Protein 4EME (pdb70)

GO terms:
  GO:0070006 metalloaminopeptidase activity (F, IDA)
  GO:0005737 cytoplasm (C, IDA)
  GO:0043171 peptide catabolic process (P, IDA)
  GO:0008270 zinc ion binding (F, IDA)
  GO:0006508 proteolysis (P, IDA)
  GO:0004177 aminopeptidase activity (F, EXP)

Nearest PDB structures (foldseek):
  4eme-assembly1_C  TM=1.002E+00  e=1.372E-101  Plasmodium falciparum 3D7
  4eme-assembly1_B  TM=9.988E-01  e=4.369E-98  Plasmodium falciparum 3D7
  4eme-assembly1_D  TM=1.002E+00  e=2.193E-97  Plasmodium falciparum 3D7
  4eme-assembly1_A  TM=9.926E-01  e=8.760E-96  Plasmodium falciparum 3D7
  6pev-assembly1_A  TM=9.893E-01  e=1.872E-90  Plasmodium falciparum NF54

InterPro domains:
  IPR001948 Peptidase M18 [PF02127] (15-205)
  IPR001948 Peptidase M18 [PF02127] (235-556)
  IPR001948 Peptidase M18 [PR00932] (80-96)
  IPR001948 Peptidase M18 [PR00932] (113-133)
  IPR001948 Peptidase M18 [PR00932] (148-165)
  IPR001948 Peptidase M18 [PTHR28570] (2-568)
  IPR023358 Peptidase M18, domain 2 [G3DSA:2.30.250.10] (90-218)

Secondary structure (DSSP, 8-state):
-HHHHHHHHHHHHHHHHHH--SHHHHHHHHHHHHHHTTPEE--TTS-----TT-EEEEEETTTEEEEEEE-TT--TTT--EEEEEEE----EEEEEEEEEEEETTEEEEEEEEESS--GGGGTT--EEEEEEEEEEETTEEEEEEEEEEEEEEB-PPPPGGGS--------TTTT---EEEEHHHHHHHHH---TTS-HHHHHHHHHHHTS-GGGEEEEEEEEEE-S--EEESTTS-EEEETTHHHHHHHHHHHHHHHHHHHHHTT----GGG-EEEEEEES-GGGTS-STTSTTSTHHHHHHHHHHHHHTHHHHHTS---HHHHHHHHHTT-EEEEE--EE---TT-GGGS-TTS---TTS-EEEE--TTSSS---HHHHHHHHHHHHHHHHHH-----EEEE---SSS-----SHHHHHHHHT--EEEEE-EEESTTSSSEEEEHHHHHHHHHHHHHHHHHHHHHHHTEE--/-HHHHHHHHHHHHHHHHHH--SHHHHHHHHHHHHHTTTPEEE-TTS-----TTEEEEE-GGGT-EEEEEE-TT--TTT--EEEEEEE----EEEEEEEEEEEETTEEEEEEEEESS--GGGGTT--EEEEEEEEEEETTEEEEEEEEEEEEEEB-PPP-GGG--------TTTT---EEEEHHHHHHHH---TTS-HHHHHHHHHHHTS-GGGEEEEEEEEEE-S--EEESTTS-EEEETTHHHHHHHHHHHHHHHHHHHHHHHHH--GGGS-EEEEEEES-GGGTS-STTSTTSTHHHHHHHHHHHHHTHHHHHHTT--HHHHHHHHHTT-EEEEE--EE---TT-GGGS-TTS---TTS-EEEE--TTSSS---HHHHHHHHHHHHHHHHHHS----EEEE-PPTTS-----SHHHHHHHHT--EEEEE-EEESTTSSSEEEEHHHHHHHHHHHHHHHHHHHHHHTTEE--/-HHHHHHHHHHHHHHHHH-SSHHHHHHHHHHHHHHTTPEE--TTS-----TTEEEEE-GGGT-EEEEEE-TT--TTT--EEEEEEE----EEEEEEEEEEEETTEEEEEEEEESS--GGGGTT--EEEEEEEEEEETTEEEEEEEEEEEEEEB-PPPPGGG---B----TTTT---EEEEHHHHHHHHT--TTS-HHHHHHHHHHHTS-GGGEEEEEEEEEE-S--EEESTTS-EEEETTHHHHHHHHHHHHHHHHHHHHHHHHHHH---GGGGSEEEEEEES-GGGTS-STTSTTSSHHHHHHHHHHHHHTHHHHHHTT--HHHHHHHHHTT-EEEEE--EE---TT-GGGS-TTS---TTS-EEEE--TTSSS---HHHHHHHHHHHHHHHHHH-----EEEE---TTS-----SHHHHHHHHT--EEEEE-EEESTTSSSEEEEHHHHHHHHHHHHHHHHHHHHHHTTEE--/-HHHHHHHHHHHHHHHHH--SHHHHHHHHHHHHHTTT-EE--SSS-----TTEEEEEEGGGS-EEEEEE-TT--TTT--EEEEEEE----EEEEEEEEEEEETTEEEEEEEEESS--GGGGTT--EEEEEEEEEEETTEEEEEEEEEEEEEEB-PPPPGGG---B--TTTT---EEEEHHHHHHHH--TTS-HHHHHHHHHHHTS-GGGEEEEEEEEEE-S--EEESTTS-EEEETTIIIIIHHHHHHHHHHHHHHHHHHHH--GGGS-EEEEEEES-GGGTS-SSSSTTSTHHHHHHHHHHHHHTHHHHHHS---HHHHHHHHHTT-EEEEE--EE---TT-GGGS-TTS---TTS-EEEE--TTSSS---HHHHHHHHHHHHHHHHHH-----EEEE---TTS-----SHHHHHHHHT--EEEEE-EEESTTSSSEEEEHHHHHHHHHHHHHHHHHHHHHHTT----

B-factor: mean 43.47, std 15.74, range [15.22, 142.19]

Sequence (1891 aa):
YVDKKAREYAQDALKFIQRSGSNFLACCKNLKERLENNGFINLSEGETWNLNKNEGYVLCKENRNICGFFVGKNFNIDTGSILISIGHIDSCALKISPNNNVIKKKIHQINVECYGSGLWHTWFDRSLGLSGQVLYKKGNKLVEKLIQINKSVLFLPSLAIHLQNRFSVKINYENHIKPIISTTLFNQLNKCKINTDNSYPLLYLLSKELNCKEEDILDFELCLMDTQEPCFTGVYEEFIEGARFDNLLGSFCVFEGFIELVNSIKNHNDNIHNNLYISIGYDHEEIGSLSEVGARSYCTKNFIDRIISSVFKKEIHEKNLSVQEIYGNLVNRSFILNVDMAHCSHPNYPETVQDNHQLFFHEGIAIKYNTNKNYVTSPLHASLIKRTFELYYNKYKQQIKYQNFMVKNDTPCGSTVGSMVAANLSMPGIDIGIPQLAMHSIREIAAVHDVFFLIKGVFAFYTYYNQVLSTCVHDYVDKKAREYAQDALKFIQRSGSNFLACCKNLKERRLENNGFINLSEGETWNLNKNEGYVLCKENRNICGFFVGKNFNIDTGSILISIGHIDSCALKISPNNNVIKKKIHQINVECYGSGLWHTWFDRSLGLSGQVLYKKGNKLVEKLIQINKSVLFLPSLAIHLQNFSVKINYENHIKPIISTTLFNQLNKCINTDNSYPLLYLLSKELNCKEEDILDFELCLMDTQEPCFTGVYEEFIEGARFDNLLGSFCVFEGFIELVNSIKNHTSDNIHNNLYISIGYDHEEIGSLSEVGARSYCTKNFIDRIISSVFKKEIHEKNLSVQEIYGNLVNRSFILNVDMAHCSHPNYPETVQDNHQLFFHEGIAIKYNTNKNYVTSPLHASLIKRTFELYYNKYKQQIKYQNFMVKNDTPCGSTVGSMVAANLSMPGIDIGIPQLAMHSIREIAAVHDVFFLIKGVFAFYTYYNQVLSTCVHDVDKKAREYAQDALKFIQRSGSNFLACKNLKERLENNGFINLSEGETWNLNKNEGYVLCKENRNICGFFVGKNFNIDTGSILISIGHIDSCALKISPNNNVIKKKIHQINVECYGSGLWHTWFDRSLGLSGQVLYKKGNKLVEKLIQINKSVLFLPSLAIHLQNFSVKINYENHIKPIISTTLFNQLNKCKNTDNSYPLLYLLSKELNCKEEDILDFELCLMDTQEPCFTGVYEEFIEGARFDNLLGSFCVFEGFIELVNSIKNHTSNENDNIHNNLYISIGYDHEEIGSLSEVGARSYCTKNFIDRIISSVFKKEIHEKNLSVQEIYGNLVNRSFILNVDMAHCSHPNYPETVQDNHQLFFHEGIAIKYNTNKNYVTSPLHASLIKRTFELYYNKYKQQIKYQNFMVKNDTPCGSTVGSMVAANLSMPGIDIGIPQLAMHSIREIAAVHDVFFLIKGVFAFYTYYNQVLSTCVHDVDKKAREYAQDALKFIQRSGSNFLACCKNLKERLENNGFINLSEGETWNLNKNEGYVLCKENRNICGFFVGKNFNIDTGSILISIGHIDSCALKISPNNNVIKKKIHQINVECYGSGLWHTWFDRSLGLSGQVLYKKGNKLVEKLIQINKSVLFLPSLAIHLQNVKINYENHIKPIISTTLFNQLNKCNTDNSYPLLYLLSKELNCKEEDILDFELCLMDTQEPCFTGVYEEFIEGARFDNLLGSFCVFEGFIELVNSIKNHTSDNIHNNLYISIGYDHEEIGSLSEVGARSYCTKNFIDRIISSVFKKEIHEKNLSVQEIYGNLVNRSFILNVDMAHCSHPNYPETVQDNHQLFFHEGIAIKYNTNKNYVTSPLHASLIKRTFELYYNKYKQQIKYQNFMVKNDTPCGSTVGSMVAANLSMPGIDIGIPQLAMHSIREIAAVHDVFFLIKGVFAFYTYYNQVLSTCVHD

Organism: Plasmodium falciparum (isolate 3D7) (NCBI:txid36329)

Radius of gyration: 39.61 Å; Cα contacts (8 Å, |Δi|>4): 4582; chains: 4; bounding box: 102×108×122 Å

Structure (mmCIF, N/CA/C/O backbone):
data_4EME
#
_entry.id   4EME
#
_cell.length_a   200.384
_cell.length_b   200.384
_cell.length_c   200.384
_cell.angle_alpha   90.00
_cell.angle_beta   90.00
_cell.angle_gamma   90.00
#
_symmetry.space_group_name_H-M   'P 21 3'
#
loop_
_entity.id
_entity.type
_entity.pdbx_description
1 polymer 'M18 aspartyl aminopeptidase'
2 non-polymer 'ZINC ION'
3 water water
#
loop_
_atom_site.group_PDB
_atom_site.id
_atom_site.type_symbol
_atom_site.label_atom_id
_atom_site.label_alt_id
_atom_site.label_comp_id
_atom_site.label_asym_id
_atom_site.label_entity_id
_atom_site.label_seq_id
_atom_site.pdbx_PDB_ins_code
_atom_site.Cartn_x
_atom_site.Cartn_y
_atom_site.Cartn_z
_atom_site.occupancy
_atom_site.B_iso_or_equiv
_atom_site.auth_seq_id
_atom_site.auth_comp_id
_atom_site.auth_asym_id
_atom_site.auth_atom_id
_atom_site.pdbx_PDB_model_num
ATOM 1 N N . TYR A 1 1 ? -87.594 -13.172 -4.883 1.00 71.64 1 TYR A N 1
ATOM 2 C CA . TYR A 1 1 ? -87.249 -13.403 -6.285 1.00 71.05 1 TYR A CA 1
ATOM 3 C C . TYR A 1 1 ? -86.033 -14.323 -6.433 1.00 73.44 1 TYR A C 1
ATOM 4 O O . TYR A 1 1 ? -84.930 -13.969 -6.007 1.00 72.94 1 TYR A O 1
ATOM 6 N N . VAL A 1 2 ? -86.259 -15.509 -7.032 1.00 68.50 2 VAL A N 1
ATOM 7 C CA . VAL A 1 2 ? -85.274 -16.561 -7.331 1.00 67.05 2 VAL A CA 1
ATOM 8 C C . VAL A 1 2 ? -84.097 -16.007 -8.179 1.00 68.07 2 VAL A C 1
ATOM 9 O O . VAL A 1 2 ? -82.935 -16.285 -7.871 1.00 66.38 2 VAL A O 1
ATOM 13 N N . ASP A 1 3 ? -84.415 -15.205 -9.220 1.00 63.19 3 ASP A N 1
ATOM 14 C CA . ASP A 1 3 ? -83.460 -14.552 -10.115 1.00 61.58 3 ASP A CA 1
ATOM 15 C C . ASP A 1 3 ? -82.532 -13.614 -9.331 1.00 61.42 3 ASP A C 1
ATOM 16 O O . ASP A 1 3 ? -81.311 -13.632 -9.559 1.00 61.06 3 ASP A O 1
ATOM 21 N N . LYS A 1 4 ? -83.117 -12.807 -8.401 1.00 53.92 4 LYS A N 1
ATOM 22 C CA . LYS A 1 4 ? -82.386 -11.876 -7.541 1.00 51.41 4 LYS A CA 1
ATOM 23 C C . LYS A 1 4 ? -81.428 -12.661 -6.649 1.00 51.40 4 LYS A C 1
ATOM 24 O O . LYS A 1 4 ? -80.250 -12.310 -6.580 1.00 51.78 4 LYS A O 1
ATOM 26 N N . LYS A 1 5 ? -81.913 -13.772 -6.045 1.00 43.49 5 LYS A N 1
ATOM 27 C CA . LYS A 1 5 ? -81.123 -14.652 -5.188 1.00 40.56 5 LYS A CA 1
ATOM 28 C C . LYS A 1 5 ? -79.990 -15.324 -5.964 1.00 40.65 5 LYS A C 1
ATOM 29 O O . LYS A 1 5 ? -78.902 -15.465 -5.413 1.00 39.29 5 LYS A O 1
ATOM 35 N N . ALA A 1 6 ? -80.244 -15.727 -7.235 1.00 35.83 6 ALA A N 1
ATOM 36 C CA . ALA A 1 6 ? -79.260 -16.372 -8.112 1.00 34.52 6 ALA A CA 1
ATOM 37 C C . ALA A 1 6 ? -78.090 -15.421 -8.362 1.00 39.85 6 ALA A C 1
ATOM 38 O O . ALA A 1 6 ? -76.934 -15.830 -8.216 1.00 38.86 6 ALA A O 1
ATOM 40 N N . ARG A 1 7 ? -78.397 -14.133 -8.656 1.00 37.95 7 ARG A N 1
ATOM 41 C CA . ARG A 1 7 ? -77.414 -13.062 -8.855 1.00 37.86 7 ARG A CA 1
ATOM 42 C C . ARG A 1 7 ? -76.599 -12.821 -7.550 1.00 41.12 7 ARG A C 1
ATOM 43 O O . ARG A 1 7 ? -75.373 -12.653 -7.608 1.00 41.55 7 ARG A O 1
ATOM 51 N N . GLU A 1 8 ? -77.282 -12.836 -6.388 1.00 35.25 8 GLU A N 1
ATOM 52 C CA . GLU A 1 8 ? -76.664 -12.641 -5.080 1.00 33.78 8 GLU A CA 1
ATOM 53 C C . GLU A 1 8 ? -75.673 -13.741 -4.727 1.00 35.74 8 GLU A C 1
ATOM 54 O O . GLU A 1 8 ? -74.599 -13.442 -4.201 1.00 35.67 8 GLU A O 1
ATOM 60 N N . TYR A 1 9 ? -76.024 -15.003 -5.004 1.00 30.90 9 TYR A N 1
ATOM 61 C CA . TYR A 1 9 ? -75.149 -16.142 -4.746 1.00 30.21 9 TYR A CA 1
ATOM 62 C C . TYR A 1 9 ? -73.903 -16.012 -5.587 1.00 32.71 9 TYR A C 1
ATOM 63 O O . TYR A 1 9 ? -72.799 -16.141 -5.063 1.00 31.67 9 TYR A O 1
ATOM 72 N N . ALA A 1 10 ? -74.102 -15.698 -6.887 1.00 29.78 10 ALA A N 1
ATOM 73 C CA . ALA A 1 10 ? -73.099 -15.472 -7.926 1.00 29.14 10 ALA A CA 1
ATOM 74 C C . ALA A 1 10 ? -72.131 -14.327 -7.539 1.00 32.55 10 ALA A C 1
ATOM 75 O O . ALA A 1 10 ? -70.919 -14.533 -7.581 1.00 30.49 10 ALA A O 1
ATOM 77 N N . GLN A 1 11 ? -72.671 -13.147 -7.114 1.00 30.02 11 GLN A N 1
ATOM 78 C CA . GLN A 1 11 ? -71.899 -12.011 -6.605 1.00 29.61 11 GLN A CA 1
ATOM 79 C C . GLN A 1 11 ? -71.058 -12.437 -5.386 1.00 33.71 11 GLN A C 1
ATOM 80 O O . GLN A 1 11 ? -69.878 -12.108 -5.330 1.00 33.73 11 GLN A O 1
ATOM 86 N N . ASP A 1 12 ? -71.637 -13.214 -4.449 1.00 31.26 12 ASP A N 1
ATOM 87 C CA . ASP A 1 12 ? -70.916 -13.712 -3.268 1.00 31.92 12 ASP A CA 1
ATOM 88 C C . ASP A 1 12 ? -69.835 -14.695 -3.626 1.00 35.42 12 ASP A C 1
ATOM 89 O O . ASP A 1 12 ? -68.761 -14.653 -3.028 1.00 35.07 12 ASP A O 1
ATOM 94 N N . ALA A 1 13 ? -70.119 -15.592 -4.591 1.00 31.96 13 ALA A N 1
ATOM 95 C CA . ALA A 1 13 ? -69.180 -16.613 -5.065 1.00 30.85 13 ALA A CA 1
ATOM 96 C C . ALA A 1 13 ? -67.936 -15.979 -5.681 1.00 34.25 13 ALA A C 1
ATOM 97 O O . ALA A 1 13 ? -66.822 -16.439 -5.402 1.00 35.10 13 ALA A O 1
ATOM 99 N N . LEU A 1 14 ? -68.122 -14.904 -6.480 1.00 28.61 14 LEU A N 1
ATOM 100 C CA . LEU A 1 14 ? -67.035 -14.163 -7.122 1.00 27.26 14 LEU A CA 1
ATOM 101 C C . LEU A 1 14 ? -66.149 -13.456 -6.075 1.00 32.06 14 LEU A C 1
ATOM 102 O O . LEU A 1 14 ? -64.925 -13.486 -6.190 1.00 31.99 14 LEU A O 1
ATOM 107 N N . LYS A 1 15 ? -66.759 -12.818 -5.059 1.00 30.09 15 LYS A N 1
ATOM 108 C CA . LYS A 1 15 ? -65.982 -12.127 -4.019 1.00 29.75 15 LYS A CA 1
ATOM 109 C C . LYS A 1 15 ? -65.106 -13.139 -3.278 1.00 32.07 15 LYS A C 1
ATOM 110 O O . LYS A 1 15 ? -63.903 -12.920 -3.149 1.00 32.07 15 LYS A O 1
ATOM 112 N N . PHE A 1 16 ? -65.687 -14.298 -2.918 1.00 27.06 16 PHE A N 1
ATOM 113 C CA . PHE A 1 16 ? -64.985 -15.395 -2.241 1.00 25.42 16 PHE A CA 1
ATOM 114 C C . PHE A 1 16 ? -63.810 -15.912 -3.087 1.00 31.51 16 PHE A C 1
ATOM 115 O O . PHE A 1 16 ? -62.726 -16.150 -2.544 1.00 31.14 16 PHE A O 1
ATOM 123 N N . ILE A 1 17 ? -64.043 -16.113 -4.405 1.00 28.46 17 ILE A N 1
ATOM 124 C CA . ILE A 1 17 ? -63.020 -16.611 -5.317 1.00 27.84 17 ILE A CA 1
ATOM 125 C C . ILE A 1 17 ? -61.851 -15.624 -5.440 1.00 32.60 17 ILE A C 1
ATOM 126 O O . ILE A 1 17 ? -60.697 -16.041 -5.351 1.00 33.18 17 ILE A O 1
ATOM 131 N N . GLN A 1 18 ? -62.157 -14.322 -5.579 1.00 28.08 18 GLN A N 1
ATOM 132 C CA . GLN A 1 18 ? -61.174 -13.249 -5.684 1.00 27.68 18 GLN A CA 1
ATOM 133 C C . GLN A 1 18 ? -60.227 -13.259 -4.470 1.00 33.29 18 GLN A C 1
ATOM 134 O O . GLN A 1 18 ? -59.010 -13.132 -4.632 1.00 32.64 18 GLN A O 1
ATOM 140 N N . ARG A 1 19 ? -60.796 -13.396 -3.258 1.00 30.99 19 ARG A N 1
ATOM 141 C CA . ARG A 1 19 ? -60.033 -13.402 -2.008 1.00 30.56 19 ARG A CA 1
ATOM 142 C C . ARG A 1 19 ? -59.259 -14.721 -1.791 1.00 33.31 19 ARG A C 1
ATOM 143 O O . ARG A 1 19 ? -58.314 -14.746 -0.999 1.00 33.19 19 ARG A O 1
ATOM 151 N N . SER A 1 20 ? -59.653 -15.803 -2.500 1.00 27.96 20 SER A N 1
ATOM 152 C CA . SER A 1 20 ? -59.045 -17.127 -2.385 1.00 26.13 20 SER A CA 1
ATOM 153 C C . SER A 1 20 ? -58.193 -17.467 -3.599 1.00 31.45 20 SER A C 1
ATOM 154 O O . SER A 1 20 ? -58.615 -18.235 -4.463 1.00 32.53 20 SER A O 1
ATOM 157 N N . GLY A 1 21 ? -57.003 -16.885 -3.668 1.00 27.76 21 GLY A N 1
ATOM 158 C CA . GLY A 1 21 ? -56.086 -17.115 -4.777 1.00 27.11 21 GLY A CA 1
ATOM 159 C C . GLY A 1 21 ? -55.253 -18.377 -4.660 1.00 30.48 21 GLY A C 1
ATOM 160 O O . GLY A 1 21 ? -54.354 -18.587 -5.482 1.00 28.35 21 GLY A O 1
ATOM 161 N N . SER A 1 22 ? -55.533 -19.223 -3.632 1.00 28.36 22 SER A N 1
ATOM 162 C CA . SER A 1 22 ? -54.813 -20.481 -3.348 1.00 28.54 22 SER A CA 1
ATOM 163 C C . SER A 1 22 ? -55.592 -21.389 -2.397 1.00 34.36 22 SER A C 1
ATOM 164 O O . SER A 1 22 ? -56.588 -20.962 -1.804 1.00 35.52 22 SER A O 1
ATOM 167 N N . ASN A 1 23 ? -55.103 -22.620 -2.200 1.00 31.02 23 ASN A N 1
ATOM 168 C CA . ASN A 1 23 ? -55.707 -23.573 -1.261 1.00 31.53 23 ASN A CA 1
ATOM 169 C C . ASN A 1 23 ? -55.745 -22.968 0.147 1.00 34.89 23 ASN A C 1
ATOM 170 O O . ASN A 1 23 ? -56.783 -23.027 0.812 1.00 35.54 23 ASN A O 1
ATOM 175 N N . PHE A 1 24 ? -54.632 -22.319 0.560 1.00 28.84 24 PHE A N 1
ATOM 176 C CA . PHE A 1 24 ? -54.476 -21.674 1.858 1.00 27.13 24 PHE A CA 1
ATOM 177 C C . PHE A 1 24 ? -55.504 -20.576 2.098 1.00 31.27 24 PHE A C 1
ATOM 178 O O . PHE A 1 24 ? -56.145 -20.543 3.162 1.00 31.92 24 PHE A O 1
ATOM 186 N N . LEU A 1 25 ? -55.673 -19.680 1.117 1.00 26.92 25 LEU A N 1
ATOM 187 C CA . LEU A 1 25 ? -56.635 -18.602 1.283 1.00 26.62 25 LEU A CA 1
ATOM 188 C C . LEU A 1 25 ? -58.093 -18.989 1.122 1.00 31.90 25 LEU A C 1
ATOM 189 O O . LEU A 1 25 ? -58.952 -18.371 1.767 1.00 32.38 25 LEU A O 1
ATOM 194 N N . ALA A 1 26 ? -58.367 -20.081 0.357 1.00 27.68 26 ALA A N 1
ATOM 195 C CA . ALA A 1 26 ? -59.711 -20.652 0.222 1.00 27.82 26 ALA A CA 1
ATOM 196 C C . ALA A 1 26 ? -60.141 -21.184 1.610 1.00 31.71 26 ALA A C 1
ATOM 197 O O . ALA A 1 26 ? -61.278 -20.974 2.049 1.00 29.87 26 ALA A O 1
ATOM 199 N N . CYS A 1 27 ? -59.181 -21.842 2.284 1.00 28.91 27 CYS A N 1
ATOM 200 C CA A CYS A 1 27 ? -59.334 -22.432 3.602 0.50 29.80 27 CYS A CA 1
ATOM 201 C CA B CYS A 1 27 ? -59.379 -22.416 3.609 0.50 29.17 27 CYS A CA 1
ATOM 202 C C . CYS A 1 27 ? -59.604 -21.358 4.664 1.00 32.93 27 CYS A C 1
ATOM 203 O O . CYS A 1 27 ? -60.506 -21.514 5.484 1.00 33.84 27 CYS A O 1
ATOM 208 N N . LYS A 1 28 ? -58.818 -20.280 4.648 1.00 27.72 28 LYS A N 1
ATOM 209 C CA . LYS A 1 28 ? -58.965 -19.192 5.623 1.00 26.96 28 LYS A CA 1
ATOM 210 C C . LYS A 1 28 ? -60.300 -18.480 5.423 1.00 30.11 28 LYS A C 1
ATOM 211 O O . LYS A 1 28 ? -60.983 -18.202 6.408 1.00 29.50 28 LYS A O 1
ATOM 217 N N . ASN A 1 29 ? -60.685 -18.224 4.153 1.00 26.25 29 ASN A N 1
ATOM 218 C CA . ASN A 1 29 ? -61.936 -17.536 3.831 1.00 26.20 29 ASN A CA 1
ATOM 219 C C . ASN A 1 29 ? -63.162 -18.365 4.137 1.00 30.04 29 ASN A C 1
ATOM 220 O O . ASN A 1 29 ? -64.131 -17.813 4.668 1.00 30.94 29 ASN A O 1
ATOM 225 N N . LEU A 1 30 ? -63.112 -19.689 3.852 1.00 24.70 30 LEU A N 1
ATOM 226 C CA . LEU A 1 30 ? -64.211 -20.596 4.179 1.00 24.38 30 LEU A CA 1
ATOM 227 C C . LEU A 1 30 ? -64.327 -20.750 5.698 1.00 30.19 30 LEU A C 1
ATOM 228 O O . LEU A 1 30 ? -65.449 -20.775 6.206 1.00 32.13 30 LEU A O 1
ATOM 233 N N . LYS A 1 31 ? -63.186 -20.803 6.421 1.00 25.15 31 LYS A N 1
ATOM 234 C CA . LYS A 1 31 ? -63.174 -20.892 7.881 1.00 25.70 31 LYS A CA 1
ATOM 235 C C . LYS A 1 31 ? -63.819 -19.651 8.480 1.00 32.75 31 LYS A C 1
ATOM 236 O O . LYS A 1 31 ? -64.712 -19.782 9.313 1.00 33.46 31 LYS A O 1
ATOM 242 N N . GLU A 1 32 ? -63.409 -18.461 8.011 1.00 30.56 32 GLU A N 1
ATOM 243 C CA . GLU A 1 32 ? -63.935 -17.175 8.456 1.00 31.73 32 GLU A CA 1
ATOM 244 C C . GLU A 1 32 ? -65.434 -17.029 8.165 1.00 38.96 32 GLU A C 1
ATOM 245 O O . GLU A 1 32 ? -66.160 -16.484 8.997 1.00 39.91 32 GLU A O 1
ATOM 251 N N . ARG A 1 33 ? -65.905 -17.564 7.013 1.00 36.33 33 ARG A N 1
ATOM 252 C CA . ARG A 1 33 ? -67.321 -17.577 6.629 1.00 36.60 33 ARG A CA 1
ATOM 253 C C . ARG A 1 33 ? -68.077 -18.469 7.628 1.00 40.71 33 ARG A C 1
ATOM 254 O O . ARG A 1 33 ? -69.172 -18.098 8.063 1.00 41.95 33 ARG A O 1
ATOM 262 N N . LEU A 1 34 ? -67.465 -19.602 8.040 1.00 34.69 34 LEU A N 1
ATOM 263 C CA . LEU A 1 34 ? -68.078 -20.493 9.016 1.00 34.22 34 LEU A CA 1
ATOM 264 C C . LEU A 1 34 ? -68.102 -19.901 10.435 1.00 40.57 34 LEU A C 1
ATOM 265 O O . LEU A 1 34 ? -69.131 -20.001 11.111 1.00 41.80 34 LEU A O 1
ATOM 270 N N . GLU A 1 35 ? -67.008 -19.225 10.859 1.00 36.66 35 GLU A N 1
ATOM 271 C CA . GLU A 1 35 ? -66.913 -18.553 12.159 1.00 36.24 35 GLU A CA 1
ATOM 272 C C . GLU A 1 35 ? -67.989 -17.447 12.228 1.00 42.28 35 GLU A C 1
ATOM 273 O O . GLU A 1 35 ? -68.640 -17.277 13.262 1.00 44.01 35 GLU A O 1
ATOM 279 N N . ASN A 1 36 ? -68.195 -16.714 11.125 1.00 38.29 36 ASN A N 1
ATOM 280 C CA . ASN A 1 36 ? -69.204 -15.657 11.093 1.00 38.88 36 ASN A CA 1
ATOM 281 C C . ASN A 1 36 ? -70.617 -16.208 11.207 1.00 42.37 36 ASN A C 1
ATOM 282 O O . ASN A 1 36 ? -71.510 -15.475 11.618 1.00 44.24 36 ASN A O 1
ATOM 287 N N . ASN A 1 37 ? -70.809 -17.507 10.908 1.00 36.54 37 ASN A N 1
ATOM 288 C CA . ASN A 1 37 ? -72.084 -18.193 11.059 1.00 35.81 37 ASN A CA 1
ATOM 289 C C . ASN A 1 37 ? -72.129 -19.009 12.377 1.00 39.23 37 ASN A C 1
ATOM 290 O O . ASN A 1 37 ? -72.968 -19.901 12.540 1.00 39.82 37 ASN A O 1
ATOM 295 N N . GLY A 1 38 ? -71.246 -18.654 13.313 1.00 34.21 38 GLY A N 1
ATOM 296 C CA . GLY A 1 38 ? -71.178 -19.232 14.650 1.00 33.39 38 GLY A CA 1
ATOM 297 C C . GLY A 1 38 ? -70.613 -20.628 14.772 1.00 35.67 38 GLY A C 1
ATOM 298 O O . GLY A 1 38 ? -71.110 -21.421 15.578 1.00 36.52 38 GLY A O 1
ATOM 299 N N . PHE A 1 39 ? -69.576 -20.945 13.993 1.00 29.56 39 PHE A N 1
ATOM 300 C CA . PHE A 1 39 ? -68.914 -22.240 14.079 1.00 28.14 39 PHE A CA 1
ATOM 301 C C . PHE A 1 39 ? -67.694 -22.095 14.994 1.00 34.10 39 PHE A C 1
ATOM 302 O O . PHE A 1 39 ? -67.001 -21.068 14.954 1.00 34.21 39 PHE A O 1
ATOM 310 N N . ILE A 1 40 ? -67.467 -23.099 15.846 1.00 31.00 40 ILE A N 1
ATOM 311 C CA . ILE A 1 40 ? -66.370 -23.129 16.814 1.00 30.59 40 ILE A CA 1
ATOM 312 C C . ILE A 1 40 ? -65.123 -23.668 16.136 1.00 34.18 40 ILE A C 1
ATOM 313 O O . ILE A 1 40 ? -65.162 -24.786 15.609 1.00 33.44 40 ILE A O 1
ATOM 318 N N . ASN A 1 41 ? -64.010 -22.900 16.190 1.00 30.43 41 ASN A N 1
ATOM 319 C CA . ASN A 1 41 ? -62.715 -23.330 15.651 1.00 29.65 41 ASN A CA 1
ATOM 320 C C . ASN A 1 41 ? -62.178 -24.436 16.531 1.00 34.30 41 ASN A C 1
ATOM 321 O O . ASN A 1 41 ? -62.070 -24.283 17.748 1.00 35.19 41 ASN A O 1
ATOM 326 N N . LEU A 1 42 ? -61.871 -25.553 15.908 1.00 29.85 42 LEU A N 1
ATOM 327 C CA . LEU A 1 42 ? -61.394 -26.752 16.568 1.00 29.15 42 LEU A CA 1
ATOM 328 C C . LEU A 1 42 ? -59.991 -27.059 16.074 1.00 30.89 42 LEU A C 1
ATOM 329 O O . LEU A 1 42 ? -59.691 -26.852 14.900 1.00 28.84 42 LEU A O 1
ATOM 334 N N . SER A 1 43 ? -59.118 -27.498 16.980 1.00 28.63 43 SER A N 1
ATOM 335 C CA . SER A 1 43 ? -57.769 -27.923 16.626 1.00 28.49 43 SER A CA 1
ATOM 336 C C . SER A 1 43 ? -57.709 -29.448 16.762 1.00 32.43 43 SER A C 1
ATOM 337 O O . SER A 1 43 ? -58.374 -30.024 17.626 1.00 31.15 43 SER A O 1
ATOM 340 N N . GLU A 1 44 ? -56.929 -30.092 15.890 1.00 29.34 44 GLU A N 1
ATOM 341 C CA . GLU A 1 44 ? -56.713 -31.535 15.909 1.00 29.56 44 GLU A CA 1
ATOM 342 C C . GLU A 1 44 ? -55.962 -31.898 17.187 1.00 33.59 44 GLU A C 1
ATOM 343 O O . GLU A 1 44 ? -56.255 -32.925 17.792 1.00 34.03 44 GLU A O 1
ATOM 349 N N . GLY A 1 45 ? -55.034 -31.026 17.594 1.00 29.98 45 GLY A N 1
ATOM 350 C CA . GLY A 1 45 ? -54.163 -31.225 18.747 1.00 30.43 45 GLY A CA 1
ATOM 351 C C . GLY A 1 45 ? -54.724 -30.885 20.102 1.00 34.50 45 GLY A C 1
ATOM 352 O O . GLY A 1 45 ? -53.965 -30.628 21.031 1.00 35.15 45 GLY A O 1
ATOM 353 N N . GLU A 1 46 ? -56.037 -30.876 20.228 1.00 30.67 46 GLU A N 1
ATOM 354 C CA . GLU A 1 46 ? -56.690 -30.631 21.503 1.00 30.42 46 GLU A CA 1
ATOM 355 C C . GLU A 1 46 ? -57.714 -31.732 21.744 1.00 32.80 46 GLU A C 1
ATOM 356 O O . GLU A 1 46 ? -58.132 -32.389 20.787 1.00 31.04 46 GLU A O 1
ATOM 362 N N . THR A 1 47 ? -58.069 -31.969 23.016 1.00 30.36 47 THR A N 1
ATOM 363 C CA . THR A 1 47 ? -59.078 -32.953 23.399 1.00 30.64 47 THR A CA 1
ATOM 364 C C . THR A 1 47 ? -60.444 -32.445 22.914 1.00 36.10 47 THR A C 1
ATOM 365 O O . THR A 1 47 ? -60.869 -31.347 23.274 1.00 36.03 47 THR A O 1
ATOM 369 N N . TRP A 1 48 ? -61.104 -33.229 22.073 1.00 33.71 48 TRP A N 1
ATOM 370 C CA . TRP A 1 48 ? -62.409 -32.855 21.551 1.00 33.78 48 TRP A CA 1
ATOM 371 C C . TRP A 1 48 ? -63.517 -33.223 22.532 1.00 37.01 48 TRP A C 1
ATOM 372 O O . TRP A 1 48 ? -63.861 -34.406 22.679 1.00 35.75 48 TRP A O 1
ATOM 383 N N . ASN A 1 49 ? -64.052 -32.204 23.223 1.00 33.83 49 ASN A N 1
ATOM 384 C CA . ASN A 1 49 ? -65.189 -32.359 24.129 1.00 34.34 49 ASN A CA 1
ATOM 385 C C . ASN A 1 49 ? -66.328 -31.599 23.464 1.00 37.84 49 ASN A C 1
ATOM 386 O O . ASN A 1 49 ? -66.654 -30.474 23.833 1.00 38.08 49 ASN A O 1
ATOM 391 N N . LEU A 1 50 ? -66.878 -32.217 22.419 1.00 33.55 50 LEU A N 1
ATOM 392 C CA . LEU A 1 50 ? -67.929 -31.651 21.594 1.00 33.66 50 LEU A CA 1
ATOM 393 C C . LEU A 1 50 ? -69.280 -31.628 22.267 1.00 40.52 50 LEU A C 1
ATOM 394 O O . LEU A 1 50 ? -69.583 -32.448 23.140 1.00 41.44 50 LEU A O 1
ATOM 399 N N . ASN A 1 51 ? -70.103 -30.685 21.833 1.00 37.17 51 ASN A N 1
ATOM 400 C CA . ASN A 1 51 ? -71.476 -30.560 22.282 1.00 37.07 51 ASN A CA 1
ATOM 401 C C . ASN A 1 51 ? -72.359 -30.797 21.071 1.00 40.17 51 ASN A C 1
ATOM 402 O O . ASN A 1 51 ? -71.986 -30.479 19.931 1.00 37.85 51 ASN A O 1
ATOM 407 N N . LYS A 1 52 ? -73.528 -31.365 21.320 1.00 37.77 52 LYS A N 1
ATOM 408 C CA . LYS A 1 52 ? -74.503 -31.578 20.269 1.00 37.29 52 LYS A CA 1
ATOM 409 C C . LYS A 1 52 ? -75.213 -30.239 20.061 1.00 40.25 52 LYS A C 1
ATOM 410 O O . LYS A 1 52 ? -75.239 -29.413 20.978 1.00 40.40 52 LYS A O 1
ATOM 416 N N . ASN A 1 53 ? -75.725 -30.005 18.841 1.00 35.71 53 ASN A N 1
ATOM 417 C CA . ASN A 1 53 ? -76.400 -28.772 18.407 1.00 35.45 53 ASN A CA 1
ATOM 418 C C . ASN A 1 53 ? -75.389 -27.614 18.203 1.00 38.56 53 ASN A C 1
ATOM 419 O O . ASN A 1 53 ? -75.747 -26.427 18.147 1.00 37.51 53 ASN A O 1
ATOM 424 N N . GLU A 1 54 ? -74.130 -28.005 17.989 1.00 35.22 54 GLU A N 1
ATOM 425 C CA . GLU A 1 54 ? -73.024 -27.093 17.746 1.00 35.47 54 GLU A CA 1
ATOM 426 C C . GLU A 1 54 ? -72.301 -27.357 16.444 1.00 39.75 54 GLU A C 1
ATOM 427 O O . GLU A 1 54 ? -72.122 -28.508 16.041 1.00 39.84 54 GLU A O 1
ATOM 433 N N . GLY A 1 55 ? -71.873 -26.272 15.815 1.00 35.63 55 GLY A N 1
ATOM 434 C CA . GLY A 1 55 ? -71.096 -26.315 14.593 1.00 33.86 55 GLY A CA 1
ATOM 435 C C . GLY A 1 55 ? -69.626 -26.158 14.915 1.00 35.51 55 GLY A C 1
ATOM 436 O O . GLY A 1 55 ? -69.252 -25.305 15.734 1.00 34.60 55 GLY A O 1
ATOM 437 N N . TYR A 1 56 ? -68.788 -27.005 14.288 1.00 30.47 56 TYR A N 1
ATOM 438 C CA . TYR A 1 56 ? -67.334 -26.984 14.438 1.00 29.69 56 TYR A CA 1
ATOM 439 C C . TYR A 1 56 ? -66.610 -26.803 13.108 1.00 34.03 56 TYR A C 1
ATOM 440 O O . TYR A 1 56 ? -67.107 -27.215 12.058 1.00 33.44 56 TYR A O 1
ATOM 449 N N . VAL A 1 57 ? -65.453 -26.149 13.152 1.00 30.98 57 VAL A N 1
ATOM 450 C CA . VAL A 1 57 ? -64.644 -25.930 11.964 1.00 30.67 57 VAL A CA 1
ATOM 451 C C . VAL A 1 57 ? -63.161 -26.196 12.228 1.00 37.05 57 VAL A C 1
ATOM 452 O O . VAL A 1 57 ? -62.561 -25.606 13.141 1.00 35.52 57 VAL A O 1
ATOM 456 N N . LEU A 1 58 ? -62.585 -27.126 11.443 1.00 35.81 58 LEU A N 1
ATOM 457 C CA . LEU A 1 58 ? -61.162 -27.392 11.527 1.00 36.06 58 LEU A CA 1
ATOM 458 C C . LEU A 1 58 ? -60.431 -27.229 10.225 1.00 41.16 58 LEU A C 1
ATOM 459 O O . LEU A 1 58 ? -61.035 -27.397 9.169 1.00 40.24 58 LEU A O 1
ATOM 464 N N . CYS A 1 59 ? -59.175 -26.757 10.305 1.00 40.23 59 CYS A N 1
ATOM 465 C CA . CYS A 1 59 ? -58.290 -26.542 9.170 1.00 41.20 59 CYS A CA 1
ATOM 466 C C . CYS A 1 59 ? -57.007 -27.297 9.353 1.00 41.51 59 CYS A C 1
ATOM 467 O O . CYS A 1 59 ? -56.021 -26.731 9.856 1.00 41.69 59 CYS A O 1
ATOM 470 N N . LYS A 1 60 ? -56.998 -28.574 8.927 1.00 35.04 60 LYS A N 1
ATOM 471 C CA . LYS A 1 60 ? -55.795 -29.395 8.999 1.00 33.08 60 LYS A CA 1
ATOM 472 C C . LYS A 1 60 ? -54.724 -28.762 8.110 1.00 35.60 60 LYS A C 1
ATOM 473 O O . LYS A 1 60 ? -54.962 -28.562 6.912 1.00 35.27 60 LYS A O 1
ATOM 479 N N . GLU A 1 61 ? -53.591 -28.354 8.740 1.00 30.70 61 GLU A N 1
ATOM 480 C CA . GLU A 1 61 ? -52.403 -27.745 8.122 1.00 29.07 61 GLU A CA 1
ATOM 481 C C . GLU A 1 61 ? -52.704 -26.481 7.325 1.00 32.61 61 GLU A C 1
ATOM 482 O O . GLU A 1 61 ? -51.931 -26.102 6.442 1.00 32.03 61 GLU A O 1
ATOM 488 N N . ASN A 1 62 ? -53.838 -25.839 7.641 1.00 30.33 62 ASN A N 1
ATOM 489 C CA . ASN A 1 62 ? -54.351 -24.627 7.004 1.00 30.68 62 ASN A CA 1
ATOM 490 C C . ASN A 1 62 ? -54.567 -24.793 5.504 1.00 34.05 62 ASN A C 1
ATOM 491 O O . ASN A 1 62 ? -54.522 -23.822 4.751 1.00 34.16 62 ASN A O 1
ATOM 496 N N . ARG A 1 63 ? -54.838 -26.031 5.080 1.00 30.45 63 ARG A N 1
ATOM 497 C CA . ARG A 1 63 ? -54.970 -26.381 3.663 1.00 29.64 63 ARG A CA 1
ATOM 498 C C . ARG A 1 63 ? -56.031 -27.422 3.409 1.00 33.60 63 ARG A C 1
ATOM 499 O O . ARG A 1 63 ? -56.134 -27.955 2.313 1.00 33.66 63 ARG A O 1
ATOM 507 N N . ASN A 1 64 ? -56.838 -27.691 4.409 1.00 30.62 64 ASN A N 1
ATOM 508 C CA . ASN A 1 64 ? -57.919 -28.645 4.306 1.00 30.88 64 ASN A CA 1
ATOM 509 C C . ASN A 1 64 ? -58.970 -28.094 5.246 1.00 36.48 64 ASN A C 1
ATOM 510 O O . ASN A 1 64 ? -58.665 -27.824 6.406 1.00 38.48 64 ASN A O 1
ATOM 515 N N . ILE A 1 65 ? -60.165 -27.819 4.722 1.00 30.90 65 ILE A N 1
ATOM 516 C CA . ILE A 1 65 ? -61.257 -27.260 5.499 1.00 30.17 65 ILE A CA 1
ATOM 517 C C . ILE A 1 65 ? -62.308 -28.324 5.777 1.00 34.61 65 ILE A C 1
ATOM 518 O O . ILE A 1 65 ? -62.627 -29.124 4.906 1.00 34.07 65 ILE A O 1
ATOM 523 N N . CYS A 1 66 ? -62.821 -28.343 7.006 1.00 32.32 66 CYS A N 1
ATOM 524 C CA . CYS A 1 66 ? -63.878 -29.251 7.418 1.00 32.02 66 CYS A CA 1
ATOM 525 C C . CYS A 1 66 ? -64.844 -28.579 8.373 1.00 35.50 66 CYS A C 1
ATOM 526 O O . CYS A 1 66 ? -64.448 -28.066 9.420 1.00 36.69 66 CYS A O 1
ATOM 529 N N . GLY A 1 67 ? -66.106 -28.609 8.004 1.00 29.53 67 GLY A N 1
ATOM 530 C CA . GLY A 1 67 ? -67.173 -28.070 8.818 1.00 29.25 67 GLY A CA 1
ATOM 531 C C . GLY A 1 67 ? -68.137 -29.164 9.219 1.00 31.74 67 GLY A C 1
ATOM 532 O O . GLY A 1 67 ? -68.539 -29.986 8.385 1.00 31.44 67 GLY A O 1
ATOM 533 N N . PHE A 1 68 ? -68.510 -29.199 10.497 1.00 26.41 68 PHE A N 1
ATOM 534 C CA . PHE A 1 68 ? -69.483 -30.190 10.919 1.00 25.75 68 PHE A CA 1
ATOM 535 C C . PHE A 1 68 ? -70.432 -29.698 11.973 1.00 29.10 68 PHE A C 1
ATOM 536 O O . PHE A 1 68 ? -70.044 -28.927 12.848 1.00 29.16 68 PHE A O 1
ATOM 544 N N . PHE A 1 69 ? -71.685 -30.139 11.878 1.00 25.29 69 PHE A N 1
ATOM 545 C CA . PHE A 1 69 ? -72.740 -29.820 12.827 1.00 24.79 69 PHE A CA 1
ATOM 546 C C . PHE A 1 69 ? -73.285 -31.124 13.374 1.00 31.41 69 PHE A C 1
ATOM 547 O O . PHE A 1 69 ? -73.677 -31.999 12.592 1.00 31.68 69 PHE A O 1
ATOM 555 N N . VAL A 1 70 ? -73.303 -31.267 14.713 1.00 29.01 70 VAL A N 1
ATOM 556 C CA . VAL A 1 70 ? -73.831 -32.474 15.348 1.00 28.84 70 VAL A CA 1
ATOM 557 C C . VAL A 1 70 ? -75.271 -32.206 15.736 1.00 34.75 70 VAL A C 1
ATOM 558 O O . VAL A 1 70 ? -75.522 -31.340 16.575 1.00 35.47 70 VAL A O 1
ATOM 562 N N . GLY A 1 71 ? -76.202 -32.950 15.149 1.00 31.43 71 GLY A N 1
ATOM 563 C CA . GLY A 1 71 ? -77.608 -32.806 15.489 1.00 32.10 71 GLY A CA 1
ATOM 564 C C . GLY A 1 71 ? -77.862 -33.127 16.955 1.00 37.79 71 GLY A C 1
ATOM 565 O O . GLY A 1 71 ? -77.269 -34.062 17.513 1.00 37.97 71 GLY A O 1
ATOM 566 N N . LYS A 1 72 ? -78.731 -32.324 17.589 1.00 33.67 72 LYS A N 1
ATOM 567 C CA . LYS A 1 72 ? -79.186 -32.428 18.974 1.00 33.82 72 LYS A CA 1
ATOM 568 C C . LYS A 1 72 ? -79.480 -33.890 19.337 1.00 39.60 72 LYS A C 1
ATOM 569 O O . LYS A 1 72 ? -79.094 -34.353 20.412 1.00 40.90 72 LYS A O 1
ATOM 575 N N . ASN A 1 73 ? -80.177 -34.605 18.418 1.00 34.05 73 ASN A N 1
ATOM 576 C CA . ASN A 1 73 ? -80.633 -35.972 18.566 1.00 32.57 73 ASN A CA 1
ATOM 577 C C . ASN A 1 73 ? -79.878 -36.989 17.742 1.00 33.89 73 ASN A C 1
ATOM 578 O O . ASN A 1 73 ? -80.427 -38.065 17.457 1.00 33.17 73 ASN A O 1
ATOM 583 N N . PHE A 1 74 ? -78.622 -36.668 17.362 1.00 29.08 74 PHE A N 1
ATOM 584 C CA . PHE A 1 74 ? -77.758 -37.590 16.620 1.00 28.02 74 PHE A CA 1
ATOM 585 C C . PHE A 1 74 ? -77.645 -38.880 17.439 1.00 33.50 74 PHE A C 1
ATOM 586 O O . PHE A 1 74 ? -77.280 -38.823 18.609 1.00 33.87 74 PHE A O 1
ATOM 594 N N . ASN A 1 75 ? -78.104 -40.005 16.879 1.00 30.88 75 ASN A N 1
ATOM 595 C CA . ASN A 1 75 ? -78.153 -41.284 17.593 1.00 31.43 75 ASN A CA 1
ATOM 596 C C . ASN A 1 75 ? -77.653 -42.442 16.738 1.00 37.60 75 ASN A C 1
ATOM 597 O O . ASN A 1 75 ? -77.584 -42.322 15.515 1.00 36.99 75 ASN A O 1
ATOM 602 N N . ILE A 1 76 ? -77.350 -43.578 17.388 1.00 35.59 76 ILE A N 1
ATOM 603 C CA . ILE A 1 76 ? -76.807 -44.774 16.746 1.00 35.25 76 ILE A CA 1
ATOM 604 C C . ILE A 1 76 ? -77.860 -45.500 15.948 1.00 41.45 76 ILE A C 1
ATOM 605 O O . ILE A 1 76 ? -77.585 -45.987 14.852 1.00 41.41 76 ILE A O 1
ATOM 610 N N . ASP A 1 77 ? -79.065 -45.568 16.495 1.00 40.08 77 ASP A N 1
ATOM 611 C CA . ASP A 1 77 ? -80.181 -46.301 15.923 1.00 40.49 77 ASP A CA 1
ATOM 612 C C . ASP A 1 77 ? -80.664 -45.798 14.564 1.00 44.89 77 ASP A C 1
ATOM 613 O O . ASP A 1 77 ? -80.664 -46.568 13.601 1.00 44.93 77 ASP A O 1
ATOM 615 N N . THR A 1 78 ? -81.035 -44.510 14.482 1.00 41.12 78 THR A N 1
ATOM 616 C CA . THR A 1 78 ? -81.623 -43.871 13.297 1.00 40.46 78 THR A CA 1
ATOM 617 C C . THR A 1 78 ? -80.806 -42.736 12.625 1.00 43.48 78 THR A C 1
ATOM 618 O O . THR A 1 78 ? -81.245 -42.201 11.600 1.00 42.66 78 THR A O 1
ATOM 622 N N . GLY A 1 79 ? -79.664 -42.372 13.208 1.00 39.70 79 GLY A N 1
ATOM 623 C CA . GLY A 1 79 ? -78.827 -41.283 12.715 1.00 39.05 79 GLY A CA 1
ATOM 624 C C . GLY A 1 79 ? -78.133 -41.505 11.387 1.00 43.30 79 GLY A C 1
ATOM 625 O O . GLY A 1 79 ? -77.825 -42.641 11.009 1.00 43.76 79 GLY A O 1
ATOM 626 N N . SER A 1 80 ? -77.865 -40.399 10.677 1.00 38.28 80 SER A N 1
ATOM 627 C CA . SER A 1 80 ? -77.157 -40.402 9.396 1.00 35.98 80 SER A CA 1
ATOM 628 C C . SER A 1 80 ? -75.954 -39.483 9.460 1.00 37.26 80 SER A C 1
ATOM 629 O O . SER A 1 80 ? -76.001 -38.444 10.127 1.00 35.70 80 SER A O 1
ATOM 632 N N . ILE A 1 81 ? -74.877 -39.855 8.747 1.00 32.95 81 ILE A N 1
ATOM 633 C CA . ILE A 1 81 ? -73.712 -38.993 8.550 1.00 31.11 81 ILE A CA 1
ATOM 634 C C . ILE A 1 81 ? -73.859 -38.487 7.105 1.00 34.50 81 ILE A C 1
ATOM 635 O O . ILE A 1 81 ? -73.859 -39.289 6.170 1.00 35.69 81 ILE A O 1
ATOM 640 N N . LEU A 1 82 ? -74.102 -37.190 6.929 1.00 28.58 82 LEU A N 1
ATOM 641 C CA . LEU A 1 82 ? -74.307 -36.632 5.597 1.00 27.35 82 LEU A CA 1
ATOM 642 C C . LEU A 1 82 ? -73.176 -35.701 5.252 1.00 30.69 82 LEU A C 1
ATOM 643 O O . LEU A 1 82 ? -72.968 -34.678 5.909 1.00 31.15 82 LEU A O 1
ATOM 648 N N . ILE A 1 83 ? -72.382 -36.124 4.269 1.00 25.79 83 ILE A N 1
ATOM 649 C CA . ILE A 1 83 ? -71.165 -35.455 3.833 1.00 24.02 83 ILE A CA 1
ATOM 650 C C . ILE A 1 83 ? -71.288 -34.875 2.428 1.00 24.72 83 ILE A C 1
ATOM 651 O O . ILE A 1 83 ? -71.656 -35.574 1.491 1.00 22.57 83 ILE A O 1
ATOM 656 N N . SER A 1 84 ? -70.960 -33.602 2.295 1.00 21.32 84 SER A N 1
ATOM 657 C CA . SER A 1 84 ? -70.904 -32.945 1.004 1.00 21.68 84 SER A CA 1
ATOM 658 C C . SER A 1 84 ? -69.462 -32.492 0.861 1.00 27.84 84 SER A C 1
ATOM 659 O O . SER A 1 84 ? -68.890 -31.988 1.826 1.00 28.60 84 SER A O 1
ATOM 662 N N . ILE A 1 85 ? -68.841 -32.783 -0.295 1.00 24.23 85 ILE A N 1
ATOM 663 C CA . ILE A 1 85 ? -67.423 -32.555 -0.556 1.00 23.69 85 ILE A CA 1
ATOM 664 C C . ILE A 1 85 ? -67.141 -31.642 -1.748 1.00 29.95 85 ILE A C 1
ATOM 665 O O . ILE A 1 85 ? -67.843 -31.675 -2.752 1.00 31.69 85 ILE A O 1
ATOM 670 N N . GLY A 1 86 ? -66.045 -30.914 -1.643 1.00 25.25 86 GLY A N 1
ATOM 671 C CA . GLY A 1 86 ? -65.474 -30.088 -2.691 1.00 24.09 86 GLY A CA 1
ATOM 672 C C . GLY A 1 86 ? -63.968 -30.186 -2.547 1.00 26.88 86 GLY A C 1
ATOM 673 O O . GLY A 1 86 ? -63.471 -30.937 -1.700 1.00 25.73 86 GLY A O 1
ATOM 674 N N . HIS A 1 87 ? -63.218 -29.456 -3.368 1.00 22.28 87 HIS A N 1
ATOM 675 C CA . HIS A 1 87 ? -61.776 -29.464 -3.226 1.00 21.46 87 HIS A CA 1
ATOM 676 C C . HIS A 1 87 ? -61.321 -28.059 -3.387 1.00 28.31 87 HIS A C 1
ATOM 677 O O . HIS A 1 87 ? -61.853 -27.346 -4.230 1.00 29.85 87 HIS A O 1
ATOM 684 N N . ILE A 1 88 ? -60.404 -27.629 -2.529 1.00 25.15 88 ILE A N 1
ATOM 685 C CA . ILE A 1 88 ? -59.955 -26.246 -2.458 1.00 24.53 88 ILE A CA 1
ATOM 686 C C . ILE A 1 88 ? -58.661 -25.876 -3.206 1.00 29.70 88 ILE A C 1
ATOM 687 O O . ILE A 1 88 ? -58.272 -24.708 -3.228 1.00 29.89 88 ILE A O 1
ATOM 692 N N . ASP A 1 89 ? -58.031 -26.857 -3.865 1.00 27.28 89 ASP A N 1
ATOM 693 C CA . ASP A 1 89 ? -56.833 -26.657 -4.698 1.00 26.32 89 ASP A CA 1
ATOM 694 C C . ASP A 1 89 ? -57.274 -26.551 -6.164 1.00 30.82 89 ASP A C 1
ATOM 695 O O . ASP A 1 89 ? -58.283 -27.131 -6.556 1.00 30.89 89 ASP A O 1
ATOM 700 N N . SER A 1 90 ? -56.505 -25.840 -6.973 1.00 26.92 90 SER A N 1
ATOM 701 C CA . SER A 1 90 ? -56.755 -25.728 -8.399 1.00 25.81 90 SER A CA 1
ATOM 702 C C . SER A 1 90 ? -55.416 -25.843 -9.083 1.00 30.19 90 SER A C 1
ATOM 703 O O . SER A 1 90 ? -54.385 -25.783 -8.420 1.00 29.76 90 SER A O 1
ATOM 706 N N . CYS A 1 91 ? -55.429 -25.960 -10.411 1.00 27.27 91 CYS A N 1
ATOM 707 C CA . CYS A 1 91 ? -54.234 -25.966 -11.231 1.00 26.86 91 CYS A CA 1
ATOM 708 C C . CYS A 1 91 ? -53.548 -24.646 -11.050 1.00 28.70 91 CYS A C 1
ATOM 709 O O . CYS A 1 91 ? -54.204 -23.604 -11.054 1.00 29.62 91 CYS A O 1
ATOM 712 N N . ALA A 1 92 ? -52.247 -24.671 -10.815 1.00 23.89 92 ALA A N 1
ATOM 713 C CA . ALA A 1 92 ? -51.525 -23.426 -10.567 1.00 23.02 92 ALA A CA 1
ATOM 714 C C . ALA A 1 92 ? -50.059 -23.515 -10.879 1.00 25.45 92 ALA A C 1
ATOM 715 O O . ALA A 1 92 ? -49.450 -24.588 -10.821 1.00 24.45 92 ALA A O 1
ATOM 717 N N . LEU A 1 93 ? -49.480 -22.355 -11.154 1.00 20.77 93 LEU A N 1
ATOM 718 C CA . LEU A 1 93 ? -48.051 -22.206 -11.288 1.00 19.90 93 LEU A CA 1
ATOM 719 C C . LEU A 1 93 ? -47.633 -21.826 -9.887 1.00 22.23 93 LEU A C 1
ATOM 720 O O . LEU A 1 93 ? -48.204 -20.917 -9.297 1.00 21.34 93 LEU A O 1
ATOM 725 N N . LYS A 1 94 ? -46.769 -22.627 -9.296 1.00 20.42 94 LYS A N 1
ATOM 726 C CA . LYS A 1 94 ? -46.356 -22.449 -7.915 1.00 20.80 94 LYS A CA 1
ATOM 727 C C . LYS A 1 94 ? -44.885 -22.185 -7.859 1.00 26.94 94 LYS A C 1
ATOM 728 O O . LYS A 1 94 ? -44.150 -22.839 -8.582 1.00 28.17 94 LYS A O 1
ATOM 734 N N . ILE A 1 95 ? -44.434 -21.235 -7.028 1.00 24.87 95 ILE A N 1
ATOM 735 C CA . ILE A 1 95 ? -42.990 -20.916 -6.939 1.00 25.07 95 ILE A CA 1
ATOM 736 C C . ILE A 1 95 ? -42.165 -22.115 -6.447 1.00 30.21 95 ILE A C 1
ATOM 737 O O . ILE A 1 95 ? -42.522 -22.712 -5.439 1.00 31.74 95 ILE A O 1
ATOM 742 N N . SER A 1 96 ? -41.079 -22.460 -7.163 1.00 25.91 96 SER A N 1
ATOM 743 C CA . SER A 1 96 ? -40.146 -23.536 -6.810 1.00 25.36 96 SER A CA 1
ATOM 744 C C . SER A 1 96 ? -39.271 -23.138 -5.609 1.00 31.16 96 SER A C 1
ATOM 745 O O . SER A 1 96 ? -39.021 -21.936 -5.428 1.00 31.19 96 SER A O 1
ATOM 748 N N . PRO A 1 97 ? -38.750 -24.106 -4.799 1.00 28.41 97 PRO A N 1
ATOM 749 C CA . PRO A 1 97 ? -37.893 -23.729 -3.647 1.00 28.19 97 PRO A CA 1
ATOM 750 C C . PRO A 1 97 ? -36.648 -22.925 -4.046 1.00 32.21 97 PRO A C 1
ATOM 751 O O . PRO A 1 97 ? -36.349 -21.925 -3.392 1.00 32.27 97 PRO A O 1
ATOM 755 N N . ASN A 1 98 ? -35.964 -23.331 -5.147 1.00 27.67 98 ASN A N 1
ATOM 756 C CA . ASN A 1 98 ? -34.813 -22.617 -5.723 1.00 26.88 98 ASN A CA 1
ATOM 757 C C . ASN A 1 98 ? -35.315 -21.961 -7.007 1.00 28.65 98 ASN A C 1
ATOM 758 O O . ASN A 1 98 ? -35.349 -22.565 -8.074 1.00 28.29 98 ASN A O 1
ATOM 763 N N . ASN A 1 99 ? -35.802 -20.747 -6.852 1.00 23.88 99 ASN A N 1
ATOM 764 C CA . ASN A 1 99 ? -36.482 -19.955 -7.867 1.00 23.08 99 ASN A CA 1
ATOM 765 C C . ASN A 1 99 ? -35.643 -18.856 -8.499 1.00 28.68 99 ASN A C 1
ATOM 766 O O . ASN A 1 99 ? -36.069 -18.264 -9.498 1.00 29.10 99 ASN A O 1
ATOM 771 N N . ASN A 1 100 ? -34.457 -18.580 -7.936 1.00 25.91 100 ASN A N 1
ATOM 772 C CA . ASN A 1 100 ? -33.581 -17.533 -8.433 1.00 26.84 100 ASN A CA 1
ATOM 773 C C . ASN A 1 100 ? -32.973 -17.830 -9.819 1.00 33.34 100 ASN A C 1
ATOM 774 O O . ASN A 1 100 ? -31.965 -18.547 -9.934 1.00 34.06 100 ASN A O 1
ATOM 779 N N . VAL A 1 101 ? -33.594 -17.252 -10.869 1.00 29.21 101 VAL A N 1
ATOM 780 C CA . VAL A 1 101 ? -33.177 -17.383 -12.276 1.00 28.06 101 VAL A CA 1
ATOM 781 C C . VAL A 1 101 ? -32.830 -16.003 -12.840 1.00 33.85 101 VAL A C 1
ATOM 782 O O . VAL A 1 101 ? -33.590 -15.054 -12.632 1.00 34.17 101 VAL A O 1
ATOM 786 N N . ILE A 1 102 ? -31.676 -15.886 -13.546 1.00 30.90 102 ILE A N 1
ATOM 787 C CA . ILE A 1 102 ? -31.245 -14.642 -14.197 1.00 30.07 102 ILE A CA 1
ATOM 788 C C . ILE A 1 102 ? -30.775 -14.973 -15.607 1.00 35.22 102 ILE A C 1
ATOM 789 O O . ILE A 1 102 ? -29.721 -15.591 -15.772 1.00 36.38 102 ILE A O 1
ATOM 794 N N . LYS A 1 103 ? -31.566 -14.587 -16.620 1.00 30.20 103 LYS A N 1
ATOM 795 C CA . LYS A 1 103 ? -31.244 -14.843 -18.030 1.00 28.99 103 LYS A CA 1
ATOM 796 C C . LYS A 1 103 ? -31.600 -13.616 -18.852 1.00 33.09 103 LYS A C 1
ATOM 797 O O . LYS A 1 103 ? -32.658 -13.005 -18.635 1.00 32.82 103 LYS A O 1
ATOM 803 N N . LYS A 1 104 ? -30.716 -13.255 -19.796 1.00 29.00 104 LYS A N 1
ATOM 804 C CA . LYS A 1 104 ? -30.865 -12.113 -20.710 1.00 28.06 104 LYS A CA 1
ATOM 805 C C . LYS A 1 104 ? -31.192 -10.819 -19.951 1.00 30.70 104 LYS A C 1
ATOM 806 O O . LYS A 1 104 ? -32.110 -10.074 -20.325 1.00 31.10 104 LYS A O 1
ATOM 812 N N . LYS A 1 105 ? -30.436 -10.585 -18.858 1.00 24.50 105 LYS A N 1
ATOM 813 C CA . LYS A 1 105 ? -30.503 -9.417 -17.974 1.00 23.39 105 LYS A CA 1
ATOM 814 C C . LYS A 1 105 ? -31.864 -9.266 -17.289 1.00 27.31 105 LYS A C 1
ATOM 815 O O . LYS A 1 105 ? -32.225 -8.172 -16.850 1.00 28.32 105 LYS A O 1
ATOM 821 N N . ILE A 1 106 ? -32.613 -10.379 -17.192 1.00 22.03 106 ILE A N 1
ATOM 822 C CA . ILE A 1 106 ? -33.929 -10.430 -16.568 1.00 20.86 106 ILE A CA 1
ATOM 823 C C . ILE A 1 106 ? -33.959 -11.396 -15.372 1.00 26.09 106 ILE A C 1
ATOM 824 O O . ILE A 1 106 ? -33.511 -12.556 -15.466 1.00 26.38 106 ILE A O 1
ATOM 829 N N . HIS A 1 107 ? -34.526 -10.907 -14.258 1.00 21.85 107 HIS A N 1
ATOM 830 C CA . HIS A 1 107 ? -34.773 -11.695 -13.067 1.00 21.89 107 HIS A CA 1
ATOM 831 C C . HIS A 1 107 ? -36.073 -12.495 -13.314 1.00 26.86 107 HIS A C 1
ATOM 832 O O . HIS A 1 107 ? -37.153 -11.919 -13.550 1.00 27.30 107 HIS A O 1
ATOM 839 N N . GLN A 1 108 ? -35.954 -13.815 -13.284 1.00 22.05 108 GLN A N 1
ATOM 840 C CA . GLN A 1 108 ? -37.081 -14.701 -13.504 1.00 21.76 108 GLN A CA 1
ATOM 841 C C . GLN A 1 108 ? -37.350 -15.586 -12.293 1.00 25.93 108 GLN A C 1
ATOM 842 O O . GLN A 1 108 ? -36.497 -15.736 -11.422 1.00 24.61 108 GLN A O 1
ATOM 848 N N . ILE A 1 109 ? -38.521 -16.214 -12.269 1.00 24.56 109 ILE A N 1
ATOM 849 C CA . ILE A 1 109 ? -38.863 -17.128 -11.200 1.00 25.88 109 ILE A CA 1
ATOM 850 C C . ILE A 1 109 ? -39.083 -18.515 -11.735 1.00 30.67 109 ILE A C 1
ATOM 851 O O . ILE A 1 109 ? -39.791 -18.706 -12.718 1.00 30.98 109 ILE A O 1
ATOM 856 N N . ASN A 1 110 ? -38.432 -19.479 -11.115 1.00 27.09 110 ASN A N 1
ATOM 857 C CA . ASN A 1 110 ? -38.596 -20.881 -11.453 1.00 26.21 110 ASN A CA 1
ATOM 858 C C . ASN A 1 110 ? -39.940 -21.326 -10.821 1.00 28.78 110 ASN A C 1
ATOM 859 O O . ASN A 1 110 ? -40.189 -21.073 -9.639 1.00 27.74 110 ASN A O 1
ATOM 864 N N . VAL A 1 111 ? -40.831 -21.895 -11.641 1.00 26.01 111 VAL A N 1
ATOM 865 C CA . VAL A 1 111 ? -42.164 -22.337 -11.224 1.00 25.74 111 VAL A CA 1
ATOM 866 C C . VAL A 1 111 ? -42.420 -23.818 -11.507 1.00 31.35 111 VAL A C 1
ATOM 867 O O . VAL A 1 111 ? -41.884 -24.379 -12.469 1.00 30.94 111 VAL A O 1
ATOM 871 N N . GLU A 1 112 ? -43.296 -24.415 -10.688 1.00 29.18 112 GLU A N 1
ATOM 872 C CA . GLU A 1 112 ? -43.775 -25.785 -10.800 1.00 29.80 112 GLU A CA 1
ATOM 873 C C . GLU A 1 112 ? -45.149 -25.722 -11.433 1.00 32.11 112 GLU A C 1
ATOM 874 O O . GLU A 1 112 ? -45.920 -24.812 -11.122 1.00 31.17 112 GLU A O 1
ATOM 880 N N . CYS A 1 113 ? -45.471 -26.695 -12.292 1.00 28.60 113 CYS A N 1
ATOM 881 C CA . CYS A 1 113 ? -46.790 -26.827 -12.927 1.00 27.79 113 CYS A CA 1
ATOM 882 C C . CYS A 1 113 ? -47.602 -27.760 -12.029 1.00 30.49 113 CYS A C 1
ATOM 883 O O . CYS A 1 113 ? -47.366 -28.969 -12.057 1.00 30.10 113 CYS A O 1
ATOM 886 N N . TYR A 1 114 ? -48.504 -27.206 -11.196 1.00 26.44 114 TYR A N 1
ATOM 887 C CA . TYR A 1 114 ? -49.353 -27.984 -10.281 1.00 25.95 114 TYR A CA 1
ATOM 888 C C . TYR A 1 114 ? -50.695 -28.293 -10.952 1.00 29.01 114 TYR A C 1
ATOM 889 O O . TYR A 1 114 ? -51.413 -27.369 -11.323 1.00 28.82 114 TYR A O 1
ATOM 898 N N . GLY A 1 115 ? -51.025 -29.578 -11.079 1.00 24.85 115 GLY A N 1
ATOM 899 C CA . GLY A 1 115 ? -52.257 -30.016 -11.732 1.00 24.50 115 GLY A CA 1
ATOM 900 C C . GLY A 1 115 ? -52.118 -29.993 -13.247 1.00 28.87 115 GLY A C 1
ATOM 901 O O . GLY A 1 115 ? -51.126 -29.474 -13.777 1.00 28.72 115 GLY A O 1
ATOM 902 N N . SER A 1 116 ? -53.081 -30.597 -13.963 1.00 24.74 116 SER A N 1
ATOM 903 C CA . SER A 1 116 ? -53.028 -30.664 -15.423 1.00 24.61 116 SER A CA 1
ATOM 904 C C . SER A 1 116 ? -53.693 -29.420 -16.047 1.00 28.68 116 SER A C 1
ATOM 905 O O . SER A 1 116 ? -54.790 -29.467 -16.632 1.00 27.42 116 SER A O 1
ATOM 908 N N . GLY A 1 117 ? -53.012 -28.299 -15.861 1.00 24.85 117 GLY A N 1
ATOM 909 C CA . GLY A 1 117 ? -53.484 -27.012 -16.338 1.00 25.11 117 GLY A CA 1
ATOM 910 C C . GLY A 1 117 ? -53.322 -26.782 -17.824 1.00 28.41 117 GLY A C 1
ATOM 911 O O . GLY A 1 117 ? -52.525 -27.444 -18.496 1.00 27.35 117 GLY A O 1
ATOM 912 N N . LEU A 1 118 ? -54.084 -25.807 -18.326 1.00 25.53 118 LEU A N 1
ATOM 913 C CA . LEU A 1 118 ? -54.075 -25.328 -19.710 1.00 24.91 118 LEU A CA 1
ATOM 914 C C . LEU A 1 118 ? -53.058 -24.147 -19.657 1.00 27.18 118 LEU A C 1
ATOM 915 O O . LEU A 1 118 ? -53.458 -22.983 -19.619 1.00 26.69 118 LEU A O 1
ATOM 920 N N . TRP A 1 119 ? -51.751 -24.482 -19.509 1.00 22.41 119 TRP A N 1
ATOM 921 C CA . TRP A 1 119 ? -50.642 -23.536 -19.305 1.00 22.59 119 TRP A CA 1
ATOM 922 C C . TRP A 1 119 ? -50.504 -22.384 -20.289 1.00 29.64 119 TRP A C 1
ATOM 923 O O . TRP A 1 119 ? -50.173 -21.277 -19.860 1.00 31.13 119 TRP A O 1
ATOM 934 N N . HIS A 1 120 ? -50.826 -22.604 -21.578 1.00 25.85 120 HIS A N 1
ATOM 935 C CA . HIS A 1 120 ? -50.785 -21.539 -22.578 1.00 25.72 120 HIS A CA 1
ATOM 936 C C . HIS A 1 120 ? -51.716 -20.386 -22.196 1.00 28.48 120 HIS A C 1
ATOM 937 O O . HIS A 1 120 ? -51.481 -19.260 -22.630 1.00 30.11 120 HIS A O 1
ATOM 944 N N . THR A 1 121 ? -52.766 -20.661 -21.394 1.00 23.40 121 THR A N 1
ATOM 945 C CA . THR A 1 121 ? -53.722 -19.643 -20.937 1.00 23.21 121 THR A CA 1
ATOM 946 C C . THR A 1 121 ? -53.081 -18.751 -19.870 1.00 27.61 121 THR A C 1
ATOM 947 O O . THR A 1 121 ? -53.508 -17.612 -19.709 1.00 27.74 121 THR A O 1
ATOM 951 N N . TRP A 1 122 ? -52.032 -19.255 -19.173 1.00 23.83 122 TRP A N 1
ATOM 952 C CA . TRP A 1 122 ? -51.307 -18.528 -18.132 1.00 23.67 122 TRP A CA 1
ATOM 953 C C . TRP A 1 122 ? -50.365 -17.485 -18.713 1.00 26.96 122 TRP A C 1
ATOM 954 O O . TRP A 1 122 ? -49.909 -16.597 -17.986 1.00 25.75 122 TRP A O 1
ATOM 965 N N . PHE A 1 123 ? -50.065 -17.590 -20.021 1.00 23.33 123 PHE A N 1
ATOM 966 C CA . PHE A 1 123 ? -49.203 -16.626 -20.695 1.00 22.69 123 PHE A CA 1
ATOM 967 C C . PHE A 1 123 ? -49.940 -15.322 -20.904 1.00 26.16 123 PHE A C 1
ATOM 968 O O . PHE A 1 123 ? -51.173 -15.301 -21.091 1.00 24.17 123 PHE A O 1
ATOM 976 N N . ASP A 1 124 ? -49.159 -14.231 -20.849 1.00 22.65 124 ASP A N 1
ATOM 977 C CA . ASP A 1 124 ? -49.589 -12.851 -21.043 1.00 22.28 124 ASP A CA 1
ATOM 978 C C . ASP A 1 124 ? -50.768 -12.468 -20.155 1.00 27.59 124 ASP A C 1
ATOM 979 O O . ASP A 1 124 ? -51.796 -11.982 -20.643 1.00 29.41 124 ASP A O 1
ATOM 984 N N . ARG A 1 125 ? -50.632 -12.747 -18.848 1.00 22.60 125 ARG A N 1
ATOM 985 C CA . ARG A 1 125 ? -51.637 -12.431 -17.832 1.00 22.49 125 ARG A CA 1
ATOM 986 C C . ARG A 1 125 ? -50.930 -11.657 -16.725 1.00 28.37 125 ARG A C 1
ATOM 987 O O . ARG A 1 125 ? -49.766 -11.939 -16.411 1.00 27.39 125 ARG A O 1
ATOM 995 N N . SER A 1 126 ? -51.646 -10.714 -16.102 1.00 26.23 126 SER A N 1
ATOM 996 C CA . SER A 1 126 ? -51.115 -9.945 -14.982 1.00 26.01 126 SER A CA 1
ATOM 997 C C . SER A 1 126 ? -51.103 -10.903 -13.793 1.00 28.97 126 SER A C 1
ATOM 998 O O . SER A 1 126 ? -52.170 -11.322 -13.345 1.00 29.56 126 SER A O 1
ATOM 1001 N N . LEU A 1 127 ? -49.907 -11.291 -13.318 1.00 23.40 127 LEU A N 1
ATOM 1002 C CA . LEU A 1 127 ? -49.820 -12.240 -12.195 1.00 21.20 127 LEU A CA 1
ATOM 1003 C C . LEU A 1 127 ? -49.405 -11.668 -10.859 1.00 24.58 127 LEU A C 1
ATOM 1004 O O . LEU A 1 127 ? -48.473 -10.877 -10.760 1.00 24.41 127 LEU A O 1
ATOM 1009 N N . GLY A 1 128 ? -50.150 -12.067 -9.846 1.00 20.48 128 GLY A N 1
ATOM 1010 C CA . GLY A 1 128 ? -49.905 -11.740 -8.457 1.00 20.47 128 GLY A CA 1
ATOM 1011 C C . GLY A 1 128 ? -49.545 -13.021 -7.737 1.00 25.44 128 GLY A C 1
ATOM 1012 O O . GLY A 1 128 ? -49.123 -14.008 -8.367 1.00 24.43 128 GLY A O 1
ATOM 1013 N N . LEU A 1 129 ? -49.732 -13.034 -6.418 1.00 22.10 129 LEU A N 1
ATOM 1014 C CA . LEU A 1 129 ? -49.361 -14.191 -5.598 1.00 21.17 129 LEU A CA 1
ATOM 1015 C C . LEU A 1 129 ? -50.353 -14.444 -4.499 1.00 25.85 129 LEU A C 1
ATOM 1016 O O . LEU A 1 129 ? -50.982 -13.508 -3.981 1.00 27.26 129 LEU A O 1
ATOM 1021 N N . SER A 1 130 ? -50.421 -15.698 -4.065 1.00 21.90 130 SER A N 1
ATOM 1022 C CA . SER A 1 130 ? -51.289 -16.098 -2.966 1.00 21.41 130 SER A CA 1
ATOM 1023 C C . SER A 1 130 ? -50.700 -17.310 -2.308 1.00 26.65 130 SER A C 1
ATOM 1024 O O . SER A 1 130 ? -50.268 -18.230 -2.996 1.00 26.84 130 SER A O 1
ATOM 1027 N N . GLY A 1 131 ? -50.708 -17.336 -0.989 1.00 24.43 131 GLY A N 1
ATOM 1028 C CA . GLY A 1 131 ? -50.193 -18.503 -0.294 1.00 24.81 131 GLY A CA 1
ATOM 1029 C C . GLY A 1 131 ? -49.653 -18.280 1.095 1.00 29.75 131 GLY A C 1
ATOM 1030 O O . GLY A 1 131 ? -50.015 -17.315 1.771 1.00 30.33 131 GLY A O 1
ATOM 1031 N N . GLN A 1 132 ? -48.763 -19.195 1.505 1.00 25.47 132 GLN A N 1
ATOM 1032 C CA . GLN A 1 132 ? -48.158 -19.290 2.817 1.00 25.13 132 GLN A CA 1
ATOM 1033 C C . GLN A 1 132 ? -46.674 -18.891 2.818 1.00 31.27 132 GLN A C 1
ATOM 1034 O O . GLN A 1 132 ? -45.912 -19.348 1.968 1.00 30.69 132 GLN A O 1
ATOM 1040 N N . VAL A 1 133 ? -46.264 -18.060 3.797 1.00 28.74 133 VAL A N 1
ATOM 1041 C CA . VAL A 1 133 ? -44.863 -17.649 3.975 1.00 28.42 133 VAL A CA 1
ATOM 1042 C C . VAL A 1 133 ? -44.421 -17.993 5.406 1.00 34.61 133 VAL A C 1
ATOM 1043 O O . VAL A 1 133 ? -45.208 -17.846 6.338 1.00 36.16 133 VAL A O 1
ATOM 1047 N N . LEU A 1 134 ? -43.193 -18.502 5.562 1.00 30.50 134 LEU A N 1
ATOM 1048 C CA . LEU A 1 134 ? -42.585 -18.847 6.844 1.00 30.28 134 LEU A CA 1
ATOM 1049 C C . LEU A 1 134 ? -41.433 -17.911 7.037 1.00 31.73 134 LEU A C 1
ATOM 1050 O O . LEU A 1 134 ? -40.538 -17.850 6.183 1.00 30.23 134 LEU A O 1
ATOM 1055 N N . TYR A 1 135 ? -41.432 -17.182 8.154 1.00 28.14 135 TYR A N 1
ATOM 1056 C CA . TYR A 1 135 ? -40.357 -16.247 8.419 1.00 28.51 135 TYR A CA 1
ATOM 1057 C C . TYR A 1 135 ? -39.944 -16.186 9.883 1.00 35.29 135 TYR A C 1
ATOM 1058 O O . TYR A 1 135 ? -40.762 -16.493 10.753 1.00 35.22 135 TYR A O 1
ATOM 1067 N N . LYS A 1 136 ? -38.680 -15.784 10.160 1.00 33.95 136 LYS A N 1
ATOM 1068 C CA . LYS A 1 136 ? -38.194 -15.668 11.544 1.00 35.39 136 LYS A CA 1
ATOM 1069 C C . LYS A 1 136 ? -38.409 -14.272 12.161 1.00 41.74 136 LYS A C 1
ATOM 1070 O O . LYS A 1 136 ? -38.000 -13.263 11.583 1.00 41.78 136 LYS A O 1
ATOM 1076 N N . LYS A 1 137 ? -39.071 -14.225 13.325 1.00 39.96 137 LYS A N 1
ATOM 1077 C CA . LYS A 1 137 ? -39.303 -12.993 14.071 1.00 41.01 137 LYS A CA 1
ATOM 1078 C C . LYS A 1 137 ? -38.836 -13.264 15.506 1.00 48.55 137 LYS A C 1
ATOM 1079 O O . LYS A 1 137 ? -39.573 -13.828 16.323 1.00 48.61 137 LYS A O 1
ATOM 1085 N N . GLY A 1 138 ? -37.566 -12.943 15.754 1.00 47.25 138 GLY A N 1
ATOM 1086 C CA . GLY A 1 138 ? -36.894 -13.179 17.024 1.00 47.93 138 GLY A CA 1
ATOM 1087 C C . GLY A 1 138 ? -36.621 -14.657 17.232 1.00 52.21 138 GLY A C 1
ATOM 1088 O O . GLY A 1 138 ? -35.809 -15.257 16.527 1.00 51.30 138 GLY A O 1
ATOM 1089 N N . ASN A 1 139 ? -37.347 -15.257 18.173 1.00 49.40 139 ASN A N 1
ATOM 1090 C CA . ASN A 1 139 ? -37.249 -16.670 18.547 1.00 48.46 139 ASN A CA 1
ATOM 1091 C C . ASN A 1 139 ? -38.358 -17.496 17.878 1.00 48.82 139 ASN A C 1
ATOM 1092 O O . ASN A 1 139 ? -38.368 -18.725 17.987 1.00 48.72 139 ASN A O 1
ATOM 1097 N N . LYS A 1 140 ? -39.275 -16.818 17.172 1.00 41.74 140 LYS A N 1
ATOM 1098 C CA . LYS A 1 140 ? -40.430 -17.443 16.551 1.00 39.90 140 LYS A CA 1
ATOM 1099 C C . LYS A 1 140 ? -40.286 -17.820 15.069 1.00 42.84 140 LYS A C 1
ATOM 1100 O O . LYS A 1 140 ? -39.598 -17.134 14.301 1.00 43.28 140 LYS A O 1
ATOM 1106 N N . LEU A 1 141 ? -40.978 -18.901 14.679 1.00 36.60 141 LEU A N 1
ATOM 1107 C CA . LEU A 1 141 ? -41.125 -19.355 13.303 1.00 35.60 141 LEU A CA 1
ATOM 1108 C C . LEU A 1 141 ? -42.535 -18.934 12.963 1.00 36.92 141 LEU A C 1
ATOM 1109 O O . LEU A 1 141 ? -43.505 -19.523 13.457 1.00 35.30 141 LEU A O 1
ATOM 1114 N N . VAL A 1 142 ? -42.654 -17.863 12.183 1.00 31.73 142 VAL A N 1
ATOM 1115 C CA . VAL A 1 142 ? -43.956 -17.297 11.901 1.00 30.21 142 VAL A CA 1
ATOM 1116 C C . VAL A 1 142 ? -44.560 -17.734 10.593 1.00 33.42 142 VAL A C 1
ATOM 1117 O O . VAL A 1 142 ? -43.952 -17.567 9.537 1.00 32.87 142 VAL A O 1
ATOM 1121 N N . GLU A 1 143 ? -45.783 -18.271 10.677 1.00 29.54 143 GLU A N 1
ATOM 1122 C CA . GLU A 1 143 ? -46.592 -18.619 9.522 1.00 29.05 143 GLU A CA 1
ATOM 1123 C C . GLU A 1 143 ? -47.547 -17.420 9.259 1.00 32.89 143 GLU A C 1
ATOM 1124 O O . GLU A 1 143 ? -48.166 -16.874 10.196 1.00 31.99 143 GLU A O 1
ATOM 1130 N N . LYS A 1 144 ? -47.619 -16.993 7.986 1.00 28.33 144 LYS A N 1
ATOM 1131 C CA . LYS A 1 144 ? -48.450 -15.875 7.558 1.00 27.94 144 LYS A CA 1
ATOM 1132 C C . LYS A 1 144 ? -48.992 -16.148 6.164 1.00 30.88 144 LYS A C 1
ATOM 1133 O O . LYS A 1 144 ? -48.233 -16.452 5.239 1.00 29.15 144 LYS A O 1
ATOM 1139 N N . LEU A 1 145 ? -50.315 -16.091 6.030 1.00 28.29 145 LEU A N 1
ATOM 1140 C CA . LEU A 1 145 ? -50.962 -16.301 4.740 1.00 28.03 145 LEU A CA 1
ATOM 1141 C C . LEU A 1 145 ? -51.076 -14.944 4.087 1.00 33.17 145 LEU A C 1
ATOM 1142 O O . LEU A 1 145 ? -51.532 -13.998 4.727 1.00 34.61 145 LEU A O 1
ATOM 1147 N N . ILE A 1 146 ? -50.573 -14.817 2.859 1.00 28.00 146 ILE A N 1
ATOM 1148 C CA . ILE A 1 146 ? -50.568 -13.547 2.152 1.00 27.61 146 ILE A CA 1
ATOM 1149 C C . ILE A 1 146 ? -51.257 -13.624 0.795 1.00 31.21 146 ILE A C 1
ATOM 1150 O O . ILE A 1 146 ? -51.413 -14.707 0.236 1.00 30.69 146 ILE A O 1
ATOM 1155 N N . GLN A 1 147 ? -51.650 -12.457 0.260 1.00 27.12 147 GLN A N 1
ATOM 1156 C CA . GLN A 1 147 ? -52.217 -12.320 -1.072 1.00 25.58 147 GLN A CA 1
ATOM 1157 C C . GLN A 1 147 ? -51.870 -10.949 -1.658 1.00 30.33 147 GLN A C 1
ATOM 1158 O O . GLN A 1 147 ? -52.301 -9.907 -1.136 1.00 31.08 147 GLN A O 1
ATOM 1164 N N . ILE A 1 148 ? -51.077 -10.970 -2.746 1.00 24.76 148 ILE A N 1
ATOM 1165 C CA . ILE A 1 148 ? -50.642 -9.784 -3.476 1.00 23.82 148 ILE A CA 1
ATOM 1166 C C . ILE A 1 148 ? -51.481 -9.673 -4.755 1.00 29.57 148 ILE A C 1
ATOM 1167 O O . ILE A 1 148 ? -51.272 -10.433 -5.702 1.00 29.62 148 ILE A O 1
ATOM 1172 N N . ASN A 1 149 ? -52.465 -8.746 -4.748 1.00 26.85 149 ASN A N 1
ATOM 1173 C CA . ASN A 1 149 ? -53.420 -8.498 -5.840 1.00 26.72 149 ASN A CA 1
ATOM 1174 C C . ASN A 1 149 ? -52.943 -7.478 -6.909 1.00 32.05 149 ASN A C 1
ATOM 1175 O O . ASN A 1 149 ? -53.698 -7.087 -7.804 1.00 32.54 149 ASN A O 1
ATOM 1180 N N . LYS A 1 150 ? -51.702 -7.043 -6.785 1.00 28.20 150 LYS A N 1
ATOM 1181 C CA . LYS A 1 150 ? -51.030 -6.146 -7.704 1.00 28.25 150 LYS A CA 1
ATOM 1182 C C . LYS A 1 150 ? -50.299 -7.072 -8.703 1.00 33.48 150 LYS A C 1
ATOM 1183 O O . LYS A 1 150 ? -49.870 -8.168 -8.322 1.00 32.47 150 LYS A O 1
ATOM 1189 N N . SER A 1 151 ? -50.182 -6.647 -9.976 1.00 30.36 151 SER A N 1
ATOM 1190 C CA . SER A 1 151 ? -49.477 -7.411 -11.007 1.00 28.91 151 SER A CA 1
ATOM 1191 C C . SER A 1 151 ? -47.957 -7.300 -10.753 1.00 31.34 151 SER A C 1
ATOM 1192 O O . SER A 1 151 ? -47.376 -6.221 -10.917 1.00 32.83 151 SER A O 1
ATOM 1195 N N . VAL A 1 152 ? -47.331 -8.390 -10.314 1.00 25.12 152 VAL A N 1
ATOM 1196 C CA . VAL A 1 152 ? -45.899 -8.385 -9.993 1.00 24.96 152 VAL A CA 1
ATOM 1197 C C . VAL A 1 152 ? -45.069 -9.233 -10.939 1.00 28.78 152 VAL A C 1
ATOM 1198 O O . VAL A 1 152 ? -43.881 -8.963 -11.112 1.00 29.06 152 VAL A O 1
ATOM 1202 N N . LEU A 1 153 ? -45.676 -10.276 -11.506 1.00 25.13 153 LEU A N 1
ATOM 1203 C CA . LEU A 1 153 ? -45.023 -11.222 -12.420 1.00 25.20 153 LEU A CA 1
ATOM 1204 C C . LEU A 1 153 ? -45.753 -11.277 -13.756 1.00 28.64 153 LEU A C 1
ATOM 1205 O O . LEU A 1 153 ? -46.943 -10.921 -13.829 1.00 29.15 153 LEU A O 1
ATOM 1210 N N . PHE A 1 154 ? -45.045 -11.752 -14.803 1.00 22.53 154 PHE A N 1
ATOM 1211 C CA . PHE A 1 154 ? -45.594 -11.895 -16.152 1.00 21.39 154 PHE A CA 1
ATOM 1212 C C . PHE A 1 154 ? -44.899 -13.034 -16.892 1.00 24.94 154 PHE A C 1
ATOM 1213 O O . PHE A 1 154 ? -43.674 -13.103 -16.910 1.00 24.49 154 PHE A O 1
ATOM 1221 N N . LEU A 1 155 ? -45.690 -13.918 -17.504 1.00 21.97 155 LEU A N 1
ATOM 1222 C CA . LEU A 1 155 ? -45.212 -15.061 -18.284 1.00 21.21 155 LEU A CA 1
ATOM 1223 C C . LEU A 1 155 ? -45.374 -14.690 -19.777 1.00 26.62 155 LEU A C 1
ATOM 1224 O O . LEU A 1 155 ? -46.472 -14.766 -20.327 1.00 27.79 155 LEU A O 1
ATOM 1229 N N . PRO A 1 156 ? -44.319 -14.147 -20.415 1.00 22.63 156 PRO A N 1
ATOM 1230 C CA . PRO A 1 156 ? -44.480 -13.678 -21.796 1.00 22.58 156 PRO A CA 1
ATOM 1231 C C . PRO A 1 156 ? -44.410 -14.747 -22.892 1.00 25.78 156 PRO A C 1
ATOM 1232 O O . PRO A 1 156 ? -43.538 -15.629 -22.863 1.00 23.46 156 PRO A O 1
ATOM 1236 N N . SER A 1 157 ? -45.312 -14.630 -23.893 1.00 21.85 157 SER A N 1
ATOM 1237 C CA . SER A 1 157 ? -45.307 -15.509 -25.057 1.00 21.52 157 SER A CA 1
ATOM 1238 C C . SER A 1 157 ? -44.123 -15.086 -25.933 1.00 27.33 157 SER A C 1
ATOM 1239 O O . SER A 1 157 ? -43.570 -14.001 -25.757 1.00 27.07 157 SER A O 1
ATOM 1242 N N . LEU A 1 158 ? -43.745 -15.935 -26.892 1.00 23.59 158 LEU A N 1
ATOM 1243 C CA . LEU A 1 158 ? -42.743 -15.539 -27.843 1.00 22.60 158 LEU A CA 1
ATOM 1244 C C . LEU A 1 158 ? -43.566 -14.971 -29.007 1.00 28.80 158 LEU A C 1
ATOM 1245 O O . LEU A 1 158 ? -44.612 -15.529 -29.328 1.00 29.34 158 LEU A O 1
ATOM 1250 N N . ALA A 1 159 ? -43.130 -13.823 -29.574 1.00 25.89 159 ALA A N 1
ATOM 1251 C CA . ALA A 1 159 ? -43.713 -13.146 -30.734 1.00 25.20 159 ALA A CA 1
ATOM 1252 C C . ALA A 1 159 ? -43.979 -14.147 -31.867 1.00 30.32 159 ALA A C 1
ATOM 1253 O O . ALA A 1 159 ? -43.146 -15.030 -32.137 1.00 29.68 159 ALA A O 1
ATOM 1255 N N . ILE A 1 160 ? -45.121 -13.996 -32.546 1.00 27.68 160 ILE A N 1
ATOM 1256 C CA . ILE A 1 160 ? -45.452 -14.854 -33.685 1.00 27.94 160 ILE A CA 1
ATOM 1257 C C . ILE A 1 160 ? -44.378 -14.738 -34.812 1.00 34.83 160 ILE A C 1
ATOM 1258 O O . ILE A 1 160 ? -44.039 -15.752 -35.427 1.00 35.30 160 ILE A O 1
ATOM 1263 N N . HIS A 1 161 ? -43.797 -13.514 -35.003 1.00 31.71 161 HIS A N 1
ATOM 1264 C CA . HIS A 1 161 ? -42.773 -13.158 -36.003 1.00 31.19 161 HIS A CA 1
ATOM 1265 C C . HIS A 1 161 ? -41.538 -14.022 -35.953 1.00 35.63 161 HIS A C 1
ATOM 1266 O O . HIS A 1 161 ? -40.939 -14.298 -36.989 1.00 35.30 161 HIS A O 1
ATOM 1273 N N . LEU A 1 162 ? -41.145 -14.430 -34.749 1.00 34.12 162 LEU A N 1
ATOM 1274 C CA . LEU A 1 162 ? -39.942 -15.223 -34.489 1.00 34.28 162 LEU A CA 1
ATOM 1275 C C . LEU A 1 162 ? -40.230 -16.714 -34.545 1.00 43.60 162 LEU A C 1
ATOM 1276 O O . LEU A 1 162 ? -39.428 -17.510 -34.060 1.00 44.33 162 LEU A O 1
ATOM 1281 N N . GLN A 1 163 ? -41.370 -17.093 -35.141 1.00 43.21 163 GLN A N 1
ATOM 1282 C CA . GLN A 1 163 ? -41.813 -18.480 -35.252 1.00 44.32 163 GLN A CA 1
ATOM 1283 C C . GLN A 1 163 ? -42.247 -18.807 -36.690 1.00 57.55 163 GLN A C 1
ATOM 1284 O O . GLN A 1 163 ? -42.430 -17.892 -37.512 1.00 58.37 163 GLN A O 1
ATOM 1290 N N . ASN A 1 164 ? -42.463 -20.120 -36.978 1.00 58.41 164 ASN A N 1
ATOM 1291 C CA . ASN A 1 164 ? -42.978 -20.586 -38.269 1.00 59.98 164 ASN A CA 1
ATOM 1292 C C . ASN A 1 164 ? -44.523 -20.446 -38.289 1.00 65.96 164 ASN A C 1
ATOM 1293 O O . ASN A 1 164 ? -45.234 -21.210 -37.622 1.00 65.49 164 ASN A O 1
ATOM 1298 N N . ARG A 1 165 ? -45.021 -19.429 -39.028 1.00 63.28 165 ARG A N 1
ATOM 1299 C CA . ARG A 1 165 ? -46.444 -19.107 -39.181 1.00 78.89 165 ARG A CA 1
ATOM 1300 C C . ARG A 1 165 ? -46.850 -19.183 -40.659 1.00 107.73 165 ARG A C 1
ATOM 1301 O O . ARG A 1 165 ? -48.004 -19.459 -40.975 1.00 72.79 165 ARG A O 1
ATOM 1309 N N . PHE A 1 170 ? -51.064 -22.731 -37.772 1.00 81.32 170 PHE A N 1
ATOM 1310 C CA . PHE A 1 170 ? -50.216 -22.432 -36.622 1.00 80.15 170 PHE A CA 1
ATOM 1311 C C . PHE A 1 170 ? -50.591 -23.250 -35.381 1.00 83.08 170 PHE A C 1
ATOM 1312 O O . PHE A 1 170 ? -51.750 -23.233 -34.937 1.00 82.69 170 PHE A O 1
ATOM 1320 N N . SER A 1 171 ? -49.583 -23.955 -34.824 1.00 78.71 171 SER A N 1
ATOM 1321 C CA . SER A 1 171 ? -49.701 -24.791 -33.625 1.00 77.85 171 SER A CA 1
ATOM 1322 C C . SER A 1 171 ? -48.666 -24.416 -32.557 1.00 79.82 171 SER A C 1
ATOM 1323 O O . SER A 1 171 ? -47.563 -23.963 -32.890 1.00 79.36 171 SER A O 1
ATOM 1326 N N . VAL A 1 172 ? -49.036 -24.597 -31.269 1.00 74.30 172 VAL A N 1
ATOM 1327 C CA . VAL A 1 172 ? -48.170 -24.281 -30.120 1.00 72.30 172 VAL A CA 1
ATOM 1328 C C . VAL A 1 172 ? -47.820 -25.464 -29.208 1.00 69.85 172 VAL A C 1
ATOM 1329 O O . VAL A 1 172 ? -48.710 -26.090 -28.625 1.00 68.92 172 VAL A O 1
ATOM 1333 N N . LYS A 1 173 ? -46.508 -25.750 -29.087 1.00 61.57 173 LYS A N 1
ATOM 1334 C CA . LYS A 1 173 ? -45.963 -26.795 -28.218 1.00 58.69 173 LYS A CA 1
ATOM 1335 C C . LYS A 1 173 ? -45.075 -26.094 -27.179 1.00 55.60 173 LYS A C 1
ATOM 1336 O O . LYS A 1 173 ? -44.035 -25.532 -27.527 1.00 56.58 173 LYS A O 1
ATOM 1338 N N . ILE A 1 174 ? -45.544 -26.045 -25.928 1.00 44.78 174 ILE A N 1
ATOM 1339 C CA . ILE A 1 174 ? -44.860 -25.402 -24.811 1.00 40.99 174 ILE A CA 1
ATOM 1340 C C . ILE A 1 174 ? -43.986 -26.414 -24.116 1.00 41.84 174 ILE A C 1
ATOM 1341 O O . ILE A 1 174 ? -44.435 -27.528 -23.816 1.00 41.37 174 ILE A O 1
ATOM 1346 N N . ASN A 1 175 ? -42.746 -26.017 -23.809 1.00 35.84 175 ASN A N 1
ATOM 1347 C CA . ASN A 1 175 ? -41.890 -26.856 -22.999 1.00 34.25 175 ASN A CA 1
ATOM 1348 C C . ASN A 1 175 ? -42.158 -26.352 -21.575 1.00 36.74 175 ASN A C 1
ATOM 1349 O O . ASN A 1 175 ? -41.862 -25.192 -21.266 1.00 36.75 175 ASN A O 1
ATOM 1354 N N . TYR A 1 176 ? -42.788 -27.201 -20.740 1.00 31.49 176 TYR A N 1
ATOM 1355 C CA . TYR A 1 176 ? -43.175 -26.870 -19.366 1.00 31.08 176 TYR A CA 1
ATOM 1356 C C . TYR A 1 176 ? -41.998 -26.422 -18.511 1.00 33.44 176 TYR A C 1
ATOM 1357 O O . TYR A 1 176 ? -42.141 -25.504 -17.704 1.00 34.19 176 TYR A O 1
ATOM 1366 N N . GLU A 1 177 ? -40.826 -26.985 -18.692 1.00 27.64 177 GLU A N 1
ATOM 1367 C CA . GLU A 1 177 ? -39.671 -26.502 -17.981 1.00 26.26 177 GLU A CA 1
ATOM 1368 C C . GLU A 1 177 ? -39.058 -25.215 -18.521 1.00 30.83 177 GLU A C 1
ATOM 1369 O O . GLU A 1 177 ? -38.767 -24.327 -17.786 1.00 30.21 177 GLU A O 1
ATOM 1375 N N . ASN A 1 178 ? -38.881 -25.117 -19.819 1.00 27.93 178 ASN A N 1
ATOM 1376 C CA . ASN A 1 178 ? -38.185 -24.002 -20.435 1.00 27.30 178 ASN A CA 1
ATOM 1377 C C . ASN A 1 178 ? -38.944 -22.749 -20.697 1.00 29.66 178 ASN A C 1
ATOM 1378 O O . ASN A 1 178 ? -38.419 -21.700 -20.585 1.00 29.06 178 ASN A O 1
ATOM 1383 N N . HIS A 1 179 ? -40.188 -22.876 -21.068 1.00 25.13 179 HIS A N 1
ATOM 1384 C CA . HIS A 1 179 ? -40.931 -21.736 -21.490 1.00 23.97 179 HIS A CA 1
ATOM 1385 C C . HIS A 1 179 ? -41.814 -21.234 -20.420 1.00 28.08 179 HIS A C 1
ATOM 1386 O O . HIS A 1 179 ? -42.291 -20.162 -20.530 1.00 26.88 179 HIS A O 1
ATOM 1393 N N . ILE A 1 180 ? -42.054 -22.036 -19.398 1.00 26.56 180 ILE A N 1
ATOM 1394 C CA . ILE A 1 180 ? -42.834 -21.577 -18.245 1.00 26.27 180 ILE A CA 1
ATOM 1395 C C . ILE A 1 180 ? -41.881 -21.059 -17.162 1.00 32.45 180 ILE A C 1
ATOM 1396 O O . ILE A 1 180 ? -41.475 -21.787 -16.248 1.00 34.24 180 ILE A O 1
ATOM 1401 N N . LYS A 1 181 ? -41.467 -19.806 -17.330 1.00 27.83 181 LYS A N 1
ATOM 1402 C CA . LYS A 1 181 ? -40.544 -19.128 -16.436 1.00 26.64 181 LYS A CA 1
ATOM 1403 C C . LYS A 1 181 ? -40.883 -17.628 -16.434 1.00 28.38 181 LYS A C 1
ATOM 1404 O O . LYS A 1 181 ? -40.460 -16.880 -17.335 1.00 28.06 181 LYS A O 1
ATOM 1410 N N . PRO A 1 182 ? -41.711 -17.199 -15.444 1.00 22.04 182 PRO A N 1
ATOM 1411 C CA . PRO A 1 182 ? -42.163 -15.799 -15.405 1.00 21.10 182 PRO A CA 1
ATOM 1412 C C . PRO A 1 182 ? -41.078 -14.785 -15.110 1.00 25.91 182 PRO A C 1
ATOM 1413 O O . PRO A 1 182 ? -40.088 -15.125 -14.475 1.00 27.06 182 PRO A O 1
ATOM 1417 N N . ILE A 1 183 ? -41.273 -13.536 -15.545 1.00 22.44 183 ILE A N 1
ATOM 1418 C CA . ILE A 1 183 ? -40.325 -12.449 -15.279 1.00 22.10 183 ILE A CA 1
ATOM 1419 C C . ILE A 1 183 ? -40.813 -11.589 -14.103 1.00 26.36 183 ILE A C 1
ATOM 1420 O O . ILE A 1 183 ? -42.024 -11.367 -13.961 1.00 26.06 183 ILE A O 1
ATOM 1425 N N . ILE A 1 184 ? -39.876 -11.163 -13.226 1.00 22.84 184 ILE A N 1
ATOM 1426 C CA . ILE A 1 184 ? -40.192 -10.365 -12.035 1.00 22.72 184 ILE A CA 1
ATOM 1427 C C . ILE A 1 184 ? -39.573 -8.959 -12.100 1.00 29.08 184 ILE A C 1
ATOM 1428 O O . ILE A 1 184 ? -40.158 -8.002 -11.602 1.00 30.08 184 ILE A O 1
ATOM 1433 N N . SER A 1 185 ? -38.376 -8.846 -12.688 1.00 26.04 185 SER A N 1
ATOM 1434 C CA . SER A 1 185 ? -37.654 -7.588 -12.805 1.00 26.04 185 SER A CA 1
ATOM 1435 C C . SER A 1 185 ? -36.488 -7.708 -13.810 1.00 28.98 185 SER A C 1
ATOM 1436 O O . SER A 1 185 ? -36.273 -8.780 -14.398 1.00 26.54 185 SER A O 1
ATOM 1439 N N . THR A 1 186 ? -35.744 -6.597 -14.002 1.00 25.59 186 THR A N 1
ATOM 1440 C CA . THR A 1 186 ? -34.531 -6.601 -14.805 1.00 25.48 186 THR A CA 1
ATOM 1441 C C . THR A 1 186 ? -33.386 -6.459 -13.810 1.00 30.64 186 THR A C 1
ATOM 1442 O O . THR A 1 186 ? -33.619 -5.977 -12.689 1.00 30.72 186 THR A O 1
ATOM 1446 N N . THR A 1 187 ? -32.157 -6.854 -14.212 1.00 26.43 187 THR A N 1
ATOM 1447 C CA . THR A 1 187 ? -30.978 -6.701 -13.356 1.00 26.83 187 THR A CA 1
ATOM 1448 C C . THR A 1 187 ? -30.715 -5.225 -13.056 1.00 32.31 187 THR A C 1
ATOM 1449 O O . THR A 1 187 ? -30.246 -4.927 -11.965 1.00 33.67 187 THR A O 1
ATOM 1453 N N . LEU A 1 188 ? -31.068 -4.304 -13.995 1.00 28.28 188 LEU A N 1
ATOM 1454 C CA . LEU A 1 188 ? -30.911 -2.848 -13.842 1.00 27.78 188 LEU A CA 1
ATOM 1455 C C . LEU A 1 188 ? -31.721 -2.315 -12.664 1.00 32.20 188 LEU A C 1
ATOM 1456 O O . LEU A 1 188 ? -31.145 -1.709 -11.761 1.00 31.73 188 LEU A O 1
ATOM 1461 N N . PHE A 1 189 ? -33.052 -2.543 -12.677 1.00 28.90 189 PHE A N 1
ATOM 1462 C CA . PHE A 1 189 ? -33.934 -2.102 -11.607 1.00 29.05 189 PHE A CA 1
ATOM 1463 C C . PHE A 1 189 ? -33.666 -2.802 -10.291 1.00 36.63 189 PHE A C 1
ATOM 1464 O O . PHE A 1 189 ? -33.811 -2.160 -9.244 1.00 38.37 189 PHE A O 1
ATOM 1472 N N . ASN A 1 190 ? -33.211 -4.079 -10.324 1.00 32.93 190 ASN A N 1
ATOM 1473 C CA . ASN A 1 190 ? -32.850 -4.777 -9.086 1.00 33.37 190 ASN A CA 1
ATOM 1474 C C . ASN A 1 190 ? -31.625 -4.113 -8.438 1.00 40.40 190 ASN A C 1
ATOM 1475 O O . ASN A 1 190 ? -31.605 -3.923 -7.223 1.00 40.68 190 ASN A O 1
ATOM 1480 N N . GLN A 1 191 ? -30.642 -3.717 -9.265 1.00 38.78 191 GLN A N 1
ATOM 1481 C CA . GLN A 1 191 ? -29.427 -3.039 -8.836 1.00 40.09 191 GLN A CA 1
ATOM 1482 C C . GLN A 1 191 ? -29.691 -1.628 -8.364 1.00 47.22 191 GLN A C 1
ATOM 1483 O O . GLN A 1 191 ? -29.076 -1.210 -7.387 1.00 48.13 191 GLN A O 1
ATOM 1489 N N . LEU A 1 192 ? -30.593 -0.889 -9.030 1.00 45.92 192 LEU A N 1
ATOM 1490 C CA . LEU A 1 192 ? -30.893 0.484 -8.612 1.00 47.77 192 LEU A CA 1
ATOM 1491 C C . LEU A 1 192 ? -31.574 0.481 -7.257 1.00 56.61 192 LEU A C 1
ATOM 1492 O O . LEU A 1 192 ? -31.157 1.225 -6.371 1.00 58.50 192 LEU A O 1
ATOM 1497 N N . ASN A 1 193 ? -32.576 -0.394 -7.081 1.00 54.86 193 ASN A N 1
ATOM 1498 C CA . ASN A 1 193 ? -33.357 -0.504 -5.861 1.00 56.20 193 ASN A CA 1
ATOM 1499 C C . ASN A 1 193 ? -32.596 -0.838 -4.611 1.00 65.93 193 ASN A C 1
ATOM 1500 O O . ASN A 1 193 ? -32.841 -0.195 -3.591 1.00 67.18 193 ASN A O 1
ATOM 1505 N N . LYS A 1 194 ? -31.646 -1.785 -4.671 1.00 65.97 194 LYS A N 1
ATOM 1506 C CA . LYS A 1 194 ? -30.838 -2.074 -3.483 1.00 68.17 194 LYS A CA 1
ATOM 1507 C C . LYS A 1 194 ? -29.807 -0.959 -3.217 1.00 79.02 194 LYS A C 1
ATOM 1508 O O . LYS A 1 194 ? -29.505 -0.672 -2.055 1.00 79.87 194 LYS A O 1
ATOM 1514 N N . CYS A 1 195 ? -29.365 -0.259 -4.295 1.00 79.22 195 CYS A N 1
ATOM 1515 C CA . CYS A 1 195 ? -28.456 0.897 -4.242 1.00 81.41 195 CYS A CA 1
ATOM 1516 C C . CYS A 1 195 ? -29.182 2.161 -3.702 1.00 86.04 195 CYS A C 1
ATOM 1517 O O . CYS A 1 195 ? -28.527 3.124 -3.289 1.00 85.86 195 CYS A O 1
ATOM 1520 N N . LYS A 1 196 ? -30.533 2.147 -3.714 1.00 82.51 196 LYS A N 1
ATOM 1521 C CA . LYS A 1 196 ? -31.374 3.228 -3.201 1.00 106.76 196 LYS A CA 1
ATOM 1522 C C . LYS A 1 196 ? -31.776 2.943 -1.748 1.00 127.92 196 LYS A C 1
ATOM 1523 O O . LYS A 1 196 ? -31.386 1.923 -1.172 1.00 86.93 196 LYS A O 1
ATOM 1525 N N . ILE A 1 273 ? -30.259 -13.129 2.202 1.00 63.58 273 ILE A N 1
ATOM 1526 C CA . ILE A 1 273 ? -28.993 -13.830 2.450 1.00 64.29 273 ILE A CA 1
ATOM 1527 C C . ILE A 1 273 ? -28.846 -15.095 1.590 1.00 68.78 273 ILE A C 1
ATOM 1528 O O . ILE A 1 273 ? -27.858 -15.209 0.854 1.00 69.15 273 ILE A O 1
ATOM 1530 N N . ASN A 1 274 ? -29.828 -16.037 1.679 1.00 64.33 274 ASN A N 1
ATOM 1531 C CA . ASN A 1 274 ? -29.880 -17.284 0.893 1.00 63.07 274 ASN A CA 1
ATOM 1532 C C . ASN A 1 274 ? -30.136 -16.942 -0.593 1.00 64.60 274 ASN A C 1
ATOM 1533 O O . ASN A 1 274 ? -31.183 -16.358 -0.927 1.00 63.52 274 ASN A O 1
ATOM 1538 N N . THR A 1 275 ? -29.163 -17.308 -1.472 1.00 59.02 275 THR A N 1
ATOM 1539 C CA . THR A 1 275 ? -29.178 -17.032 -2.925 1.00 56.92 275 THR A CA 1
ATOM 1540 C C . THR A 1 275 ? -30.103 -17.944 -3.750 1.00 55.38 275 THR A C 1
ATOM 1541 O O . THR A 1 275 ? -30.183 -17.785 -4.979 1.00 54.05 275 THR A O 1
ATOM 1545 N N . ASP A 1 276 ? -30.795 -18.890 -3.075 1.00 48.20 276 ASP A N 1
ATOM 1546 C CA . ASP A 1 276 ? -31.730 -19.809 -3.712 1.00 46.28 276 ASP A CA 1
ATOM 1547 C C . ASP A 1 276 ? -33.016 -19.109 -4.097 1.00 44.27 276 ASP A C 1
ATOM 1548 O O . ASP A 1 276 ? -33.678 -19.542 -5.037 1.00 43.85 276 ASP A O 1
ATOM 1553 N N . ASN A 1 277 ? -33.369 -18.029 -3.378 1.00 36.76 277 ASN A N 1
ATOM 1554 C CA . ASN A 1 277 ? -34.565 -17.230 -3.637 1.00 34.45 277 ASN A CA 1
ATOM 1555 C C . ASN A 1 277 ? -34.231 -15.976 -4.417 1.00 36.52 277 ASN A C 1
ATOM 1556 O O . ASN A 1 277 ? -33.208 -15.338 -4.157 1.00 38.46 277 ASN A O 1
ATOM 1561 N N . SER A 1 278 ? -35.085 -15.641 -5.393 1.00 29.18 278 SER A N 1
ATOM 1562 C CA . SER A 1 278 ? -34.970 -14.463 -6.232 1.00 27.91 278 SER A CA 1
ATOM 1563 C C . SER A 1 278 ? -34.981 -13.229 -5.327 1.00 31.74 278 SER A C 1
ATOM 1564 O O . SER A 1 278 ? -35.881 -13.099 -4.501 1.00 30.50 278 SER A O 1
ATOM 1567 N N . TYR A 1 279 ? -33.936 -12.372 -5.406 1.00 30.45 279 TYR A N 1
ATOM 1568 C CA . TYR A 1 279 ? -33.893 -11.164 -4.574 1.00 30.86 279 TYR A CA 1
ATOM 1569 C C . TYR A 1 279 ? -35.117 -10.270 -4.781 1.00 35.69 279 TYR A C 1
ATOM 1570 O O . TYR A 1 279 ? -35.725 -9.918 -3.762 1.00 36.14 279 TYR A O 1
ATOM 1579 N N . PRO A 1 280 ? -35.543 -9.927 -6.038 1.00 31.35 280 PRO A N 1
ATOM 1580 C CA . PRO A 1 280 ? -36.772 -9.113 -6.181 1.00 30.92 280 PRO A CA 1
ATOM 1581 C C . PRO A 1 280 ? -37.989 -9.747 -5.495 1.00 34.00 280 PRO A C 1
ATOM 1582 O O . PRO A 1 280 ? -38.860 -9.019 -5.021 1.00 34.34 280 PRO A O 1
ATOM 1586 N N . LEU A 1 281 ? -38.024 -11.101 -5.396 1.00 29.19 281 LEU A N 1
ATOM 1587 C CA . LEU A 1 281 ? -39.102 -11.820 -4.712 1.00 28.30 281 LEU A CA 1
ATOM 1588 C C . LEU A 1 281 ? -39.014 -11.630 -3.199 1.00 32.38 281 LEU A C 1
ATOM 1589 O O . LEU A 1 281 ? -40.036 -11.374 -2.569 1.00 33.04 281 LEU A O 1
ATOM 1594 N N . LEU A 1 282 ? -37.802 -11.703 -2.620 1.00 28.27 282 LEU A N 1
ATOM 1595 C CA . LEU A 1 282 ? -37.608 -11.472 -1.185 1.00 28.50 282 LEU A CA 1
ATOM 1596 C C . LEU A 1 282 ? -37.959 -10.035 -0.794 1.00 33.61 282 LEU A C 1
ATOM 1597 O O . LEU A 1 282 ? -38.486 -9.805 0.297 1.00 33.87 282 LEU A O 1
ATOM 1602 N N . TYR A 1 283 ? -37.681 -9.089 -1.701 1.00 30.62 283 TYR A N 1
ATOM 1603 C CA . TYR A 1 283 ? -38.006 -7.678 -1.569 1.00 31.76 283 TYR A CA 1
ATOM 1604 C C . TYR A 1 283 ? -39.532 -7.501 -1.552 1.00 36.99 283 TYR A C 1
ATOM 1605 O O . TYR A 1 283 ? -40.036 -6.698 -0.772 1.00 38.49 283 TYR A O 1
ATOM 1614 N N . LEU A 1 284 ? -40.261 -8.225 -2.416 1.00 31.89 284 LEU A N 1
ATOM 1615 C CA . LEU A 1 284 ? -41.719 -8.135 -2.458 1.00 30.65 284 LEU A CA 1
ATOM 1616 C C . LEU A 1 284 ? -42.310 -8.725 -1.202 1.00 34.54 284 LEU A C 1
ATOM 1617 O O . LEU A 1 284 ? -43.159 -8.096 -0.573 1.00 35.44 284 LEU A O 1
ATOM 1622 N N . LEU A 1 285 ? -41.849 -9.927 -0.829 1.00 30.64 285 LEU A N 1
ATOM 1623 C CA . LEU A 1 285 ? -42.332 -10.653 0.345 1.00 29.61 285 LEU A CA 1
ATOM 1624 C C . LEU A 1 285 ? -42.082 -9.903 1.649 1.00 31.77 285 LEU A C 1
ATOM 1625 O O . LEU A 1 285 ? -42.982 -9.854 2.467 1.00 30.77 285 LEU A O 1
ATOM 1630 N N . SER A 1 286 ? -40.888 -9.299 1.827 1.00 29.15 286 SER A N 1
ATOM 1631 C CA . SER A 1 286 ? -40.516 -8.556 3.043 1.00 29.63 286 SER A CA 1
ATOM 1632 C C . SER A 1 286 ? -41.323 -7.278 3.250 1.00 35.03 286 SER A C 1
ATOM 1633 O O . SER A 1 286 ? -41.636 -6.951 4.395 1.00 35.27 286 SER A O 1
ATOM 1636 N N . LYS A 1 287 ? -41.680 -6.568 2.151 1.00 32.33 287 LYS A N 1
ATOM 1637 C CA . LYS A 1 287 ? -42.492 -5.344 2.220 1.00 32.49 287 LYS A CA 1
ATOM 1638 C C . LYS A 1 287 ? -43.902 -5.672 2.649 1.00 38.15 287 LYS A C 1
ATOM 1639 O O . LYS A 1 287 ? -44.521 -4.882 3.353 1.00 40.45 287 LYS A O 1
ATOM 1645 N N . GLU A 1 288 ? -44.391 -6.846 2.260 1.00 34.45 288 GLU A N 1
ATOM 1646 C CA . GLU A 1 288 ? -45.714 -7.360 2.606 1.00 34.70 288 GLU A CA 1
ATOM 1647 C C . GLU A 1 288 ? -45.743 -7.848 4.062 1.00 41.79 288 GLU A C 1
ATOM 1648 O O . GLU A 1 288 ? -46.695 -7.545 4.786 1.00 42.38 288 GLU A O 1
ATOM 1654 N N . LEU A 1 289 ? -44.723 -8.634 4.473 1.00 39.18 289 LEU A N 1
ATOM 1655 C CA . LEU A 1 289 ? -44.620 -9.218 5.816 1.00 38.87 289 LEU A CA 1
ATOM 1656 C C . LEU A 1 289 ? -44.102 -8.240 6.863 1.00 45.11 289 LEU A C 1
ATOM 1657 O O . LEU A 1 289 ? -44.272 -8.477 8.062 1.00 45.10 289 LEU A O 1
ATOM 1662 N N . ASN A 1 290 ? -43.482 -7.141 6.409 1.00 43.05 290 ASN A N 1
ATOM 1663 C CA . ASN A 1 290 ? -42.862 -6.117 7.250 1.00 43.93 290 ASN A CA 1
ATOM 1664 C C . ASN A 1 290 ? -41.686 -6.704 8.048 1.00 45.42 290 ASN A C 1
ATOM 1665 O O . ASN A 1 290 ? -41.529 -6.449 9.242 1.00 46.73 290 ASN A O 1
ATOM 1670 N N . CYS A 1 291 ? -40.865 -7.497 7.358 1.00 39.14 291 CYS A N 1
ATOM 1671 C CA . CYS A 1 291 ? -39.662 -8.121 7.903 1.00 38.54 291 CYS A CA 1
ATOM 1672 C C . CYS A 1 291 ? -38.488 -7.799 6.977 1.00 42.15 291 CYS A C 1
ATOM 1673 O O . CYS A 1 291 ? -38.624 -6.969 6.079 1.00 42.67 291 CYS A O 1
ATOM 1676 N N . LYS A 1 292 ? -37.333 -8.407 7.221 1.00 38.07 292 LYS A N 1
ATOM 1677 C CA . LYS A 1 292 ? -36.157 -8.210 6.387 1.00 37.33 292 LYS A CA 1
ATOM 1678 C C . LYS A 1 292 ? -36.114 -9.338 5.357 1.00 40.70 292 LYS A C 1
ATOM 1679 O O . LYS A 1 292 ? -36.758 -10.381 5.546 1.00 40.39 292 LYS A O 1
ATOM 1685 N N . GLU A 1 293 ? -35.379 -9.136 4.259 1.00 36.90 293 GLU A N 1
ATOM 1686 C CA . GLU A 1 293 ? -35.260 -10.143 3.203 1.00 35.94 293 GLU A CA 1
ATOM 1687 C C . GLU A 1 293 ? -34.664 -11.451 3.754 1.00 40.55 293 GLU A C 1
ATOM 1688 O O . GLU A 1 293 ? -35.101 -12.531 3.375 1.00 40.69 293 GLU A O 1
ATOM 1694 N N . GLU A 1 294 ? -33.707 -11.337 4.688 1.00 37.47 294 GLU A N 1
ATOM 1695 C CA . GLU A 1 294 ? -32.990 -12.434 5.340 1.00 37.11 294 GLU A CA 1
ATOM 1696 C C . GLU A 1 294 ? -33.880 -13.236 6.271 1.00 41.51 294 GLU A C 1
ATOM 1697 O O . GLU A 1 294 ? -33.494 -14.338 6.686 1.00 41.45 294 GLU A O 1
ATOM 1703 N N . ASP A 1 295 ? -35.044 -12.676 6.642 1.00 38.42 295 ASP A N 1
ATOM 1704 C CA . ASP A 1 295 ? -35.968 -13.334 7.560 1.00 38.43 295 ASP A CA 1
ATOM 1705 C C . ASP A 1 295 ? -36.850 -14.358 6.867 1.00 40.13 295 ASP A C 1
ATOM 1706 O O . ASP A 1 295 ? -37.406 -15.222 7.549 1.00 39.31 295 ASP A O 1
ATOM 1711 N N . ILE A 1 296 ? -36.993 -14.264 5.531 1.00 35.47 296 ILE A N 1
ATOM 1712 C CA . ILE A 1 296 ? -37.839 -15.193 4.778 1.00 34.38 296 ILE A CA 1
ATOM 1713 C C . ILE A 1 296 ? -37.196 -16.571 4.726 1.00 37.26 296 ILE A C 1
ATOM 1714 O O . ILE A 1 296 ? -36.078 -16.709 4.232 1.00 36.47 296 ILE A O 1
ATOM 1719 N N . LEU A 1 297 ? -37.871 -17.562 5.329 1.00 32.77 297 LEU A N 1
ATOM 1720 C CA . LEU A 1 297 ? -37.356 -18.923 5.420 1.00 31.97 297 LEU A CA 1
ATOM 1721 C C . LEU A 1 297 ? -37.829 -19.825 4.264 1.00 36.09 297 LEU A C 1
ATOM 1722 O O . LEU A 1 297 ? -37.008 -20.372 3.531 1.00 35.30 297 LEU A O 1
ATOM 1727 N N . ASP A 1 298 ? -39.139 -19.966 4.103 1.00 32.91 298 ASP A N 1
ATOM 1728 C CA . ASP A 1 298 ? -39.746 -20.822 3.089 1.00 32.45 298 ASP A CA 1
ATOM 1729 C C . ASP A 1 298 ? -41.126 -20.299 2.755 1.00 35.06 298 ASP A C 1
ATOM 1730 O O . ASP A 1 298 ? -41.727 -19.566 3.556 1.00 35.39 298 ASP A O 1
ATOM 1735 N N . PHE A 1 299 ? -41.649 -20.682 1.581 1.00 28.81 299 PHE A N 1
ATOM 1736 C CA . PHE A 1 299 ? -42.990 -20.261 1.184 1.00 27.33 299 PHE A CA 1
ATOM 1737 C C . PHE A 1 299 ? -43.617 -21.255 0.258 1.00 30.53 299 PHE A C 1
ATOM 1738 O O . PHE A 1 299 ? -42.903 -21.954 -0.443 1.00 31.67 299 PHE A O 1
ATOM 1746 N N . GLU A 1 300 ? -44.947 -21.324 0.247 1.00 25.99 300 GLU A N 1
ATOM 1747 C CA . GLU A 1 300 ? -45.691 -22.152 -0.690 1.00 25.12 300 GLU A CA 1
ATOM 1748 C C . GLU A 1 300 ? -46.655 -21.182 -1.326 1.00 29.95 300 GLU A C 1
ATOM 1749 O O . GLU A 1 300 ? -47.737 -20.938 -0.792 1.00 31.75 300 GLU A O 1
ATOM 1755 N N . LEU A 1 301 ? -46.226 -20.567 -2.432 1.00 25.33 301 LEU A N 1
ATOM 1756 C CA . LEU A 1 301 ? -47.001 -19.547 -3.130 1.00 24.61 301 LEU A CA 1
ATOM 1757 C C . LEU A 1 301 ? -47.477 -19.929 -4.515 1.00 30.31 301 LEU A C 1
ATOM 1758 O O . LEU A 1 301 ? -46.691 -20.397 -5.343 1.00 30.50 301 LEU A O 1
ATOM 1763 N N . CYS A 1 302 ? -48.766 -19.679 -4.774 1.00 28.33 302 CYS A N 1
ATOM 1764 C CA . CYS A 1 302 ? -49.411 -19.862 -6.070 1.00 28.62 302 CYS A CA 1
ATOM 1765 C C . CYS A 1 302 ? -49.293 -18.548 -6.812 1.00 31.28 302 CYS A C 1
ATOM 1766 O O . CYS A 1 302 ? -49.510 -17.478 -6.215 1.00 30.03 302 CYS A O 1
ATOM 1769 N N . LEU A 1 303 ? -49.033 -18.624 -8.129 1.00 26.76 303 LEU A N 1
ATOM 1770 C CA . LEU A 1 303 ? -49.089 -17.443 -8.982 1.00 26.40 303 LEU A CA 1
ATOM 1771 C C . LEU A 1 303 ? -50.596 -17.282 -9.240 1.00 31.17 303 LEU A C 1
ATOM 1772 O O . LEU A 1 303 ? -51.327 -18.279 -9.235 1.00 30.38 303 LEU A O 1
ATOM 1777 N N . MET A 1 304 ? -51.081 -16.036 -9.312 1.00 27.95 304 MET A N 1
ATOM 1778 C CA . MET A 1 304 ? -52.517 -15.760 -9.343 1.00 26.42 304 MET A CA 1
ATOM 1779 C C . MET A 1 304 ? -52.866 -14.592 -10.248 1.00 28.88 304 MET A C 1
ATOM 1780 O O . MET A 1 304 ? -52.293 -13.529 -10.095 1.00 29.21 304 MET A O 1
ATOM 1785 N N . ASP A 1 305 ? -53.832 -14.777 -11.162 1.00 25.69 305 ASP A N 1
ATOM 1786 C CA . ASP A 1 305 ? -54.307 -13.741 -12.084 1.00 25.08 305 ASP A CA 1
ATOM 1787 C C . ASP A 1 305 ? -54.893 -12.596 -11.278 1.00 30.88 305 ASP A C 1
ATOM 1788 O O . ASP A 1 305 ? -55.756 -12.819 -10.417 1.00 31.94 305 ASP A O 1
ATOM 1793 N N . THR A 1 306 ? -54.402 -11.371 -11.525 1.00 27.42 306 THR A N 1
ATOM 1794 C CA . THR A 1 306 ? -54.892 -10.186 -10.815 1.00 26.94 306 THR A CA 1
ATOM 1795 C C . THR A 1 306 ? -56.232 -9.694 -11.356 1.00 31.68 306 THR A C 1
ATOM 1796 O O . THR A 1 306 ? -56.888 -8.901 -10.683 1.00 32.79 306 THR A O 1
ATOM 1800 N N . GLN A 1 307 ? -56.661 -10.168 -12.552 1.00 28.19 307 GLN A N 1
ATOM 1801 C CA . GLN A 1 307 ? -57.962 -9.779 -13.095 1.00 28.15 307 GLN A CA 1
ATOM 1802 C C . GLN A 1 307 ? -59.069 -10.476 -12.295 1.00 34.21 307 GLN A C 1
ATOM 1803 O O . GLN A 1 307 ? -59.226 -11.702 -12.358 1.00 34.56 307 GLN A O 1
ATOM 1809 N N . GLU A 1 308 ? -59.820 -9.676 -11.537 1.00 31.14 308 GLU A N 1
ATOM 1810 C CA . GLU A 1 308 ? -60.910 -10.135 -10.693 1.00 31.34 308 GLU A CA 1
ATOM 1811 C C . GLU A 1 308 ? -61.983 -10.901 -11.474 1.00 35.75 308 GLU A C 1
ATOM 1812 O O . GLU A 1 308 ? -62.282 -10.545 -12.614 1.00 35.39 308 GLU A O 1
ATOM 1818 N N . PRO A 1 309 ? -62.608 -11.933 -10.874 1.00 32.81 309 PRO A N 1
ATOM 1819 C CA . PRO A 1 309 ? -63.739 -12.582 -11.552 1.00 31.98 309 PRO A CA 1
ATOM 1820 C C . PRO A 1 309 ? -64.893 -11.576 -11.698 1.00 35.12 309 PRO A C 1
ATOM 1821 O O . PRO A 1 309 ? -65.057 -10.682 -10.855 1.00 34.77 309 PRO A O 1
ATOM 1825 N N . CYS A 1 310 ? -65.680 -11.704 -12.772 1.00 29.92 310 CYS A N 1
ATOM 1826 C CA . CYS A 1 310 ? -66.792 -10.789 -13.038 1.00 28.88 310 CYS A CA 1
ATOM 1827 C C . CYS A 1 310 ? -67.931 -11.489 -13.766 1.00 32.37 310 CYS A C 1
ATOM 1828 O O . CYS A 1 310 ? -67.810 -12.650 -14.177 1.00 30.85 310 CYS A O 1
ATOM 1831 N N . PHE A 1 311 ? -69.023 -10.745 -13.977 1.00 29.34 311 PHE A N 1
ATOM 1832 C CA . PHE A 1 311 ? -70.135 -11.206 -14.783 1.00 29.16 311 PHE A CA 1
ATOM 1833 C C . PHE A 1 311 ? -69.818 -10.894 -16.237 1.00 32.84 311 PHE A C 1
ATOM 1834 O O . PHE A 1 311 ? -69.065 -9.958 -16.524 1.00 31.70 311 PHE A O 1
ATOM 1842 N N . THR A 1 312 ? -70.351 -11.715 -17.145 1.00 29.50 312 THR A N 1
ATOM 1843 C CA . THR A 1 312 ? -70.184 -11.553 -18.579 1.00 29.25 312 THR A CA 1
ATOM 1844 C C . THR A 1 312 ? -71.443 -11.922 -19.316 1.00 32.08 312 THR A C 1
ATOM 1845 O O . THR A 1 312 ? -72.365 -12.501 -18.740 1.00 31.62 312 THR A O 1
ATOM 1849 N N . GLY A 1 313 ? -71.458 -11.589 -20.592 1.00 29.18 313 GLY A N 1
ATOM 1850 C CA . GLY A 1 313 ? -72.595 -11.824 -21.457 1.00 29.32 313 GLY A CA 1
ATOM 1851 C C . GLY A 1 313 ? -73.335 -10.520 -21.572 1.00 35.02 313 GLY A C 1
ATOM 1852 O O . GLY A 1 313 ? -73.253 -9.670 -20.675 1.00 36.37 313 GLY A O 1
ATOM 1853 N N . VAL A 1 314 ? -74.046 -10.341 -22.676 1.00 31.14 314 VAL A N 1
ATOM 1854 C CA . VAL A 1 314 ? -74.804 -9.125 -22.926 1.00 30.49 314 VAL A CA 1
ATOM 1855 C C . VAL A 1 314 ? -75.814 -8.903 -21.802 1.00 33.98 314 VAL A C 1
ATOM 1856 O O . VAL A 1 314 ? -75.996 -7.763 -21.369 1.00 33.73 314 VAL A O 1
ATOM 1860 N N . TYR A 1 315 ? -76.389 -10.011 -21.278 1.00 29.86 315 TYR A N 1
ATOM 1861 C CA . TYR A 1 315 ? -77.379 -10.005 -20.206 1.00 29.74 315 TYR A CA 1
ATOM 1862 C C . TYR A 1 315 ? -76.790 -10.334 -18.819 1.00 34.13 315 TYR A C 1
ATOM 1863 O O . TYR A 1 315 ? -77.564 -10.645 -17.911 1.00 33.25 315 TYR A O 1
ATOM 1872 N N . GLU A 1 316 ? -75.443 -10.264 -18.645 1.00 31.45 316 GLU A N 1
ATOM 1873 C CA . GLU A 1 316 ? -74.768 -10.551 -17.362 1.00 31.89 316 GLU A CA 1
ATOM 1874 C C . GLU A 1 316 ? -75.190 -11.913 -16.738 1.00 35.82 316 GLU A C 1
ATOM 1875 O O . GLU A 1 316 ? -75.299 -12.046 -15.507 1.00 34.69 316 GLU A O 1
ATOM 1881 N N . GLU A 1 317 ? -75.460 -12.905 -17.607 1.00 32.41 317 GLU A N 1
ATOM 1882 C CA . GLU A 1 317 ? -75.943 -14.237 -17.211 1.00 31.67 317 GLU A CA 1
ATOM 1883 C C . GLU A 1 317 ? -74.817 -15.209 -16.885 1.00 33.81 317 GLU A C 1
ATOM 1884 O O . GLU A 1 317 ? -75.076 -16.281 -16.333 1.00 32.38 317 GLU A O 1
ATOM 1890 N N . PHE A 1 318 ? -73.580 -14.863 -17.289 1.00 29.09 318 PHE A N 1
ATOM 1891 C CA . PHE A 1 318 ? -72.434 -15.717 -17.034 1.00 27.39 318 PHE A CA 1
ATOM 1892 C C . PHE A 1 318 ? -71.539 -15.115 -15.972 1.00 30.57 318 PHE A C 1
ATOM 1893 O O . PHE A 1 318 ? -71.585 -13.919 -15.712 1.00 29.60 318 PHE A O 1
ATOM 1901 N N . ILE A 1 319 ? -70.761 -15.973 -15.329 1.00 27.32 319 ILE A N 1
ATOM 1902 C CA . ILE A 1 319 ? -69.721 -15.609 -14.382 1.00 26.38 319 ILE A CA 1
ATOM 1903 C C . ILE A 1 319 ? -68.406 -16.163 -14.943 1.00 31.22 319 ILE A C 1
ATOM 1904 O O . ILE A 1 319 ? -68.361 -17.301 -15.442 1.00 30.98 319 ILE A O 1
ATOM 1909 N N . GLU A 1 320 ? -67.372 -15.320 -14.956 1.00 27.49 320 GLU A N 1
ATOM 1910 C CA . GLU A 1 320 ? -66.055 -15.695 -15.476 1.00 26.17 320 GLU A CA 1
ATOM 1911 C C . GLU A 1 320 ? -64.988 -15.392 -14.442 1.00 30.03 320 GLU A C 1
ATOM 1912 O O . GLU A 1 320 ? -65.026 -14.336 -13.813 1.00 30.06 320 GLU A O 1
ATOM 1918 N N . GLY A 1 321 ? -64.069 -16.330 -14.256 1.00 25.78 321 GLY A N 1
ATOM 1919 C CA . GLY A 1 321 ? -62.970 -16.184 -13.311 1.00 24.46 321 GLY A CA 1
ATOM 1920 C C . GLY A 1 321 ? -62.079 -17.396 -13.189 1.00 27.60 321 GLY A C 1
ATOM 1921 O O . GLY A 1 321 ? -62.336 -18.461 -13.764 1.00 26.20 321 GLY A O 1
ATOM 1922 N N . ALA A 1 322 ? -61.024 -17.237 -12.411 1.00 25.44 322 ALA A N 1
ATOM 1923 C CA . ALA A 1 322 ? -60.074 -18.304 -12.156 1.00 25.53 322 ALA A CA 1
ATOM 1924 C C . ALA A 1 322 ? -60.613 -19.210 -11.068 1.00 31.41 322 ALA A C 1
ATOM 1925 O O . ALA A 1 322 ? -61.499 -18.801 -10.312 1.00 33.09 322 ALA A O 1
ATOM 1927 N N . ARG A 1 323 ? -60.084 -20.440 -10.982 1.00 26.94 323 ARG A N 1
ATOM 1928 C CA . ARG A 1 323 ? -60.403 -21.394 -9.921 1.00 26.19 323 ARG A CA 1
ATOM 1929 C C . ARG A 1 323 ? -61.877 -21.799 -9.762 1.00 30.47 323 ARG A C 1
ATOM 1930 O O . ARG A 1 323 ? -62.218 -22.279 -8.682 1.00 32.18 323 ARG A O 1
ATOM 1938 N N . PHE A 1 324 ? -62.752 -21.649 -10.790 1.00 25.17 324 PHE A N 1
ATOM 1939 C CA . PHE A 1 324 ? -64.160 -22.113 -10.672 1.00 24.18 324 PHE A CA 1
ATOM 1940 C C . PHE A 1 324 ? -64.150 -23.576 -10.303 1.00 29.15 324 PHE A C 1
ATOM 1941 O O . PHE A 1 324 ? -64.894 -23.997 -9.419 1.00 30.14 324 PHE A O 1
ATOM 1949 N N . ASP A 1 325 ? -63.214 -24.323 -10.916 1.00 25.42 325 ASP A N 1
ATOM 1950 C CA . ASP A 1 325 ? -62.874 -25.691 -10.586 1.00 23.87 325 ASP A CA 1
ATOM 1951 C C . ASP A 1 325 ? -61.741 -25.580 -9.528 1.00 29.33 325 ASP A C 1
ATOM 1952 O O . ASP A 1 325 ? -60.612 -25.260 -9.887 1.00 28.99 325 ASP A O 1
ATOM 1957 N N . ASN A 1 326 ? -62.040 -25.790 -8.228 1.00 27.74 326 ASN A N 1
ATOM 1958 C CA . ASN A 1 326 ? -63.374 -26.151 -7.703 1.00 27.68 326 ASN A CA 1
ATOM 1959 C C . ASN A 1 326 ? -63.801 -25.246 -6.549 1.00 31.30 326 ASN A C 1
ATOM 1960 O O . ASN A 1 326 ? -64.493 -25.681 -5.629 1.00 31.80 326 ASN A O 1
ATOM 1965 N N . LEU A 1 327 ? -63.413 -23.970 -6.618 1.00 26.69 327 LEU A N 1
ATOM 1966 C CA . LEU A 1 327 ? -63.785 -22.986 -5.606 1.00 25.21 327 LEU A CA 1
ATOM 1967 C C . LEU A 1 327 ? -65.231 -22.539 -5.775 1.00 29.96 327 LEU A C 1
ATOM 1968 O O . LEU A 1 327 ? -65.845 -22.100 -4.800 1.00 31.31 327 LEU A O 1
ATOM 1973 N N . LEU A 1 328 ? -65.797 -22.707 -6.986 1.00 26.44 328 LEU A N 1
ATOM 1974 C CA . LEU A 1 328 ? -67.206 -22.404 -7.243 1.00 27.60 328 LEU A CA 1
ATOM 1975 C C . LEU A 1 328 ? -68.062 -23.514 -6.615 1.00 32.43 328 LEU A C 1
ATOM 1976 O O . LEU A 1 328 ? -68.962 -23.222 -5.835 1.00 32.91 328 LEU A O 1
ATOM 1981 N N . GLY A 1 329 ? -67.738 -24.769 -6.917 1.00 28.69 329 GLY A N 1
ATOM 1982 C CA . GLY A 1 329 ? -68.406 -25.911 -6.312 1.00 28.34 329 GLY A CA 1
ATOM 1983 C C . GLY A 1 329 ? -68.256 -25.918 -4.799 1.00 31.97 329 GLY A C 1
ATOM 1984 O O . GLY A 1 329 ? -69.256 -26.084 -4.092 1.00 32.06 329 GLY A O 1
ATOM 1985 N N . SER A 1 330 ? -67.009 -25.702 -4.284 1.00 27.49 330 SER A N 1
ATOM 1986 C CA . SER A 1 330 ? -66.729 -25.661 -2.835 1.00 27.03 330 SER A CA 1
ATOM 1987 C C . SER A 1 330 ? -67.555 -24.582 -2.142 1.00 31.08 330 SER A C 1
ATOM 1988 O O . SER A 1 330 ? -68.114 -24.854 -1.077 1.00 30.82 330 SER A O 1
ATOM 1991 N N . PHE A 1 331 ? -67.696 -23.390 -2.778 1.00 27.69 331 PHE A N 1
ATOM 1992 C CA . PHE A 1 331 ? -68.529 -22.294 -2.262 1.00 27.64 331 PHE A CA 1
ATOM 1993 C C . PHE A 1 331 ? -69.973 -22.773 -2.083 1.00 32.40 331 PHE A C 1
ATOM 1994 O O . PHE A 1 331 ? -70.596 -22.495 -1.048 1.00 33.41 331 PHE A O 1
ATOM 2002 N N . CYS A 1 332 ? -70.507 -23.456 -3.110 1.00 29.18 332 CYS A N 1
ATOM 2003 C CA . CYS A 1 332 ? -71.871 -23.986 -3.123 1.00 30.38 332 CYS A CA 1
ATOM 2004 C C . CYS A 1 332 ? -72.105 -25.106 -2.094 1.00 34.06 332 CYS A C 1
ATOM 2005 O O . CYS A 1 332 ? -73.197 -25.199 -1.534 1.00 34.29 332 CYS A O 1
ATOM 2008 N N . VAL A 1 333 ? -71.067 -25.905 -1.800 1.00 29.48 333 VAL A N 1
ATOM 2009 C CA . VAL A 1 333 ? -71.124 -26.970 -0.796 1.00 28.56 333 VAL A CA 1
ATOM 2010 C C . VAL A 1 333 ? -71.321 -26.289 0.547 1.00 33.95 333 VAL A C 1
ATOM 2011 O O . VAL A 1 333 ? -72.295 -26.580 1.230 1.00 36.27 333 VAL A O 1
ATOM 2015 N N . PHE A 1 334 ? -70.426 -25.345 0.896 1.00 29.36 334 PHE A N 1
ATOM 2016 C CA . PHE A 1 334 ? -70.464 -24.614 2.156 1.00 28.61 334 PHE A CA 1
ATOM 2017 C C . PHE A 1 334 ? -71.662 -23.718 2.329 1.00 34.62 334 PHE A C 1
ATOM 2018 O O . PHE A 1 334 ? -72.194 -23.685 3.433 1.00 36.07 334 PHE A O 1
ATOM 2026 N N . GLU A 1 335 ? -72.157 -23.063 1.253 1.00 31.77 335 GLU A N 1
ATOM 2027 C CA . GLU A 1 335 ? -73.384 -22.249 1.362 1.00 32.04 335 GLU A CA 1
ATOM 2028 C C . GLU A 1 335 ? -74.597 -23.113 1.618 1.00 34.73 335 GLU A C 1
ATOM 2029 O O . GLU A 1 335 ? -75.427 -22.745 2.449 1.00 35.12 335 GLU A O 1
ATOM 2035 N N . GLY A 1 336 ? -74.681 -24.252 0.924 1.00 30.16 336 GLY A N 1
ATOM 2036 C CA . GLY A 1 336 ? -75.763 -25.220 1.112 1.00 30.68 336 GLY A CA 1
ATOM 2037 C C . GLY A 1 336 ? -75.786 -25.702 2.552 1.00 34.21 336 GLY A C 1
ATOM 2038 O O . GLY A 1 336 ? -76.837 -25.695 3.193 1.00 34.74 336 GLY A O 1
ATOM 2039 N N . PHE A 1 337 ? -74.589 -26.027 3.079 1.00 28.97 337 PHE A N 1
ATOM 2040 C CA . PHE A 1 337 ? -74.311 -26.447 4.444 1.00 28.60 337 PHE A CA 1
ATOM 2041 C C . PHE A 1 337 ? -74.659 -25.369 5.483 1.00 34.29 337 PHE A C 1
ATOM 2042 O O . PHE A 1 337 ? -75.212 -25.701 6.530 1.00 35.41 337 PHE A O 1
ATOM 2050 N N . ILE A 1 338 ? -74.299 -24.100 5.219 1.00 30.41 338 ILE A N 1
ATOM 2051 C CA . ILE A 1 338 ? -74.595 -22.963 6.099 1.00 29.94 338 ILE A CA 1
ATOM 2052 C C . ILE A 1 338 ? -76.123 -22.754 6.158 1.00 34.74 338 ILE A C 1
ATOM 2053 O O . ILE A 1 338 ? -76.687 -22.567 7.245 1.00 34.02 338 ILE A O 1
ATOM 2058 N N . GLU A 1 339 ? -76.789 -22.844 4.988 1.00 32.02 339 GLU A N 1
ATOM 2059 C CA . GLU A 1 339 ? -78.239 -22.695 4.895 1.00 32.38 339 GLU A CA 1
ATOM 2060 C C . GLU A 1 339 ? -78.945 -23.770 5.677 1.00 36.38 339 GLU A C 1
ATOM 2061 O O . GLU A 1 339 ? -79.941 -23.477 6.343 1.00 37.64 339 GLU A O 1
ATOM 2067 N N . LEU A 1 340 ? -78.389 -24.994 5.660 1.00 31.67 340 LEU A N 1
ATOM 2068 C CA . LEU A 1 340 ? -78.912 -26.110 6.435 1.00 31.00 340 LEU A CA 1
ATOM 2069 C C . LEU A 1 340 ? -78.745 -25.823 7.902 1.00 33.67 340 LEU A C 1
ATOM 2070 O O . LEU A 1 340 ? -79.728 -25.929 8.636 1.00 35.05 340 LEU A O 1
ATOM 2075 N N . VAL A 1 341 ? -77.518 -25.444 8.334 1.00 28.67 341 VAL A N 1
ATOM 2076 C CA . VAL A 1 341 ? -77.208 -25.138 9.744 1.00 28.47 341 VAL A CA 1
ATOM 2077 C C . VAL A 1 341 ? -78.086 -24.002 10.243 1.00 33.18 341 VAL A C 1
ATOM 2078 O O . VAL A 1 341 ? -78.723 -24.149 11.285 1.00 31.65 341 VAL A O 1
ATOM 2082 N N . ASN A 1 342 ? -78.223 -22.930 9.433 1.00 31.97 342 ASN A N 1
ATOM 2083 C CA . ASN A 1 342 ? -79.102 -21.805 9.763 1.00 32.78 342 ASN A CA 1
ATOM 2084 C C . ASN A 1 342 ? -80.557 -22.248 9.876 1.00 36.98 342 ASN A C 1
ATOM 2085 O O . ASN A 1 342 ? -81.260 -21.731 10.733 1.00 37.19 342 ASN A O 1
ATOM 2090 N N . SER A 1 343 ? -80.997 -23.235 9.064 1.00 33.86 343 SER A N 1
ATOM 2091 C CA . SER A 1 343 ? -82.366 -23.751 9.144 1.00 34.13 343 SER A CA 1
ATOM 2092 C C . SER A 1 343 ? -82.588 -24.545 10.443 1.00 40.26 343 SER A C 1
ATOM 2093 O O . SER A 1 343 ? -83.699 -24.537 10.977 1.00 40.76 343 SER A O 1
ATOM 2096 N N . ILE A 1 344 ? -81.532 -25.199 10.964 1.00 37.03 344 ILE A N 1
ATOM 2097 C CA . ILE A 1 344 ? -81.632 -25.935 12.224 1.00 37.83 344 ILE A CA 1
ATOM 2098 C C . ILE A 1 344 ? -81.682 -24.910 13.359 1.00 47.61 344 ILE A C 1
ATOM 2099 O O . ILE A 1 344 ? -82.633 -24.915 14.136 1.00 49.31 344 ILE A O 1
ATOM 2104 N N . LYS A 1 345 ? -80.680 -24.012 13.425 1.00 46.67 345 LYS A N 1
ATOM 2105 C CA . LYS A 1 345 ? -80.559 -22.977 14.443 1.00 48.56 345 LYS A CA 1
ATOM 2106 C C . LYS A 1 345 ? -81.638 -21.885 14.286 1.00 58.94 345 LYS A C 1
ATOM 2107 O O . LYS A 1 345 ? -81.578 -20.855 14.964 1.00 60.05 345 LYS A O 1
ATOM 2109 N N . ASN A 1 346 ? -82.646 -22.143 13.403 1.00 58.45 346 ASN A N 1
ATOM 2110 C CA . ASN A 1 346 ? -83.779 -21.285 13.028 1.00 59.28 346 ASN A CA 1
ATOM 2111 C C . ASN A 1 346 ? -83.401 -19.806 12.924 1.00 64.69 346 ASN A C 1
ATOM 2112 O O . ASN A 1 346 ? -84.131 -18.934 13.404 1.00 66.34 346 ASN A O 1
ATOM 2117 N N . HIS A 1 347 ? -82.223 -19.543 12.313 1.00 60.27 347 HIS A N 1
ATOM 2118 C CA . HIS A 1 347 ? -81.646 -18.216 12.116 1.00 97.43 347 HIS A CA 1
ATOM 2119 C C . HIS A 1 347 ? -81.372 -17.958 10.631 1.00 132.71 347 HIS A C 1
ATOM 2120 O O . HIS A 1 347 ? -82.138 -18.395 9.770 1.00 92.47 347 HIS A O 1
ATOM 2122 N N . ASN A 1 364 ? -92.336 -34.216 10.713 1.00 74.64 364 ASN A N 1
ATOM 2123 C CA . ASN A 1 364 ? -91.861 -34.591 9.379 1.00 73.72 364 ASN A CA 1
ATOM 2124 C C . ASN A 1 364 ? -90.336 -34.466 9.250 1.00 74.73 364 ASN A C 1
ATOM 2125 O O . ASN A 1 364 ? -89.672 -35.442 8.878 1.00 73.67 364 ASN A O 1
ATOM 2127 N N . ASP A 1 365 ? -89.801 -33.264 9.575 1.00 69.21 365 ASP A N 1
ATOM 2128 C CA . ASP A 1 365 ? -88.391 -32.849 9.504 1.00 67.61 365 ASP A CA 1
ATOM 2129 C C . ASP A 1 365 ? -87.292 -33.906 9.768 1.00 67.60 365 ASP A C 1
ATOM 2130 O O . ASP A 1 365 ? -86.544 -34.232 8.836 1.00 65.91 365 ASP A O 1
ATOM 2132 N N . ASN A 1 366 ? -87.185 -34.410 11.039 1.00 61.47 366 ASN A N 1
ATOM 2133 C CA . ASN A 1 366 ? -86.170 -35.372 11.516 1.00 59.18 366 ASN A CA 1
ATOM 2134 C C . ASN A 1 366 ? -84.719 -34.875 11.234 1.00 57.09 366 ASN A C 1
ATOM 2135 O O . ASN A 1 366 ? -83.805 -35.671 10.989 1.00 55.50 366 ASN A O 1
ATOM 2137 N N . ILE A 1 367 ? -84.538 -33.537 11.308 1.00 50.14 367 ILE A N 1
ATOM 2138 C CA . ILE A 1 367 ? -83.311 -32.785 11.016 1.00 47.81 367 ILE A CA 1
ATOM 2139 C C . ILE A 1 367 ? -82.242 -32.799 12.114 1.00 47.23 367 ILE A C 1
ATOM 2140 O O . ILE A 1 367 ? -81.079 -32.536 11.826 1.00 45.55 367 ILE A O 1
ATOM 2145 N N . HIS A 1 368 ? -82.633 -33.073 13.362 1.00 42.41 368 HIS A N 1
ATOM 2146 C CA . HIS A 1 368 ? -81.712 -33.080 14.502 1.00 40.82 368 HIS A CA 1
ATOM 2147 C C . HIS A 1 368 ? -81.073 -34.442 14.724 1.00 43.32 368 HIS A C 1
ATOM 2148 O O . HIS A 1 368 ? -80.327 -34.607 15.683 1.00 43.69 368 HIS A O 1
ATOM 2155 N N . ASN A 1 369 ? -81.371 -35.413 13.861 1.00 37.86 369 ASN A N 1
ATOM 2156 C CA . ASN A 1 369 ? -80.913 -36.791 14.003 1.00 37.29 369 ASN A CA 1
ATOM 2157 C C . ASN A 1 369 ? -79.565 -37.092 13.408 1.00 39.50 369 ASN A C 1
ATOM 2158 O O . ASN A 1 369 ? -78.998 -38.154 13.676 1.00 39.53 369 ASN A O 1
ATOM 2163 N N . ASN A 1 370 ? -79.078 -36.185 12.565 1.00 33.55 370 ASN A N 1
ATOM 2164 C CA . ASN A 1 370 ? -77.896 -36.383 11.766 1.00 31.67 370 ASN A CA 1
ATOM 2165 C C . ASN A 1 370 ? -76.661 -35.598 12.183 1.00 34.98 370 ASN A C 1
ATOM 2166 O O . ASN A 1 370 ? -76.754 -34.635 12.942 1.00 34.37 370 ASN A O 1
ATOM 2171 N N . LEU A 1 371 ? -75.489 -36.051 11.675 1.00 31.01 371 LEU A N 1
ATOM 2172 C CA . LEU A 1 371 ? -74.177 -35.420 11.755 1.00 29.45 371 LEU A CA 1
ATOM 2173 C C . LEU A 1 371 ? -73.963 -34.904 10.314 1.00 33.14 371 LEU A C 1
ATOM 2174 O O . LEU A 1 371 ? -73.957 -35.692 9.368 1.00 31.89 371 LEU A O 1
ATOM 2179 N N . TYR A 1 372 ? -73.897 -33.577 10.145 1.00 30.05 372 TYR A N 1
ATOM 2180 C CA . TYR A 1 372 ? -73.727 -32.946 8.837 1.00 29.17 372 TYR A CA 1
ATOM 2181 C C . TYR A 1 372 ? -72.284 -32.551 8.647 1.00 33.82 372 TYR A C 1
ATOM 2182 O O . TYR A 1 372 ? -71.721 -31.895 9.524 1.00 35.22 372 TYR A O 1
ATOM 2191 N N . ILE A 1 373 ? -71.661 -32.979 7.533 1.00 27.83 373 ILE A N 1
ATOM 2192 C CA . ILE A 1 373 ? -70.253 -32.672 7.248 1.00 26.35 373 ILE A CA 1
ATOM 2193 C C . ILE A 1 373 ? -70.054 -32.016 5.873 1.00 32.88 373 ILE A C 1
ATOM 2194 O O . ILE A 1 373 ? -70.645 -32.457 4.884 1.00 34.41 373 ILE A O 1
ATOM 2199 N N . SER A 1 374 ? -69.218 -30.963 5.820 1.00 28.96 374 SER A N 1
ATOM 2200 C CA . SER A 1 374 ? -68.791 -30.280 4.590 1.00 28.20 374 SER A CA 1
ATOM 2201 C C . SER A 1 374 ? -67.259 -30.293 4.593 1.00 32.84 374 SER A C 1
ATOM 2202 O O . SER A 1 374 ? -66.622 -29.945 5.592 1.00 32.05 374 SER A O 1
ATOM 2205 N N . ILE A 1 375 ? -66.666 -30.767 3.513 1.00 30.84 375 ILE A N 1
ATOM 2206 C CA . ILE A 1 375 ? -65.218 -30.870 3.451 1.00 31.16 375 ILE A CA 1
ATOM 2207 C C . ILE A 1 375 ? -64.637 -30.405 2.147 1.00 34.44 375 ILE A C 1
ATOM 2208 O O . ILE A 1 375 ? -65.184 -30.690 1.081 1.00 34.87 375 ILE A O 1
ATOM 2213 N N . GLY A 1 376 ? -63.582 -29.611 2.268 1.00 28.93 376 GLY A N 1
ATOM 2214 C CA . GLY A 1 376 ? -62.790 -29.088 1.170 1.00 26.96 376 GLY A CA 1
ATOM 2215 C C . GLY A 1 376 ? -61.413 -29.705 1.283 1.00 28.38 376 GLY A C 1
ATOM 2216 O O . GLY A 1 376 ? -60.639 -29.347 2.176 1.00 27.05 376 GLY A O 1
ATOM 2217 N N . TYR A 1 377 ? -61.136 -30.712 0.455 1.00 24.32 377 TYR A N 1
ATOM 2218 C CA . TYR A 1 377 ? -59.833 -31.372 0.470 1.00 23.31 377 TYR A CA 1
ATOM 2219 C C . TYR A 1 377 ? -58.857 -30.577 -0.345 1.00 28.69 377 TYR A C 1
ATOM 2220 O O . TYR A 1 377 ? -59.247 -29.825 -1.237 1.00 28.55 377 TYR A O 1
ATOM 2229 N N . ASP A 1 378 ? -57.579 -30.786 -0.068 1.00 25.74 378 ASP A N 1
ATOM 2230 C CA . ASP A 1 378 ? -56.518 -30.232 -0.875 1.00 25.46 378 ASP A CA 1
ATOM 2231 C C . ASP A 1 378 ? -56.107 -31.410 -1.797 1.00 29.50 378 ASP A C 1
ATOM 2232 O O . ASP A 1 378 ? -56.661 -32.519 -1.689 1.00 28.94 378 ASP A O 1
ATOM 2237 N N . HIS A 1 379 ? -55.174 -31.154 -2.722 1.00 25.04 379 HIS A N 1
ATOM 2238 C CA . HIS A 1 379 ? -54.549 -32.155 -3.579 1.00 24.23 379 HIS A CA 1
ATOM 2239 C C . HIS A 1 379 ? -55.374 -32.944 -4.594 1.00 29.33 379 HIS A C 1
ATOM 2240 O O . HIS A 1 379 ? -54.819 -33.865 -5.203 1.00 31.19 379 HIS A O 1
ATOM 2247 N N . GLU A 1 380 ? -56.649 -32.577 -4.840 1.00 23.62 380 GLU A N 1
ATOM 2248 C CA . GLU A 1 380 ? -57.442 -33.276 -5.848 1.00 22.93 380 GLU A CA 1
ATOM 2249 C C . GLU A 1 380 ? -56.746 -33.233 -7.211 1.00 26.94 380 GLU A C 1
ATOM 2250 O O . GLU A 1 380 ? -56.684 -34.260 -7.892 1.00 26.33 380 GLU A O 1
ATOM 2256 N N . GLU A 1 381 ? -56.195 -32.061 -7.587 1.00 23.76 381 GLU A N 1
ATOM 2257 C CA . GLU A 1 381 ? -55.530 -31.871 -8.877 1.00 23.87 381 GLU A CA 1
ATOM 2258 C C . GLU A 1 381 ? -54.326 -32.781 -9.160 1.00 29.20 381 GLU A C 1
ATOM 2259 O O . GLU A 1 381 ? -54.012 -33.015 -10.326 1.00 29.99 381 GLU A O 1
ATOM 2265 N N . ILE A 1 382 ? -53.698 -33.331 -8.106 1.00 25.24 382 ILE A N 1
ATOM 2266 C CA . ILE A 1 382 ? -52.522 -34.201 -8.212 1.00 24.04 382 ILE A CA 1
ATOM 2267 C C . ILE A 1 382 ? -52.713 -35.652 -7.769 1.00 28.94 382 ILE A C 1
ATOM 2268 O O . ILE A 1 382 ? -51.719 -36.357 -7.627 1.00 31.05 382 ILE A O 1
ATOM 2273 N N . GLY A 1 383 ? -53.948 -36.112 -7.588 1.00 24.00 383 GLY A N 1
ATOM 2274 C CA . GLY A 1 383 ? -54.180 -37.508 -7.225 1.00 23.55 383 GLY A CA 1
ATOM 2275 C C . GLY A 1 383 ? -54.738 -37.767 -5.842 1.00 28.60 383 GLY A C 1
ATOM 2276 O O . GLY A 1 383 ? -55.116 -38.906 -5.545 1.00 29.07 383 GLY A O 1
ATOM 2277 N N . SER A 1 384 ? -54.788 -36.716 -4.984 1.00 24.33 384 SER A N 1
ATOM 2278 C CA . SER A 1 384 ? -55.338 -36.736 -3.623 1.00 24.10 384 SER A CA 1
ATOM 2279 C C . SER A 1 384 ? -54.532 -37.502 -2.574 1.00 27.94 384 SER A C 1
ATOM 2280 O O . SER A 1 384 ? -55.004 -37.651 -1.443 1.00 27.10 384 SER A O 1
ATOM 2283 N N . LEU A 1 385 ? -53.315 -37.962 -2.930 1.00 25.37 385 LEU A N 1
ATOM 2284 C CA . LEU A 1 385 ? -52.444 -38.725 -2.031 1.00 24.50 385 LEU A CA 1
ATOM 2285 C C . LEU A 1 385 ? -51.571 -37.860 -1.097 1.00 29.73 385 LEU A C 1
ATOM 2286 O O . LEU A 1 385 ? -50.410 -37.579 -1.377 1.00 31.05 385 LEU A O 1
ATOM 2291 N N . SER A 1 386 ? -52.146 -37.476 0.035 1.00 26.86 386 SER A N 1
ATOM 2292 C CA . SER A 1 386 ? -51.493 -36.707 1.094 1.00 27.13 386 SER A CA 1
ATOM 2293 C C . SER A 1 386 ? -52.341 -36.831 2.346 1.00 32.11 386 SER A C 1
ATOM 2294 O O . SER A 1 386 ? -53.472 -37.323 2.277 1.00 32.45 386 SER A O 1
ATOM 2297 N N . GLU A 1 387 ? -51.820 -36.332 3.475 1.00 28.57 387 GLU A N 1
ATOM 2298 C CA . GLU A 1 387 ? -52.526 -36.309 4.767 1.00 28.05 387 GLU A CA 1
ATOM 2299 C C . GLU A 1 387 ? -53.689 -35.282 4.744 1.00 31.60 387 GLU A C 1
ATOM 2300 O O . GLU A 1 387 ? -54.555 -35.334 5.611 1.00 31.85 387 GLU A O 1
ATOM 2306 N N . VAL A 1 388 ? -53.688 -34.356 3.758 1.00 27.05 388 VAL A N 1
ATOM 2307 C CA . VAL A 1 388 ? -54.705 -33.323 3.579 1.00 26.81 388 VAL A CA 1
ATOM 2308 C C . VAL A 1 388 ? -55.619 -33.561 2.377 1.00 31.73 388 VAL A C 1
ATOM 2309 O O . VAL A 1 388 ? -56.532 -32.765 2.145 1.00 31.15 388 VAL A O 1
ATOM 2313 N N . GLY A 1 389 ? -55.350 -34.628 1.623 1.00 29.32 389 GLY A N 1
ATOM 2314 C CA . GLY A 1 389 ? -56.126 -35.015 0.446 1.00 29.15 389 GLY A CA 1
ATOM 2315 C C . GLY A 1 389 ? -57.251 -35.978 0.772 1.00 32.49 389 GLY A C 1
ATOM 2316 O O . GLY A 1 389 ? -57.403 -36.381 1.926 1.00 33.24 389 GLY A O 1
ATOM 2317 N N . ALA A 1 390 ? -58.024 -36.395 -0.247 1.00 27.04 390 ALA A N 1
ATOM 2318 C CA . ALA A 1 390 ? -59.147 -37.311 -0.041 1.00 25.48 390 ALA A CA 1
ATOM 2319 C C . ALA A 1 390 ? -58.752 -38.764 0.242 1.00 29.07 390 ALA A C 1
ATOM 2320 O O . ALA A 1 390 ? -59.597 -39.544 0.685 1.00 28.85 390 ALA A O 1
ATOM 2322 N N . ARG A 1 391 ? -57.477 -39.125 0.004 1.00 25.09 391 ARG A N 1
ATOM 2323 C CA . ARG A 1 391 ? -56.948 -40.464 0.280 1.00 24.03 391 ARG A CA 1
ATOM 2324 C C . ARG A 1 391 ? -56.523 -40.585 1.765 1.00 28.68 391 ARG A C 1
ATOM 2325 O O . ARG A 1 391 ? -56.322 -41.692 2.266 1.00 30.90 391 ARG A O 1
ATOM 2333 N N . SER A 1 392 ? -56.475 -39.458 2.477 1.00 23.99 392 SER A N 1
ATOM 2334 C CA . SER A 1 392 ? -56.115 -39.378 3.884 1.00 23.70 392 SER A CA 1
ATOM 2335 C C . SER A 1 392 ? -57.073 -40.054 4.862 1.00 28.78 392 SER A C 1
ATOM 2336 O O . SER A 1 392 ? -58.300 -40.012 4.705 1.00 28.20 392 SER A O 1
ATOM 2339 N N . TYR A 1 393 ? -56.486 -40.569 5.947 1.00 26.09 393 TYR A N 1
ATOM 2340 C CA . TYR A 1 393 ? -57.178 -41.146 7.092 1.00 25.90 393 TYR A CA 1
ATOM 2341 C C . TYR A 1 393 ? -57.897 -40.035 7.921 1.00 30.28 393 TYR A C 1
ATOM 2342 O O . TYR A 1 393 ? -58.768 -40.357 8.721 1.00 30.45 393 TYR A O 1
ATOM 2351 N N . CYS A 1 394 ? -57.541 -38.749 7.739 1.00 28.05 394 CYS A N 1
ATOM 2352 C CA . CYS A 1 394 ? -58.135 -37.653 8.508 1.00 29.35 394 CYS A CA 1
ATOM 2353 C C . CYS A 1 394 ? -59.654 -37.663 8.578 1.00 31.52 394 CYS A C 1
ATOM 2354 O O . CYS A 1 394 ? -60.186 -37.537 9.677 1.00 32.30 394 CYS A O 1
ATOM 2357 N N . THR A 1 395 ? -60.352 -37.857 7.443 1.00 26.55 395 THR A N 1
ATOM 2358 C CA . THR A 1 395 ? -61.820 -37.895 7.432 1.00 26.41 395 THR A CA 1
ATOM 2359 C C . THR A 1 395 ? -62.365 -38.963 8.353 1.00 30.18 395 THR A C 1
ATOM 2360 O O . THR A 1 395 ? -63.185 -38.636 9.211 1.00 31.27 395 THR A O 1
ATOM 2364 N N . LYS A 1 396 ? -61.895 -40.219 8.203 1.00 25.87 396 LYS A N 1
ATOM 2365 C CA . LYS A 1 396 ? -62.296 -41.358 9.046 1.00 26.26 396 LYS A CA 1
ATOM 2366 C C . LYS A 1 396 ? -62.010 -41.068 10.519 1.00 31.65 396 LYS A C 1
ATOM 2367 O O . LYS A 1 396 ? -62.894 -41.277 11.357 1.00 32.85 396 LYS A O 1
ATOM 2373 N N . ASN A 1 397 ? -60.808 -40.528 10.819 1.00 26.55 397 ASN A N 1
ATOM 2374 C CA . ASN A 1 397 ? -60.399 -40.139 12.167 1.00 26.03 397 ASN A CA 1
ATOM 2375 C C . ASN A 1 397 ? -61.297 -39.036 12.731 1.00 30.34 397 ASN A C 1
ATOM 2376 O O . ASN A 1 397 ? -61.650 -39.097 13.913 1.00 30.78 397 ASN A O 1
ATOM 2381 N N . PHE A 1 398 ? -61.669 -38.032 11.897 1.00 25.90 398 PHE A N 1
ATOM 2382 C CA . PHE A 1 398 ? -62.541 -36.949 12.345 1.00 26.18 398 PHE A CA 1
ATOM 2383 C C . PHE A 1 398 ? -63.865 -37.535 12.823 1.00 30.80 398 PHE A C 1
ATOM 2384 O O . PHE A 1 398 ? -64.267 -37.265 13.956 1.00 31.30 398 PHE A O 1
ATOM 2392 N N . ILE A 1 399 ? -64.485 -38.409 11.995 1.00 26.84 399 ILE A N 1
ATOM 2393 C CA . ILE A 1 399 ? -65.758 -39.080 12.302 1.00 26.36 399 ILE A CA 1
ATOM 2394 C C . ILE A 1 399 ? -65.652 -39.907 13.583 1.00 30.25 399 ILE A C 1
ATOM 2395 O O . ILE A 1 399 ? -66.479 -39.734 14.481 1.00 30.26 399 ILE A O 1
ATOM 2400 N N . ASP A 1 400 ? -64.609 -40.743 13.683 1.00 27.43 400 ASP A N 1
ATOM 2401 C CA . ASP A 1 400 ? -64.316 -41.585 14.846 1.00 28.38 400 ASP A CA 1
ATOM 2402 C C . ASP A 1 400 ? -64.201 -40.766 16.120 1.00 32.89 400 ASP A C 1
ATOM 2403 O O . ASP A 1 400 ? -64.777 -41.145 17.142 1.00 32.54 400 ASP A O 1
ATOM 2408 N N . ARG A 1 401 ? -63.487 -39.621 16.042 1.00 29.17 401 ARG A N 1
ATOM 2409 C CA . ARG A 1 401 ? -63.310 -38.673 17.141 1.00 28.15 401 ARG A CA 1
ATOM 2410 C C . ARG A 1 401 ? -64.630 -38.011 17.538 1.00 30.44 401 ARG A C 1
ATOM 2411 O O . ARG A 1 401 ? -64.819 -37.747 18.721 1.00 31.20 401 ARG A O 1
ATOM 2419 N N . ILE A 1 402 ? -65.538 -37.746 16.567 1.00 25.60 402 ILE A N 1
ATOM 2420 C CA . ILE A 1 402 ? -66.871 -37.179 16.834 1.00 26.02 402 ILE A CA 1
ATOM 2421 C C . ILE A 1 402 ? -67.701 -38.236 17.556 1.00 32.15 402 ILE A C 1
ATOM 2422 O O . ILE A 1 402 ? -68.320 -37.929 18.583 1.00 34.19 402 ILE A O 1
ATOM 2427 N N . ILE A 1 403 ? -67.676 -39.489 17.038 1.00 27.04 403 ILE A N 1
ATOM 2428 C CA . ILE A 1 403 ? -68.349 -40.650 17.620 1.00 26.81 403 ILE A CA 1
ATOM 2429 C C . ILE A 1 403 ? -67.914 -40.831 19.094 1.00 32.14 403 ILE A C 1
ATOM 2430 O O . ILE A 1 403 ? -68.763 -40.967 19.974 1.00 31.42 403 ILE A O 1
ATOM 2435 N N . SER A 1 404 ? -66.592 -40.746 19.349 1.00 30.38 404 SER A N 1
ATOM 2436 C CA . SER A 1 404 ? -65.964 -40.916 20.661 1.00 30.89 404 SER A CA 1
ATOM 2437 C C . SER A 1 404 ? -66.417 -39.873 21.668 1.00 34.32 404 SER A C 1
ATOM 2438 O O . SER A 1 404 ? -66.475 -40.164 22.866 1.00 33.75 404 SER A O 1
ATOM 2441 N N . SER A 1 405 ? -66.697 -38.653 21.191 1.00 30.62 405 SER A N 1
ATOM 2442 C CA . SER A 1 405 ? -67.105 -37.565 22.059 1.00 30.89 405 SER A CA 1
ATOM 2443 C C . SER A 1 405 ? -68.609 -37.601 22.294 1.00 36.61 405 SER A C 1
ATOM 2444 O O . SER A 1 405 ? -69.047 -37.673 23.439 1.00 36.91 405 SER A O 1
ATOM 2447 N N . VAL A 1 406 ? -69.391 -37.605 21.210 1.00 33.39 406 VAL A N 1
ATOM 2448 C CA . VAL A 1 406 ? -70.854 -37.588 21.226 1.00 33.07 406 VAL A CA 1
ATOM 2449 C C . VAL A 1 406 ? -71.447 -38.861 21.851 1.00 36.21 406 VAL A C 1
ATOM 2450 O O . VAL A 1 406 ? -72.458 -38.785 22.561 1.00 37.22 406 VAL A O 1
ATOM 2454 N N . PHE A 1 407 ? -70.791 -40.014 21.645 1.00 30.76 407 PHE A N 1
ATOM 2455 C CA . PHE A 1 407 ? -71.271 -41.261 22.234 1.00 29.67 407 PHE A CA 1
ATOM 2456 C C . PHE A 1 407 ? -70.376 -41.811 23.365 1.00 34.21 407 PHE A C 1
ATOM 2457 O O . PHE A 1 407 ? -70.321 -43.029 23.555 1.00 35.44 407 PHE A O 1
ATOM 2465 N N . LYS A 1 408 ? -69.728 -40.908 24.153 1.00 29.36 408 LYS A N 1
ATOM 2466 C CA . LYS A 1 408 ? -68.864 -41.251 25.289 1.00 28.84 408 LYS A CA 1
ATOM 2467 C C . LYS A 1 408 ? -69.556 -42.200 26.304 1.00 34.66 408 LYS A C 1
ATOM 2468 O O . LYS A 1 408 ? -68.977 -43.233 26.673 1.00 33.69 408 LYS A O 1
ATOM 2470 N N . LYS A 1 409 ? -70.807 -41.883 26.703 1.00 32.29 409 LYS A N 1
ATOM 2471 C CA . LYS A 1 409 ? -71.559 -42.731 27.644 1.00 32.85 409 LYS A CA 1
ATOM 2472 C C . LYS A 1 409 ? -71.846 -44.126 27.061 1.00 37.99 409 LYS A C 1
ATOM 2473 O O . LYS A 1 409 ? -71.650 -45.112 27.758 1.00 39.07 409 LYS A O 1
ATOM 2479 N N . GLU A 1 410 ? -72.285 -44.212 25.791 1.00 33.28 410 GLU A N 1
ATOM 2480 C CA . GLU A 1 410 ? -72.612 -45.474 25.127 1.00 33.10 410 GLU A CA 1
ATOM 2481 C C . GLU A 1 410 ? -71.394 -46.385 25.040 1.00 39.04 410 GLU A C 1
ATOM 2482 O O . GLU A 1 410 ? -71.523 -47.599 25.200 1.00 39.42 410 GLU A O 1
ATOM 2488 N N . ILE A 1 411 ? -70.204 -45.790 24.823 1.00 35.35 411 ILE A N 1
ATOM 2489 C CA . ILE A 1 411 ? -68.935 -46.507 24.743 1.00 34.33 411 ILE A CA 1
ATOM 2490 C C . ILE A 1 411 ? -68.428 -46.950 26.132 1.00 39.63 411 ILE A C 1
ATOM 2491 O O . ILE A 1 411 ? -68.145 -48.132 26.327 1.00 41.03 411 ILE A O 1
ATOM 2496 N N . HIS A 1 412 ? -68.282 -45.997 27.070 1.00 34.59 412 HIS A N 1
ATOM 2497 C CA . HIS A 1 412 ? -67.712 -46.217 28.395 1.00 33.85 412 HIS A CA 1
ATOM 2498 C C . HIS A 1 412 ? -68.633 -46.728 29.490 1.00 39.59 412 HIS A C 1
ATOM 2499 O O . HIS A 1 412 ? -68.136 -47.216 30.504 1.00 41.32 412 HIS A O 1
ATOM 2506 N N . GLU A 1 413 ? -69.957 -46.629 29.311 1.00 35.95 413 GLU A N 1
ATOM 2507 C CA . GLU A 1 413 ? -70.939 -47.098 30.302 1.00 35.45 413 GLU A CA 1
ATOM 2508 C C . GLU A 1 413 ? -71.732 -48.271 29.743 1.00 41.96 413 GLU A C 1
ATOM 2509 O O . GLU A 1 413 ? -71.944 -49.247 30.453 1.00 42.49 413 GLU A O 1
ATOM 2515 N N . LYS A 1 414 ? -72.161 -48.176 28.471 1.00 39.71 414 LYS A N 1
ATOM 2516 C CA . LYS A 1 414 ? -72.966 -49.199 27.793 1.00 40.26 414 LYS A CA 1
ATOM 2517 C C . LYS A 1 414 ? -72.131 -50.233 27.015 1.00 46.17 414 LYS A C 1
ATOM 2518 O O . LYS A 1 414 ? -72.685 -51.180 26.433 1.00 46.63 414 LYS A O 1
ATOM 2524 N N . ASN A 1 415 ? -70.798 -50.059 27.040 1.00 42.30 415 ASN A N 1
ATOM 2525 C CA . ASN A 1 415 ? -69.820 -50.935 26.399 1.00 41.81 415 ASN A CA 1
ATOM 2526 C C . ASN A 1 415 ? -69.912 -51.117 24.880 1.00 45.72 415 ASN A C 1
ATOM 2527 O O . ASN A 1 415 ? -69.550 -52.180 24.376 1.00 46.18 415 ASN A O 1
ATOM 2532 N N . LEU A 1 416 ? -70.337 -50.067 24.145 1.00 41.76 416 LEU A N 1
ATOM 2533 C CA . LEU A 1 416 ? -70.370 -50.070 22.673 1.00 41.39 416 LEU A CA 1
ATOM 2534 C C . LEU A 1 416 ? -68.953 -49.771 22.159 1.00 44.37 416 LEU A C 1
ATOM 2535 O O . LEU A 1 416 ? -68.137 -49.216 22.899 1.00 45.13 416 LEU A O 1
ATOM 2540 N N . SER A 1 417 ? -68.652 -50.122 20.907 1.00 38.53 417 SER A N 1
ATOM 2541 C CA . SER A 1 417 ? -67.339 -49.812 20.337 1.00 36.20 417 SER A CA 1
ATOM 2542 C C . SER A 1 417 ? -67.506 -48.767 19.247 1.00 37.07 417 SER A C 1
ATOM 2543 O O . SER A 1 417 ? -68.539 -48.743 18.576 1.00 36.81 417 SER A O 1
ATOM 2546 N N . VAL A 1 418 ? -66.497 -47.907 19.070 1.00 31.42 418 VAL A N 1
ATOM 2547 C CA . VAL A 1 418 ? -66.484 -46.866 18.037 1.00 30.05 418 VAL A CA 1
ATOM 2548 C C . VAL A 1 418 ? -66.839 -47.496 16.671 1.00 34.08 418 VAL A C 1
ATOM 2549 O O . VAL A 1 418 ? -67.738 -47.007 15.998 1.00 35.11 418 VAL A O 1
ATOM 2553 N N . GLN A 1 419 ? -66.218 -48.644 16.352 1.00 30.34 419 GLN A N 1
ATOM 2554 C CA . GLN A 1 419 ? -66.370 -49.454 15.133 1.00 29.60 419 GLN A CA 1
ATOM 2555 C C . GLN A 1 419 ? -67.798 -49.964 14.939 1.00 33.77 419 GLN A C 1
ATOM 2556 O O . GLN A 1 419 ? -68.310 -49.902 13.825 1.00 33.50 419 GLN A O 1
ATOM 2562 N N . GLU A 1 420 ? -68.449 -50.435 16.019 1.00 31.46 420 GLU A N 1
ATOM 2563 C CA . GLU A 1 420 ? -69.846 -50.892 15.996 1.00 32.05 420 GLU A CA 1
ATOM 2564 C C . GLU A 1 420 ? -70.791 -49.716 15.654 1.00 36.01 420 GLU A C 1
ATOM 2565 O O . GLU A 1 420 ? -71.604 -49.843 14.732 1.00 36.32 420 GLU A O 1
ATOM 2571 N N . ILE A 1 421 ? -70.662 -48.575 16.386 1.00 31.83 421 ILE A N 1
ATOM 2572 C CA . ILE A 1 421 ? -71.425 -47.330 16.160 1.00 31.17 421 ILE A CA 1
ATOM 2573 C C . ILE A 1 421 ? -71.199 -46.871 14.700 1.00 33.97 421 ILE A C 1
ATOM 2574 O O . ILE A 1 421 ? -72.161 -46.608 13.978 1.00 33.84 421 ILE A O 1
ATOM 2579 N N . TYR A 1 422 ? -69.931 -46.846 14.266 1.00 28.88 422 TYR A N 1
ATOM 2580 C CA . TYR A 1 422 ? -69.576 -46.499 12.903 1.00 28.19 422 TYR A CA 1
ATOM 2581 C C . TYR A 1 422 ? -70.267 -47.392 11.878 1.00 34.91 422 TYR A C 1
ATOM 2582 O O . TYR A 1 422 ? -70.896 -46.871 10.959 1.00 35.67 422 TYR A O 1
ATOM 2591 N N . GLY A 1 423 ? -70.127 -48.710 12.031 1.00 32.68 423 GLY A N 1
ATOM 2592 C CA . GLY A 1 423 ? -70.748 -49.686 11.140 1.00 33.13 423 GLY A CA 1
ATOM 2593 C C . GLY A 1 423 ? -72.244 -49.480 11.007 1.00 37.45 423 GLY A C 1
ATOM 2594 O O . GLY A 1 423 ? -72.785 -49.492 9.898 1.00 37.64 423 GLY A O 1
ATOM 2595 N N . ASN A 1 424 ? -72.898 -49.218 12.140 1.00 33.86 424 ASN A N 1
ATOM 2596 C CA . ASN A 1 424 ? -74.329 -48.984 12.233 1.00 34.93 424 ASN A CA 1
ATOM 2597 C C . ASN A 1 424 ? -74.772 -47.735 11.448 1.00 40.51 424 ASN A C 1
ATOM 2598 O O . ASN A 1 424 ? -75.647 -47.831 10.584 1.00 41.79 424 ASN A O 1
ATOM 2603 N N . LEU A 1 425 ? -74.135 -46.584 11.722 1.00 35.83 425 LEU A N 1
ATOM 2604 C CA . LEU A 1 425 ? -74.406 -45.296 11.085 1.00 34.47 425 LEU A CA 1
ATOM 2605 C C . LEU A 1 425 ? -74.174 -45.292 9.581 1.00 38.42 425 LEU A C 1
ATOM 2606 O O . LEU A 1 425 ? -74.845 -44.545 8.874 1.00 38.02 425 LEU A O 1
ATOM 2611 N N . VAL A 1 426 ? -73.211 -46.103 9.098 1.00 35.07 426 VAL A N 1
ATOM 2612 C CA . VAL A 1 426 ? -72.831 -46.208 7.685 1.00 34.22 426 VAL A CA 1
ATOM 2613 C C . VAL A 1 426 ? -73.991 -46.619 6.770 1.00 37.35 426 VAL A C 1
ATOM 2614 O O . VAL A 1 426 ? -74.090 -46.128 5.655 1.00 36.83 426 VAL A O 1
ATOM 2618 N N . ASN A 1 427 ? -74.883 -47.465 7.273 1.00 34.96 427 ASN A N 1
ATOM 2619 C CA . ASN A 1 427 ? -76.064 -47.979 6.574 1.00 35.86 427 ASN A CA 1
ATOM 2620 C C . ASN A 1 427 ? -77.069 -46.876 6.142 1.00 39.10 427 ASN A C 1
ATOM 2621 O O . ASN A 1 427 ? -77.838 -47.080 5.189 1.00 39.56 427 ASN A O 1
ATOM 2626 N N . ARG A 1 428 ? -77.070 -45.732 6.856 1.00 32.31 428 ARG A N 1
ATOM 2627 C CA . ARG A 1 428 ? -77.981 -44.622 6.593 1.00 31.12 428 ARG A CA 1
ATOM 2628 C C . ARG A 1 428 ? -77.262 -43.339 6.132 1.00 32.92 428 ARG A C 1
ATOM 2629 O O . ARG A 1 428 ? -77.902 -42.306 5.929 1.00 31.64 428 ARG A O 1
ATOM 2637 N N . SER A 1 429 ? -75.942 -43.431 5.949 1.00 28.43 429 SER A N 1
ATOM 2638 C CA . SER A 1 429 ? -75.058 -42.335 5.582 1.00 27.97 429 SER A CA 1
ATOM 2639 C C . SER A 1 429 ? -74.877 -42.176 4.066 1.00 32.37 429 SER A C 1
ATOM 2640 O O . SER A 1 429 ? -75.241 -43.086 3.321 1.00 32.00 429 SER A O 1
ATOM 2643 N N . PHE A 1 430 ? -74.354 -41.002 3.613 1.00 27.48 430 PHE A N 1
ATOM 2644 C CA . PHE A 1 430 ? -74.222 -40.657 2.195 1.00 26.73 430 PHE A CA 1
ATOM 2645 C C . PHE A 1 430 ? -73.211 -39.561 1.949 1.00 29.66 430 PHE A C 1
ATOM 2646 O O . PHE A 1 430 ? -73.068 -38.650 2.762 1.00 29.22 430 PHE A O 1
ATOM 2654 N N . ILE A 1 431 ? -72.564 -39.621 0.782 1.00 26.40 431 ILE A N 1
ATOM 2655 C CA . ILE A 1 431 ? -71.578 -38.659 0.297 1.00 25.87 431 ILE A CA 1
ATOM 2656 C C . ILE A 1 431 ? -72.091 -37.963 -0.975 1.00 31.15 431 ILE A C 1
ATOM 2657 O O . ILE A 1 431 ? -72.379 -38.627 -1.976 1.00 30.65 431 ILE A O 1
ATOM 2662 N N . LEU A 1 432 ? -72.183 -36.624 -0.935 1.00 28.19 432 LEU A N 1
ATOM 2663 C CA . LEU A 1 432 ? -72.561 -35.825 -2.093 1.00 27.66 432 LEU A CA 1
ATOM 2664 C C . LEU A 1 432 ? -71.277 -35.158 -2.562 1.00 31.48 432 LEU A C 1
ATOM 2665 O O . LEU A 1 432 ? -70.853 -34.158 -1.985 1.00 30.43 432 LEU A O 1
ATOM 2670 N N . ASN A 1 433 ? -70.598 -35.764 -3.555 1.00 28.84 433 ASN A N 1
ATOM 2671 C CA . ASN A 1 433 ? -69.362 -35.172 -4.060 1.00 27.22 433 ASN A CA 1
ATOM 2672 C C . ASN A 1 433 ? -69.687 -34.118 -5.093 1.00 29.64 433 ASN A C 1
ATOM 2673 O O . ASN A 1 433 ? -70.451 -34.385 -6.019 1.00 29.67 433 ASN A O 1
ATOM 2678 N N . VAL A 1 434 ? -69.175 -32.900 -4.874 1.00 25.40 434 VAL A N 1
ATOM 2679 C CA . VAL A 1 434 ? -69.390 -31.730 -5.726 1.00 24.93 434 VAL A CA 1
ATOM 2680 C C . VAL A 1 434 ? -68.094 -31.273 -6.402 1.00 29.26 434 VAL A C 1
ATOM 2681 O O . VAL A 1 434 ? -67.115 -30.909 -5.732 1.00 29.64 434 VAL A O 1
ATOM 2685 N N . ASP A 1 435 ? -68.102 -31.289 -7.734 1.00 25.07 435 ASP A N 1
ATOM 2686 C CA . ASP A 1 435 ? -66.977 -30.865 -8.561 1.00 24.24 435 ASP A CA 1
ATOM 2687 C C . ASP A 1 435 ? -67.543 -30.426 -9.878 1.00 31.17 435 ASP A C 1
ATOM 2688 O O . ASP A 1 435 ? -68.542 -30.982 -10.328 1.00 32.45 435 ASP A O 1
ATOM 2693 N N . MET A 1 436 ? -66.904 -29.444 -10.510 1.00 28.00 436 MET A N 1
ATOM 2694 C CA . MET A 1 436 ? -67.357 -28.881 -11.783 1.00 27.20 436 MET A CA 1
ATOM 2695 C C . MET A 1 436 ? -67.519 -29.894 -12.908 1.00 30.37 436 MET A C 1
ATOM 2696 O O . MET A 1 436 ? -66.800 -30.897 -12.935 1.00 29.29 436 MET A O 1
ATOM 2701 N N . ALA A 1 437 ? -68.481 -29.631 -13.816 1.00 26.74 437 ALA A N 1
ATOM 2702 C CA . ALA A 1 437 ? -68.797 -30.479 -14.973 1.00 26.83 437 ALA A CA 1
ATOM 2703 C C . ALA A 1 437 ? -68.605 -29.737 -16.300 1.00 34.09 437 ALA A C 1
ATOM 2704 O O . ALA A 1 437 ? -68.545 -28.501 -16.324 1.00 35.50 437 ALA A O 1
ATOM 2706 N N . HIS A 1 438 ? -68.500 -30.498 -17.402 1.00 30.14 438 HIS A N 1
ATOM 2707 C CA . HIS A 1 438 ? -68.273 -29.950 -18.737 1.00 29.47 438 HIS A CA 1
ATOM 2708 C C . HIS A 1 438 ? -69.550 -29.608 -19.469 1.00 32.59 438 HIS A C 1
ATOM 2709 O O . HIS A 1 438 ? -70.258 -30.512 -19.927 1.00 33.00 438 HIS A O 1
ATOM 2716 N N . CYS A 1 439 ? -69.801 -28.307 -19.650 1.00 26.96 439 CYS A N 1
ATOM 2717 C CA . CYS A 1 439 ? -70.921 -27.819 -20.434 1.00 27.42 439 CYS A CA 1
ATOM 2718 C C . CYS A 1 439 ? -70.665 -28.237 -21.896 1.00 31.18 439 CYS A C 1
ATOM 2719 O O . CYS A 1 439 ? -69.502 -28.402 -22.286 1.00 30.74 439 CYS A O 1
ATOM 2722 N N . SER A 1 440 ? -71.735 -28.478 -22.676 1.00 27.87 440 SER A N 1
ATOM 2723 C CA . SER A 1 440 ? -71.630 -28.835 -24.101 1.00 27.98 440 SER A CA 1
ATOM 2724 C C . SER A 1 440 ? -70.878 -27.700 -24.820 1.00 33.06 440 SER A C 1
ATOM 2725 O O . SER A 1 440 ? -71.393 -26.578 -24.857 1.00 34.65 440 SER A O 1
ATOM 2728 N N . HIS A 1 441 ? -69.653 -27.945 -25.325 1.00 28.19 441 HIS A N 1
ATOM 2729 C CA . HIS A 1 441 ? -68.918 -26.855 -25.977 1.00 26.93 441 HIS A CA 1
ATOM 2730 C C . HIS A 1 441 ? -69.423 -26.595 -27.388 1.00 30.93 441 HIS A C 1
ATOM 2731 O O . HIS A 1 441 ? -69.355 -27.513 -28.210 1.00 30.15 441 HIS A O 1
ATOM 2738 N N . PRO A 1 442 ? -69.944 -25.363 -27.684 1.00 28.38 442 PRO A N 1
ATOM 2739 C CA . PRO A 1 442 ? -70.502 -25.095 -29.025 1.00 28.18 442 PRO A CA 1
ATOM 2740 C C . PRO A 1 442 ? -69.514 -25.156 -30.176 1.00 32.82 442 PRO A C 1
ATOM 2741 O O . PRO A 1 442 ? -69.953 -25.279 -31.316 1.00 34.91 442 PRO A O 1
ATOM 2745 N N . ASN A 1 443 ? -68.200 -25.093 -29.893 1.00 28.19 443 ASN A N 1
ATOM 2746 C CA . ASN A 1 443 ? -67.154 -25.127 -30.931 1.00 27.84 443 ASN A CA 1
ATOM 2747 C C . ASN A 1 443 ? -66.462 -26.453 -31.095 1.00 33.62 443 ASN A C 1
ATOM 2748 O O . ASN A 1 443 ? -65.737 -26.645 -32.073 1.00 34.65 443 ASN A O 1
ATOM 2753 N N . TYR A 1 444 ? -66.702 -27.385 -30.161 1.00 30.83 444 TYR A N 1
ATOM 2754 C CA . TYR A 1 444 ? -66.136 -28.727 -30.196 1.00 31.08 444 TYR A CA 1
ATOM 2755 C C . TYR A 1 444 ? -67.277 -29.767 -29.983 1.00 37.99 444 TYR A C 1
ATOM 2756 O O . TYR A 1 444 ? -67.275 -30.462 -28.954 1.00 38.70 444 TYR A O 1
ATOM 2765 N N . PRO A 1 445 ? -68.261 -29.892 -30.935 1.00 34.34 445 PRO A N 1
ATOM 2766 C CA . PRO A 1 445 ? -69.398 -30.821 -30.724 1.00 35.02 445 PRO A CA 1
ATOM 2767 C C . PRO A 1 445 ? -69.051 -32.305 -30.664 1.00 40.41 445 PRO A C 1
ATOM 2768 O O . PRO A 1 445 ? -69.795 -33.089 -30.071 1.00 41.00 445 PRO A O 1
ATOM 2772 N N . GLU A 1 446 ? -67.913 -32.679 -31.272 1.00 36.25 446 GLU A N 1
ATOM 2773 C CA . GLU A 1 446 ? -67.349 -34.027 -31.305 1.00 35.15 446 GLU A CA 1
ATOM 2774 C C . GLU A 1 446 ? -66.949 -34.536 -29.900 1.00 37.78 446 GLU A C 1
ATOM 2775 O O . GLU A 1 446 ? -66.624 -35.718 -29.763 1.00 37.96 446 GLU A O 1
ATOM 2781 N N . THR A 1 447 ? -66.945 -33.646 -28.878 1.00 32.80 447 THR A N 1
ATOM 2782 C CA . THR A 1 447 ? -66.566 -33.994 -27.500 1.00 31.98 447 THR A CA 1
ATOM 2783 C C . THR A 1 447 ? -67.755 -34.403 -26.627 1.00 38.23 447 THR A C 1
ATOM 2784 O O . THR A 1 447 ? -67.548 -34.900 -25.520 1.00 38.09 447 THR A O 1
ATOM 2788 N N . VAL A 1 448 ? -68.994 -34.181 -27.099 1.00 36.22 448 VAL A N 1
ATOM 2789 C CA . VAL A 1 448 ? -70.178 -34.504 -26.293 1.00 35.99 448 VAL A CA 1
ATOM 2790 C C . VAL A 1 448 ? -70.794 -35.857 -26.612 1.00 40.95 448 VAL A C 1
ATOM 2791 O O . VAL A 1 448 ? -70.765 -36.292 -27.764 1.00 41.32 448 VAL A O 1
ATOM 2795 N N . GLN A 1 449 ? -71.356 -36.517 -25.580 1.00 37.84 449 GLN A N 1
ATOM 2796 C CA . GLN A 1 449 ? -72.111 -37.756 -25.741 1.00 38.00 449 GLN A CA 1
ATOM 2797 C C . GLN A 1 449 ? -73.517 -37.213 -26.017 1.00 42.89 449 GLN A C 1
ATOM 2798 O O . GLN A 1 449 ? -74.083 -36.538 -25.155 1.00 42.36 449 GLN A O 1
ATOM 2804 N N . ASP A 1 450 ? -74.033 -37.432 -27.235 1.00 40.59 450 ASP A N 1
ATOM 2805 C CA . ASP A 1 450 ? -75.317 -36.914 -27.719 1.00 41.88 450 ASP A CA 1
ATOM 2806 C C . ASP A 1 450 ? -76.518 -36.911 -26.776 1.00 44.92 450 ASP A C 1
ATOM 2807 O O . ASP A 1 450 ? -77.294 -35.952 -26.795 1.00 45.46 450 ASP A O 1
ATOM 2812 N N . ASN A 1 451 ? -76.684 -37.967 -25.973 1.00 39.33 451 ASN A N 1
ATOM 2813 C CA . ASN A 1 451 ? -77.820 -38.096 -25.057 1.00 38.07 451 ASN A CA 1
ATOM 2814 C C . ASN A 1 451 ? -77.577 -37.546 -23.656 1.00 39.45 451 ASN A C 1
ATOM 2815 O O . ASN A 1 451 ? -78.538 -37.386 -22.904 1.00 39.63 451 ASN A O 1
ATOM 2820 N N . HIS A 1 452 ? -76.307 -37.270 -23.300 1.00 34.21 452 HIS A N 1
ATOM 2821 C CA . HIS A 1 452 ? -75.901 -36.770 -21.983 1.00 32.71 452 HIS A CA 1
ATOM 2822 C C . HIS A 1 452 ? -75.188 -35.425 -22.107 1.00 35.48 452 HIS A C 1
ATOM 2823 O O . HIS A 1 452 ? -74.077 -35.256 -21.603 1.00 35.50 452 HIS A O 1
ATOM 2830 N N . GLN A 1 453 ? -75.819 -34.471 -22.802 1.00 31.45 453 GLN A N 1
ATOM 2831 C CA . GLN A 1 453 ? -75.275 -33.123 -22.977 1.00 30.21 453 GLN A CA 1
ATOM 2832 C C . GLN A 1 453 ? -75.726 -32.223 -21.837 1.00 33.94 453 GLN A C 1
ATOM 2833 O O . GLN A 1 453 ? -76.906 -32.248 -21.463 1.00 35.01 453 GLN A O 1
ATOM 2839 N N . LEU A 1 454 ? -74.799 -31.409 -21.307 1.00 29.28 454 LEU A N 1
ATOM 2840 C CA . LEU A 1 454 ? -75.092 -30.420 -20.267 1.00 28.60 454 LEU A CA 1
ATOM 2841 C C . LEU A 1 454 ? -75.210 -29.038 -20.903 1.00 33.31 454 LEU A C 1
ATOM 2842 O O . LEU A 1 454 ? -74.475 -28.720 -21.835 1.00 33.55 454 LEU A O 1
ATOM 2847 N N . PHE A 1 455 ? -76.126 -28.227 -20.397 1.00 29.76 455 PHE A N 1
ATOM 2848 C CA . PHE A 1 455 ? -76.366 -26.870 -20.880 1.00 29.28 455 PHE A CA 1
ATOM 2849 C C . PHE A 1 455 ? -76.428 -25.853 -19.733 1.00 33.62 455 PHE A C 1
ATOM 2850 O O . PHE A 1 455 ? -76.883 -26.180 -18.634 1.00 34.27 455 PHE A O 1
ATOM 2858 N N . PHE A 1 456 ? -75.956 -24.622 -19.988 1.00 28.94 456 PHE A N 1
ATOM 2859 C CA . PHE A 1 456 ? -75.973 -23.527 -19.018 1.00 27.20 456 PHE A CA 1
ATOM 2860 C C . PHE A 1 456 ? -77.406 -23.226 -18.556 1.00 33.29 456 PHE A C 1
ATOM 2861 O O . PHE A 1 456 ? -78.350 -23.254 -19.374 1.00 33.36 456 PHE A O 1
ATOM 2869 N N . HIS A 1 457 ? -77.565 -22.998 -17.218 1.00 30.01 457 HIS A N 1
ATOM 2870 C CA . HIS A 1 457 ? -78.827 -22.681 -16.520 1.00 29.77 457 HIS A CA 1
ATOM 2871 C C . HIS A 1 457 ? -79.782 -23.868 -16.435 1.00 35.57 457 HIS A C 1
ATOM 2872 O O . HIS A 1 457 ? -80.848 -23.739 -15.842 1.00 36.91 457 HIS A O 1
ATOM 2879 N N . GLU A 1 458 ? -79.416 -25.014 -17.043 1.00 31.83 458 GLU A N 1
ATOM 2880 C CA . GLU A 1 458 ? -80.240 -26.220 -17.089 1.00 31.44 458 GLU A CA 1
ATOM 2881 C C . GLU A 1 458 ? -80.066 -27.214 -15.931 1.00 35.63 458 GLU A C 1
ATOM 2882 O O . GLU A 1 458 ? -80.536 -28.355 -15.993 1.00 35.45 458 GLU A O 1
ATOM 2888 N N . GLY A 1 459 ? -79.457 -26.730 -14.860 1.00 32.58 459 GLY A N 1
ATOM 2889 C CA . GLY A 1 459 ? -79.331 -27.462 -13.615 1.00 32.96 459 GLY A CA 1
ATOM 2890 C C . GLY A 1 459 ? -78.082 -28.248 -13.304 1.00 37.26 459 GLY A C 1
ATOM 2891 O O . GLY A 1 459 ? -77.110 -28.268 -14.062 1.00 37.27 459 GLY A O 1
ATOM 2892 N N . ILE A 1 460 ? -78.140 -28.879 -12.124 1.00 33.22 460 ILE A N 1
ATOM 2893 C CA . ILE A 1 460 ? -77.143 -29.729 -11.504 1.00 31.63 460 ILE A CA 1
ATOM 2894 C C . ILE A 1 460 ? -76.846 -30.908 -12.411 1.00 34.37 460 ILE A C 1
ATOM 2895 O O . ILE A 1 460 ? -77.750 -31.658 -12.801 1.00 33.54 460 ILE A O 1
ATOM 2900 N N . ALA A 1 461 ? -75.562 -31.068 -12.738 1.00 29.74 461 ALA A N 1
ATOM 2901 C CA . ALA A 1 461 ? -75.094 -32.183 -13.533 1.00 28.27 461 ALA A CA 1
ATOM 2902 C C . ALA A 1 461 ? -74.963 -33.404 -12.630 1.00 31.10 461 ALA A C 1
ATOM 2903 O O . ALA A 1 461 ? -74.274 -33.337 -11.619 1.00 30.14 461 ALA A O 1
ATOM 2905 N N . ILE A 1 462 ? -75.682 -34.486 -12.943 1.00 28.65 462 ILE A N 1
ATOM 2906 C CA . ILE A 1 462 ? -75.566 -35.748 -12.211 1.00 28.67 462 ILE A CA 1
ATOM 2907 C C . ILE A 1 462 ? -74.636 -36.574 -13.093 1.00 33.79 462 ILE A C 1
ATOM 2908 O O . ILE A 1 462 ? -75.023 -37.020 -14.177 1.00 34.23 462 ILE A O 1
ATOM 2913 N N . LYS A 1 463 ? -73.383 -36.688 -12.660 1.00 30.04 463 LYS A N 1
ATOM 2914 C CA . LYS A 1 463 ? -72.288 -37.283 -13.415 1.00 29.73 463 LYS A CA 1
ATOM 2915 C C . LYS A 1 463 ? -72.149 -38.778 -13.263 1.00 36.38 463 LYS A C 1
ATOM 2916 O O . LYS A 1 463 ? -71.896 -39.236 -12.156 1.00 36.55 463 LYS A O 1
ATOM 2922 N N . TYR A 1 464 ? -72.255 -39.535 -14.388 1.00 34.51 464 TYR A N 1
ATOM 2923 C CA . TYR A 1 464 ? -72.099 -41.002 -14.433 1.00 34.77 464 TYR A CA 1
ATOM 2924 C C . TYR A 1 464 ? -70.827 -41.424 -15.197 1.00 43.29 464 TYR A C 1
ATOM 2925 O O . TYR A 1 464 ? -70.456 -40.806 -16.194 1.00 43.44 464 TYR A O 1
ATOM 2934 N N . ASN A 1 465 ? -70.182 -42.497 -14.732 1.00 43.42 465 ASN A N 1
ATOM 2935 C CA . ASN A 1 465 ? -69.004 -43.128 -15.345 1.00 44.37 465 ASN A CA 1
ATOM 2936 C C . ASN A 1 465 ? -68.966 -44.585 -14.962 1.00 50.01 465 ASN A C 1
ATOM 2937 O O . ASN A 1 465 ? -69.181 -44.927 -13.795 1.00 49.50 465 ASN A O 1
ATOM 2942 N N . THR A 1 466 ? -68.718 -45.445 -15.946 1.00 48.83 466 THR A N 1
ATOM 2943 C CA . THR A 1 466 ? -68.703 -46.893 -15.739 1.00 50.14 466 THR A CA 1
ATOM 2944 C C . THR A 1 466 ? -67.459 -47.410 -14.980 1.00 53.45 466 THR A C 1
ATOM 2945 O O . THR A 1 466 ? -67.579 -48.272 -14.103 1.00 52.54 466 THR A O 1
ATOM 2949 N N . ASN A 1 467 ? -66.286 -46.819 -15.270 1.00 49.42 467 ASN A N 1
ATOM 2950 C CA . ASN A 1 467 ? -65.009 -47.109 -14.607 1.00 48.58 467 ASN A CA 1
ATOM 2951 C C . ASN A 1 467 ? -64.989 -46.548 -13.165 1.00 49.92 467 ASN A C 1
ATOM 2952 O O . ASN A 1 467 ? -63.950 -46.609 -12.493 1.00 49.58 467 ASN A O 1
ATOM 2957 N N . LYS A 1 468 ? -66.142 -45.999 -12.708 1.00 43.50 468 LYS A N 1
ATOM 2958 C CA . LYS A 1 468 ? -66.351 -45.362 -11.409 1.00 41.40 468 LYS A CA 1
ATOM 2959 C C . LYS A 1 468 ? -65.420 -44.163 -11.168 1.00 43.98 468 LYS A C 1
ATOM 2960 O O . LYS A 1 468 ? -64.906 -43.969 -10.061 1.00 43.05 468 LYS A O 1
ATOM 2966 N N . ASN A 1 469 ? -65.218 -43.349 -12.232 1.00 40.24 469 ASN A N 1
ATOM 2967 C CA . ASN A 1 469 ? -64.439 -42.101 -12.185 1.00 39.56 469 ASN A CA 1
ATOM 2968 C C . ASN A 1 469 ? -65.295 -41.065 -11.466 1.00 41.87 469 ASN A C 1
ATOM 2969 O O . ASN A 1 469 ? -64.787 -40.036 -11.011 1.00 41.40 469 ASN A O 1
ATOM 2974 N N . TYR A 1 470 ? -66.618 -41.345 -11.427 1.00 36.44 470 TYR A N 1
ATOM 2975 C CA . TYR A 1 470 ? -67.672 -40.641 -10.719 1.00 34.96 470 TYR A CA 1
ATOM 2976 C C . TYR A 1 470 ? -68.331 -41.750 -9.904 1.00 37.49 470 TYR A C 1
ATOM 2977 O O . TYR A 1 470 ? -68.515 -42.848 -10.429 1.00 38.01 470 TYR A O 1
ATOM 2986 N N . VAL A 1 471 ? -68.587 -41.509 -8.603 1.00 31.36 471 VAL A N 1
ATOM 2987 C CA . VAL A 1 471 ? -69.129 -42.506 -7.675 1.00 29.59 471 VAL A CA 1
ATOM 2988 C C . VAL A 1 471 ? -70.604 -42.866 -7.932 1.00 36.00 471 VAL A C 1
ATOM 2989 O O . VAL A 1 471 ? -71.081 -43.884 -7.423 1.00 37.23 471 VAL A O 1
ATOM 2993 N N . THR A 1 472 ? -71.308 -42.047 -8.737 1.00 33.20 472 THR A N 1
ATOM 2994 C CA . THR A 1 472 ? -72.732 -42.183 -9.073 1.00 33.38 472 THR A CA 1
ATOM 2995 C C . THR A 1 472 ? -73.155 -43.574 -9.514 1.00 38.44 472 THR A C 1
ATOM 2996 O O . THR A 1 472 ? -72.536 -44.171 -10.394 1.00 39.14 472 THR A O 1
ATOM 3000 N N . SER A 1 473 ? -74.210 -44.079 -8.874 1.00 35.00 473 SER A N 1
ATOM 3001 C CA . SER A 1 473 ? -74.860 -45.355 -9.149 1.00 35.04 473 SER A CA 1
ATOM 3002 C C . SER A 1 473 ? -76.329 -44.990 -9.396 1.00 37.13 473 SER A C 1
ATOM 3003 O O . SER A 1 473 ? -76.805 -44.034 -8.776 1.00 35.56 473 SER A O 1
ATOM 3006 N N . PRO A 1 474 ? -77.058 -45.679 -10.297 1.00 33.96 474 PRO A N 1
ATOM 3007 C CA . PRO A 1 474 ? -78.457 -45.285 -10.564 1.00 34.40 474 PRO A CA 1
ATOM 3008 C C . PRO A 1 474 ? -79.419 -45.223 -9.377 1.00 39.59 474 PRO A C 1
ATOM 3009 O O . PRO A 1 474 ? -80.272 -44.342 -9.369 1.00 39.38 474 PRO A O 1
ATOM 3013 N N . LEU A 1 475 ? -79.280 -46.105 -8.368 1.00 37.74 475 LEU A N 1
ATOM 3014 C CA . LEU A 1 475 ? -80.169 -46.066 -7.192 1.00 38.01 475 LEU A CA 1
ATOM 3015 C C . LEU A 1 475 ? -79.911 -44.822 -6.336 1.00 40.42 475 LEU A C 1
ATOM 3016 O O . LEU A 1 475 ? -80.859 -44.157 -5.927 1.00 40.69 475 LEU A O 1
ATOM 3021 N N . HIS A 1 476 ? -78.641 -44.518 -6.061 1.00 35.57 476 HIS A N 1
ATOM 3022 C CA . HIS A 1 476 ? -78.263 -43.362 -5.244 1.00 34.76 476 HIS A CA 1
ATOM 3023 C C . HIS A 1 476 ? -78.585 -42.020 -5.870 1.00 38.63 476 HIS A C 1
ATOM 3024 O O . HIS A 1 476 ? -78.848 -41.057 -5.141 1.00 39.14 476 HIS A O 1
ATOM 3031 N N . ALA A 1 477 ? -78.600 -41.953 -7.211 1.00 34.25 477 ALA A N 1
ATOM 3032 C CA . ALA A 1 477 ? -78.955 -40.731 -7.932 1.00 33.39 477 ALA A CA 1
ATOM 3033 C C . ALA A 1 477 ? -80.471 -40.537 -7.799 1.00 36.97 477 ALA A C 1
ATOM 3034 O O . ALA A 1 477 ? -80.943 -39.404 -7.640 1.00 36.73 477 ALA A O 1
ATOM 3036 N N . SER A 1 478 ? -81.219 -41.661 -7.797 1.00 31.76 478 SER A N 1
ATOM 3037 C CA . SER A 1 478 ? -82.665 -41.655 -7.642 1.00 31.74 478 SER A CA 1
ATOM 3038 C C . SER A 1 478 ? -83.063 -41.061 -6.277 1.00 34.59 478 SER A C 1
ATOM 3039 O O . SER A 1 478 ? -84.002 -40.257 -6.204 1.00 33.09 478 SER A O 1
ATOM 3042 N N . LEU A 1 479 ? -82.322 -41.441 -5.205 1.00 31.30 479 LEU A N 1
ATOM 3043 C CA . LEU A 1 479 ? -82.567 -40.957 -3.847 1.00 31.52 479 LEU A CA 1
ATOM 3044 C C . LEU A 1 479 ? -82.370 -39.432 -3.798 1.00 35.01 479 LEU A C 1
ATOM 3045 O O . LEU A 1 479 ? -83.225 -38.730 -3.254 1.00 33.35 479 LEU A O 1
ATOM 3050 N N . ILE A 1 480 ? -81.282 -38.928 -4.435 1.00 31.76 480 ILE A N 1
ATOM 3051 C CA . ILE A 1 480 ? -80.977 -37.497 -4.498 1.00 31.36 480 ILE A CA 1
ATOM 3052 C C . ILE A 1 480 ? -82.014 -36.731 -5.317 1.00 37.01 480 ILE A C 1
ATOM 3053 O O . ILE A 1 480 ? -82.473 -35.683 -4.874 1.00 37.16 480 ILE A O 1
ATOM 3058 N N . LYS A 1 481 ? -82.460 -37.303 -6.451 1.00 34.70 481 LYS A N 1
ATOM 3059 C CA . LYS A 1 481 ? -83.503 -36.707 -7.280 1.00 34.89 481 LYS A CA 1
ATOM 3060 C C . LYS A 1 481 ? -84.788 -36.531 -6.474 1.00 41.27 481 LYS A C 1
ATOM 3061 O O . LYS A 1 481 ? -85.477 -35.530 -6.654 1.00 42.95 481 LYS A O 1
ATOM 3067 N N . ARG A 1 482 ? -85.080 -37.474 -5.557 1.00 37.80 482 ARG A N 1
ATOM 3068 C CA . ARG A 1 482 ? -86.249 -37.430 -4.674 1.00 37.68 482 ARG A CA 1
ATOM 3069 C C . ARG A 1 482 ? -86.139 -36.340 -3.613 1.00 40.78 482 ARG A C 1
ATOM 3070 O O . ARG A 1 482 ? -87.157 -35.758 -3.260 1.00 41.75 482 ARG A O 1
ATOM 3078 N N . THR A 1 483 ? -84.911 -36.026 -3.130 1.00 35.88 483 THR A N 1
ATOM 3079 C CA . THR A 1 483 ? -84.691 -34.948 -2.145 1.00 34.92 483 THR A CA 1
ATOM 3080 C C . THR A 1 483 ? -85.025 -33.596 -2.809 1.00 39.33 483 THR A C 1
ATOM 3081 O O . THR A 1 483 ? -85.579 -32.703 -2.158 1.00 40.61 483 THR A O 1
ATOM 3085 N N . PHE A 1 484 ? -84.739 -33.482 -4.121 1.00 33.38 484 PHE A N 1
ATOM 3086 C CA . PHE A 1 484 ? -85.029 -32.296 -4.919 1.00 33.08 484 PHE A CA 1
ATOM 3087 C C . PHE A 1 484 ? -86.537 -32.130 -5.096 1.00 36.99 484 PHE A C 1
ATOM 3088 O O . PHE A 1 484 ? -87.029 -31.001 -5.096 1.00 35.99 484 PHE A O 1
ATOM 3096 N N . GLU A 1 485 ? -87.273 -33.263 -5.244 1.00 34.21 485 GLU A N 1
ATOM 3097 C CA . GLU A 1 485 ? -88.732 -33.288 -5.376 1.00 34.33 485 GLU A CA 1
ATOM 3098 C C . GLU A 1 485 ? -89.399 -32.844 -4.072 1.00 36.94 485 GLU A C 1
ATOM 3099 O O . GLU A 1 485 ? -90.371 -32.085 -4.111 1.00 36.77 485 GLU A O 1
ATOM 3105 N N . LEU A 1 486 ? -88.868 -33.304 -2.917 1.00 32.34 486 LEU A N 1
ATOM 3106 C CA . LEU A 1 486 ? -89.375 -32.907 -1.606 1.00 32.17 486 LEU A CA 1
ATOM 3107 C C . LEU A 1 486 ? -89.113 -31.433 -1.363 1.00 38.37 486 LEU A C 1
ATOM 3108 O O . LEU A 1 486 ? -89.969 -30.768 -0.784 1.00 39.07 486 LEU A O 1
ATOM 3113 N N . TYR A 1 487 ? -87.948 -30.913 -1.837 1.00 36.12 487 TYR A N 1
ATOM 3114 C CA . TYR A 1 487 ? -87.596 -29.493 -1.731 1.00 35.87 487 TYR A CA 1
ATOM 3115 C C . TYR A 1 487 ? -88.655 -28.684 -2.485 1.00 40.48 487 TYR A C 1
ATOM 3116 O O . TYR A 1 487 ? -89.136 -27.684 -1.956 1.00 39.72 487 TYR A O 1
ATOM 3125 N N . TYR A 1 488 ? -89.018 -29.127 -3.710 1.00 38.24 488 TYR A N 1
ATOM 3126 C CA . TYR A 1 488 ? -90.029 -28.454 -4.513 1.00 39.33 488 TYR A CA 1
ATOM 3127 C C . TYR A 1 488 ? -91.369 -28.428 -3.781 1.00 45.44 488 TYR A C 1
ATOM 3128 O O . TYR A 1 488 ? -92.018 -27.385 -3.771 1.00 46.10 488 TYR A O 1
ATOM 3137 N N . ASN A 1 489 ? -91.774 -29.554 -3.155 1.00 41.92 489 ASN A N 1
ATOM 3138 C CA . ASN A 1 489 ? -93.036 -29.633 -2.416 1.00 42.17 489 ASN A CA 1
ATOM 3139 C C . ASN A 1 489 ? -93.136 -28.611 -1.286 1.00 46.23 489 ASN A C 1
ATOM 3140 O O . ASN A 1 489 ? -94.192 -28.001 -1.123 1.00 47.59 489 ASN A O 1
ATOM 3145 N N . LYS A 1 490 ? -92.035 -28.383 -0.545 1.00 40.97 490 LYS A N 1
ATOM 3146 C CA . LYS A 1 490 ? -92.012 -27.410 0.543 1.00 40.23 490 LYS A CA 1
ATOM 3147 C C . LYS A 1 490 ? -91.823 -25.967 0.059 1.00 45.47 490 LYS A C 1
ATOM 3148 O O . LYS A 1 490 ? -92.611 -25.110 0.428 1.00 47.71 490 LYS A O 1
ATOM 3154 N N . TYR A 1 491 ? -90.785 -25.699 -0.739 1.00 40.34 491 TYR A N 1
ATOM 3155 C CA . TYR A 1 491 ? -90.388 -24.358 -1.166 1.00 39.25 491 TYR A CA 1
ATOM 3156 C C . TYR A 1 491 ? -90.937 -23.869 -2.502 1.00 43.64 491 TYR A C 1
ATOM 3157 O O . TYR A 1 491 ? -90.670 -22.720 -2.870 1.00 43.77 491 TYR A O 1
ATOM 3166 N N . LYS A 1 492 ? -91.676 -24.725 -3.239 1.00 39.30 492 LYS A N 1
ATOM 3167 C CA . LYS A 1 492 ? -92.266 -24.406 -4.556 1.00 39.31 492 LYS A CA 1
ATOM 3168 C C . LYS A 1 492 ? -91.288 -23.798 -5.580 1.00 43.51 492 LYS A C 1
ATOM 3169 O O . LYS A 1 492 ? -91.667 -22.987 -6.422 1.00 44.12 492 LYS A O 1
ATOM 3175 N N . GLN A 1 493 ? -90.020 -24.210 -5.480 1.00 39.65 493 GLN A N 1
ATOM 3176 C CA . GLN A 1 493 ? -88.904 -23.836 -6.338 1.00 38.85 493 GLN A CA 1
ATOM 3177 C C . GLN A 1 493 ? -88.272 -25.128 -6.816 1.00 41.83 493 GLN A C 1
ATOM 3178 O O . GLN A 1 493 ? -87.964 -26.005 -6.011 1.00 42.20 493 GLN A O 1
ATOM 3184 N N . GLN A 1 494 ? -88.102 -25.245 -8.126 1.00 37.53 494 GLN A N 1
ATOM 3185 C CA . GLN A 1 494 ? -87.529 -26.412 -8.784 1.00 36.14 494 GLN A CA 1
ATOM 3186 C C . GLN A 1 494 ? -86.004 -26.420 -8.740 1.00 38.56 494 GLN A C 1
ATOM 3187 O O . GLN A 1 494 ? -85.370 -25.387 -8.979 1.00 38.76 494 GLN A O 1
ATOM 3193 N N . ILE A 1 495 ? -85.425 -27.599 -8.459 1.00 33.77 495 ILE A N 1
ATOM 3194 C CA . ILE A 1 495 ? -83.984 -27.840 -8.519 1.00 32.47 495 ILE A CA 1
ATOM 3195 C C . ILE A 1 495 ? -83.790 -28.621 -9.821 1.00 36.14 495 ILE A C 1
ATOM 3196 O O . ILE A 1 495 ? -84.037 -29.836 -9.861 1.00 35.68 495 ILE A O 1
ATOM 3201 N N . LYS A 1 496 ? -83.414 -27.905 -10.899 1.00 32.50 496 LYS A N 1
ATOM 3202 C CA . LYS A 1 496 ? -83.155 -28.531 -12.198 1.00 32.32 496 LYS A CA 1
ATOM 3203 C C . LYS A 1 496 ? -81.932 -29.445 -12.127 1.00 36.19 496 LYS A C 1
ATOM 3204 O O . LYS A 1 496 ? -81.015 -29.208 -11.340 1.00 34.03 496 LYS A O 1
ATOM 3210 N N . TYR A 1 497 ? -81.969 -30.534 -12.891 1.00 34.71 497 TYR A N 1
ATOM 3211 C CA . TYR A 1 497 ? -80.868 -31.478 -12.978 1.00 34.59 497 TYR A CA 1
ATOM 3212 C C . TYR A 1 497 ? -80.774 -32.007 -14.384 1.00 39.41 497 TYR A C 1
ATOM 3213 O O . TYR A 1 497 ? -81.760 -32.006 -15.125 1.00 40.06 497 TYR A O 1
ATOM 3222 N N . GLN A 1 498 ? -79.577 -32.460 -14.748 1.00 35.96 498 GLN A N 1
ATOM 3223 C CA . GLN A 1 498 ? -79.261 -33.006 -16.062 1.00 35.27 498 GLN A CA 1
ATOM 3224 C C . GLN A 1 498 ? -78.154 -34.042 -15.939 1.00 37.84 498 GLN A C 1
ATOM 3225 O O . GLN A 1 498 ? -77.142 -33.784 -15.289 1.00 36.34 498 GLN A O 1
ATOM 3231 N N . ASN A 1 499 ? -78.369 -35.231 -16.529 1.00 34.54 499 ASN A N 1
ATOM 3232 C CA . ASN A 1 499 ? -77.411 -36.329 -16.472 1.00 33.56 499 ASN A CA 1
ATOM 3233 C C . ASN A 1 499 ? -76.243 -36.124 -17.428 1.00 37.24 499 ASN A C 1
ATOM 3234 O O . ASN A 1 499 ? -76.426 -35.679 -18.566 1.00 36.84 499 ASN A O 1
ATOM 3239 N N . PHE A 1 500 ? -75.038 -36.452 -16.945 1.00 33.39 500 PHE A N 1
ATOM 3240 C CA . PHE A 1 500 ? -73.794 -36.352 -17.693 1.00 32.17 500 PHE A CA 1
ATOM 3241 C C . PHE A 1 500 ? -73.083 -37.693 -17.755 1.00 39.09 500 PHE A C 1
ATOM 3242 O O . PHE A 1 500 ? -73.178 -38.510 -16.843 1.00 39.37 500 PHE A O 1
ATOM 3250 N N . MET A 1 501 ? -72.343 -37.883 -18.843 1.00 39.05 501 MET A N 1
ATOM 3251 C CA . MET A 1 501 ? -71.540 -39.037 -19.189 1.00 40.60 501 MET A CA 1
ATOM 3252 C C . MET A 1 501 ? -70.686 -38.643 -20.404 1.00 43.58 501 MET A C 1
ATOM 3253 O O . MET A 1 501 ? -71.168 -37.883 -21.248 1.00 43.86 501 MET A O 1
ATOM 3258 N N . VAL A 1 502 ? -69.435 -39.148 -20.498 1.00 38.56 502 VAL A N 1
ATOM 3259 C CA . VAL A 1 502 ? -68.577 -38.936 -21.672 1.00 37.88 502 VAL A CA 1
ATOM 3260 C C . VAL A 1 502 ? -68.797 -40.091 -22.667 1.00 43.73 502 VAL A C 1
ATOM 3261 O O . VAL A 1 502 ? -69.349 -41.137 -22.303 1.00 43.99 502 VAL A O 1
ATOM 3265 N N . LYS A 1 503 ? -68.330 -39.913 -23.908 1.00 41.44 503 LYS A N 1
ATOM 3266 C CA . LYS A 1 503 ? -68.408 -40.938 -24.952 1.00 42.47 503 LYS A CA 1
ATOM 3267 C C . LYS A 1 503 ? -67.635 -42.211 -24.490 1.00 46.36 503 LYS A C 1
ATOM 3268 O O . LYS A 1 503 ? -66.651 -42.076 -23.763 1.00 45.16 503 LYS A O 1
ATOM 3274 N N . ASN A 1 504 ? -68.105 -43.424 -24.865 1.00 43.93 504 ASN A N 1
ATOM 3275 C CA . ASN A 1 504 ? -67.490 -44.706 -24.476 1.00 44.45 504 ASN A CA 1
ATOM 3276 C C . ASN A 1 504 ? -66.032 -44.820 -24.881 1.00 51.64 504 ASN A C 1
ATOM 3277 O O . ASN A 1 504 ? -65.231 -45.379 -24.138 1.00 50.71 504 ASN A O 1
ATOM 3282 N N . ASP A 1 505 ? -65.695 -44.312 -26.063 1.00 52.24 505 ASP A N 1
ATOM 3283 C CA . ASP A 1 505 ? -64.333 -44.341 -26.582 1.00 54.06 505 ASP A CA 1
ATOM 3284 C C . ASP A 1 505 ? -63.360 -43.416 -25.801 1.00 61.99 505 ASP A C 1
ATOM 3285 O O . ASP A 1 505 ? -62.229 -43.817 -25.522 1.00 62.05 505 ASP A O 1
ATOM 3290 N N . THR A 1 506 ? -63.825 -42.211 -25.423 1.00 60.76 506 THR A N 1
ATOM 3291 C CA . THR A 1 506 ? -63.049 -41.155 -24.769 1.00 60.98 506 THR A CA 1
ATOM 3292 C C . THR A 1 506 ? -62.914 -41.234 -23.240 1.00 67.31 506 THR A C 1
ATOM 3293 O O . THR A 1 506 ? -63.907 -41.457 -22.547 1.00 67.18 506 THR A O 1
ATOM 3297 N N . PRO A 1 507 ? -61.706 -40.992 -22.684 1.00 66.40 507 PRO A N 1
ATOM 3298 C CA . PRO A 1 507 ? -61.553 -41.025 -21.215 1.00 66.98 507 PRO A CA 1
ATOM 3299 C C . PRO A 1 507 ? -61.914 -39.692 -20.551 1.00 73.77 507 PRO A C 1
ATOM 3300 O O . PRO A 1 507 ? -61.925 -38.645 -21.213 1.00 73.27 507 PRO A O 1
ATOM 3304 N N . CYS A 1 508 ? -62.204 -39.727 -19.238 1.00 72.26 508 CYS A N 1
ATOM 3305 C CA . CYS A 1 508 ? -62.526 -38.513 -18.480 1.00 72.88 508 CYS A CA 1
ATOM 3306 C C . CYS A 1 508 ? -61.790 -38.462 -17.142 1.00 75.55 508 CYS A C 1
ATOM 3307 O O . CYS A 1 508 ? -61.297 -39.493 -16.659 1.00 76.12 508 CYS A O 1
ATOM 3310 N N . GLY A 1 509 ? -61.725 -37.265 -16.563 1.00 69.12 509 GLY A N 1
ATOM 3311 C CA . GLY A 1 509 ? -61.089 -37.051 -15.271 1.00 67.40 509 GLY A CA 1
ATOM 3312 C C . GLY A 1 509 ? -61.834 -37.722 -14.135 1.00 67.86 509 GLY A C 1
ATOM 3313 O O . GLY A 1 509 ? -63.046 -37.932 -14.217 1.00 66.87 509 GLY A O 1
ATOM 3314 N N . SER A 1 510 ? -61.104 -38.075 -13.072 1.00 62.65 510 SER A N 1
ATOM 3315 C CA . SER A 1 510 ? -61.681 -38.686 -11.877 1.00 61.62 510 SER A CA 1
ATOM 3316 C C . SER A 1 510 ? -61.995 -37.625 -10.806 1.00 62.28 510 SER A C 1
ATOM 3317 O O . SER A 1 510 ? -61.524 -36.484 -10.898 1.00 61.75 510 SER A O 1
ATOM 3320 N N . THR A 1 511 ? -62.830 -38.001 -9.814 1.00 55.79 511 THR A N 1
ATOM 3321 C CA . THR A 1 511 ? -63.222 -37.157 -8.676 1.00 53.05 511 THR A CA 1
ATOM 3322 C C . THR A 1 511 ? -62.811 -37.867 -7.371 1.00 50.96 511 THR A C 1
ATOM 3323 O O . THR A 1 511 ? -62.415 -39.035 -7.391 1.00 51.72 511 THR A O 1
ATOM 3327 N N . VAL A 1 512 ? -62.924 -37.177 -6.246 1.00 41.36 512 VAL A N 1
ATOM 3328 C CA . VAL A 1 512 ? -62.600 -37.760 -4.949 1.00 38.21 512 VAL A CA 1
ATOM 3329 C C . VAL A 1 512 ? -63.729 -38.640 -4.395 1.00 40.31 512 VAL A C 1
ATOM 3330 O O . VAL A 1 512 ? -63.546 -39.253 -3.346 1.00 39.39 512 VAL A O 1
ATOM 3334 N N . GLY A 1 513 ? -64.869 -38.683 -5.104 1.00 36.16 513 GLY A N 1
ATOM 3335 C CA . GLY A 1 513 ? -66.072 -39.441 -4.754 1.00 35.48 513 GLY A CA 1
ATOM 3336 C C . GLY A 1 513 ? -65.846 -40.896 -4.388 1.00 37.05 513 GLY A C 1
ATOM 3337 O O . GLY A 1 513 ? -66.109 -41.291 -3.248 1.00 36.33 513 GLY A O 1
ATOM 3338 N N . SER A 1 514 ? -65.317 -41.691 -5.339 1.00 32.39 514 SER A N 1
ATOM 3339 C CA . SER A 1 514 ? -65.028 -43.115 -5.139 1.00 32.43 514 SER A CA 1
ATOM 3340 C C . SER A 1 514 ? -63.958 -43.392 -4.077 1.00 36.38 514 SER A C 1
ATOM 3341 O O . SER A 1 514 ? -64.034 -44.426 -3.413 1.00 34.30 514 SER A O 1
ATOM 3344 N N . MET A 1 515 ? -62.992 -42.450 -3.889 1.00 35.52 515 MET A N 1
ATOM 3345 C CA . MET A 1 515 ? -61.936 -42.538 -2.860 1.00 35.92 515 MET A CA 1
ATOM 3346 C C . MET A 1 515 ? -62.604 -42.467 -1.464 1.00 37.39 515 MET A C 1
ATOM 3347 O O . MET A 1 515 ? -62.418 -43.368 -0.645 1.00 37.94 515 MET A O 1
ATOM 3352 N N . VAL A 1 516 ? -63.426 -41.435 -1.232 1.00 30.77 516 VAL A N 1
ATOM 3353 C CA . VAL A 1 516 ? -64.145 -41.235 0.027 1.00 30.00 516 VAL A CA 1
ATOM 3354 C C . VAL A 1 516 ? -65.203 -42.352 0.288 1.00 33.88 516 VAL A C 1
ATOM 3355 O O . VAL A 1 516 ? -65.374 -42.779 1.434 1.00 33.59 516 VAL A O 1
ATOM 3359 N N . ALA A 1 517 ? -65.853 -42.872 -0.774 1.00 30.12 517 ALA A N 1
ATOM 3360 C CA . ALA A 1 517 ? -66.830 -43.958 -0.624 1.00 29.42 517 ALA A CA 1
ATOM 3361 C C . ALA A 1 517 ? -66.159 -45.250 -0.127 1.00 33.90 517 ALA A C 1
ATOM 3362 O O . ALA A 1 517 ? -66.720 -45.943 0.710 1.00 34.90 517 ALA A O 1
ATOM 3364 N N . ALA A 1 518 ? -64.949 -45.545 -0.602 1.00 29.96 518 ALA A N 1
ATOM 3365 C CA . ALA A 1 518 ? -64.211 -46.729 -0.182 1.00 29.58 518 ALA A CA 1
ATOM 3366 C C . ALA A 1 518 ? -63.641 -46.516 1.218 1.00 35.92 518 ALA A C 1
ATOM 3367 O O . ALA A 1 518 ? -63.726 -47.415 2.057 1.00 37.51 518 ALA A O 1
ATOM 3369 N N . ASN A 1 519 ? -63.106 -45.309 1.486 1.00 31.53 519 ASN A N 1
ATOM 3370 C CA . ASN A 1 519 ? -62.504 -44.945 2.767 1.00 30.27 519 ASN A CA 1
ATOM 3371 C C . ASN A 1 519 ? -63.490 -44.959 3.902 1.00 32.56 519 ASN A C 1
ATOM 3372 O O . ASN A 1 519 ? -63.156 -45.403 5.000 1.00 33.24 519 ASN A O 1
ATOM 3377 N N . LEU A 1 520 ? -64.697 -44.481 3.642 1.00 26.79 520 LEU A N 1
ATOM 3378 C CA . LEU A 1 520 ? -65.712 -44.364 4.666 1.00 26.09 520 LEU A CA 1
ATOM 3379 C C . LEU A 1 520 ? -66.730 -45.469 4.634 1.00 34.00 520 LEU A C 1
ATOM 3380 O O . LEU A 1 520 ? -67.561 -45.517 5.534 1.00 36.83 520 LEU A O 1
ATOM 3385 N N . SER A 1 521 ? -66.681 -46.366 3.614 1.00 30.71 521 SER A N 1
ATOM 3386 C CA . SER A 1 521 ? -67.613 -47.492 3.417 1.00 30.14 521 SER A CA 1
ATOM 3387 C C . SER A 1 521 ? -69.052 -46.964 3.240 1.00 32.17 521 SER A C 1
ATOM 3388 O O . SER A 1 521 ? -70.012 -47.611 3.645 1.00 31.91 521 SER A O 1
ATOM 3391 N N . MET A 1 522 ? -69.187 -45.783 2.606 1.00 27.70 522 MET A N 1
ATOM 3392 C CA . MET A 1 522 ? -70.470 -45.098 2.416 1.00 27.34 522 MET A CA 1
ATOM 3393 C C . MET A 1 522 ? -70.916 -44.997 0.956 1.00 31.40 522 MET A C 1
ATOM 3394 O O . MET A 1 522 ? -70.076 -44.786 0.082 1.00 29.63 522 MET A O 1
ATOM 3399 N N . PRO A 1 523 ? -72.245 -45.032 0.681 1.00 29.48 523 PRO A N 1
ATOM 3400 C CA . PRO A 1 523 ? -72.722 -44.786 -0.695 1.00 29.59 523 PRO A CA 1
ATOM 3401 C C . PRO A 1 523 ? -72.628 -43.294 -1.051 1.00 33.85 523 PRO A C 1
ATOM 3402 O O . PRO A 1 523 ? -72.452 -42.441 -0.169 1.00 33.79 523 PRO A O 1
ATOM 3406 N N . GLY A 1 524 ? -72.783 -42.971 -2.323 1.00 29.64 524 GLY A N 1
ATOM 3407 C CA . GLY A 1 524 ? -72.734 -41.570 -2.718 1.00 28.16 524 GLY A CA 1
ATOM 3408 C C . GLY A 1 524 ? -72.857 -41.294 -4.192 1.00 29.93 524 GLY A C 1
ATOM 3409 O O . GLY A 1 524 ? -72.833 -42.211 -5.009 1.00 29.99 524 GLY A O 1
ATOM 3410 N N . ILE A 1 525 ? -73.011 -40.021 -4.540 1.00 26.13 525 ILE A N 1
ATOM 3411 C CA . ILE A 1 525 ? -73.105 -39.590 -5.937 1.00 25.53 525 ILE A CA 1
ATOM 3412 C C . ILE A 1 525 ? -72.174 -38.435 -6.218 1.00 30.29 525 ILE A C 1
ATOM 3413 O O . ILE A 1 525 ? -71.700 -37.775 -5.282 1.00 30.04 525 ILE A O 1
ATOM 3418 N N . ASP A 1 526 ? -71.895 -38.218 -7.512 1.00 27.09 526 ASP A N 1
ATOM 3419 C CA . ASP A 1 526 ? -71.061 -37.142 -8.016 1.00 26.96 526 ASP A CA 1
ATOM 3420 C C . ASP A 1 526 ? -71.933 -36.141 -8.781 1.00 32.52 526 ASP A C 1
ATOM 3421 O O . ASP A 1 526 ? -72.594 -36.503 -9.758 1.00 34.00 526 ASP A O 1
ATOM 3426 N N . ILE A 1 527 ? -71.979 -34.902 -8.294 1.00 27.63 527 ILE A N 1
ATOM 3427 C CA . ILE A 1 527 ? -72.722 -33.815 -8.917 1.00 27.17 527 ILE A CA 1
ATOM 3428 C C . ILE A 1 527 ? -71.784 -32.623 -9.175 1.00 31.23 527 ILE A C 1
ATOM 3429 O O . ILE A 1 527 ? -70.641 -32.595 -8.709 1.00 30.83 527 ILE A O 1
ATOM 3434 N N . GLY A 1 528 ? -72.277 -31.662 -9.936 1.00 27.15 528 GLY A N 1
ATOM 3435 C CA . GLY A 1 528 ? -71.543 -30.455 -10.264 1.00 26.06 528 GLY A CA 1
ATOM 3436 C C . GLY A 1 528 ? -72.342 -29.540 -11.151 1.00 30.95 528 GLY A C 1
ATOM 3437 O O . GLY A 1 528 ? -73.512 -29.802 -11.442 1.00 30.59 528 GLY A O 1
ATOM 3438 N N . ILE A 1 529 ? -71.726 -28.441 -11.550 1.00 29.18 529 ILE A N 1
ATOM 3439 C CA . ILE A 1 529 ? -72.388 -27.506 -12.443 1.00 30.23 529 ILE A CA 1
ATOM 3440 C C . ILE A 1 529 ? -71.637 -27.363 -13.742 1.00 34.49 529 ILE A C 1
ATOM 3441 O O . ILE A 1 529 ? -70.413 -27.525 -13.758 1.00 33.08 529 ILE A O 1
ATOM 3446 N N . PRO A 1 530 ? -72.358 -27.165 -14.864 1.00 31.87 530 PRO A N 1
ATOM 3447 C CA . PRO A 1 530 ? -71.657 -27.049 -16.151 1.00 31.58 530 PRO A CA 1
ATOM 3448 C C . PRO A 1 530 ? -70.852 -25.761 -16.307 1.00 33.79 530 PRO A C 1
ATOM 3449 O O . PRO A 1 530 ? -71.341 -24.661 -16.044 1.00 33.09 530 PRO A O 1
ATOM 3453 N N . GLN A 1 531 ? -69.609 -25.917 -16.747 1.00 29.07 531 GLN A N 1
ATOM 3454 C CA . GLN A 1 531 ? -68.709 -24.813 -17.067 1.00 28.24 531 GLN A CA 1
ATOM 3455 C C . GLN A 1 531 ? -67.979 -25.121 -18.371 1.00 30.91 531 GLN A C 1
ATOM 3456 O O . GLN A 1 531 ? -67.994 -26.268 -18.821 1.00 30.55 531 GLN A O 1
ATOM 3462 N N . LEU A 1 532 ? -67.330 -24.107 -18.973 1.00 27.20 532 LEU A N 1
ATOM 3463 C CA . LEU A 1 532 ? -66.470 -24.299 -20.150 1.00 25.50 532 LEU A CA 1
ATOM 3464 C C . LEU A 1 532 ? -65.059 -23.899 -19.749 1.00 28.26 532 LEU A C 1
ATOM 3465 O O . LEU A 1 532 ? -64.894 -23.119 -18.802 1.00 26.84 532 LEU A O 1
ATOM 3470 N N . ALA A 1 533 ? -64.056 -24.421 -20.478 1.00 24.66 533 ALA A N 1
ATOM 3471 C CA . ALA A 1 533 ? -62.620 -24.153 -20.320 1.00 24.27 533 ALA A CA 1
ATOM 3472 C C . ALA A 1 533 ? -62.015 -24.610 -18.998 1.00 31.13 533 ALA A C 1
ATOM 3473 O O . ALA A 1 533 ? -61.188 -23.896 -18.442 1.00 32.56 533 ALA A O 1
ATOM 3475 N N . MET A 1 534 ? -62.362 -25.824 -18.528 1.00 28.38 534 MET A N 1
ATOM 3476 C CA . MET A 1 534 ? -61.831 -26.354 -17.275 1.00 28.59 534 MET A CA 1
ATOM 3477 C C . MET A 1 534 ? -60.329 -26.514 -17.346 1.00 32.86 534 MET A C 1
ATOM 3478 O O . MET A 1 534 ? -59.816 -27.072 -18.315 1.00 33.14 534 MET A O 1
ATOM 3483 N N . HIS A 1 535 ? -59.632 -26.000 -16.314 1.00 28.84 535 HIS A N 1
ATOM 3484 C CA . HIS A 1 535 ? -58.167 -26.000 -16.125 1.00 27.51 535 HIS A CA 1
ATOM 3485 C C . HIS A 1 535 ? -57.426 -24.802 -16.737 1.00 31.91 535 HIS A C 1
ATOM 3486 O O . HIS A 1 535 ? -56.195 -24.745 -16.740 1.00 32.46 535 HIS A O 1
ATOM 3493 N N . SER A 1 536 ? -58.202 -23.823 -17.204 1.00 27.07 536 SER A N 1
ATOM 3494 C CA . SER A 1 536 ? -57.716 -22.568 -17.738 1.00 26.38 536 SER A CA 1
ATOM 3495 C C . SER A 1 536 ? -57.646 -21.574 -16.586 1.00 31.12 536 SER A C 1
ATOM 3496 O O . SER A 1 536 ? -58.394 -21.705 -15.612 1.00 31.73 536 SER A O 1
ATOM 3499 N N . ILE A 1 537 ? -56.789 -20.543 -16.718 1.00 26.99 537 ILE A N 1
ATOM 3500 C CA . ILE A 1 537 ? -56.651 -19.458 -15.734 1.00 25.28 537 ILE A CA 1
ATOM 3501 C C . ILE A 1 537 ? -57.989 -18.672 -15.624 1.00 29.51 537 ILE A C 1
ATOM 3502 O O . ILE A 1 537 ? -58.205 -17.957 -14.647 1.00 30.51 537 ILE A O 1
ATOM 3507 N N . ARG A 1 538 ? -58.856 -18.776 -16.643 1.00 24.38 538 ARG A N 1
ATOM 3508 C CA . ARG A 1 538 ? -60.146 -18.107 -16.634 1.00 24.64 538 ARG A CA 1
ATOM 3509 C C . ARG A 1 538 ? -61.206 -18.994 -17.245 1.00 28.55 538 ARG A C 1
ATOM 3510 O O . ARG A 1 538 ? -61.248 -19.189 -18.457 1.00 28.21 538 ARG A O 1
ATOM 3518 N N . GLU A 1 539 ? -62.033 -19.568 -16.382 1.00 24.57 539 GLU A N 1
ATOM 3519 C CA . GLU A 1 539 ? -63.116 -20.465 -16.755 1.00 24.19 539 GLU A CA 1
ATOM 3520 C C . GLU A 1 539 ? -64.444 -19.691 -16.783 1.00 27.94 539 GLU A C 1
ATOM 3521 O O . GLU A 1 539 ? -64.465 -18.526 -16.390 1.00 28.67 539 GLU A O 1
ATOM 3527 N N . ILE A 1 540 ? -65.529 -20.295 -17.293 1.00 24.54 540 ILE A N 1
ATOM 3528 C CA . ILE A 1 540 ? -66.853 -19.643 -17.402 1.00 24.11 540 ILE A CA 1
ATOM 3529 C C . ILE A 1 540 ? -67.985 -20.605 -17.024 1.00 28.52 540 ILE A C 1
ATOM 3530 O O . ILE A 1 540 ? -67.987 -21.736 -17.500 1.00 29.48 540 ILE A O 1
ATOM 3535 N N . ALA A 1 541 ? -68.927 -20.160 -16.168 1.00 23.61 541 ALA A N 1
ATOM 3536 C CA . ALA A 1 541 ? -70.105 -20.924 -15.758 1.00 23.50 541 ALA A CA 1
ATOM 3537 C C . ALA A 1 541 ? -71.348 -20.001 -15.840 1.00 30.51 541 ALA A C 1
ATOM 3538 O O . ALA A 1 541 ? -71.202 -18.823 -16.186 1.00 31.23 541 ALA A O 1
ATOM 3540 N N . ALA A 1 542 ? -72.558 -20.528 -15.542 1.00 27.82 542 ALA A N 1
ATOM 3541 C CA . ALA A 1 542 ? -73.808 -19.775 -15.610 1.00 28.87 542 ALA A CA 1
ATOM 3542 C C . ALA A 1 542 ? -74.390 -19.516 -14.224 1.00 36.20 542 ALA A C 1
ATOM 3543 O O . ALA A 1 542 ? -74.314 -20.379 -13.349 1.00 36.90 542 ALA A O 1
ATOM 3545 N N . VAL A 1 543 ? -74.984 -18.321 -14.044 1.00 33.43 543 VAL A N 1
ATOM 3546 C CA . VAL A 1 543 ? -75.576 -17.784 -12.809 1.00 32.58 543 VAL A CA 1
ATOM 3547 C C . VAL A 1 543 ? -76.691 -18.660 -12.185 1.00 36.73 543 VAL A C 1
ATOM 3548 O O . VAL A 1 543 ? -76.630 -18.921 -10.981 1.00 36.79 543 VAL A O 1
ATOM 3552 N N . HIS A 1 544 ? -77.699 -19.108 -12.983 1.00 32.72 544 HIS A N 1
ATOM 3553 C CA . HIS A 1 544 ? -78.814 -19.945 -12.495 1.00 31.43 544 HIS A CA 1
ATOM 3554 C C . HIS A 1 544 ? -78.335 -21.245 -11.874 1.00 33.83 544 HIS A C 1
ATOM 3555 O O . HIS A 1 544 ? -78.936 -21.729 -10.912 1.00 32.95 544 HIS A O 1
ATOM 3562 N N . ASP A 1 545 ? -77.238 -21.805 -12.423 1.00 29.39 545 ASP A N 1
ATOM 3563 C CA . ASP A 1 545 ? -76.656 -23.067 -11.974 1.00 27.82 545 ASP A CA 1
ATOM 3564 C C . ASP A 1 545 ? -76.049 -22.971 -10.586 1.00 31.69 545 ASP A C 1
ATOM 3565 O O . ASP A 1 545 ? -76.047 -23.960 -9.849 1.00 31.78 545 ASP A O 1
ATOM 3570 N N . VAL A 1 546 ? -75.592 -21.764 -10.208 1.00 27.40 546 VAL A N 1
ATOM 3571 C CA . VAL A 1 546 ? -74.994 -21.497 -8.908 1.00 27.22 546 VAL A CA 1
ATOM 3572 C C . VAL A 1 546 ? -76.108 -21.650 -7.871 1.00 32.66 546 VAL A C 1
ATOM 3573 O O . VAL A 1 546 ? -75.921 -22.334 -6.854 1.00 32.70 546 VAL A O 1
ATOM 3577 N N . PHE A 1 547 ? -77.295 -21.092 -8.194 1.00 29.53 547 PHE A N 1
ATOM 3578 C CA . PHE A 1 547 ? -78.500 -21.161 -7.384 1.00 28.91 547 PHE A CA 1
ATOM 3579 C C . PHE A 1 547 ? -78.917 -22.609 -7.170 1.00 32.77 547 PHE A C 1
ATOM 3580 O O . PHE A 1 547 ? -79.068 -23.026 -6.014 1.00 33.25 547 PHE A O 1
ATOM 3588 N N . PHE A 1 548 ? -79.100 -23.374 -8.277 1.00 28.16 548 PHE A N 1
ATOM 3589 C CA . PHE A 1 548 ? -79.533 -24.774 -8.218 1.00 27.09 548 PHE A CA 1
ATOM 3590 C C . PHE A 1 548 ? -78.623 -25.610 -7.365 1.00 31.47 548 PHE A C 1
ATOM 3591 O O . PHE A 1 548 ? -79.117 -26.362 -6.519 1.00 32.12 548 PHE A O 1
ATOM 3599 N N . LEU A 1 549 ? -77.297 -25.468 -7.558 1.00 27.10 549 LEU A N 1
ATOM 3600 C CA . LEU A 1 549 ? -76.320 -26.238 -6.798 1.00 26.48 549 LEU A CA 1
ATOM 3601 C C . LEU A 1 549 ? -76.452 -26.042 -5.290 1.00 29.44 549 LEU A C 1
ATOM 3602 O O . LEU A 1 549 ? -76.561 -27.042 -4.582 1.00 29.53 549 LEU A O 1
ATOM 3607 N N . ILE A 1 550 ? -76.506 -24.769 -4.817 1.00 25.16 550 ILE A N 1
ATOM 3608 C CA . ILE A 1 550 ? -76.632 -24.418 -3.396 1.00 25.19 550 ILE A CA 1
ATOM 3609 C C . ILE A 1 550 ? -77.893 -25.051 -2.813 1.00 31.38 550 ILE A C 1
ATOM 3610 O O . ILE A 1 550 ? -77.824 -25.635 -1.731 1.00 32.54 550 ILE A O 1
ATOM 3615 N N . LYS A 1 551 ? -79.015 -24.996 -3.560 1.00 28.12 551 LYS A N 1
ATOM 3616 C CA . LYS A 1 551 ? -80.287 -25.593 -3.150 1.00 28.30 551 LYS A CA 1
ATOM 3617 C C . LYS A 1 551 ? -80.248 -27.110 -3.144 1.00 32.42 551 LYS A C 1
ATOM 3618 O O . LYS A 1 551 ? -80.799 -27.710 -2.231 1.00 32.16 551 LYS A O 1
ATOM 3624 N N . GLY A 1 552 ? -79.568 -27.711 -4.124 1.00 29.49 552 GLY A N 1
ATOM 3625 C CA . GLY A 1 552 ? -79.392 -29.162 -4.214 1.00 29.15 552 GLY A CA 1
ATOM 3626 C C . GLY A 1 552 ? -78.627 -29.744 -3.033 1.00 31.14 552 GLY A C 1
ATOM 3627 O O . GLY A 1 552 ? -78.990 -30.814 -2.523 1.00 30.05 552 GLY A O 1
ATOM 3628 N N . VAL A 1 553 ? -77.590 -29.003 -2.557 1.00 26.04 553 VAL A N 1
ATOM 3629 C CA . VAL A 1 553 ? -76.772 -29.379 -1.394 1.00 25.93 553 VAL A CA 1
ATOM 3630 C C . VAL A 1 553 ? -77.653 -29.353 -0.137 1.00 32.21 553 VAL A C 1
ATOM 3631 O O . VAL A 1 553 ? -77.701 -30.350 0.605 1.00 34.23 553 VAL A O 1
ATOM 3635 N N . PHE A 1 554 ? -78.388 -28.231 0.049 1.00 26.13 554 PHE A N 1
ATOM 3636 C CA . PHE A 1 554 ? -79.324 -27.993 1.131 1.00 25.13 554 PHE A CA 1
ATOM 3637 C C . PHE A 1 554 ? -80.381 -29.102 1.184 1.00 30.73 554 PHE A C 1
ATOM 3638 O O . PHE A 1 554 ? -80.629 -29.654 2.253 1.00 31.77 554 PHE A O 1
ATOM 3646 N N . ALA A 1 555 ? -81.041 -29.375 0.039 1.00 26.80 555 ALA A N 1
ATOM 3647 C CA . ALA A 1 555 ? -82.106 -30.362 -0.112 1.00 25.99 555 ALA A CA 1
ATOM 3648 C C . ALA A 1 555 ? -81.625 -31.765 0.230 1.00 30.35 555 ALA A C 1
ATOM 3649 O O . ALA A 1 555 ? -82.374 -32.513 0.867 1.00 30.45 555 ALA A O 1
ATOM 3651 N N . PHE A 1 556 ? -80.373 -32.116 -0.162 1.00 26.48 556 PHE A N 1
ATOM 3652 C CA . PHE A 1 556 ? -79.798 -33.425 0.153 1.00 25.83 556 PHE A CA 1
ATOM 3653 C C . PHE A 1 556 ? -79.697 -33.559 1.661 1.00 30.64 556 PHE A C 1
ATOM 3654 O O . PHE A 1 556 ? -80.232 -34.519 2.223 1.00 30.65 556 PHE A O 1
ATOM 3662 N N . TYR A 1 557 ? -79.042 -32.574 2.316 1.00 26.62 557 TYR A N 1
ATOM 3663 C CA . TYR A 1 557 ? -78.880 -32.561 3.766 1.00 25.33 557 TYR A CA 1
ATOM 3664 C C . TYR A 1 557 ? -80.229 -32.670 4.465 1.00 30.47 557 TYR A C 1
ATOM 3665 O O . TYR A 1 557 ? -80.379 -33.474 5.381 1.00 32.48 557 TYR A O 1
ATOM 3674 N N . THR A 1 558 ? -81.214 -31.891 4.010 1.00 26.35 558 THR A N 1
ATOM 3675 C CA . THR A 1 558 ? -82.538 -31.803 4.616 1.00 26.90 558 THR A CA 1
ATOM 3676 C C . THR A 1 558 ? -83.404 -33.029 4.442 1.00 32.35 558 THR A C 1
ATOM 3677 O O . THR A 1 558 ? -84.035 -33.452 5.416 1.00 33.05 558 THR A O 1
ATOM 3681 N N . TYR A 1 559 ? -83.457 -33.586 3.214 1.00 28.63 559 TYR A N 1
ATOM 3682 C CA . TYR A 1 559 ? -84.372 -34.677 2.863 1.00 28.90 559 TYR A CA 1
ATOM 3683 C C . TYR A 1 559 ? -83.862 -36.100 2.668 1.00 32.92 559 TYR A C 1
ATOM 3684 O O . TYR A 1 559 ? -84.698 -36.992 2.489 1.00 33.11 559 TYR A O 1
ATOM 3693 N N . TYR A 1 560 ? -82.531 -36.335 2.697 1.00 29.16 560 TYR A N 1
ATOM 3694 C CA . TYR A 1 560 ? -81.998 -37.690 2.506 1.00 29.25 560 TYR A CA 1
ATOM 3695 C C . TYR A 1 560 ? -82.586 -38.733 3.447 1.00 36.43 560 TYR A C 1
ATOM 3696 O O . TYR A 1 560 ? -83.109 -39.741 2.973 1.00 37.17 560 TYR A O 1
ATOM 3705 N N . ASN A 1 561 ? -82.502 -38.494 4.771 1.00 34.86 561 ASN A N 1
ATOM 3706 C CA . ASN A 1 561 ? -83.014 -39.407 5.795 1.00 35.43 561 ASN A CA 1
ATOM 3707 C C . ASN A 1 561 ? -84.507 -39.689 5.587 1.00 40.08 561 ASN A C 1
ATOM 3708 O O . ASN A 1 561 ? -84.909 -40.850 5.614 1.00 41.71 561 ASN A O 1
ATOM 3713 N N . GLN A 1 562 ? -85.291 -38.640 5.271 1.00 35.93 562 GLN A N 1
ATOM 3714 C CA . GLN A 1 562 ? -86.724 -38.705 4.968 1.00 35.91 562 GLN A CA 1
ATOM 3715 C C . GLN A 1 562 ? -86.934 -39.631 3.757 1.00 38.60 562 GLN A C 1
ATOM 3716 O O . GLN A 1 562 ? -87.698 -40.587 3.859 1.00 38.55 562 GLN A O 1
ATOM 3722 N N . VAL A 1 563 ? -86.202 -39.388 2.645 1.00 34.05 563 VAL A N 1
ATOM 3723 C CA . VAL A 1 563 ? -86.248 -40.198 1.412 1.00 32.98 563 VAL A CA 1
ATOM 3724 C C . VAL A 1 563 ? -85.905 -41.668 1.738 1.00 38.39 563 VAL A C 1
ATOM 3725 O O . VAL A 1 563 ? -86.599 -42.583 1.292 1.00 38.36 563 VAL A O 1
ATOM 3729 N N . LEU A 1 564 ? -84.868 -41.879 2.547 1.00 35.82 564 LEU A N 1
ATOM 3730 C CA . LEU A 1 564 ? -84.425 -43.214 2.902 1.00 37.09 564 LEU A CA 1
ATOM 3731 C C . LEU A 1 564 ? -85.518 -44.036 3.584 1.00 43.81 564 LEU A C 1
ATOM 3732 O O . LEU A 1 564 ? -85.668 -45.207 3.252 1.00 44.48 564 LEU A O 1
ATOM 3737 N N . SER A 1 565 ? -86.327 -43.416 4.467 1.00 41.26 565 SER A N 1
ATOM 3738 C CA . SER A 1 565 ? -87.418 -44.116 5.157 1.00 41.92 565 SER A CA 1
ATOM 3739 C C . SER A 1 565 ? -88.562 -44.608 4.224 1.00 45.85 565 SER A C 1
ATOM 3740 O O . SER A 1 565 ? -89.336 -45.479 4.618 1.00 46.94 565 SER A O 1
ATOM 3743 N N . THR A 1 566 ? -88.645 -44.066 2.998 1.00 40.81 566 THR A N 1
ATOM 3744 C CA . THR A 1 566 ? -89.651 -44.408 1.994 1.00 40.83 566 THR A CA 1
ATOM 3745 C C . THR A 1 566 ? -89.199 -45.568 1.079 1.00 47.59 566 THR A C 1
ATOM 3746 O O . THR A 1 566 ? -89.913 -45.906 0.133 1.00 48.12 566 THR A O 1
ATOM 3750 N N . CYS A 1 567 ? -88.020 -46.160 1.341 1.00 45.57 567 CYS A N 1
ATOM 3751 C CA . CYS A 1 567 ? -87.479 -47.241 0.521 1.00 46.62 567 CYS A CA 1
ATOM 3752 C C . CYS A 1 567 ? -87.911 -48.629 0.928 1.00 53.05 567 CYS A C 1
ATOM 3753 O O . CYS A 1 567 ? -87.748 -49.017 2.089 1.00 52.95 567 CYS A O 1
ATOM 3756 N N . VAL A 1 568 ? -88.428 -49.390 -0.056 1.00 50.55 568 VAL A N 1
ATOM 3757 C CA . VAL A 1 568 ? -88.844 -50.781 0.094 1.00 50.98 568 VAL A CA 1
ATOM 3758 C C . VAL A 1 568 ? -87.815 -51.626 -0.670 1.00 55.63 568 VAL A C 1
ATOM 3759 O O . VAL A 1 568 ? -87.641 -51.435 -1.879 1.00 55.63 568 VAL A O 1
ATOM 3763 N N . HIS A 1 569 ? -87.106 -52.520 0.052 1.00 52.07 569 HIS A N 1
ATOM 3764 C CA . HIS A 1 569 ? -86.075 -53.402 -0.505 1.00 51.24 569 HIS A CA 1
ATOM 3765 C C . HIS A 1 569 ? -86.699 -54.601 -1.231 1.00 56.09 569 HIS A C 1
ATOM 3766 O O . HIS A 1 569 ? -87.923 -54.788 -1.155 1.00 56.10 569 HIS A O 1
ATOM 3768 N N . ASP A 1 570 ? -85.861 -55.399 -1.950 1.00 52.75 570 ASP A N 1
ATOM 3769 C CA . ASP A 1 570 ? -86.294 -56.574 -2.726 1.00 75.57 570 ASP A CA 1
ATOM 3770 C C . ASP A 1 570 ? -86.893 -57.703 -1.868 1.00 96.22 570 ASP A C 1
ATOM 3771 O O . ASP A 1 570 ? -87.836 -58.379 -2.290 1.00 50.78 570 ASP A O 1
ATOM 3776 N N . TYR B 1 1 ? -11.903 -36.019 13.140 1.00 66.84 1 TYR B N 1
ATOM 3777 C CA . TYR B 1 1 ? -13.074 -36.113 14.014 1.00 66.85 1 TYR B CA 1
ATOM 3778 C C . TYR B 1 1 ? -14.324 -36.507 13.211 1.00 70.17 1 TYR B C 1
ATOM 3779 O O . TYR B 1 1 ? -14.677 -37.689 13.203 1.00 70.18 1 TYR B O 1
ATOM 3781 N N . VAL B 1 2 ? -14.975 -35.526 12.531 1.00 65.13 2 VAL B N 1
ATOM 3782 C CA . VAL B 1 2 ? -16.154 -35.708 11.663 1.00 63.45 2 VAL B CA 1
ATOM 3783 C C . VAL B 1 2 ? -15.768 -36.610 10.456 1.00 65.00 2 VAL B C 1
ATOM 3784 O O . VAL B 1 2 ? -16.537 -37.512 10.092 1.00 63.36 2 VAL B O 1
ATOM 3788 N N . ASP B 1 3 ? -14.552 -36.383 9.883 1.00 60.09 3 ASP B N 1
ATOM 3789 C CA . ASP B 1 3 ? -14.006 -37.145 8.753 1.00 58.55 3 ASP B CA 1
ATOM 3790 C C . ASP B 1 3 ? -13.730 -38.611 9.098 1.00 57.85 3 ASP B C 1
ATOM 3791 O O . ASP B 1 3 ? -14.018 -39.497 8.283 1.00 56.18 3 ASP B O 1
ATOM 3796 N N . LYS B 1 4 ? -13.200 -38.861 10.317 1.00 52.04 4 LYS B N 1
ATOM 3797 C CA . LYS B 1 4 ? -12.938 -40.204 10.833 1.00 50.46 4 LYS B CA 1
ATOM 3798 C C . LYS B 1 4 ? -14.284 -40.925 10.972 1.00 50.54 4 LYS B C 1
ATOM 3799 O O . LYS B 1 4 ? -14.474 -42.010 10.400 1.00 50.27 4 LYS B O 1
ATOM 3801 N N . LYS B 1 5 ? -15.242 -40.261 11.659 1.00 42.97 5 LYS B N 1
ATOM 3802 C CA . LYS B 1 5 ? -16.589 -40.759 11.909 1.00 39.73 5 LYS B CA 1
ATOM 3803 C C . LYS B 1 5 ? -17.352 -41.044 10.619 1.00 39.67 5 LYS B C 1
ATOM 3804 O O . LYS B 1 5 ? -18.069 -42.041 10.576 1.00 40.81 5 LYS B O 1
ATOM 3810 N N . ALA B 1 6 ? -17.184 -40.214 9.568 1.00 31.86 6 ALA B N 1
ATOM 3811 C CA . ALA B 1 6 ? -17.871 -40.412 8.279 1.00 29.39 6 ALA B CA 1
ATOM 3812 C C . ALA B 1 6 ? -17.431 -41.716 7.600 1.00 32.76 6 ALA B C 1
ATOM 3813 O O . ALA B 1 6 ? -18.275 -42.483 7.128 1.00 31.39 6 ALA B O 1
ATOM 3815 N N . ARG B 1 7 ? -16.109 -41.966 7.575 1.00 29.50 7 ARG B N 1
ATOM 3816 C CA . ARG B 1 7 ? -15.499 -43.150 6.999 1.00 29.45 7 ARG B CA 1
ATOM 3817 C C . ARG B 1 7 ? -15.913 -44.410 7.799 1.00 33.57 7 ARG B C 1
ATOM 3818 O O . ARG B 1 7 ? -16.143 -45.462 7.207 1.00 33.26 7 ARG B O 1
ATOM 3826 N N . GLU B 1 8 ? -16.049 -44.273 9.130 1.00 29.97 8 GLU B N 1
ATOM 3827 C CA . GLU B 1 8 ? -16.472 -45.315 10.067 1.00 29.70 8 GLU B CA 1
ATOM 3828 C C . GLU B 1 8 ? -17.921 -45.732 9.777 1.00 32.77 8 GLU B C 1
ATOM 3829 O O . GLU B 1 8 ? -18.208 -46.924 9.694 1.00 32.75 8 GLU B O 1
ATOM 3835 N N . TYR B 1 9 ? -18.832 -44.748 9.610 1.00 29.04 9 TYR B N 1
ATOM 3836 C CA . TYR B 1 9 ? -20.239 -44.975 9.263 1.00 27.81 9 TYR B CA 1
ATOM 3837 C C . TYR B 1 9 ? -20.330 -45.685 7.914 1.00 32.07 9 TYR B C 1
ATOM 3838 O O . TYR B 1 9 ? -21.146 -46.601 7.769 1.00 33.15 9 TYR B O 1
ATOM 3847 N N . ALA B 1 10 ? -19.516 -45.243 6.926 1.00 27.12 10 ALA B N 1
ATOM 3848 C CA . ALA B 1 10 ? -19.481 -45.793 5.565 1.00 26.75 10 ALA B CA 1
ATOM 3849 C C . ALA B 1 10 ? -19.000 -47.249 5.573 1.00 31.87 10 ALA B C 1
ATOM 3850 O O . ALA B 1 10 ? -19.569 -48.084 4.871 1.00 31.44 10 ALA B O 1
ATOM 3852 N N . GLN B 1 11 ? -17.998 -47.554 6.410 1.00 29.27 11 GLN B N 1
ATOM 3853 C CA . GLN B 1 11 ? -17.448 -48.890 6.579 1.00 29.80 11 GLN B CA 1
ATOM 3854 C C . GLN B 1 11 ? -18.534 -49.822 7.120 1.00 34.60 11 GLN B C 1
ATOM 3855 O O . GLN B 1 11 ? -18.731 -50.912 6.562 1.00 34.08 11 GLN B O 1
ATOM 3861 N N . ASP B 1 12 ? -19.278 -49.357 8.155 1.00 30.57 12 ASP B N 1
ATOM 3862 C CA . ASP B 1 12 ? -20.369 -50.104 8.773 1.00 31.44 12 ASP B CA 1
ATOM 3863 C C . ASP B 1 12 ? -21.540 -50.300 7.829 1.00 35.46 12 ASP B C 1
ATOM 3864 O O . ASP B 1 12 ? -22.124 -51.387 7.800 1.00 36.97 12 ASP B O 1
ATOM 3869 N N . ALA B 1 13 ? -21.870 -49.258 7.040 1.00 30.05 13 ALA B N 1
ATOM 3870 C CA . ALA B 1 13 ? -22.919 -49.302 6.025 1.00 28.36 13 ALA B CA 1
ATOM 3871 C C . ALA B 1 13 ? -22.563 -50.356 4.978 1.00 30.79 13 ALA B C 1
ATOM 3872 O O . ALA B 1 13 ? -23.417 -51.160 4.622 1.00 30.98 13 ALA B O 1
ATOM 3874 N N . LEU B 1 14 ? -21.296 -50.388 4.526 1.00 27.09 14 LEU B N 1
ATOM 3875 C CA . LEU B 1 14 ? -20.849 -51.354 3.520 1.00 26.91 14 LEU B CA 1
ATOM 3876 C C . LEU B 1 14 ? -20.874 -52.779 4.028 1.00 31.02 14 LEU B C 1
ATOM 3877 O O . LEU B 1 14 ? -21.212 -53.672 3.255 1.00 30.56 14 LEU B O 1
ATOM 3882 N N . LYS B 1 15 ? -20.556 -52.997 5.329 1.00 28.60 15 LYS B N 1
ATOM 3883 C CA . LYS B 1 15 ? -20.588 -54.338 5.921 1.00 28.73 15 LYS B CA 1
ATOM 3884 C C . LYS B 1 15 ? -22.029 -54.825 5.996 1.00 31.42 15 LYS B C 1
ATOM 3885 O O . LYS B 1 15 ? -22.289 -55.997 5.733 1.00 31.17 15 LYS B O 1
ATOM 3891 N N . PHE B 1 16 ? -22.962 -53.911 6.352 1.00 26.97 16 PHE B N 1
ATOM 3892 C CA . PHE B 1 16 ? -24.387 -54.195 6.496 1.00 25.36 16 PHE B CA 1
ATOM 3893 C C . PHE B 1 16 ? -24.979 -54.580 5.168 1.00 28.57 16 PHE B C 1
ATOM 3894 O O . PHE B 1 16 ? -25.758 -55.531 5.103 1.00 29.04 16 PHE B O 1
ATOM 3902 N N . ILE B 1 17 ? -24.628 -53.835 4.116 1.00 24.21 17 ILE B N 1
ATOM 3903 C CA . ILE B 1 17 ? -25.098 -54.091 2.760 1.00 23.30 17 ILE B CA 1
ATOM 3904 C C . ILE B 1 17 ? -24.546 -55.437 2.248 1.00 27.18 17 ILE B C 1
ATOM 3905 O O . ILE B 1 17 ? -25.307 -56.215 1.657 1.00 26.29 17 ILE B O 1
ATOM 3910 N N . GLN B 1 18 ? -23.264 -55.760 2.557 1.00 23.88 18 GLN B N 1
ATOM 3911 C CA . GLN B 1 18 ? -22.726 -57.037 2.103 1.00 24.78 18 GLN B CA 1
ATOM 3912 C C . GLN B 1 18 ? -23.474 -58.224 2.698 1.00 29.87 18 GLN B C 1
ATOM 3913 O O . GLN B 1 18 ? -23.770 -59.171 1.969 1.00 29.90 18 GLN B O 1
ATOM 3919 N N . ARG B 1 19 ? -23.818 -58.141 3.994 1.00 26.36 19 ARG B N 1
ATOM 3920 C CA . ARG B 1 19 ? -24.483 -59.199 4.744 1.00 27.46 19 ARG B CA 1
ATOM 3921 C C . ARG B 1 19 ? -25.992 -59.271 4.461 1.00 33.05 19 ARG B C 1
ATOM 3922 O O . ARG B 1 19 ? -26.636 -60.247 4.847 1.00 33.57 19 ARG B O 1
ATOM 3930 N N . SER B 1 20 ? -26.551 -58.233 3.816 1.00 29.01 20 SER B N 1
ATOM 3931 C CA . SER B 1 20 ? -27.973 -58.113 3.514 1.00 28.22 20 SER B CA 1
ATOM 3932 C C . SER B 1 20 ? -28.217 -58.165 1.999 1.00 31.92 20 SER B C 1
ATOM 3933 O O . SER B 1 20 ? -28.498 -57.137 1.373 1.00 32.46 20 SER B O 1
ATOM 3936 N N . GLY B 1 21 ? -28.138 -59.358 1.421 1.00 26.70 21 GLY B N 1
ATOM 3937 C CA . GLY B 1 21 ? -28.335 -59.530 -0.017 1.00 25.14 21 GLY B CA 1
ATOM 3938 C C . GLY B 1 21 ? -29.774 -59.591 -0.496 1.00 28.33 21 GLY B C 1
ATOM 3939 O O . GLY B 1 21 ? -30.016 -59.855 -1.676 1.00 27.79 21 GLY B O 1
ATOM 3940 N N . SER B 1 22 ? -30.746 -59.377 0.409 1.00 24.76 22 SER B N 1
ATOM 3941 C CA . SER B 1 22 ? -32.179 -59.428 0.107 1.00 24.50 22 SER B CA 1
ATOM 3942 C C . SER B 1 22 ? -32.960 -58.753 1.231 1.00 31.46 22 SER B C 1
ATOM 3943 O O . SER B 1 22 ? -32.384 -58.466 2.291 1.00 30.79 22 SER B O 1
ATOM 3946 N N . ASN B 1 23 ? -34.282 -58.532 1.015 1.00 29.68 23 ASN B N 1
ATOM 3947 C CA . ASN B 1 23 ? -35.179 -57.952 2.030 1.00 29.82 23 ASN B CA 1
ATOM 3948 C C . ASN B 1 23 ? -35.124 -58.748 3.363 1.00 33.04 23 ASN B C 1
ATOM 3949 O O . ASN B 1 23 ? -34.924 -58.148 4.421 1.00 33.75 23 ASN B O 1
ATOM 3954 N N . PHE B 1 24 ? -35.203 -60.092 3.282 1.00 27.94 24 PHE B N 1
ATOM 3955 C CA . PHE B 1 24 ? -35.153 -61.028 4.410 1.00 27.86 24 PHE B CA 1
ATOM 3956 C C . PHE B 1 24 ? -33.912 -60.856 5.276 1.00 34.28 24 PHE B C 1
ATOM 3957 O O . PHE B 1 24 ? -34.009 -60.878 6.509 1.00 35.68 24 PHE B O 1
ATOM 3965 N N . LEU B 1 25 ? -32.747 -60.723 4.628 1.00 29.88 25 LEU B N 1
ATOM 3966 C CA . LEU B 1 25 ? -31.487 -60.599 5.320 1.00 29.60 25 LEU B CA 1
ATOM 3967 C C . LEU B 1 25 ? -31.233 -59.251 5.916 1.00 33.51 25 LEU B C 1
ATOM 3968 O O . LEU B 1 25 ? -30.683 -59.182 7.017 1.00 34.10 25 LEU B O 1
ATOM 3973 N N . ALA B 1 26 ? -31.718 -58.187 5.249 1.00 29.47 26 ALA B N 1
ATOM 3974 C CA . ALA B 1 26 ? -31.642 -56.811 5.735 1.00 28.46 26 ALA B CA 1
ATOM 3975 C C . ALA B 1 26 ? -32.440 -56.735 7.021 1.00 31.33 26 ALA B C 1
ATOM 3976 O O . ALA B 1 26 ? -31.933 -56.257 8.044 1.00 31.03 26 ALA B O 1
ATOM 3978 N N . CYS B 1 27 ? -33.664 -57.266 6.974 1.00 27.61 27 CYS B N 1
ATOM 3979 C CA A CYS B 1 27 ? -34.569 -57.311 8.112 0.50 28.22 27 CYS B CA 1
ATOM 3980 C CA B CYS B 1 27 ? -34.538 -57.295 8.140 0.50 27.51 27 CYS B CA 1
ATOM 3981 C C . CYS B 1 27 ? -33.895 -58.010 9.298 1.00 33.02 27 CYS B C 1
ATOM 3982 O O . CYS B 1 27 ? -33.863 -57.439 10.392 1.00 35.53 27 CYS B O 1
ATOM 3987 N N . LYS B 1 28 ? -33.334 -59.232 9.062 1.00 28.11 28 LYS B N 1
ATOM 3988 C CA . LYS B 1 28 ? -32.646 -60.044 10.076 1.00 28.35 28 LYS B CA 1
ATOM 3989 C C . LYS B 1 28 ? -31.486 -59.275 10.717 1.00 33.93 28 LYS B C 1
ATOM 3990 O O . LYS B 1 28 ? -31.377 -59.253 11.946 1.00 34.49 28 LYS B O 1
ATOM 3996 N N . ASN B 1 29 ? -30.646 -58.627 9.880 1.00 30.09 29 ASN B N 1
ATOM 3997 C CA . ASN B 1 29 ? -29.488 -57.850 10.322 1.00 29.51 29 ASN B CA 1
ATOM 3998 C C . ASN B 1 29 ? -29.856 -56.590 11.101 1.00 32.99 29 ASN B C 1
ATOM 3999 O O . ASN B 1 29 ? -29.223 -56.302 12.120 1.00 33.15 29 ASN B O 1
ATOM 4004 N N . LEU B 1 30 ? -30.914 -55.876 10.675 1.00 28.51 30 LEU B N 1
ATOM 4005 C CA . LEU B 1 30 ? -31.389 -54.693 11.410 1.00 26.94 30 LEU B CA 1
ATOM 4006 C C . LEU B 1 30 ? -31.991 -55.128 12.752 1.00 31.97 30 LEU B C 1
ATOM 4007 O O . LEU B 1 30 ? -31.676 -54.517 13.775 1.00 32.68 30 LEU B O 1
ATOM 4012 N N . LYS B 1 31 ? -32.781 -56.230 12.760 1.00 28.09 31 LYS B N 1
ATOM 4013 C CA . LYS B 1 31 ? -33.349 -56.798 13.992 1.00 28.86 31 LYS B CA 1
ATOM 4014 C C . LYS B 1 31 ? -32.216 -57.121 14.988 1.00 32.34 31 LYS B C 1
ATOM 4015 O O . LYS B 1 31 ? -32.278 -56.690 16.140 1.00 31.55 31 LYS B O 1
ATOM 4021 N N . GLU B 1 32 ? -31.155 -57.794 14.503 1.00 29.09 32 GLU B N 1
ATOM 4022 C CA . GLU B 1 32 ? -29.975 -58.164 15.279 1.00 30.22 32 GLU B CA 1
ATOM 4023 C C . GLU B 1 32 ? -29.242 -56.932 15.827 1.00 33.90 32 GLU B C 1
ATOM 4024 O O . GLU B 1 32 ? -28.820 -56.941 16.991 1.00 32.29 32 GLU B O 1
ATOM 4030 N N . ARG B 1 33 ? -29.121 -55.867 14.987 1.00 31.59 33 ARG B N 1
ATOM 4031 C CA A ARG B 1 33 ? -28.472 -54.616 15.382 0.50 31.56 33 ARG B CA 1
ATOM 4032 C CA B ARG B 1 33 ? -28.479 -54.609 15.365 0.50 31.74 33 ARG B CA 1
ATOM 4033 C C . ARG B 1 33 ? -29.225 -53.994 16.560 1.00 36.79 33 ARG B C 1
ATOM 4034 O O . ARG B 1 33 ? -28.593 -53.578 17.538 1.00 38.22 33 ARG B O 1
ATOM 4049 N N . LEU B 1 34 ? -30.576 -53.998 16.498 1.00 32.61 34 LEU B N 1
ATOM 4050 C CA . LEU B 1 34 ? -31.448 -53.477 17.545 1.00 32.37 34 LEU B CA 1
ATOM 4051 C C . LEU B 1 34 ? -31.413 -54.301 18.815 1.00 37.26 34 LEU B C 1
ATOM 4052 O O . LEU B 1 34 ? -31.246 -53.719 19.877 1.00 38.01 34 LEU B O 1
ATOM 4057 N N . GLU B 1 35 ? -31.505 -55.646 18.714 1.00 34.41 35 GLU B N 1
ATOM 4058 C CA . GLU B 1 35 ? -31.430 -56.580 19.852 1.00 35.35 35 GLU B CA 1
ATOM 4059 C C . GLU B 1 35 ? -30.120 -56.380 20.649 1.00 40.66 35 GLU B C 1
ATOM 4060 O O . GLU B 1 35 ? -30.129 -56.497 21.871 1.00 40.98 35 GLU B O 1
ATOM 4066 N N . ASN B 1 36 ? -29.002 -56.069 19.957 1.00 37.78 36 ASN B N 1
ATOM 4067 C CA . ASN B 1 36 ? -27.713 -55.807 20.611 1.00 38.50 36 ASN B CA 1
ATOM 4068 C C . ASN B 1 36 ? -27.699 -54.448 21.333 1.00 43.11 36 ASN B C 1
ATOM 4069 O O . ASN B 1 36 ? -26.729 -54.142 22.026 1.00 44.12 36 ASN B O 1
ATOM 4074 N N . ASN B 1 37 ? -28.745 -53.623 21.137 1.00 38.73 37 ASN B N 1
ATOM 4075 C CA . ASN B 1 37 ? -28.906 -52.331 21.799 1.00 37.77 37 ASN B CA 1
ATOM 4076 C C . ASN B 1 37 ? -30.026 -52.420 22.873 1.00 41.45 37 ASN B C 1
ATOM 4077 O O . ASN B 1 37 ? -30.537 -51.397 23.343 1.00 42.28 37 ASN B O 1
ATOM 4082 N N . GLY B 1 38 ? -30.358 -53.652 23.264 1.00 35.87 38 GLY B N 1
ATOM 4083 C CA . GLY B 1 38 ? -31.323 -53.940 24.317 1.00 35.91 38 GLY B CA 1
ATOM 4084 C C . GLY B 1 38 ? -32.785 -53.908 23.928 1.00 40.28 38 GLY B C 1
ATOM 4085 O O . GLY B 1 38 ? -33.654 -53.927 24.810 1.00 40.76 38 GLY B O 1
ATOM 4086 N N . PHE B 1 39 ? -33.072 -53.865 22.610 1.00 34.68 39 PHE B N 1
ATOM 4087 C CA . PHE B 1 39 ? -34.440 -53.843 22.098 1.00 32.87 39 PHE B CA 1
ATOM 4088 C C . PHE B 1 39 ? -35.112 -55.184 22.330 1.00 37.95 39 PHE B C 1
ATOM 4089 O O . PHE B 1 39 ? -34.518 -56.228 22.058 1.00 37.40 39 PHE B O 1
ATOM 4097 N N . ILE B 1 40 ? -36.321 -55.157 22.898 1.00 36.42 40 ILE B N 1
ATOM 4098 C CA . ILE B 1 40 ? -37.088 -56.368 23.225 1.00 36.97 40 ILE B CA 1
ATOM 4099 C C . ILE B 1 40 ? -37.774 -56.892 21.980 1.00 40.99 40 ILE B C 1
ATOM 4100 O O . ILE B 1 40 ? -38.419 -56.126 21.262 1.00 41.90 40 ILE B O 1
ATOM 4105 N N . ASN B 1 41 ? -37.654 -58.198 21.740 1.00 36.38 41 ASN B N 1
ATOM 4106 C CA . ASN B 1 41 ? -38.301 -58.858 20.623 1.00 35.92 41 ASN B CA 1
ATOM 4107 C C . ASN B 1 41 ? -39.784 -58.881 20.849 1.00 40.96 41 ASN B C 1
ATOM 4108 O O . ASN B 1 41 ? -40.266 -59.250 21.926 1.00 42.29 41 ASN B O 1
ATOM 4113 N N . LEU B 1 42 ? -40.503 -58.457 19.838 1.00 36.53 42 LEU B N 1
ATOM 4114 C CA . LEU B 1 42 ? -41.934 -58.388 19.894 1.00 36.41 42 LEU B CA 1
ATOM 4115 C C . LEU B 1 42 ? -42.487 -59.156 18.719 1.00 40.32 42 LEU B C 1
ATOM 4116 O O . LEU B 1 42 ? -41.915 -59.116 17.627 1.00 38.86 42 LEU B O 1
ATOM 4121 N N . SER B 1 43 ? -43.586 -59.890 18.959 1.00 37.57 43 SER B N 1
ATOM 4122 C CA . SER B 1 43 ? -44.319 -60.646 17.946 1.00 36.27 43 SER B CA 1
ATOM 4123 C C . SER B 1 43 ? -45.725 -60.049 17.841 1.00 39.46 43 SER B C 1
ATOM 4124 O O . SER B 1 43 ? -46.254 -59.528 18.832 1.00 38.71 43 SER B O 1
ATOM 4127 N N . GLU B 1 44 ? -46.335 -60.128 16.652 1.00 35.39 44 GLU B N 1
ATOM 4128 C CA . GLU B 1 44 ? -47.707 -59.639 16.468 1.00 34.72 44 GLU B CA 1
ATOM 4129 C C . GLU B 1 44 ? -48.703 -60.569 17.152 1.00 37.74 44 GLU B C 1
ATOM 4130 O O . GLU B 1 44 ? -49.761 -60.099 17.554 1.00 37.74 44 GLU B O 1
ATOM 4136 N N . GLY B 1 45 ? -48.360 -61.866 17.243 1.00 34.12 45 GLY B N 1
ATOM 4137 C CA . GLY B 1 45 ? -49.182 -62.945 17.802 1.00 34.97 45 GLY B CA 1
ATOM 4138 C C . GLY B 1 45 ? -49.156 -63.142 19.306 1.00 41.29 45 GLY B C 1
ATOM 4139 O O . GLY B 1 45 ? -49.478 -64.229 19.801 1.00 42.79 45 GLY B O 1
ATOM 4140 N N . GLU B 1 46 ? -48.813 -62.080 20.038 1.00 37.31 46 GLU B N 1
ATOM 4141 C CA . GLU B 1 46 ? -48.750 -62.057 21.489 1.00 37.14 46 GLU B CA 1
ATOM 4142 C C . GLU B 1 46 ? -49.345 -60.758 22.000 1.00 41.23 46 GLU B C 1
ATOM 4143 O O . GLU B 1 46 ? -49.423 -59.774 21.253 1.00 39.41 46 GLU B O 1
ATOM 4149 N N . THR B 1 47 ? -49.785 -60.770 23.272 1.00 39.20 47 THR B N 1
ATOM 4150 C CA . THR B 1 47 ? -50.354 -59.613 23.952 1.00 38.66 47 THR B CA 1
ATOM 4151 C C . THR B 1 47 ? -49.215 -58.660 24.256 1.00 42.63 47 THR B C 1
ATOM 4152 O O . THR B 1 47 ? -48.214 -59.065 24.863 1.00 43.78 47 THR B O 1
ATOM 4156 N N . TRP B 1 48 ? -49.353 -57.412 23.790 1.00 37.01 48 TRP B N 1
ATOM 4157 C CA . TRP B 1 48 ? -48.353 -56.375 23.974 1.00 35.70 48 TRP B CA 1
ATOM 4158 C C . TRP B 1 48 ? -48.581 -55.663 25.288 1.00 40.52 48 TRP B C 1
ATOM 4159 O O . TRP B 1 48 ? -49.523 -54.879 25.405 1.00 41.75 48 TRP B O 1
ATOM 4170 N N . ASN B 1 49 ? -47.742 -55.956 26.285 1.00 36.33 49 ASN B N 1
ATOM 4171 C CA . ASN B 1 49 ? -47.782 -55.298 27.587 1.00 36.43 49 ASN B CA 1
ATOM 4172 C C . ASN B 1 49 ? -46.487 -54.514 27.642 1.00 40.36 49 ASN B C 1
ATOM 4173 O O . ASN B 1 49 ? -45.464 -54.982 28.147 1.00 40.77 49 ASN B O 1
ATOM 4178 N N . LEU B 1 50 ? -46.524 -53.346 27.002 1.00 36.50 50 LEU B N 1
ATOM 4179 C CA . LEU B 1 50 ? -45.386 -52.457 26.790 1.00 35.04 50 LEU B CA 1
ATOM 4180 C C . LEU B 1 50 ? -45.157 -51.497 27.922 1.00 42.04 50 LEU B C 1
ATOM 4181 O O . LEU B 1 50 ? -46.096 -51.093 28.615 1.00 42.58 50 LEU B O 1
ATOM 4186 N N . ASN B 1 51 ? -43.891 -51.125 28.091 1.00 39.71 51 ASN B N 1
ATOM 4187 C CA . ASN B 1 51 ? -43.439 -50.207 29.116 1.00 40.18 51 ASN B CA 1
ATOM 4188 C C . ASN B 1 51 ? -42.789 -48.987 28.528 1.00 44.67 51 ASN B C 1
ATOM 4189 O O . ASN B 1 51 ? -42.087 -49.083 27.510 1.00 43.21 51 ASN B O 1
ATOM 4194 N N . LYS B 1 52 ? -42.984 -47.833 29.215 1.00 42.03 52 LYS B N 1
ATOM 4195 C CA . LYS B 1 52 ? -42.344 -46.562 28.868 1.00 41.05 52 LYS B CA 1
ATOM 4196 C C . LYS B 1 52 ? -40.840 -46.731 29.167 1.00 46.67 52 LYS B C 1
ATOM 4197 O O . LYS B 1 52 ? -40.466 -47.567 30.007 1.00 47.47 52 LYS B O 1
ATOM 4203 N N . ASN B 1 53 ? -39.985 -45.995 28.442 1.00 42.10 53 ASN B N 1
ATOM 4204 C CA . ASN B 1 53 ? -38.519 -46.065 28.571 1.00 41.90 53 ASN B CA 1
ATOM 4205 C C . ASN B 1 53 ? -37.946 -47.404 28.073 1.00 46.48 53 ASN B C 1
ATOM 4206 O O . ASN B 1 53 ? -36.813 -47.765 28.398 1.00 47.62 53 ASN B O 1
ATOM 4211 N N . GLU B 1 54 ? -38.716 -48.107 27.233 1.00 42.23 54 GLU B N 1
ATOM 4212 C CA . GLU B 1 54 ? -38.293 -49.363 26.621 1.00 41.92 54 GLU B CA 1
ATOM 4213 C C . GLU B 1 54 ? -38.315 -49.286 25.102 1.00 43.97 54 GLU B C 1
ATOM 4214 O O . GLU B 1 54 ? -39.139 -48.562 24.510 1.00 42.78 54 GLU B O 1
ATOM 4220 N N . GLY B 1 55 ? -37.395 -50.040 24.499 1.00 38.43 55 GLY B N 1
ATOM 4221 C CA . GLY B 1 55 ? -37.262 -50.186 23.059 1.00 36.06 55 GLY B CA 1
ATOM 4222 C C . GLY B 1 55 ? -37.731 -51.556 22.607 1.00 36.65 55 GLY B C 1
ATOM 4223 O O . GLY B 1 55 ? -37.353 -52.574 23.196 1.00 36.05 55 GLY B O 1
ATOM 4224 N N . TYR B 1 56 ? -38.551 -51.592 21.552 1.00 30.63 56 TYR B N 1
ATOM 4225 C CA . TYR B 1 56 ? -39.103 -52.837 21.029 1.00 29.35 56 TYR B CA 1
ATOM 4226 C C . TYR B 1 56 ? -38.798 -53.018 19.544 1.00 33.81 56 TYR B C 1
ATOM 4227 O O . TYR B 1 56 ? -38.699 -52.038 18.791 1.00 32.25 56 TYR B O 1
ATOM 4236 N N . VAL B 1 57 ? -38.649 -54.282 19.122 1.00 31.27 57 VAL B N 1
ATOM 4237 C CA . VAL B 1 57 ? -38.370 -54.608 17.725 1.00 30.58 57 VAL B CA 1
ATOM 4238 C C . VAL B 1 57 ? -39.302 -55.701 17.186 1.00 36.71 57 VAL B C 1
ATOM 4239 O O . VAL B 1 57 ? -39.507 -56.719 17.848 1.00 37.94 57 VAL B O 1
ATOM 4243 N N . LEU B 1 58 ? -39.881 -55.478 16.004 1.00 33.53 58 LEU B N 1
ATOM 4244 C CA . LEU B 1 58 ? -40.730 -56.479 15.397 1.00 34.84 58 LEU B CA 1
ATOM 4245 C C . LEU B 1 58 ? -40.537 -56.641 13.917 1.00 41.04 58 LEU B C 1
ATOM 4246 O O . LEU B 1 58 ? -40.255 -55.665 13.228 1.00 40.27 58 LEU B O 1
ATOM 4251 N N . CYS B 1 59 ? -40.628 -57.890 13.443 1.00 40.78 59 CYS B N 1
ATOM 4252 C CA . CYS B 1 59 ? -40.479 -58.248 12.039 1.00 42.22 59 CYS B CA 1
ATOM 4253 C C . CYS B 1 59 ? -41.678 -58.978 11.544 1.00 44.10 59 CYS B C 1
ATOM 4254 O O . CYS B 1 59 ? -41.816 -60.181 11.778 1.00 46.02 59 CYS B O 1
ATOM 4257 N N . LYS B 1 60 ? -42.546 -58.269 10.844 1.00 37.36 60 LYS B N 1
ATOM 4258 C CA . LYS B 1 60 ? -43.713 -58.893 10.251 1.00 35.84 60 LYS B CA 1
ATOM 4259 C C . LYS B 1 60 ? -43.232 -59.694 9.038 1.00 39.37 60 LYS B C 1
ATOM 4260 O O . LYS B 1 60 ? -42.539 -59.159 8.157 1.00 38.15 60 LYS B O 1
ATOM 4266 N N . GLU B 1 61 ? -43.508 -61.010 9.079 1.00 36.31 61 GLU B N 1
ATOM 4267 C CA . GLU B 1 61 ? -43.201 -62.006 8.048 1.00 36.09 61 GLU B CA 1
ATOM 4268 C C . GLU B 1 61 ? -41.721 -62.135 7.697 1.00 40.32 61 GLU B C 1
ATOM 4269 O O . GLU B 1 61 ? -41.398 -62.633 6.615 1.00 39.60 61 GLU B O 1
ATOM 4275 N N . ASN B 1 62 ? -40.821 -61.687 8.607 1.00 37.84 62 ASN B N 1
ATOM 4276 C CA . ASN B 1 62 ? -39.360 -61.690 8.425 1.00 38.02 62 ASN B CA 1
ATOM 4277 C C . ASN B 1 62 ? -38.872 -60.867 7.223 1.00 39.78 62 ASN B C 1
ATOM 4278 O O . ASN B 1 62 ? -37.721 -61.024 6.801 1.00 39.58 62 ASN B O 1
ATOM 4283 N N . ARG B 1 63 ? -39.732 -59.955 6.721 1.00 35.80 63 ARG B N 1
ATOM 4284 C CA . ARG B 1 63 ? -39.480 -59.095 5.556 1.00 35.36 63 ARG B CA 1
ATOM 4285 C C . ARG B 1 63 ? -39.873 -57.617 5.760 1.00 40.51 63 ARG B C 1
ATOM 4286 O O . ARG B 1 63 ? -39.684 -56.797 4.869 1.00 39.66 63 ARG B O 1
ATOM 4294 N N . ASN B 1 64 ? -40.364 -57.276 6.947 1.00 38.15 64 ASN B N 1
ATOM 4295 C CA . ASN B 1 64 ? -40.706 -55.909 7.338 1.00 37.47 64 ASN B CA 1
ATOM 4296 C C . ASN B 1 64 ? -39.995 -55.692 8.685 1.00 39.27 64 ASN B C 1
ATOM 4297 O O . ASN B 1 64 ? -39.966 -56.606 9.506 1.00 39.53 64 ASN B O 1
ATOM 4302 N N . ILE B 1 65 ? -39.388 -54.525 8.899 1.00 33.33 65 ILE B N 1
ATOM 4303 C CA . ILE B 1 65 ? -38.678 -54.241 10.150 1.00 32.25 65 ILE B CA 1
ATOM 4304 C C . ILE B 1 65 ? -39.192 -52.961 10.809 1.00 37.94 65 ILE B C 1
ATOM 4305 O O . ILE B 1 65 ? -39.267 -51.917 10.156 1.00 38.37 65 ILE B O 1
ATOM 4310 N N . CYS B 1 66 ? -39.577 -53.054 12.087 1.00 34.96 66 CYS B N 1
ATOM 4311 C CA . CYS B 1 66 ? -40.060 -51.917 12.861 1.00 35.36 66 CYS B CA 1
ATOM 4312 C C . CYS B 1 66 ? -39.455 -51.902 14.250 1.00 36.07 66 CYS B C 1
ATOM 4313 O O . CYS B 1 66 ? -39.523 -52.877 14.985 1.00 36.58 66 CYS B O 1
ATOM 4316 N N . GLY B 1 67 ? -38.868 -50.779 14.582 1.00 30.71 67 GLY B N 1
ATOM 4317 C CA . GLY B 1 67 ? -38.259 -50.532 15.872 1.00 30.72 67 GLY B CA 1
ATOM 4318 C C . GLY B 1 67 ? -38.846 -49.263 16.439 1.00 32.52 67 GLY B C 1
ATOM 4319 O O . GLY B 1 67 ? -39.054 -48.286 15.714 1.00 31.09 67 GLY B O 1
ATOM 4320 N N . PHE B 1 68 ? -39.170 -49.292 17.718 1.00 28.19 68 PHE B N 1
ATOM 4321 C CA . PHE B 1 68 ? -39.738 -48.135 18.378 1.00 27.31 68 PHE B CA 1
ATOM 4322 C C . PHE B 1 68 ? -39.296 -48.070 19.820 1.00 30.17 68 PHE B C 1
ATOM 4323 O O . PHE B 1 68 ? -38.981 -49.094 20.434 1.00 30.01 68 PHE B O 1
ATOM 4331 N N . PHE B 1 69 ? -39.289 -46.857 20.356 1.00 24.76 69 PHE B N 1
ATOM 4332 C CA . PHE B 1 69 ? -38.924 -46.575 21.725 1.00 24.23 69 PHE B CA 1
ATOM 4333 C C . PHE B 1 69 ? -39.997 -45.661 22.276 1.00 30.86 69 PHE B C 1
ATOM 4334 O O . PHE B 1 69 ? -40.343 -44.653 21.645 1.00 30.29 69 PHE B O 1
ATOM 4342 N N . VAL B 1 70 ? -40.542 -46.029 23.441 1.00 29.02 70 VAL B N 1
ATOM 4343 C CA . VAL B 1 70 ? -41.557 -45.232 24.109 1.00 28.67 70 VAL B CA 1
ATOM 4344 C C . VAL B 1 70 ? -40.824 -44.387 25.143 1.00 36.57 70 VAL B C 1
ATOM 4345 O O . VAL B 1 70 ? -40.300 -44.939 26.114 1.00 39.02 70 VAL B O 1
ATOM 4349 N N . GLY B 1 71 ? -40.812 -43.073 24.945 1.00 31.93 71 GLY B N 1
ATOM 4350 C CA . GLY B 1 71 ? -40.202 -42.132 25.877 1.00 31.90 71 GLY B CA 1
ATOM 4351 C C . GLY B 1 71 ? -40.757 -42.274 27.281 1.00 37.77 71 GLY B C 1
ATOM 4352 O O . GLY B 1 71 ? -41.929 -42.628 27.465 1.00 38.55 71 GLY B O 1
ATOM 4353 N N . LYS B 1 72 ? -39.880 -42.052 28.276 1.00 34.33 72 LYS B N 1
ATOM 4354 C CA . LYS B 1 72 ? -40.115 -42.107 29.725 1.00 34.02 72 LYS B CA 1
ATOM 4355 C C . LYS B 1 72 ? -41.405 -41.391 30.083 1.00 37.89 72 LYS B C 1
ATOM 4356 O O . LYS B 1 72 ? -42.226 -41.954 30.781 1.00 38.90 72 LYS B O 1
ATOM 4362 N N . ASN B 1 73 ? -41.585 -40.155 29.589 1.00 34.88 73 ASN B N 1
ATOM 4363 C CA . ASN B 1 73 ? -42.734 -39.299 29.859 1.00 35.10 73 ASN B CA 1
ATOM 4364 C C . ASN B 1 73 ? -43.651 -39.107 28.631 1.00 39.32 73 ASN B C 1
ATOM 4365 O O . ASN B 1 73 ? -44.302 -38.060 28.517 1.00 39.28 73 ASN B O 1
ATOM 4370 N N . PHE B 1 74 ? -43.729 -40.122 27.735 1.00 34.82 74 PHE B N 1
ATOM 4371 C CA . PHE B 1 74 ? -44.591 -40.072 26.553 1.00 33.50 74 PHE B CA 1
ATOM 4372 C C . PHE B 1 74 ? -46.031 -39.778 26.964 1.00 36.87 74 PHE B C 1
ATOM 4373 O O . PHE B 1 74 ? -46.602 -40.515 27.763 1.00 37.01 74 PHE B O 1
ATOM 4381 N N . ASN B 1 75 ? -46.590 -38.668 26.472 1.00 32.74 75 ASN B N 1
ATOM 4382 C CA . ASN B 1 75 ? -47.938 -38.278 26.859 1.00 32.77 75 ASN B CA 1
ATOM 4383 C C . ASN B 1 75 ? -48.883 -37.885 25.710 1.00 35.80 75 ASN B C 1
ATOM 4384 O O . ASN B 1 75 ? -48.436 -37.439 24.650 1.00 33.95 75 ASN B O 1
ATOM 4389 N N . ILE B 1 76 ? -50.200 -38.020 25.962 1.00 33.04 76 ILE B N 1
ATOM 4390 C CA . ILE B 1 76 ? -51.274 -37.722 25.009 1.00 32.71 76 ILE B CA 1
ATOM 4391 C C . ILE B 1 76 ? -51.327 -36.231 24.621 1.00 36.49 76 ILE B C 1
ATOM 4392 O O . ILE B 1 76 ? -51.597 -35.899 23.465 1.00 34.35 76 ILE B O 1
ATOM 4397 N N . ASP B 1 77 ? -51.082 -35.352 25.604 1.00 33.49 77 ASP B N 1
ATOM 4398 C CA . ASP B 1 77 ? -51.216 -33.912 25.491 1.00 32.66 77 ASP B CA 1
ATOM 4399 C C . ASP B 1 77 ? -50.145 -33.152 24.741 1.00 37.16 77 ASP B C 1
ATOM 4400 O O . ASP B 1 77 ? -50.486 -32.313 23.908 1.00 36.86 77 ASP B O 1
ATOM 4405 N N . THR B 1 78 ? -48.862 -33.395 25.051 1.00 34.80 78 THR B N 1
ATOM 4406 C CA . THR B 1 78 ? -47.739 -32.641 24.470 1.00 34.25 78 THR B CA 1
ATOM 4407 C C . THR B 1 78 ? -46.726 -33.486 23.694 1.00 37.26 78 THR B C 1
ATOM 4408 O O . THR B 1 78 ? -45.748 -32.944 23.167 1.00 37.07 78 THR B O 1
ATOM 4412 N N . GLY B 1 79 ? -46.954 -34.791 23.640 1.00 33.02 79 GLY B N 1
ATOM 4413 C CA . GLY B 1 79 ? -46.055 -35.712 22.956 1.00 32.32 79 GLY B CA 1
ATOM 4414 C C . GLY B 1 79 ? -46.121 -35.692 21.443 1.00 35.86 79 GLY B C 1
ATOM 4415 O O . GLY B 1 79 ? -47.037 -35.103 20.850 1.00 35.32 79 GLY B O 1
ATOM 4416 N N . SER B 1 80 ? -45.149 -36.386 20.812 1.00 30.43 80 SER B N 1
ATOM 4417 C CA . SER B 1 80 ? -45.029 -36.538 19.365 1.00 28.27 80 SER B CA 1
ATOM 4418 C C . SER B 1 80 ? -44.769 -37.989 18.969 1.00 32.20 80 SER B C 1
ATOM 4419 O O . SER B 1 80 ? -44.074 -38.724 19.677 1.00 32.30 80 SER B O 1
ATOM 4422 N N . ILE B 1 81 ? -45.291 -38.385 17.812 1.00 28.28 81 ILE B N 1
ATOM 4423 C CA . ILE B 1 81 ? -44.964 -39.669 17.220 1.00 27.86 81 ILE B CA 1
ATOM 4424 C C . ILE B 1 81 ? -44.025 -39.264 16.100 1.00 32.84 81 ILE B C 1
ATOM 4425 O O . ILE B 1 81 ? -44.437 -38.629 15.122 1.00 32.86 81 ILE B O 1
ATOM 4430 N N . LEU B 1 82 ? -42.746 -39.560 16.292 1.00 28.80 82 LEU B N 1
ATOM 4431 C CA . LEU B 1 82 ? -41.721 -39.208 15.331 1.00 27.12 82 LEU B CA 1
ATOM 4432 C C . LEU B 1 82 ? -41.282 -40.455 14.588 1.00 28.48 82 LEU B C 1
ATOM 4433 O O . LEU B 1 82 ? -40.716 -41.368 15.197 1.00 28.66 82 LEU B O 1
ATOM 4438 N N . ILE B 1 83 ? -41.649 -40.536 13.291 1.00 23.35 83 ILE B N 1
ATOM 4439 C CA . ILE B 1 83 ? -41.381 -41.704 12.439 1.00 22.61 83 ILE B CA 1
ATOM 4440 C C . ILE B 1 83 ? -40.361 -41.433 11.344 1.00 25.79 83 ILE B C 1
ATOM 4441 O O . ILE B 1 83 ? -40.509 -40.486 10.580 1.00 24.72 83 ILE B O 1
ATOM 4446 N N . SER B 1 84 ? -39.341 -42.290 11.243 1.00 24.51 84 SER B N 1
ATOM 4447 C CA . SER B 1 84 ? -38.366 -42.231 10.152 1.00 23.79 84 SER B CA 1
ATOM 4448 C C . SER B 1 84 ? -38.452 -43.542 9.401 1.00 27.65 84 SER B C 1
ATOM 4449 O O . SER B 1 84 ? -38.530 -44.587 10.028 1.00 28.34 84 SER B O 1
ATOM 4452 N N . ILE B 1 85 ? -38.542 -43.478 8.068 1.00 23.63 85 ILE B N 1
ATOM 4453 C CA . ILE B 1 85 ? -38.794 -44.621 7.197 1.00 22.65 85 ILE B CA 1
ATOM 4454 C C . ILE B 1 85 ? -37.744 -44.854 6.115 1.00 29.06 85 ILE B C 1
ATOM 4455 O O . ILE B 1 85 ? -37.261 -43.909 5.504 1.00 29.01 85 ILE B O 1
ATOM 4460 N N . GLY B 1 86 ? -37.498 -46.131 5.835 1.00 27.09 86 GLY B N 1
ATOM 4461 C CA . GLY B 1 86 ? -36.656 -46.628 4.757 1.00 26.25 86 GLY B CA 1
ATOM 4462 C C . GLY B 1 86 ? -37.387 -47.786 4.109 1.00 29.85 86 GLY B C 1
ATOM 4463 O O . GLY B 1 86 ? -38.530 -48.076 4.481 1.00 29.32 86 GLY B O 1
ATOM 4464 N N . HIS B 1 87 ? -36.759 -48.435 3.114 1.00 25.00 87 HIS B N 1
ATOM 4465 C CA . HIS B 1 87 ? -37.309 -49.618 2.467 1.00 23.56 87 HIS B CA 1
ATOM 4466 C C . HIS B 1 87 ? -36.215 -50.631 2.291 1.00 26.78 87 HIS B C 1
ATOM 4467 O O . HIS B 1 87 ? -35.099 -50.265 1.937 1.00 27.18 87 HIS B O 1
ATOM 4474 N N . ILE B 1 88 ? -36.481 -51.872 2.693 1.00 21.73 88 ILE B N 1
ATOM 4475 C CA . ILE B 1 88 ? -35.462 -52.900 2.721 1.00 21.32 88 ILE B CA 1
ATOM 4476 C C . ILE B 1 88 ? -35.436 -53.798 1.486 1.00 30.79 88 ILE B C 1
ATOM 4477 O O . ILE B 1 88 ? -34.710 -54.799 1.451 1.00 31.66 88 ILE B O 1
ATOM 4482 N N . ASP B 1 89 ? -36.221 -53.418 0.460 1.00 28.36 89 ASP B N 1
ATOM 4483 C CA . ASP B 1 89 ? -36.276 -54.126 -0.815 1.00 27.21 89 ASP B CA 1
ATOM 4484 C C . ASP B 1 89 ? -35.565 -53.289 -1.878 1.00 30.08 89 ASP B C 1
ATOM 4485 O O . ASP B 1 89 ? -35.596 -52.056 -1.831 1.00 29.91 89 ASP B O 1
ATOM 4490 N N . SER B 1 90 ? -34.932 -53.966 -2.832 1.00 25.43 90 SER B N 1
ATOM 4491 C CA . SER B 1 90 ? -34.260 -53.336 -3.962 1.00 24.39 90 SER B CA 1
ATOM 4492 C C . SER B 1 90 ? -34.636 -54.114 -5.236 1.00 27.44 90 SER B C 1
ATOM 4493 O O . SER B 1 90 ? -35.181 -55.226 -5.156 1.00 26.76 90 SER B O 1
ATOM 4496 N N . CYS B 1 91 ? -34.315 -53.548 -6.399 1.00 24.11 91 CYS B N 1
ATOM 4497 C CA . CYS B 1 91 ? -34.511 -54.196 -7.697 1.00 24.47 91 CYS B CA 1
ATOM 4498 C C . CYS B 1 91 ? -33.627 -55.411 -7.804 1.00 31.30 91 CYS B C 1
ATOM 4499 O O . CYS B 1 91 ? -32.416 -55.325 -7.576 1.00 32.86 91 CYS B O 1
ATOM 4502 N N . ALA B 1 92 ? -34.232 -56.552 -8.102 1.00 28.29 92 ALA B N 1
ATOM 4503 C CA . ALA B 1 92 ? -33.486 -57.809 -8.175 1.00 27.90 92 ALA B CA 1
ATOM 4504 C C . ALA B 1 92 ? -34.080 -58.799 -9.149 1.00 30.25 92 ALA B C 1
ATOM 4505 O O . ALA B 1 92 ? -35.258 -58.713 -9.487 1.00 29.65 92 ALA B O 1
ATOM 4507 N N . LEU B 1 93 ? -33.245 -59.735 -9.606 1.00 25.77 93 LEU B N 1
ATOM 4508 C CA . LEU B 1 93 ? -33.672 -60.883 -10.395 1.00 24.43 93 LEU B CA 1
ATOM 4509 C C . LEU B 1 93 ? -33.940 -61.928 -9.315 1.00 28.24 93 LEU B C 1
ATOM 4510 O O . LEU B 1 93 ? -33.059 -62.196 -8.499 1.00 28.33 93 LEU B O 1
ATOM 4515 N N . LYS B 1 94 ? -35.175 -62.410 -9.234 1.00 24.99 94 LYS B N 1
ATOM 4516 C CA . LYS B 1 94 ? -35.618 -63.398 -8.239 1.00 25.26 94 LYS B CA 1
ATOM 4517 C C . LYS B 1 94 ? -36.007 -64.698 -8.934 1.00 30.53 94 LYS B C 1
ATOM 4518 O O . LYS B 1 94 ? -36.651 -64.649 -9.979 1.00 30.52 94 LYS B O 1
ATOM 4524 N N . ILE B 1 95 ? -35.591 -65.856 -8.386 1.00 28.85 95 ILE B N 1
ATOM 4525 C CA . ILE B 1 95 ? -35.896 -67.190 -8.960 1.00 29.16 95 ILE B CA 1
ATOM 4526 C C . ILE B 1 95 ? -37.419 -67.455 -9.025 1.00 35.59 95 ILE B C 1
ATOM 4527 O O . ILE B 1 95 ? -38.094 -67.355 -8.000 1.00 37.22 95 ILE B O 1
ATOM 4532 N N . SER B 1 96 ? -37.945 -67.786 -10.227 1.00 32.08 96 SER B N 1
ATOM 4533 C CA . SER B 1 96 ? -39.360 -68.120 -10.479 1.00 32.27 96 SER B CA 1
ATOM 4534 C C . SER B 1 96 ? -39.749 -69.439 -9.769 1.00 39.80 96 SER B C 1
ATOM 4535 O O . SER B 1 96 ? -38.849 -70.245 -9.484 1.00 41.39 96 SER B O 1
ATOM 4538 N N . PRO B 1 97 ? -41.061 -69.730 -9.527 1.00 36.64 97 PRO B N 1
ATOM 4539 C CA . PRO B 1 97 ? -41.428 -71.006 -8.874 1.00 36.85 97 PRO B CA 1
ATOM 4540 C C . PRO B 1 97 ? -41.035 -72.266 -9.657 1.00 40.20 97 PRO B C 1
ATOM 4541 O O . PRO B 1 97 ? -40.504 -73.209 -9.050 1.00 40.01 97 PRO B O 1
ATOM 4545 N N . ASN B 1 98 ? -41.299 -72.273 -10.994 1.00 35.58 98 ASN B N 1
ATOM 4546 C CA . ASN B 1 98 ? -40.963 -73.348 -11.945 1.00 35.03 98 ASN B CA 1
ATOM 4547 C C . ASN B 1 98 ? -39.792 -72.807 -12.761 1.00 37.77 98 ASN B C 1
ATOM 4548 O O . ASN B 1 98 ? -39.988 -72.066 -13.728 1.00 38.25 98 ASN B O 1
ATOM 4553 N N . ASN B 1 99 ? -38.570 -73.117 -12.320 1.00 32.26 99 ASN B N 1
ATOM 4554 C CA . ASN B 1 99 ? -37.337 -72.551 -12.859 1.00 30.32 99 ASN B CA 1
ATOM 4555 C C . ASN B 1 99 ? -36.416 -73.465 -13.670 1.00 33.06 99 ASN B C 1
ATOM 4556 O O . ASN B 1 99 ? -35.382 -72.996 -14.149 1.00 32.19 99 ASN B O 1
ATOM 4561 N N . ASN B 1 100 ? -36.769 -74.745 -13.821 1.00 29.59 100 ASN B N 1
ATOM 4562 C CA . ASN B 1 100 ? -35.944 -75.724 -14.531 1.00 29.14 100 ASN B CA 1
ATOM 4563 C C . ASN B 1 100 ? -35.983 -75.505 -16.030 1.00 33.23 100 ASN B C 1
ATOM 4564 O O . ASN B 1 100 ? -36.992 -75.780 -16.669 1.00 33.09 100 ASN B O 1
ATOM 4569 N N . VAL B 1 101 ? -34.893 -74.956 -16.582 1.00 30.27 101 VAL B N 1
ATOM 4570 C CA . VAL B 1 101 ? -34.739 -74.677 -18.017 1.00 29.25 101 VAL B CA 1
ATOM 4571 C C . VAL B 1 101 ? -33.479 -75.413 -18.491 1.00 33.76 101 VAL B C 1
ATOM 4572 O O . VAL B 1 101 ? -32.470 -75.446 -17.771 1.00 33.24 101 VAL B O 1
ATOM 4576 N N . ILE B 1 102 ? -33.566 -76.050 -19.674 1.00 29.85 102 ILE B N 1
ATOM 4577 C CA . ILE B 1 102 ? -32.440 -76.739 -20.316 1.00 29.36 102 ILE B CA 1
ATOM 4578 C C . ILE B 1 102 ? -32.502 -76.358 -21.791 1.00 34.60 102 ILE B C 1
ATOM 4579 O O . ILE B 1 102 ? -33.452 -76.723 -22.481 1.00 35.02 102 ILE B O 1
ATOM 4584 N N . LYS B 1 103 ? -31.527 -75.574 -22.257 1.00 31.08 103 LYS B N 1
ATOM 4585 C CA . LYS B 1 103 ? -31.467 -75.113 -23.641 1.00 31.29 103 LYS B CA 1
ATOM 4586 C C . LYS B 1 103 ? -30.017 -75.100 -24.108 1.00 36.21 103 LYS B C 1
ATOM 4587 O O . LYS B 1 103 ? -29.137 -74.608 -23.388 1.00 36.33 103 LYS B O 1
ATOM 4593 N N . LYS B 1 104 ? -29.766 -75.661 -25.312 1.00 32.53 104 LYS B N 1
ATOM 4594 C CA . LYS B 1 104 ? -28.441 -75.746 -25.943 1.00 31.29 104 LYS B CA 1
ATOM 4595 C C . LYS B 1 104 ? -27.431 -76.416 -25.010 1.00 34.73 104 LYS B C 1
ATOM 4596 O O . LYS B 1 104 ? -26.327 -75.906 -24.828 1.00 36.52 104 LYS B O 1
ATOM 4602 N N . LYS B 1 105 ? -27.837 -77.533 -24.382 1.00 29.61 105 LYS B N 1
ATOM 4603 C CA . LYS B 1 105 ? -27.034 -78.345 -23.455 1.00 28.53 105 LYS B CA 1
ATOM 4604 C C . LYS B 1 105 ? -26.621 -77.616 -22.152 1.00 32.90 105 LYS B C 1
ATOM 4605 O O . LYS B 1 105 ? -25.753 -78.101 -21.427 1.00 32.65 105 LYS B O 1
ATOM 4611 N N . ILE B 1 106 ? -27.273 -76.469 -21.846 1.00 29.43 106 ILE B N 1
ATOM 4612 C CA . ILE B 1 106 ? -27.021 -75.674 -20.640 1.00 28.61 106 ILE B CA 1
ATOM 4613 C C . ILE B 1 106 ? -28.258 -75.653 -19.707 1.00 33.25 106 ILE B C 1
ATOM 4614 O O . ILE B 1 106 ? -29.365 -75.364 -20.173 1.00 32.71 106 ILE B O 1
ATOM 4619 N N . HIS B 1 107 ? -28.053 -75.929 -18.392 1.00 29.65 107 HIS B N 1
ATOM 4620 C CA . HIS B 1 107 ? -29.095 -75.829 -17.365 1.00 29.85 107 HIS B CA 1
ATOM 4621 C C . HIS B 1 107 ? -29.207 -74.362 -16.989 1.00 35.21 107 HIS B C 1
ATOM 4622 O O . HIS B 1 107 ? -28.210 -73.717 -16.626 1.00 34.44 107 HIS B O 1
ATOM 4629 N N . GLN B 1 108 ? -30.422 -73.829 -17.122 1.00 32.20 108 GLN B N 1
ATOM 4630 C CA . GLN B 1 108 ? -30.735 -72.435 -16.841 1.00 30.80 108 GLN B CA 1
ATOM 4631 C C . GLN B 1 108 ? -31.806 -72.339 -15.783 1.00 35.72 108 GLN B C 1
ATOM 4632 O O . GLN B 1 108 ? -32.521 -73.308 -15.526 1.00 35.64 108 GLN B O 1
ATOM 4638 N N . ILE B 1 109 ? -31.920 -71.154 -15.184 1.00 32.33 109 ILE B N 1
ATOM 4639 C CA . ILE B 1 109 ? -32.883 -70.830 -14.153 1.00 31.97 109 ILE B CA 1
ATOM 4640 C C . ILE B 1 109 ? -33.782 -69.739 -14.694 1.00 36.56 109 ILE B C 1
ATOM 4641 O O . ILE B 1 109 ? -33.296 -68.723 -15.200 1.00 36.14 109 ILE B O 1
ATOM 4646 N N . ASN B 1 110 ? -35.095 -69.937 -14.568 1.00 33.81 110 ASN B N 1
ATOM 4647 C CA . ASN B 1 110 ? -36.115 -68.954 -14.930 1.00 32.57 110 ASN B CA 1
ATOM 4648 C C . ASN B 1 110 ? -36.137 -67.917 -13.796 1.00 34.99 110 ASN B C 1
ATOM 4649 O O . ASN B 1 110 ? -36.235 -68.300 -12.629 1.00 35.15 110 ASN B O 1
ATOM 4654 N N . VAL B 1 111 ? -35.983 -66.622 -14.122 1.00 30.84 111 VAL B N 1
ATOM 4655 C CA . VAL B 1 111 ? -35.973 -65.536 -13.125 1.00 30.09 111 VAL B CA 1
ATOM 4656 C C . VAL B 1 111 ? -37.018 -64.471 -13.460 1.00 33.16 111 VAL B C 1
ATOM 4657 O O . VAL B 1 111 ? -37.323 -64.257 -14.637 1.00 32.12 111 VAL B O 1
ATOM 4661 N N . GLU B 1 112 ? -37.523 -63.780 -12.422 1.00 29.18 112 GLU B N 1
ATOM 4662 C CA . GLU B 1 112 ? -38.493 -62.698 -12.546 1.00 28.45 112 GLU B CA 1
ATOM 4663 C C . GLU B 1 112 ? -37.751 -61.396 -12.363 1.00 31.21 112 GLU B C 1
ATOM 4664 O O . GLU B 1 112 ? -36.771 -61.330 -11.617 1.00 28.94 112 GLU B O 1
ATOM 4670 N N . CYS B 1 113 ? -38.235 -60.349 -13.025 1.00 28.85 113 CYS B N 1
ATOM 4671 C CA . CYS B 1 113 ? -37.653 -59.018 -12.959 1.00 27.91 113 CYS B CA 1
ATOM 4672 C C . CYS B 1 113 ? -38.376 -58.251 -11.895 1.00 28.70 113 CYS B C 1
ATOM 4673 O O . CYS B 1 113 ? -39.460 -57.728 -12.153 1.00 28.16 113 CYS B O 1
ATOM 4676 N N . TYR B 1 114 ? -37.818 -58.232 -10.676 1.00 23.80 114 TYR B N 1
ATOM 4677 C CA . TYR B 1 114 ? -38.443 -57.542 -9.550 1.00 23.31 114 TYR B CA 1
ATOM 4678 C C . TYR B 1 114 ? -37.989 -56.091 -9.458 1.00 28.79 114 TYR B C 1
ATOM 4679 O O . TYR B 1 114 ? -36.805 -55.821 -9.261 1.00 30.54 114 TYR B O 1
ATOM 4688 N N . GLY B 1 115 ? -38.938 -55.177 -9.567 1.00 24.58 115 GLY B N 1
ATOM 4689 C CA . GLY B 1 115 ? -38.662 -53.750 -9.542 1.00 23.78 115 GLY B CA 1
ATOM 4690 C C . GLY B 1 115 ? -38.330 -53.251 -10.934 1.00 28.89 115 GLY B C 1
ATOM 4691 O O . GLY B 1 115 ? -38.205 -54.033 -11.887 1.00 28.15 115 GLY B O 1
ATOM 4692 N N . SER B 1 116 ? -38.158 -51.944 -11.060 1.00 26.26 116 SER B N 1
ATOM 4693 C CA . SER B 1 116 ? -37.823 -51.349 -12.339 1.00 26.70 116 SER B CA 1
ATOM 4694 C C . SER B 1 116 ? -36.303 -51.249 -12.465 1.00 29.78 116 SER B C 1
ATOM 4695 O O . SER B 1 116 ? -35.753 -50.153 -12.565 1.00 29.47 116 SER B O 1
ATOM 4698 N N . GLY B 1 117 ? -35.638 -52.397 -12.432 1.00 25.59 117 GLY B N 1
ATOM 4699 C CA . GLY B 1 117 ? -34.188 -52.459 -12.509 1.00 25.05 117 GLY B CA 1
ATOM 4700 C C . GLY B 1 117 ? -33.608 -52.131 -13.866 1.00 28.89 117 GLY B C 1
ATOM 4701 O O . GLY B 1 117 ? -34.305 -52.156 -14.882 1.00 28.32 117 GLY B O 1
ATOM 4702 N N . LEU B 1 118 ? -32.309 -51.815 -13.867 1.00 26.57 118 LEU B N 1
ATOM 4703 C CA . LEU B 1 118 ? -31.461 -51.518 -15.020 1.00 26.05 118 LEU B CA 1
ATOM 4704 C C . LEU B 1 118 ? -30.813 -52.861 -15.348 1.00 27.00 118 LEU B C 1
ATOM 4705 O O . LEU B 1 118 ? -29.667 -53.110 -14.969 1.00 26.16 118 LEU B O 1
ATOM 4710 N N . TRP B 1 119 ? -31.603 -53.759 -15.958 1.00 23.50 119 TRP B N 1
ATOM 4711 C CA . TRP B 1 119 ? -31.241 -55.144 -16.218 1.00 24.72 119 TRP B CA 1
ATOM 4712 C C . TRP B 1 119 ? -29.997 -55.447 -17.024 1.00 29.22 119 TRP B C 1
ATOM 4713 O O . TRP B 1 119 ? -29.403 -56.502 -16.802 1.00 30.71 119 TRP B O 1
ATOM 4724 N N . HIS B 1 120 ? -29.569 -54.547 -17.920 1.00 24.64 120 HIS B N 1
ATOM 4725 C CA . HIS B 1 120 ? -28.352 -54.773 -18.696 1.00 24.52 120 HIS B CA 1
ATOM 4726 C C . HIS B 1 120 ? -27.141 -54.832 -17.772 1.00 27.63 120 HIS B C 1
ATOM 4727 O O . HIS B 1 120 ? -26.203 -55.582 -18.064 1.00 28.12 120 HIS B O 1
ATOM 4734 N N . THR B 1 121 ? -27.189 -54.092 -16.631 1.00 22.77 121 THR B N 1
ATOM 4735 C CA . THR B 1 121 ? -26.115 -54.069 -15.626 1.00 22.88 121 THR B CA 1
ATOM 4736 C C . THR B 1 121 ? -25.906 -55.422 -14.946 1.00 27.95 121 THR B C 1
ATOM 4737 O O . THR B 1 121 ? -24.818 -55.670 -14.451 1.00 27.67 121 THR B O 1
ATOM 4741 N N . TRP B 1 122 ? -26.939 -56.286 -14.937 1.00 26.32 122 TRP B N 1
ATOM 4742 C CA . TRP B 1 122 ? -26.937 -57.611 -14.322 1.00 27.20 122 TRP B CA 1
ATOM 4743 C C . TRP B 1 122 ? -26.260 -58.668 -15.183 1.00 30.24 122 TRP B C 1
ATOM 4744 O O . TRP B 1 122 ? -25.985 -59.775 -14.710 1.00 29.28 122 TRP B O 1
ATOM 4755 N N . PHE B 1 123 ? -25.999 -58.333 -16.451 1.00 25.90 123 PHE B N 1
ATOM 4756 C CA . PHE B 1 123 ? -25.323 -59.226 -17.375 1.00 24.53 123 PHE B CA 1
ATOM 4757 C C . PHE B 1 123 ? -23.866 -59.240 -17.047 1.00 27.83 123 PHE B C 1
ATOM 4758 O O . PHE B 1 123 ? -23.307 -58.221 -16.630 1.00 27.08 123 PHE B O 1
ATOM 4766 N N . ASP B 1 124 ? -23.253 -60.411 -17.191 1.00 25.82 124 ASP B N 1
ATOM 4767 C CA . ASP B 1 124 ? -21.826 -60.620 -16.992 1.00 26.32 124 ASP B CA 1
ATOM 4768 C C . ASP B 1 124 ? -21.303 -60.243 -15.583 1.00 30.02 124 ASP B C 1
ATOM 4769 O O . ASP B 1 124 ? -20.256 -59.617 -15.450 1.00 30.73 124 ASP B O 1
ATOM 4774 N N . ARG B 1 125 ? -22.059 -60.625 -14.540 1.00 25.30 125 ARG B N 1
ATOM 4775 C CA . ARG B 1 125 ? -21.749 -60.400 -13.129 1.00 24.28 125 ARG B CA 1
ATOM 4776 C C . ARG B 1 125 ? -21.679 -61.761 -12.417 1.00 29.25 125 ARG B C 1
ATOM 4777 O O . ARG B 1 125 ? -22.437 -62.667 -12.769 1.00 28.19 125 ARG B O 1
ATOM 4785 N N . SER B 1 126 ? -20.792 -61.893 -11.406 1.00 27.13 126 SER B N 1
ATOM 4786 C CA . SER B 1 126 ? -20.649 -63.095 -10.573 1.00 27.70 126 SER B CA 1
ATOM 4787 C C . SER B 1 126 ? -21.853 -63.107 -9.618 1.00 32.04 126 SER B C 1
ATOM 4788 O O . SER B 1 126 ? -21.881 -62.347 -8.649 1.00 32.48 126 SER B O 1
ATOM 4791 N N . LEU B 1 127 ? -22.866 -63.935 -9.922 1.00 27.41 127 LEU B N 1
ATOM 4792 C CA . LEU B 1 127 ? -24.096 -63.979 -9.145 1.00 25.79 127 LEU B CA 1
ATOM 4793 C C . LEU B 1 127 ? -24.241 -65.109 -8.157 1.00 29.71 127 LEU B C 1
ATOM 4794 O O . LEU B 1 127 ? -24.022 -66.279 -8.484 1.00 28.57 127 LEU B O 1
ATOM 4799 N N . GLY B 1 128 ? -24.624 -64.714 -6.945 1.00 27.65 128 GLY B N 1
ATOM 4800 C CA . GLY B 1 128 ? -24.919 -65.581 -5.815 1.00 27.94 128 GLY B CA 1
ATOM 4801 C C . GLY B 1 128 ? -26.404 -65.555 -5.517 1.00 31.93 128 GLY B C 1
ATOM 4802 O O . GLY B 1 128 ? -27.212 -65.182 -6.372 1.00 30.91 128 GLY B O 1
ATOM 4803 N N . LEU B 1 129 ? -26.773 -65.944 -4.297 1.00 30.00 129 LEU B N 1
ATOM 4804 C CA . LEU B 1 129 ? -28.170 -66.004 -3.836 1.00 29.54 129 LEU B CA 1
ATOM 4805 C C . LEU B 1 129 ? -28.345 -65.476 -2.416 1.00 33.41 129 LEU B C 1
ATOM 4806 O O . LEU B 1 129 ? -27.424 -65.546 -1.584 1.00 34.80 129 LEU B O 1
ATOM 4811 N N . SER B 1 130 ? -29.533 -64.959 -2.138 1.00 27.92 130 SER B N 1
ATOM 4812 C CA . SER B 1 130 ? -29.898 -64.461 -0.815 1.00 27.29 130 SER B CA 1
ATOM 4813 C C . SER B 1 130 ? -31.416 -64.509 -0.657 1.00 30.96 130 SER B C 1
ATOM 4814 O O . SER B 1 130 ? -32.160 -64.085 -1.545 1.00 30.57 130 SER B O 1
ATOM 4817 N N . GLY B 1 131 ? -31.873 -65.046 0.455 1.00 27.49 131 GLY B N 1
ATOM 4818 C CA . GLY B 1 131 ? -33.307 -65.109 0.679 1.00 27.28 131 GLY B CA 1
ATOM 4819 C C . GLY B 1 131 ? -33.785 -66.122 1.682 1.00 30.86 131 GLY B C 1
ATOM 4820 O O . GLY B 1 131 ? -33.049 -66.510 2.593 1.00 30.52 131 GLY B O 1
ATOM 4821 N N . GLN B 1 132 ? -35.046 -66.533 1.496 1.00 28.50 132 GLN B N 1
ATOM 4822 C CA . GLN B 1 132 ? -35.816 -67.459 2.334 1.00 28.90 132 GLN B CA 1
ATOM 4823 C C . GLN B 1 132 ? -36.087 -68.782 1.611 1.00 33.56 132 GLN B C 1
ATOM 4824 O O . GLN B 1 132 ? -36.583 -68.792 0.491 1.00 31.62 132 GLN B O 1
ATOM 4830 N N . VAL B 1 133 ? -35.750 -69.892 2.258 1.00 33.27 133 VAL B N 1
ATOM 4831 C CA . VAL B 1 133 ? -35.974 -71.240 1.728 1.00 33.75 133 VAL B CA 1
ATOM 4832 C C . VAL B 1 133 ? -36.854 -71.971 2.726 1.00 41.10 133 VAL B C 1
ATOM 4833 O O . VAL B 1 133 ? -36.670 -71.821 3.935 1.00 40.95 133 VAL B O 1
ATOM 4837 N N . LEU B 1 134 ? -37.809 -72.756 2.213 1.00 40.87 134 LEU B N 1
ATOM 4838 C CA . LEU B 1 134 ? -38.708 -73.600 2.999 1.00 42.13 134 LEU B CA 1
ATOM 4839 C C . LEU B 1 134 ? -38.436 -75.040 2.674 1.00 45.62 134 LEU B C 1
ATOM 4840 O O . LEU B 1 134 ? -38.384 -75.440 1.502 1.00 45.45 134 LEU B O 1
ATOM 4845 N N . TYR B 1 135 ? -38.224 -75.824 3.711 1.00 42.18 135 TYR B N 1
ATOM 4846 C CA . TYR B 1 135 ? -37.943 -77.237 3.529 1.00 41.77 135 TYR B CA 1
ATOM 4847 C C . TYR B 1 135 ? -38.552 -78.084 4.636 1.00 43.69 135 TYR B C 1
ATOM 4848 O O . TYR B 1 135 ? -38.838 -77.581 5.726 1.00 41.89 135 TYR B O 1
ATOM 4857 N N . LYS B 1 136 ? -38.767 -79.365 4.345 1.00 40.53 136 LYS B N 1
ATOM 4858 C CA . LYS B 1 136 ? -39.318 -80.273 5.335 1.00 40.53 136 LYS B CA 1
ATOM 4859 C C . LYS B 1 136 ? -38.226 -80.953 6.140 1.00 44.16 136 LYS B C 1
ATOM 4860 O O . LYS B 1 136 ? -37.220 -81.376 5.592 1.00 43.38 136 LYS B O 1
ATOM 4866 N N . LYS B 1 137 ? -38.388 -80.970 7.450 1.00 43.06 137 LYS B N 1
ATOM 4867 C CA . LYS B 1 137 ? -37.489 -81.653 8.367 1.00 44.61 137 LYS B CA 1
ATOM 4868 C C . LYS B 1 137 ? -38.397 -82.438 9.296 1.00 53.06 137 LYS B C 1
ATOM 4869 O O . LYS B 1 137 ? -39.017 -81.874 10.205 1.00 53.58 137 LYS B O 1
ATOM 4875 N N . GLY B 1 138 ? -38.547 -83.719 8.980 1.00 52.31 138 GLY B N 1
ATOM 4876 C CA . GLY B 1 138 ? -39.434 -84.620 9.700 1.00 53.89 138 GLY B CA 1
ATOM 4877 C C . GLY B 1 138 ? -40.882 -84.230 9.491 1.00 58.98 138 GLY B C 1
ATOM 4878 O O . GLY B 1 138 ? -41.361 -84.157 8.354 1.00 59.17 138 GLY B O 1
ATOM 4879 N N . ASN B 1 139 ? -41.551 -83.902 10.586 1.00 55.93 139 ASN B N 1
ATOM 4880 C CA . ASN B 1 139 ? -42.958 -83.500 10.638 1.00 56.17 139 ASN B CA 1
ATOM 4881 C C . ASN B 1 139 ? -43.106 -81.962 10.572 1.00 57.68 139 ASN B C 1
ATOM 4882 O O . ASN B 1 139 ? -44.215 -81.440 10.728 1.00 57.23 139 ASN B O 1
ATOM 4887 N N . LYS B 1 140 ? -41.989 -81.246 10.370 1.00 51.14 140 LYS B N 1
ATOM 4888 C CA . LYS B 1 140 ? -41.976 -79.790 10.405 1.00 48.65 140 LYS B CA 1
ATOM 4889 C C . LYS B 1 140 ? -41.692 -79.100 9.070 1.00 49.13 140 LYS B C 1
ATOM 4890 O O . LYS B 1 140 ? -41.053 -79.672 8.185 1.00 48.54 140 LYS B O 1
ATOM 4896 N N . LEU B 1 141 ? -42.187 -77.858 8.947 1.00 42.78 141 LEU B N 1
ATOM 4897 C CA . LEU B 1 141 ? -41.995 -76.955 7.820 1.00 41.04 141 LEU B CA 1
ATOM 4898 C C . LEU B 1 141 ? -40.939 -75.976 8.323 1.00 42.47 141 LEU B C 1
ATOM 4899 O O . LEU B 1 141 ? -41.216 -75.192 9.227 1.00 42.55 141 LEU B O 1
ATOM 4904 N N . VAL B 1 142 ? -39.710 -76.082 7.818 1.00 37.09 142 VAL B N 1
ATOM 4905 C CA . VAL B 1 142 ? -38.610 -75.254 8.311 1.00 35.87 142 VAL B CA 1
ATOM 4906 C C . VAL B 1 142 ? -38.350 -74.074 7.399 1.00 40.73 142 VAL B C 1
ATOM 4907 O O . VAL B 1 142 ? -38.200 -74.232 6.185 1.00 40.99 142 VAL B O 1
ATOM 4911 N N . GLU B 1 143 ? -38.296 -72.887 7.990 1.00 37.67 143 GLU B N 1
ATOM 4912 C CA . GLU B 1 143 ? -37.953 -71.668 7.274 1.00 36.96 143 GLU B CA 1
ATOM 4913 C C . GLU B 1 143 ? -36.511 -71.385 7.666 1.00 40.58 143 GLU B C 1
ATOM 4914 O O . GLU B 1 143 ? -36.159 -71.520 8.845 1.00 40.47 143 GLU B O 1
ATOM 4920 N N . LYS B 1 144 ? -35.671 -71.042 6.679 1.00 36.33 144 LYS B N 1
ATOM 4921 C CA . LYS B 1 144 ? -34.267 -70.720 6.909 1.00 35.49 144 LYS B CA 1
ATOM 4922 C C . LYS B 1 144 ? -33.823 -69.612 5.975 1.00 38.38 144 LYS B C 1
ATOM 4923 O O . LYS B 1 144 ? -34.056 -69.686 4.765 1.00 38.02 144 LYS B O 1
ATOM 4929 N N . LEU B 1 145 ? -33.212 -68.567 6.555 1.00 33.90 145 LEU B N 1
ATOM 4930 C CA . LEU B 1 145 ? -32.682 -67.444 5.793 1.00 32.46 145 LEU B CA 1
ATOM 4931 C C . LEU B 1 145 ? -31.248 -67.761 5.427 1.00 38.22 145 LEU B C 1
ATOM 4932 O O . LEU B 1 145 ? -30.433 -68.049 6.303 1.00 39.62 145 LEU B O 1
ATOM 4937 N N . ILE B 1 146 ? -30.961 -67.777 4.123 1.00 34.21 146 ILE B N 1
ATOM 4938 C CA . ILE B 1 146 ? -29.657 -68.160 3.574 1.00 33.22 146 ILE B CA 1
ATOM 4939 C C . ILE B 1 146 ? -29.058 -67.091 2.660 1.00 37.43 146 ILE B C 1
ATOM 4940 O O . ILE B 1 146 ? -29.791 -66.273 2.072 1.00 36.32 146 ILE B O 1
ATOM 4945 N N . GLN B 1 147 ? -27.714 -67.124 2.529 1.00 33.19 147 GLN B N 1
ATOM 4946 C CA . GLN B 1 147 ? -26.967 -66.255 1.628 1.00 32.00 147 GLN B CA 1
ATOM 4947 C C . GLN B 1 147 ? -25.719 -66.970 1.148 1.00 35.99 147 GLN B C 1
ATOM 4948 O O . GLN B 1 147 ? -24.826 -67.257 1.944 1.00 35.65 147 GLN B O 1
ATOM 4954 N N . ILE B 1 148 ? -25.712 -67.304 -0.154 1.00 31.52 148 ILE B N 1
ATOM 4955 C CA . ILE B 1 148 ? -24.621 -67.961 -0.851 1.00 30.99 148 ILE B CA 1
ATOM 4956 C C . ILE B 1 148 ? -23.791 -66.840 -1.462 1.00 35.36 148 ILE B C 1
ATOM 4957 O O . ILE B 1 148 ? -24.261 -66.126 -2.354 1.00 34.07 148 ILE B O 1
ATOM 4962 N N . ASN B 1 149 ? -22.587 -66.644 -0.907 1.00 32.70 149 ASN B N 1
ATOM 4963 C CA . ASN B 1 149 ? -21.662 -65.590 -1.298 1.00 32.45 149 ASN B CA 1
ATOM 4964 C C . ASN B 1 149 ? -20.673 -65.992 -2.385 1.00 37.89 149 ASN B C 1
ATOM 4965 O O . ASN B 1 149 ? -19.823 -65.178 -2.766 1.00 38.87 149 ASN B O 1
ATOM 4970 N N . LYS B 1 150 ? -20.789 -67.229 -2.896 1.00 33.91 150 LYS B N 1
ATOM 4971 C CA . LYS B 1 150 ? -19.955 -67.729 -3.989 1.00 33.23 150 LYS B CA 1
ATOM 4972 C C . LYS B 1 150 ? -20.675 -67.479 -5.334 1.00 35.04 150 LYS B C 1
ATOM 4973 O O . LYS B 1 150 ? -21.905 -67.422 -5.376 1.00 33.36 150 LYS B O 1
ATOM 4975 N N . SER B 1 151 ? -19.909 -67.324 -6.426 1.00 31.80 151 SER B N 1
ATOM 4976 C CA . SER B 1 151 ? -20.492 -67.146 -7.755 1.00 30.72 151 SER B CA 1
ATOM 4977 C C . SER B 1 151 ? -21.002 -68.497 -8.243 1.00 34.91 151 SER B C 1
ATOM 4978 O O . SER B 1 151 ? -20.212 -69.425 -8.435 1.00 36.28 151 SER B O 1
ATOM 4981 N N . VAL B 1 152 ? -22.323 -68.614 -8.413 1.00 30.06 152 VAL B N 1
ATOM 4982 C CA . VAL B 1 152 ? -22.966 -69.869 -8.843 1.00 29.45 152 VAL B CA 1
ATOM 4983 C C . VAL B 1 152 ? -23.771 -69.693 -10.127 1.00 33.20 152 VAL B C 1
ATOM 4984 O O . VAL B 1 152 ? -24.030 -70.678 -10.816 1.00 33.28 152 VAL B O 1
ATOM 4988 N N . LEU B 1 153 ? -24.168 -68.431 -10.438 1.00 29.09 153 LEU B N 1
ATOM 4989 C CA . LEU B 1 153 ? -24.966 -68.042 -11.609 1.00 27.82 153 LEU B CA 1
ATOM 4990 C C . LEU B 1 153 ? -24.287 -66.933 -12.395 1.00 30.49 153 LEU B C 1
ATOM 4991 O O . LEU B 1 153 ? -23.519 -66.139 -11.844 1.00 30.60 153 LEU B O 1
ATOM 4996 N N . PHE B 1 154 ? -24.564 -66.898 -13.699 1.00 25.97 154 PHE B N 1
ATOM 4997 C CA . PHE B 1 154 ? -24.009 -65.953 -14.654 1.00 24.55 154 PHE B CA 1
ATOM 4998 C C . PHE B 1 154 ? -25.018 -65.755 -15.791 1.00 28.88 154 PHE B C 1
ATOM 4999 O O . PHE B 1 154 ? -25.493 -66.733 -16.372 1.00 28.64 154 PHE B O 1
ATOM 5007 N N . LEU B 1 155 ? -25.366 -64.488 -16.068 1.00 25.02 155 LEU B N 1
ATOM 5008 C CA . LEU B 1 155 ? -26.300 -64.073 -17.116 1.00 23.78 155 LEU B CA 1
ATOM 5009 C C . LEU B 1 155 ? -25.447 -63.539 -18.273 1.00 26.35 155 LEU B C 1
ATOM 5010 O O . LEU B 1 155 ? -24.967 -62.404 -18.203 1.00 24.14 155 LEU B O 1
ATOM 5015 N N . PRO B 1 156 ? -25.136 -64.375 -19.296 1.00 24.25 156 PRO B N 1
ATOM 5016 C CA . PRO B 1 156 ? -24.208 -63.910 -20.337 1.00 23.88 156 PRO B CA 1
ATOM 5017 C C . PRO B 1 156 ? -24.818 -63.023 -21.408 1.00 28.00 156 PRO B C 1
ATOM 5018 O O . PRO B 1 156 ? -25.912 -63.286 -21.903 1.00 28.02 156 PRO B O 1
ATOM 5022 N N . SER B 1 157 ? -24.074 -61.990 -21.794 1.00 23.87 157 SER B N 1
ATOM 5023 C CA . SER B 1 157 ? -24.425 -61.112 -22.893 1.00 23.01 157 SER B CA 1
ATOM 5024 C C . SER B 1 157 ? -24.221 -61.927 -24.174 1.00 26.82 157 SER B C 1
ATOM 5025 O O . SER B 1 157 ? -23.614 -62.996 -24.139 1.00 26.25 157 SER B O 1
ATOM 5028 N N . LEU B 1 158 ? -24.712 -61.430 -25.300 1.00 24.41 158 LEU B N 1
ATOM 5029 C CA . LEU B 1 158 ? -24.446 -62.069 -26.588 1.00 24.28 158 LEU B CA 1
ATOM 5030 C C . LEU B 1 158 ? -23.250 -61.329 -27.182 1.00 28.73 158 LEU B C 1
ATOM 5031 O O . LEU B 1 158 ? -23.226 -60.102 -27.176 1.00 28.57 158 LEU B O 1
ATOM 5036 N N . ALA B 1 159 ? -22.265 -62.057 -27.700 1.00 26.33 159 ALA B N 1
ATOM 5037 C CA . ALA B 1 159 ? -21.094 -61.475 -28.360 1.00 25.91 159 ALA B CA 1
ATOM 5038 C C . ALA B 1 159 ? -21.505 -60.358 -29.349 1.00 31.46 159 ALA B C 1
ATOM 5039 O O . ALA B 1 159 ? -22.501 -60.503 -30.066 1.00 31.67 159 ALA B O 1
ATOM 5041 N N . ILE B 1 160 ? -20.743 -59.246 -29.375 1.00 28.12 160 ILE B N 1
ATOM 5042 C CA . ILE B 1 160 ? -20.988 -58.115 -30.284 1.00 27.37 160 ILE B CA 1
ATOM 5043 C C . ILE B 1 160 ? -20.932 -58.549 -31.772 1.00 32.29 160 ILE B C 1
ATOM 5044 O O . ILE B 1 160 ? -21.581 -57.948 -32.631 1.00 31.46 160 ILE B O 1
ATOM 5049 N N . HIS B 1 161 ? -20.164 -59.607 -32.043 1.00 30.33 161 HIS B N 1
ATOM 5050 C CA . HIS B 1 161 ? -19.942 -60.177 -33.367 1.00 31.14 161 HIS B CA 1
ATOM 5051 C C . HIS B 1 161 ? -21.237 -60.741 -33.932 1.00 38.14 161 HIS B C 1
ATOM 5052 O O . HIS B 1 161 ? -21.448 -60.689 -35.138 1.00 39.32 161 HIS B O 1
ATOM 5059 N N . LEU B 1 162 ? -22.116 -61.232 -33.052 1.00 35.36 162 LEU B N 1
ATOM 5060 C CA . LEU B 1 162 ? -23.381 -61.849 -33.427 1.00 35.77 162 LEU B CA 1
ATOM 5061 C C . LEU B 1 162 ? -24.578 -60.894 -33.370 1.00 43.63 162 LEU B C 1
ATOM 5062 O O . LEU B 1 162 ? -25.722 -61.330 -33.236 1.00 44.31 162 LEU B O 1
ATOM 5067 N N . GLN B 1 163 ? -24.311 -59.589 -33.521 1.00 41.76 163 GLN B N 1
ATOM 5068 C CA . GLN B 1 163 ? -25.327 -58.533 -33.536 1.00 41.34 163 GLN B CA 1
ATOM 5069 C C . GLN B 1 163 ? -25.167 -57.676 -34.809 1.00 48.86 163 GLN B C 1
ATOM 5070 O O . GLN B 1 163 ? -24.048 -57.555 -35.335 1.00 49.21 163 GLN B O 1
ATOM 5076 N N . ASN B 1 164 ? -26.286 -57.115 -35.290 1.00 46.03 164 ASN B N 1
ATOM 5077 C CA . ASN B 1 164 ? -26.336 -56.265 -36.480 1.00 67.77 164 ASN B CA 1
ATOM 5078 C C . ASN B 1 164 ? -26.283 -54.784 -36.160 1.00 95.34 164 ASN B C 1
ATOM 5079 O O . ASN B 1 164 ? -25.382 -54.322 -35.453 1.00 59.02 164 ASN B O 1
ATOM 5081 N N . PHE B 1 170 ? -24.637 -49.602 -31.504 1.00 79.53 170 PHE B N 1
ATOM 5082 C CA . PHE B 1 170 ? -24.550 -48.814 -30.270 1.00 79.26 170 PHE B CA 1
ATOM 5083 C C . PHE B 1 170 ? -25.832 -48.879 -29.388 1.00 82.37 170 PHE B C 1
ATOM 5084 O O . PHE B 1 170 ? -25.806 -48.417 -28.234 1.00 81.27 170 PHE B O 1
ATOM 5086 N N . SER B 1 171 ? -26.937 -49.463 -29.930 1.00 78.08 171 SER B N 1
ATOM 5087 C CA . SER B 1 171 ? -28.229 -49.592 -29.247 1.00 77.09 171 SER B CA 1
ATOM 5088 C C . SER B 1 171 ? -28.482 -51.017 -28.734 1.00 80.18 171 SER B C 1
ATOM 5089 O O . SER B 1 171 ? -28.310 -51.982 -29.491 1.00 80.01 171 SER B O 1
ATOM 5092 N N . VAL B 1 172 ? -28.899 -51.135 -27.440 1.00 75.01 172 VAL B N 1
ATOM 5093 C CA . VAL B 1 172 ? -29.193 -52.410 -26.756 1.00 73.37 172 VAL B CA 1
ATOM 5094 C C . VAL B 1 172 ? -30.674 -52.561 -26.321 1.00 72.06 172 VAL B C 1
ATOM 5095 O O . VAL B 1 172 ? -31.158 -51.793 -25.475 1.00 70.88 172 VAL B O 1
ATOM 5097 N N . LYS B 1 173 ? -31.383 -53.561 -26.907 1.00 64.40 173 LYS B N 1
ATOM 5098 C CA . LYS B 1 173 ? -32.784 -53.869 -26.585 1.00 61.69 173 LYS B CA 1
ATOM 5099 C C . LYS B 1 173 ? -32.915 -55.313 -26.063 1.00 57.98 173 LYS B C 1
ATOM 5100 O O . LYS B 1 173 ? -32.826 -56.284 -26.823 1.00 58.12 173 LYS B O 1
ATOM 5106 N N . ILE B 1 174 ? -33.090 -55.435 -24.749 1.00 47.97 174 ILE B N 1
ATOM 5107 C CA . ILE B 1 174 ? -33.193 -56.716 -24.063 1.00 44.97 174 ILE B CA 1
ATOM 5108 C C . ILE B 1 174 ? -34.642 -57.141 -23.949 1.00 44.43 174 ILE B C 1
ATOM 5109 O O . ILE B 1 174 ? -35.469 -56.344 -23.505 1.00 44.38 174 ILE B O 1
ATOM 5114 N N . ASN B 1 175 ? -34.941 -58.408 -24.305 1.00 37.28 175 ASN B N 1
ATOM 5115 C CA . ASN B 1 175 ? -36.257 -58.994 -24.084 1.00 35.83 175 ASN B CA 1
ATOM 5116 C C . ASN B 1 175 ? -36.205 -59.589 -22.655 1.00 37.42 175 ASN B C 1
ATOM 5117 O O . ASN B 1 175 ? -35.446 -60.525 -22.406 1.00 37.11 175 ASN B O 1
ATOM 5122 N N . TYR B 1 176 ? -36.970 -59.017 -21.718 1.00 32.40 176 TYR B N 1
ATOM 5123 C CA . TYR B 1 176 ? -36.973 -59.441 -20.316 1.00 32.13 176 TYR B CA 1
ATOM 5124 C C . TYR B 1 176 ? -37.302 -60.917 -20.099 1.00 36.13 176 TYR B C 1
ATOM 5125 O O . TYR B 1 176 ? -36.847 -61.510 -19.120 1.00 35.20 176 TYR B O 1
ATOM 5134 N N . GLU B 1 177 ? -38.065 -61.520 -21.017 1.00 34.50 177 GLU B N 1
ATOM 5135 C CA . GLU B 1 177 ? -38.406 -62.937 -20.899 1.00 34.64 177 GLU B CA 1
ATOM 5136 C C . GLU B 1 177 ? -37.342 -63.852 -21.482 1.00 37.47 177 GLU B C 1
ATOM 5137 O O . GLU B 1 177 ? -36.955 -64.801 -20.818 1.00 36.91 177 GLU B O 1
ATOM 5143 N N . ASN B 1 178 ? -36.892 -63.578 -22.713 1.00 33.76 178 ASN B N 1
ATOM 5144 C CA . ASN B 1 178 ? -35.956 -64.424 -23.447 1.00 33.79 178 ASN B CA 1
ATOM 5145 C C . ASN B 1 178 ? -34.512 -64.279 -23.072 1.00 37.09 178 ASN B C 1
ATOM 5146 O O . ASN B 1 178 ? -33.811 -65.279 -22.934 1.00 37.04 178 ASN B O 1
ATOM 5151 N N . HIS B 1 179 ? -34.068 -63.038 -22.928 1.00 33.13 179 HIS B N 1
ATOM 5152 C CA . HIS B 1 179 ? -32.688 -62.684 -22.666 1.00 32.18 179 HIS B CA 1
ATOM 5153 C C . HIS B 1 179 ? -32.288 -62.661 -21.214 1.00 33.91 179 HIS B C 1
ATOM 5154 O O . HIS B 1 179 ? -31.100 -62.760 -20.924 1.00 32.42 179 HIS B O 1
ATOM 5161 N N . ILE B 1 180 ? -33.263 -62.560 -20.297 1.00 30.22 180 ILE B N 1
ATOM 5162 C CA . ILE B 1 180 ? -32.958 -62.581 -18.870 1.00 29.63 180 ILE B CA 1
ATOM 5163 C C . ILE B 1 180 ? -33.219 -63.979 -18.314 1.00 36.00 180 ILE B C 1
ATOM 5164 O O . ILE B 1 180 ? -34.299 -64.289 -17.798 1.00 37.56 180 ILE B O 1
ATOM 5169 N N . LYS B 1 181 ? -32.218 -64.844 -18.505 1.00 31.27 181 LYS B N 1
ATOM 5170 C CA . LYS B 1 181 ? -32.253 -66.240 -18.130 1.00 30.72 181 LYS B CA 1
ATOM 5171 C C . LYS B 1 181 ? -30.823 -66.691 -17.794 1.00 33.64 181 LYS B C 1
ATOM 5172 O O . LYS B 1 181 ? -30.071 -67.056 -18.707 1.00 33.01 181 LYS B O 1
ATOM 5178 N N . PRO B 1 182 ? -30.420 -66.652 -16.497 1.00 28.73 182 PRO B N 1
ATOM 5179 C CA . PRO B 1 182 ? -29.042 -67.041 -16.135 1.00 28.39 182 PRO B CA 1
ATOM 5180 C C . PRO B 1 182 ? -28.733 -68.535 -16.303 1.00 32.64 182 PRO B C 1
ATOM 5181 O O . PRO B 1 182 ? -29.646 -69.366 -16.355 1.00 32.02 182 PRO B O 1
ATOM 5185 N N . ILE B 1 183 ? -27.427 -68.859 -16.386 1.00 28.79 183 ILE B N 1
ATOM 5186 C CA . ILE B 1 183 ? -26.924 -70.217 -16.518 1.00 28.94 183 ILE B CA 1
ATOM 5187 C C . ILE B 1 183 ? -26.376 -70.700 -15.162 1.00 33.70 183 ILE B C 1
ATOM 5188 O O . ILE B 1 183 ? -25.784 -69.911 -14.417 1.00 32.73 183 ILE B O 1
ATOM 5193 N N . ILE B 1 184 ? -26.639 -71.979 -14.819 1.00 30.96 184 ILE B N 1
ATOM 5194 C CA . ILE B 1 184 ? -26.212 -72.580 -13.551 1.00 30.74 184 ILE B CA 1
ATOM 5195 C C . ILE B 1 184 ? -25.176 -73.712 -13.741 1.00 33.87 184 ILE B C 1
ATOM 5196 O O . ILE B 1 184 ? -24.291 -73.905 -12.899 1.00 33.94 184 ILE B O 1
ATOM 5201 N N . SER B 1 185 ? -25.294 -74.441 -14.859 1.00 28.66 185 SER B N 1
ATOM 5202 C CA . SER B 1 185 ? -24.435 -75.563 -15.222 1.00 27.98 185 SER B CA 1
ATOM 5203 C C . SER B 1 185 ? -24.713 -75.999 -16.647 1.00 29.72 185 SER B C 1
ATOM 5204 O O . SER B 1 185 ? -25.632 -75.513 -17.288 1.00 27.80 185 SER B O 1
ATOM 5207 N N . THR B 1 186 ? -23.961 -76.983 -17.104 1.00 29.51 186 THR B N 1
ATOM 5208 C CA . THR B 1 186 ? -24.174 -77.676 -18.375 1.00 30.10 186 THR B CA 1
ATOM 5209 C C . THR B 1 186 ? -24.829 -79.022 -18.015 1.00 36.02 186 THR B C 1
ATOM 5210 O O . THR B 1 186 ? -24.815 -79.439 -16.845 1.00 37.57 186 THR B O 1
ATOM 5214 N N . THR B 1 187 ? -25.374 -79.704 -19.009 1.00 32.74 187 THR B N 1
ATOM 5215 C CA . THR B 1 187 ? -25.967 -81.023 -18.816 1.00 33.59 187 THR B CA 1
ATOM 5216 C C . THR B 1 187 ? -24.891 -82.052 -18.488 1.00 39.88 187 THR B C 1
ATOM 5217 O O . THR B 1 187 ? -25.159 -82.960 -17.699 1.00 41.82 187 THR B O 1
ATOM 5221 N N . LEU B 1 188 ? -23.665 -81.891 -19.053 1.00 35.96 188 LEU B N 1
ATOM 5222 C CA . LEU B 1 188 ? -22.537 -82.797 -18.812 1.00 35.59 188 LEU B CA 1
ATOM 5223 C C . LEU B 1 188 ? -22.210 -82.899 -17.324 1.00 39.33 188 LEU B C 1
ATOM 5224 O O . LEU B 1 188 ? -22.291 -83.996 -16.763 1.00 38.92 188 LEU B O 1
ATOM 5229 N N . PHE B 1 189 ? -21.875 -81.750 -16.689 1.00 34.60 189 PHE B N 1
ATOM 5230 C CA . PHE B 1 189 ? -21.507 -81.679 -15.275 1.00 33.78 189 PHE B CA 1
ATOM 5231 C C . PHE B 1 189 ? -22.622 -82.075 -14.304 1.00 40.96 189 PHE B C 1
ATOM 5232 O O . PHE B 1 189 ? -22.328 -82.686 -13.272 1.00 42.05 189 PHE B O 1
ATOM 5240 N N . ASN B 1 190 ? -23.896 -81.803 -14.661 1.00 38.15 190 ASN B N 1
ATOM 5241 C CA . ASN B 1 190 ? -25.046 -82.228 -13.866 1.00 39.07 190 ASN B CA 1
ATOM 5242 C C . ASN B 1 190 ? -25.107 -83.773 -13.845 1.00 45.75 190 ASN B C 1
ATOM 5243 O O . ASN B 1 190 ? -25.314 -84.356 -12.783 1.00 46.46 190 ASN B O 1
ATOM 5248 N N . GLN B 1 191 ? -24.872 -84.416 -15.015 1.00 42.84 191 GLN B N 1
ATOM 5249 C CA . GLN B 1 191 ? -24.821 -85.864 -15.203 1.00 43.90 191 GLN B CA 1
ATOM 5250 C C . GLN B 1 191 ? -23.630 -86.488 -14.478 1.00 49.42 191 GLN B C 1
ATOM 5251 O O . GLN B 1 191 ? -23.796 -87.491 -13.778 1.00 49.24 191 GLN B O 1
ATOM 5257 N N . LEU B 1 192 ? -22.434 -85.890 -14.630 1.00 47.90 192 LEU B N 1
ATOM 5258 C CA . LEU B 1 192 ? -21.210 -86.355 -13.968 1.00 49.50 192 LEU B CA 1
ATOM 5259 C C . LEU B 1 192 ? -21.353 -86.321 -12.462 1.00 57.96 192 LEU B C 1
ATOM 5260 O O . LEU B 1 192 ? -20.748 -87.146 -11.786 1.00 59.34 192 LEU B O 1
ATOM 5265 N N . ASN B 1 193 ? -22.139 -85.360 -11.937 1.00 57.04 193 ASN B N 1
ATOM 5266 C CA . ASN B 1 193 ? -22.371 -85.204 -10.509 1.00 58.43 193 ASN B CA 1
ATOM 5267 C C . ASN B 1 193 ? -23.317 -86.259 -9.987 1.00 67.02 193 ASN B C 1
ATOM 5268 O O . ASN B 1 193 ? -22.983 -86.923 -9.005 1.00 68.86 193 ASN B O 1
ATOM 5273 N N . LYS B 1 194 ? -24.472 -86.450 -10.657 1.00 65.02 194 LYS B N 1
ATOM 5274 C CA . LYS B 1 194 ? -25.467 -87.465 -10.298 1.00 66.11 194 LYS B CA 1
ATOM 5275 C C . LYS B 1 194 ? -24.854 -88.884 -10.362 1.00 73.87 194 LYS B C 1
ATOM 5276 O O . LYS B 1 194 ? -25.079 -89.685 -9.448 1.00 75.20 194 LYS B O 1
ATOM 5282 N N . CYS B 1 195 ? -23.994 -89.150 -11.374 1.00 70.67 195 CYS B N 1
ATOM 5283 C CA . CYS B 1 195 ? -23.280 -90.424 -11.505 1.00 91.81 195 CYS B CA 1
ATOM 5284 C C . CYS B 1 195 ? -21.973 -90.399 -10.690 1.00 109.30 195 CYS B C 1
ATOM 5285 O O . CYS B 1 195 ? -21.884 -89.750 -9.642 1.00 65.08 195 CYS B O 1
ATOM 5287 N N . ILE B 1 273 ? -39.087 -85.909 -6.487 1.00 74.69 273 ILE B N 1
ATOM 5288 C CA . ILE B 1 273 ? -38.735 -84.492 -6.595 1.00 73.79 273 ILE B CA 1
ATOM 5289 C C . ILE B 1 273 ? -39.545 -83.775 -7.685 1.00 76.60 273 ILE B C 1
ATOM 5290 O O . ILE B 1 273 ? -39.762 -84.348 -8.761 1.00 76.41 273 ILE B O 1
ATOM 5292 N N . ASN B 1 274 ? -39.977 -82.512 -7.407 1.00 71.37 274 ASN B N 1
ATOM 5293 C CA . ASN B 1 274 ? -40.713 -81.671 -8.364 1.00 69.59 274 ASN B CA 1
ATOM 5294 C C . ASN B 1 274 ? -39.731 -81.199 -9.439 1.00 70.79 274 ASN B C 1
ATOM 5295 O O . ASN B 1 274 ? -38.765 -80.475 -9.146 1.00 68.91 274 ASN B O 1
ATOM 5297 N N . THR B 1 275 ? -39.962 -81.671 -10.681 1.00 66.12 275 THR B N 1
ATOM 5298 C CA . THR B 1 275 ? -39.158 -81.366 -11.873 1.00 64.27 275 THR B CA 1
ATOM 5299 C C . THR B 1 275 ? -39.232 -79.893 -12.274 1.00 63.00 275 THR B C 1
ATOM 5300 O O . THR B 1 275 ? -38.513 -79.479 -13.184 1.00 62.29 275 THR B O 1
ATOM 5304 N N . ASP B 1 276 ? -40.094 -79.109 -11.584 1.00 56.05 276 ASP B N 1
ATOM 5305 C CA . ASP B 1 276 ? -40.294 -77.675 -11.782 1.00 53.75 276 ASP B CA 1
ATOM 5306 C C . ASP B 1 276 ? -39.093 -76.892 -11.276 1.00 51.21 276 ASP B C 1
ATOM 5307 O O . ASP B 1 276 ? -38.849 -75.790 -11.757 1.00 49.67 276 ASP B O 1
ATOM 5312 N N . ASN B 1 277 ? -38.339 -77.460 -10.316 1.00 44.79 277 ASN B N 1
ATOM 5313 C CA . ASN B 1 277 ? -37.118 -76.845 -9.796 1.00 42.86 277 ASN B CA 1
ATOM 5314 C C . ASN B 1 277 ? -35.916 -77.423 -10.521 1.00 46.02 277 ASN B C 1
ATOM 5315 O O . ASN B 1 277 ? -35.887 -78.623 -10.846 1.00 46.10 277 ASN B O 1
ATOM 5320 N N . SER B 1 278 ? -34.930 -76.552 -10.799 1.00 41.23 278 SER B N 1
ATOM 5321 C CA . SER B 1 278 ? -33.689 -76.911 -11.476 1.00 40.22 278 SER B CA 1
ATOM 5322 C C . SER B 1 278 ? -32.907 -77.837 -10.572 1.00 44.05 278 SER B C 1
ATOM 5323 O O . SER B 1 278 ? -32.843 -77.587 -9.355 1.00 43.96 278 SER B O 1
ATOM 5326 N N . TYR B 1 279 ? -32.372 -78.941 -11.133 1.00 40.08 279 TYR B N 1
ATOM 5327 C CA . TYR B 1 279 ? -31.610 -79.853 -10.290 1.00 40.00 279 TYR B CA 1
ATOM 5328 C C . TYR B 1 279 ? -30.350 -79.212 -9.712 1.00 41.46 279 TYR B C 1
ATOM 5329 O O . TYR B 1 279 ? -30.210 -79.241 -8.483 1.00 41.42 279 TYR B O 1
ATOM 5338 N N . PRO B 1 280 ? -29.453 -78.591 -10.530 1.00 35.65 280 PRO B N 1
ATOM 5339 C CA . PRO B 1 280 ? -28.258 -77.950 -9.950 1.00 34.48 280 PRO B CA 1
ATOM 5340 C C . PRO B 1 280 ? -28.596 -76.947 -8.849 1.00 37.16 280 PRO B C 1
ATOM 5341 O O . PRO B 1 280 ? -27.796 -76.775 -7.930 1.00 37.54 280 PRO B O 1
ATOM 5345 N N . LEU B 1 281 ? -29.783 -76.294 -8.933 1.00 31.64 281 LEU B N 1
ATOM 5346 C CA . LEU B 1 281 ? -30.244 -75.373 -7.904 1.00 30.33 281 LEU B CA 1
ATOM 5347 C C . LEU B 1 281 ? -30.549 -76.141 -6.618 1.00 36.68 281 LEU B C 1
ATOM 5348 O O . LEU B 1 281 ? -30.053 -75.744 -5.563 1.00 37.37 281 LEU B O 1
ATOM 5353 N N . LEU B 1 282 ? -31.334 -77.253 -6.712 1.00 33.48 282 LEU B N 1
ATOM 5354 C CA . LEU B 1 282 ? -31.681 -78.110 -5.575 1.00 33.83 282 LEU B CA 1
ATOM 5355 C C . LEU B 1 282 ? -30.430 -78.711 -4.933 1.00 39.67 282 LEU B C 1
ATOM 5356 O O . LEU B 1 282 ? -30.383 -78.851 -3.713 1.00 39.64 282 LEU B O 1
ATOM 5361 N N . TYR B 1 283 ? -29.419 -79.058 -5.756 1.00 36.76 283 TYR B N 1
ATOM 5362 C CA . TYR B 1 283 ? -28.142 -79.568 -5.287 1.00 37.13 283 TYR B CA 1
ATOM 5363 C C . TYR B 1 283 ? -27.484 -78.505 -4.392 1.00 40.18 283 TYR B C 1
ATOM 5364 O O . TYR B 1 283 ? -27.137 -78.798 -3.254 1.00 40.56 283 TYR B O 1
ATOM 5373 N N . LEU B 1 284 ? -27.394 -77.262 -4.881 1.00 36.54 284 LEU B N 1
ATOM 5374 C CA . LEU B 1 284 ? -26.798 -76.129 -4.169 1.00 36.15 284 LEU B CA 1
ATOM 5375 C C . LEU B 1 284 ? -27.492 -75.826 -2.848 1.00 40.07 284 LEU B C 1
ATOM 5376 O O . LEU B 1 284 ? -26.825 -75.747 -1.808 1.00 40.82 284 LEU B O 1
ATOM 5381 N N . LEU B 1 285 ? -28.822 -75.643 -2.902 1.00 34.84 285 LEU B N 1
ATOM 5382 C CA . LEU B 1 285 ? -29.639 -75.316 -1.745 1.00 34.27 285 LEU B CA 1
ATOM 5383 C C . LEU B 1 285 ? -29.617 -76.400 -0.686 1.00 40.97 285 LEU B C 1
ATOM 5384 O O . LEU B 1 285 ? -29.527 -76.072 0.501 1.00 41.14 285 LEU B O 1
ATOM 5389 N N . SER B 1 286 ? -29.653 -77.687 -1.106 1.00 38.60 286 SER B N 1
ATOM 5390 C CA . SER B 1 286 ? -29.638 -78.816 -0.170 1.00 38.87 286 SER B CA 1
ATOM 5391 C C . SER B 1 286 ? -28.312 -78.904 0.571 1.00 40.93 286 SER B C 1
ATOM 5392 O O . SER B 1 286 ? -28.313 -79.251 1.752 1.00 39.98 286 SER B O 1
ATOM 5395 N N . LYS B 1 287 ? -27.191 -78.573 -0.116 1.00 37.29 287 LYS B N 1
ATOM 5396 C CA . LYS B 1 287 ? -25.844 -78.576 0.488 1.00 37.33 287 LYS B CA 1
ATOM 5397 C C . LYS B 1 287 ? -25.753 -77.470 1.540 1.00 41.36 287 LYS B C 1
ATOM 5398 O O . LYS B 1 287 ? -25.238 -77.707 2.635 1.00 40.60 287 LYS B O 1
ATOM 5404 N N . GLU B 1 288 ? -26.314 -76.286 1.217 1.00 38.43 288 GLU B N 1
ATOM 5405 C CA . GLU B 1 288 ? -26.375 -75.110 2.086 1.00 38.49 288 GLU B CA 1
ATOM 5406 C C . GLU B 1 288 ? -27.170 -75.391 3.367 1.00 43.02 288 GLU B C 1
ATOM 5407 O O . GLU B 1 288 ? -26.641 -75.194 4.455 1.00 42.55 288 GLU B O 1
ATOM 5413 N N . LEU B 1 289 ? -28.424 -75.870 3.224 1.00 40.61 289 LEU B N 1
ATOM 5414 C CA . LEU B 1 289 ? -29.365 -76.156 4.312 1.00 40.94 289 LEU B CA 1
ATOM 5415 C C . LEU B 1 289 ? -29.123 -77.476 5.007 1.00 48.30 289 LEU B C 1
ATOM 5416 O O . LEU B 1 289 ? -29.801 -77.766 6.000 1.00 49.98 289 LEU B O 1
ATOM 5421 N N . ASN B 1 290 ? -28.202 -78.294 4.474 1.00 45.09 290 ASN B N 1
ATOM 5422 C CA . ASN B 1 290 ? -27.871 -79.618 4.992 1.00 45.93 290 ASN B CA 1
ATOM 5423 C C . ASN B 1 290 ? -29.108 -80.548 5.066 1.00 50.24 290 ASN B C 1
ATOM 5424 O O . ASN B 1 290 ? -29.450 -81.080 6.123 1.00 51.99 290 ASN B O 1
ATOM 5429 N N . CYS B 1 291 ? -29.779 -80.723 3.918 1.00 44.75 291 CYS B N 1
ATOM 5430 C CA . CYS B 1 291 ? -30.959 -81.575 3.761 1.00 43.85 291 CYS B CA 1
ATOM 5431 C C . CYS B 1 291 ? -30.890 -82.303 2.416 1.00 44.69 291 CYS B C 1
ATOM 5432 O O . CYS B 1 291 ? -29.942 -82.095 1.658 1.00 42.99 291 CYS B O 1
ATOM 5435 N N . LYS B 1 292 ? -31.879 -83.162 2.125 1.00 41.24 292 LYS B N 1
ATOM 5436 C CA . LYS B 1 292 ? -31.970 -83.872 0.843 1.00 40.75 292 LYS B CA 1
ATOM 5437 C C . LYS B 1 292 ? -32.624 -82.918 -0.160 1.00 44.14 292 LYS B C 1
ATOM 5438 O O . LYS B 1 292 ? -33.367 -82.018 0.253 1.00 43.70 292 LYS B O 1
ATOM 5444 N N . GLU B 1 293 ? -32.372 -83.114 -1.468 1.00 40.50 293 GLU B N 1
ATOM 5445 C CA . GLU B 1 293 ? -32.952 -82.266 -2.518 1.00 39.40 293 GLU B CA 1
ATOM 5446 C C . GLU B 1 293 ? -34.486 -82.335 -2.519 1.00 45.41 293 GLU B C 1
ATOM 5447 O O . GLU B 1 293 ? -35.124 -81.322 -2.765 1.00 44.97 293 GLU B O 1
ATOM 5453 N N . GLU B 1 294 ? -35.067 -83.519 -2.192 1.00 44.30 294 GLU B N 1
ATOM 5454 C CA . GLU B 1 294 ? -36.513 -83.812 -2.105 1.00 44.50 294 GLU B CA 1
ATOM 5455 C C . GLU B 1 294 ? -37.216 -83.020 -0.993 1.00 47.84 294 GLU B C 1
ATOM 5456 O O . GLU B 1 294 ? -38.447 -82.899 -1.014 1.00 47.52 294 GLU B O 1
ATOM 5462 N N . ASP B 1 295 ? -36.452 -82.561 0.008 1.00 43.15 295 ASP B N 1
ATOM 5463 C CA . ASP B 1 295 ? -37.000 -81.840 1.149 1.00 42.58 295 ASP B CA 1
ATOM 5464 C C . ASP B 1 295 ? -37.320 -80.398 0.847 1.00 44.19 295 ASP B C 1
ATOM 5465 O O . ASP B 1 295 ? -38.139 -79.813 1.555 1.00 43.21 295 ASP B O 1
ATOM 5470 N N . ILE B 1 296 ? -36.668 -79.817 -0.186 1.00 39.47 296 ILE B N 1
ATOM 5471 C CA . ILE B 1 296 ? -36.877 -78.422 -0.575 1.00 38.11 296 ILE B CA 1
ATOM 5472 C C . ILE B 1 296 ? -38.294 -78.216 -1.098 1.00 43.29 296 ILE B C 1
ATOM 5473 O O . ILE B 1 296 ? -38.691 -78.819 -2.103 1.00 42.82 296 ILE B O 1
ATOM 5478 N N . LEU B 1 297 ? -39.068 -77.400 -0.373 1.00 40.33 297 LEU B N 1
ATOM 5479 C CA . LEU B 1 297 ? -40.453 -77.135 -0.740 1.00 40.61 297 LEU B CA 1
ATOM 5480 C C . LEU B 1 297 ? -40.609 -75.939 -1.693 1.00 45.24 297 LEU B C 1
ATOM 5481 O O . LEU B 1 297 ? -41.028 -76.104 -2.843 1.00 45.95 297 LEU B O 1
ATOM 5486 N N . ASP B 1 298 ? -40.263 -74.746 -1.215 1.00 40.00 298 ASP B N 1
ATOM 5487 C CA . ASP B 1 298 ? -40.396 -73.499 -1.947 1.00 38.70 298 ASP B CA 1
ATOM 5488 C C . ASP B 1 298 ? -39.313 -72.548 -1.486 1.00 40.27 298 ASP B C 1
ATOM 5489 O O . ASP B 1 298 ? -38.714 -72.769 -0.433 1.00 40.44 298 ASP B O 1
ATOM 5494 N N . PHE B 1 299 ? -39.096 -71.460 -2.236 1.00 33.35 299 PHE B N 1
ATOM 5495 C CA . PHE B 1 299 ? -38.111 -70.457 -1.857 1.00 31.24 299 PHE B CA 1
ATOM 5496 C C . PHE B 1 299 ? -38.359 -69.111 -2.499 1.00 34.07 299 PHE B C 1
ATOM 5497 O O . PHE B 1 299 ? -38.905 -69.025 -3.606 1.00 34.83 299 PHE B O 1
ATOM 5505 N N . GLU B 1 300 ? -37.917 -68.063 -1.806 1.00 27.80 300 GLU B N 1
ATOM 5506 C CA . GLU B 1 300 ? -37.960 -66.704 -2.287 1.00 26.38 300 GLU B CA 1
ATOM 5507 C C . GLU B 1 300 ? -36.525 -66.201 -2.200 1.00 29.64 300 GLU B C 1
ATOM 5508 O O . GLU B 1 300 ? -36.071 -65.749 -1.149 1.00 28.79 300 GLU B O 1
ATOM 5514 N N . LEU B 1 301 ? -35.808 -66.340 -3.320 1.00 27.09 301 LEU B N 1
ATOM 5515 C CA . LEU B 1 301 ? -34.393 -66.045 -3.458 1.00 26.60 301 LEU B CA 1
ATOM 5516 C C . LEU B 1 301 ? -34.112 -65.035 -4.541 1.00 32.15 301 LEU B C 1
ATOM 5517 O O . LEU B 1 301 ? -34.565 -65.174 -5.679 1.00 30.73 301 LEU B O 1
ATOM 5522 N N . CYS B 1 302 ? -33.320 -64.032 -4.165 1.00 30.13 302 CYS B N 1
ATOM 5523 C CA . CYS B 1 302 ? -32.808 -62.956 -4.986 1.00 29.50 302 CYS B CA 1
ATOM 5524 C C . CYS B 1 302 ? -31.487 -63.393 -5.521 1.00 31.70 302 CYS B C 1
ATOM 5525 O O . CYS B 1 302 ? -30.671 -63.940 -4.767 1.00 31.17 302 CYS B O 1
ATOM 5528 N N . LEU B 1 303 ? -31.209 -63.037 -6.777 1.00 27.08 303 LEU B N 1
ATOM 5529 C CA . LEU B 1 303 ? -29.877 -63.223 -7.335 1.00 26.33 303 LEU B CA 1
ATOM 5530 C C . LEU B 1 303 ? -29.110 -62.042 -6.751 1.00 29.02 303 LEU B C 1
ATOM 5531 O O . LEU B 1 303 ? -29.690 -60.971 -6.528 1.00 28.47 303 LEU B O 1
ATOM 5536 N N . MET B 1 304 ? -27.867 -62.274 -6.374 1.00 25.50 304 MET B N 1
ATOM 5537 C CA . MET B 1 304 ? -27.081 -61.280 -5.660 1.00 24.99 304 MET B CA 1
ATOM 5538 C C . MET B 1 304 ? -25.658 -61.185 -6.224 1.00 29.74 304 MET B C 1
ATOM 5539 O O . MET B 1 304 ? -24.974 -62.205 -6.352 1.00 29.60 304 MET B O 1
ATOM 5544 N N . ASP B 1 305 ? -25.210 -59.965 -6.553 1.00 26.21 305 ASP B N 1
ATOM 5545 C CA . ASP B 1 305 ? -23.841 -59.774 -7.028 1.00 26.36 305 ASP B CA 1
ATOM 5546 C C . ASP B 1 305 ? -22.898 -60.137 -5.875 1.00 30.52 305 ASP B C 1
ATOM 5547 O O . ASP B 1 305 ? -23.101 -59.679 -4.747 1.00 30.83 305 ASP B O 1
ATOM 5552 N N . THR B 1 306 ? -21.899 -60.985 -6.158 1.00 26.90 306 THR B N 1
ATOM 5553 C CA . THR B 1 306 ? -20.927 -61.424 -5.152 1.00 26.98 306 THR B CA 1
ATOM 5554 C C . THR B 1 306 ? -19.757 -60.448 -4.987 1.00 29.99 306 THR B C 1
ATOM 5555 O O . THR B 1 306 ? -18.920 -60.646 -4.110 1.00 30.80 306 THR B O 1
ATOM 5559 N N . GLN B 1 307 ? -19.696 -59.404 -5.815 1.00 24.61 307 GLN B N 1
ATOM 5560 C CA . GLN B 1 307 ? -18.665 -58.407 -5.649 1.00 23.93 307 GLN B CA 1
ATOM 5561 C C . GLN B 1 307 ? -19.106 -57.486 -4.520 1.00 29.86 307 GLN B C 1
ATOM 5562 O O . GLN B 1 307 ? -20.052 -56.694 -4.655 1.00 28.33 307 GLN B O 1
ATOM 5568 N N . GLU B 1 308 ? -18.419 -57.634 -3.389 1.00 29.19 308 GLU B N 1
ATOM 5569 C CA . GLU B 1 308 ? -18.665 -56.887 -2.176 1.00 30.87 308 GLU B CA 1
ATOM 5570 C C . GLU B 1 308 ? -18.658 -55.389 -2.401 1.00 35.33 308 GLU B C 1
ATOM 5571 O O . GLU B 1 308 ? -17.863 -54.911 -3.213 1.00 34.40 308 GLU B O 1
ATOM 5577 N N . PRO B 1 309 ? -19.499 -54.619 -1.662 1.00 33.28 309 PRO B N 1
ATOM 5578 C CA . PRO B 1 309 ? -19.423 -53.155 -1.763 1.00 33.21 309 PRO B CA 1
ATOM 5579 C C . PRO B 1 309 ? -18.059 -52.687 -1.243 1.00 37.02 309 PRO B C 1
ATOM 5580 O O . PRO B 1 309 ? -17.476 -53.355 -0.388 1.00 38.30 309 PRO B O 1
ATOM 5584 N N . CYS B 1 310 ? -17.525 -51.589 -1.779 1.00 31.82 310 CYS B N 1
ATOM 5585 C CA . CYS B 1 310 ? -16.207 -51.096 -1.384 1.00 31.81 310 CYS B CA 1
ATOM 5586 C C . CYS B 1 310 ? -16.084 -49.588 -1.588 1.00 34.19 310 CYS B C 1
ATOM 5587 O O . CYS B 1 310 ? -16.952 -48.976 -2.203 1.00 34.05 310 CYS B O 1
ATOM 5590 N N . PHE B 1 311 ? -14.976 -49.005 -1.140 1.00 29.50 311 PHE B N 1
ATOM 5591 C CA . PHE B 1 311 ? -14.707 -47.596 -1.376 1.00 29.42 311 PHE B CA 1
ATOM 5592 C C . PHE B 1 311 ? -14.098 -47.424 -2.789 1.00 34.60 311 PHE B C 1
ATOM 5593 O O . PHE B 1 311 ? -13.440 -48.344 -3.286 1.00 35.36 311 PHE B O 1
ATOM 5601 N N . THR B 1 312 ? -14.329 -46.256 -3.435 1.00 29.59 312 THR B N 1
ATOM 5602 C CA . THR B 1 312 ? -13.752 -45.938 -4.745 1.00 29.03 312 THR B CA 1
ATOM 5603 C C . THR B 1 312 ? -13.250 -44.502 -4.825 1.00 32.35 312 THR B C 1
ATOM 5604 O O . THR B 1 312 ? -13.501 -43.699 -3.931 1.00 31.55 312 THR B O 1
ATOM 5608 N N . GLY B 1 313 ? -12.531 -44.189 -5.891 1.00 29.55 313 GLY B N 1
ATOM 5609 C CA . GLY B 1 313 ? -11.953 -42.864 -6.064 1.00 28.68 313 GLY B CA 1
ATOM 5610 C C . GLY B 1 313 ? -10.565 -42.830 -5.472 1.00 30.82 313 GLY B C 1
ATOM 5611 O O . GLY B 1 313 ? -10.272 -43.534 -4.497 1.00 30.63 313 GLY B O 1
ATOM 5612 N N . VAL B 1 314 ? -9.702 -42.025 -6.073 1.00 25.67 314 VAL B N 1
ATOM 5613 C CA . VAL B 1 314 ? -8.314 -41.868 -5.674 1.00 25.28 314 VAL B CA 1
ATOM 5614 C C . VAL B 1 314 ? -8.212 -41.523 -4.190 1.00 30.48 314 VAL B C 1
ATOM 5615 O O . VAL B 1 314 ? -7.319 -42.026 -3.521 1.00 31.26 314 VAL B O 1
ATOM 5619 N N . TYR B 1 315 ? -9.172 -40.741 -3.667 1.00 26.11 315 TYR B N 1
ATOM 5620 C CA . TYR B 1 315 ? -9.203 -40.317 -2.277 1.00 25.84 315 TYR B CA 1
ATOM 5621 C C . TYR B 1 315 ? -10.151 -41.156 -1.429 1.00 32.22 315 TYR B C 1
ATOM 5622 O O . TYR B 1 315 ? -10.472 -40.756 -0.303 1.00 33.81 315 TYR B O 1
ATOM 5631 N N . GLU B 1 316 ? -10.605 -42.321 -1.957 1.00 28.53 316 GLU B N 1
ATOM 5632 C CA . GLU B 1 316 ? -11.550 -43.244 -1.301 1.00 27.75 316 GLU B CA 1
ATOM 5633 C C . GLU B 1 316 ? -12.765 -42.491 -0.709 1.00 30.47 316 GLU B C 1
ATOM 5634 O O . GLU B 1 316 ? -13.228 -42.778 0.401 1.00 30.54 316 GLU B O 1
ATOM 5640 N N . GLU B 1 317 ? -13.233 -41.496 -1.451 1.00 25.35 317 GLU B N 1
ATOM 5641 C CA . GLU B 1 317 ? -14.317 -40.618 -1.054 1.00 25.34 317 GLU B CA 1
ATOM 5642 C C . GLU B 1 317 ? -15.666 -41.147 -1.473 1.00 28.62 317 GLU B C 1
ATOM 5643 O O . GLU B 1 317 ? -16.688 -40.570 -1.091 1.00 29.56 317 GLU B O 1
ATOM 5649 N N . PHE B 1 318 ? -15.675 -42.173 -2.324 1.00 22.89 318 PHE B N 1
ATOM 5650 C CA . PHE B 1 318 ? -16.918 -42.777 -2.787 1.00 21.34 318 PHE B CA 1
ATOM 5651 C C . PHE B 1 318 ? -17.092 -44.174 -2.221 1.00 27.02 318 PHE B C 1
ATOM 5652 O O . PHE B 1 318 ? -16.115 -44.859 -1.908 1.00 27.01 318 PHE B O 1
ATOM 5660 N N . ILE B 1 319 ? -18.347 -44.577 -2.067 1.00 23.72 319 ILE B N 1
ATOM 5661 C CA . ILE B 1 319 ? -18.714 -45.926 -1.705 1.00 23.86 319 ILE B CA 1
ATOM 5662 C C . ILE B 1 319 ? -19.473 -46.488 -2.926 1.00 29.17 319 ILE B C 1
ATOM 5663 O O . ILE B 1 319 ? -20.248 -45.757 -3.558 1.00 27.85 319 ILE B O 1
ATOM 5668 N N . GLU B 1 320 ? -19.164 -47.738 -3.321 1.00 27.05 320 GLU B N 1
ATOM 5669 C CA . GLU B 1 320 ? -19.821 -48.397 -4.449 1.00 27.00 320 GLU B CA 1
ATOM 5670 C C . GLU B 1 320 ? -20.331 -49.773 -4.044 1.00 30.53 320 GLU B C 1
ATOM 5671 O O . GLU B 1 320 ? -19.711 -50.449 -3.220 1.00 31.05 320 GLU B O 1
ATOM 5677 N N . GLY B 1 321 ? -21.495 -50.138 -4.554 1.00 24.27 321 GLY B N 1
ATOM 5678 C CA . GLY B 1 321 ? -22.085 -51.419 -4.212 1.00 23.44 321 GLY B CA 1
ATOM 5679 C C . GLY B 1 321 ? -23.523 -51.536 -4.635 1.00 26.82 321 GLY B C 1
ATOM 5680 O O . GLY B 1 321 ? -24.117 -50.568 -5.113 1.00 26.07 321 GLY B O 1
ATOM 5681 N N . ALA B 1 322 ? -24.078 -52.741 -4.482 1.00 24.37 322 ALA B N 1
ATOM 5682 C CA . ALA B 1 322 ? -25.473 -53.037 -4.802 1.00 24.75 322 ALA B CA 1
ATOM 5683 C C . ALA B 1 322 ? -26.376 -52.538 -3.691 1.00 30.15 322 ALA B C 1
ATOM 5684 O O . ALA B 1 322 ? -25.905 -52.247 -2.584 1.00 30.85 322 ALA B O 1
ATOM 5686 N N . ARG B 1 323 ? -27.688 -52.481 -3.978 1.00 25.99 323 ARG B N 1
ATOM 5687 C CA . ARG B 1 323 ? -28.731 -52.180 -3.010 1.00 25.24 323 ARG B CA 1
ATOM 5688 C C . ARG B 1 323 ? -28.562 -50.875 -2.194 1.00 28.92 323 ARG B C 1
ATOM 5689 O O . ARG B 1 323 ? -29.148 -50.782 -1.112 1.00 27.78 323 ARG B O 1
ATOM 5697 N N . PHE B 1 324 ? -27.790 -49.871 -2.689 1.00 25.83 324 PHE B N 1
ATOM 5698 C CA . PHE B 1 324 ? -27.661 -48.595 -1.962 1.00 26.33 324 PHE B CA 1
ATOM 5699 C C . PHE B 1 324 ? -29.059 -47.991 -1.779 1.00 30.52 324 PHE B C 1
ATOM 5700 O O . PHE B 1 324 ? -29.405 -47.546 -0.681 1.00 30.80 324 PHE B O 1
ATOM 5708 N N . ASP B 1 325 ? -29.884 -48.095 -2.835 1.00 25.49 325 ASP B N 1
ATOM 5709 C CA . ASP B 1 325 ? -31.306 -47.797 -2.809 1.00 23.70 325 ASP B CA 1
ATOM 5710 C C . ASP B 1 325 ? -32.001 -49.141 -2.452 1.00 27.38 325 ASP B C 1
ATOM 5711 O O . ASP B 1 325 ? -32.047 -50.051 -3.289 1.00 25.69 325 ASP B O 1
ATOM 5716 N N . ASN B 1 326 ? -32.487 -49.300 -1.198 1.00 24.49 326 ASN B N 1
ATOM 5717 C CA . ASN B 1 326 ? -32.402 -48.296 -0.144 1.00 23.75 326 ASN B CA 1
ATOM 5718 C C . ASN B 1 326 ? -31.833 -48.881 1.159 1.00 30.18 326 ASN B C 1
ATOM 5719 O O . ASN B 1 326 ? -32.302 -48.544 2.257 1.00 30.43 326 ASN B O 1
ATOM 5724 N N . LEU B 1 327 ? -30.791 -49.735 1.049 1.00 27.25 327 LEU B N 1
ATOM 5725 C CA . LEU B 1 327 ? -30.163 -50.298 2.251 1.00 27.21 327 LEU B CA 1
ATOM 5726 C C . LEU B 1 327 ? -29.221 -49.312 2.888 1.00 31.87 327 LEU B C 1
ATOM 5727 O O . LEU B 1 327 ? -29.010 -49.364 4.104 1.00 32.59 327 LEU B O 1
ATOM 5732 N N . LEU B 1 328 ? -28.710 -48.363 2.079 1.00 28.12 328 LEU B N 1
ATOM 5733 C CA . LEU B 1 328 ? -27.868 -47.266 2.553 1.00 27.68 328 LEU B CA 1
ATOM 5734 C C . LEU B 1 328 ? -28.744 -46.247 3.322 1.00 31.34 328 LEU B C 1
ATOM 5735 O O . LEU B 1 328 ? -28.350 -45.798 4.397 1.00 33.13 328 LEU B O 1
ATOM 5740 N N . GLY B 1 329 ? -29.933 -45.956 2.800 1.00 25.35 329 GLY B N 1
ATOM 5741 C CA . GLY B 1 329 ? -30.891 -45.056 3.432 1.00 24.76 329 GLY B CA 1
ATOM 5742 C C . GLY B 1 329 ? -31.467 -45.639 4.711 1.00 28.87 329 GLY B C 1
ATOM 5743 O O . GLY B 1 329 ? -31.558 -44.942 5.721 1.00 27.74 329 GLY B O 1
ATOM 5744 N N . SER B 1 330 ? -31.822 -46.943 4.684 1.00 25.82 330 SER B N 1
ATOM 5745 C CA . SER B 1 330 ? -32.362 -47.691 5.819 1.00 24.96 330 SER B CA 1
ATOM 5746 C C . SER B 1 330 ? -31.313 -47.820 6.917 1.00 29.32 330 SER B C 1
ATOM 5747 O O . SER B 1 330 ? -31.654 -47.663 8.091 1.00 29.95 330 SER B O 1
ATOM 5750 N N . PHE B 1 331 ? -30.029 -48.083 6.549 1.00 25.31 331 PHE B N 1
ATOM 5751 C CA . PHE B 1 331 ? -28.950 -48.214 7.536 1.00 24.79 331 PHE B CA 1
ATOM 5752 C C . PHE B 1 331 ? -28.863 -46.916 8.345 1.00 31.99 331 PHE B C 1
ATOM 5753 O O . PHE B 1 331 ? -28.789 -46.947 9.580 1.00 32.88 331 PHE B O 1
ATOM 5761 N N . CYS B 1 332 ? -28.904 -45.776 7.627 1.00 28.55 332 CYS B N 1
ATOM 5762 C CA . CYS B 1 332 ? -28.849 -44.444 8.190 1.00 28.21 332 CYS B CA 1
ATOM 5763 C C . CYS B 1 332 ? -30.048 -44.145 9.104 1.00 32.12 332 CYS B C 1
ATOM 5764 O O . CYS B 1 332 ? -29.854 -43.586 10.186 1.00 32.90 332 CYS B O 1
ATOM 5767 N N . VAL B 1 333 ? -31.265 -44.570 8.700 1.00 26.52 333 VAL B N 1
ATOM 5768 C CA . VAL B 1 333 ? -32.493 -44.410 9.474 1.00 25.55 333 VAL B CA 1
ATOM 5769 C C . VAL B 1 333 ? -32.297 -45.121 10.793 1.00 30.75 333 VAL B C 1
ATOM 5770 O O . VAL B 1 333 ? -32.434 -44.501 11.850 1.00 31.55 333 VAL B O 1
ATOM 5774 N N . PHE B 1 334 ? -31.951 -46.415 10.734 1.00 27.07 334 PHE B N 1
ATOM 5775 C CA . PHE B 1 334 ? -31.757 -47.212 11.938 1.00 26.98 334 PHE B CA 1
ATOM 5776 C C . PHE B 1 334 ? -30.602 -46.751 12.837 1.00 32.33 334 PHE B C 1
ATOM 5777 O O . PHE B 1 334 ? -30.753 -46.818 14.051 1.00 31.70 334 PHE B O 1
ATOM 5785 N N . GLU B 1 335 ? -29.494 -46.211 12.254 1.00 29.59 335 GLU B N 1
ATOM 5786 C CA . GLU B 1 335 ? -28.375 -45.683 13.045 1.00 30.42 335 GLU B CA 1
ATOM 5787 C C . GLU B 1 335 ? -28.740 -44.411 13.771 1.00 35.68 335 GLU B C 1
ATOM 5788 O O . GLU B 1 335 ? -28.401 -44.284 14.948 1.00 38.15 335 GLU B O 1
ATOM 5794 N N . GLY B 1 336 ? -29.448 -43.506 13.090 1.00 30.29 336 GLY B N 1
ATOM 5795 C CA . GLY B 1 336 ? -29.925 -42.258 13.677 1.00 30.07 336 GLY B CA 1
ATOM 5796 C C . GLY B 1 336 ? -30.895 -42.541 14.808 1.00 34.48 336 GLY B C 1
ATOM 5797 O O . GLY B 1 336 ? -30.876 -41.866 15.840 1.00 35.99 336 GLY B O 1
ATOM 5798 N N . PHE B 1 337 ? -31.725 -43.580 14.623 1.00 28.47 337 PHE B N 1
ATOM 5799 C CA . PHE B 1 337 ? -32.673 -44.070 15.607 1.00 27.11 337 PHE B CA 1
ATOM 5800 C C . PHE B 1 337 ? -31.915 -44.625 16.845 1.00 30.02 337 PHE B C 1
ATOM 5801 O O . PHE B 1 337 ? -32.239 -44.255 17.977 1.00 30.69 337 PHE B O 1
ATOM 5809 N N . ILE B 1 338 ? -30.889 -45.465 16.619 1.00 24.99 338 ILE B N 1
ATOM 5810 C CA . ILE B 1 338 ? -30.059 -46.026 17.675 1.00 26.14 338 ILE B CA 1
ATOM 5811 C C . ILE B 1 338 ? -29.353 -44.898 18.435 1.00 30.15 338 ILE B C 1
ATOM 5812 O O . ILE B 1 338 ? -29.401 -44.873 19.672 1.00 30.62 338 ILE B O 1
ATOM 5817 N N . GLU B 1 339 ? -28.753 -43.938 17.707 1.00 25.35 339 GLU B N 1
ATOM 5818 C CA . GLU B 1 339 ? -28.080 -42.804 18.352 1.00 25.59 339 GLU B CA 1
ATOM 5819 C C . GLU B 1 339 ? -29.022 -42.018 19.249 1.00 31.77 339 GLU B C 1
ATOM 5820 O O . GLU B 1 339 ? -28.650 -41.673 20.382 1.00 33.29 339 GLU B O 1
ATOM 5826 N N . LEU B 1 340 ? -30.272 -41.830 18.792 1.00 27.85 340 LEU B N 1
ATOM 5827 C CA . LEU B 1 340 ? -31.277 -41.161 19.596 1.00 27.90 340 LEU B CA 1
ATOM 5828 C C . LEU B 1 340 ? -31.575 -41.968 20.884 1.00 32.61 340 LEU B C 1
ATOM 5829 O O . LEU B 1 340 ? -31.559 -41.397 21.982 1.00 31.91 340 LEU B O 1
ATOM 5834 N N . VAL B 1 341 ? -31.857 -43.275 20.741 1.00 29.98 341 VAL B N 1
ATOM 5835 C CA . VAL B 1 341 ? -32.152 -44.134 21.889 1.00 31.41 341 VAL B CA 1
ATOM 5836 C C . VAL B 1 341 ? -30.971 -44.137 22.885 1.00 38.04 341 VAL B C 1
ATOM 5837 O O . VAL B 1 341 ? -31.191 -44.040 24.095 1.00 39.75 341 VAL B O 1
ATOM 5841 N N . ASN B 1 342 ? -29.736 -44.150 22.371 1.00 33.94 342 ASN B N 1
ATOM 5842 C CA . ASN B 1 342 ? -28.544 -44.135 23.202 1.00 34.61 342 ASN B CA 1
ATOM 5843 C C . ASN B 1 342 ? -28.378 -42.819 23.919 1.00 38.55 342 ASN B C 1
ATOM 5844 O O . ASN B 1 342 ? -27.903 -42.816 25.046 1.00 38.39 342 ASN B O 1
ATOM 5849 N N . SER B 1 343 ? -28.764 -41.700 23.273 1.00 36.19 343 SER B N 1
ATOM 5850 C CA . SER B 1 343 ? -28.703 -40.363 23.881 1.00 36.57 343 SER B CA 1
ATOM 5851 C C . SER B 1 343 ? -29.724 -40.223 25.027 1.00 43.02 343 SER B C 1
ATOM 5852 O O . SER B 1 343 ? -29.418 -39.547 26.009 1.00 44.57 343 SER B O 1
ATOM 5855 N N . ILE B 1 344 ? -30.909 -40.880 24.911 1.00 39.33 344 ILE B N 1
ATOM 5856 C CA . ILE B 1 344 ? -31.959 -40.910 25.940 1.00 40.23 344 ILE B CA 1
ATOM 5857 C C . ILE B 1 344 ? -31.472 -41.742 27.130 1.00 49.10 344 ILE B C 1
ATOM 5858 O O . ILE B 1 344 ? -31.611 -41.306 28.280 1.00 50.09 344 ILE B O 1
ATOM 5863 N N . LYS B 1 345 ? -30.921 -42.899 26.846 1.00 47.76 345 LYS B N 1
ATOM 5864 C CA . LYS B 1 345 ? -30.480 -43.782 27.879 1.00 49.42 345 LYS B CA 1
ATOM 5865 C C . LYS B 1 345 ? -29.338 -43.199 28.668 1.00 59.44 345 LYS B C 1
ATOM 5866 O O . LYS B 1 345 ? -29.243 -43.419 29.844 1.00 60.53 345 LYS B O 1
ATOM 5872 N N . ASN B 1 346 ? -28.471 -42.451 28.016 1.00 59.88 346 ASN B N 1
ATOM 5873 C CA . ASN B 1 346 ? -27.348 -41.811 28.671 1.00 62.02 346 ASN B CA 1
ATOM 5874 C C . ASN B 1 346 ? -27.756 -40.556 29.392 1.00 70.40 346 ASN B C 1
ATOM 5875 O O . ASN B 1 346 ? -27.032 -40.007 30.167 1.00 71.08 346 ASN B O 1
ATOM 5880 N N . HIS B 1 347 ? -28.941 -40.100 29.108 1.00 69.58 347 HIS B N 1
ATOM 5881 C CA . HIS B 1 347 ? -29.418 -38.870 29.646 1.00 71.21 347 HIS B CA 1
ATOM 5882 C C . HIS B 1 347 ? -30.089 -39.221 30.937 1.00 76.80 347 HIS B C 1
ATOM 5883 O O . HIS B 1 347 ? -30.090 -38.458 31.868 1.00 77.16 347 HIS B O 1
ATOM 5890 N N . THR B 1 348 ? -30.643 -40.417 30.967 1.00 73.69 348 THR B N 1
ATOM 5891 C CA . THR B 1 348 ? -31.236 -41.040 32.158 1.00 74.36 348 THR B CA 1
ATOM 5892 C C . THR B 1 348 ? -30.172 -41.230 33.273 1.00 79.36 348 THR B C 1
ATOM 5893 O O . THR B 1 348 ? -30.452 -40.931 34.436 1.00 79.38 348 THR B O 1
ATOM 5897 N N . SER B 1 349 ? -28.948 -41.673 32.893 1.00 76.18 349 SER B N 1
ATOM 5898 C CA . SER B 1 349 ? -27.800 -41.898 33.780 1.00 100.37 349 SER B CA 1
ATOM 5899 C C . SER B 1 349 ? -27.295 -40.612 34.454 1.00 127.75 349 SER B C 1
ATOM 5900 O O . SER B 1 349 ? -27.454 -39.512 33.922 1.00 88.92 349 SER B O 1
ATOM 5902 N N . ASP B 1 365 ? -34.473 -32.527 27.707 1.00 59.49 365 ASP B N 1
ATOM 5903 C CA . ASP B 1 365 ? -35.477 -33.003 28.671 1.00 59.68 365 ASP B CA 1
ATOM 5904 C C . ASP B 1 365 ? -36.809 -33.361 27.984 1.00 61.32 365 ASP B C 1
ATOM 5905 O O . ASP B 1 365 ? -37.455 -34.357 28.352 1.00 59.98 365 ASP B O 1
ATOM 5907 N N . ASN B 1 366 ? -37.193 -32.553 26.960 1.00 56.22 366 ASN B N 1
ATOM 5908 C CA . ASN B 1 366 ? -38.387 -32.758 26.130 1.00 54.51 366 ASN B CA 1
ATOM 5909 C C . ASN B 1 366 ? -38.204 -33.993 25.204 1.00 53.73 366 ASN B C 1
ATOM 5910 O O . ASN B 1 366 ? -39.108 -34.320 24.426 1.00 52.77 366 ASN B O 1
ATOM 5912 N N . ILE B 1 367 ? -37.028 -34.666 25.301 1.00 46.94 367 ILE B N 1
ATOM 5913 C CA . ILE B 1 367 ? -36.648 -35.857 24.537 1.00 45.10 367 ILE B CA 1
ATOM 5914 C C . ILE B 1 367 ? -37.377 -37.106 25.045 1.00 46.87 367 ILE B C 1
ATOM 5915 O O . ILE B 1 367 ? -37.421 -38.121 24.358 1.00 44.78 367 ILE B O 1
ATOM 5920 N N . HIS B 1 368 ? -37.930 -37.016 26.257 1.00 44.02 368 HIS B N 1
ATOM 5921 C CA . HIS B 1 368 ? -38.618 -38.090 26.956 1.00 43.52 368 HIS B CA 1
ATOM 5922 C C . HIS B 1 368 ? -40.113 -38.131 26.715 1.00 46.53 368 HIS B C 1
ATOM 5923 O O . HIS B 1 368 ? -40.756 -39.057 27.213 1.00 46.62 368 HIS B O 1
ATOM 5930 N N . ASN B 1 369 ? -40.696 -37.138 26.021 1.00 42.55 369 ASN B N 1
ATOM 5931 C CA . ASN B 1 369 ? -42.156 -37.180 25.859 1.00 42.71 369 ASN B CA 1
ATOM 5932 C C . ASN B 1 369 ? -42.695 -37.649 24.528 1.00 42.72 369 ASN B C 1
ATOM 5933 O O . ASN B 1 369 ? -43.903 -37.570 24.286 1.00 42.05 369 ASN B O 1
ATOM 5938 N N . ASN B 1 370 ? -41.826 -38.238 23.712 1.00 36.73 370 ASN B N 1
ATOM 5939 C CA . ASN B 1 370 ? -42.223 -38.708 22.393 1.00 34.86 370 ASN B CA 1
ATOM 5940 C C . ASN B 1 370 ? -42.120 -40.213 22.254 1.00 37.70 370 ASN B C 1
ATOM 5941 O O . ASN B 1 370 ? -41.471 -40.870 23.067 1.00 38.16 370 ASN B O 1
ATOM 5946 N N . LEU B 1 371 ? -42.775 -40.746 21.213 1.00 31.67 371 LEU B N 1
ATOM 5947 C CA . LEU B 1 371 ? -42.712 -42.138 20.773 1.00 29.59 371 LEU B CA 1
ATOM 5948 C C . LEU B 1 371 ? -41.889 -42.077 19.489 1.00 30.70 371 LEU B C 1
ATOM 5949 O O . LEU B 1 371 ? -42.288 -41.395 18.537 1.00 29.35 371 LEU B O 1
ATOM 5954 N N . TYR B 1 372 ? -40.726 -42.730 19.480 1.00 26.16 372 TYR B N 1
ATOM 5955 C CA . TYR B 1 372 ? -39.838 -42.716 18.309 1.00 25.12 372 TYR B CA 1
ATOM 5956 C C . TYR B 1 372 ? -39.998 -44.008 17.589 1.00 28.70 372 TYR B C 1
ATOM 5957 O O . TYR B 1 372 ? -40.071 -45.057 18.234 1.00 28.67 372 TYR B O 1
ATOM 5966 N N . ILE B 1 373 ? -40.096 -43.942 16.256 1.00 24.18 373 ILE B N 1
ATOM 5967 C CA . ILE B 1 373 ? -40.305 -45.119 15.415 1.00 22.95 373 ILE B CA 1
ATOM 5968 C C . ILE B 1 373 ? -39.410 -45.104 14.209 1.00 27.70 373 ILE B C 1
ATOM 5969 O O . ILE B 1 373 ? -39.382 -44.114 13.467 1.00 27.53 373 ILE B O 1
ATOM 5974 N N . SER B 1 374 ? -38.723 -46.221 13.969 1.00 25.47 374 SER B N 1
ATOM 5975 C CA . SER B 1 374 ? -37.943 -46.406 12.750 1.00 26.18 374 SER B CA 1
ATOM 5976 C C . SER B 1 374 ? -38.548 -47.631 12.042 1.00 31.11 374 SER B C 1
ATOM 5977 O O . SER B 1 374 ? -38.769 -48.664 12.676 1.00 31.62 374 SER B O 1
ATOM 5980 N N . ILE B 1 375 ? -38.916 -47.476 10.775 1.00 27.64 375 ILE B N 1
ATOM 5981 C CA . ILE B 1 375 ? -39.566 -48.533 10.008 1.00 28.60 375 ILE B CA 1
ATOM 5982 C C . ILE B 1 375 ? -38.906 -48.809 8.638 1.00 31.88 375 ILE B C 1
ATOM 5983 O O . ILE B 1 375 ? -38.405 -47.891 7.995 1.00 31.69 375 ILE B O 1
ATOM 5988 N N . GLY B 1 376 ? -38.821 -50.086 8.272 1.00 27.78 376 GLY B N 1
ATOM 5989 C CA . GLY B 1 376 ? -38.253 -50.534 7.004 1.00 26.50 376 GLY B CA 1
ATOM 5990 C C . GLY B 1 376 ? -39.255 -51.381 6.255 1.00 27.43 376 GLY B C 1
ATOM 5991 O O . GLY B 1 376 ? -39.493 -52.527 6.636 1.00 27.11 376 GLY B O 1
ATOM 5992 N N . TYR B 1 377 ? -39.875 -50.823 5.214 1.00 23.24 377 TYR B N 1
ATOM 5993 C CA . TYR B 1 377 ? -40.889 -51.547 4.440 1.00 23.35 377 TYR B CA 1
ATOM 5994 C C . TYR B 1 377 ? -40.329 -52.425 3.353 1.00 28.52 377 TYR B C 1
ATOM 5995 O O . TYR B 1 377 ? -39.212 -52.218 2.881 1.00 27.77 377 TYR B O 1
ATOM 6004 N N . ASP B 1 378 ? -41.146 -53.387 2.924 1.00 26.22 378 ASP B N 1
ATOM 6005 C CA . ASP B 1 378 ? -40.857 -54.252 1.794 1.00 26.42 378 ASP B CA 1
ATOM 6006 C C . ASP B 1 378 ? -41.774 -53.795 0.650 1.00 29.71 378 ASP B C 1
ATOM 6007 O O . ASP B 1 378 ? -42.690 -52.989 0.876 1.00 28.44 378 ASP B O 1
ATOM 6012 N N . HIS B 1 379 ? -41.495 -54.269 -0.580 1.00 26.55 379 HIS B N 1
ATOM 6013 C CA . HIS B 1 379 ? -42.289 -54.025 -1.785 1.00 26.34 379 HIS B CA 1
ATOM 6014 C C . HIS B 1 379 ? -42.379 -52.582 -2.302 1.00 32.02 379 HIS B C 1
ATOM 6015 O O . HIS B 1 379 ? -43.248 -52.310 -3.136 1.00 32.49 379 HIS B O 1
ATOM 6022 N N . GLU B 1 380 ? -41.491 -51.658 -1.846 1.00 28.34 380 GLU B N 1
ATOM 6023 C CA . GLU B 1 380 ? -41.510 -50.272 -2.344 1.00 27.75 380 GLU B CA 1
ATOM 6024 C C . GLU B 1 380 ? -41.302 -50.301 -3.864 1.00 28.39 380 GLU B C 1
ATOM 6025 O O . GLU B 1 380 ? -42.108 -49.748 -4.615 1.00 26.68 380 GLU B O 1
ATOM 6031 N N . GLU B 1 381 ? -40.256 -51.021 -4.303 1.00 23.81 381 GLU B N 1
ATOM 6032 C CA . GLU B 1 381 ? -39.887 -51.162 -5.705 1.00 22.32 381 GLU B CA 1
ATOM 6033 C C . GLU B 1 381 ? -41.031 -51.576 -6.623 1.00 26.76 381 GLU B C 1
ATOM 6034 O O . GLU B 1 381 ? -40.963 -51.322 -7.824 1.00 26.75 381 GLU B O 1
ATOM 6040 N N . ILE B 1 382 ? -42.112 -52.151 -6.061 1.00 23.35 382 ILE B N 1
ATOM 6041 C CA . ILE B 1 382 ? -43.268 -52.574 -6.859 1.00 22.47 382 ILE B CA 1
ATOM 6042 C C . ILE B 1 382 ? -44.604 -51.825 -6.594 1.00 26.11 382 ILE B C 1
ATOM 6043 O O . ILE B 1 382 ? -45.623 -52.201 -7.152 1.00 27.30 382 ILE B O 1
ATOM 6048 N N . GLY B 1 383 ? -44.575 -50.758 -5.793 1.00 22.14 383 GLY B N 1
ATOM 6049 C CA . GLY B 1 383 ? -45.747 -49.941 -5.511 1.00 21.59 383 GLY B CA 1
ATOM 6050 C C . GLY B 1 383 ? -46.308 -50.037 -4.108 1.00 28.27 383 GLY B C 1
ATOM 6051 O O . GLY B 1 383 ? -47.355 -49.438 -3.829 1.00 29.40 383 GLY B O 1
ATOM 6052 N N . SER B 1 384 ? -45.645 -50.821 -3.222 1.00 24.95 384 SER B N 1
ATOM 6053 C CA . SER B 1 384 ? -45.966 -50.974 -1.791 1.00 24.53 384 SER B CA 1
ATOM 6054 C C . SER B 1 384 ? -47.291 -51.642 -1.418 1.00 28.75 384 SER B C 1
ATOM 6055 O O . SER B 1 384 ? -47.622 -51.652 -0.224 1.00 28.00 384 SER B O 1
ATOM 6058 N N . LEU B 1 385 ? -48.050 -52.191 -2.404 1.00 24.34 385 LEU B N 1
ATOM 6059 C CA . LEU B 1 385 ? -49.341 -52.830 -2.132 1.00 23.93 385 LEU B CA 1
ATOM 6060 C C . LEU B 1 385 ? -49.260 -54.316 -1.680 1.00 30.05 385 LEU B C 1
ATOM 6061 O O . LEU B 1 385 ? -49.376 -55.252 -2.477 1.00 31.68 385 LEU B O 1
ATOM 6066 N N . SER B 1 386 ? -49.094 -54.503 -0.375 1.00 26.83 386 SER B N 1
ATOM 6067 C CA . SER B 1 386 ? -48.987 -55.794 0.312 1.00 27.04 386 SER B CA 1
ATOM 6068 C C . SER B 1 386 ? -49.122 -55.528 1.812 1.00 31.92 386 SER B C 1
ATOM 6069 O O . SER B 1 386 ? -49.005 -54.371 2.233 1.00 32.83 386 SER B O 1
ATOM 6072 N N . GLU B 1 387 ? -49.302 -56.595 2.617 1.00 27.79 387 GLU B N 1
ATOM 6073 C CA . GLU B 1 387 ? -49.417 -56.549 4.082 1.00 27.67 387 GLU B CA 1
ATOM 6074 C C . GLU B 1 387 ? -48.126 -56.085 4.749 1.00 32.69 387 GLU B C 1
ATOM 6075 O O . GLU B 1 387 ? -48.162 -55.633 5.889 1.00 33.12 387 GLU B O 1
ATOM 6081 N N . VAL B 1 388 ? -46.992 -56.167 4.021 1.00 29.57 388 VAL B N 1
ATOM 6082 C CA . VAL B 1 388 ? -45.664 -55.742 4.488 1.00 28.48 388 VAL B CA 1
ATOM 6083 C C . VAL B 1 388 ? -45.176 -54.429 3.802 1.00 32.07 388 VAL B C 1
ATOM 6084 O O . VAL B 1 388 ? -44.136 -53.883 4.173 1.00 31.69 388 VAL B O 1
ATOM 6088 N N . GLY B 1 389 ? -45.933 -53.928 2.834 1.00 28.61 389 GLY B N 1
ATOM 6089 C CA . GLY B 1 389 ? -45.575 -52.681 2.166 1.00 28.21 389 GLY B CA 1
ATOM 6090 C C . GLY B 1 389 ? -46.081 -51.459 2.906 1.00 32.46 389 GLY B C 1
ATOM 6091 O O . GLY B 1 389 ? -46.811 -51.587 3.891 1.00 32.70 389 GLY B O 1
ATOM 6092 N N . ALA B 1 390 ? -45.749 -50.265 2.402 1.00 28.51 390 ALA B N 1
ATOM 6093 C CA . ALA B 1 390 ? -46.165 -48.995 3.003 1.00 28.24 390 ALA B CA 1
ATOM 6094 C C . ALA B 1 390 ? -47.681 -48.718 2.933 1.00 32.78 390 ALA B C 1
ATOM 6095 O O . ALA B 1 390 ? -48.186 -47.894 3.705 1.00 32.83 390 ALA B O 1
ATOM 6097 N N . ARG B 1 391 ? -48.397 -49.405 2.018 1.00 28.69 391 ARG B N 1
ATOM 6098 C CA . ARG B 1 391 ? -49.844 -49.281 1.829 1.00 28.01 391 ARG B CA 1
ATOM 6099 C C . ARG B 1 391 ? -50.643 -50.143 2.819 1.00 34.40 391 ARG B C 1
ATOM 6100 O O . ARG B 1 391 ? -51.856 -49.961 2.940 1.00 36.12 391 ARG B O 1
ATOM 6108 N N . SER B 1 392 ? -49.963 -51.044 3.559 1.00 30.62 392 SER B N 1
ATOM 6109 C CA . SER B 1 392 ? -50.572 -51.913 4.571 1.00 30.76 392 SER B CA 1
ATOM 6110 C C . SER B 1 392 ? -51.111 -51.149 5.790 1.00 35.52 392 SER B C 1
ATOM 6111 O O . SER B 1 392 ? -50.566 -50.105 6.176 1.00 35.23 392 SER B O 1
ATOM 6114 N N . TYR B 1 393 ? -52.115 -51.749 6.454 1.00 31.69 393 TYR B N 1
ATOM 6115 C CA . TYR B 1 393 ? -52.700 -51.241 7.693 1.00 30.93 393 TYR B CA 1
ATOM 6116 C C . TYR B 1 393 ? -51.726 -51.450 8.895 1.00 35.04 393 TYR B C 1
ATOM 6117 O O . TYR B 1 393 ? -51.861 -50.774 9.909 1.00 35.99 393 TYR B O 1
ATOM 6126 N N . CYS B 1 394 ? -50.754 -52.358 8.769 1.00 31.53 394 CYS B N 1
ATOM 6127 C CA . CYS B 1 394 ? -49.832 -52.721 9.849 1.00 32.62 394 CYS B CA 1
ATOM 6128 C C . CYS B 1 394 ? -49.226 -51.607 10.700 1.00 32.86 394 CYS B C 1
ATOM 6129 O O . CYS B 1 394 ? -49.253 -51.724 11.919 1.00 32.20 394 CYS B O 1
ATOM 6132 N N . THR B 1 395 ? -48.726 -50.531 10.080 1.00 28.39 395 THR B N 1
ATOM 6133 C CA . THR B 1 395 ? -48.124 -49.391 10.791 1.00 28.30 395 THR B CA 1
ATOM 6134 C C . THR B 1 395 ? -49.152 -48.740 11.708 1.00 33.64 395 THR B C 1
ATOM 6135 O O . THR B 1 395 ? -48.875 -48.537 12.890 1.00 34.86 395 THR B O 1
ATOM 6139 N N . LYS B 1 396 ? -50.348 -48.439 11.159 1.00 28.69 396 LYS B N 1
ATOM 6140 C CA . LYS B 1 396 ? -51.447 -47.830 11.894 1.00 27.56 396 LYS B CA 1
ATOM 6141 C C . LYS B 1 396 ? -51.905 -48.762 13.021 1.00 32.54 396 LYS B C 1
ATOM 6142 O O . LYS B 1 396 ? -52.153 -48.292 14.139 1.00 32.64 396 LYS B O 1
ATOM 6148 N N . ASN B 1 397 ? -51.896 -50.082 12.763 1.00 28.88 397 ASN B N 1
ATOM 6149 C CA . ASN B 1 397 ? -52.236 -51.085 13.772 1.00 28.79 397 ASN B CA 1
ATOM 6150 C C . ASN B 1 397 ? -51.204 -51.105 14.895 1.00 32.37 397 ASN B C 1
ATOM 6151 O O . ASN B 1 397 ? -51.597 -51.155 16.055 1.00 33.30 397 ASN B O 1
ATOM 6156 N N . PHE B 1 398 ? -49.896 -51.060 14.554 1.00 27.98 398 PHE B N 1
ATOM 6157 C CA . PHE B 1 398 ? -48.783 -51.048 15.511 1.00 27.75 398 PHE B CA 1
ATOM 6158 C C . PHE B 1 398 ? -48.913 -49.874 16.464 1.00 30.59 398 PHE B C 1
ATOM 6159 O O . PHE B 1 398 ? -48.914 -50.089 17.683 1.00 31.12 398 PHE B O 1
ATOM 6167 N N . ILE B 1 399 ? -49.107 -48.639 15.904 1.00 24.69 399 ILE B N 1
ATOM 6168 C CA . ILE B 1 399 ? -49.296 -47.406 16.663 1.00 23.37 399 ILE B CA 1
ATOM 6169 C C . ILE B 1 399 ? -50.473 -47.553 17.624 1.00 30.03 399 ILE B C 1
ATOM 6170 O O . ILE B 1 399 ? -50.285 -47.348 18.829 1.00 31.95 399 ILE B O 1
ATOM 6175 N N . ASP B 1 400 ? -51.667 -47.977 17.108 1.00 26.68 400 ASP B N 1
ATOM 6176 C CA . ASP B 1 400 ? -52.893 -48.189 17.899 1.00 26.80 400 ASP B CA 1
ATOM 6177 C C . ASP B 1 400 ? -52.660 -49.143 19.063 1.00 29.72 400 ASP B C 1
ATOM 6178 O O . ASP B 1 400 ? -53.132 -48.874 20.168 1.00 28.91 400 ASP B O 1
ATOM 6183 N N . ARG B 1 401 ? -51.886 -50.223 18.825 1.00 26.03 401 ARG B N 1
ATOM 6184 C CA . ARG B 1 401 ? -51.523 -51.204 19.849 1.00 26.32 401 ARG B CA 1
ATOM 6185 C C . ARG B 1 401 ? -50.619 -50.588 20.927 1.00 31.48 401 ARG B C 1
ATOM 6186 O O . ARG B 1 401 ? -50.828 -50.881 22.114 1.00 30.79 401 ARG B O 1
ATOM 6194 N N . ILE B 1 402 ? -49.652 -49.698 20.532 1.00 28.24 402 ILE B N 1
ATOM 6195 C CA . ILE B 1 402 ? -48.774 -48.976 21.483 1.00 27.96 402 ILE B CA 1
ATOM 6196 C C . ILE B 1 402 ? -49.636 -48.045 22.353 1.00 33.51 402 ILE B C 1
ATOM 6197 O O . ILE B 1 402 ? -49.533 -48.075 23.580 1.00 34.68 402 ILE B O 1
ATOM 6202 N N . ILE B 1 403 ? -50.519 -47.255 21.713 1.00 29.86 403 ILE B N 1
ATOM 6203 C CA . ILE B 1 403 ? -51.444 -46.328 22.387 1.00 29.16 403 ILE B CA 1
ATOM 6204 C C . ILE B 1 403 ? -52.347 -47.060 23.383 1.00 35.17 403 ILE B C 1
ATOM 6205 O O . ILE B 1 403 ? -52.533 -46.572 24.496 1.00 36.93 403 ILE B O 1
ATOM 6210 N N . SER B 1 404 ? -52.904 -48.221 22.987 1.00 31.59 404 SER B N 1
ATOM 6211 C CA . SER B 1 404 ? -53.774 -49.026 23.847 1.00 32.05 404 SER B CA 1
ATOM 6212 C C . SER B 1 404 ? -53.003 -49.531 25.054 1.00 38.59 404 SER B C 1
ATOM 6213 O O . SER B 1 404 ? -53.499 -49.423 26.176 1.00 40.90 404 SER B O 1
ATOM 6216 N N . SER B 1 405 ? -51.777 -50.037 24.832 1.00 35.31 405 SER B N 1
ATOM 6217 C CA . SER B 1 405 ? -50.925 -50.598 25.883 1.00 36.04 405 SER B CA 1
ATOM 6218 C C . SER B 1 405 ? -50.364 -49.556 26.855 1.00 40.64 405 SER B C 1
ATOM 6219 O O . SER B 1 405 ? -50.533 -49.692 28.063 1.00 41.32 405 SER B O 1
ATOM 6222 N N . VAL B 1 406 ? -49.697 -48.532 26.327 1.00 36.79 406 VAL B N 1
ATOM 6223 C CA . VAL B 1 406 ? -49.067 -47.472 27.107 1.00 36.46 406 VAL B CA 1
ATOM 6224 C C . VAL B 1 406 ? -50.085 -46.601 27.873 1.00 41.71 406 VAL B C 1
ATOM 6225 O O . VAL B 1 406 ? -49.850 -46.296 29.044 1.00 43.24 406 VAL B O 1
ATOM 6229 N N . PHE B 1 407 ? -51.212 -46.231 27.228 1.00 37.47 407 PHE B N 1
ATOM 6230 C CA . PHE B 1 407 ? -52.252 -45.383 27.814 1.00 37.24 407 PHE B CA 1
ATOM 6231 C C . PHE B 1 407 ? -53.492 -46.129 28.313 1.00 45.04 407 PHE B C 1
ATOM 6232 O O . PHE B 1 407 ? -54.590 -45.567 28.303 1.00 44.62 407 PHE B O 1
ATOM 6240 N N . LYS B 1 408 ? -53.302 -47.372 28.810 1.00 43.70 408 LYS B N 1
ATOM 6241 C CA . LYS B 1 408 ? -54.370 -48.211 29.361 1.00 44.97 408 LYS B CA 1
ATOM 6242 C C . LYS B 1 408 ? -55.083 -47.483 30.522 1.00 50.35 408 LYS B C 1
ATOM 6243 O O . LYS B 1 408 ? -56.310 -47.418 30.536 1.00 50.13 408 LYS B O 1
ATOM 6249 N N . LYS B 1 409 ? -54.309 -46.876 31.438 1.00 48.19 409 LYS B N 1
ATOM 6250 C CA . LYS B 1 409 ? -54.803 -46.126 32.597 1.00 49.43 409 LYS B CA 1
ATOM 6251 C C . LYS B 1 409 ? -55.598 -44.887 32.150 1.00 54.31 409 LYS B C 1
ATOM 6252 O O . LYS B 1 409 ? -56.762 -44.746 32.513 1.00 54.30 409 LYS B O 1
ATOM 6258 N N . GLU B 1 410 ? -54.974 -44.024 31.326 1.00 51.31 410 GLU B N 1
ATOM 6259 C CA . GLU B 1 410 ? -55.547 -42.790 30.778 1.00 51.01 410 GLU B CA 1
ATOM 6260 C C . GLU B 1 410 ? -56.842 -43.029 29.982 1.00 56.70 410 GLU B C 1
ATOM 6261 O O . GLU B 1 410 ? -57.778 -42.252 30.122 1.00 56.80 410 GLU B O 1
ATOM 6267 N N . ILE B 1 411 ? -56.907 -44.113 29.175 1.00 54.40 411 ILE B N 1
ATOM 6268 C CA . ILE B 1 411 ? -58.098 -44.473 28.382 1.00 54.42 411 ILE B CA 1
ATOM 6269 C C . ILE B 1 411 ? -59.303 -44.756 29.295 1.00 61.68 411 ILE B C 1
ATOM 6270 O O . ILE B 1 411 ? -60.396 -44.239 29.047 1.00 61.23 411 ILE B O 1
ATOM 6275 N N . HIS B 1 412 ? -59.094 -45.543 30.358 1.00 61.45 412 HIS B N 1
ATOM 6276 C CA . HIS B 1 412 ? -60.185 -45.896 31.266 1.00 63.88 412 HIS B CA 1
ATOM 6277 C C . HIS B 1 412 ? -60.546 -44.815 32.271 1.00 65.45 412 HIS B C 1
ATOM 6278 O O . HIS B 1 412 ? -61.719 -44.441 32.360 1.00 64.79 412 HIS B O 1
ATOM 6285 N N . GLU B 1 413 ? -59.532 -44.247 32.945 1.00 60.46 413 GLU B N 1
ATOM 6286 C CA . GLU B 1 413 ? -59.692 -43.163 33.914 1.00 59.72 413 GLU B CA 1
ATOM 6287 C C . GLU B 1 413 ? -60.264 -41.897 33.278 1.00 59.77 413 GLU B C 1
ATOM 6288 O O . GLU B 1 413 ? -61.204 -41.329 33.829 1.00 61.43 413 GLU B O 1
ATOM 6294 N N . LYS B 1 414 ? -59.708 -41.449 32.142 1.00 51.63 414 LYS B N 1
ATOM 6295 C CA . LYS B 1 414 ? -60.161 -40.216 31.483 1.00 49.96 414 LYS B CA 1
ATOM 6296 C C . LYS B 1 414 ? -61.284 -40.422 30.471 1.00 49.64 414 LYS B C 1
ATOM 6297 O O . LYS B 1 414 ? -61.701 -39.454 29.830 1.00 46.70 414 LYS B O 1
ATOM 6303 N N . ASN B 1 415 ? -61.793 -41.673 30.348 1.00 46.45 415 ASN B N 1
ATOM 6304 C CA . ASN B 1 415 ? -62.858 -42.054 29.410 1.00 46.39 415 ASN B CA 1
ATOM 6305 C C . ASN B 1 415 ? -62.497 -41.650 27.973 1.00 48.09 415 ASN B C 1
ATOM 6306 O O . ASN B 1 415 ? -63.267 -40.973 27.287 1.00 47.60 415 ASN B O 1
ATOM 6311 N N . LEU B 1 416 ? -61.291 -42.044 27.541 1.00 43.06 416 LEU B N 1
ATOM 6312 C CA . LEU B 1 416 ? -60.766 -41.729 26.218 1.00 40.86 416 LEU B CA 1
ATOM 6313 C C . LEU B 1 416 ? -60.823 -42.910 25.283 1.00 43.11 416 LEU B C 1
ATOM 6314 O O . LEU B 1 416 ? -61.175 -44.024 25.693 1.00 43.67 416 LEU B O 1
ATOM 6319 N N . SER B 1 417 ? -60.455 -42.666 24.021 1.00 36.88 417 SER B N 1
ATOM 6320 C CA . SER B 1 417 ? -60.438 -43.676 22.980 1.00 35.44 417 SER B CA 1
ATOM 6321 C C . SER B 1 417 ? -59.122 -43.619 22.216 1.00 36.78 417 SER B C 1
ATOM 6322 O O . SER B 1 417 ? -58.461 -42.574 22.211 1.00 36.65 417 SER B O 1
ATOM 6325 N N . VAL B 1 418 ? -58.744 -44.750 21.568 1.00 30.31 418 VAL B N 1
ATOM 6326 C CA . VAL B 1 418 ? -57.541 -44.865 20.747 1.00 28.26 418 VAL B CA 1
ATOM 6327 C C . VAL B 1 418 ? -57.552 -43.743 19.673 1.00 30.66 418 VAL B C 1
ATOM 6328 O O . VAL B 1 418 ? -56.563 -43.037 19.512 1.00 29.14 418 VAL B O 1
ATOM 6332 N N . GLN B 1 419 ? -58.697 -43.547 19.010 1.00 28.37 419 GLN B N 1
ATOM 6333 C CA . GLN B 1 419 ? -58.908 -42.563 17.934 1.00 28.33 419 GLN B CA 1
ATOM 6334 C C . GLN B 1 419 ? -58.744 -41.119 18.386 1.00 31.06 419 GLN B C 1
ATOM 6335 O O . GLN B 1 419 ? -58.169 -40.318 17.651 1.00 29.55 419 GLN B O 1
ATOM 6341 N N . GLU B 1 420 ? -59.217 -40.798 19.603 1.00 29.31 420 GLU B N 1
ATOM 6342 C CA . GLU B 1 420 ? -59.116 -39.453 20.183 1.00 29.09 420 GLU B CA 1
ATOM 6343 C C . GLU B 1 420 ? -57.666 -39.166 20.577 1.00 34.60 420 GLU B C 1
ATOM 6344 O O . GLU B 1 420 ? -57.174 -38.060 20.349 1.00 34.12 420 GLU B O 1
ATOM 6350 N N . ILE B 1 421 ? -56.975 -40.171 21.131 1.00 32.24 421 ILE B N 1
ATOM 6351 C CA . ILE B 1 421 ? -55.574 -40.012 21.510 1.00 32.49 421 ILE B CA 1
ATOM 6352 C C . ILE B 1 421 ? -54.702 -39.834 20.255 1.00 35.97 421 ILE B C 1
ATOM 6353 O O . ILE B 1 421 ? -53.880 -38.921 20.204 1.00 37.08 421 ILE B O 1
ATOM 6358 N N . TYR B 1 422 ? -54.939 -40.661 19.234 1.00 31.09 422 TYR B N 1
ATOM 6359 C CA . TYR B 1 422 ? -54.231 -40.632 17.967 1.00 29.88 422 TYR B CA 1
ATOM 6360 C C . TYR B 1 422 ? -54.370 -39.276 17.259 1.00 34.54 422 TYR B C 1
ATOM 6361 O O . TYR B 1 422 ? -53.354 -38.683 16.888 1.00 34.65 422 TYR B O 1
ATOM 6370 N N . GLY B 1 423 ? -55.608 -38.795 17.111 1.00 30.80 423 GLY B N 1
ATOM 6371 C CA . GLY B 1 423 ? -55.913 -37.513 16.484 1.00 30.38 423 GLY B CA 1
ATOM 6372 C C . GLY B 1 423 ? -55.181 -36.336 17.104 1.00 33.94 423 GLY B C 1
ATOM 6373 O O . GLY B 1 423 ? -54.674 -35.465 16.385 1.00 35.00 423 GLY B O 1
ATOM 6374 N N . ASN B 1 424 ? -55.085 -36.338 18.445 1.00 27.95 424 ASN B N 1
ATOM 6375 C CA . ASN B 1 424 ? -54.403 -35.328 19.232 1.00 27.36 424 ASN B CA 1
ATOM 6376 C C . ASN B 1 424 ? -52.899 -35.361 18.918 1.00 31.82 424 ASN B C 1
ATOM 6377 O O . ASN B 1 424 ? -52.328 -34.327 18.541 1.00 31.25 424 ASN B O 1
ATOM 6382 N N . LEU B 1 425 ? -52.279 -36.558 19.027 1.00 27.97 425 LEU B N 1
ATOM 6383 C CA . LEU B 1 425 ? -50.853 -36.782 18.778 1.00 27.48 425 LEU B CA 1
ATOM 6384 C C . LEU B 1 425 ? -50.414 -36.452 17.340 1.00 30.80 425 LEU B C 1
ATOM 6385 O O . LEU B 1 425 ? -49.310 -35.941 17.135 1.00 28.34 425 LEU B O 1
ATOM 6390 N N . VAL B 1 426 ? -51.284 -36.744 16.353 1.00 28.97 426 VAL B N 1
ATOM 6391 C CA . VAL B 1 426 ? -51.051 -36.501 14.927 1.00 28.71 426 VAL B CA 1
ATOM 6392 C C . VAL B 1 426 ? -50.656 -35.044 14.627 1.00 31.90 426 VAL B C 1
ATOM 6393 O O . VAL B 1 426 ? -49.792 -34.801 13.779 1.00 31.06 426 VAL B O 1
ATOM 6397 N N . ASN B 1 427 ? -51.245 -34.091 15.378 1.00 28.49 427 ASN B N 1
ATOM 6398 C CA . ASN B 1 427 ? -51.008 -32.655 15.246 1.00 27.89 427 ASN B CA 1
ATOM 6399 C C . ASN B 1 427 ? -49.582 -32.249 15.663 1.00 31.67 427 ASN B C 1
ATOM 6400 O O . ASN B 1 427 ? -49.131 -31.173 15.305 1.00 32.79 427 ASN B O 1
ATOM 6405 N N . ARG B 1 428 ? -48.849 -33.138 16.338 1.00 27.79 428 ARG B N 1
ATOM 6406 C CA . ARG B 1 428 ? -47.468 -32.909 16.774 1.00 26.72 428 ARG B CA 1
ATOM 6407 C C . ARG B 1 428 ? -46.504 -33.958 16.212 1.00 29.73 428 ARG B C 1
ATOM 6408 O O . ARG B 1 428 ? -45.309 -33.926 16.508 1.00 28.42 428 ARG B O 1
ATOM 6416 N N . SER B 1 429 ? -47.031 -34.877 15.388 1.00 27.14 429 SER B N 1
ATOM 6417 C CA . SER B 1 429 ? -46.291 -35.981 14.781 1.00 26.59 429 SER B CA 1
ATOM 6418 C C . SER B 1 429 ? -45.722 -35.650 13.400 1.00 33.10 429 SER B C 1
ATOM 6419 O O . SER B 1 429 ? -46.179 -34.706 12.752 1.00 33.60 429 SER B O 1
ATOM 6422 N N . PHE B 1 430 ? -44.724 -36.430 12.943 1.00 29.37 430 PHE B N 1
ATOM 6423 C CA . PHE B 1 430 ? -44.077 -36.160 11.664 1.00 28.21 430 PHE B CA 1
ATOM 6424 C C . PHE B 1 430 ? -43.445 -37.419 11.082 1.00 31.07 430 PHE B C 1
ATOM 6425 O O . PHE B 1 430 ? -42.903 -38.253 11.820 1.00 31.21 430 PHE B O 1
ATOM 6433 N N . ILE B 1 431 ? -43.478 -37.528 9.744 1.00 26.15 431 ILE B N 1
ATOM 6434 C CA . ILE B 1 431 ? -42.865 -38.640 9.030 1.00 25.51 431 ILE B CA 1
ATOM 6435 C C . ILE B 1 431 ? -41.598 -38.156 8.310 1.00 28.59 431 ILE B C 1
ATOM 6436 O O . ILE B 1 431 ? -41.686 -37.320 7.419 1.00 27.55 431 ILE B O 1
ATOM 6441 N N . LEU B 1 432 ? -40.431 -38.681 8.678 1.00 25.36 432 LEU B N 1
ATOM 6442 C CA . LEU B 1 432 ? -39.209 -38.323 7.959 1.00 24.74 432 LEU B CA 1
ATOM 6443 C C . LEU B 1 432 ? -38.864 -39.507 7.030 1.00 27.72 432 LEU B C 1
ATOM 6444 O O . LEU B 1 432 ? -38.234 -40.483 7.466 1.00 25.87 432 LEU B O 1
ATOM 6449 N N . ASN B 1 433 ? -39.350 -39.446 5.764 1.00 24.37 433 ASN B N 1
ATOM 6450 C CA . ASN B 1 433 ? -39.094 -40.527 4.814 1.00 24.11 433 ASN B CA 1
ATOM 6451 C C . ASN B 1 433 ? -37.739 -40.401 4.146 1.00 28.31 433 ASN B C 1
ATOM 6452 O O . ASN B 1 433 ? -37.435 -39.387 3.513 1.00 28.35 433 ASN B O 1
ATOM 6457 N N . VAL B 1 434 ? -36.936 -41.452 4.287 1.00 24.55 434 VAL B N 1
ATOM 6458 C CA . VAL B 1 434 ? -35.579 -41.531 3.756 1.00 24.02 434 VAL B CA 1
ATOM 6459 C C . VAL B 1 434 ? -35.489 -42.529 2.610 1.00 28.53 434 VAL B C 1
ATOM 6460 O O . VAL B 1 434 ? -35.824 -43.693 2.770 1.00 29.10 434 VAL B O 1
ATOM 6464 N N . ASP B 1 435 ? -35.052 -42.049 1.444 1.00 25.09 435 ASP B N 1
ATOM 6465 C CA . ASP B 1 435 ? -34.835 -42.828 0.233 1.00 23.79 435 ASP B CA 1
ATOM 6466 C C . ASP B 1 435 ? -33.801 -42.102 -0.608 1.00 30.17 435 ASP B C 1
ATOM 6467 O O . ASP B 1 435 ? -33.759 -40.871 -0.611 1.00 29.50 435 ASP B O 1
ATOM 6472 N N . MET B 1 436 ? -32.980 -42.861 -1.343 1.00 28.71 436 MET B N 1
ATOM 6473 C CA . MET B 1 436 ? -31.904 -42.326 -2.185 1.00 28.12 436 MET B CA 1
ATOM 6474 C C . MET B 1 436 ? -32.344 -41.288 -3.203 1.00 31.16 436 MET B C 1
ATOM 6475 O O . MET B 1 436 ? -33.468 -41.337 -3.686 1.00 31.23 436 MET B O 1
ATOM 6480 N N . ALA B 1 437 ? -31.463 -40.328 -3.491 1.00 27.10 437 ALA B N 1
ATOM 6481 C CA . ALA B 1 437 ? -31.702 -39.251 -4.439 1.00 26.27 437 ALA B CA 1
ATOM 6482 C C . ALA B 1 437 ? -30.727 -39.274 -5.620 1.00 29.49 437 ALA B C 1
ATOM 6483 O O . ALA B 1 437 ? -29.694 -39.949 -5.561 1.00 29.10 437 ALA B O 1
ATOM 6485 N N . HIS B 1 438 ? -31.054 -38.527 -6.685 1.00 25.46 438 HIS B N 1
ATOM 6486 C CA . HIS B 1 438 ? -30.234 -38.461 -7.886 1.00 25.43 438 HIS B CA 1
ATOM 6487 C C . HIS B 1 438 ? -29.275 -37.304 -7.900 1.00 29.74 438 HIS B C 1
ATOM 6488 O O . HIS B 1 438 ? -29.681 -36.156 -8.111 1.00 30.54 438 HIS B O 1
ATOM 6495 N N . CYS B 1 439 ? -27.989 -37.618 -7.744 1.00 25.83 439 CYS B N 1
ATOM 6496 C CA . CYS B 1 439 ? -26.869 -36.683 -7.852 1.00 25.76 439 CYS B CA 1
ATOM 6497 C C . CYS B 1 439 ? -26.808 -36.194 -9.312 1.00 30.64 439 CYS B C 1
ATOM 6498 O O . CYS B 1 439 ? -27.174 -36.943 -10.228 1.00 29.83 439 CYS B O 1
ATOM 6501 N N . SER B 1 440 ? -26.356 -34.949 -9.528 1.00 27.74 440 SER B N 1
ATOM 6502 C CA . SER B 1 440 ? -26.188 -34.384 -10.860 1.00 26.84 440 SER B CA 1
ATOM 6503 C C . SER B 1 440 ? -25.207 -35.248 -11.609 1.00 27.76 440 SER B C 1
ATOM 6504 O O . SER B 1 440 ? -24.057 -35.396 -11.194 1.00 26.57 440 SER B O 1
ATOM 6507 N N . HIS B 1 441 ? -25.680 -35.888 -12.670 1.00 23.71 441 HIS B N 1
ATOM 6508 C CA . HIS B 1 441 ? -24.820 -36.743 -13.472 1.00 22.78 441 HIS B CA 1
ATOM 6509 C C . HIS B 1 441 ? -23.970 -35.857 -14.378 1.00 28.71 441 HIS B C 1
ATOM 6510 O O . HIS B 1 441 ? -24.533 -35.097 -15.167 1.00 28.43 441 HIS B O 1
ATOM 6517 N N . PRO B 1 442 ? -22.620 -35.902 -14.280 1.00 25.98 442 PRO B N 1
ATOM 6518 C CA . PRO B 1 442 ? -21.799 -35.027 -15.150 1.00 25.03 442 PRO B CA 1
ATOM 6519 C C . PRO B 1 442 ? -21.867 -35.335 -16.649 1.00 29.07 442 PRO B C 1
ATOM 6520 O O . PRO B 1 442 ? -21.473 -34.483 -17.452 1.00 29.20 442 PRO B O 1
ATOM 6524 N N . ASN B 1 443 ? -22.399 -36.524 -17.028 1.00 25.82 443 ASN B N 1
ATOM 6525 C CA . ASN B 1 443 ? -22.509 -36.976 -18.422 1.00 26.18 443 ASN B CA 1
ATOM 6526 C C . ASN B 1 443 ? -23.902 -36.906 -19.033 1.00 31.20 443 ASN B C 1
ATOM 6527 O O . ASN B 1 443 ? -24.080 -37.266 -20.201 1.00 32.66 443 ASN B O 1
ATOM 6532 N N . TYR B 1 444 ? -24.895 -36.495 -18.251 1.00 27.20 444 TYR B N 1
ATOM 6533 C CA . TYR B 1 444 ? -26.288 -36.355 -18.697 1.00 25.95 444 TYR B CA 1
ATOM 6534 C C . TYR B 1 444 ? -26.801 -35.022 -18.113 1.00 32.93 444 TYR B C 1
ATOM 6535 O O . TYR B 1 444 ? -27.707 -35.013 -17.271 1.00 32.49 444 TYR B O 1
ATOM 6544 N N . PRO B 1 445 ? -26.189 -33.877 -18.517 1.00 30.91 445 PRO B N 1
ATOM 6545 C CA . PRO B 1 445 ? -26.610 -32.584 -17.950 1.00 31.00 445 PRO B CA 1
ATOM 6546 C C . PRO B 1 445 ? -28.046 -32.184 -18.279 1.00 35.42 445 PRO B C 1
ATOM 6547 O O . PRO B 1 445 ? -28.575 -31.269 -17.650 1.00 36.24 445 PRO B O 1
ATOM 6551 N N . GLU B 1 446 ? -28.665 -32.855 -19.271 1.00 30.64 446 GLU B N 1
ATOM 6552 C CA . GLU B 1 446 ? -30.038 -32.588 -19.723 1.00 29.43 446 GLU B CA 1
ATOM 6553 C C . GLU B 1 446 ? -31.110 -33.212 -18.798 1.00 32.58 446 GLU B C 1
ATOM 6554 O O . GLU B 1 446 ? -32.305 -33.040 -19.047 1.00 33.53 446 GLU B O 1
ATOM 6560 N N . THR B 1 447 ? -30.684 -33.927 -17.745 1.00 26.84 447 THR B N 1
ATOM 6561 C CA . THR B 1 447 ? -31.583 -34.584 -16.789 1.00 26.03 447 THR B CA 1
ATOM 6562 C C . THR B 1 447 ? -31.705 -33.773 -15.478 1.00 31.68 447 THR B C 1
ATOM 6563 O O . THR B 1 447 ? -32.389 -34.199 -14.535 1.00 30.43 447 THR B O 1
ATOM 6567 N N . VAL B 1 448 ? -31.028 -32.610 -15.412 1.00 30.05 448 VAL B N 1
ATOM 6568 C CA . VAL B 1 448 ? -31.053 -31.799 -14.201 1.00 30.30 448 VAL B CA 1
ATOM 6569 C C . VAL B 1 448 ? -31.863 -30.529 -14.326 1.00 35.45 448 VAL B C 1
ATOM 6570 O O . VAL B 1 448 ? -31.781 -29.833 -15.341 1.00 36.38 448 VAL B O 1
ATOM 6574 N N . GLN B 1 449 ? -32.609 -30.196 -13.264 1.00 32.14 449 GLN B N 1
ATOM 6575 C CA . GLN B 1 449 ? -33.295 -28.912 -13.180 1.00 32.31 449 GLN B CA 1
ATOM 6576 C C . GLN B 1 449 ? -32.150 -28.010 -12.684 1.00 37.49 449 GLN B C 1
ATOM 6577 O O . GLN B 1 449 ? -31.586 -28.254 -11.615 1.00 37.39 449 GLN B O 1
ATOM 6583 N N . ASP B 1 450 ? -31.729 -27.066 -13.517 1.00 35.50 450 ASP B N 1
ATOM 6584 C CA . ASP B 1 450 ? -30.577 -26.204 -13.253 1.00 36.79 450 ASP B CA 1
ATOM 6585 C C . ASP B 1 450 ? -30.448 -25.558 -11.877 1.00 38.74 450 ASP B C 1
ATOM 6586 O O . ASP B 1 450 ? -29.328 -25.350 -11.426 1.00 39.83 450 ASP B O 1
ATOM 6591 N N . ASN B 1 451 ? -31.567 -25.308 -11.189 1.00 32.38 451 ASN B N 1
ATOM 6592 C CA . ASN B 1 451 ? -31.568 -24.688 -9.872 1.00 31.29 451 ASN B CA 1
ATOM 6593 C C . ASN B 1 451 ? -31.613 -25.676 -8.723 1.00 34.15 451 ASN B C 1
ATOM 6594 O O . ASN B 1 451 ? -31.347 -25.274 -7.589 1.00 34.32 451 ASN B O 1
ATOM 6599 N N . HIS B 1 452 ? -32.015 -26.940 -8.985 1.00 29.74 452 HIS B N 1
ATOM 6600 C CA . HIS B 1 452 ? -32.150 -27.983 -7.963 1.00 28.20 452 HIS B CA 1
ATOM 6601 C C . HIS B 1 452 ? -31.182 -29.121 -8.242 1.00 31.61 452 HIS B C 1
ATOM 6602 O O . HIS B 1 452 ? -31.574 -30.288 -8.383 1.00 32.08 452 HIS B O 1
ATOM 6609 N N . GLN B 1 453 ? -29.890 -28.763 -8.319 1.00 27.36 453 GLN B N 1
ATOM 6610 C CA . GLN B 1 453 ? -28.791 -29.690 -8.577 1.00 25.16 453 GLN B CA 1
ATOM 6611 C C . GLN B 1 453 ? -28.206 -30.270 -7.300 1.00 28.88 453 GLN B C 1
ATOM 6612 O O . GLN B 1 453 ? -27.934 -29.538 -6.338 1.00 27.76 453 GLN B O 1
ATOM 6618 N N . LEU B 1 454 ? -28.037 -31.605 -7.287 1.00 25.56 454 LEU B N 1
ATOM 6619 C CA . LEU B 1 454 ? -27.449 -32.304 -6.148 1.00 24.90 454 LEU B CA 1
ATOM 6620 C C . LEU B 1 454 ? -25.985 -32.625 -6.402 1.00 28.77 454 LEU B C 1
ATOM 6621 O O . LEU B 1 454 ? -25.624 -33.077 -7.490 1.00 28.89 454 LEU B O 1
ATOM 6626 N N . PHE B 1 455 ? -25.139 -32.380 -5.400 1.00 24.34 455 PHE B N 1
ATOM 6627 C CA . PHE B 1 455 ? -23.710 -32.667 -5.508 1.00 23.50 455 PHE B CA 1
ATOM 6628 C C . PHE B 1 455 ? -23.247 -33.529 -4.359 1.00 26.27 455 PHE B C 1
ATOM 6629 O O . PHE B 1 455 ? -23.729 -33.370 -3.231 1.00 26.77 455 PHE B O 1
ATOM 6637 N N . PHE B 1 456 ? -22.319 -34.458 -4.655 1.00 20.56 456 PHE B N 1
ATOM 6638 C CA . PHE B 1 456 ? -21.695 -35.374 -3.688 1.00 18.84 456 PHE B CA 1
ATOM 6639 C C . PHE B 1 456 ? -21.019 -34.569 -2.567 1.00 24.57 456 PHE B C 1
ATOM 6640 O O . PHE B 1 456 ? -20.413 -33.525 -2.845 1.00 25.57 456 PHE B O 1
ATOM 6648 N N . HIS B 1 457 ? -21.155 -35.031 -1.303 1.00 21.33 457 HIS B N 1
ATOM 6649 C CA . HIS B 1 457 ? -20.601 -34.410 -0.078 1.00 20.74 457 HIS B CA 1
ATOM 6650 C C . HIS B 1 457 ? -21.274 -33.079 0.293 1.00 26.38 457 HIS B C 1
ATOM 6651 O O . HIS B 1 457 ? -20.931 -32.494 1.323 1.00 28.06 457 HIS B O 1
ATOM 6658 N N . GLU B 1 458 ? -22.247 -32.605 -0.518 1.00 22.06 458 GLU B N 1
ATOM 6659 C CA . GLU B 1 458 ? -22.968 -31.363 -0.227 1.00 21.66 458 GLU B CA 1
ATOM 6660 C C . GLU B 1 458 ? -24.250 -31.529 0.655 1.00 28.02 458 GLU B C 1
ATOM 6661 O O . GLU B 1 458 ? -25.028 -30.581 0.827 1.00 28.15 458 GLU B O 1
ATOM 6667 N N . GLY B 1 459 ? -24.412 -32.729 1.231 1.00 24.29 459 GLY B N 1
ATOM 6668 C CA . GLY B 1 459 ? -25.451 -33.050 2.196 1.00 24.05 459 GLY B CA 1
ATOM 6669 C C . GLY B 1 459 ? -26.742 -33.678 1.725 1.00 27.91 459 GLY B C 1
ATOM 6670 O O . GLY B 1 459 ? -26.884 -34.070 0.569 1.00 28.11 459 GLY B O 1
ATOM 6671 N N . ILE B 1 460 ? -27.685 -33.776 2.670 1.00 23.74 460 ILE B N 1
ATOM 6672 C CA . ILE B 1 460 ? -29.039 -34.309 2.541 1.00 22.61 460 ILE B CA 1
ATOM 6673 C C . ILE B 1 460 ? -29.815 -33.638 1.424 1.00 24.87 460 ILE B C 1
ATOM 6674 O O . ILE B 1 460 ? -29.933 -32.417 1.384 1.00 22.99 460 ILE B O 1
ATOM 6679 N N . ALA B 1 461 ? -30.395 -34.453 0.553 1.00 23.03 461 ALA B N 1
ATOM 6680 C CA . ALA B 1 461 ? -31.286 -33.988 -0.494 1.00 22.67 461 ALA B CA 1
ATOM 6681 C C . ALA B 1 461 ? -32.681 -33.831 0.116 1.00 26.55 461 ALA B C 1
ATOM 6682 O O . ALA B 1 461 ? -33.193 -34.772 0.728 1.00 25.90 461 ALA B O 1
ATOM 6684 N N . ILE B 1 462 ? -33.265 -32.636 0.014 1.00 23.11 462 ILE B N 1
ATOM 6685 C CA . ILE B 1 462 ? -34.635 -32.391 0.475 1.00 21.96 462 ILE B CA 1
ATOM 6686 C C . ILE B 1 462 ? -35.413 -32.406 -0.828 1.00 26.80 462 ILE B C 1
ATOM 6687 O O . ILE B 1 462 ? -35.264 -31.498 -1.658 1.00 27.40 462 ILE B O 1
ATOM 6692 N N . LYS B 1 463 ? -36.100 -33.526 -1.075 1.00 22.23 463 LYS B N 1
ATOM 6693 C CA . LYS B 1 463 ? -36.765 -33.812 -2.348 1.00 20.74 463 LYS B CA 1
ATOM 6694 C C . LYS B 1 463 ? -38.157 -33.263 -2.454 1.00 26.36 463 LYS B C 1
ATOM 6695 O O . LYS B 1 463 ? -39.002 -33.636 -1.655 1.00 27.54 463 LYS B O 1
ATOM 6701 N N . TYR B 1 464 ? -38.414 -32.407 -3.462 1.00 23.61 464 TYR B N 1
ATOM 6702 C CA . TYR B 1 464 ? -39.733 -31.815 -3.740 1.00 23.53 464 TYR B CA 1
ATOM 6703 C C . TYR B 1 464 ? -40.271 -32.327 -5.079 1.00 30.48 464 TYR B C 1
ATOM 6704 O O . TYR B 1 464 ? -39.504 -32.506 -6.029 1.00 29.12 464 TYR B O 1
ATOM 6713 N N . ASN B 1 465 ? -41.604 -32.501 -5.158 1.00 29.81 465 ASN B N 1
ATOM 6714 C CA . ASN B 1 465 ? -42.347 -32.946 -6.332 1.00 30.07 465 ASN B CA 1
ATOM 6715 C C . ASN B 1 465 ? -43.743 -32.369 -6.332 1.00 37.16 465 ASN B C 1
ATOM 6716 O O . ASN B 1 465 ? -44.469 -32.476 -5.336 1.00 36.42 465 ASN B O 1
ATOM 6721 N N . THR B 1 466 ? -44.126 -31.800 -7.484 1.00 37.13 466 THR B N 1
ATOM 6722 C CA . THR B 1 466 ? -45.413 -31.152 -7.743 1.00 38.46 466 THR B CA 1
ATOM 6723 C C . THR B 1 466 ? -46.616 -32.114 -7.695 1.00 42.31 466 THR B C 1
ATOM 6724 O O . THR B 1 466 ? -47.684 -31.737 -7.219 1.00 41.64 466 THR B O 1
ATOM 6728 N N . ASN B 1 467 ? -46.432 -33.359 -8.158 1.00 39.32 467 ASN B N 1
ATOM 6729 C CA . ASN B 1 467 ? -47.485 -34.380 -8.161 1.00 38.91 467 ASN B CA 1
ATOM 6730 C C . ASN B 1 467 ? -47.461 -35.233 -6.896 1.00 40.38 467 ASN B C 1
ATOM 6731 O O . ASN B 1 467 ? -48.168 -36.241 -6.795 1.00 40.13 467 ASN B O 1
ATOM 6736 N N . LYS B 1 468 ? -46.691 -34.765 -5.908 1.00 35.15 468 LYS B N 1
ATOM 6737 C CA . LYS B 1 468 ? -46.478 -35.366 -4.610 1.00 34.05 468 LYS B CA 1
ATOM 6738 C C . LYS B 1 468 ? -45.961 -36.794 -4.703 1.00 39.57 468 LYS B C 1
ATOM 6739 O O . LYS B 1 468 ? -46.347 -37.668 -3.929 1.00 40.46 468 LYS B O 1
ATOM 6745 N N . ASN B 1 469 ? -45.029 -37.009 -5.653 1.00 36.67 469 ASN B N 1
ATOM 6746 C CA . ASN B 1 469 ? -44.274 -38.253 -5.825 1.00 36.45 469 ASN B CA 1
ATOM 6747 C C . ASN B 1 469 ? -43.327 -38.315 -4.609 1.00 38.81 469 ASN B C 1
ATOM 6748 O O . ASN B 1 469 ? -42.850 -39.387 -4.230 1.00 38.92 469 ASN B O 1
ATOM 6753 N N . TYR B 1 470 ? -43.057 -37.121 -4.033 1.00 33.29 470 TYR B N 1
ATOM 6754 C CA . TYR B 1 470 ? -42.341 -36.857 -2.791 1.00 32.12 470 TYR B CA 1
ATOM 6755 C C . TYR B 1 470 ? -43.324 -36.082 -1.870 1.00 34.55 470 TYR B C 1
ATOM 6756 O O . TYR B 1 470 ? -44.039 -35.178 -2.329 1.00 32.51 470 TYR B O 1
ATOM 6765 N N . VAL B 1 471 ? -43.366 -36.454 -0.579 1.00 30.43 471 VAL B N 1
ATOM 6766 C CA . VAL B 1 471 ? -44.263 -35.856 0.414 1.00 29.75 471 VAL B CA 1
ATOM 6767 C C . VAL B 1 471 ? -43.928 -34.416 0.806 1.00 31.54 471 VAL B C 1
ATOM 6768 O O . VAL B 1 471 ? -44.795 -33.705 1.299 1.00 31.70 471 VAL B O 1
ATOM 6772 N N . THR B 1 472 ? -42.694 -33.985 0.578 1.00 27.16 472 THR B N 1
ATOM 6773 C CA . THR B 1 472 ? -42.225 -32.651 0.951 1.00 27.08 472 THR B CA 1
ATOM 6774 C C . THR B 1 472 ? -43.113 -31.457 0.586 1.00 32.49 472 THR B C 1
ATOM 6775 O O . THR B 1 472 ? -43.584 -31.323 -0.549 1.00 31.17 472 THR B O 1
ATOM 6779 N N . SER B 1 473 ? -43.288 -30.571 1.572 1.00 31.29 473 SER B N 1
ATOM 6780 C CA . SER B 1 473 ? -43.973 -29.290 1.441 1.00 32.30 473 SER B CA 1
ATOM 6781 C C . SER B 1 473 ? -43.093 -28.213 2.133 1.00 37.46 473 SER B C 1
ATOM 6782 O O . SER B 1 473 ? -42.435 -28.527 3.136 1.00 37.25 473 SER B O 1
ATOM 6785 N N . PRO B 1 474 ? -43.024 -26.972 1.583 1.00 34.14 474 PRO B N 1
ATOM 6786 C CA . PRO B 1 474 ? -42.167 -25.931 2.185 1.00 34.84 474 PRO B CA 1
ATOM 6787 C C . PRO B 1 474 ? -42.172 -25.709 3.704 1.00 39.59 474 PRO B C 1
ATOM 6788 O O . PRO B 1 474 ? -41.090 -25.566 4.281 1.00 39.70 474 PRO B O 1
ATOM 6792 N N . LEU B 1 475 ? -43.346 -25.692 4.362 1.00 36.26 475 LEU B N 1
ATOM 6793 C CA . LEU B 1 475 ? -43.390 -25.490 5.829 1.00 35.89 475 LEU B CA 1
ATOM 6794 C C . LEU B 1 475 ? -42.696 -26.634 6.588 1.00 36.81 475 LEU B C 1
ATOM 6795 O O . LEU B 1 475 ? -41.901 -26.387 7.495 1.00 35.95 475 LEU B O 1
ATOM 6800 N N . HIS B 1 476 ? -42.992 -27.877 6.195 1.00 31.78 476 HIS B N 1
ATOM 6801 C CA . HIS B 1 476 ? -42.431 -29.064 6.819 1.00 30.63 476 HIS B CA 1
ATOM 6802 C C . HIS B 1 476 ? -40.930 -29.189 6.574 1.00 33.48 476 HIS B C 1
ATOM 6803 O O . HIS B 1 476 ? -40.196 -29.642 7.460 1.00 34.05 476 HIS B O 1
ATOM 6810 N N . ALA B 1 477 ? -40.462 -28.710 5.405 1.00 27.94 477 ALA B N 1
ATOM 6811 C CA . ALA B 1 477 ? -39.041 -28.672 5.064 1.00 26.68 477 ALA B CA 1
ATOM 6812 C C . ALA B 1 477 ? -38.330 -27.705 6.023 1.00 30.93 477 ALA B C 1
ATOM 6813 O O . ALA B 1 477 ? -37.279 -28.051 6.576 1.00 30.31 477 ALA B O 1
ATOM 6815 N N . SER B 1 478 ? -38.950 -26.517 6.257 1.00 27.69 478 SER B N 1
ATOM 6816 C CA . SER B 1 478 ? -38.479 -25.472 7.168 1.00 28.16 478 SER B CA 1
ATOM 6817 C C . SER B 1 478 ? -38.353 -25.985 8.620 1.00 32.53 478 SER B C 1
ATOM 6818 O O . SER B 1 478 ? -37.374 -25.664 9.295 1.00 31.89 478 SER B O 1
ATOM 6821 N N . LEU B 1 479 ? -39.328 -26.798 9.083 1.00 29.12 479 LEU B N 1
ATOM 6822 C CA . LEU B 1 479 ? -39.310 -27.406 10.419 1.00 28.73 479 LEU B CA 1
ATOM 6823 C C . LEU B 1 479 ? -38.058 -28.257 10.618 1.00 30.35 479 LEU B C 1
ATOM 6824 O O . LEU B 1 479 ? -37.317 -28.069 11.585 1.00 29.41 479 LEU B O 1
ATOM 6829 N N . ILE B 1 480 ? -37.782 -29.112 9.633 1.00 25.43 480 ILE B N 1
ATOM 6830 C CA . ILE B 1 480 ? -36.623 -29.985 9.589 1.00 24.18 480 ILE B CA 1
ATOM 6831 C C . ILE B 1 480 ? -35.309 -29.218 9.510 1.00 28.89 480 ILE B C 1
ATOM 6832 O O . ILE B 1 480 ? -34.398 -29.548 10.265 1.00 30.18 480 ILE B O 1
ATOM 6837 N N . LYS B 1 481 ? -35.233 -28.149 8.687 1.00 25.61 481 LYS B N 1
ATOM 6838 C CA . LYS B 1 481 ? -34.025 -27.298 8.586 1.00 24.86 481 LYS B CA 1
ATOM 6839 C C . LYS B 1 481 ? -33.677 -26.634 9.910 1.00 29.71 481 LYS B C 1
ATOM 6840 O O . LYS B 1 481 ? -32.495 -26.478 10.207 1.00 31.01 481 LYS B O 1
ATOM 6846 N N . ARG B 1 482 ? -34.706 -26.292 10.724 1.00 26.24 482 ARG B N 1
ATOM 6847 C CA . ARG B 1 482 ? -34.566 -25.719 12.063 1.00 27.09 482 ARG B CA 1
ATOM 6848 C C . ARG B 1 482 ? -34.006 -26.758 13.046 1.00 32.01 482 ARG B C 1
ATOM 6849 O O . ARG B 1 482 ? -33.196 -26.382 13.902 1.00 33.89 482 ARG B O 1
ATOM 6857 N N . THR B 1 483 ? -34.405 -28.061 12.916 1.00 26.42 483 THR B N 1
ATOM 6858 C CA . THR B 1 483 ? -33.869 -29.134 13.766 1.00 25.74 483 THR B CA 1
ATOM 6859 C C . THR B 1 483 ? -32.358 -29.263 13.503 1.00 29.99 483 THR B C 1
ATOM 6860 O O . THR B 1 483 ? -31.606 -29.498 14.445 1.00 30.58 483 THR B O 1
ATOM 6864 N N . PHE B 1 484 ? -31.906 -29.018 12.240 1.00 26.08 484 PHE B N 1
ATOM 6865 C CA . PHE B 1 484 ? -30.484 -29.076 11.864 1.00 26.12 484 PHE B CA 1
ATOM 6866 C C . PHE B 1 484 ? -29.697 -27.918 12.494 1.00 33.25 484 PHE B C 1
ATOM 6867 O O . PHE B 1 484 ? -28.539 -28.111 12.857 1.00 34.43 484 PHE B O 1
ATOM 6875 N N . GLU B 1 485 ? -30.339 -26.728 12.653 1.00 30.53 485 GLU B N 1
ATOM 6876 C CA . GLU B 1 485 ? -29.750 -25.530 13.278 1.00 30.84 485 GLU B CA 1
ATOM 6877 C C . GLU B 1 485 ? -29.594 -25.747 14.777 1.00 33.91 485 GLU B C 1
ATOM 6878 O O . GLU B 1 485 ? -28.562 -25.389 15.350 1.00 33.08 485 GLU B O 1
ATOM 6884 N N . LEU B 1 486 ? -30.601 -26.384 15.407 1.00 30.42 486 LEU B N 1
ATOM 6885 C CA . LEU B 1 486 ? -30.541 -26.711 16.832 1.00 30.04 486 LEU B CA 1
ATOM 6886 C C . LEU B 1 486 ? -29.446 -27.738 17.086 1.00 36.18 486 LEU B C 1
ATOM 6887 O O . LEU B 1 486 ? -28.738 -27.627 18.086 1.00 36.87 486 LEU B O 1
ATOM 6892 N N . TYR B 1 487 ? -29.263 -28.702 16.147 1.00 32.82 487 TYR B N 1
ATOM 6893 C CA . TYR B 1 487 ? -28.204 -29.695 16.230 1.00 32.44 487 TYR B CA 1
ATOM 6894 C C . TYR B 1 487 ? -26.868 -28.936 16.169 1.00 36.77 487 TYR B C 1
ATOM 6895 O O . TYR B 1 487 ? -26.005 -29.178 17.013 1.00 36.45 487 TYR B O 1
ATOM 6904 N N . TYR B 1 488 ? -26.713 -28.002 15.185 1.00 33.61 488 TYR B N 1
ATOM 6905 C CA . TYR B 1 488 ? -25.492 -27.199 15.032 1.00 33.33 488 TYR B CA 1
ATOM 6906 C C . TYR B 1 488 ? -25.199 -26.379 16.295 1.00 37.87 488 TYR B C 1
ATOM 6907 O O . TYR B 1 488 ? -24.048 -26.317 16.704 1.00 37.94 488 TYR B O 1
ATOM 6916 N N . ASN B 1 489 ? -26.223 -25.769 16.915 1.00 35.35 489 ASN B N 1
ATOM 6917 C CA . ASN B 1 489 ? -26.034 -24.978 18.133 1.00 36.71 489 ASN B CA 1
ATOM 6918 C C . ASN B 1 489 ? -25.462 -25.815 19.286 1.00 42.22 489 ASN B C 1
ATOM 6919 O O . ASN B 1 489 ? -24.538 -25.362 19.968 1.00 42.65 489 ASN B O 1
ATOM 6924 N N . LYS B 1 490 ? -25.971 -27.049 19.459 1.00 38.27 490 LYS B N 1
ATOM 6925 C CA . LYS B 1 490 ? -25.527 -27.954 20.513 1.00 38.31 490 LYS B CA 1
ATOM 6926 C C . LYS B 1 490 ? -24.203 -28.657 20.215 1.00 42.39 490 LYS B C 1
ATOM 6927 O O . LYS B 1 490 ? -23.353 -28.710 21.101 1.00 43.20 490 LYS B O 1
ATOM 6933 N N . TYR B 1 491 ? -24.042 -29.216 18.996 1.00 37.73 491 TYR B N 1
ATOM 6934 C CA . TYR B 1 491 ? -22.897 -30.046 18.589 1.00 37.09 491 TYR B CA 1
ATOM 6935 C C . TYR B 1 491 ? -21.781 -29.364 17.804 1.00 42.63 491 TYR B C 1
ATOM 6936 O O . TYR B 1 491 ? -20.730 -29.976 17.593 1.00 42.45 491 TYR B O 1
ATOM 6945 N N . LYS B 1 492 ? -22.019 -28.120 17.340 1.00 40.38 492 LYS B N 1
ATOM 6946 C CA . LYS B 1 492 ? -21.093 -27.305 16.531 1.00 40.08 492 LYS B CA 1
ATOM 6947 C C . LYS B 1 492 ? -20.650 -28.019 15.228 1.00 43.49 492 LYS B C 1
ATOM 6948 O O . LYS B 1 492 ? -19.532 -27.843 14.723 1.00 43.79 492 LYS B O 1
ATOM 6954 N N . GLN B 1 493 ? -21.574 -28.836 14.701 1.00 37.98 493 GLN B N 1
ATOM 6955 C CA . GLN B 1 493 ? -21.426 -29.597 13.471 1.00 36.57 493 GLN B CA 1
ATOM 6956 C C . GLN B 1 493 ? -22.620 -29.279 12.591 1.00 38.45 493 GLN B C 1
ATOM 6957 O O . GLN B 1 493 ? -23.758 -29.405 13.025 1.00 38.13 493 GLN B O 1
ATOM 6963 N N . GLN B 1 494 ? -22.356 -28.803 11.385 1.00 34.47 494 GLN B N 1
ATOM 6964 C CA . GLN B 1 494 ? -23.400 -28.462 10.423 1.00 33.17 494 GLN B CA 1
ATOM 6965 C C . GLN B 1 494 ? -23.912 -29.718 9.725 1.00 36.84 494 GLN B C 1
ATOM 6966 O O . GLN B 1 494 ? -23.122 -30.604 9.371 1.00 36.87 494 GLN B O 1
ATOM 6972 N N . ILE B 1 495 ? -25.239 -29.783 9.519 1.00 31.69 495 ILE B N 1
ATOM 6973 C CA . ILE B 1 495 ? -25.873 -30.839 8.745 1.00 29.57 495 ILE B CA 1
ATOM 6974 C C . ILE B 1 495 ? -26.221 -30.159 7.425 1.00 33.24 495 ILE B C 1
ATOM 6975 O O . ILE B 1 495 ? -27.215 -29.430 7.340 1.00 33.06 495 ILE B O 1
ATOM 6980 N N . LYS B 1 496 ? -25.368 -30.366 6.416 1.00 28.74 496 LYS B N 1
ATOM 6981 C CA . LYS B 1 496 ? -25.558 -29.805 5.084 1.00 27.65 496 LYS B CA 1
ATOM 6982 C C . LYS B 1 496 ? -26.807 -30.374 4.382 1.00 32.27 496 LYS B C 1
ATOM 6983 O O . LYS B 1 496 ? -27.097 -31.570 4.460 1.00 33.46 496 LYS B O 1
ATOM 6989 N N . TYR B 1 497 ? -27.550 -29.506 3.718 1.00 27.09 497 TYR B N 1
ATOM 6990 C CA . TYR B 1 497 ? -28.718 -29.901 2.948 1.00 25.25 497 TYR B CA 1
ATOM 6991 C C . TYR B 1 497 ? -28.675 -29.246 1.560 1.00 27.36 497 TYR B C 1
ATOM 6992 O O . TYR B 1 497 ? -27.933 -28.296 1.322 1.00 25.24 497 TYR B O 1
ATOM 7001 N N . GLN B 1 498 ? -29.470 -29.772 0.644 1.00 25.89 498 GLN B N 1
ATOM 7002 C CA . GLN B 1 498 ? -29.588 -29.291 -0.735 1.00 25.51 498 GLN B CA 1
ATOM 7003 C C . GLN B 1 498 ? -30.944 -29.717 -1.287 1.00 29.32 498 GLN B C 1
ATOM 7004 O O . GLN B 1 498 ? -31.355 -30.873 -1.098 1.00 29.07 498 GLN B O 1
ATOM 7010 N N . ASN B 1 499 ? -31.657 -28.775 -1.926 1.00 24.99 499 ASN B N 1
ATOM 7011 C CA . ASN B 1 499 ? -32.985 -29.023 -2.501 1.00 23.87 499 ASN B CA 1
ATOM 7012 C C . ASN B 1 499 ? -32.937 -29.638 -3.886 1.00 27.32 499 ASN B C 1
ATOM 7013 O O . ASN B 1 499 ? -32.190 -29.176 -4.751 1.00 26.16 499 ASN B O 1
ATOM 7018 N N . PHE B 1 500 ? -33.746 -30.683 -4.081 1.00 25.31 500 PHE B N 1
ATOM 7019 C CA . PHE B 1 500 ? -33.880 -31.433 -5.328 1.00 25.61 500 PHE B CA 1
ATOM 7020 C C . PHE B 1 500 ? -35.279 -31.351 -5.914 1.00 33.28 500 PHE B C 1
ATOM 7021 O O . PHE B 1 500 ? -36.277 -31.394 -5.196 1.00 33.17 500 PHE B O 1
ATOM 7029 N N . MET B 1 501 ? -35.327 -31.351 -7.243 1.00 32.25 501 MET B N 1
ATOM 7030 C CA . MET B 1 501 ? -36.517 -31.358 -8.060 1.00 33.11 501 MET B CA 1
ATOM 7031 C C . MET B 1 501 ? -36.121 -31.781 -9.462 1.00 35.37 501 MET B C 1
ATOM 7032 O O . MET B 1 501 ? -34.987 -31.552 -9.879 1.00 35.13 501 MET B O 1
ATOM 7037 N N . VAL B 1 502 ? -37.034 -32.403 -10.195 1.00 30.98 502 VAL B N 1
ATOM 7038 C CA . VAL B 1 502 ? -36.766 -32.729 -11.600 1.00 29.54 502 VAL B CA 1
ATOM 7039 C C . VAL B 1 502 ? -37.352 -31.583 -12.455 1.00 34.91 502 VAL B C 1
ATOM 7040 O O . VAL B 1 502 ? -38.133 -30.763 -11.944 1.00 34.43 502 VAL B O 1
ATOM 7044 N N . LYS B 1 503 ? -36.993 -31.538 -13.750 1.00 32.33 503 LYS B N 1
ATOM 7045 C CA . LYS B 1 503 ? -37.509 -30.548 -14.700 1.00 32.23 503 LYS B CA 1
ATOM 7046 C C . LYS B 1 503 ? -39.029 -30.764 -14.841 1.00 37.59 503 LYS B C 1
ATOM 7047 O O . LYS B 1 503 ? -39.498 -31.886 -14.634 1.00 36.90 503 LYS B O 1
ATOM 7053 N N . ASN B 1 504 ? -39.803 -29.710 -15.178 1.00 35.49 504 ASN B N 1
ATOM 7054 C CA . ASN B 1 504 ? -41.240 -29.878 -15.381 1.00 35.84 504 ASN B CA 1
ATOM 7055 C C . ASN B 1 504 ? -41.435 -30.774 -16.609 1.00 44.00 504 ASN B C 1
ATOM 7056 O O . ASN B 1 504 ? -40.691 -30.647 -17.585 1.00 44.70 504 ASN B O 1
ATOM 7061 N N . ASP B 1 505 ? -42.418 -31.682 -16.558 1.00 43.93 505 ASP B N 1
ATOM 7062 C CA . ASP B 1 505 ? -42.723 -32.640 -17.634 1.00 45.66 505 ASP B CA 1
ATOM 7063 C C . ASP B 1 505 ? -41.508 -33.544 -17.980 1.00 50.97 505 ASP B C 1
ATOM 7064 O O . ASP B 1 505 ? -41.167 -33.759 -19.146 1.00 50.34 505 ASP B O 1
ATOM 7069 N N . THR B 1 506 ? -40.866 -34.055 -16.928 1.00 48.61 506 THR B N 1
ATOM 7070 C CA . THR B 1 506 ? -39.728 -34.962 -16.970 1.00 48.68 506 THR B CA 1
ATOM 7071 C C . THR B 1 506 ? -40.094 -36.210 -16.132 1.00 55.84 506 THR B C 1
ATOM 7072 O O . THR B 1 506 ? -40.848 -36.062 -15.155 1.00 54.72 506 THR B O 1
ATOM 7076 N N . PRO B 1 507 ? -39.614 -37.437 -16.503 1.00 55.39 507 PRO B N 1
ATOM 7077 C CA . PRO B 1 507 ? -39.933 -38.626 -15.689 1.00 55.79 507 PRO B CA 1
ATOM 7078 C C . PRO B 1 507 ? -39.420 -38.496 -14.247 1.00 60.68 507 PRO B C 1
ATOM 7079 O O . PRO B 1 507 ? -38.346 -37.925 -14.018 1.00 60.56 507 PRO B O 1
ATOM 7083 N N . CYS B 1 508 ? -40.209 -38.980 -13.277 1.00 57.43 508 CYS B N 1
ATOM 7084 C CA . CYS B 1 508 ? -39.835 -38.911 -11.870 1.00 57.50 508 CYS B CA 1
ATOM 7085 C C . CYS B 1 508 ? -40.324 -40.110 -11.094 1.00 60.38 508 CYS B C 1
ATOM 7086 O O . CYS B 1 508 ? -41.523 -40.414 -11.134 1.00 61.63 508 CYS B O 1
ATOM 7089 N N . GLY B 1 509 ? -39.420 -40.711 -10.313 1.00 53.90 509 GLY B N 1
ATOM 7090 C CA . GLY B 1 509 ? -39.754 -41.819 -9.424 1.00 52.33 509 GLY B CA 1
ATOM 7091 C C . GLY B 1 509 ? -40.691 -41.391 -8.306 1.00 53.08 509 GLY B C 1
ATOM 7092 O O . GLY B 1 509 ? -41.019 -40.208 -8.175 1.00 52.21 509 GLY B O 1
ATOM 7093 N N . SER B 1 510 ? -41.156 -42.345 -7.510 1.00 48.22 510 SER B N 1
ATOM 7094 C CA . SER B 1 510 ? -42.043 -42.048 -6.388 1.00 47.37 510 SER B CA 1
ATOM 7095 C C . SER B 1 510 ? -41.500 -42.656 -5.093 1.00 49.45 510 SER B C 1
ATOM 7096 O O . SER B 1 510 ? -40.677 -43.576 -5.144 1.00 49.46 510 SER B O 1
ATOM 7099 N N . THR B 1 511 ? -41.926 -42.118 -3.931 1.00 43.76 511 THR B N 1
ATOM 7100 C CA . THR B 1 511 ? -41.509 -42.634 -2.618 1.00 41.80 511 THR B CA 1
ATOM 7101 C C . THR B 1 511 ? -42.734 -43.018 -1.813 1.00 40.18 511 THR B C 1
ATOM 7102 O O . THR B 1 511 ? -43.861 -42.630 -2.159 1.00 39.33 511 THR B O 1
ATOM 7106 N N . VAL B 1 512 ? -42.510 -43.744 -0.712 1.00 32.88 512 VAL B N 1
ATOM 7107 C CA . VAL B 1 512 ? -43.595 -44.176 0.165 1.00 31.65 512 VAL B CA 1
ATOM 7108 C C . VAL B 1 512 ? -44.137 -43.030 1.049 1.00 34.94 512 VAL B C 1
ATOM 7109 O O . VAL B 1 512 ? -45.182 -43.184 1.674 1.00 35.21 512 VAL B O 1
ATOM 7113 N N . GLY B 1 513 ? -43.404 -41.923 1.095 1.00 30.45 513 GLY B N 1
ATOM 7114 C CA . GLY B 1 513 ? -43.701 -40.743 1.897 1.00 30.50 513 GLY B CA 1
ATOM 7115 C C . GLY B 1 513 ? -45.145 -40.306 1.910 1.00 33.38 513 GLY B C 1
ATOM 7116 O O . GLY B 1 513 ? -45.761 -40.221 2.978 1.00 33.35 513 GLY B O 1
ATOM 7117 N N . SER B 1 514 ? -45.687 -40.039 0.719 1.00 28.89 514 SER B N 1
ATOM 7118 C CA . SER B 1 514 ? -47.070 -39.615 0.521 1.00 28.56 514 SER B CA 1
ATOM 7119 C C . SER B 1 514 ? -48.096 -40.661 0.983 1.00 33.02 514 SER B C 1
ATOM 7120 O O . SER B 1 514 ? -49.095 -40.287 1.596 1.00 33.36 514 SER B O 1
ATOM 7123 N N . MET B 1 515 ? -47.820 -41.962 0.706 1.00 29.49 515 MET B N 1
ATOM 7124 C CA . MET B 1 515 ? -48.626 -43.134 1.040 1.00 30.01 515 MET B CA 1
ATOM 7125 C C . MET B 1 515 ? -48.810 -43.205 2.534 1.00 31.01 515 MET B C 1
ATOM 7126 O O . MET B 1 515 ? -49.959 -43.296 3.003 1.00 30.62 515 MET B O 1
ATOM 7131 N N . VAL B 1 516 ? -47.677 -43.158 3.281 1.00 24.99 516 VAL B N 1
ATOM 7132 C CA . VAL B 1 516 ? -47.647 -43.194 4.747 1.00 24.86 516 VAL B CA 1
ATOM 7133 C C . VAL B 1 516 ? -48.333 -41.973 5.343 1.00 28.62 516 VAL B C 1
ATOM 7134 O O . VAL B 1 516 ? -49.102 -42.114 6.286 1.00 28.81 516 VAL B O 1
ATOM 7138 N N . ALA B 1 517 ? -48.103 -40.792 4.752 1.00 25.54 517 ALA B N 1
ATOM 7139 C CA . ALA B 1 517 ? -48.722 -39.534 5.156 1.00 25.64 517 ALA B CA 1
ATOM 7140 C C . ALA B 1 517 ? -50.247 -39.658 5.095 1.00 27.85 517 ALA B C 1
ATOM 7141 O O . ALA B 1 517 ? -50.932 -39.266 6.032 1.00 27.14 517 ALA B O 1
ATOM 7143 N N . ALA B 1 518 ? -50.764 -40.252 4.020 1.00 23.97 518 ALA B N 1
ATOM 7144 C CA . ALA B 1 518 ? -52.189 -40.442 3.823 1.00 23.50 518 ALA B CA 1
ATOM 7145 C C . ALA B 1 518 ? -52.752 -41.442 4.832 1.00 28.10 518 ALA B C 1
ATOM 7146 O O . ALA B 1 518 ? -53.728 -41.123 5.504 1.00 29.26 518 ALA B O 1
ATOM 7148 N N . ASN B 1 519 ? -52.090 -42.601 4.997 1.00 25.11 519 ASN B N 1
ATOM 7149 C CA . ASN B 1 519 ? -52.468 -43.693 5.902 1.00 25.68 519 ASN B CA 1
ATOM 7150 C C . ASN B 1 519 ? -52.497 -43.266 7.363 1.00 32.29 519 ASN B C 1
ATOM 7151 O O . ASN B 1 519 ? -53.422 -43.637 8.107 1.00 33.12 519 ASN B O 1
ATOM 7156 N N . LEU B 1 520 ? -51.483 -42.478 7.771 1.00 28.39 520 LEU B N 1
ATOM 7157 C CA . LEU B 1 520 ? -51.319 -42.012 9.144 1.00 27.28 520 LEU B CA 1
ATOM 7158 C C . LEU B 1 520 ? -51.914 -40.651 9.446 1.00 31.13 520 LEU B C 1
ATOM 7159 O O . LEU B 1 520 ? -52.095 -40.315 10.623 1.00 31.94 520 LEU B O 1
ATOM 7164 N N . SER B 1 521 ? -52.242 -39.871 8.391 1.00 26.39 521 SER B N 1
ATOM 7165 C CA . SER B 1 521 ? -52.790 -38.512 8.485 1.00 25.20 521 SER B CA 1
ATOM 7166 C C . SER B 1 521 ? -51.783 -37.611 9.195 1.00 28.02 521 SER B C 1
ATOM 7167 O O . SER B 1 521 ? -52.167 -36.767 10.004 1.00 29.33 521 SER B O 1
ATOM 7170 N N . MET B 1 522 ? -50.484 -37.820 8.905 1.00 22.47 522 MET B N 1
ATOM 7171 C CA . MET B 1 522 ? -49.351 -37.096 9.493 1.00 22.25 522 MET B CA 1
ATOM 7172 C C . MET B 1 522 ? -48.604 -36.312 8.419 1.00 27.21 522 MET B C 1
ATOM 7173 O O . MET B 1 522 ? -48.457 -36.788 7.284 1.00 25.06 522 MET B O 1
ATOM 7178 N N . PRO B 1 523 ? -47.996 -35.172 8.790 1.00 25.67 523 PRO B N 1
ATOM 7179 C CA . PRO B 1 523 ? -47.174 -34.456 7.813 1.00 25.75 523 PRO B CA 1
ATOM 7180 C C . PRO B 1 523 ? -45.795 -35.135 7.688 1.00 30.02 523 PRO B C 1
ATOM 7181 O O . PRO B 1 523 ? -45.449 -36.023 8.465 1.00 28.63 523 PRO B O 1
ATOM 7185 N N . GLY B 1 524 ? -45.022 -34.716 6.703 1.00 27.57 524 GLY B N 1
ATOM 7186 C CA . GLY B 1 524 ? -43.693 -35.261 6.503 1.00 27.06 524 GLY B CA 1
ATOM 7187 C C . GLY B 1 524 ? -42.940 -34.666 5.338 1.00 30.76 524 GLY B C 1
ATOM 7188 O O . GLY B 1 524 ? -43.456 -33.799 4.616 1.00 30.66 524 GLY B O 1
ATOM 7189 N N . ILE B 1 525 ? -41.687 -35.115 5.181 1.00 25.77 525 ILE B N 1
ATOM 7190 C CA . ILE B 1 525 ? -40.812 -34.703 4.097 1.00 24.83 525 ILE B CA 1
ATOM 7191 C C . ILE B 1 525 ? -40.054 -35.893 3.557 1.00 28.96 525 ILE B C 1
ATOM 7192 O O . ILE B 1 525 ? -39.878 -36.902 4.252 1.00 28.32 525 ILE B O 1
ATOM 7197 N N . ASP B 1 526 ? -39.653 -35.787 2.287 1.00 25.66 526 ASP B N 1
ATOM 7198 C CA . ASP B 1 526 ? -38.873 -36.799 1.609 1.00 24.57 526 ASP B CA 1
ATOM 7199 C C . ASP B 1 526 ? -37.433 -36.327 1.524 1.00 28.57 526 ASP B C 1
ATOM 7200 O O . ASP B 1 526 ? -37.148 -35.272 0.952 1.00 27.75 526 ASP B O 1
ATOM 7205 N N . ILE B 1 527 ? -36.541 -37.072 2.191 1.00 25.17 527 ILE B N 1
ATOM 7206 C CA . ILE B 1 527 ? -35.100 -36.813 2.204 1.00 24.16 527 ILE B CA 1
ATOM 7207 C C . ILE B 1 527 ? -34.312 -38.012 1.675 1.00 27.80 527 ILE B C 1
ATOM 7208 O O . ILE B 1 527 ? -34.826 -39.118 1.566 1.00 27.00 527 ILE B O 1
ATOM 7213 N N . GLY B 1 528 ? -33.065 -37.770 1.368 1.00 25.64 528 GLY B N 1
ATOM 7214 C CA . GLY B 1 528 ? -32.148 -38.794 0.901 1.00 25.52 528 GLY B CA 1
ATOM 7215 C C . GLY B 1 528 ? -30.760 -38.229 0.762 1.00 29.47 528 GLY B C 1
ATOM 7216 O O . GLY B 1 528 ? -30.472 -37.139 1.271 1.00 29.13 528 GLY B O 1
ATOM 7217 N N . ILE B 1 529 ? -29.896 -38.981 0.094 1.00 25.92 529 ILE B N 1
ATOM 7218 C CA . ILE B 1 529 ? -28.531 -38.574 -0.191 1.00 25.64 529 ILE B CA 1
ATOM 7219 C C . ILE B 1 529 ? -28.236 -38.777 -1.677 1.00 30.18 529 ILE B C 1
ATOM 7220 O O . ILE B 1 529 ? -28.866 -39.646 -2.310 1.00 29.87 529 ILE B O 1
ATOM 7225 N N . PRO B 1 530 ? -27.360 -37.937 -2.284 1.00 24.56 530 PRO B N 1
ATOM 7226 C CA . PRO B 1 530 ? -27.123 -38.091 -3.723 1.00 23.75 530 PRO B CA 1
ATOM 7227 C C . PRO B 1 530 ? -26.386 -39.369 -4.087 1.00 29.46 530 PRO B C 1
ATOM 7228 O O . PRO B 1 530 ? -25.507 -39.833 -3.365 1.00 30.23 530 PRO B O 1
ATOM 7232 N N . GLN B 1 531 ? -26.807 -39.969 -5.188 1.00 27.05 531 GLN B N 1
ATOM 7233 C CA . GLN B 1 531 ? -26.200 -41.166 -5.764 1.00 26.40 531 GLN B CA 1
ATOM 7234 C C . GLN B 1 531 ? -26.373 -41.170 -7.286 1.00 28.44 531 GLN B C 1
ATOM 7235 O O . GLN B 1 531 ? -27.230 -40.460 -7.835 1.00 26.50 531 GLN B O 1
ATOM 7241 N N . LEU B 1 532 ? -25.529 -41.948 -7.958 1.00 23.90 532 LEU B N 1
ATOM 7242 C CA . LEU B 1 532 ? -25.616 -42.124 -9.390 1.00 22.74 532 LEU B CA 1
ATOM 7243 C C . LEU B 1 532 ? -25.937 -43.586 -9.678 1.00 27.62 532 LEU B C 1
ATOM 7244 O O . LEU B 1 532 ? -25.773 -44.440 -8.804 1.00 27.38 532 LEU B O 1
ATOM 7249 N N . ALA B 1 533 ? -26.465 -43.856 -10.874 1.00 24.58 533 ALA B N 1
ATOM 7250 C CA . ALA B 1 533 ? -26.806 -45.186 -11.364 1.00 24.36 533 ALA B CA 1
ATOM 7251 C C . ALA B 1 533 ? -27.844 -45.960 -10.556 1.00 29.37 533 ALA B C 1
ATOM 7252 O O . ALA B 1 533 ? -27.736 -47.180 -10.441 1.00 30.28 533 ALA B O 1
ATOM 7254 N N . MET B 1 534 ? -28.903 -45.273 -10.082 1.00 25.60 534 MET B N 1
ATOM 7255 C CA . MET B 1 534 ? -29.991 -45.908 -9.326 1.00 24.60 534 MET B CA 1
ATOM 7256 C C . MET B 1 534 ? -30.687 -46.996 -10.146 1.00 28.61 534 MET B C 1
ATOM 7257 O O . MET B 1 534 ? -31.027 -46.771 -11.313 1.00 28.10 534 MET B O 1
ATOM 7262 N N 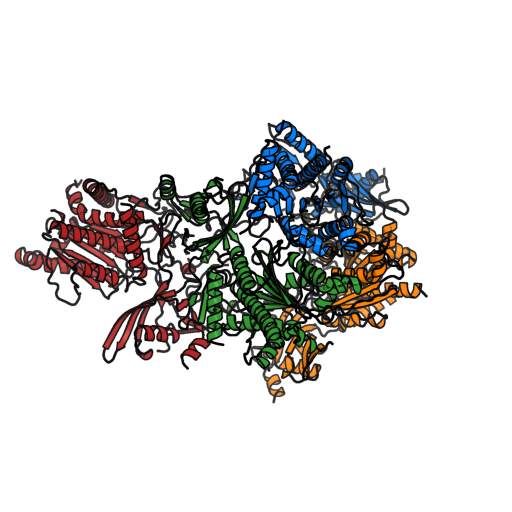. HIS B 1 535 ? -30.894 -48.170 -9.521 1.00 25.14 535 HIS B N 1
ATOM 7263 C CA . HIS B 1 535 ? -31.521 -49.383 -10.076 1.00 25.01 535 HIS B CA 1
ATOM 7264 C C . HIS B 1 535 ? -30.577 -50.295 -10.860 1.00 30.55 535 HIS B C 1
ATOM 7265 O O . HIS B 1 535 ? -30.983 -51.305 -11.449 1.00 30.12 535 HIS B O 1
ATOM 7272 N N . SER B 1 536 ? -29.293 -49.955 -10.799 1.00 27.49 536 SER B N 1
ATOM 7273 C CA . SER B 1 536 ? -28.236 -50.757 -11.368 1.00 26.80 536 SER B CA 1
ATOM 7274 C C . SER B 1 536 ? -27.843 -51.765 -10.273 1.00 31.65 536 SER B C 1
ATOM 7275 O O . SER B 1 536 ? -28.142 -51.564 -9.083 1.00 32.12 536 SER B O 1
ATOM 7278 N N . ILE B 1 537 ? -27.148 -52.825 -10.672 1.00 26.27 537 ILE B N 1
ATOM 7279 C CA . ILE B 1 537 ? -26.647 -53.818 -9.736 1.00 24.77 537 ILE B CA 1
ATOM 7280 C C . ILE B 1 537 ? -25.512 -53.214 -8.866 1.00 29.90 537 ILE B C 1
ATOM 7281 O O . ILE B 1 537 ? -25.165 -53.796 -7.841 1.00 30.92 537 ILE B O 1
ATOM 7286 N N . ARG B 1 538 ? -24.923 -52.085 -9.288 1.00 26.04 538 ARG B N 1
ATOM 7287 C CA . ARG B 1 538 ? -23.833 -51.423 -8.551 1.00 25.94 538 ARG B CA 1
ATOM 7288 C C . ARG B 1 538 ? -23.952 -49.892 -8.648 1.00 29.75 538 ARG B C 1
ATOM 7289 O O . ARG B 1 538 ? -23.694 -49.317 -9.693 1.00 28.20 538 ARG B O 1
ATOM 7297 N N . GLU B 1 539 ? -24.409 -49.262 -7.560 1.00 27.01 539 GLU B N 1
ATOM 7298 C CA . GLU B 1 539 ? -24.635 -47.826 -7.439 1.00 26.26 539 GLU B CA 1
ATOM 7299 C C . GLU B 1 539 ? -23.444 -47.170 -6.748 1.00 29.59 539 GLU B C 1
ATOM 7300 O O . GLU B 1 539 ? -22.544 -47.868 -6.287 1.00 30.37 539 GLU B O 1
ATOM 7306 N N . ILE B 1 540 ? -23.419 -45.835 -6.688 1.00 25.35 540 ILE B N 1
ATOM 7307 C CA . ILE B 1 540 ? -22.317 -45.084 -6.088 1.00 24.89 540 ILE B CA 1
ATOM 7308 C C . ILE B 1 540 ? -22.809 -43.874 -5.279 1.00 29.29 540 ILE B C 1
ATOM 7309 O O . ILE B 1 540 ? -23.706 -43.168 -5.728 1.00 29.73 540 ILE B O 1
ATOM 7314 N N . ALA B 1 541 ? -22.204 -43.629 -4.103 1.00 24.64 541 ALA B N 1
ATOM 7315 C CA . ALA B 1 541 ? -22.541 -42.503 -3.232 1.00 23.59 541 ALA B CA 1
ATOM 7316 C C . ALA B 1 541 ? -21.291 -41.936 -2.584 1.00 28.93 541 ALA B C 1
ATOM 7317 O O . ALA B 1 541 ? -20.219 -42.529 -2.705 1.00 29.27 541 ALA B O 1
ATOM 7319 N N . ALA B 1 542 ? -21.420 -40.777 -1.907 1.00 26.70 542 ALA B N 1
ATOM 7320 C CA . ALA B 1 542 ? -20.315 -40.076 -1.262 1.00 26.71 542 ALA B CA 1
ATOM 7321 C C . ALA B 1 542 ? -20.341 -40.230 0.248 1.00 31.17 542 ALA B C 1
ATOM 7322 O O . ALA B 1 542 ? -21.394 -40.067 0.866 1.00 30.52 542 ALA B O 1
ATOM 7324 N N . VAL B 1 543 ? -19.153 -40.490 0.831 1.00 28.13 543 VAL B N 1
ATOM 7325 C CA . VAL B 1 543 ? -18.867 -40.709 2.251 1.00 28.15 543 VAL B CA 1
ATOM 7326 C C . VAL B 1 543 ? -19.426 -39.634 3.194 1.00 34.10 543 VAL B C 1
ATOM 7327 O O . VAL B 1 543 ? -20.067 -39.997 4.190 1.00 35.45 543 VAL B O 1
ATOM 7331 N N . HIS B 1 544 ? -19.223 -38.332 2.882 1.00 29.58 544 HIS B N 1
ATOM 7332 C CA . HIS B 1 544 ? -19.731 -37.254 3.759 1.00 28.64 544 HIS B CA 1
ATOM 7333 C C . HIS B 1 544 ? -21.229 -37.240 3.908 1.00 32.18 544 HIS B C 1
ATOM 7334 O O . HIS B 1 544 ? -21.715 -36.946 4.995 1.00 32.84 544 HIS B O 1
ATOM 7341 N N . ASP B 1 545 ? -21.959 -37.585 2.839 1.00 27.86 545 ASP B N 1
ATOM 7342 C CA . ASP B 1 545 ? -23.421 -37.603 2.845 1.00 26.54 545 ASP B CA 1
ATOM 7343 C C . ASP B 1 545 ? -24.009 -38.665 3.791 1.00 30.50 545 ASP B C 1
ATOM 7344 O O . ASP B 1 545 ? -25.078 -38.443 4.344 1.00 30.01 545 ASP B O 1
ATOM 7349 N N . VAL B 1 546 ? -23.284 -39.723 4.052 1.00 28.03 546 VAL B N 1
ATOM 7350 C CA . VAL B 1 546 ? -23.732 -40.744 4.952 1.00 27.81 546 VAL B CA 1
ATOM 7351 C C . VAL B 1 546 ? -23.675 -40.245 6.360 1.00 34.14 546 VAL B C 1
ATOM 7352 O O . VAL B 1 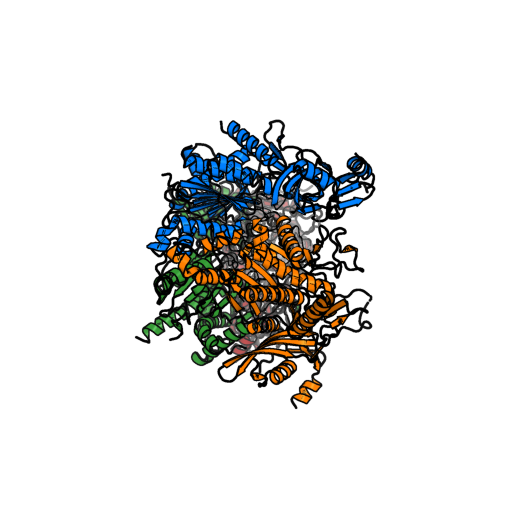546 ? -24.498 -40.586 7.147 1.00 34.93 546 VAL B O 1
ATOM 7356 N N . PHE B 1 547 ? -22.701 -39.401 6.641 1.00 30.44 547 PHE B N 1
ATOM 7357 C CA . PHE B 1 547 ? -22.557 -38.763 7.915 1.00 29.69 547 PHE B CA 1
ATOM 7358 C C . PHE B 1 547 ? -23.650 -37.737 8.152 1.00 30.73 547 PHE B C 1
ATOM 7359 O O . PHE B 1 547 ? -24.157 -37.640 9.211 1.00 30.66 547 PHE B O 1
ATOM 7367 N N . PHE B 1 548 ? -24.017 -37.003 7.132 1.00 25.46 548 PHE B N 1
ATOM 7368 C CA . PHE B 1 548 ? -24.983 -35.960 7.220 1.00 24.87 548 PHE B CA 1
ATOM 7369 C C . PHE B 1 548 ? -26.367 -36.504 7.431 1.00 29.19 548 PHE B C 1
ATOM 7370 O O . PHE B 1 548 ? -27.091 -35.985 8.226 1.00 29.16 548 PHE B O 1
ATOM 7378 N N . LEU B 1 549 ? -26.702 -37.554 6.698 1.00 25.11 549 LEU B N 1
ATOM 7379 C CA . LEU B 1 549 ? -27.970 -38.253 6.791 1.00 23.94 549 LEU B CA 1
ATOM 7380 C C . LEU B 1 549 ? -28.184 -38.838 8.165 1.00 29.16 549 LEU B C 1
ATOM 7381 O O . LEU B 1 549 ? -29.251 -38.614 8.725 1.00 30.70 549 LEU B O 1
ATOM 7386 N N . ILE B 1 550 ? -27.178 -39.548 8.726 1.00 25.36 550 ILE B N 1
ATOM 7387 C CA . ILE B 1 550 ? -27.262 -40.134 10.071 1.00 25.23 550 ILE B CA 1
ATOM 7388 C C . ILE B 1 550 ? -27.565 -39.029 11.093 1.00 29.86 550 ILE B C 1
ATOM 7389 O O . ILE B 1 550 ? -28.553 -39.124 11.825 1.00 30.75 550 ILE B O 1
ATOM 7394 N N . LYS B 1 551 ? -26.796 -37.938 11.042 1.00 25.85 551 LYS B N 1
ATOM 7395 C CA . LYS B 1 551 ? -26.962 -36.766 11.902 1.00 25.71 551 LYS B CA 1
ATOM 7396 C C . LYS B 1 551 ? -28.328 -36.071 11.750 1.00 30.27 551 LYS B C 1
ATOM 7397 O O . LYS B 1 551 ? -28.904 -35.635 12.756 1.00 29.64 551 LYS B O 1
ATOM 7403 N N . GLY B 1 552 ? -28.835 -36.019 10.512 1.00 26.29 552 GLY B N 1
ATOM 7404 C CA . GLY B 1 552 ? -30.131 -35.423 10.176 1.00 25.75 552 GLY B CA 1
ATOM 7405 C C . GLY B 1 552 ? -31.297 -36.160 10.808 1.00 28.65 552 GLY B C 1
ATOM 7406 O O . GLY B 1 552 ? -32.175 -35.537 11.423 1.00 27.33 552 GLY B O 1
ATOM 7407 N N . VAL B 1 553 ? -31.274 -37.514 10.695 1.00 24.36 553 VAL B N 1
ATOM 7408 C CA . VAL B 1 553 ? -32.250 -38.420 11.297 1.00 23.87 553 VAL B CA 1
ATOM 7409 C C . VAL B 1 553 ? -32.236 -38.158 12.822 1.00 30.70 553 VAL B C 1
ATOM 7410 O O . VAL B 1 553 ? -33.299 -37.892 13.400 1.00 31.49 553 VAL B O 1
ATOM 7414 N N . PHE B 1 554 ? -31.015 -38.144 13.445 1.00 26.77 554 PHE B N 1
ATOM 7415 C CA . PHE B 1 554 ? -30.826 -37.854 14.864 1.00 26.38 554 PHE B CA 1
ATOM 7416 C C . PHE B 1 554 ? -31.344 -36.453 15.225 1.00 30.74 554 PHE B C 1
ATOM 7417 O O . PHE B 1 554 ? -31.987 -36.299 16.265 1.00 31.57 554 PHE B O 1
ATOM 7425 N N . ALA B 1 555 ? -31.053 -35.433 14.390 1.00 25.92 555 ALA B N 1
ATOM 7426 C CA . ALA B 1 555 ? -31.521 -34.071 14.658 1.00 25.28 555 ALA B CA 1
ATOM 7427 C C . ALA B 1 555 ? -33.034 -34.010 14.618 1.00 29.99 555 ALA B C 1
ATOM 7428 O O . ALA B 1 555 ? -33.628 -33.373 15.492 1.00 31.48 555 ALA B O 1
ATOM 7430 N N . PHE B 1 556 ? -33.660 -34.717 13.644 1.00 25.00 556 PHE B N 1
ATOM 7431 C CA . PHE B 1 556 ? -35.115 -34.771 13.504 1.00 24.31 556 PHE B CA 1
ATOM 7432 C C . PHE B 1 556 ? -35.778 -35.303 14.779 1.00 28.33 556 PHE B C 1
ATOM 7433 O O . PHE B 1 556 ? -36.630 -34.626 15.362 1.00 28.18 556 PHE B O 1
ATOM 7441 N N . TYR B 1 557 ? -35.369 -36.496 15.216 1.00 24.77 557 TYR B N 1
ATOM 7442 C CA . TYR B 1 557 ? -35.933 -37.125 16.404 1.00 24.97 557 TYR B CA 1
ATOM 7443 C C . TYR B 1 557 ? -35.733 -36.260 17.640 1.00 31.16 557 TYR B C 1
ATOM 7444 O O . TYR B 1 557 ? -36.665 -36.106 18.417 1.00 33.20 557 TYR B O 1
ATOM 7453 N N . THR B 1 558 ? -34.515 -35.715 17.824 1.00 26.96 558 THR B N 1
ATOM 7454 C CA . THR B 1 558 ? -34.119 -34.917 18.980 1.00 27.05 558 THR B CA 1
ATOM 7455 C C . THR B 1 558 ? -34.879 -33.580 19.089 1.00 32.62 558 THR B C 1
ATOM 7456 O O . THR B 1 558 ? -35.418 -33.269 20.154 1.00 33.63 558 THR B O 1
ATOM 7460 N N . TYR B 1 559 ? -34.908 -32.795 17.993 1.00 28.07 559 TYR B N 1
ATOM 7461 C CA . TYR B 1 559 ? -35.442 -31.441 17.992 1.00 27.10 559 TYR B CA 1
ATOM 7462 C C . TYR B 1 559 ? -36.816 -31.153 17.407 1.00 31.11 559 TYR B C 1
ATOM 7463 O O . TYR B 1 559 ? -37.255 -30.011 17.509 1.00 31.24 559 TYR B O 1
ATOM 7472 N N . TYR B 1 560 ? -37.495 -32.123 16.785 1.00 27.36 560 TYR B N 1
ATOM 7473 C CA . TYR B 1 560 ? -38.790 -31.797 16.186 1.00 26.89 560 TYR B CA 1
ATOM 7474 C C . TYR B 1 560 ? -39.792 -31.145 17.150 1.00 33.26 560 TYR B C 1
ATOM 7475 O O . TYR B 1 560 ? -40.305 -30.065 16.846 1.00 33.25 560 TYR B O 1
ATOM 7484 N N . ASN B 1 561 ? -40.030 -31.773 18.319 1.00 30.97 561 ASN B N 1
ATOM 7485 C CA . ASN B 1 561 ? -40.957 -31.268 19.335 1.00 30.55 561 ASN B CA 1
ATOM 7486 C C . ASN B 1 561 ? -40.551 -29.859 19.784 1.00 34.87 561 ASN B C 1
ATOM 7487 O O . ASN B 1 561 ? -41.419 -28.990 19.910 1.00 35.02 561 ASN B O 1
ATOM 7492 N N . GLN B 1 562 ? -39.225 -29.620 19.957 1.00 31.42 562 GLN B N 1
ATOM 7493 C CA . GLN B 1 562 ? -38.643 -28.322 20.337 1.00 31.78 562 GLN B CA 1
ATOM 7494 C C . GLN B 1 562 ? -38.957 -27.211 19.317 1.00 37.20 562 GLN B C 1
ATOM 7495 O O . GLN B 1 562 ? -39.377 -26.132 19.720 1.00 38.94 562 GLN B O 1
ATOM 7501 N N . VAL B 1 563 ? -38.781 -27.484 18.013 1.00 33.00 563 VAL B N 1
ATOM 7502 C CA . VAL B 1 563 ? -39.031 -26.547 16.908 1.00 32.31 563 VAL B CA 1
ATOM 7503 C C . VAL B 1 563 ? -40.513 -26.166 16.850 1.00 38.07 563 VAL B C 1
ATOM 7504 O O . VAL B 1 563 ? -40.861 -24.995 16.677 1.00 37.60 563 VAL B O 1
ATOM 7508 N N . LEU B 1 564 ? -41.378 -27.170 16.997 1.00 35.88 564 LEU B N 1
ATOM 7509 C CA . LEU B 1 564 ? -42.821 -27.026 16.938 1.00 36.36 564 LEU B CA 1
ATOM 7510 C C . LEU B 1 564 ? -43.343 -26.026 17.974 1.00 42.86 564 LEU B C 1
ATOM 7511 O O . LEU B 1 564 ? -44.272 -25.259 17.690 1.00 43.60 564 LEU B O 1
ATOM 7516 N N . SER B 1 565 ? -42.697 -25.989 19.154 1.00 39.50 565 SER B N 1
ATOM 7517 C CA . SER B 1 565 ? -43.040 -25.063 20.225 1.00 39.20 565 SER B CA 1
ATOM 7518 C C . SER B 1 565 ? -42.641 -23.626 19.868 1.00 42.46 565 SER B C 1
ATOM 7519 O O . SER B 1 565 ? -43.097 -22.695 20.526 1.00 43.79 565 SER B O 1
ATOM 7522 N N . THR B 1 566 ? -41.793 -23.439 18.836 1.00 37.22 566 THR B N 1
ATOM 7523 C CA . THR B 1 566 ? -41.355 -22.104 18.414 1.00 36.09 566 THR B CA 1
ATOM 7524 C C . THR B 1 566 ? -42.181 -21.543 17.243 1.00 37.73 566 THR B C 1
ATOM 7525 O O . THR B 1 566 ? -41.897 -20.442 16.772 1.00 36.37 566 THR B O 1
ATOM 7529 N N . CYS B 1 567 ? -43.230 -22.276 16.815 1.00 33.91 567 CYS B N 1
ATOM 7530 C CA . CYS B 1 567 ? -44.081 -21.898 15.697 1.00 34.31 567 CYS B CA 1
ATOM 7531 C C . CYS B 1 567 ? -45.258 -21.056 16.052 1.00 41.52 567 CYS B C 1
ATOM 7532 O O . CYS B 1 567 ? -45.961 -21.348 17.018 1.00 43.16 567 CYS B O 1
ATOM 7535 N N . VAL B 1 568 ? -45.519 -20.043 15.218 1.00 38.39 568 VAL B N 1
ATOM 7536 C CA . VAL B 1 568 ? -46.650 -19.135 15.365 1.00 38.47 568 VAL B CA 1
ATOM 7537 C C . VAL B 1 568 ? -47.567 -19.332 14.162 1.00 43.93 568 VAL B C 1
ATOM 7538 O O . VAL B 1 568 ? -47.136 -19.171 13.017 1.00 43.12 568 VAL B O 1
ATOM 7542 N N . HIS B 1 569 ? -48.827 -19.705 14.441 1.00 41.71 569 HIS B N 1
ATOM 7543 C CA . HIS B 1 569 ? -49.870 -19.956 13.452 1.00 41.34 569 HIS B CA 1
ATOM 7544 C C . HIS B 1 569 ? -50.351 -18.631 12.863 1.00 45.33 569 HIS B C 1
ATOM 7545 O O . HIS B 1 569 ? -50.070 -17.571 13.434 1.00 44.51 569 HIS B O 1
ATOM 7547 N N . ASP B 1 570 ? -51.035 -18.686 11.698 1.00 42.39 570 ASP B N 1
ATOM 7548 C CA . ASP B 1 570 ? -51.545 -17.501 11.002 1.00 47.50 570 ASP B CA 1
ATOM 7549 C C . ASP B 1 570 ? -52.751 -16.897 11.726 1.00 83.45 570 ASP B C 1
ATOM 7550 O O . ASP B 1 570 ? -52.710 -15.723 12.097 1.00 56.19 570 ASP B O 1
ATOM 7555 N N . VAL C 1 2 ? -65.741 -89.010 -7.027 1.00 69.00 2 VAL C N 1
ATOM 7556 C CA . VAL C 1 2 ? -65.076 -87.787 -7.475 1.00 67.52 2 VAL C CA 1
ATOM 7557 C C . VAL C 1 2 ? -65.486 -87.385 -8.886 1.00 69.85 2 VAL C C 1
ATOM 7558 O O . VAL C 1 2 ? -65.858 -86.235 -9.077 1.00 67.88 2 VAL C O 1
ATOM 7560 N N . ASP C 1 3 ? -65.426 -88.322 -9.868 1.00 67.12 3 ASP C N 1
ATOM 7561 C CA . ASP C 1 3 ? -65.797 -88.077 -11.276 1.00 66.41 3 ASP C CA 1
ATOM 7562 C C . ASP C 1 3 ? -67.270 -87.667 -11.419 1.00 67.78 3 ASP C C 1
ATOM 7563 O O . ASP C 1 3 ? -67.566 -86.703 -12.138 1.00 65.61 3 ASP C O 1
ATOM 7568 N N . LYS C 1 4 ? -68.180 -88.392 -10.705 1.00 63.54 4 LYS C N 1
ATOM 7569 C CA . LYS C 1 4 ? -69.622 -88.127 -10.663 1.00 62.44 4 LYS C CA 1
ATOM 7570 C C . LYS C 1 4 ? -69.888 -86.851 -9.873 1.00 63.82 4 LYS C C 1
ATOM 7571 O O . LYS C 1 4 ? -70.764 -86.074 -10.263 1.00 63.98 4 LYS C O 1
ATOM 7573 N N . LYS C 1 5 ? -69.116 -86.618 -8.782 1.00 57.33 5 LYS C N 1
ATOM 7574 C CA . LYS C 1 5 ? -69.255 -85.426 -7.945 1.00 55.11 5 LYS C CA 1
ATOM 7575 C C . LYS C 1 5 ? -68.851 -84.158 -8.703 1.00 55.43 5 LYS C C 1
ATOM 7576 O O . LYS C 1 5 ? -69.520 -83.130 -8.567 1.00 55.32 5 LYS C O 1
ATOM 7582 N N . ALA C 1 6 ? -67.792 -84.243 -9.527 1.00 49.36 6 ALA C N 1
ATOM 7583 C CA . ALA C 1 6 ? -67.299 -83.129 -10.336 1.00 47.52 6 ALA C CA 1
ATOM 7584 C C . ALA C 1 6 ? -68.383 -82.664 -11.291 1.00 52.24 6 ALA C C 1
ATOM 7585 O O . ALA C 1 6 ? -68.603 -81.457 -11.408 1.00 51.69 6 ALA C O 1
ATOM 7587 N N . ARG C 1 7 ? -69.115 -83.619 -11.916 1.00 49.29 7 ARG C N 1
ATOM 7588 C CA . ARG C 1 7 ? -70.198 -83.287 -12.838 1.00 48.57 7 ARG C CA 1
ATOM 7589 C C . ARG C 1 7 ? -71.389 -82.663 -12.114 1.00 50.26 7 ARG C C 1
ATOM 7590 O O . ARG C 1 7 ? -72.079 -81.823 -12.696 1.00 47.59 7 ARG C O 1
ATOM 7598 N N . GLU C 1 8 ? -71.622 -83.070 -10.848 1.00 47.69 8 GLU C N 1
ATOM 7599 C CA . GLU C 1 8 ? -72.710 -82.543 -10.023 1.00 48.08 8 GLU C CA 1
ATOM 7600 C C . GLU C 1 8 ? -72.416 -81.105 -9.660 1.00 50.99 8 GLU C C 1
ATOM 7601 O O . GLU C 1 8 ? -73.328 -80.278 -9.686 1.00 50.53 8 GLU C O 1
ATOM 7607 N N . TYR C 1 9 ? -71.128 -80.799 -9.368 1.00 46.43 9 TYR C N 1
ATOM 7608 C CA . TYR C 1 9 ? -70.649 -79.450 -9.046 1.00 44.42 9 TYR C CA 1
ATOM 7609 C C . TYR C 1 9 ? -70.815 -78.546 -10.246 1.00 46.14 9 TYR C C 1
ATOM 7610 O O . TYR C 1 9 ? -71.361 -77.452 -10.104 1.00 45.87 9 TYR C O 1
ATOM 7619 N N . ALA C 1 10 ? -70.350 -79.021 -11.429 1.00 41.28 10 ALA C N 1
ATOM 7620 C CA . ALA C 1 10 ? -70.419 -78.337 -12.725 1.00 39.50 10 ALA C CA 1
ATOM 7621 C C . ALA C 1 10 ? -71.860 -78.001 -13.078 1.00 42.66 10 ALA C C 1
ATOM 7622 O O . ALA C 1 10 ? -72.116 -76.875 -13.478 1.00 42.21 10 ALA C O 1
ATOM 7624 N N . GLN C 1 11 ? -72.805 -78.937 -12.847 1.00 39.49 11 GLN C N 1
ATOM 7625 C CA . GLN C 1 11 ? -74.233 -78.732 -13.102 1.00 39.29 11 GLN C CA 1
ATOM 7626 C C . GLN C 1 11 ? -74.783 -77.607 -12.217 1.00 43.23 11 GLN C C 1
ATOM 7627 O O . GLN C 1 11 ? -75.421 -76.694 -12.740 1.00 42.97 11 GLN C O 1
ATOM 7633 N N . ASP C 1 12 ? -74.477 -77.631 -10.899 1.00 39.98 12 ASP C N 1
ATOM 7634 C CA . ASP C 1 12 ? -74.908 -76.598 -9.947 1.00 39.54 12 ASP C CA 1
ATOM 7635 C C . ASP C 1 12 ? -74.319 -75.258 -10.271 1.00 42.07 12 ASP C C 1
ATOM 7636 O O . ASP C 1 12 ? -74.999 -74.255 -10.091 1.00 42.06 12 ASP C O 1
ATOM 7641 N N . ALA C 1 13 ? -73.052 -75.231 -10.737 1.00 38.68 13 ALA C N 1
ATOM 7642 C CA . ALA C 1 13 ? -72.341 -74.007 -11.116 1.00 37.05 13 ALA C CA 1
ATOM 7643 C C . ALA C 1 13 ? -73.061 -73.337 -12.280 1.00 41.70 13 ALA C C 1
ATOM 7644 O O . ALA C 1 13 ? -73.358 -72.143 -12.202 1.00 41.89 13 ALA C O 1
ATOM 7646 N N . LEU C 1 14 ? -73.429 -74.131 -13.306 1.00 38.20 14 LEU C N 1
ATOM 7647 C CA . LEU C 1 14 ? -74.169 -73.688 -14.492 1.00 37.78 14 LEU C CA 1
ATOM 7648 C C . LEU C 1 14 ? -75.540 -73.101 -14.134 1.00 40.64 14 LEU C C 1
ATOM 7649 O O . LEU C 1 14 ? -75.905 -72.044 -14.659 1.00 41.14 14 LEU C O 1
ATOM 7654 N N . LYS C 1 15 ? -76.281 -73.768 -13.233 1.00 35.18 15 LYS C N 1
ATOM 7655 C CA . LYS C 1 15 ? -77.598 -73.321 -12.780 1.00 34.77 15 LYS C CA 1
ATOM 7656 C C . LYS C 1 15 ? -77.487 -71.976 -12.049 1.00 38.09 15 LYS C C 1
ATOM 7657 O O . LYS C 1 15 ? -78.275 -71.062 -12.321 1.00 37.70 15 LYS C O 1
ATOM 7659 N N . PHE C 1 16 ? -76.458 -71.832 -11.178 1.00 33.20 16 PHE C N 1
ATOM 7660 C CA . PHE C 1 16 ? -76.201 -70.606 -10.439 1.00 31.55 16 PHE C CA 1
ATOM 7661 C C . PHE C 1 16 ? -75.801 -69.472 -11.393 1.00 36.81 16 PHE C C 1
ATOM 7662 O O . PHE C 1 16 ? -76.235 -68.342 -11.175 1.00 37.45 16 PHE C O 1
ATOM 7670 N N . ILE C 1 17 ? -74.968 -69.761 -12.435 1.00 32.55 17 ILE C N 1
ATOM 7671 C CA . ILE C 1 17 ? -74.538 -68.753 -13.407 1.00 31.54 17 ILE C CA 1
ATOM 7672 C C . ILE C 1 17 ? -75.731 -68.307 -14.271 1.00 36.77 17 ILE C C 1
ATOM 7673 O O . ILE C 1 17 ? -75.862 -67.111 -14.547 1.00 36.93 17 ILE C O 1
ATOM 7678 N N . GLN C 1 18 ? -76.624 -69.253 -14.649 1.00 33.64 18 GLN C N 1
ATOM 7679 C CA . GLN C 1 18 ? -77.830 -68.941 -15.422 1.00 33.65 18 GLN C CA 1
ATOM 7680 C C . GLN C 1 18 ? -78.752 -68.003 -14.604 1.00 38.70 18 GLN C C 1
ATOM 7681 O O . GLN C 1 18 ? -79.199 -66.973 -15.124 1.00 38.53 18 GLN C O 1
ATOM 7687 N N . ARG C 1 19 ? -78.980 -68.331 -13.320 1.00 35.01 19 ARG C N 1
ATOM 7688 C CA . ARG C 1 19 ? -79.835 -67.537 -12.442 1.00 34.88 19 ARG C CA 1
ATOM 7689 C C . ARG C 1 19 ? -79.226 -66.178 -12.049 1.00 38.28 19 ARG C C 1
ATOM 7690 O O . ARG C 1 19 ? -79.947 -65.332 -11.509 1.00 38.26 19 ARG C O 1
ATOM 7698 N N . SER C 1 20 ? -77.918 -65.961 -12.330 1.00 33.04 20 SER C N 1
ATOM 7699 C CA . SER C 1 20 ? -77.185 -64.742 -11.965 1.00 31.58 20 SER C CA 1
ATOM 7700 C C . SER C 1 20 ? -76.624 -63.938 -13.173 1.00 35.57 20 SER C C 1
ATOM 7701 O O . SER C 1 20 ? -75.410 -63.866 -13.369 1.00 35.56 20 SER C O 1
ATOM 7704 N N . GLY C 1 21 ? -77.507 -63.297 -13.933 1.00 31.18 21 GLY C N 1
ATOM 7705 C CA . GLY C 1 21 ? -77.117 -62.511 -15.100 1.00 29.99 21 GLY C CA 1
ATOM 7706 C C . GLY C 1 21 ? -76.430 -61.191 -14.805 1.00 33.49 21 GLY C C 1
ATOM 7707 O O . GLY C 1 21 ? -76.056 -60.460 -15.734 1.00 32.68 21 GLY C O 1
ATOM 7708 N N . SER C 1 22 ? -76.289 -60.859 -13.512 1.00 29.96 22 SER C N 1
ATOM 7709 C CA . SER C 1 22 ? -75.671 -59.619 -13.044 1.00 29.36 22 SER C CA 1
ATOM 7710 C C . SER C 1 22 ? -75.180 -59.750 -11.596 1.00 35.31 22 SER C C 1
ATOM 7711 O O . SER C 1 22 ? -75.561 -60.690 -10.886 1.00 35.34 22 SER C O 1
ATOM 7714 N N . ASN C 1 23 ? -74.344 -58.787 -11.162 1.00 32.36 23 ASN C N 1
ATOM 7715 C CA . ASN C 1 23 ? -73.839 -58.696 -9.792 1.00 32.15 23 ASN C CA 1
ATOM 7716 C C . ASN C 1 23 ? -74.970 -58.823 -8.753 1.00 36.45 23 ASN C C 1
ATOM 7717 O O . ASN C 1 23 ? -74.827 -59.606 -7.818 1.00 36.80 23 ASN C O 1
ATOM 7722 N N . PHE C 1 24 ? -76.106 -58.105 -8.961 1.00 32.89 24 PHE C N 1
ATOM 7723 C CA . PHE C 1 24 ? -77.289 -58.086 -8.081 1.00 32.85 24 PHE C CA 1
ATOM 7724 C C . PHE C 1 24 ? -77.895 -59.462 -7.874 1.00 39.30 24 PHE C C 1
ATOM 7725 O O . PHE C 1 24 ? -78.228 -59.836 -6.742 1.00 39.40 24 PHE C O 1
ATOM 7733 N N . LEU C 1 25 ? -78.035 -60.211 -8.971 1.00 36.83 25 LEU C N 1
ATOM 7734 C CA . LEU C 1 25 ? -78.623 -61.529 -8.916 1.00 37.61 25 LEU C CA 1
ATOM 7735 C C . LEU C 1 25 ? -77.720 -62.620 -8.388 1.00 42.15 25 LEU C C 1
ATOM 7736 O O . LEU C 1 25 ? -78.212 -63.565 -7.777 1.00 42.50 25 LEU C O 1
ATOM 7741 N N . ALA C 1 26 ? -76.401 -62.451 -8.538 1.00 38.91 26 ALA C N 1
ATOM 7742 C CA . ALA C 1 26 ? -75.404 -63.376 -8.001 1.00 38.94 26 ALA C CA 1
ATOM 7743 C C . ALA C 1 26 ? -75.385 -63.237 -6.482 1.00 43.75 26 ALA C C 1
ATOM 7744 O O . ALA C 1 26 ? -75.298 -64.227 -5.772 1.00 43.59 26 ALA C O 1
ATOM 7746 N N . CYS C 1 27 ? -75.532 -62.010 -5.997 1.00 42.07 27 CYS C N 1
ATOM 7747 C CA . CYS C 1 27 ? -75.525 -61.671 -4.583 1.00 43.71 27 CYS C CA 1
ATOM 7748 C C . CYS C 1 27 ? -76.803 -62.178 -3.882 1.00 44.71 27 CYS C C 1
ATOM 7749 O O . CYS C 1 27 ? -76.719 -62.685 -2.761 1.00 44.96 27 CYS C O 1
ATOM 7752 N N . LYS C 1 28 ? -77.960 -62.110 -4.567 1.00 38.84 28 LYS C N 1
ATOM 7753 C CA . LYS C 1 28 ? -79.248 -62.605 -4.053 1.00 37.96 28 LYS C CA 1
ATOM 7754 C C . LYS C 1 28 ? -79.240 -64.144 -3.991 1.00 41.02 28 LYS C C 1
ATOM 7755 O O . LYS C 1 28 ? -79.707 -64.721 -3.008 1.00 40.75 28 LYS C O 1
ATOM 7761 N N . ASN C 1 29 ? -78.725 -64.797 -5.054 1.00 37.18 29 ASN C N 1
ATOM 7762 C CA . ASN C 1 29 ? -78.641 -66.255 -5.169 1.00 36.85 29 ASN C CA 1
ATOM 7763 C C . ASN C 1 29 ? -77.678 -66.846 -4.164 1.00 40.15 29 ASN C C 1
ATOM 7764 O O . ASN C 1 29 ? -77.973 -67.906 -3.597 1.00 41.31 29 ASN C O 1
ATOM 7769 N N . LEU C 1 30 ? -76.572 -66.129 -3.877 1.00 34.64 30 LEU C N 1
ATOM 7770 C CA . LEU C 1 30 ? -75.606 -66.565 -2.868 1.00 33.65 30 LEU C CA 1
ATOM 7771 C C . LEU C 1 30 ? -76.192 -66.421 -1.459 1.00 39.19 30 LEU C C 1
ATOM 7772 O O . LEU C 1 30 ? -76.068 -67.348 -0.665 1.00 39.73 30 LEU C O 1
ATOM 7777 N N . LYS C 1 31 ? -76.903 -65.312 -1.186 1.00 36.70 31 LYS C N 1
ATOM 7778 C CA . LYS C 1 31 ? -77.582 -65.056 0.092 1.00 37.57 31 LYS C CA 1
ATOM 7779 C C . LYS C 1 31 ? -78.610 -66.160 0.394 1.00 43.38 31 LYS C C 1
ATOM 7780 O O . LYS C 1 31 ? -78.607 -66.701 1.503 1.00 43.66 31 LYS C O 1
ATOM 7786 N N . GLU C 1 32 ? -79.468 -66.499 -0.600 1.00 40.66 32 GLU C N 1
ATOM 7787 C CA . GLU C 1 32 ? -80.511 -67.527 -0.482 1.00 41.55 32 GLU C CA 1
ATOM 7788 C C . GLU C 1 32 ? -79.904 -68.876 -0.173 1.00 44.41 32 GLU C C 1
ATOM 7789 O O . GLU C 1 32 ? -80.444 -69.605 0.655 1.00 44.56 32 GLU C O 1
ATOM 7795 N N . ARG C 1 33 ? -78.775 -69.203 -0.836 1.00 39.75 33 ARG C N 1
ATOM 7796 C CA . ARG C 1 33 ? -78.032 -70.443 -0.644 1.00 39.49 33 ARG C CA 1
ATOM 7797 C C . ARG C 1 33 ? -77.573 -70.537 0.821 1.00 42.61 33 ARG C C 1
ATOM 7798 O O . ARG C 1 33 ? -77.703 -71.605 1.431 1.00 42.47 33 ARG C O 1
ATOM 7806 N N . LEU C 1 34 ? -77.088 -69.400 1.390 1.00 37.74 34 LEU C N 1
ATOM 7807 C CA . LEU C 1 34 ? -76.619 -69.325 2.776 1.00 37.42 34 LEU C CA 1
ATOM 7808 C C . LEU C 1 34 ? -77.755 -69.419 3.792 1.00 44.25 34 LEU C C 1
ATOM 7809 O O . LEU C 1 34 ? -77.639 -70.179 4.753 1.00 44.23 34 LEU C O 1
ATOM 7814 N N . GLU C 1 35 ? -78.879 -68.713 3.545 1.00 43.01 35 GLU C N 1
ATOM 7815 C CA . GLU C 1 35 ? -80.079 -68.757 4.391 1.00 44.03 35 GLU C CA 1
ATOM 7816 C C . GLU C 1 35 ? -80.589 -70.204 4.454 1.00 50.28 35 GLU C C 1
ATOM 7817 O O . GLU C 1 35 ? -80.882 -70.704 5.547 1.00 51.25 35 GLU C O 1
ATOM 7823 N N . ASN C 1 36 ? -80.630 -70.890 3.284 1.00 46.90 36 ASN C N 1
ATOM 7824 C CA . ASN C 1 36 ? -81.046 -72.290 3.159 1.00 47.55 36 ASN C CA 1
ATOM 7825 C C . ASN C 1 36 ? -80.157 -73.205 3.998 1.00 51.39 36 ASN C C 1
ATOM 7826 O O . ASN C 1 36 ? -80.604 -74.293 4.373 1.00 53.24 36 ASN C O 1
ATOM 7831 N N . ASN C 1 37 ? -78.916 -72.760 4.316 1.00 44.97 37 ASN C N 1
ATOM 7832 C CA . ASN C 1 37 ? -78.012 -73.498 5.199 1.00 44.01 37 ASN C CA 1
ATOM 7833 C C . ASN C 1 37 ? -78.029 -72.979 6.645 1.00 45.90 37 ASN C C 1
ATOM 7834 O O . ASN C 1 37 ? -77.108 -73.261 7.409 1.00 46.21 37 ASN C O 1
ATOM 7839 N N . GLY C 1 38 ? -79.100 -72.276 7.014 1.00 40.64 38 GLY C N 1
ATOM 7840 C CA . GLY C 1 38 ? -79.294 -71.755 8.362 1.00 40.33 38 GLY C CA 1
ATOM 7841 C C . GLY C 1 38 ? -78.422 -70.580 8.747 1.00 44.10 38 GLY C C 1
ATOM 7842 O O . GLY C 1 38 ? -78.091 -70.421 9.924 1.00 44.42 38 GLY C O 1
ATOM 7843 N N . PHE C 1 39 ? -78.042 -69.744 7.766 1.00 39.45 39 PHE C N 1
ATOM 7844 C CA . PHE C 1 39 ? -77.254 -68.545 8.008 1.00 38.09 39 PHE C CA 1
ATOM 7845 C C . PHE C 1 39 ? -78.209 -67.428 8.396 1.00 43.21 39 PHE C C 1
ATOM 7846 O O . PHE C 1 39 ? -79.244 -67.244 7.745 1.00 43.68 39 PHE C O 1
ATOM 7854 N N . ILE C 1 40 ? -77.884 -66.712 9.483 1.00 39.08 40 ILE C N 1
ATOM 7855 C CA . ILE C 1 40 ? -78.705 -65.611 9.967 1.00 38.57 40 ILE C CA 1
ATOM 7856 C C . ILE C 1 40 ? -78.452 -64.332 9.164 1.00 43.28 40 ILE C C 1
ATOM 7857 O O . ILE C 1 40 ? -77.299 -63.921 8.977 1.00 41.89 40 ILE C O 1
ATOM 7862 N N . ASN C 1 41 ? -79.545 -63.683 8.727 1.00 40.66 41 ASN C N 1
ATOM 7863 C CA . ASN C 1 41 ? -79.451 -62.411 8.026 1.00 39.71 41 ASN C CA 1
ATOM 7864 C C . ASN C 1 41 ? -78.955 -61.343 8.959 1.00 41.58 41 ASN C C 1
ATOM 7865 O O . ASN C 1 41 ? -79.398 -61.243 10.101 1.00 42.67 41 ASN C O 1
ATOM 7870 N N . LEU C 1 42 ? -77.995 -60.590 8.494 1.00 36.19 42 LEU C N 1
ATOM 7871 C CA . LEU C 1 42 ? -77.415 -59.520 9.271 1.00 35.49 42 LEU C CA 1
ATOM 7872 C C . LEU C 1 42 ? -77.397 -58.279 8.409 1.00 40.56 42 LEU C C 1
ATOM 7873 O O . LEU C 1 42 ? -77.073 -58.346 7.220 1.00 40.25 42 LEU C O 1
ATOM 7878 N N . SER C 1 43 ? -77.849 -57.169 8.983 1.00 37.17 43 SER C N 1
ATOM 7879 C CA . SER C 1 43 ? -77.830 -55.879 8.325 1.00 36.29 43 SER C CA 1
ATOM 7880 C C . SER C 1 43 ? -76.698 -55.074 8.928 1.00 39.73 43 SER C C 1
ATOM 7881 O O . SER C 1 43 ? -76.393 -55.195 10.124 1.00 38.79 43 SER C O 1
ATOM 7884 N N . GLU C 1 44 ? -76.095 -54.212 8.113 1.00 36.84 44 GLU C N 1
ATOM 7885 C CA . GLU C 1 44 ? -75.050 -53.310 8.586 1.00 36.15 44 GLU C CA 1
ATOM 7886 C C . GLU C 1 44 ? -75.625 -52.290 9.586 1.00 38.90 44 GLU C C 1
ATOM 7887 O O . GLU C 1 44 ? -74.883 -51.798 10.426 1.00 38.48 44 GLU C O 1
ATOM 7893 N N . GLY C 1 45 ? -76.935 -52.017 9.483 1.00 34.74 45 GLY C N 1
ATOM 7894 C CA . GLY C 1 45 ? -77.660 -51.035 10.283 1.00 34.85 45 GLY C CA 1
ATOM 7895 C C . GLY C 1 45 ? -78.402 -51.520 11.503 1.00 39.80 45 GLY C C 1
ATOM 7896 O O . GLY C 1 45 ? -79.470 -50.994 11.836 1.00 39.20 45 GLY C O 1
ATOM 7897 N N . GLU C 1 46 ? -77.819 -52.486 12.206 1.00 37.57 46 GLU C N 1
ATOM 7898 C CA . GLU C 1 46 ? -78.369 -53.015 13.452 1.00 38.24 46 GLU C CA 1
ATOM 7899 C C . GLU C 1 46 ? -77.203 -53.329 14.383 1.00 42.96 46 GLU C C 1
ATOM 7900 O O . GLU C 1 46 ? -76.082 -53.524 13.902 1.00 42.64 46 GLU C O 1
ATOM 7906 N N . THR C 1 47 ? -77.453 -53.380 15.698 1.00 40.13 47 THR C N 1
ATOM 7907 C CA . THR C 1 47 ? -76.423 -53.773 16.659 1.00 40.44 47 THR C CA 1
ATOM 7908 C C . THR C 1 47 ? -76.053 -55.253 16.404 1.00 45.04 47 THR C C 1
ATOM 7909 O O . THR C 1 47 ? -76.946 -56.098 16.319 1.00 45.24 47 THR C O 1
ATOM 7913 N N . TRP C 1 48 ? -74.755 -55.555 16.241 1.00 39.71 48 TRP C N 1
ATOM 7914 C CA . TRP C 1 48 ? -74.357 -56.941 16.037 1.00 38.57 48 TRP C CA 1
ATOM 7915 C C . TRP C 1 48 ? -74.183 -57.639 17.373 1.00 44.13 48 TRP C C 1
ATOM 7916 O O . TRP C 1 48 ? -73.237 -57.344 18.106 1.00 44.73 48 TRP C O 1
ATOM 7927 N N . ASN C 1 49 ? -75.145 -58.506 17.725 1.00 41.30 49 ASN C N 1
ATOM 7928 C CA . ASN C 1 49 ? -75.127 -59.287 18.964 1.00 41.71 49 ASN C CA 1
ATOM 7929 C C . ASN C 1 49 ? -74.938 -60.710 18.525 1.00 44.25 49 ASN C C 1
ATOM 7930 O O . ASN C 1 49 ? -75.890 -61.492 18.440 1.00 45.36 49 ASN C O 1
ATOM 7935 N N . LEU C 1 50 ? -73.695 -61.014 18.159 1.00 38.63 50 LEU C N 1
ATOM 7936 C CA . LEU C 1 50 ? -73.279 -62.294 17.604 1.00 37.36 50 LEU C CA 1
ATOM 7937 C C . LEU C 1 50 ? -72.997 -63.381 18.637 1.00 42.96 50 LEU C C 1
ATOM 7938 O O . LEU C 1 50 ? -72.708 -63.104 19.800 1.00 43.16 50 LEU C O 1
ATOM 7943 N N . ASN C 1 51 ? -73.070 -64.626 18.181 1.00 40.42 51 ASN C N 1
ATOM 7944 C CA . ASN C 1 51 ? -72.819 -65.806 18.980 1.00 41.60 51 ASN C CA 1
ATOM 7945 C C . ASN C 1 51 ? -71.816 -66.684 18.254 1.00 46.91 51 ASN C C 1
ATOM 7946 O O . ASN C 1 51 ? -71.823 -66.723 17.021 1.00 46.70 51 ASN C O 1
ATOM 7951 N N . LYS C 1 52 ? -71.004 -67.450 19.022 1.00 43.65 52 LYS C N 1
ATOM 7952 C CA . LYS C 1 52 ? -70.070 -68.448 18.499 1.00 42.38 52 LYS C CA 1
ATOM 7953 C C . LYS C 1 52 ? -70.925 -69.650 18.072 1.00 45.91 52 LYS C C 1
ATOM 7954 O O . LYS C 1 52 ? -72.051 -69.776 18.547 1.00 45.60 52 LYS C O 1
ATOM 7960 N N . ASN C 1 53 ? -70.427 -70.484 17.138 1.00 42.93 53 ASN C N 1
ATOM 7961 C CA . ASN C 1 53 ? -71.146 -71.634 16.548 1.00 43.41 53 ASN C CA 1
ATOM 7962 C C . ASN C 1 53 ? -72.395 -71.205 15.742 1.00 46.27 53 ASN C C 1
ATOM 7963 O O . ASN C 1 53 ? -73.360 -71.962 15.599 1.00 45.83 53 ASN C O 1
ATOM 7968 N N . GLU C 1 54 ? -72.333 -69.988 15.184 1.00 42.08 54 GLU C N 1
ATOM 7969 C CA . GLU C 1 54 ? -73.403 -69.384 14.407 1.00 41.61 54 GLU C CA 1
ATOM 7970 C C . GLU C 1 54 ? -72.863 -68.770 13.119 1.00 43.01 54 GLU C C 1
ATOM 7971 O O . GLU C 1 54 ? -71.786 -68.157 13.121 1.00 42.07 54 GLU C O 1
ATOM 7977 N N . GLY C 1 55 ? -73.627 -68.954 12.043 1.00 37.64 55 GLY C N 1
ATOM 7978 C CA . GLY C 1 55 ? -73.336 -68.429 10.715 1.00 36.03 55 GLY C CA 1
ATOM 7979 C C . GLY C 1 55 ? -74.197 -67.232 10.367 1.00 37.96 55 GLY C C 1
ATOM 7980 O O . GLY C 1 55 ? -75.404 -67.227 10.633 1.00 37.41 55 GLY C O 1
ATOM 7981 N N . TYR C 1 56 ? -73.574 -66.205 9.772 1.00 33.46 56 TYR C N 1
ATOM 7982 C CA . TYR C 1 56 ? -74.240 -64.956 9.394 1.00 32.56 56 TYR C CA 1
ATOM 7983 C C . TYR C 1 56 ? -73.996 -64.566 7.941 1.00 36.42 56 TYR C C 1
ATOM 7984 O O . TYR C 1 56 ? -72.929 -64.833 7.397 1.00 34.61 56 TYR C O 1
ATOM 7993 N N . VAL C 1 57 ? -74.987 -63.914 7.324 1.00 34.90 57 VAL C N 1
ATOM 7994 C CA . VAL C 1 57 ? -74.921 -63.475 5.931 1.00 34.37 57 VAL C CA 1
ATOM 7995 C C . VAL C 1 57 ? -75.321 -62.022 5.790 1.00 39.30 57 VAL C C 1
ATOM 7996 O O . VAL C 1 57 ? -76.364 -61.603 6.294 1.00 39.47 57 VAL C O 1
ATOM 8000 N N . LEU C 1 58 ? -74.491 -61.255 5.099 1.00 37.07 58 LEU C N 1
ATOM 8001 C CA . LEU C 1 58 ? -74.785 -59.865 4.838 1.00 38.10 58 LEU C CA 1
ATOM 8002 C C . LEU C 1 58 ? -74.559 -59.439 3.406 1.00 45.73 58 LEU C C 1
ATOM 8003 O O . LEU C 1 58 ? -73.705 -60.011 2.729 1.00 45.54 58 LEU C O 1
ATOM 8008 N N . CYS C 1 59 ? -75.406 -58.501 2.923 1.00 45.36 59 CYS C N 1
ATOM 8009 C CA . CYS C 1 59 ? -75.392 -57.953 1.569 1.00 45.87 59 CYS C CA 1
ATOM 8010 C C . CYS C 1 59 ? -75.304 -56.466 1.566 1.00 45.33 59 CYS C C 1
ATOM 8011 O O . CYS C 1 59 ? -76.355 -55.813 1.585 1.00 46.13 59 CYS C O 1
ATOM 8014 N N . LYS C 1 60 ? -74.087 -55.911 1.466 1.00 37.63 60 LYS C N 1
ATOM 8015 C CA . LYS C 1 60 ? -73.932 -54.455 1.409 1.00 35.57 60 LYS C CA 1
ATOM 8016 C C . LYS C 1 60 ? -74.476 -53.924 0.072 1.00 37.12 60 LYS C C 1
ATOM 8017 O O . LYS C 1 60 ? -74.026 -54.356 -0.997 1.00 35.55 60 LYS C O 1
ATOM 8023 N N . GLU C 1 61 ? -75.526 -53.066 0.156 1.00 32.75 61 GLU C N 1
ATOM 8024 C CA . GLU C 1 61 ? -76.204 -52.409 -0.973 1.00 31.57 61 GLU C CA 1
ATOM 8025 C C . GLU C 1 61 ? -76.756 -53.375 -2.017 1.00 35.09 61 GLU C C 1
ATOM 8026 O O . GLU C 1 61 ? -76.996 -52.959 -3.153 1.00 34.45 61 GLU C O 1
ATOM 8032 N N . ASN C 1 62 ? -76.959 -54.661 -1.632 1.00 31.74 62 ASN C N 1
ATOM 8033 C CA . ASN C 1 62 ? -77.461 -55.759 -2.479 1.00 31.79 62 ASN C CA 1
ATOM 8034 C C . ASN C 1 62 ? -76.534 -56.100 -3.653 1.00 34.07 62 ASN C C 1
ATOM 8035 O O . ASN C 1 62 ? -76.976 -56.702 -4.649 1.00 34.11 62 ASN C O 1
ATOM 8040 N N . ARG C 1 63 ? -75.244 -55.750 -3.515 1.00 29.14 63 ARG C N 1
ATOM 8041 C CA . ARG C 1 63 ? -74.229 -55.963 -4.562 1.00 29.12 63 ARG C CA 1
ATOM 8042 C C . ARG C 1 63 ? -72.892 -56.460 -4.012 1.00 35.43 63 ARG C C 1
ATOM 8043 O O . ARG C 1 63 ? -71.899 -56.508 -4.728 1.00 34.65 63 ARG C O 1
ATOM 8051 N N . ASN C 1 64 ? -72.870 -56.793 -2.735 1.00 34.20 64 ASN C N 1
ATOM 8052 C CA . ASN C 1 64 ? -71.690 -57.290 -2.053 1.00 34.86 64 ASN C CA 1
ATOM 8053 C C . ASN C 1 64 ? -72.198 -58.463 -1.238 1.00 39.97 64 ASN C C 1
ATOM 8054 O O . ASN C 1 64 ? -73.279 -58.372 -0.662 1.00 40.65 64 ASN C O 1
ATOM 8059 N N . ILE C 1 65 ? -71.475 -59.575 -1.226 1.00 35.25 65 ILE C N 1
ATOM 8060 C CA . ILE C 1 65 ? -71.957 -60.735 -0.491 1.00 34.55 65 ILE C CA 1
ATOM 8061 C C . ILE C 1 65 ? -70.931 -61.237 0.483 1.00 38.75 65 ILE C C 1
ATOM 8062 O O . ILE C 1 65 ? -69.798 -61.500 0.105 1.00 36.15 65 ILE C O 1
ATOM 8067 N N . CYS C 1 66 ? -71.321 -61.341 1.753 1.00 38.43 66 CYS C N 1
ATOM 8068 C CA . CYS C 1 66 ? -70.410 -61.843 2.762 1.00 38.94 66 CYS C CA 1
ATOM 8069 C C . CYS C 1 66 ? -71.069 -62.831 3.682 1.00 41.85 66 CYS C C 1
ATOM 8070 O O . CYS C 1 66 ? -72.094 -62.528 4.282 1.00 42.29 66 CYS C O 1
ATOM 8073 N N . GLY C 1 67 ? -70.456 -64.000 3.783 1.00 37.02 67 GLY C N 1
ATOM 8074 C CA . GLY C 1 67 ? -70.874 -65.072 4.673 1.00 36.80 67 GLY C CA 1
ATOM 8075 C C . GLY C 1 67 ? -69.784 -65.328 5.694 1.00 39.90 67 GLY C C 1
ATOM 8076 O O . GLY C 1 67 ? -68.599 -65.342 5.347 1.00 39.38 67 GLY C O 1
ATOM 8077 N N . PHE C 1 68 ? -70.158 -65.478 6.965 1.00 36.42 68 PHE C N 1
ATOM 8078 C CA . PHE C 1 68 ? -69.182 -65.764 8.013 1.00 35.86 68 PHE C CA 1
ATOM 8079 C C . PHE C 1 68 ? -69.694 -66.701 9.074 1.00 39.90 68 PHE C C 1
ATOM 8080 O O . PHE C 1 68 ? -70.876 -66.676 9.397 1.00 40.28 68 PHE C O 1
ATOM 8088 N N . PHE C 1 69 ? -68.804 -67.554 9.589 1.00 36.16 69 PHE C N 1
ATOM 8089 C CA . PHE C 1 69 ? -69.116 -68.508 10.643 1.00 35.79 69 PHE C CA 1
ATOM 8090 C C . PHE C 1 69 ? -68.121 -68.344 11.787 1.00 39.60 69 PHE C C 1
ATOM 8091 O O . PHE C 1 69 ? -66.912 -68.490 11.589 1.00 38.87 69 PHE C O 1
ATOM 8099 N N . VAL C 1 70 ? -68.642 -68.025 12.983 1.00 36.71 70 VAL C N 1
ATOM 8100 C CA . VAL C 1 70 ? -67.847 -67.831 14.198 1.00 35.98 70 VAL C CA 1
ATOM 8101 C C . VAL C 1 70 ? -67.735 -69.184 14.894 1.00 40.00 70 VAL C C 1
ATOM 8102 O O . VAL C 1 70 ? -68.747 -69.715 15.366 1.00 40.77 70 VAL C O 1
ATOM 8106 N N . GLY C 1 71 ? -66.521 -69.724 14.938 1.00 35.11 71 GLY C N 1
ATOM 8107 C CA . GLY C 1 71 ? -66.230 -71.005 15.572 1.00 35.45 71 GLY C CA 1
ATOM 8108 C C . GLY C 1 71 ? -66.516 -71.034 17.060 1.00 41.47 71 GLY C C 1
ATOM 8109 O O . GLY C 1 71 ? -66.198 -70.089 17.781 1.00 41.13 71 GLY C O 1
ATOM 8110 N N . LYS C 1 72 ? -67.115 -72.139 17.520 1.00 40.02 72 LYS C N 1
ATOM 8111 C CA . LYS C 1 72 ? -67.488 -72.453 18.905 1.00 40.76 72 LYS C CA 1
ATOM 8112 C C . LYS C 1 72 ? -66.385 -72.033 19.913 1.00 45.61 72 LYS C C 1
ATOM 8113 O O . LYS C 1 72 ? -66.698 -71.556 21.006 1.00 46.93 72 LYS C O 1
ATOM 8119 N N . ASN C 1 73 ? -65.106 -72.198 19.534 1.00 41.15 73 ASN C N 1
ATOM 8120 C CA . ASN C 1 73 ? -63.955 -71.888 20.383 1.00 41.00 73 ASN C CA 1
ATOM 8121 C C . ASN C 1 73 ? -63.069 -70.781 19.799 1.00 44.53 73 ASN C C 1
ATOM 8122 O O . ASN C 1 73 ? -61.867 -70.740 20.096 1.00 43.87 73 ASN C O 1
ATOM 8127 N N . PHE C 1 74 ? -63.658 -69.862 18.988 1.00 41.24 74 PHE C N 1
ATOM 8128 C CA . PHE C 1 74 ? -62.897 -68.742 18.410 1.00 40.57 74 PHE C CA 1
ATOM 8129 C C . PHE C 1 74 ? -62.300 -67.957 19.565 1.00 45.31 74 PHE C C 1
ATOM 8130 O O . PHE C 1 74 ? -63.018 -67.591 20.498 1.00 45.85 74 PHE C O 1
ATOM 8138 N N . ASN C 1 75 ? -60.979 -67.815 19.563 1.00 41.42 75 ASN C N 1
ATOM 8139 C CA . ASN C 1 75 ? -60.286 -67.170 20.662 1.00 41.64 75 ASN C CA 1
ATOM 8140 C C . ASN C 1 75 ? -59.158 -66.264 20.191 1.00 46.73 75 ASN C C 1
ATOM 8141 O O . ASN C 1 75 ? -58.553 -66.520 19.142 1.00 45.18 75 ASN C O 1
ATOM 8146 N N . ILE C 1 76 ? -58.851 -65.233 20.999 1.00 45.32 76 ILE C N 1
ATOM 8147 C CA . ILE C 1 76 ? -57.808 -64.234 20.720 1.00 45.56 76 ILE C CA 1
ATOM 8148 C C . ILE C 1 76 ? -56.383 -64.825 20.585 1.00 52.45 76 ILE C C 1
ATOM 8149 O O . ILE C 1 76 ? -55.609 -64.372 19.739 1.00 51.91 76 ILE C O 1
ATOM 8154 N N . ASP C 1 77 ? -56.045 -65.806 21.429 1.00 50.68 77 ASP C N 1
ATOM 8155 C CA . ASP C 1 77 ? -54.703 -66.368 21.527 1.00 51.04 77 ASP C CA 1
ATOM 8156 C C . ASP C 1 77 ? -54.207 -67.352 20.480 1.00 52.97 77 ASP C C 1
ATOM 8157 O O . ASP C 1 77 ? -53.030 -67.293 20.118 1.00 52.55 77 ASP C O 1
ATOM 8162 N N . THR C 1 78 ? -55.062 -68.282 20.040 1.00 48.28 78 THR C N 1
ATOM 8163 C CA . THR C 1 78 ? -54.690 -69.320 19.074 1.00 46.90 78 THR C CA 1
ATOM 8164 C C . THR C 1 78 ? -55.511 -69.304 17.793 1.00 49.03 78 THR C C 1
ATOM 8165 O O . THR C 1 78 ? -55.123 -69.959 16.821 1.00 49.67 78 THR C O 1
ATOM 8169 N N . GLY C 1 79 ? -56.626 -68.574 17.796 1.00 43.09 79 GLY C N 1
ATOM 8170 C CA . GLY C 1 79 ? -57.512 -68.473 16.642 1.00 41.18 79 GLY C CA 1
ATOM 8171 C C . GLY C 1 79 ? -56.882 -67.869 15.404 1.00 42.15 79 GLY C C 1
ATOM 8172 O O . GLY C 1 79 ? -55.823 -67.243 15.481 1.00 40.34 79 GLY C O 1
ATOM 8173 N N . SER C 1 80 ? -57.553 -68.059 14.247 1.00 38.00 80 SER C N 1
ATOM 8174 C CA . SER C 1 80 ? -57.182 -67.536 12.920 1.00 35.62 80 SER C CA 1
ATOM 8175 C C . SER C 1 80 ? -58.413 -66.896 12.279 1.00 36.75 80 SER C C 1
ATOM 8176 O O . SER C 1 80 ? -59.534 -67.367 12.496 1.00 35.14 80 SER C O 1
ATOM 8179 N N . ILE C 1 81 ? -58.208 -65.888 11.422 1.00 33.31 81 ILE C N 1
ATOM 8180 C CA . ILE C 1 81 ? -59.309 -65.359 10.622 1.00 32.79 81 ILE C CA 1
ATOM 8181 C C . ILE C 1 81 ? -59.044 -65.903 9.220 1.00 36.46 81 ILE C C 1
ATOM 8182 O O . ILE C 1 81 ? -58.023 -65.574 8.607 1.00 36.43 81 ILE C O 1
ATOM 8187 N N . LEU C 1 82 ? -59.918 -66.780 8.739 1.00 32.11 82 LEU C N 1
ATOM 8188 C CA . LEU C 1 82 ? -59.713 -67.364 7.418 1.00 31.04 82 LEU C CA 1
ATOM 8189 C C . LEU C 1 82 ? -60.704 -66.783 6.415 1.00 36.61 82 LEU C C 1
ATOM 8190 O O . LEU C 1 82 ? -61.918 -66.936 6.568 1.00 37.92 82 LEU C O 1
ATOM 8195 N N . ILE C 1 83 ? -60.177 -66.032 5.439 1.00 31.87 83 ILE C N 1
ATOM 8196 C CA . ILE C 1 83 ? -60.968 -65.333 4.426 1.00 30.76 83 ILE C CA 1
ATOM 8197 C C . ILE C 1 83 ? -60.744 -65.895 3.028 1.00 34.46 83 ILE C C 1
ATOM 8198 O O . ILE C 1 83 ? -59.610 -65.982 2.563 1.00 34.72 83 ILE C O 1
ATOM 8203 N N . SER C 1 84 ? -61.821 -66.267 2.359 1.00 30.62 84 SER C N 1
ATOM 8204 C CA . SER C 1 84 ? -61.753 -66.701 0.976 1.00 30.41 84 SER C CA 1
ATOM 8205 C C . SER C 1 84 ? -62.596 -65.731 0.136 1.00 34.28 84 SER C C 1
ATOM 8206 O O . SER C 1 84 ? -63.761 -65.457 0.464 1.00 33.78 84 SER C O 1
ATOM 8209 N N . ILE C 1 85 ? -61.968 -65.149 -0.898 1.00 29.52 85 ILE C N 1
ATOM 8210 C CA . ILE C 1 85 ? -62.590 -64.110 -1.707 1.00 28.38 85 ILE C CA 1
ATOM 8211 C C . ILE C 1 85 ? -62.790 -64.511 -3.153 1.00 32.23 85 ILE C C 1
ATOM 8212 O O . ILE C 1 85 ? -62.011 -65.273 -3.716 1.00 31.86 85 ILE C O 1
ATOM 8217 N N . GLY C 1 86 ? -63.831 -63.938 -3.735 1.00 29.02 86 GLY C N 1
ATOM 8218 C CA . GLY C 1 86 ? -64.204 -64.014 -5.135 1.00 28.56 86 GLY C CA 1
ATOM 8219 C C . GLY C 1 86 ? -64.778 -62.668 -5.523 1.00 32.53 86 GLY C C 1
ATOM 8220 O O . GLY C 1 86 ? -64.820 -61.745 -4.698 1.00 32.81 86 GLY C O 1
ATOM 8221 N N . HIS C 1 87 ? -65.247 -62.533 -6.766 1.00 28.10 87 HIS C N 1
ATOM 8222 C CA . HIS C 1 87 ? -65.901 -61.299 -7.171 1.00 26.71 87 HIS C CA 1
ATOM 8223 C C . HIS C 1 87 ? -67.155 -61.609 -7.944 1.00 32.59 87 HIS C C 1
ATOM 8224 O O . HIS C 1 87 ? -67.189 -62.576 -8.702 1.00 33.23 87 HIS C O 1
ATOM 8231 N N . ILE C 1 88 ? -68.217 -60.867 -7.673 1.00 29.83 88 ILE C N 1
ATOM 8232 C CA . ILE C 1 88 ? -69.522 -61.147 -8.273 1.00 30.38 88 ILE C CA 1
ATOM 8233 C C . ILE C 1 88 ? -69.904 -60.268 -9.491 1.00 34.53 88 ILE C C 1
ATOM 8234 O O . ILE C 1 88 ? -70.998 -60.409 -10.046 1.00 33.21 88 ILE C O 1
ATOM 8239 N N . ASP C 1 89 ? -68.975 -59.389 -9.929 1.00 31.25 89 ASP C N 1
ATOM 8240 C CA . ASP C 1 89 ? -69.182 -58.566 -11.120 1.00 29.95 89 ASP C CA 1
ATOM 8241 C C . ASP C 1 89 ? -68.376 -59.130 -12.305 1.00 33.33 89 ASP C C 1
ATOM 8242 O O . ASP C 1 89 ? -67.313 -59.745 -12.123 1.00 32.00 89 ASP C O 1
ATOM 8247 N N . SER C 1 90 ? -68.900 -58.930 -13.511 1.00 29.79 90 SER C N 1
ATOM 8248 C CA . SER C 1 90 ? -68.248 -59.344 -14.747 1.00 29.47 90 SER C CA 1
ATOM 8249 C C . SER C 1 90 ? -68.361 -58.201 -15.743 1.00 34.31 90 SER C C 1
ATOM 8250 O O . SER C 1 90 ? -69.108 -57.250 -15.502 1.00 34.30 90 SER C O 1
ATOM 8253 N N . CYS C 1 91 ? -67.613 -58.280 -16.851 1.00 31.07 91 CYS C N 1
ATOM 8254 C CA . CYS C 1 91 ? -67.680 -57.297 -17.924 1.00 30.37 91 CYS C CA 1
ATOM 8255 C C . CYS C 1 91 ? -69.068 -57.358 -18.535 1.00 36.75 91 CYS C C 1
ATOM 8256 O O . CYS C 1 91 ? -69.589 -58.451 -18.756 1.00 39.35 91 CYS C O 1
ATOM 8259 N N . ALA C 1 92 ? -69.696 -56.211 -18.749 1.00 32.02 92 ALA C N 1
ATOM 8260 C CA . ALA C 1 92 ? -71.045 -56.192 -19.289 1.00 31.98 92 ALA C CA 1
ATOM 8261 C C . ALA C 1 92 ? -71.344 -54.897 -19.971 1.00 35.94 92 ALA C C 1
ATOM 8262 O O . ALA C 1 92 ? -70.770 -53.849 -19.633 1.00 34.91 92 ALA C O 1
ATOM 8264 N N . LEU C 1 93 ? -72.306 -54.966 -20.900 1.00 31.43 93 LEU C N 1
ATOM 8265 C CA . LEU C 1 93 ? -72.875 -53.797 -21.522 1.00 30.37 93 LEU C CA 1
ATOM 8266 C C . LEU C 1 93 ? -74.059 -53.454 -20.616 1.00 34.39 93 LEU C C 1
ATOM 8267 O O . LEU C 1 93 ? -74.934 -54.298 -20.371 1.00 34.34 93 LEU C O 1
ATOM 8272 N N . LYS C 1 94 ? -74.002 -52.271 -20.017 1.00 30.36 94 LYS C N 1
ATOM 8273 C CA . LYS C 1 94 ? -75.006 -51.784 -19.082 1.00 30.68 94 LYS C CA 1
ATOM 8274 C C . LYS C 1 94 ? -75.766 -50.613 -19.692 1.00 36.52 94 LYS C C 1
ATOM 8275 O O . LYS C 1 94 ? -75.167 -49.792 -20.386 1.00 35.62 94 LYS C O 1
ATOM 8281 N N . ILE C 1 95 ? -77.075 -50.517 -19.420 1.00 34.83 95 ILE C N 1
ATOM 8282 C CA . ILE C 1 95 ? -77.911 -49.434 -19.960 1.00 35.08 95 ILE C CA 1
ATOM 8283 C C . ILE C 1 95 ? -77.568 -48.050 -19.359 1.00 37.93 95 ILE C C 1
ATOM 8284 O O . ILE C 1 95 ? -77.495 -47.908 -18.145 1.00 38.88 95 ILE C O 1
ATOM 8289 N N . SER C 1 96 ? -77.366 -47.042 -20.219 1.00 32.71 96 SER C N 1
ATOM 8290 C CA . SER C 1 96 ? -77.019 -45.678 -19.829 1.00 31.49 96 SER C CA 1
ATOM 8291 C C . SER C 1 96 ? -78.206 -44.917 -19.210 1.00 37.77 96 SER C C 1
ATOM 8292 O O . SER C 1 96 ? -79.354 -45.233 -19.541 1.00 39.36 96 SER C O 1
ATOM 8295 N N . PRO C 1 97 ? -77.973 -43.895 -18.339 1.00 33.50 97 PRO C N 1
ATOM 8296 C CA . PRO C 1 97 ? -79.116 -43.138 -17.766 1.00 33.39 97 PRO C CA 1
ATOM 8297 C C . PRO C 1 97 ? -80.043 -42.602 -18.855 1.00 38.78 97 PRO C C 1
ATOM 8298 O O . PRO C 1 97 ? -81.253 -42.866 -18.820 1.00 39.49 97 PRO C O 1
ATOM 8302 N N . ASN C 1 98 ? -79.459 -41.893 -19.841 1.00 34.23 98 ASN C N 1
ATOM 8303 C CA . ASN C 1 98 ? -80.179 -41.381 -20.993 1.00 34.37 98 ASN C CA 1
ATOM 8304 C C . ASN C 1 98 ? -79.910 -42.372 -22.150 1.00 36.68 98 ASN C C 1
ATOM 8305 O O . ASN C 1 98 ? -78.906 -42.280 -22.867 1.00 35.73 98 ASN C O 1
ATOM 8310 N N . ASN C 1 99 ? -80.808 -43.354 -22.281 1.00 31.43 99 ASN C N 1
ATOM 8311 C CA . ASN C 1 99 ? -80.697 -44.435 -23.250 1.00 30.16 99 ASN C CA 1
ATOM 8312 C C . ASN C 1 99 ? -81.520 -44.285 -24.525 1.00 33.31 99 ASN C C 1
ATOM 8313 O O . ASN C 1 99 ? -81.290 -45.033 -25.467 1.00 34.08 99 ASN C O 1
ATOM 8318 N N . ASN C 1 100 ? -82.446 -43.339 -24.583 1.00 29.37 100 ASN C N 1
ATOM 8319 C CA . ASN C 1 100 ? -83.291 -43.174 -25.763 1.00 30.72 100 ASN C CA 1
ATOM 8320 C C . ASN C 1 100 ? -82.553 -42.727 -27.046 1.00 36.89 100 ASN C C 1
ATOM 8321 O O . ASN C 1 100 ? -82.152 -41.574 -27.172 1.00 37.21 100 ASN C O 1
ATOM 8326 N N . VAL C 1 101 ? -82.352 -43.661 -27.983 1.00 34.57 101 VAL C N 1
ATOM 8327 C CA . VAL C 1 101 ? -81.672 -43.393 -29.258 1.00 34.36 101 VAL C CA 1
ATOM 8328 C C . VAL C 1 101 ? -82.605 -43.780 -30.419 1.00 38.58 101 VAL C C 1
ATOM 8329 O O . VAL C 1 101 ? -83.162 -44.878 -30.412 1.00 38.92 101 VAL C O 1
ATOM 8333 N N . ILE C 1 102 ? -82.804 -42.878 -31.390 1.00 34.60 102 ILE C N 1
ATOM 8334 C CA . ILE C 1 102 ? -83.603 -43.210 -32.575 1.00 34.78 102 ILE C CA 1
ATOM 8335 C C . ILE C 1 102 ? -82.845 -42.818 -33.851 1.00 38.15 102 ILE C C 1
ATOM 8336 O O . ILE C 1 102 ? -82.696 -41.634 -34.160 1.00 37.00 102 ILE C O 1
ATOM 8341 N N . LYS C 1 103 ? -82.344 -43.827 -34.569 1.00 34.72 103 LYS C N 1
ATOM 8342 C CA . LYS C 1 103 ? -81.607 -43.615 -35.806 1.00 35.14 103 LYS C CA 1
ATOM 8343 C C . LYS C 1 103 ? -82.031 -44.639 -36.856 1.00 41.56 103 LYS C C 1
ATOM 8344 O O . LYS C 1 103 ? -82.250 -45.809 -36.534 1.00 40.42 103 LYS C O 1
ATOM 8350 N N . LYS C 1 104 ? -82.140 -44.180 -38.119 1.00 39.91 104 LYS C N 1
ATOM 8351 C CA . LYS C 1 104 ? -82.501 -44.978 -39.292 1.00 40.13 104 LYS C CA 1
ATOM 8352 C C . LYS C 1 104 ? -83.759 -45.819 -39.035 1.00 44.30 104 LYS C C 1
ATOM 8353 O O . LYS C 1 104 ? -83.769 -47.030 -39.287 1.00 45.37 104 LYS C O 1
ATOM 8359 N N . LYS C 1 105 ? -84.802 -45.160 -38.485 1.00 39.43 105 LYS C N 1
ATOM 8360 C CA . LYS C 1 105 ? -86.117 -45.722 -38.141 1.00 38.32 105 LYS C CA 1
ATOM 8361 C C . LYS C 1 105 ? -86.046 -46.895 -37.132 1.00 41.81 105 LYS C C 1
ATOM 8362 O O . LYS C 1 105 ? -86.971 -47.702 -37.063 1.00 41.42 105 LYS C O 1
ATOM 8368 N N . ILE C 1 106 ? -84.946 -46.966 -36.343 1.00 38.12 106 ILE C N 1
ATOM 8369 C CA . ILE C 1 106 ? -84.707 -47.990 -35.329 1.00 37.44 106 ILE C CA 1
ATOM 8370 C C . ILE C 1 106 ? -84.517 -47.386 -33.938 1.00 40.47 106 ILE C C 1
ATOM 8371 O O . ILE C 1 106 ? -83.690 -46.490 -33.757 1.00 39.18 106 ILE C O 1
ATOM 8376 N N . HIS C 1 107 ? -85.271 -47.913 -32.952 1.00 37.72 107 HIS C N 1
ATOM 8377 C CA . HIS C 1 107 ? -85.153 -47.537 -31.545 1.00 36.84 107 HIS C CA 1
ATOM 8378 C C . HIS C 1 107 ? -83.964 -48.303 -30.988 1.00 39.15 107 HIS C C 1
ATOM 8379 O O . HIS C 1 107 ? -83.883 -49.531 -31.116 1.00 38.34 107 HIS C O 1
ATOM 8386 N N . GLN C 1 108 ? -83.011 -47.565 -30.430 1.00 34.80 108 GLN C N 1
ATOM 8387 C CA . GLN C 1 108 ? -81.789 -48.131 -29.875 1.00 33.91 108 GLN C CA 1
ATOM 8388 C C . GLN C 1 108 ? -81.640 -47.728 -28.426 1.00 36.26 108 GLN C C 1
ATOM 8389 O O . GLN C 1 108 ? -82.269 -46.762 -27.971 1.00 35.13 108 GLN C O 1
ATOM 8395 N N . ILE C 1 109 ? -80.795 -48.463 -27.705 1.00 31.93 109 ILE C N 1
ATOM 8396 C CA . ILE C 1 109 ? -80.508 -48.122 -26.330 1.00 31.90 109 ILE C CA 1
ATOM 8397 C C . ILE C 1 109 ? -79.063 -47.720 -26.171 1.00 36.32 109 ILE C C 1
ATOM 8398 O O . ILE C 1 109 ? -78.156 -48.378 -26.688 1.00 34.87 109 ILE C O 1
ATOM 8403 N N . ASN C 1 110 ? -78.844 -46.623 -25.475 1.00 35.27 110 ASN C N 1
ATOM 8404 C CA . ASN C 1 110 ? -77.480 -46.183 -25.211 1.00 35.77 110 ASN C CA 1
ATOM 8405 C C . ASN C 1 110 ? -76.889 -47.086 -24.094 1.00 39.20 110 ASN C C 1
ATOM 8406 O O . ASN C 1 110 ? -77.553 -47.320 -23.080 1.00 38.32 110 ASN C O 1
ATOM 8411 N N . VAL C 1 111 ? -75.695 -47.668 -24.339 1.00 35.03 111 VAL C N 1
ATOM 8412 C CA . VAL C 1 111 ? -75.038 -48.569 -23.386 1.00 34.02 111 VAL C CA 1
ATOM 8413 C C . VAL C 1 111 ? -73.629 -48.114 -22.987 1.00 38.32 111 VAL C C 1
ATOM 8414 O O . VAL C 1 111 ? -72.970 -47.366 -23.722 1.00 38.08 111 VAL C O 1
ATOM 8418 N N . GLU C 1 112 ? -73.182 -48.568 -21.811 1.00 34.60 112 GLU C N 1
ATOM 8419 C CA . GLU C 1 112 ? -71.857 -48.302 -21.260 1.00 33.45 112 GLU C CA 1
ATOM 8420 C C . GLU C 1 112 ? -71.075 -49.607 -21.346 1.00 35.84 112 GLU C C 1
ATOM 8421 O O . GLU C 1 112 ? -71.662 -50.697 -21.302 1.00 33.10 112 GLU C O 1
ATOM 8427 N N . CYS C 1 113 ? -69.743 -49.493 -21.446 1.00 32.95 113 CYS C N 1
ATOM 8428 C CA . CYS C 1 113 ? -68.842 -50.634 -21.510 1.00 32.11 113 CYS C CA 1
ATOM 8429 C C . CYS C 1 113 ? -68.243 -50.839 -20.139 1.00 33.97 113 CYS C C 1
ATOM 8430 O O . CYS C 1 113 ? -67.268 -50.171 -19.800 1.00 34.39 113 CYS C O 1
ATOM 8433 N N . TYR C 1 114 ? -68.859 -51.711 -19.320 1.00 28.74 114 TYR C N 1
ATOM 8434 C CA . TYR C 1 114 ? -68.369 -51.972 -17.961 1.00 27.60 114 TYR C CA 1
ATOM 8435 C C . TYR C 1 114 ? -67.237 -53.003 -17.961 1.00 29.79 114 TYR C C 1
ATOM 8436 O O . TYR C 1 114 ? -67.452 -54.139 -18.357 1.00 29.52 114 TYR C O 1
ATOM 8445 N N . GLY C 1 115 ? -66.063 -52.608 -17.495 1.00 26.09 115 GLY C N 1
ATOM 8446 C CA . GLY C 1 115 ? -64.905 -53.493 -17.470 1.00 26.75 115 GLY C CA 1
ATOM 8447 C C . GLY C 1 115 ? -64.231 -53.637 -18.826 1.00 33.32 115 GLY C C 1
ATOM 8448 O O . GLY C 1 115 ? -64.682 -53.066 -19.826 1.00 33.34 115 GLY C O 1
ATOM 8449 N N . SER C 1 116 ? -63.137 -54.402 -18.872 1.00 31.94 116 SER C N 1
ATOM 8450 C CA . SER C 1 116 ? -62.383 -54.611 -20.112 1.00 32.54 116 SER C CA 1
ATOM 8451 C C . SER C 1 116 ? -62.846 -55.847 -20.887 1.00 35.22 116 SER C C 1
ATOM 8452 O O . SER C 1 116 ? -62.070 -56.768 -21.143 1.00 34.90 116 SER C O 1
ATOM 8455 N N . GLY C 1 117 ? -64.110 -55.831 -21.281 1.00 31.61 117 GLY C N 1
ATOM 8456 C CA . GLY C 1 117 ? -64.709 -56.920 -22.036 1.00 32.24 117 GLY C CA 1
ATOM 8457 C C . GLY C 1 117 ? -64.312 -56.976 -23.494 1.00 38.36 117 GLY C C 1
ATOM 8458 O O . GLY C 1 117 ? -63.952 -55.952 -24.095 1.00 39.98 117 GLY C O 1
ATOM 8459 N N . LEU C 1 118 ? -64.388 -58.192 -24.077 1.00 33.43 118 LEU C N 1
ATOM 8460 C CA . LEU C 1 118 ? -64.147 -58.432 -25.494 1.00 32.61 118 LEU C CA 1
ATOM 8461 C C . LEU C 1 118 ? -65.464 -58.118 -26.209 1.00 35.42 118 LEU C C 1
ATOM 8462 O O . LEU C 1 118 ? -66.229 -59.022 -26.575 1.00 35.13 118 LEU C O 1
ATOM 8467 N N . TRP C 1 119 ? -65.729 -56.817 -26.392 1.00 31.10 119 TRP C N 1
ATOM 8468 C CA . TRP C 1 119 ? -66.971 -56.336 -26.981 1.00 31.58 119 TRP C CA 1
ATOM 8469 C C . TRP C 1 119 ? -67.416 -56.915 -28.324 1.00 36.10 119 TRP C C 1
ATOM 8470 O O . TRP C 1 119 ? -68.618 -56.993 -28.541 1.00 36.20 119 TRP C O 1
ATOM 8481 N N . HIS C 1 120 ? -66.490 -57.350 -29.199 1.00 34.00 120 HIS C N 1
ATOM 8482 C CA . HIS C 1 120 ? -66.877 -57.937 -30.494 1.00 35.15 120 HIS C CA 1
ATOM 8483 C C . HIS C 1 120 ? -67.705 -59.186 -30.317 1.00 38.46 120 HIS C C 1
ATOM 8484 O O . HIS C 1 120 ? -68.697 -59.340 -31.018 1.00 39.31 120 HIS C O 1
ATOM 8491 N N . THR C 1 121 ? -67.391 -59.992 -29.286 1.00 33.99 121 THR C N 1
ATOM 8492 C CA . THR C 1 121 ? -68.119 -61.214 -28.913 1.00 33.29 121 THR C CA 1
ATOM 8493 C C . THR C 1 121 ? -69.598 -60.959 -28.550 1.00 38.32 121 THR C C 1
ATOM 8494 O O . THR C 1 121 ? -70.410 -61.874 -28.640 1.00 39.81 121 THR C O 1
ATOM 8498 N N . TRP C 1 122 ? -69.943 -59.722 -28.162 1.00 34.54 122 TRP C N 1
ATOM 8499 C CA . TRP C 1 122 ? -71.298 -59.299 -27.789 1.00 34.29 122 TRP C CA 1
ATOM 8500 C C . TRP C 1 122 ? -72.188 -59.042 -29.009 1.00 36.67 122 TRP C C 1
ATOM 8501 O O . TRP C 1 122 ? -73.413 -59.030 -28.884 1.00 36.11 122 TRP C O 1
ATOM 8512 N N . PHE C 1 123 ? -71.571 -58.839 -30.184 1.00 32.46 123 PHE C N 1
ATOM 8513 C CA . PHE C 1 123 ? -72.282 -58.601 -31.439 1.00 32.00 123 PHE C CA 1
ATOM 8514 C C . PHE C 1 123 ? -72.951 -59.886 -31.887 1.00 36.22 123 PHE C C 1
ATOM 8515 O O . PHE C 1 123 ? -72.402 -60.976 -31.699 1.00 36.18 123 PHE C O 1
ATOM 8523 N N . ASP C 1 124 ? -74.156 -59.752 -32.443 1.00 33.57 124 ASP C N 1
ATOM 8524 C CA . ASP C 1 124 ? -74.979 -60.831 -32.987 1.00 34.27 124 ASP C CA 1
ATOM 8525 C C . ASP C 1 124 ? -75.361 -61.936 -31.980 1.00 37.70 124 ASP C C 1
ATOM 8526 O O . ASP C 1 124 ? -75.319 -63.124 -32.295 1.00 37.37 124 ASP C O 1
ATOM 8531 N N . ARG C 1 125 ? -75.764 -61.517 -30.774 1.00 33.97 125 ARG C N 1
ATOM 8532 C CA . ARG C 1 125 ? -76.160 -62.392 -29.671 1.00 33.72 125 ARG C CA 1
ATOM 8533 C C . ARG C 1 125 ? -77.589 -62.075 -29.255 1.00 39.12 125 ARG C C 1
ATOM 8534 O O . ARG C 1 125 ? -78.024 -60.926 -29.359 1.00 38.80 125 ARG C O 1
ATOM 8542 N N . SER C 1 126 ? -78.305 -63.093 -28.759 1.00 37.02 126 SER C N 1
ATOM 8543 C CA . SER C 1 126 ? -79.672 -62.973 -28.260 1.00 37.72 126 SER C CA 1
ATOM 8544 C C . SER C 1 126 ? -79.553 -62.393 -26.851 1.00 40.92 126 SER C C 1
ATOM 8545 O O . SER C 1 126 ? -79.170 -63.101 -25.912 1.00 40.73 126 SER C O 1
ATOM 8548 N N . LEU C 1 127 ? -79.808 -61.091 -26.717 1.00 36.27 127 LEU C N 1
ATOM 8549 C CA . LEU C 1 127 ? -79.615 -60.427 -25.440 1.00 35.02 127 LEU C CA 1
ATOM 8550 C C . LEU C 1 127 ? -80.869 -60.119 -24.645 1.00 40.96 127 LEU C C 1
ATOM 8551 O O . LEU C 1 127 ? -81.873 -59.670 -25.198 1.00 41.72 127 LEU C O 1
ATOM 8556 N N . GLY C 1 128 ? -80.767 -60.362 -23.343 1.00 37.25 128 GLY C N 1
ATOM 8557 C CA . GLY C 1 128 ? -81.786 -60.084 -22.344 1.00 37.17 128 GLY C CA 1
ATOM 8558 C C . GLY C 1 128 ? -81.283 -59.071 -21.334 1.00 39.77 128 GLY C C 1
ATOM 8559 O O . GLY C 1 128 ? -80.364 -58.300 -21.622 1.00 38.00 128 GLY C O 1
ATOM 8560 N N . LEU C 1 129 ? -81.882 -59.053 -20.144 1.00 37.41 129 LEU C N 1
ATOM 8561 C CA . LEU C 1 129 ? -81.489 -58.106 -19.094 1.00 37.24 129 LEU C CA 1
ATOM 8562 C C . LEU C 1 129 ? -81.425 -58.742 -17.711 1.00 41.55 129 LEU C C 1
ATOM 8563 O O . LEU C 1 129 ? -82.107 -59.737 -17.444 1.00 42.48 129 LEU C O 1
ATOM 8568 N N . SER C 1 130 ? -80.619 -58.141 -16.826 1.00 36.90 130 SER C N 1
ATOM 8569 C CA . SER C 1 130 ? -80.476 -58.560 -15.435 1.00 36.20 130 SER C CA 1
ATOM 8570 C C . SER C 1 130 ? -80.023 -57.386 -14.568 1.00 38.16 130 SER C C 1
ATOM 8571 O O . SER C 1 130 ? -79.166 -56.607 -14.984 1.00 36.75 130 SER C O 1
ATOM 8574 N N . GLY C 1 131 ? -80.606 -57.262 -13.381 1.00 34.28 131 GLY C N 1
ATOM 8575 C CA . GLY C 1 131 ? -80.224 -56.206 -12.455 1.00 33.43 131 GLY C CA 1
ATOM 8576 C C . GLY C 1 131 ? -81.318 -55.561 -11.629 1.00 37.66 131 GLY C C 1
ATOM 8577 O O . GLY C 1 131 ? -82.398 -56.129 -11.411 1.00 37.40 131 GLY C O 1
ATOM 8578 N N . GLN C 1 132 ? -81.017 -54.350 -11.160 1.00 33.25 132 GLN C N 1
ATOM 8579 C CA . GLN C 1 132 ? -81.842 -53.568 -10.260 1.00 32.66 132 GLN C CA 1
ATOM 8580 C C . GLN C 1 132 ? -82.677 -52.512 -10.956 1.00 37.04 132 GLN C C 1
ATOM 8581 O O . GLN C 1 132 ? -82.191 -51.832 -11.861 1.00 36.43 132 GLN C O 1
ATOM 8587 N N . VAL C 1 133 ? -83.939 -52.368 -10.502 1.00 34.23 133 VAL C N 1
ATOM 8588 C CA . VAL C 1 133 ? -84.904 -51.370 -10.969 1.00 34.27 133 VAL C CA 1
ATOM 8589 C C . VAL C 1 133 ? -85.573 -50.674 -9.767 1.00 41.23 133 VAL C C 1
ATOM 8590 O O . VAL C 1 133 ? -85.962 -51.324 -8.792 1.00 40.75 133 VAL C O 1
ATOM 8594 N N . LEU C 1 134 ? -85.697 -49.350 -9.853 1.00 40.11 134 LEU C N 1
ATOM 8595 C CA . LEU C 1 134 ? -86.367 -48.559 -8.842 1.00 41.34 134 LEU C CA 1
ATOM 8596 C C . LEU C 1 134 ? -87.566 -47.859 -9.456 1.00 44.22 134 LEU C C 1
ATOM 8597 O O . LEU C 1 134 ? -87.426 -47.132 -10.444 1.00 43.72 134 LEU C O 1
ATOM 8602 N N . TYR C 1 135 ? -88.747 -48.110 -8.883 1.00 40.95 135 TYR C N 1
ATOM 8603 C CA . TYR C 1 135 ? -90.004 -47.509 -9.321 1.00 41.73 135 TYR C CA 1
ATOM 8604 C C . TYR C 1 135 ? -90.860 -47.040 -8.139 1.00 47.05 135 TYR C C 1
ATOM 8605 O O . TYR C 1 135 ? -90.665 -47.497 -7.007 1.00 45.95 135 TYR C O 1
ATOM 8614 N N . LYS C 1 136 ? -91.804 -46.121 -8.403 1.00 46.23 136 LYS C N 1
ATOM 8615 C CA . LYS C 1 136 ? -92.719 -45.614 -7.377 1.00 47.19 136 LYS C CA 1
ATOM 8616 C C . LYS C 1 136 ? -94.025 -46.410 -7.359 1.00 53.14 136 LYS C C 1
ATOM 8617 O O . LYS C 1 136 ? -94.623 -46.626 -8.411 1.00 52.44 136 LYS C O 1
ATOM 8623 N N . LYS C 1 137 ? -94.419 -46.896 -6.173 1.00 52.30 137 LYS C N 1
ATOM 8624 C CA . LYS C 1 137 ? -95.668 -47.631 -5.938 1.00 54.11 137 LYS C CA 1
ATOM 8625 C C . LYS C 1 137 ? -96.316 -46.974 -4.722 1.00 60.39 137 LYS C C 1
ATOM 8626 O O . LYS C 1 137 ? -95.997 -47.301 -3.571 1.00 60.76 137 LYS C O 1
ATOM 8632 N N . GLY C 1 138 ? -97.156 -45.988 -5.010 1.00 57.41 138 GLY C N 1
ATOM 8633 C CA . GLY C 1 138 ? -97.793 -45.154 -4.004 1.00 57.94 138 GLY C CA 1
ATOM 8634 C C . GLY C 1 138 ? -96.827 -44.066 -3.574 1.00 61.49 138 GLY C C 1
ATOM 8635 O O . GLY C 1 138 ? -96.325 -43.309 -4.414 1.00 60.68 138 GLY C O 1
ATOM 8636 N N . ASN C 1 139 ? -96.527 -44.014 -2.267 1.00 57.88 139 ASN C N 1
ATOM 8637 C CA . ASN C 1 139 ? -95.599 -43.059 -1.654 1.00 57.16 139 ASN C CA 1
ATOM 8638 C C . ASN C 1 139 ? -94.269 -43.755 -1.304 1.00 59.15 139 ASN C C 1
ATOM 8639 O O . ASN C 1 139 ? -93.496 -43.233 -0.495 1.00 59.01 139 ASN C O 1
ATOM 8644 N N . LYS C 1 140 ? -94.009 -44.931 -1.925 1.00 53.23 140 LYS C N 1
ATOM 8645 C CA . LYS C 1 140 ? -92.808 -45.734 -1.685 1.00 50.81 140 LYS C CA 1
ATOM 8646 C C . LYS C 1 140 ? -91.903 -45.882 -2.911 1.00 52.46 140 LYS C C 1
ATOM 8647 O O . LYS C 1 140 ? -92.397 -45.941 -4.038 1.00 51.97 140 LYS C O 1
ATOM 8653 N N . LEU C 1 141 ? -90.572 -45.960 -2.674 1.00 47.40 141 LEU C N 1
ATOM 8654 C CA . LEU C 1 141 ? -89.548 -46.198 -3.692 1.00 46.23 141 LEU C CA 1
ATOM 8655 C C . LEU C 1 141 ? -89.201 -47.689 -3.607 1.00 46.87 141 LEU C C 1
ATOM 8656 O O . LEU C 1 141 ? -88.579 -48.149 -2.640 1.00 44.73 141 LEU C O 1
ATOM 8661 N N . VAL C 1 142 ? -89.676 -48.445 -4.597 1.00 42.89 142 VAL C N 1
ATOM 8662 C CA . VAL C 1 142 ? -89.529 -49.891 -4.639 1.00 43.01 142 VAL C CA 1
ATOM 8663 C C . VAL C 1 142 ? -88.273 -50.314 -5.378 1.00 47.29 142 VAL C C 1
ATOM 8664 O O . VAL C 1 142 ? -88.087 -49.949 -6.541 1.00 47.09 142 VAL C O 1
ATOM 8668 N N . GLU C 1 143 ? -87.419 -51.098 -4.702 1.00 43.64 143 GLU C N 1
ATOM 8669 C CA . GLU C 1 143 ? -86.212 -51.666 -5.298 1.00 42.39 143 GLU C CA 1
ATOM 8670 C C . GLU C 1 143 ? -86.549 -53.112 -5.612 1.00 45.14 143 GLU C C 1
ATOM 8671 O O . GLU C 1 143 ? -86.923 -53.872 -4.709 1.00 45.65 143 GLU C O 1
ATOM 8677 N N . LYS C 1 144 ? -86.483 -53.470 -6.897 1.00 39.97 144 LYS C N 1
ATOM 8678 C CA . LYS C 1 144 ? -86.795 -54.817 -7.368 1.00 39.22 144 LYS C CA 1
ATOM 8679 C C . LYS C 1 144 ? -85.694 -55.344 -8.296 1.00 40.99 144 LYS C C 1
ATOM 8680 O O . LYS C 1 144 ? -85.277 -54.646 -9.230 1.00 39.93 144 LYS C O 1
ATOM 8686 N N . LEU C 1 145 ? -85.224 -56.569 -8.022 1.00 36.31 145 LEU C N 1
ATOM 8687 C CA . LEU C 1 145 ? -84.219 -57.225 -8.854 1.00 35.52 145 LEU C CA 1
ATOM 8688 C C . LEU C 1 145 ? -84.933 -58.089 -9.873 1.00 40.87 145 LEU C C 1
ATOM 8689 O O . LEU C 1 145 ? -85.684 -58.984 -9.499 1.00 43.15 145 LEU C O 1
ATOM 8694 N N . ILE C 1 146 ? -84.721 -57.796 -11.159 1.00 35.78 146 ILE C N 1
ATOM 8695 C CA . ILE C 1 146 ? -85.326 -58.498 -12.294 1.00 34.63 146 ILE C CA 1
ATOM 8696 C C . ILE C 1 146 ? -84.269 -59.182 -13.167 1.00 37.40 146 ILE C C 1
ATOM 8697 O O . ILE C 1 146 ? -83.110 -58.777 -13.180 1.00 34.74 146 ILE C O 1
ATOM 8702 N N . GLN C 1 147 ? -84.699 -60.204 -13.919 1.00 36.08 147 GLN C N 1
ATOM 8703 C CA . GLN C 1 147 ? -83.914 -60.901 -14.928 1.00 36.05 147 GLN C CA 1
ATOM 8704 C C . GLN C 1 147 ? -84.870 -61.360 -16.019 1.00 43.18 147 GLN C C 1
ATOM 8705 O O . GLN C 1 147 ? -85.762 -62.172 -15.749 1.00 44.62 147 GLN C O 1
ATOM 8711 N N . ILE C 1 148 ? -84.722 -60.778 -17.232 1.00 39.79 148 ILE C N 1
ATOM 8712 C CA . ILE C 1 148 ? -85.524 -61.093 -18.416 1.00 39.70 148 ILE C CA 1
ATOM 8713 C C . ILE C 1 148 ? -84.686 -62.057 -19.271 1.00 42.50 148 ILE C C 1
ATOM 8714 O O . ILE C 1 148 ? -83.654 -61.663 -19.820 1.00 41.98 148 ILE C O 1
ATOM 8719 N N . ASN C 1 149 ? -85.097 -63.333 -19.314 1.00 38.37 149 ASN C N 1
ATOM 8720 C CA . ASN C 1 149 ? -84.366 -64.380 -20.025 1.00 38.25 149 ASN C CA 1
ATOM 8721 C C . ASN C 1 149 ? -84.745 -64.618 -21.504 1.00 43.59 149 ASN C C 1
ATOM 8722 O O . ASN C 1 149 ? -84.225 -65.546 -22.131 1.00 43.46 149 ASN C O 1
ATOM 8727 N N . LYS C 1 150 ? -85.615 -63.757 -22.063 1.00 41.07 150 LYS C N 1
ATOM 8728 C CA . LYS C 1 150 ? -86.035 -63.780 -23.467 1.00 40.83 150 LYS C CA 1
ATOM 8729 C C . LYS C 1 150 ? -85.142 -62.805 -24.262 1.00 44.06 150 LYS C C 1
ATOM 8730 O O . LYS C 1 150 ? -84.620 -61.839 -23.692 1.00 41.85 150 LYS C O 1
ATOM 8732 N N . SER C 1 151 ? -84.941 -63.079 -25.569 1.00 41.44 151 SER C N 1
ATOM 8733 C CA . SER C 1 151 ? -84.145 -62.220 -26.445 1.00 40.38 151 SER C CA 1
ATOM 8734 C C . SER C 1 151 ? -84.947 -60.961 -26.769 1.00 45.45 151 SER C C 1
ATOM 8735 O O . SER C 1 151 ? -86.003 -61.034 -27.422 1.00 47.18 151 SER C O 1
ATOM 8738 N N . VAL C 1 152 ? -84.460 -59.813 -26.275 1.00 39.72 152 VAL C N 1
ATOM 8739 C CA . VAL C 1 152 ? -85.123 -58.518 -26.433 1.00 38.97 152 VAL C CA 1
ATOM 8740 C C . VAL C 1 152 ? -84.240 -57.480 -27.129 1.00 41.47 152 VAL C C 1
ATOM 8741 O O . VAL C 1 152 ? -84.750 -56.507 -27.686 1.00 41.00 152 VAL C O 1
ATOM 8745 N N . LEU C 1 153 ? -82.915 -57.682 -27.071 1.00 37.44 153 LEU C N 1
ATOM 8746 C CA . LEU C 1 153 ? -81.902 -56.767 -27.612 1.00 36.30 153 LEU C CA 1
ATOM 8747 C C . LEU C 1 153 ? -80.913 -57.488 -28.526 1.00 38.58 153 LEU C C 1
ATOM 8748 O O . LEU C 1 153 ? -80.669 -58.687 -28.361 1.00 38.97 153 LEU C O 1
ATOM 8753 N N . PHE C 1 154 ? -80.379 -56.769 -29.514 1.00 33.05 154 PHE C N 1
ATOM 8754 C CA . PHE C 1 154 ? -79.452 -57.340 -30.487 1.00 32.33 154 PHE C CA 1
ATOM 8755 C C . PHE C 1 154 ? -78.469 -56.282 -30.930 1.00 37.89 154 PHE C C 1
ATOM 8756 O O . PHE C 1 154 ? -78.874 -55.163 -31.258 1.00 39.22 154 PHE C O 1
ATOM 8764 N N . LEU C 1 155 ? -77.177 -56.632 -30.929 1.00 33.15 155 LEU C N 1
ATOM 8765 C CA . LEU C 1 155 ? -76.120 -55.738 -31.365 1.00 32.48 155 LEU C CA 1
ATOM 8766 C C . LEU C 1 155 ? -75.695 -56.225 -32.754 1.00 37.35 155 LEU C C 1
ATOM 8767 O O . LEU C 1 155 ? -74.981 -57.216 -32.871 1.00 36.97 155 LEU C O 1
ATOM 8772 N N . PRO C 1 156 ? -76.220 -55.614 -33.831 1.00 35.01 156 PRO C N 1
ATOM 8773 C CA . PRO C 1 156 ? -75.904 -56.130 -35.160 1.00 35.36 156 PRO C CA 1
ATOM 8774 C C . PRO C 1 156 ? -74.578 -55.662 -35.711 1.00 38.22 156 PRO C C 1
ATOM 8775 O O . PRO C 1 156 ? -74.258 -54.478 -35.654 1.00 38.35 156 PRO C O 1
ATOM 8779 N N . SER C 1 157 ? -73.825 -56.598 -36.274 1.00 34.35 157 SER C N 1
ATOM 8780 C CA . SER C 1 157 ? -72.569 -56.321 -36.956 1.00 34.00 157 SER C CA 1
ATOM 8781 C C . SER C 1 157 ? -72.878 -55.622 -38.287 1.00 38.42 157 SER C C 1
ATOM 8782 O O . SER C 1 157 ? -73.997 -55.743 -38.797 1.00 39.13 157 SER C O 1
ATOM 8785 N N . LEU C 1 158 ? -71.903 -54.907 -38.857 1.00 33.79 158 LEU C N 1
ATOM 8786 C CA . LEU C 1 158 ? -72.095 -54.375 -40.192 1.00 34.51 158 LEU C CA 1
ATOM 8787 C C . LEU C 1 158 ? -71.715 -55.558 -41.115 1.00 43.35 158 LEU C C 1
ATOM 8788 O O . LEU C 1 158 ? -70.812 -56.325 -40.762 1.00 44.70 158 LEU C O 1
ATOM 8793 N N . ALA C 1 159 ? -72.389 -55.716 -42.275 1.00 40.74 159 ALA C N 1
ATOM 8794 C CA . ALA C 1 159 ? -72.077 -56.787 -43.230 1.00 41.70 159 ALA C CA 1
ATOM 8795 C C . ALA C 1 159 ? -70.627 -56.697 -43.760 1.00 47.10 159 ALA C C 1
ATOM 8796 O O . ALA C 1 159 ? -70.046 -55.607 -43.806 1.00 47.38 159 ALA C O 1
ATOM 8798 N N . ILE C 1 160 ? -70.049 -57.840 -44.169 1.00 43.48 160 ILE C N 1
ATOM 8799 C CA . ILE C 1 160 ? -68.690 -57.877 -44.729 1.00 42.44 160 ILE C CA 1
ATOM 8800 C C . ILE C 1 160 ? -68.631 -57.108 -46.081 1.00 46.61 160 ILE C C 1
ATOM 8801 O O . ILE C 1 160 ? -67.596 -56.529 -46.426 1.00 46.66 160 ILE C O 1
ATOM 8806 N N . HIS C 1 161 ? -69.763 -57.097 -46.813 1.00 43.34 161 HIS C N 1
ATOM 8807 C CA . HIS C 1 161 ? -69.952 -56.486 -48.136 1.00 43.55 161 HIS C CA 1
ATOM 8808 C C . HIS C 1 161 ? -69.812 -54.969 -48.098 1.00 47.23 161 HIS C C 1
ATOM 8809 O O . HIS C 1 161 ? -69.401 -54.367 -49.088 1.00 48.11 161 HIS C O 1
ATOM 8816 N N . LEU C 1 162 ? -70.156 -54.356 -46.966 1.00 42.30 162 LEU C N 1
ATOM 8817 C CA . LEU C 1 162 ? -70.078 -52.909 -46.801 1.00 41.52 162 LEU C CA 1
ATOM 8818 C C . LEU C 1 162 ? -68.812 -52.518 -46.004 1.00 47.21 162 LEU C C 1
ATOM 8819 O O . LEU C 1 162 ? -68.820 -51.542 -45.251 1.00 46.91 162 LEU C O 1
ATOM 8824 N N . GLN C 1 163 ? -67.717 -53.295 -46.182 1.00 44.55 163 GLN C N 1
ATOM 8825 C CA . GLN C 1 163 ? -66.426 -53.105 -45.510 1.00 43.25 163 GLN C CA 1
ATOM 8826 C C . GLN C 1 163 ? -65.232 -53.244 -46.489 1.00 52.54 163 GLN C C 1
ATOM 8827 O O . GLN C 1 163 ? -65.299 -54.019 -47.455 1.00 53.59 163 GLN C O 1
ATOM 8833 N N . ASN C 1 164 ? -64.153 -52.500 -46.212 1.00 50.33 164 ASN C N 1
ATOM 8834 C CA . ASN C 1 164 ? -62.927 -52.496 -47.008 1.00 76.65 164 ASN C CA 1
ATOM 8835 C C . ASN C 1 164 ? -61.946 -53.574 -46.592 1.00 94.81 164 ASN C C 1
ATOM 8836 O O . ASN C 1 164 ? -62.285 -54.760 -46.576 1.00 52.08 164 ASN C O 1
ATOM 8838 N N . PHE C 1 170 ? -60.557 -61.035 -40.496 1.00 82.97 170 PHE C N 1
ATOM 8839 C CA . PHE C 1 170 ? -59.417 -60.145 -40.710 1.00 82.29 170 PHE C CA 1
ATOM 8840 C C . PHE C 1 170 ? -59.263 -59.182 -39.511 1.00 84.83 170 PHE C C 1
ATOM 8841 O O . PHE C 1 170 ? -59.481 -59.613 -38.373 1.00 83.65 170 PHE C O 1
ATOM 8843 N N . SER C 1 171 ? -58.875 -57.902 -39.758 1.00 80.55 171 SER C N 1
ATOM 8844 C CA . SER C 1 171 ? -58.692 -56.883 -38.722 1.00 78.83 171 SER C CA 1
ATOM 8845 C C . SER C 1 171 ? -60.041 -56.281 -38.319 1.00 81.76 171 SER C C 1
ATOM 8846 O O . SER C 1 171 ? -60.763 -55.761 -39.183 1.00 82.37 171 SER C O 1
ATOM 8848 N N . VAL C 1 172 ? -60.389 -56.379 -37.004 1.00 75.44 172 VAL C N 1
ATOM 8849 C CA . VAL C 1 172 ? -61.624 -55.836 -36.410 1.00 73.49 172 VAL C CA 1
ATOM 8850 C C . VAL C 1 172 ? -61.335 -54.559 -35.539 1.00 72.59 172 VAL C C 1
ATOM 8851 O O . VAL C 1 172 ? -60.525 -54.615 -34.604 1.00 71.31 172 VAL C O 1
ATOM 8855 N N . LYS C 1 173 ? -61.937 -53.400 -35.919 1.00 66.47 173 LYS C N 1
ATOM 8856 C CA . LYS C 1 173 ? -61.752 -52.090 -35.254 1.00 64.42 173 LYS C CA 1
ATOM 8857 C C . LYS C 1 173 ? -63.099 -51.416 -34.881 1.00 63.39 173 LYS C C 1
ATOM 8858 O O . LYS C 1 173 ? -63.697 -50.701 -35.692 1.00 64.37 173 LYS C O 1
ATOM 8860 N N . ILE C 1 174 ? -63.556 -51.642 -33.645 1.00 53.63 174 ILE C N 1
ATOM 8861 C CA . ILE C 1 174 ? -64.840 -51.157 -33.135 1.00 50.33 174 ILE C CA 1
ATOM 8862 C C . ILE C 1 174 ? -64.731 -49.847 -32.374 1.00 49.02 174 ILE C C 1
ATOM 8863 O O . ILE C 1 174 ? -63.916 -49.721 -31.457 1.00 48.19 174 ILE C O 1
ATOM 8868 N N . ASN C 1 175 ? -65.605 -48.893 -32.711 1.00 42.11 175 ASN C N 1
ATOM 8869 C CA . ASN C 1 175 ? -65.735 -47.653 -31.961 1.00 39.78 175 ASN C CA 1
ATOM 8870 C C . ASN C 1 175 ? -66.714 -48.009 -30.826 1.00 40.29 175 ASN C C 1
ATOM 8871 O O . ASN C 1 175 ? -67.850 -48.402 -31.095 1.00 39.51 175 ASN C O 1
ATOM 8876 N N . TYR C 1 176 ? -66.311 -47.899 -29.587 1.00 35.82 176 TYR C N 1
ATOM 8877 C CA . TYR C 1 176 ? -67.143 -48.319 -28.502 1.00 35.19 176 TYR C CA 1
ATOM 8878 C C . TYR C 1 176 ? -68.330 -47.430 -28.268 1.00 39.70 176 TYR C C 1
ATOM 8879 O O . TYR C 1 176 ? -69.281 -47.852 -27.668 1.00 40.60 176 TYR C O 1
ATOM 8888 N N . GLU C 1 177 ? -68.261 -46.186 -28.702 1.00 34.82 177 GLU C N 1
ATOM 8889 C CA . GLU C 1 177 ? -69.382 -45.288 -28.584 1.00 33.83 177 GLU C CA 1
ATOM 8890 C C . GLU C 1 177 ? -70.368 -45.487 -29.726 1.00 37.45 177 GLU C C 1
ATOM 8891 O O . GLU C 1 177 ? -71.511 -45.766 -29.503 1.00 36.29 177 GLU C O 1
ATOM 8897 N N . ASN C 1 178 ? -69.900 -45.382 -30.947 1.00 35.33 178 ASN C N 1
ATOM 8898 C CA . ASN C 1 178 ? -70.749 -45.475 -32.106 1.00 36.62 178 ASN C CA 1
ATOM 8899 C C . ASN C 1 178 ? -71.295 -46.817 -32.495 1.00 40.76 178 ASN C C 1
ATOM 8900 O O . ASN C 1 178 ? -72.391 -46.896 -32.938 1.00 41.31 178 ASN C O 1
ATOM 8905 N N . HIS C 1 179 ? -70.517 -47.859 -32.346 1.00 36.22 179 HIS C N 1
ATOM 8906 C CA . HIS C 1 179 ? -70.921 -49.149 -32.821 1.00 36.68 179 HIS C CA 1
ATOM 8907 C C . HIS C 1 179 ? -71.518 -50.037 -31.775 1.00 41.03 179 HIS C C 1
ATOM 8908 O O . HIS C 1 179 ? -72.130 -51.006 -32.087 1.00 40.65 179 HIS C O 1
ATOM 8915 N N . ILE C 1 180 ? -71.296 -49.726 -30.525 1.00 37.02 180 ILE C N 1
ATOM 8916 C CA . ILE C 1 180 ? -71.909 -50.492 -29.447 1.00 35.98 180 ILE C CA 1
ATOM 8917 C C . ILE C 1 180 ? -73.192 -49.760 -29.014 1.00 38.54 180 ILE C C 1
ATOM 8918 O O . ILE C 1 180 ? -73.196 -48.962 -28.064 1.00 38.93 180 ILE C O 1
ATOM 8923 N N . LYS C 1 181 ? -74.259 -49.987 -29.788 1.00 33.79 181 LYS C N 1
ATOM 8924 C CA . LYS C 1 181 ? -75.591 -49.410 -29.606 1.00 33.50 181 LYS C CA 1
ATOM 8925 C C . LYS C 1 181 ? -76.626 -50.471 -30.043 1.00 39.95 181 LYS C C 1
ATOM 8926 O O . LYS C 1 181 ? -76.896 -50.607 -31.246 1.00 40.33 181 LYS C O 1
ATOM 8932 N N . PRO C 1 182 ? -77.149 -51.295 -29.097 1.00 37.29 182 PRO C N 1
ATOM 8933 C CA . PRO C 1 182 ? -78.078 -52.366 -29.489 1.00 37.64 182 PRO C CA 1
ATOM 8934 C C . PRO C 1 182 ? -79.416 -51.871 -30.006 1.00 41.99 182 PRO C C 1
ATOM 8935 O O . PRO C 1 182 ? -79.868 -50.792 -29.622 1.00 42.40 182 PRO C O 1
ATOM 8939 N N . ILE C 1 183 ? -80.050 -52.677 -30.870 1.00 38.36 183 ILE C N 1
ATOM 8940 C CA . ILE C 1 183 ? -81.358 -52.370 -31.451 1.00 38.86 183 ILE C CA 1
ATOM 8941 C C . ILE C 1 183 ? -82.470 -53.020 -30.583 1.00 43.12 183 ILE C C 1
ATOM 8942 O O . ILE C 1 183 ? -82.267 -54.129 -30.083 1.00 43.02 183 ILE C O 1
ATOM 8947 N N . ILE C 1 184 ? -83.587 -52.292 -30.321 1.00 38.93 184 ILE C N 1
ATOM 8948 C CA . ILE C 1 184 ? -84.701 -52.778 -29.487 1.00 38.14 184 ILE C CA 1
ATOM 8949 C C . ILE C 1 184 ? -85.987 -52.944 -30.287 1.00 42.22 184 ILE C C 1
ATOM 8950 O O . ILE C 1 184 ? -86.729 -53.896 -30.040 1.00 43.24 184 ILE C O 1
ATOM 8955 N N . SER C 1 185 ? -86.243 -52.026 -31.247 1.00 37.15 185 SER C N 1
ATOM 8956 C CA . SER C 1 185 ? -87.428 -52.030 -32.096 1.00 37.41 185 SER C CA 1
ATOM 8957 C C . SER C 1 185 ? -87.320 -51.073 -33.297 1.00 40.32 185 SER C C 1
ATOM 8958 O O . SER C 1 185 ? -86.369 -50.282 -33.384 1.00 39.27 185 SER C O 1
ATOM 8961 N N . THR C 1 186 ? -88.316 -51.140 -34.211 1.00 36.19 186 THR C N 1
ATOM 8962 C CA . THR C 1 186 ? -88.432 -50.192 -35.306 1.00 36.90 186 THR C CA 1
ATOM 8963 C C . THR C 1 186 ? -89.377 -49.120 -34.794 1.00 43.57 186 THR C C 1
ATOM 8964 O O . THR C 1 186 ? -90.072 -49.350 -33.802 1.00 43.82 186 THR C O 1
ATOM 8968 N N . THR C 1 187 ? -89.431 -47.958 -35.465 1.00 41.92 187 THR C N 1
ATOM 8969 C CA . THR C 1 187 ? -90.378 -46.898 -35.094 1.00 42.29 187 THR C CA 1
ATOM 8970 C C . THR C 1 187 ? -91.820 -47.334 -35.434 1.00 47.18 187 THR C C 1
ATOM 8971 O O . THR C 1 187 ? -92.753 -46.931 -34.747 1.00 47.25 187 THR C O 1
ATOM 8975 N N . LEU C 1 188 ? -91.977 -48.190 -36.466 1.00 44.33 188 LEU C N 1
ATOM 8976 C CA . LEU C 1 188 ? -93.253 -48.735 -36.931 1.00 45.36 188 LEU C CA 1
ATOM 8977 C C . LEU C 1 188 ? -93.969 -49.517 -35.832 1.00 51.06 188 LE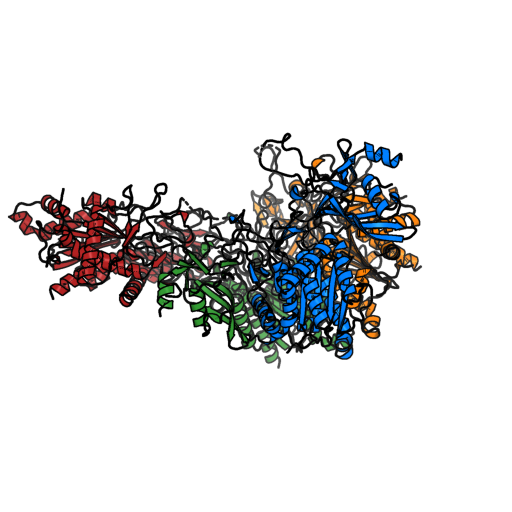U C C 1
ATOM 8978 O O . LEU C 1 188 ? -95.111 -49.197 -35.514 1.00 50.21 188 LEU C O 1
ATOM 8983 N N . PHE C 1 189 ? -93.298 -50.536 -35.263 1.00 49.76 189 PHE C N 1
ATOM 8984 C CA . PHE C 1 189 ? -93.869 -51.390 -34.222 1.00 50.56 189 PHE C CA 1
ATOM 8985 C C . PHE C 1 189 ? -94.068 -50.683 -32.898 1.00 54.90 189 PHE C C 1
ATOM 8986 O O . PHE C 1 189 ? -95.026 -51.007 -32.187 1.00 54.41 189 PHE C O 1
ATOM 8994 N N . ASN C 1 190 ? -93.192 -49.690 -32.584 1.00 51.05 190 ASN C N 1
ATOM 8995 C CA . ASN C 1 190 ? -93.329 -48.882 -31.372 1.00 50.60 190 ASN C CA 1
ATOM 8996 C C . ASN C 1 190 ? -94.626 -48.069 -31.460 1.00 56.71 190 ASN C C 1
ATOM 8997 O O . ASN C 1 190 ? -95.371 -48.025 -30.482 1.00 57.49 190 ASN C O 1
ATOM 9002 N N . GLN C 1 191 ? -94.918 -47.498 -32.656 1.00 53.60 191 GLN C N 1
ATOM 9003 C CA . GLN C 1 191 ? -96.127 -46.742 -32.985 1.00 54.78 191 GLN C CA 1
ATOM 9004 C C . GLN C 1 191 ? -97.374 -47.642 -32.920 1.00 59.79 191 GLN C C 1
ATOM 9005 O O . GLN C 1 191 ? -98.367 -47.262 -32.294 1.00 58.70 191 GLN C O 1
ATOM 9011 N N . LEU C 1 192 ? -97.300 -48.843 -33.543 1.00 58.36 192 LEU C N 1
ATOM 9012 C CA . LEU C 1 192 ? -98.358 -49.854 -33.570 1.00 60.16 192 LEU C CA 1
ATOM 9013 C C . LEU C 1 192 ? -98.773 -50.268 -32.170 1.00 67.74 192 LEU C C 1
ATOM 9014 O O . LEU C 1 192 ? -99.967 -50.366 -31.908 1.00 68.95 192 LEU C O 1
ATOM 9019 N N . ASN C 1 193 ? -97.800 -50.507 -31.272 1.00 66.10 193 ASN C N 1
ATOM 9020 C CA . ASN C 1 193 ? -98.089 -50.882 -29.892 1.00 67.13 193 ASN C CA 1
ATOM 9021 C C . ASN C 1 193 ? -98.647 -49.734 -29.075 1.00 75.82 193 ASN C C 1
ATOM 9022 O O . ASN C 1 193 ? -99.505 -49.965 -28.220 1.00 76.58 193 ASN C O 1
ATOM 9027 N N . LYS C 1 194 ? -98.243 -48.487 -29.408 1.00 74.79 194 LYS C N 1
ATOM 9028 C CA . LYS C 1 194 ? -98.769 -47.268 -28.786 1.00 75.63 194 LYS C CA 1
ATOM 9029 C C . LYS C 1 194 ? -100.241 -47.048 -29.211 1.00 84.65 194 LYS C C 1
ATOM 9030 O O . LYS C 1 194 ? -100.994 -46.380 -28.498 1.00 85.48 194 LYS C O 1
ATOM 9036 N N . CYS C 1 195 ? -100.653 -47.655 -30.346 1.00 83.53 195 CYS C N 1
ATOM 9037 C CA . CYS C 1 195 ? -102.021 -47.601 -30.865 1.00 85.59 195 CYS C CA 1
ATOM 9038 C C . CYS C 1 195 ? -102.782 -48.904 -30.534 1.00 89.63 195 CYS C C 1
ATOM 9039 O O . CYS C 1 195 ? -103.836 -49.188 -31.114 1.00 89.59 195 CYS C O 1
ATOM 9042 N N . LYS C 1 196 ? -102.241 -49.674 -29.567 1.00 85.69 196 LYS C N 1
ATOM 9043 C CA . LYS C 1 196 ? -102.806 -50.929 -29.069 1.00 109.03 196 LYS C CA 1
ATOM 9044 C C . LYS C 1 196 ? -102.550 -51.072 -27.564 1.00 129.42 196 LYS C C 1
ATOM 9045 O O . LYS C 1 196 ? -102.137 -50.118 -26.900 1.00 86.25 196 LYS C O 1
ATOM 9047 N N . ASN C 1 274 ? -87.223 -38.555 -18.114 1.00 69.96 274 ASN C N 1
ATOM 9048 C CA . ASN C 1 274 ? -88.470 -39.201 -18.534 1.00 71.69 274 ASN C CA 1
ATOM 9049 C C . ASN C 1 274 ? -88.433 -39.640 -20.008 1.00 76.15 274 ASN C C 1
ATOM 9050 O O . ASN C 1 274 ? -88.609 -40.835 -20.286 1.00 75.60 274 ASN C O 1
ATOM 9052 N N . THR C 1 275 ? -88.190 -38.677 -20.949 1.00 72.03 275 THR C N 1
ATOM 9053 C CA . THR C 1 275 ? -88.017 -38.940 -22.396 1.00 70.88 275 THR C CA 1
ATOM 9054 C C . THR C 1 275 ? -86.589 -39.492 -22.594 1.00 70.44 275 THR C C 1
ATOM 9055 O O . THR C 1 275 ? -86.240 -39.980 -23.674 1.00 69.58 275 THR C O 1
ATOM 9059 N N . ASP C 1 276 ? -85.781 -39.400 -21.514 1.00 63.48 276 ASP C N 1
ATOM 9060 C CA . ASP C 1 276 ? -84.406 -39.849 -21.381 1.00 61.29 276 ASP C CA 1
ATOM 9061 C C . ASP C 1 276 ? -84.318 -41.376 -21.522 1.00 59.77 276 ASP C C 1
ATOM 9062 O O . ASP C 1 276 ? -83.303 -41.898 -21.991 1.00 59.00 276 ASP C O 1
ATOM 9067 N N . ASN C 1 277 ? -85.398 -42.078 -21.155 1.00 52.78 277 ASN C N 1
ATOM 9068 C CA . ASN C 1 277 ? -85.518 -43.529 -21.249 1.00 50.79 277 ASN C CA 1
ATOM 9069 C C . ASN C 1 277 ? -86.240 -43.948 -22.536 1.00 53.00 277 ASN C C 1
ATOM 9070 O O . ASN C 1 277 ? -87.227 -43.313 -22.927 1.00 53.91 277 ASN C O 1
ATOM 9075 N N . SER C 1 278 ? -85.758 -45.031 -23.177 1.00 46.14 278 SER C N 1
ATOM 9076 C CA . SER C 1 278 ? -86.330 -45.604 -24.398 1.00 44.95 278 SER C CA 1
ATOM 9077 C C . SER C 1 278 ? -87.737 -46.125 -24.088 1.00 47.33 278 SER C C 1
ATOM 9078 O O . SER C 1 278 ? -87.908 -46.841 -23.093 1.00 46.33 278 SER C O 1
ATOM 9081 N N . TYR C 1 279 ? -88.752 -45.731 -24.897 1.00 43.19 279 TYR C N 1
ATOM 9082 C CA . TYR C 1 279 ? -90.120 -46.215 -24.666 1.00 43.04 279 TYR C CA 1
ATOM 9083 C C . TYR C 1 279 ? -90.239 -47.740 -24.820 1.00 45.18 279 TYR C C 1
ATOM 9084 O O . TYR C 1 279 ? -90.834 -48.338 -23.913 1.00 44.62 279 TYR C O 1
ATOM 9093 N N . PRO C 1 280 ? -89.676 -48.408 -25.890 1.00 40.32 280 PRO C N 1
ATOM 9094 C CA . PRO C 1 280 ? -89.761 -49.879 -25.952 1.00 39.80 280 PRO C CA 1
ATOM 9095 C C . PRO C 1 280 ? -89.192 -50.513 -24.679 1.00 42.86 280 PRO C C 1
ATOM 9096 O O . PRO C 1 280 ? -89.778 -51.472 -24.169 1.00 42.98 280 PRO C O 1
ATOM 9100 N N . LEU C 1 281 ? -88.113 -49.911 -24.120 1.00 38.07 281 LEU C N 1
ATOM 9101 C CA . LEU C 1 281 ? -87.473 -50.375 -22.891 1.00 38.17 281 LEU C CA 1
ATOM 9102 C C . LEU C 1 281 ? -88.386 -50.227 -21.659 1.00 45.23 281 LEU C C 1
ATOM 9103 O O . LEU C 1 281 ? -88.530 -51.194 -20.901 1.00 45.00 281 LEU C O 1
ATOM 9108 N N . LEU C 1 282 ? -89.034 -49.045 -21.492 1.00 42.77 282 LEU C N 1
ATOM 9109 C CA . LEU C 1 282 ? -89.981 -48.778 -20.400 1.00 42.81 282 LEU C CA 1
ATOM 9110 C C . LEU C 1 282 ? -91.184 -49.724 -20.477 1.00 49.38 282 LEU C C 1
ATOM 9111 O O . LEU C 1 282 ? -91.665 -50.170 -19.433 1.00 50.07 282 LEU C O 1
ATOM 9116 N N . TYR C 1 283 ? -91.640 -50.060 -21.714 1.00 45.84 283 TYR C N 1
ATOM 9117 C CA . TYR C 1 283 ? -92.745 -50.987 -21.966 1.00 45.88 283 TYR C CA 1
ATOM 9118 C C . TYR C 1 283 ? -92.398 -52.357 -21.376 1.00 46.71 283 TYR C C 1
ATOM 9119 O O . TYR C 1 283 ? -93.172 -52.872 -20.577 1.00 46.68 283 TYR C O 1
ATOM 9128 N N . LEU C 1 284 ? -91.196 -52.896 -21.714 1.00 41.32 284 LEU C N 1
ATOM 9129 C CA . LEU C 1 284 ? -90.642 -54.177 -21.253 1.00 39.67 284 LEU C CA 1
ATOM 9130 C C . LEU C 1 284 ? -90.521 -54.231 -19.730 1.00 42.45 284 LEU C C 1
ATOM 9131 O O . LEU C 1 284 ? -90.922 -55.226 -19.112 1.00 42.71 284 LEU C O 1
ATOM 9136 N N . LEU C 1 285 ? -89.951 -53.172 -19.133 1.00 37.55 285 LEU C N 1
ATOM 9137 C CA . LEU C 1 285 ? -89.740 -53.088 -17.687 1.00 37.00 285 LEU C CA 1
ATOM 9138 C C . LEU C 1 285 ? -91.056 -53.017 -16.920 1.00 42.79 285 LEU C C 1
ATOM 9139 O O . LEU C 1 285 ? -91.250 -53.809 -15.996 1.00 42.88 285 LEU C O 1
ATOM 9144 N N . SER C 1 286 ? -91.978 -52.110 -17.339 1.00 39.19 286 SER C N 1
ATOM 9145 C CA . SER C 1 286 ? -93.306 -51.933 -16.739 1.00 39.13 286 SER C CA 1
ATOM 9146 C C . SER C 1 286 ? -94.088 -53.240 -16.743 1.00 43.25 286 SER C C 1
ATOM 9147 O O . SER C 1 286 ? -94.744 -53.541 -15.746 1.00 43.27 286 SER C O 1
ATOM 9150 N N . LYS C 1 287 ? -93.998 -54.030 -17.843 1.00 40.08 287 LYS C N 1
ATOM 9151 C CA . LYS C 1 287 ? -94.695 -55.323 -17.948 1.00 41.16 287 LYS C CA 1
ATOM 9152 C C . LYS C 1 287 ? -94.105 -56.342 -16.959 1.00 45.92 287 LYS C C 1
ATOM 9153 O O . LYS C 1 287 ? -94.847 -57.066 -16.293 1.00 46.93 287 LYS C O 1
ATOM 9159 N N . GLU C 1 288 ? -92.775 -56.362 -16.851 1.00 42.06 288 GLU C N 1
ATOM 9160 C CA . GLU C 1 288 ? -92.009 -57.233 -15.965 1.00 42.04 288 GLU C CA 1
ATOM 9161 C C . GLU C 1 288 ? -92.265 -56.903 -14.490 1.00 47.08 288 GLU C C 1
ATOM 9162 O O . GLU C 1 288 ? -92.315 -57.816 -13.664 1.00 47.65 288 GLU C O 1
ATOM 9168 N N . LEU C 1 289 ? -92.409 -55.605 -14.161 1.00 43.34 289 LEU C N 1
ATOM 9169 C CA . LEU C 1 289 ? -92.606 -55.135 -12.792 1.00 43.20 289 LEU C CA 1
ATOM 9170 C C . LEU C 1 289 ? -94.061 -55.073 -12.399 1.00 49.84 289 LEU C C 1
ATOM 9171 O O . LEU C 1 289 ? -94.367 -55.110 -11.205 1.00 50.69 289 LEU C O 1
ATOM 9176 N N . ASN C 1 290 ? -94.954 -54.957 -13.399 1.00 47.78 290 ASN C N 1
ATOM 9177 C CA . ASN C 1 290 ? -96.412 -54.827 -13.257 1.00 49.20 290 ASN C CA 1
ATOM 9178 C C . ASN C 1 290 ? -96.822 -53.450 -12.723 1.00 52.77 290 ASN C C 1
ATOM 9179 O O . ASN C 1 290 ? -97.790 -53.311 -11.961 1.00 54.46 290 ASN C O 1
ATOM 9184 N N . CYS C 1 291 ? -96.074 -52.428 -13.164 1.00 46.58 291 CYS C N 1
ATOM 9185 C CA . CYS C 1 291 ? -96.284 -51.019 -12.857 1.00 45.63 291 CYS C CA 1
ATOM 9186 C C . CYS C 1 291 ? -96.571 -50.285 -14.172 1.00 51.46 291 CYS C C 1
ATOM 9187 O O . CYS C 1 291 ? -96.481 -50.892 -15.241 1.00 51.58 291 CYS C O 1
ATOM 9190 N N . LYS C 1 292 ? -96.950 -48.999 -14.101 1.00 49.16 292 LYS C N 1
ATOM 9191 C CA . LYS C 1 292 ? -97.150 -48.170 -15.293 1.00 49.33 292 LYS C CA 1
ATOM 9192 C C . LYS C 1 292 ? -95.750 -47.674 -15.749 1.00 52.32 292 LYS C C 1
ATOM 9193 O O . LYS C 1 292 ? -94.786 -47.744 -14.973 1.00 49.96 292 LYS C O 1
ATOM 9195 N N . GLU C 1 293 ? -95.630 -47.217 -17.009 1.00 50.30 293 GLU C N 1
ATOM 9196 C CA . GLU C 1 293 ? -94.354 -46.763 -17.595 1.00 49.26 293 GLU C CA 1
ATOM 9197 C C . GLU C 1 293 ? -93.738 -45.566 -16.848 1.00 51.63 293 GLU C C 1
ATOM 9198 O O . GLU C 1 293 ? -92.520 -45.504 -16.647 1.00 50.26 293 GLU C O 1
ATOM 9204 N N . GLU C 1 294 ? -94.607 -44.662 -16.382 1.00 48.73 294 GLU C N 1
ATOM 9205 C CA . GLU C 1 294 ? -94.298 -43.438 -15.634 1.00 48.20 294 GLU C CA 1
ATOM 9206 C C . GLU C 1 294 ? -93.752 -43.741 -14.235 1.00 50.71 294 GLU C C 1
ATOM 9207 O O . GLU C 1 294 ? -93.262 -42.836 -13.569 1.00 50.77 294 GLU C O 1
ATOM 9213 N N . ASP C 1 295 ? -93.877 -44.985 -13.773 1.00 47.16 295 ASP C N 1
ATOM 9214 C CA . ASP C 1 295 ? -93.440 -45.390 -12.442 1.00 47.25 295 ASP C CA 1
ATOM 9215 C C . ASP C 1 295 ? -91.939 -45.672 -12.318 1.00 49.42 295 ASP C C 1
ATOM 9216 O O . ASP C 1 295 ? -91.367 -45.390 -11.269 1.00 48.22 295 ASP C O 1
ATOM 9221 N N . ILE C 1 296 ? -91.306 -46.188 -13.398 1.00 45.03 296 ILE C N 1
ATOM 9222 C CA . ILE C 1 296 ? -89.885 -46.529 -13.469 1.00 43.33 296 ILE C CA 1
ATOM 9223 C C . ILE C 1 296 ? -89.072 -45.251 -13.317 1.00 47.57 296 ILE C C 1
ATOM 9224 O O . ILE C 1 296 ? -89.192 -44.355 -14.156 1.00 47.41 296 ILE C O 1
ATOM 9229 N N . LEU C 1 297 ? -88.268 -45.163 -12.230 1.00 43.71 297 LEU C N 1
ATOM 9230 C CA . LEU C 1 297 ? -87.443 -43.990 -11.904 1.00 42.55 297 LEU C CA 1
ATOM 9231 C C . LEU C 1 297 ? -86.012 -44.122 -12.437 1.00 47.31 297 LEU C C 1
ATOM 9232 O O . LEU C 1 297 ? -85.544 -43.284 -13.216 1.00 48.86 297 LEU C O 1
ATOM 9237 N N . ASP C 1 298 ? -85.315 -45.157 -11.989 1.00 42.08 298 ASP C N 1
ATOM 9238 C CA . ASP C 1 298 ? -83.926 -45.436 -12.328 1.00 40.08 298 ASP C CA 1
ATOM 9239 C C . ASP C 1 298 ? -83.724 -46.938 -12.266 1.00 40.24 298 ASP C C 1
ATOM 9240 O O . ASP C 1 298 ? -84.528 -47.635 -11.649 1.00 38.62 298 ASP C O 1
ATOM 9245 N N . PHE C 1 299 ? -82.648 -47.429 -12.906 1.00 35.69 299 PHE C N 1
ATOM 9246 C CA . PHE C 1 299 ? -82.288 -48.850 -12.976 1.00 34.75 299 PHE C CA 1
ATOM 9247 C C . PHE C 1 299 ? -80.790 -49.064 -13.297 1.00 36.70 299 PHE C C 1
ATOM 9248 O O . PHE C 1 299 ? -80.172 -48.249 -13.995 1.00 35.41 299 PHE C O 1
ATOM 9256 N N . GLU C 1 300 ? -80.231 -50.180 -12.813 1.00 32.29 300 GLU C N 1
ATOM 9257 C CA . GLU C 1 300 ? -78.867 -50.589 -13.135 1.00 31.72 300 GLU C CA 1
ATOM 9258 C C . GLU C 1 300 ? -79.009 -51.953 -13.808 1.00 35.18 300 GLU C C 1
ATOM 9259 O O . GLU C 1 300 ? -79.172 -52.974 -13.138 1.00 35.44 300 GLU C O 1
ATOM 9265 N N . LEU C 1 301 ? -79.073 -51.943 -15.138 1.00 31.43 301 LEU C N 1
ATOM 9266 C CA . LEU C 1 301 ? -79.319 -53.146 -15.917 1.00 31.68 301 LEU C CA 1
ATOM 9267 C C . LEU C 1 301 ? -78.175 -53.555 -16.805 1.00 36.27 301 LEU C C 1
ATOM 9268 O O . LEU C 1 301 ? -77.640 -52.743 -17.563 1.00 36.18 301 LEU C O 1
ATOM 9273 N N . CYS C 1 302 ? -77.791 -54.826 -16.675 1.00 33.16 302 CYS C N 1
ATOM 9274 C CA . CYS C 1 302 ? -76.766 -55.498 -17.453 1.00 33.06 302 CYS C CA 1
ATOM 9275 C C . CYS C 1 302 ? -77.459 -56.166 -18.617 1.00 36.90 302 CYS C C 1
ATOM 9276 O O . CYS C 1 302 ? -78.468 -56.849 -18.418 1.00 36.76 302 CYS C O 1
ATOM 9279 N N . LEU C 1 303 ? -76.895 -56.044 -19.818 1.00 33.63 303 LEU C N 1
ATOM 9280 C CA . LEU C 1 303 ? -77.398 -56.816 -20.952 1.00 33.75 303 LEU C CA 1
ATOM 9281 C C . LEU C 1 303 ? -76.843 -58.219 -20.665 1.00 38.22 303 LEU C C 1
ATOM 9282 O O . LEU C 1 303 ? -75.799 -58.363 -20.007 1.00 36.62 303 LEU C O 1
ATOM 9287 N N . MET C 1 304 ? -77.589 -59.244 -21.032 1.00 36.33 304 MET C N 1
ATOM 9288 C CA . MET C 1 304 ? -77.197 -60.597 -20.671 1.00 36.31 304 MET C CA 1
ATOM 9289 C C . MET C 1 304 ? -77.464 -61.556 -21.809 1.00 42.25 304 MET C C 1
ATOM 9290 O O . MET C 1 304 ? -78.553 -61.516 -22.395 1.00 43.31 304 MET C O 1
ATOM 9295 N N . ASP C 1 305 ? -76.482 -62.440 -22.110 1.00 38.08 305 ASP C N 1
ATOM 9296 C CA . ASP C 1 305 ? -76.660 -63.450 -23.147 1.00 37.26 305 ASP C CA 1
ATOM 9297 C C . ASP C 1 305 ? -77.736 -64.436 -22.659 1.00 42.98 305 ASP C C 1
ATOM 9298 O O . ASP C 1 305 ? -77.597 -65.043 -21.588 1.00 43.52 305 ASP C O 1
ATOM 9303 N N . THR C 1 306 ? -78.841 -64.530 -23.421 1.00 39.59 306 THR C N 1
ATOM 9304 C CA . THR C 1 306 ? -79.953 -65.440 -23.125 1.00 39.46 306 THR C CA 1
ATOM 9305 C C . THR C 1 306 ? -79.576 -66.901 -23.426 1.00 42.92 306 THR C C 1
ATOM 9306 O O . THR C 1 306 ? -80.334 -67.801 -23.065 1.00 42.57 306 THR C O 1
ATOM 9310 N N . GLN C 1 307 ? -78.409 -67.143 -24.077 1.00 39.56 307 GLN C N 1
ATOM 9311 C CA . GLN C 1 307 ? -77.957 -68.508 -24.323 1.00 39.29 307 GLN C CA 1
ATOM 9312 C C . GLN C 1 307 ? -77.387 -69.022 -23.008 1.00 42.86 307 GLN C C 1
ATOM 9313 O O . GLN C 1 307 ? -76.337 -68.554 -22.550 1.00 42.52 307 GLN C O 1
ATOM 9319 N N . GLU C 1 308 ? -78.143 -69.930 -22.374 1.00 38.52 308 GLU C N 1
ATOM 9320 C CA . GLU C 1 308 ? -77.851 -70.553 -21.091 1.00 38.03 308 GLU C CA 1
ATOM 9321 C C . GLU C 1 308 ? -76.485 -71.244 -21.084 1.00 42.89 308 GLU C C 1
ATOM 9322 O O . GLU C 1 308 ? -76.090 -71.798 -22.112 1.00 43.02 308 GLU C O 1
ATOM 9324 N N . PRO C 1 309 ? -75.739 -71.228 -19.948 1.00 39.67 309 PRO C N 1
ATOM 9325 C CA . PRO C 1 309 ? -74.460 -71.952 -19.910 1.00 39.56 309 PRO C CA 1
ATOM 9326 C C . PRO C 1 309 ? -74.703 -73.456 -20.046 1.00 45.15 309 PRO C C 1
ATOM 9327 O O . PRO C 1 309 ? -75.724 -73.943 -19.563 1.00 46.35 309 PRO C O 1
ATOM 9331 N N . CYS C 1 310 ? -73.826 -74.177 -20.754 1.00 41.14 310 CYS C N 1
ATOM 9332 C CA . CYS C 1 310 ? -73.999 -75.614 -20.969 1.00 41.57 310 CYS C CA 1
ATOM 9333 C C . CYS C 1 310 ? -72.667 -76.392 -20.937 1.00 45.17 310 CYS C C 1
ATOM 9334 O O . CYS C 1 310 ? -71.615 -75.803 -20.672 1.00 44.52 310 CYS C O 1
ATOM 9337 N N . PHE C 1 311 ? -72.723 -77.716 -21.187 1.00 41.56 311 PHE C N 1
ATOM 9338 C CA . PHE C 1 311 ? -71.544 -78.570 -21.304 1.00 41.26 311 PHE C CA 1
ATOM 9339 C C . PHE C 1 311 ? -71.168 -78.625 -22.791 1.00 46.39 311 PHE C C 1
ATOM 9340 O O . PHE C 1 311 ? -72.032 -78.438 -23.649 1.00 46.71 311 PHE C O 1
ATOM 9348 N N . THR C 1 312 ? -69.883 -78.860 -23.096 1.00 42.54 312 THR C N 1
ATOM 9349 C CA . THR C 1 312 ? -69.394 -78.958 -24.474 1.00 41.73 312 THR C CA 1
ATOM 9350 C C . THR C 1 312 ? -68.285 -79.992 -24.603 1.00 41.83 312 THR C C 1
ATOM 9351 O O . THR C 1 312 ? -67.768 -80.493 -23.603 1.00 40.61 312 THR C O 1
ATOM 9355 N N . GLY C 1 313 ? -67.958 -80.318 -25.837 1.00 37.74 313 GLY C N 1
ATOM 9356 C CA . GLY C 1 313 ? -66.960 -81.318 -26.155 1.00 37.85 313 GLY C CA 1
ATOM 9357 C C . GLY C 1 313 ? -67.638 -82.650 -26.349 1.00 44.42 313 GLY C C 1
ATOM 9358 O O . GLY C 1 313 ? -68.672 -82.920 -25.737 1.00 45.25 313 GLY C O 1
ATOM 9359 N N . VAL C 1 314 ? -67.056 -83.498 -27.186 1.00 41.75 314 VAL C N 1
ATOM 9360 C CA . VAL C 1 314 ? -67.557 -84.842 -27.478 1.00 42.07 314 VAL C CA 1
ATOM 9361 C C . VAL C 1 314 ? -67.793 -85.674 -26.208 1.00 46.21 314 VAL C C 1
ATOM 9362 O O . VAL C 1 314 ? -68.702 -86.502 -26.188 1.00 48.13 314 VAL C O 1
ATOM 9366 N N . TYR C 1 315 ? -67.011 -85.422 -25.148 1.00 41.57 315 TYR C N 1
ATOM 9367 C CA . TYR C 1 315 ? -67.069 -86.145 -23.873 1.00 41.27 315 TYR C CA 1
ATOM 9368 C C . TYR C 1 315 ? -67.711 -85.357 -22.723 1.00 46.62 315 TYR C C 1
ATOM 9369 O O . TYR C 1 315 ? -67.652 -85.816 -21.577 1.00 46.12 315 TYR C O 1
ATOM 9378 N N . GLU C 1 316 ? -68.331 -84.177 -23.029 1.00 44.32 316 GLU C N 1
ATOM 9379 C CA . GLU C 1 316 ? -69.027 -83.282 -22.077 1.00 43.80 316 GLU C CA 1
ATOM 9380 C C . GLU C 1 316 ? -68.122 -82.884 -20.904 1.00 47.79 316 GLU C C 1
ATOM 9381 O O . GLU C 1 316 ? -68.581 -82.767 -19.760 1.00 47.51 316 GLU C O 1
ATOM 9387 N N . GLU C 1 317 ? -66.830 -82.698 -21.197 1.00 43.52 317 GLU C N 1
ATOM 9388 C CA . GLU C 1 317 ? -65.785 -82.378 -20.224 1.00 41.85 317 GLU C CA 1
ATOM 9389 C C . GLU C 1 317 ? -65.573 -80.880 -19.991 1.00 44.96 317 GLU C C 1
ATOM 9390 O O . GLU C 1 317 ? -64.839 -80.494 -19.063 1.00 44.60 317 GLU C O 1
ATOM 9396 N N . PHE C 1 318 ? -66.151 -80.043 -20.865 1.00 39.90 318 PHE C N 1
ATOM 9397 C CA . PHE C 1 318 ? -66.009 -78.600 -20.736 1.00 37.99 318 PHE C CA 1
ATOM 9398 C C . PHE C 1 318 ? -67.336 -77.965 -20.379 1.00 41.35 318 PHE C C 1
ATOM 9399 O O . PHE C 1 318 ? -68.403 -78.504 -20.686 1.00 40.83 318 PHE C O 1
ATOM 9407 N N . ILE C 1 319 ? -67.259 -76.805 -19.738 1.00 36.94 319 ILE C N 1
ATOM 9408 C CA . ILE C 1 319 ? -68.422 -75.994 -19.440 1.00 36.62 319 ILE C CA 1
ATOM 9409 C C . ILE C 1 319 ? -68.247 -74.689 -20.205 1.00 39.74 319 ILE C C 1
ATOM 9410 O O . ILE C 1 319 ? -67.131 -74.193 -20.300 1.00 38.68 319 ILE C O 1
ATOM 9415 N N . GLU C 1 320 ? -69.316 -74.195 -20.825 1.00 36.40 320 GLU C N 1
ATOM 9416 C CA . GLU C 1 320 ? -69.300 -72.957 -21.598 1.00 35.94 320 GLU C CA 1
ATOM 9417 C C . GLU C 1 320 ? -70.465 -72.056 -21.176 1.00 39.72 320 GLU C C 1
ATOM 9418 O O . GLU C 1 320 ? -71.593 -72.537 -21.037 1.00 39.48 320 GLU C O 1
ATOM 9424 N N . GLY C 1 321 ? -70.166 -70.779 -20.944 1.00 35.15 321 GLY C N 1
ATOM 9425 C CA . GLY C 1 321 ? -71.148 -69.787 -20.521 1.00 34.62 321 GLY C CA 1
ATOM 9426 C C . GLY C 1 321 ? -70.536 -68.447 -20.166 1.00 38.41 321 GLY C C 1
ATOM 9427 O O . GLY C 1 321 ? -69.308 -68.320 -20.075 1.00 37.35 321 GLY C O 1
ATOM 9428 N N . ALA C 1 322 ? -71.392 -67.426 -19.976 1.00 34.81 322 ALA C N 1
ATOM 9429 C CA . ALA C 1 322 ? -70.923 -66.091 -19.610 1.00 33.80 322 ALA C CA 1
ATOM 9430 C C . ALA C 1 322 ? -70.620 -66.054 -18.120 1.00 38.50 322 ALA C C 1
ATOM 9431 O O . ALA C 1 322 ? -70.991 -66.986 -17.395 1.00 38.64 322 ALA C O 1
ATOM 9433 N N . ARG C 1 323 ? -69.953 -64.969 -17.660 1.00 33.66 323 ARG C N 1
ATOM 9434 C CA . ARG C 1 323 ? -69.677 -64.681 -16.255 1.00 32.74 323 ARG C CA 1
ATOM 9435 C C . ARG C 1 323 ? -68.843 -65.710 -15.467 1.00 35.85 323 ARG C C 1
ATOM 9436 O O . ARG C 1 323 ? -68.741 -65.561 -14.251 1.00 34.94 323 ARG C O 1
ATOM 9444 N N . PHE C 1 324 ? -68.205 -66.707 -16.127 1.00 33.05 324 PHE C N 1
ATOM 9445 C CA . PHE C 1 324 ? -67.338 -67.689 -15.443 1.00 33.13 324 PHE C CA 1
ATOM 9446 C C . PHE C 1 324 ? -66.302 -66.933 -14.592 1.00 37.32 324 PHE C C 1
ATOM 9447 O O . PHE C 1 324 ? -66.020 -67.333 -13.463 1.00 38.06 324 PHE C O 1
ATOM 9455 N N . ASP C 1 325 ? -65.813 -65.794 -15.122 1.00 31.88 325 ASP C N 1
ATOM 9456 C CA . ASP C 1 325 ? -64.968 -64.835 -14.442 1.00 30.66 325 ASP C CA 1
ATOM 9457 C C . ASP C 1 325 ? -65.924 -63.722 -13.933 1.00 34.12 325 ASP C C 1
ATOM 9458 O O . ASP C 1 325 ? -66.365 -62.898 -14.733 1.00 33.04 325 ASP C O 1
ATOM 9463 N N . ASN C 1 326 ? -66.294 -63.721 -12.630 1.00 31.06 326 ASN C N 1
ATOM 9464 C CA . ASN C 1 326 ? -65.812 -64.670 -11.617 1.00 30.65 326 ASN C CA 1
ATOM 9465 C C . ASN C 1 326 ? -66.931 -65.374 -10.857 1.00 34.30 326 ASN C C 1
ATOM 9466 O O . ASN C 1 326 ? -66.750 -65.748 -9.700 1.00 33.32 326 ASN C O 1
ATOM 9471 N N . LEU C 1 327 ? -68.061 -65.622 -11.526 1.00 31.67 327 LEU C N 1
ATOM 9472 C CA . LEU C 1 327 ? -69.181 -66.352 -10.929 1.00 32.01 327 LEU C CA 1
ATOM 9473 C C . LEU C 1 327 ? -68.874 -67.856 -10.761 1.00 35.36 327 LEU C C 1
ATOM 9474 O O . LEU C 1 327 ? -69.486 -68.510 -9.920 1.00 34.65 327 LEU C O 1
ATOM 9479 N N . LEU C 1 328 ? -67.900 -68.387 -11.526 1.00 33.03 328 LEU C N 1
ATOM 9480 C CA . LEU C 1 328 ? -67.476 -69.788 -11.424 1.00 33.36 328 LEU C CA 1
ATOM 9481 C C . LEU C 1 328 ? -66.569 -69.946 -10.214 1.00 36.36 328 LEU C C 1
ATOM 9482 O O . LEU C 1 328 ? -66.754 -70.889 -9.446 1.00 36.06 328 LEU C O 1
ATOM 9487 N N . GLY C 1 329 ? -65.621 -69.019 -10.053 1.00 31.54 329 GLY C N 1
ATOM 9488 C CA . GLY C 1 329 ? -64.734 -68.976 -8.897 1.00 30.88 329 GLY C CA 1
ATOM 9489 C C . GLY C 1 329 ? -65.497 -68.659 -7.620 1.00 35.21 329 GLY C C 1
ATOM 9490 O O . GLY C 1 329 ? -65.282 -69.317 -6.611 1.00 36.26 329 GLY C O 1
ATOM 9491 N N . SER C 1 330 ? -66.407 -67.656 -7.653 1.00 31.69 330 SER C N 1
ATOM 9492 C CA . SER C 1 330 ? -67.249 -67.230 -6.526 1.00 31.38 330 SER C CA 1
ATOM 9493 C C . SER C 1 330 ? -68.175 -68.364 -6.049 1.00 36.13 330 SER C C 1
ATOM 9494 O O . SER C 1 330 ? -68.364 -68.530 -4.839 1.00 35.27 330 SER C O 1
ATOM 9497 N N . PHE C 1 331 ? -68.710 -69.168 -6.997 1.00 33.13 331 PHE C N 1
ATOM 9498 C CA . PHE C 1 331 ? -69.550 -70.331 -6.690 1.00 33.91 331 PHE C CA 1
ATOM 9499 C C . PHE C 1 331 ? -68.738 -71.329 -5.859 1.00 39.81 331 PHE C C 1
ATOM 9500 O O . PHE C 1 331 ? -69.234 -71.864 -4.860 1.00 40.38 331 PHE C O 1
ATOM 9508 N N . CYS C 1 332 ? -67.494 -71.588 -6.310 1.00 36.99 332 CYS C N 1
ATOM 9509 C CA . CYS C 1 332 ? -66.535 -72.491 -5.699 1.00 37.04 332 CYS C CA 1
ATOM 9510 C C . CYS C 1 332 ? -66.124 -72.050 -4.292 1.00 39.60 332 CYS C C 1
ATOM 9511 O O . CYS C 1 332 ? -66.073 -72.892 -3.391 1.00 41.07 332 CYS C O 1
ATOM 9514 N N . VAL C 1 333 ? -65.936 -70.738 -4.079 1.00 32.93 333 VAL C N 1
ATOM 9515 C CA . VAL C 1 333 ? -65.624 -70.165 -2.765 1.00 32.08 333 VAL C CA 1
ATOM 9516 C C . VAL C 1 333 ? -66.766 -70.494 -1.811 1.00 36.74 333 VAL C C 1
ATOM 9517 O O . VAL C 1 333 ? -66.528 -71.063 -0.734 1.00 36.08 333 VAL C O 1
ATOM 9521 N N . PHE C 1 334 ? -68.009 -70.131 -2.214 1.00 33.93 334 PHE C N 1
ATOM 9522 C CA . PHE C 1 334 ? -69.186 -70.353 -1.389 1.00 34.25 334 PHE C CA 1
ATOM 9523 C C . PHE C 1 334 ? -69.496 -71.816 -1.126 1.00 42.39 334 PHE C C 1
ATOM 9524 O O . PHE C 1 334 ? -69.761 -72.144 0.029 1.00 44.51 334 PHE C O 1
ATOM 9532 N N . GLU C 1 335 ? -69.313 -72.715 -2.124 1.00 39.19 335 GLU C N 1
ATOM 9533 C CA . GLU C 1 335 ? -69.479 -74.161 -1.896 1.00 40.04 335 GLU C CA 1
ATOM 9534 C C . GLU C 1 335 ? -68.416 -74.720 -0.941 1.00 42.99 335 GLU C C 1
ATOM 9535 O O . GLU C 1 335 ? -68.745 -75.570 -0.114 1.00 43.21 335 GLU C O 1
ATOM 9541 N N . GLY C 1 336 ? -67.173 -74.227 -1.057 1.00 37.61 336 GLY C N 1
ATOM 9542 C CA . GLY C 1 336 ? -66.059 -74.609 -0.190 1.00 36.57 336 GLY C CA 1
ATOM 9543 C C . GLY C 1 336 ? -66.299 -74.180 1.249 1.00 39.31 336 GLY C C 1
ATOM 9544 O O . GLY C 1 336 ? -65.990 -74.922 2.186 1.00 39.46 336 GLY C O 1
ATOM 9545 N N . PHE C 1 337 ? -66.902 -72.987 1.427 1.00 34.16 337 PHE C N 1
ATOM 9546 C CA . PHE C 1 337 ? -67.265 -72.412 2.724 1.00 33.02 337 PHE C CA 1
ATOM 9547 C C . PHE C 1 337 ? -68.465 -73.159 3.362 1.00 39.08 337 PHE C C 1
ATOM 9548 O O . PHE C 1 337 ? -68.393 -73.534 4.540 1.00 39.94 337 PHE C O 1
ATOM 9556 N N . ILE C 1 338 ? -69.533 -73.428 2.575 1.00 35.66 338 ILE C N 1
ATOM 9557 C CA . ILE C 1 338 ? -70.710 -74.183 3.020 1.00 36.13 338 ILE C CA 1
ATOM 9558 C C . ILE C 1 338 ? -70.280 -75.594 3.485 1.00 40.48 338 ILE C C 1
ATOM 9559 O O . ILE C 1 338 ? -70.707 -76.060 4.555 1.00 39.97 338 ILE C O 1
ATOM 9564 N N . GLU C 1 339 ? -69.391 -76.238 2.700 1.00 36.84 339 GLU C N 1
ATOM 9565 C CA . GLU C 1 339 ? -68.854 -77.560 3.024 1.00 37.06 339 GLU C CA 1
ATOM 9566 C C . GLU C 1 339 ? -68.109 -77.564 4.339 1.00 41.49 339 GLU C C 1
ATOM 9567 O O . GLU C 1 339 ? -68.274 -78.502 5.120 1.00 41.86 339 GLU C O 1
ATOM 9573 N N . LEU C 1 340 ? -67.346 -76.493 4.622 1.00 37.53 340 LEU C N 1
ATOM 9574 C CA . LEU C 1 340 ? -66.649 -76.389 5.896 1.00 37.71 340 LEU C CA 1
ATOM 9575 C C . LEU C 1 340 ? -67.640 -76.197 7.077 1.00 42.67 340 LEU C C 1
ATOM 9576 O O . LEU C 1 340 ? -67.498 -76.853 8.111 1.00 42.85 340 LEU C O 1
ATOM 9581 N N . VAL C 1 341 ? -68.617 -75.289 6.919 1.00 38.97 341 VAL C N 1
ATOM 9582 C CA . VAL C 1 341 ? -69.642 -75.011 7.927 1.00 38.79 341 VAL C CA 1
ATOM 9583 C C . VAL C 1 341 ? -70.405 -76.308 8.237 1.00 43.68 341 VAL C C 1
ATOM 9584 O O . VAL C 1 341 ? -70.521 -76.677 9.413 1.00 44.32 341 VAL C O 1
ATOM 9588 N N . ASN C 1 342 ? -70.855 -77.032 7.180 1.00 39.04 342 ASN C N 1
ATOM 9589 C CA . ASN C 1 342 ? -71.572 -78.295 7.328 1.00 39.40 342 ASN C CA 1
ATOM 9590 C C . ASN C 1 342 ? -70.718 -79.323 8.052 1.00 45.13 342 ASN C C 1
ATOM 9591 O O . ASN C 1 342 ? -71.245 -80.065 8.878 1.00 46.16 342 ASN C O 1
ATOM 9596 N N . SER C 1 343 ? -69.395 -79.343 7.781 1.00 41.00 343 SER C N 1
ATOM 9597 C CA . SER C 1 343 ? -68.480 -80.252 8.456 1.00 40.75 343 SER C CA 1
ATOM 9598 C C . SER C 1 343 ? -68.401 -79.915 9.953 1.00 45.94 343 SER C C 1
ATOM 9599 O O . SER C 1 343 ? -68.409 -80.846 10.758 1.00 46.72 343 SER C O 1
ATOM 9602 N N . ILE C 1 344 ? -68.434 -78.601 10.326 1.00 42.21 344 ILE C N 1
ATOM 9603 C CA . ILE C 1 344 ? -68.439 -78.136 11.728 1.00 43.01 344 ILE C CA 1
ATOM 9604 C C . ILE C 1 344 ? -69.758 -78.551 12.414 1.00 53.51 344 ILE C C 1
ATOM 9605 O O . ILE C 1 344 ? -69.730 -79.138 13.503 1.00 53.98 344 ILE C O 1
ATOM 9610 N N . LYS C 1 345 ? -70.903 -78.268 11.753 1.00 53.84 345 LYS C N 1
ATOM 9611 C CA . LYS C 1 345 ? -72.243 -78.633 12.212 1.00 56.19 345 LYS C CA 1
ATOM 9612 C C . LYS C 1 345 ? -72.397 -80.164 12.406 1.00 66.80 345 LYS C C 1
ATOM 9613 O O . LYS C 1 345 ? -73.004 -80.597 13.393 1.00 66.98 345 LYS C O 1
ATOM 9619 N N . ASN C 1 346 ? -71.799 -80.971 11.489 1.00 68.04 346 ASN C N 1
ATOM 9620 C CA . ASN C 1 346 ? -71.791 -82.443 11.543 1.00 70.57 346 ASN C CA 1
ATOM 9621 C C . ASN C 1 346 ? -70.845 -82.938 12.627 1.00 79.27 346 ASN C C 1
ATOM 9622 O O . ASN C 1 346 ? -71.161 -83.919 13.288 1.00 80.60 346 ASN C O 1
ATOM 9627 N N . HIS C 1 347 ? -69.698 -82.258 12.818 1.00 78.49 347 HIS C N 1
ATOM 9628 C CA . HIS C 1 347 ? -68.715 -82.568 13.860 1.00 80.65 347 HIS C CA 1
ATOM 9629 C C . HIS C 1 347 ? -69.339 -82.347 15.245 1.00 88.69 347 HIS C C 1
ATOM 9630 O O . HIS C 1 347 ? -69.090 -83.143 16.153 1.00 89.19 347 HIS C O 1
ATOM 9637 N N . THR C 1 348 ? -70.144 -81.265 15.400 1.00 87.50 348 THR C N 1
ATOM 9638 C CA . THR C 1 348 ? -70.853 -80.935 16.643 1.00 89.16 348 THR C CA 1
ATOM 9639 C C . THR C 1 348 ? -71.911 -82.019 16.921 1.00 96.99 348 THR C C 1
ATOM 9640 O O . THR C 1 348 ? -72.029 -82.470 18.064 1.00 97.59 348 THR C O 1
ATOM 9644 N N . SER C 1 349 ? -72.637 -82.461 15.856 1.00 95.29 349 SER C N 1
ATOM 9645 C CA . SER C 1 349 ? -73.660 -83.517 15.901 1.00 96.49 349 SER C CA 1
ATOM 9646 C C . SER C 1 349 ? -73.036 -84.873 16.246 1.00 102.06 349 SER C C 1
ATOM 9647 O O . SER C 1 349 ? -73.626 -85.627 17.023 1.00 102.94 349 SER C O 1
ATOM 9649 N N . ASN C 1 350 ? -71.833 -85.161 15.687 1.00 98.74 350 ASN C N 1
ATOM 9650 C CA . ASN C 1 350 ? -71.061 -86.394 15.908 1.00 99.69 350 ASN C CA 1
ATOM 9651 C C . ASN C 1 350 ? -70.496 -86.476 17.338 1.00 104.51 350 ASN C C 1
ATOM 9652 O O . ASN C 1 350 ? -70.631 -87.514 17.994 1.00 105.16 350 ASN C O 1
ATOM 9657 N N . GLU C 1 351 ? -69.871 -85.378 17.812 1.00 100.33 351 GLU C N 1
ATOM 9658 C CA . GLU C 1 351 ? -69.276 -85.268 19.144 1.00 100.59 351 GLU C CA 1
ATOM 9659 C C . GLU C 1 351 ? -70.334 -84.787 20.172 1.00 104.35 351 GLU C C 1
ATOM 9660 O O . GLU C 1 351 ? -70.107 -83.815 20.902 1.00 103.79 351 GLU C O 1
ATOM 9666 N N . ASN C 1 352 ? -71.496 -85.484 20.214 1.00 100.80 352 ASN C N 1
ATOM 9667 C CA . ASN C 1 352 ? -72.623 -85.193 21.104 1.00 114.18 352 ASN C CA 1
ATOM 9668 C C . ASN C 1 352 ? -73.288 -86.480 21.597 1.00 141.73 352 ASN C C 1
ATOM 9669 O O . ASN C 1 352 ? -73.446 -87.436 20.839 1.00 102.45 352 ASN C O 1
ATOM 9671 N N . ASP C 1 365 ? -61.602 -80.946 15.943 1.00 71.64 365 ASP C N 1
ATOM 9672 C CA . ASP C 1 365 ? -61.552 -80.271 17.243 1.00 71.62 365 ASP C CA 1
ATOM 9673 C C . ASP C 1 365 ? -60.965 -78.870 17.119 1.00 73.36 365 ASP C C 1
ATOM 9674 O O . ASP C 1 365 ? -61.449 -77.942 17.773 1.00 72.35 365 ASP C O 1
ATOM 9676 N N . ASN C 1 366 ? -59.931 -78.723 16.258 1.00 68.94 366 ASN C N 1
ATOM 9677 C CA . ASN C 1 366 ? -59.230 -77.462 15.961 1.00 67.34 366 ASN C CA 1
ATOM 9678 C C . ASN C 1 366 ? -60.013 -76.603 14.941 1.00 67.24 366 ASN C C 1
ATOM 9679 O O . ASN C 1 366 ? -59.635 -75.457 14.663 1.00 65.16 366 ASN C O 1
ATOM 9681 N N . ILE C 1 367 ? -61.098 -77.177 14.377 1.00 61.87 367 ILE C N 1
ATOM 9682 C CA . ILE C 1 367 ? -61.963 -76.520 13.403 1.00 60.08 367 ILE C CA 1
ATOM 9683 C C . ILE C 1 367 ? -62.818 -75.419 14.077 1.00 60.55 367 ILE C C 1
ATOM 9684 O O . ILE C 1 367 ? -63.216 -74.452 13.432 1.00 59.48 367 ILE C O 1
ATOM 9689 N N . HIS C 1 368 ? -63.044 -75.559 15.387 1.00 54.88 368 HIS C N 1
ATOM 9690 C CA . HIS C 1 368 ? -63.855 -74.665 16.196 1.00 52.99 368 HIS C CA 1
ATOM 9691 C C . HIS C 1 368 ? -63.139 -73.401 16.676 1.00 52.36 368 HIS C C 1
ATOM 9692 O O . HIS C 1 368 ? -63.811 -72.498 17.155 1.00 50.54 368 HIS C O 1
ATOM 9699 N N . ASN C 1 369 ? -61.799 -73.321 16.569 1.00 47.99 369 ASN C N 1
ATOM 9700 C CA . ASN C 1 369 ? -61.084 -72.133 17.061 1.00 46.72 369 ASN C CA 1
ATOM 9701 C C . ASN C 1 369 ? -60.904 -70.956 16.083 1.00 46.05 369 ASN C C 1
ATOM 9702 O O . ASN C 1 369 ? -60.246 -69.969 16.426 1.00 45.69 369 ASN C O 1
ATOM 9707 N N . ASN C 1 370 ? -61.562 -71.002 14.914 1.00 38.56 370 ASN C N 1
ATOM 9708 C CA . ASN C 1 370 ? -61.398 -69.920 13.948 1.00 36.09 370 ASN C CA 1
ATOM 9709 C C . ASN C 1 370 ? -62.677 -69.201 13.527 1.00 38.24 370 ASN C C 1
ATOM 9710 O O . ASN C 1 370 ? -63.786 -69.704 13.729 1.00 39.15 370 ASN C O 1
ATOM 9715 N N . LEU C 1 371 ? -62.502 -68.015 12.912 1.00 31.33 371 LEU C N 1
ATOM 9716 C CA . LEU C 1 371 ? -63.552 -67.221 12.279 1.00 28.63 371 LEU C CA 1
ATOM 9717 C C . LEU C 1 371 ? -63.352 -67.439 10.765 1.00 33.66 371 LEU C C 1
ATOM 9718 O O . LEU C 1 371 ? -62.262 -67.181 10.230 1.00 33.26 371 LEU C O 1
ATOM 9723 N N . TYR C 1 372 ? -64.377 -68.004 10.106 1.00 30.75 372 TYR C N 1
ATOM 9724 C CA . TYR C 1 372 ? -64.364 -68.302 8.667 1.00 29.91 372 TYR C CA 1
ATOM 9725 C C . TYR C 1 372 ? -65.206 -67.276 7.950 1.00 34.99 372 TYR C C 1
ATOM 9726 O O . TYR C 1 372 ? -66.314 -66.983 8.404 1.00 36.84 372 TYR C O 1
ATOM 9735 N N . ILE C 1 373 ? -64.661 -66.673 6.880 1.00 28.52 373 ILE C N 1
ATOM 9736 C CA . ILE C 1 373 ? -65.339 -65.634 6.118 1.00 27.40 373 ILE C CA 1
ATOM 9737 C C . ILE C 1 373 ? -65.254 -65.933 4.636 1.00 32.30 373 ILE C C 1
ATOM 9738 O O . ILE C 1 373 ? -64.227 -66.404 4.164 1.00 33.02 373 ILE C O 1
ATOM 9743 N N . SER C 1 374 ? -66.328 -65.661 3.903 1.00 29.48 374 SER C N 1
ATOM 9744 C CA . SER C 1 374 ? -66.359 -65.806 2.461 1.00 30.17 374 SER C CA 1
ATOM 9745 C C . SER C 1 374 ? -67.024 -64.548 1.933 1.00 35.91 374 SER C C 1
ATOM 9746 O O . SER C 1 374 ? -68.111 -64.185 2.390 1.00 36.32 374 SER C O 1
ATOM 9749 N N . ILE C 1 375 ? -66.315 -63.832 1.057 1.00 32.87 375 ILE C N 1
ATOM 9750 C CA . ILE C 1 375 ? -66.745 -62.550 0.517 1.00 33.39 375 ILE C CA 1
ATOM 9751 C C . ILE C 1 375 ? -66.702 -62.508 -1.009 1.00 38.77 375 ILE C C 1
ATOM 9752 O O . ILE C 1 375 ? -65.780 -63.042 -1.621 1.00 39.10 375 ILE C O 1
ATOM 9757 N N . GLY C 1 376 ? -67.746 -61.932 -1.590 1.00 36.01 376 GLY C N 1
ATOM 9758 C CA . GLY C 1 376 ? -67.910 -61.706 -3.020 1.00 35.41 376 GLY C CA 1
ATOM 9759 C C . GLY C 1 376 ? -68.066 -60.217 -3.238 1.00 37.27 376 GLY C C 1
ATOM 9760 O O . GLY C 1 376 ? -69.106 -59.643 -2.881 1.00 36.16 376 GLY C O 1
ATOM 9761 N N . TYR C 1 377 ? -66.995 -59.567 -3.714 1.00 32.91 377 TYR C N 1
ATOM 9762 C CA . TYR C 1 377 ? -67.000 -58.114 -3.934 1.00 32.27 377 TYR C CA 1
ATOM 9763 C C . TYR C 1 377 ? -67.568 -57.762 -5.281 1.00 36.16 377 TYR C C 1
ATOM 9764 O O . TYR C 1 377 ? -67.550 -58.587 -6.196 1.00 36.76 377 TYR C O 1
ATOM 9773 N N . ASP C 1 378 ? -68.002 -56.506 -5.419 1.00 31.60 378 ASP C N 1
ATOM 9774 C CA . ASP C 1 378 ? -68.452 -55.944 -6.684 1.00 31.62 378 ASP C CA 1
ATOM 9775 C C . ASP C 1 378 ? -67.325 -55.031 -7.159 1.00 35.93 378 ASP C C 1
ATOM 9776 O O . ASP C 1 378 ? -66.393 -54.754 -6.390 1.00 37.37 378 ASP C O 1
ATOM 9781 N N . HIS C 1 379 ? -67.407 -54.543 -8.402 1.00 30.53 379 HIS C N 1
ATOM 9782 C CA . HIS C 1 379 ? -66.463 -53.573 -8.951 1.00 28.85 379 HIS C CA 1
ATOM 9783 C C . HIS C 1 379 ? -65.018 -54.033 -9.189 1.00 32.82 379 HIS C C 1
ATOM 9784 O O . HIS C 1 379 ? -64.159 -53.183 -9.474 1.00 32.42 379 HIS C O 1
ATOM 9791 N N . GLU C 1 380 ? -64.745 -55.355 -9.132 1.00 29.11 380 GLU C N 1
ATOM 9792 C CA . GLU C 1 380 ? -63.394 -55.845 -9.392 1.00 29.47 380 GLU C CA 1
ATOM 9793 C C . GLU C 1 380 ? -62.939 -55.492 -10.827 1.00 35.26 380 GLU C C 1
ATOM 9794 O O . GLU C 1 380 ? -61.805 -55.029 -11.025 1.00 36.04 380 GLU C O 1
ATOM 9800 N N . GLU C 1 381 ? -63.836 -55.666 -11.805 1.00 31.10 381 GLU C N 1
ATOM 9801 C CA . GLU C 1 381 ? -63.554 -55.383 -13.207 1.00 30.28 381 GLU C CA 1
ATOM 9802 C C . GLU C 1 381 ? -63.165 -53.936 -13.500 1.00 34.37 381 GLU C C 1
ATOM 9803 O O . GLU C 1 381 ? -62.559 -53.670 -14.542 1.00 35.00 381 GLU C O 1
ATOM 9809 N N . ILE C 1 382 ? -63.472 -53.006 -12.572 1.00 29.60 382 ILE C N 1
ATOM 9810 C CA . ILE C 1 382 ? -63.182 -51.577 -12.758 1.00 28.00 382 ILE C CA 1
ATOM 9811 C C . ILE C 1 382 ? -62.137 -50.964 -11.813 1.00 32.36 382 ILE C C 1
ATOM 9812 O O . ILE C 1 382 ? -62.041 -49.743 -11.730 1.00 33.07 382 ILE C O 1
ATOM 9817 N N . GLY C 1 383 ? -61.372 -51.795 -11.111 1.00 29.40 383 GLY C N 1
ATOM 9818 C CA . GLY C 1 383 ? -60.338 -51.313 -10.196 1.00 29.15 383 GLY C CA 1
ATOM 9819 C C . GLY C 1 383 ? -60.636 -51.356 -8.708 1.00 34.20 383 GLY C C 1
ATOM 9820 O O . GLY C 1 383 ? -59.816 -50.883 -7.911 1.00 35.35 383 GLY C O 1
ATOM 9821 N N . SER C 1 384 ? -61.809 -51.922 -8.318 1.00 29.29 384 SER C N 1
ATOM 9822 C CA . SER C 1 384 ? -62.265 -52.135 -6.931 1.00 28.09 384 SER C CA 1
ATOM 9823 C C . SER C 1 384 ? -62.449 -50.915 -6.010 1.00 31.94 384 SER C C 1
ATOM 9824 O O . SER C 1 384 ? -62.741 -51.102 -4.826 1.00 31.81 384 SER C O 1
ATOM 9827 N N . LEU C 1 385 ? -62.315 -49.683 -6.531 1.00 28.06 385 LEU C N 1
ATOM 9828 C CA . LEU C 1 385 ? -62.506 -48.464 -5.722 1.00 27.22 385 LEU C CA 1
ATOM 9829 C C . LEU C 1 385 ? -63.988 -48.046 -5.578 1.00 32.78 385 LEU C C 1
ATOM 9830 O O . LEU C 1 385 ? -64.493 -47.243 -6.369 1.00 33.32 385 LEU C O 1
ATOM 9835 N N . SER C 1 386 ? -64.664 -48.576 -4.547 1.00 29.83 386 SER C N 1
ATOM 9836 C CA . SER C 1 386 ? -66.053 -48.265 -4.182 1.00 29.87 386 SER C CA 1
ATOM 9837 C C . SER C 1 386 ? -66.321 -48.755 -2.762 1.00 33.13 386 SER C C 1
ATOM 9838 O O . SER C 1 386 ? -65.509 -49.510 -2.231 1.00 32.35 386 SER C O 1
ATOM 9841 N N . GLU C 1 387 ? -67.482 -48.378 -2.179 1.00 29.16 387 GLU C N 1
ATOM 9842 C CA . GLU C 1 387 ? -67.937 -48.828 -0.853 1.00 28.89 387 GLU C CA 1
ATOM 9843 C C . GLU C 1 387 ? -68.283 -50.316 -0.861 1.00 33.43 387 GLU C C 1
ATOM 9844 O O . GLU C 1 387 ? -68.321 -50.926 0.199 1.00 33.85 387 GLU C O 1
ATOM 9850 N N . VAL C 1 388 ? -68.495 -50.906 -2.057 1.00 30.18 388 VAL C N 1
ATOM 9851 C CA . VAL C 1 388 ? -68.796 -52.331 -2.218 1.00 29.91 388 VAL C CA 1
ATOM 9852 C C . VAL C 1 388 ? -67.654 -53.139 -2.892 1.00 35.35 388 VAL C C 1
ATOM 9853 O O . VAL C 1 388 ? -67.837 -54.321 -3.214 1.00 37.38 388 VAL C O 1
ATOM 9857 N N . GLY C 1 389 ? -66.492 -52.504 -3.082 1.00 30.21 389 GLY C N 1
ATOM 9858 C CA . GLY C 1 389 ? -65.322 -53.136 -3.694 1.00 29.18 389 GLY C CA 1
ATOM 9859 C C . GLY C 1 389 ? -64.238 -53.502 -2.695 1.00 31.69 389 GLY C C 1
ATOM 9860 O O . GLY C 1 389 ? -64.254 -53.023 -1.559 1.00 32.18 389 GLY C O 1
ATOM 9861 N N . ALA C 1 390 ? -63.252 -54.306 -3.125 1.00 25.65 390 ALA C N 1
ATOM 9862 C CA . ALA C 1 390 ? -62.138 -54.767 -2.295 1.00 24.79 390 ALA C CA 1
ATOM 9863 C C . ALA C 1 390 ? -61.305 -53.688 -1.626 1.00 26.95 390 ALA C C 1
ATOM 9864 O O . ALA C 1 390 ? -60.647 -53.971 -0.636 1.00 25.23 390 ALA C O 1
ATOM 9866 N N . ARG C 1 391 ? -61.330 -52.458 -2.160 1.00 25.27 391 ARG C N 1
ATOM 9867 C CA . ARG C 1 391 ? -60.627 -51.299 -1.591 1.00 24.01 391 ARG C CA 1
ATOM 9868 C C . ARG C 1 391 ? -61.440 -50.676 -0.452 1.00 28.34 391 ARG C C 1
ATOM 9869 O O . ARG C 1 391 ? -60.869 -49.976 0.379 1.00 29.76 391 ARG C O 1
ATOM 9877 N N . SER C 1 392 ? -62.753 -50.980 -0.371 1.00 25.22 392 SER C N 1
ATOM 9878 C CA . SER C 1 392 ? -63.660 -50.484 0.681 1.00 25.51 392 SER C CA 1
ATOM 9879 C C . SER C 1 392 ? -63.191 -50.813 2.086 1.00 31.79 392 SER C C 1
ATOM 9880 O O . SER C 1 392 ? -62.536 -51.838 2.318 1.00 31.63 392 SER C O 1
ATOM 9883 N N . TYR C 1 393 ? -63.579 -49.956 3.035 1.00 29.68 393 TYR C N 1
ATOM 9884 C CA . TYR C 1 393 ? -63.283 -50.120 4.454 1.00 29.56 393 TYR C CA 1
ATOM 9885 C C . TYR C 1 393 ? -64.215 -51.197 5.068 1.00 38.00 393 TYR C C 1
ATOM 9886 O O . TYR C 1 393 ? -63.902 -51.706 6.144 1.00 39.45 393 TYR C O 1
ATOM 9895 N N . CYS C 1 394 ? -65.328 -51.574 4.375 1.00 35.76 394 CYS C N 1
ATOM 9896 C CA . CYS C 1 394 ? -66.293 -52.540 4.897 1.00 37.25 394 CYS C CA 1
ATOM 9897 C C . CYS C 1 394 ? -65.755 -53.838 5.494 1.00 39.18 394 CYS C C 1
ATOM 9898 O O . CYS C 1 394 ? -66.169 -54.200 6.601 1.00 39.20 394 CYS C O 1
ATOM 9901 N N . THR C 1 395 ? -64.818 -54.516 4.805 1.00 33.64 395 THR C N 1
ATOM 9902 C CA . THR C 1 395 ? -64.273 -55.785 5.308 1.00 32.98 395 THR C CA 1
ATOM 9903 C C . THR C 1 395 ? -63.663 -55.605 6.666 1.00 36.06 395 THR C C 1
ATOM 9904 O O . THR C 1 395 ? -64.077 -56.279 7.603 1.00 37.25 395 THR C O 1
ATOM 9908 N N . LYS C 1 396 ? -62.733 -54.650 6.786 1.00 32.49 396 LYS C N 1
ATOM 9909 C CA . LYS C 1 396 ? -62.046 -54.309 8.035 1.00 32.36 396 LYS C CA 1
ATOM 9910 C C . LYS C 1 396 ? -63.044 -53.966 9.103 1.00 36.09 396 LYS C C 1
ATOM 9911 O O . LYS C 1 396 ? -62.896 -54.458 10.218 1.00 37.12 396 LYS C O 1
ATOM 9917 N N . ASN C 1 397 ? -64.092 -53.190 8.749 1.00 31.95 397 ASN C N 1
ATOM 9918 C CA . ASN C 1 397 ? -65.148 -52.804 9.676 1.00 31.94 397 ASN C CA 1
ATOM 9919 C C . ASN C 1 397 ? -65.943 -54.013 10.164 1.00 36.67 397 ASN C C 1
ATOM 9920 O O . ASN C 1 397 ? -66.276 -54.061 11.347 1.00 37.65 397 ASN C O 1
ATOM 9925 N N . PHE C 1 398 ? -66.206 -55.001 9.286 1.00 32.55 398 PHE C N 1
ATOM 9926 C CA . PHE C 1 398 ? -66.948 -56.204 9.674 1.00 32.86 398 PHE C CA 1
ATOM 9927 C C . PHE C 1 398 ? -66.150 -57.012 10.678 1.00 35.99 398 PHE C C 1
ATOM 9928 O O . PHE C 1 398 ? -66.716 -57.456 11.687 1.00 35.09 398 PHE C O 1
ATOM 9936 N N . ILE C 1 399 ? -64.825 -57.184 10.413 1.00 31.47 399 ILE C N 1
ATOM 9937 C CA . ILE C 1 399 ? -63.928 -57.938 11.299 1.00 31.08 399 ILE C CA 1
ATOM 9938 C C . ILE C 1 399 ? -63.895 -57.267 12.655 1.00 35.94 399 ILE C C 1
ATOM 9939 O O . ILE C 1 399 ? -64.044 -57.942 13.671 1.00 36.57 399 ILE C O 1
ATOM 9944 N N . ASP C 1 400 ? -63.788 -55.928 12.659 1.00 32.07 400 ASP C N 1
ATOM 9945 C CA . ASP C 1 400 ? -63.787 -55.101 13.861 1.00 32.10 400 ASP C CA 1
ATOM 9946 C C . ASP C 1 400 ? -65.065 -55.266 14.693 1.00 34.13 400 ASP C C 1
ATOM 9947 O O . ASP C 1 400 ? -64.985 -55.380 15.908 1.00 34.18 400 ASP C O 1
ATOM 9952 N N . ARG C 1 401 ? -66.227 -55.320 14.029 1.00 29.45 401 ARG C N 1
ATOM 9953 C CA . ARG C 1 401 ? -67.542 -55.496 14.648 1.00 29.08 401 ARG C CA 1
ATOM 9954 C C . ARG C 1 401 ? -67.722 -56.895 15.244 1.00 33.13 401 ARG C C 1
ATOM 9955 O O . ARG C 1 401 ? -68.288 -57.004 16.336 1.00 34.59 401 ARG C O 1
ATOM 9963 N N . ILE C 1 402 ? -67.217 -57.960 14.549 1.00 27.87 402 ILE C N 1
ATOM 9964 C CA . ILE C 1 402 ? -67.269 -59.363 15.020 1.00 26.55 402 ILE C CA 1
ATOM 9965 C C . ILE C 1 402 ? -66.451 -59.458 16.310 1.00 31.14 402 ILE C C 1
ATOM 9966 O O . ILE C 1 402 ? -66.963 -59.972 17.315 1.00 30.53 402 ILE C O 1
ATOM 9971 N N . ILE C 1 403 ? -65.205 -58.894 16.281 1.00 27.69 403 ILE C N 1
ATOM 9972 C CA . ILE C 1 403 ? -64.268 -58.831 17.402 1.00 28.47 403 ILE C CA 1
ATOM 9973 C C . ILE C 1 403 ? -64.935 -58.123 18.567 1.00 34.83 403 ILE C C 1
ATOM 9974 O O . ILE C 1 403 ? -64.977 -58.690 19.662 1.00 36.37 403 ILE C O 1
ATOM 9979 N N . SER C 1 404 ? -65.511 -56.924 18.314 1.00 31.55 404 SER C N 1
ATOM 9980 C CA . SER C 1 404 ? -66.210 -56.095 19.310 1.00 32.03 404 SER C CA 1
ATOM 9981 C C . SER C 1 404 ? -67.306 -56.860 20.035 1.00 38.16 404 SER C C 1
ATOM 9982 O O . SER C 1 404 ? -67.420 -56.733 21.254 1.00 38.41 404 SER C O 1
ATOM 9985 N N . SER C 1 405 ? -68.097 -57.665 19.277 1.00 35.88 405 SER C N 1
ATOM 9986 C CA . SER C 1 405 ? -69.216 -58.490 19.766 1.00 36.05 405 SER C CA 1
ATOM 9987 C C . SER C 1 405 ? -68.759 -59.772 20.471 1.00 40.41 405 SER C C 1
ATOM 9988 O O . SER C 1 405 ? -69.017 -59.940 21.657 1.00 40.64 405 SER C O 1
ATOM 9991 N N . VAL C 1 406 ? -68.067 -60.656 19.736 1.00 37.57 406 VAL C N 1
ATOM 9992 C CA . VAL C 1 406 ? -67.567 -61.969 20.175 1.00 37.43 406 VAL C CA 1
ATOM 9993 C C . VAL C 1 406 ? -66.644 -61.896 21.404 1.00 41.07 406 VAL C C 1
ATOM 9994 O O . VAL C 1 406 ? -66.783 -62.713 22.317 1.00 41.39 406 VAL C O 1
ATOM 9998 N N . PHE C 1 407 ? -65.762 -60.882 21.451 1.00 36.89 407 PHE C N 1
ATOM 9999 C CA . PHE C 1 407 ? -64.837 -60.694 22.563 1.00 36.27 407 PHE C CA 1
ATOM 10000 C C . PHE C 1 407 ? -65.186 -59.504 23.458 1.00 41.45 407 PHE C C 1
ATOM 10001 O O . PHE C 1 407 ? -64.296 -58.916 24.081 1.00 41.34 407 PHE C O 1
ATOM 10009 N N . LYS C 1 408 ? -66.497 -59.193 23.574 1.00 39.05 408 LYS C N 1
ATOM 10010 C CA . LYS C 1 408 ? -67.023 -58.114 24.424 1.00 39.67 408 LYS C CA 1
ATOM 10011 C C . LYS C 1 408 ? -66.566 -58.293 25.876 1.00 45.73 408 LYS C C 1
ATOM 10012 O O . LYS C 1 408 ? -66.149 -57.320 26.503 1.00 44.25 408 LYS C O 1
ATOM 10018 N N . LYS C 1 409 ? -66.596 -59.549 26.386 1.00 45.06 409 LYS C N 1
ATOM 10019 C CA . LYS C 1 409 ? -66.163 -59.854 27.747 1.00 46.76 409 LYS C CA 1
ATOM 10020 C C . LYS C 1 409 ? -64.669 -59.599 27.921 1.00 53.22 409 LYS C C 1
ATOM 10021 O O . LYS C 1 409 ? -64.286 -58.868 28.828 1.00 54.04 409 LYS C O 1
ATOM 10023 N N . GLU C 1 410 ? -63.839 -60.139 27.015 1.00 50.50 410 GLU C N 1
ATOM 10024 C CA . GLU C 1 410 ? -62.374 -60.015 27.048 1.00 50.35 410 GLU C CA 1
ATOM 10025 C C . GLU C 1 410 ? -61.879 -58.573 26.874 1.00 53.26 410 GLU C C 1
ATOM 10026 O O . GLU C 1 410 ? -60.889 -58.199 27.504 1.00 53.61 410 GLU C O 1
ATOM 10032 N N . ILE C 1 411 ? -62.557 -57.770 26.024 1.00 47.83 411 ILE C N 1
ATOM 10033 C CA . ILE C 1 411 ? -62.194 -56.362 25.805 1.00 46.33 411 ILE C CA 1
ATOM 10034 C C . ILE C 1 411 ? -62.339 -55.595 27.132 1.00 51.83 411 ILE C C 1
ATOM 10035 O O . ILE C 1 411 ? -61.409 -54.905 27.548 1.00 51.33 411 ILE C O 1
ATOM 10040 N N . HIS C 1 412 ? -63.475 -55.783 27.820 1.00 49.84 412 HIS C N 1
ATOM 10041 C CA . HIS C 1 412 ? -63.778 -55.089 29.066 1.00 50.88 412 HIS C CA 1
ATOM 10042 C C . HIS C 1 412 ? -63.165 -55.682 30.347 1.00 55.99 412 HIS C C 1
ATOM 10043 O O . HIS C 1 412 ? -62.813 -54.925 31.249 1.00 56.50 412 HIS C O 1
ATOM 10050 N N . GLU C 1 413 ? -62.952 -57.005 30.396 1.00 53.26 413 GLU C N 1
ATOM 10051 C CA . GLU C 1 413 ? -62.364 -57.677 31.560 1.00 54.68 413 GLU C CA 1
ATOM 10052 C C . GLU C 1 413 ? -60.838 -57.703 31.566 1.00 58.06 413 GLU C C 1
ATOM 10053 O O . GLU C 1 413 ? -60.244 -57.422 32.606 1.00 59.15 413 GLU C O 1
ATOM 10059 N N . LYS C 1 414 ? -60.203 -58.050 30.428 1.00 52.81 414 LYS C N 1
ATOM 10060 C CA . LYS C 1 414 ? -58.738 -58.116 30.293 1.00 51.50 414 LYS C CA 1
ATOM 10061 C C . LYS C 1 414 ? -58.140 -56.750 29.885 1.00 52.45 414 LYS C C 1
ATOM 10062 O O . LYS C 1 414 ? -56.910 -56.613 29.802 1.00 51.15 414 LYS C O 1
ATOM 10068 N N . ASN C 1 415 ? -59.014 -55.742 29.648 1.00 47.96 415 ASN C N 1
ATOM 10069 C CA . ASN C 1 415 ? -58.642 -54.389 29.212 1.00 47.61 415 ASN C CA 1
ATOM 10070 C C . ASN C 1 415 ? -57.815 -54.415 27.920 1.00 49.49 415 ASN C C 1
ATOM 10071 O O . ASN C 1 415 ? -56.677 -53.948 27.884 1.00 49.70 415 ASN C O 1
ATOM 10076 N N . LEU C 1 416 ? -58.386 -55.025 26.882 1.00 43.66 416 LEU C N 1
ATOM 10077 C CA . LEU C 1 416 ? -57.791 -55.155 25.553 1.00 41.74 416 LEU C CA 1
ATOM 10078 C C . LEU C 1 416 ? -58.576 -54.271 24.598 1.00 45.14 416 LEU C C 1
ATOM 10079 O O . LEU C 1 416 ? -59.721 -53.936 24.887 1.00 46.84 416 LEU C O 1
ATOM 10084 N N . SER C 1 417 ? -57.970 -53.870 23.481 1.00 38.65 417 SER C N 1
ATOM 10085 C CA . SER C 1 417 ? -58.634 -53.036 22.483 1.00 36.45 417 SER C CA 1
ATOM 10086 C C . SER C 1 417 ? -58.955 -53.875 21.244 1.00 39.88 417 SER C C 1
ATOM 10087 O O . SER C 1 417 ? -58.317 -54.925 21.036 1.00 39.93 417 SER C O 1
ATOM 10090 N N . VAL C 1 418 ? -59.888 -53.390 20.389 1.00 34.22 418 VAL C N 1
ATOM 10091 C CA . VAL C 1 418 ? -60.209 -54.043 19.108 1.00 33.01 418 VAL C CA 1
ATOM 10092 C C . VAL C 1 418 ? -58.884 -54.229 18.313 1.00 36.40 418 VAL C C 1
ATOM 10093 O O . VAL C 1 418 ? -58.617 -55.318 17.830 1.00 36.30 418 VAL C O 1
ATOM 10097 N N . GLN C 1 419 ? -58.035 -53.187 18.277 1.00 33.14 419 GLN C N 1
ATOM 10098 C CA . GLN C 1 419 ? -56.735 -53.133 17.587 1.00 32.58 419 GLN C CA 1
ATOM 10099 C C . GLN C 1 419 ? -55.709 -54.109 18.116 1.00 36.80 419 GLN C C 1
ATOM 10100 O O . GLN C 1 419 ? -54.998 -54.719 17.317 1.00 37.09 419 GLN C O 1
ATOM 10106 N N . GLU C 1 420 ? -55.620 -54.260 19.448 1.00 33.33 420 GLU C N 1
ATOM 10107 C CA . GLU C 1 420 ? -54.727 -55.231 20.080 1.00 32.53 420 GLU C CA 1
ATOM 10108 C C . GLU C 1 420 ? -55.174 -56.654 19.707 1.00 35.71 420 GLU C C 1
ATOM 10109 O O . GLU C 1 420 ? -54.327 -57.468 19.345 1.00 35.96 420 GLU C O 1
ATOM 10115 N N . ILE C 1 421 ? -56.497 -56.935 19.752 1.00 31.90 421 ILE C N 1
ATOM 10116 C CA . ILE C 1 421 ? -57.054 -58.258 19.421 1.00 31.70 421 ILE C CA 1
ATOM 10117 C C . ILE C 1 421 ? -56.867 -58.537 17.953 1.00 35.85 421 ILE C C 1
ATOM 10118 O O . ILE C 1 421 ? -56.419 -59.627 17.575 1.00 36.47 421 ILE C O 1
ATOM 10123 N N . TYR C 1 422 ? -57.169 -57.534 17.129 1.00 31.50 422 TYR C N 1
ATOM 10124 C CA . TYR C 1 422 ? -56.998 -57.615 15.689 1.00 29.81 422 TYR C CA 1
ATOM 10125 C C . TYR C 1 422 ? -55.542 -57.929 15.314 1.00 34.79 422 TYR C C 1
ATOM 10126 O O . TYR C 1 422 ? -55.309 -58.856 14.539 1.00 35.52 422 TYR C O 1
ATOM 10135 N N . GLY C 1 423 ? -54.593 -57.168 15.867 1.00 31.13 423 GLY C N 1
ATOM 10136 C CA . GLY C 1 423 ? -53.168 -57.346 15.622 1.00 31.09 423 GLY C CA 1
ATOM 10137 C C . GLY C 1 423 ? -52.658 -58.737 15.940 1.00 38.07 423 GLY C C 1
ATOM 10138 O O . GLY C 1 423 ? -51.810 -59.266 15.215 1.00 39.78 423 GLY C O 1
ATOM 10139 N N . ASN C 1 424 ? -53.194 -59.342 17.014 1.00 34.53 424 ASN C N 1
ATOM 10140 C CA . ASN C 1 424 ? -52.839 -60.672 17.479 1.00 34.53 424 ASN C CA 1
ATOM 10141 C C . ASN C 1 424 ? -53.323 -61.712 16.471 1.00 38.82 424 ASN C C 1
ATOM 10142 O O . ASN C 1 424 ? -52.513 -62.493 15.968 1.00 39.03 424 ASN C O 1
ATOM 10147 N N . LEU C 1 425 ? -54.627 -61.682 16.142 1.00 34.94 425 LEU C N 1
ATOM 10148 C CA . LEU C 1 425 ? -55.290 -62.611 15.230 1.00 34.94 425 LEU C CA 1
ATOM 10149 C C . LEU C 1 425 ? -54.680 -62.665 13.837 1.00 39.12 425 LEU C C 1
ATOM 10150 O O . LEU C 1 425 ? -54.555 -63.742 13.253 1.00 38.96 425 LEU C O 1
ATOM 10155 N N . VAL C 1 426 ? -54.290 -61.497 13.318 1.00 35.70 426 VAL C N 1
ATOM 10156 C CA . VAL C 1 426 ? -53.698 -61.297 11.999 1.00 34.30 426 VAL C CA 1
ATOM 10157 C C . VAL C 1 426 ? -52.438 -62.146 11.769 1.00 40.66 426 VAL C C 1
ATOM 10158 O O . VAL C 1 426 ? -52.218 -62.627 10.658 1.00 40.74 426 VAL C O 1
ATOM 10162 N N . ASN C 1 427 ? -51.660 -62.391 12.839 1.00 38.84 427 ASN C N 1
ATOM 10163 C CA . ASN C 1 427 ? -50.432 -63.201 12.820 1.00 38.51 427 ASN C CA 1
ATOM 10164 C C . ASN C 1 427 ? -50.693 -64.649 12.347 1.00 40.90 427 ASN C C 1
ATOM 10165 O O . ASN C 1 427 ? -49.795 -65.276 11.793 1.00 41.68 427 ASN C O 1
ATOM 10170 N N . ARG C 1 428 ? -51.931 -65.149 12.539 1.00 35.30 428 ARG C N 1
ATOM 10171 C CA . ARG C 1 428 ? -52.385 -66.501 12.214 1.00 33.99 428 ARG C CA 1
ATOM 10172 C C . ARG C 1 428 ? -53.457 -66.508 11.134 1.00 36.40 428 ARG C C 1
ATOM 10173 O O . ARG C 1 428 ? -53.938 -67.572 10.754 1.00 35.88 428 ARG C O 1
ATOM 10181 N N . SER C 1 429 ? -53.817 -65.318 10.629 1.00 32.20 429 SER C N 1
ATOM 10182 C CA . SER C 1 429 ? -54.849 -65.116 9.615 1.00 30.63 429 SER C CA 1
ATOM 10183 C C . SER C 1 429 ? -54.323 -65.269 8.182 1.00 33.70 429 SER C C 1
ATOM 10184 O O . SER C 1 429 ? -53.111 -65.209 7.978 1.00 32.79 429 SER C O 1
ATOM 10187 N N . PHE C 1 430 ? -55.226 -65.493 7.198 1.00 30.24 430 PHE C N 1
ATOM 10188 C CA . PHE C 1 430 ? -54.836 -65.711 5.799 1.00 30.24 430 PHE C CA 1
ATOM 10189 C C . PHE C 1 430 ? -55.948 -65.403 4.792 1.00 34.06 430 PHE C C 1
ATOM 10190 O O . PHE C 1 430 ? -57.100 -65.792 4.996 1.00 33.28 430 PHE C O 1
ATOM 10198 N N . ILE C 1 431 ? -55.588 -64.793 3.662 1.00 31.32 431 ILE C N 1
ATOM 10199 C CA . ILE C 1 431 ? -56.574 -64.534 2.610 1.00 31.50 431 ILE C CA 1
ATOM 10200 C C . ILE C 1 431 ? -56.357 -65.508 1.435 1.00 35.17 431 ILE C C 1
ATOM 10201 O O . ILE C 1 431 ? -55.252 -65.575 0.880 1.00 35.29 431 ILE C O 1
ATOM 10206 N N . LEU C 1 432 ? -57.405 -66.240 1.042 1.00 30.35 432 LEU C N 1
ATOM 10207 C CA . LEU C 1 432 ? -57.320 -67.099 -0.131 1.00 29.59 432 LEU C CA 1
ATOM 10208 C C . LEU C 1 432 ? -58.151 -66.418 -1.206 1.00 33.32 432 LEU C C 1
ATOM 10209 O O . LEU C 1 432 ? -59.382 -66.446 -1.140 1.00 33.60 432 LEU C O 1
ATOM 10214 N N . ASN C 1 433 ? -57.489 -65.710 -2.136 1.00 29.02 433 ASN C N 1
ATOM 10215 C CA . ASN C 1 433 ? -58.240 -65.017 -3.173 1.00 28.71 433 ASN C CA 1
ATOM 10216 C C . ASN C 1 433 ? -58.453 -65.918 -4.378 1.00 33.09 433 ASN C C 1
ATOM 10217 O O . ASN C 1 433 ? -57.516 -66.581 -4.837 1.00 32.80 433 ASN C O 1
ATOM 10222 N N . VAL C 1 434 ? -59.708 -65.986 -4.848 1.00 29.93 434 VAL C N 1
ATOM 10223 C CA . VAL C 1 434 ? -60.112 -66.842 -5.970 1.00 29.89 434 VAL C CA 1
ATOM 10224 C C . VAL C 1 434 ? -60.649 -66.001 -7.133 1.00 33.99 434 VAL C C 1
ATOM 10225 O O . VAL C 1 434 ? -61.607 -65.238 -6.980 1.00 33.05 434 VAL C O 1
ATOM 10229 N N . ASP C 1 435 ? -60.000 -66.147 -8.284 1.00 31.00 435 ASP C N 1
ATOM 10230 C CA . ASP C 1 435 ? -60.354 -65.529 -9.554 1.00 31.17 435 ASP C CA 1
ATOM 10231 C C . ASP C 1 435 ? -59.867 -66.445 -10.684 1.00 38.41 435 ASP C C 1
ATOM 10232 O O . ASP C 1 435 ? -58.914 -67.209 -10.482 1.00 40.14 435 ASP C O 1
ATOM 10237 N N . MET C 1 436 ? -60.525 -66.402 -11.857 1.00 34.23 436 MET C N 1
ATOM 10238 C CA . MET C 1 436 ? -60.177 -67.276 -12.991 1.00 33.38 436 MET C CA 1
ATOM 10239 C C . MET C 1 436 ? -58.758 -67.071 -13.546 1.00 35.36 436 MET C C 1
ATOM 10240 O O . MET C 1 436 ? -58.207 -65.978 -13.460 1.00 33.09 436 MET C O 1
ATOM 10245 N N . ALA C 1 437 ? -58.157 -68.131 -14.082 1.00 33.09 437 ALA C N 1
ATOM 10246 C CA . ALA C 1 437 ? -56.806 -68.037 -14.624 1.00 33.05 437 ALA C CA 1
ATOM 10247 C C . ALA C 1 437 ? -56.781 -68.373 -16.102 1.00 36.37 437 ALA C C 1
ATOM 10248 O O . ALA C 1 437 ? -57.791 -68.834 -16.633 1.00 37.39 437 ALA C O 1
ATOM 10250 N N . HIS C 1 438 ? -55.654 -68.106 -16.782 1.00 31.00 438 HIS C N 1
ATOM 10251 C CA . HIS C 1 438 ? -55.562 -68.381 -18.204 1.00 30.69 438 HIS C CA 1
ATOM 10252 C C . HIS C 1 438 ? -54.989 -69.723 -18.496 1.00 35.30 438 HIS C C 1
ATOM 10253 O O . HIS C 1 438 ? -53.798 -69.965 -18.291 1.00 35.81 438 HIS C O 1
ATOM 10260 N N . CYS C 1 439 ? -55.830 -70.576 -19.069 1.00 31.76 439 CYS C N 1
ATOM 10261 C CA . CYS C 1 439 ? -55.441 -71.875 -19.574 1.00 31.84 439 CYS C CA 1
ATOM 10262 C C . CYS C 1 439 ? -54.485 -71.619 -20.771 1.00 33.97 439 CYS C C 1
ATOM 10263 O O . CYS C 1 439 ? -54.595 -70.580 -21.436 1.00 31.88 439 CYS C O 1
ATOM 10266 N N . SER C 1 440 ? -53.550 -72.546 -21.020 1.00 30.86 440 SER C N 1
ATOM 10267 C CA . SER C 1 440 ? -52.624 -72.442 -22.132 1.00 31.38 440 SER C CA 1
ATOM 10268 C C . SER C 1 440 ? -53.418 -72.525 -23.464 1.00 36.96 440 SER C C 1
ATOM 10269 O O . SER C 1 440 ? -54.035 -73.552 -23.756 1.00 37.50 440 SER C O 1
ATOM 10272 N N . HIS C 1 441 ? -53.466 -71.410 -24.230 1.00 33.65 441 HIS C N 1
ATOM 10273 C CA . HIS C 1 441 ? -54.249 -71.375 -25.468 1.00 33.52 441 HIS C CA 1
ATOM 10274 C C . HIS C 1 441 ? -53.576 -72.122 -26.628 1.00 39.82 441 HIS C C 1
ATOM 10275 O O . HIS C 1 441 ? -52.479 -71.730 -27.043 1.00 40.76 441 HIS C O 1
ATOM 10282 N N . PRO C 1 442 ? -54.240 -73.181 -27.171 1.00 35.67 442 PRO C N 1
ATOM 10283 C CA . PRO C 1 442 ? -53.634 -73.957 -28.265 1.00 36.41 442 PRO C CA 1
ATOM 10284 C C . PRO C 1 442 ? -53.325 -73.197 -29.559 1.00 41.66 442 PRO C C 1
ATOM 10285 O O . PRO C 1 442 ? -52.395 -73.596 -30.276 1.00 41.97 442 PRO C O 1
ATOM 10289 N N . ASN C 1 443 ? -54.072 -72.106 -29.846 1.00 37.50 443 ASN C N 1
ATOM 10290 C CA . ASN C 1 443 ? -53.892 -71.300 -31.066 1.00 37.11 443 ASN C CA 1
ATOM 10291 C C . ASN C 1 443 ? -53.032 -70.067 -30.899 1.00 40.15 443 ASN C C 1
ATOM 10292 O O . ASN C 1 443 ? -52.743 -69.397 -31.884 1.00 40.47 443 ASN C O 1
ATOM 10297 N N . TYR C 1 444 ? -52.614 -69.765 -29.667 1.00 36.62 444 TYR C N 1
ATOM 10298 C CA . TYR C 1 444 ? -51.779 -68.602 -29.366 1.00 36.02 444 TYR C CA 1
ATOM 10299 C C . TYR C 1 444 ? -50.589 -69.033 -28.466 1.00 41.71 444 TYR C C 1
ATOM 10300 O O . TYR C 1 444 ? -50.523 -68.607 -27.308 1.00 40.21 444 TYR C O 1
ATOM 10309 N N . PRO C 1 445 ? -49.629 -69.852 -28.978 1.00 41.16 445 PRO C N 1
ATOM 10310 C CA . PRO C 1 445 ? -48.491 -70.284 -28.137 1.00 41.63 445 PRO C CA 1
ATOM 10311 C C . PRO C 1 445 ? -47.535 -69.175 -27.677 1.00 46.31 445 PRO C C 1
ATOM 10312 O O . PRO C 1 445 ? -46.748 -69.399 -26.749 1.00 46.91 445 PRO C O 1
ATOM 10316 N N . GLU C 1 446 ? -47.599 -67.992 -28.323 1.00 41.31 446 GLU C N 1
ATOM 10317 C CA . GLU C 1 446 ? -46.774 -66.817 -28.016 1.00 40.27 446 GLU C CA 1
ATOM 10318 C C . GLU C 1 446 ? -47.191 -66.122 -26.713 1.00 42.88 446 GLU C C 1
ATOM 10319 O O . GLU C 1 446 ? -46.434 -65.310 -26.179 1.00 42.20 446 GLU C O 1
ATOM 10325 N N . THR C 1 447 ? -48.393 -66.431 -26.216 1.00 38.70 447 THR C N 1
ATOM 10326 C CA . THR C 1 447 ? -48.947 -65.837 -25.003 1.00 37.58 447 THR C CA 1
ATOM 10327 C C . THR C 1 447 ? -48.509 -66.526 -23.713 1.00 42.71 447 THR C C 1
ATOM 10328 O O . THR C 1 447 ? -48.627 -65.920 -22.657 1.00 42.90 447 THR C O 1
ATOM 10332 N N . VAL C 1 448 ? -48.027 -67.780 -23.778 1.00 40.74 448 VAL C N 1
ATOM 10333 C CA . VAL C 1 448 ? -47.637 -68.547 -22.574 1.00 40.60 448 VAL C CA 1
ATOM 10334 C C . VAL C 1 448 ? -46.162 -68.475 -22.184 1.00 43.20 448 VAL C C 1
ATOM 10335 O O . VAL C 1 448 ? -45.292 -68.448 -23.068 1.00 44.60 448 VAL C O 1
ATOM 10339 N N . GLN C 1 449 ? -45.890 -68.493 -20.856 1.00 36.20 449 GLN C N 1
ATOM 10340 C CA . GLN C 1 449 ? -44.539 -68.557 -20.295 1.00 35.55 449 GLN C CA 1
ATOM 10341 C C . GLN C 1 449 ? -44.303 -70.059 -20.193 1.00 40.84 449 GLN C C 1
ATOM 10342 O O . GLN C 1 449 ? -44.995 -70.746 -19.439 1.00 39.75 449 GLN C O 1
ATOM 10348 N N . ASP C 1 450 ? -43.379 -70.566 -21.003 1.00 39.95 450 ASP C N 1
ATOM 10349 C CA . ASP C 1 450 ? -43.094 -71.990 -21.158 1.00 42.15 450 ASP C CA 1
ATOM 10350 C C . ASP C 1 450 ? -43.109 -72.934 -19.939 1.00 45.68 450 ASP C C 1
ATOM 10351 O O . ASP C 1 450 ? -43.637 -74.046 -20.055 1.00 46.02 450 ASP C O 1
ATOM 10356 N N . ASN C 1 451 ? -42.594 -72.480 -18.781 1.00 40.37 451 ASN C N 1
ATOM 10357 C CA . ASN C 1 451 ? -42.523 -73.277 -17.554 1.00 39.91 451 ASN C CA 1
ATOM 10358 C C . ASN C 1 451 ? -43.740 -73.152 -16.635 1.00 42.47 451 ASN C C 1
ATOM 10359 O O . ASN C 1 451 ? -43.914 -73.975 -15.737 1.00 43.14 451 ASN C O 1
ATOM 10364 N N . HIS C 1 452 ? -44.576 -72.141 -16.851 1.00 36.54 452 HIS C N 1
ATOM 10365 C CA . HIS C 1 452 ? -45.766 -71.937 -16.036 1.00 35.15 452 HIS C CA 1
ATOM 10366 C C . HIS C 1 452 ? -47.037 -72.037 -16.898 1.00 39.86 452 HIS C C 1
ATOM 10367 O O . HIS C 1 452 ? -47.846 -71.103 -16.948 1.00 40.95 452 HIS C O 1
ATOM 10374 N N . GLN C 1 453 ? -47.202 -73.166 -17.595 1.00 35.94 453 GLN C N 1
ATOM 10375 C CA . GLN C 1 453 ? -48.371 -73.381 -18.455 1.00 34.47 453 GLN C CA 1
ATOM 10376 C C . GLN C 1 453 ? -49.489 -74.087 -17.713 1.00 35.90 453 GLN C C 1
ATOM 10377 O O . GLN C 1 453 ? -49.233 -75.050 -16.971 1.00 36.78 453 GLN C O 1
ATOM 10383 N N . LEU C 1 454 ? -50.730 -73.622 -17.920 1.00 29.27 454 LEU C N 1
ATOM 10384 C CA . LEU C 1 454 ? -51.902 -74.245 -17.290 1.00 28.07 454 LEU C CA 1
ATOM 10385 C C . LEU C 1 454 ? -52.670 -75.097 -18.272 1.00 31.17 454 LEU C C 1
ATOM 10386 O O . LEU C 1 454 ? -52.850 -74.716 -19.430 1.00 28.49 454 LEU C O 1
ATOM 10391 N N . PHE C 1 455 ? -53.171 -76.231 -17.791 1.00 29.86 455 PHE C N 1
ATOM 10392 C CA . PHE C 1 455 ? -53.945 -77.151 -18.615 1.00 30.24 455 PHE C CA 1
ATOM 10393 C C . PHE C 1 455 ? -55.258 -77.553 -17.968 1.00 35.27 455 PHE C C 1
ATOM 10394 O O . PHE C 1 455 ? -55.331 -77.706 -16.744 1.00 34.84 455 PHE C O 1
ATOM 10402 N N . PHE C 1 456 ? -56.292 -77.756 -18.809 1.00 32.03 456 PHE C N 1
ATOM 10403 C CA . PHE C 1 456 ? -57.616 -78.208 -18.393 1.00 31.28 456 PHE C CA 1
ATOM 10404 C C . PHE C 1 456 ? -57.522 -79.523 -17.646 1.00 37.81 456 PHE C C 1
ATOM 10405 O O . PHE C 1 456 ? -56.756 -80.399 -18.043 1.00 37.04 456 PHE C O 1
ATOM 10413 N N . HIS C 1 457 ? -58.271 -79.627 -16.523 1.00 38.20 457 HIS C N 1
ATOM 10414 C CA . HIS C 1 457 ? -58.378 -80.774 -15.600 1.00 39.58 457 HIS C CA 1
ATOM 10415 C C . HIS C 1 457 ? -57.107 -81.004 -14.767 1.00 45.33 457 HIS C C 1
ATOM 10416 O O . HIS C 1 457 ? -57.054 -81.959 -13.976 1.00 47.13 457 HIS C O 1
ATOM 10423 N N . GLU C 1 458 ? -56.101 -80.122 -14.921 1.00 40.03 458 GLU C N 1
ATOM 10424 C CA . GLU C 1 458 ? -54.840 -80.241 -14.202 1.00 39.45 458 GLU C CA 1
ATOM 10425 C C . GLU C 1 458 ? -54.727 -79.502 -12.850 1.00 42.85 458 GLU C C 1
ATOM 10426 O O . GLU C 1 458 ? -53.646 -79.400 -12.267 1.00 42.14 458 GLU C O 1
ATOM 10432 N N . GLY C 1 459 ? -55.864 -79.060 -12.333 1.00 39.23 459 GLY C N 1
ATOM 10433 C CA . GLY C 1 459 ? -55.949 -78.483 -11.000 1.00 38.54 459 GLY C CA 1
ATOM 10434 C C . GLY C 1 459 ? -55.922 -76.987 -10.830 1.00 40.97 459 GLY C C 1
ATOM 10435 O O . GLY C 1 459 ? -55.912 -76.224 -11.797 1.00 40.55 459 GLY C O 1
ATOM 10436 N N . ILE C 1 460 ? -55.893 -76.587 -9.555 1.00 36.67 460 ILE C N 1
ATOM 10437 C CA . ILE C 1 460 ? -55.855 -75.212 -9.076 1.00 34.66 460 ILE C CA 1
ATOM 10438 C C . ILE C 1 460 ? -54.613 -74.509 -9.576 1.00 37.08 460 ILE C C 1
ATOM 10439 O O . ILE C 1 460 ? -53.493 -74.999 -9.417 1.00 36.94 460 ILE C O 1
ATOM 10444 N N . ALA C 1 461 ? -54.836 -73.362 -10.212 1.00 31.61 461 ALA C N 1
ATOM 10445 C CA . ALA C 1 461 ? -53.793 -72.501 -10.719 1.00 29.57 461 ALA C CA 1
ATOM 10446 C C . ALA C 1 461 ? -53.345 -71.621 -9.545 1.00 33.55 461 ALA C C 1
ATOM 10447 O O . ALA C 1 461 ? -54.191 -70.978 -8.910 1.00 33.08 461 ALA C O 1
ATOM 10449 N N . ILE C 1 462 ? -52.041 -71.687 -9.192 1.00 29.57 462 ILE C N 1
ATOM 10450 C CA . ILE C 1 462 ? -51.416 -70.875 -8.137 1.00 28.42 462 ILE C CA 1
ATOM 10451 C C . ILE C 1 462 ? -50.750 -69.742 -8.910 1.00 34.10 462 ILE C C 1
ATOM 10452 O O . ILE C 1 462 ? -49.750 -69.947 -9.603 1.00 34.20 462 ILE C O 1
ATOM 10457 N N . LYS C 1 463 ? -51.394 -68.582 -8.887 1.00 31.49 463 LYS C N 1
ATOM 10458 C CA . LYS C 1 463 ? -51.017 -67.426 -9.687 1.00 30.90 463 LYS C CA 1
ATOM 10459 C C . LYS C 1 463 ? -49.938 -66.566 -9.047 1.00 36.80 463 LYS C C 1
ATOM 10460 O O . LYS C 1 463 ? -50.172 -65.984 -7.992 1.00 36.88 463 LYS C O 1
ATOM 10466 N N . TYR C 1 464 ? -48.750 -66.497 -9.683 1.00 34.12 464 TYR C N 1
ATOM 10467 C CA . TYR C 1 464 ? -47.616 -65.689 -9.221 1.00 34.37 464 TYR C CA 1
ATOM 10468 C C . TYR C 1 464 ? -47.375 -64.511 -10.167 1.00 41.34 464 TYR C C 1
ATOM 10469 O O . TYR C 1 464 ? -47.443 -64.678 -11.391 1.00 40.79 464 TYR C O 1
ATOM 10478 N N . ASN C 1 465 ? -47.054 -63.337 -9.588 1.00 39.75 465 ASN C N 1
ATOM 10479 C CA . ASN C 1 465 ? -46.694 -62.091 -10.270 1.00 40.13 465 ASN C CA 1
ATOM 10480 C C . ASN C 1 465 ? -45.667 -61.345 -9.426 1.00 46.38 465 ASN C C 1
ATOM 10481 O O . ASN C 1 465 ? -45.809 -61.265 -8.207 1.00 46.91 465 ASN C O 1
ATOM 10486 N N . THR C 1 466 ? -44.632 -60.806 -10.074 1.00 45.20 466 THR C N 1
ATOM 10487 C CA . THR C 1 466 ? -43.550 -60.078 -9.402 1.00 45.70 466 THR C CA 1
ATOM 10488 C C . THR C 1 466 ? -43.981 -58.676 -8.906 1.00 48.86 466 THR C C 1
ATOM 10489 O O . THR C 1 466 ? -43.578 -58.261 -7.825 1.00 48.96 466 THR C O 1
ATOM 10493 N N . ASN C 1 467 ? -44.841 -57.989 -9.670 1.00 45.29 467 ASN C N 1
ATOM 10494 C CA . ASN C 1 467 ? -45.351 -56.651 -9.363 1.00 45.28 467 ASN C CA 1
ATOM 10495 C C . ASN C 1 467 ? -46.532 -56.699 -8.401 1.00 49.85 467 ASN C C 1
ATOM 10496 O O . ASN C 1 467 ? -47.190 -55.673 -8.164 1.00 49.98 467 ASN C O 1
ATOM 10501 N N . LYS C 1 468 ? -46.772 -57.895 -7.827 1.00 45.07 468 LYS C N 1
ATOM 10502 C CA . LYS C 1 468 ? -47.855 -58.206 -6.905 1.00 43.68 468 LYS C CA 1
ATOM 10503 C C . LYS C 1 468 ? -49.268 -57.976 -7.483 1.00 46.71 468 LYS C C 1
ATOM 10504 O O . LYS C 1 468 ? -50.186 -57.571 -6.766 1.00 46.64 468 LYS C O 1
ATOM 10510 N N . ASN C 1 469 ? -49.448 -58.281 -8.790 1.00 42.32 469 ASN C N 1
ATOM 10511 C CA . ASN C 1 469 ? -50.766 -58.235 -9.439 1.00 41.56 469 ASN C CA 1
ATOM 10512 C C . ASN C 1 469 ? -51.541 -59.431 -8.874 1.00 43.55 469 ASN C C 1
ATOM 10513 O O . ASN C 1 469 ? -52.771 -59.501 -8.972 1.00 44.28 469 ASN C O 1
ATOM 10518 N N . TYR C 1 470 ? -50.779 -60.377 -8.287 1.00 36.82 470 TYR C N 1
ATOM 10519 C CA . TYR C 1 470 ? -51.225 -61.560 -7.572 1.00 35.41 470 TYR C CA 1
ATOM 10520 C C . TYR C 1 470 ? -50.442 -61.505 -6.265 1.00 36.83 470 TYR C C 1
ATOM 10521 O O . TYR C 1 470 ? -49.227 -61.284 -6.291 1.00 36.22 470 TYR C O 1
ATOM 10530 N N . VAL C 1 471 ? -51.148 -61.642 -5.127 1.00 31.64 471 VAL C N 1
ATOM 10531 C CA . VAL C 1 471 ? -50.597 -61.563 -3.762 1.00 30.41 471 VAL C CA 1
ATOM 10532 C C . VAL C 1 471 ? -49.665 -62.739 -3.363 1.00 34.34 471 VAL C C 1
ATOM 10533 O O . VAL C 1 471 ? -48.941 -62.638 -2.369 1.00 33.46 471 VAL C O 1
ATOM 10537 N N . THR C 1 472 ? -49.706 -63.845 -4.135 1.00 31.32 472 THR C N 1
ATOM 10538 C CA . THR C 1 472 ? -48.944 -65.078 -3.915 1.00 31.46 472 THR C CA 1
ATOM 10539 C C . THR C 1 472 ? -47.469 -64.854 -3.605 1.00 36.60 472 THR C C 1
ATOM 10540 O O . THR C 1 472 ? -46.778 -64.126 -4.312 1.00 36.11 472 THR C O 1
ATOM 10544 N N . SER C 1 473 ? -47.013 -65.488 -2.528 1.00 34.46 473 SER C N 1
ATOM 10545 C CA . SER C 1 473 ? -45.637 -65.486 -2.041 1.00 34.52 473 SER C CA 1
ATOM 10546 C C . SER C 1 473 ? -45.239 -66.973 -1.871 1.00 36.80 473 SER C C 1
ATOM 10547 O O . SER C 1 473 ? -46.099 -67.770 -1.465 1.00 35.16 473 SER C O 1
ATOM 10550 N N . PRO C 1 474 ? -43.960 -67.356 -2.154 1.00 33.81 474 PRO C N 1
ATOM 10551 C CA . PRO C 1 474 ? -43.547 -68.771 -2.011 1.00 34.60 474 PRO C CA 1
ATOM 10552 C C . PRO C 1 474 ? -43.929 -69.490 -0.707 1.00 40.28 474 PRO C C 1
ATOM 10553 O O . PRO C 1 474 ? -44.544 -70.559 -0.794 1.00 40.55 474 PRO C O 1
ATOM 10557 N N . LEU C 1 475 ? -43.648 -68.881 0.483 1.00 36.84 475 LEU C N 1
ATOM 10558 C CA . LEU C 1 475 ? -43.993 -69.428 1.808 1.00 36.84 475 LEU C CA 1
ATOM 10559 C C . LEU C 1 475 ? -45.491 -69.650 1.954 1.00 38.86 475 LEU C C 1
ATOM 10560 O O . LEU C 1 475 ? -45.894 -70.700 2.431 1.00 38.60 475 LEU C O 1
ATOM 10565 N N . HIS C 1 476 ? -46.310 -68.666 1.571 1.00 35.09 476 HIS C N 1
ATOM 10566 C CA . HIS C 1 476 ? -47.764 -68.780 1.690 1.00 35.20 476 HIS C CA 1
ATOM 10567 C C . HIS C 1 476 ? -48.357 -69.823 0.736 1.00 38.02 476 HIS C C 1
ATOM 10568 O O . HIS C 1 476 ? -49.328 -70.504 1.090 1.00 38.07 476 HIS C O 1
ATOM 10575 N N . ALA C 1 477 ? -47.738 -69.986 -0.449 1.00 32.42 477 ALA C N 1
ATOM 10576 C CA . ALA C 1 477 ? -48.153 -70.993 -1.408 1.00 31.90 477 ALA C CA 1
ATOM 10577 C C . ALA C 1 477 ? -47.800 -72.364 -0.821 1.00 36.98 477 ALA C C 1
ATOM 10578 O O . ALA C 1 477 ? -48.596 -73.303 -0.912 1.00 36.86 477 ALA C O 1
ATOM 10580 N N . SER C 1 478 ? -46.627 -72.446 -0.161 1.00 33.25 478 SER C N 1
ATOM 10581 C CA . SER C 1 478 ? -46.123 -73.651 0.482 1.00 33.59 478 SER C CA 1
ATOM 10582 C C . SER C 1 478 ? -47.104 -74.139 1.542 1.00 37.25 478 SER C C 1
ATOM 10583 O O . SER C 1 478 ? -47.405 -75.331 1.593 1.00 38.16 478 SER C O 1
ATOM 10586 N N . LEU C 1 479 ? -47.651 -73.202 2.339 1.00 32.59 479 LEU C N 1
ATOM 10587 C CA . LEU C 1 479 ? -48.629 -73.461 3.399 1.00 31.21 479 LEU C CA 1
ATOM 10588 C C . LEU C 1 479 ? -49.935 -74.045 2.870 1.00 33.40 479 LEU C C 1
ATOM 10589 O O . LEU C 1 479 ? -50.386 -75.055 3.404 1.00 32.69 479 LEU C O 1
ATOM 10594 N N . ILE C 1 480 ? -50.511 -73.444 1.804 1.00 29.76 480 ILE C N 1
ATOM 10595 C CA . ILE C 1 480 ? -51.742 -73.919 1.147 1.00 29.85 480 ILE C CA 1
ATOM 10596 C C . ILE C 1 480 ? -51.512 -75.285 0.496 1.00 33.77 480 ILE C C 1
ATOM 10597 O O . ILE C 1 480 ? -52.334 -76.181 0.660 1.00 34.99 480 ILE C O 1
ATOM 10602 N N . LYS C 1 481 ? -50.361 -75.476 -0.157 1.00 28.88 481 LYS C N 1
ATOM 10603 C CA . LYS C 1 481 ? -49.988 -76.764 -0.727 1.00 29.00 481 LYS C CA 1
ATOM 10604 C C . LYS C 1 481 ? -49.958 -77.897 0.346 1.00 35.33 481 LYS C C 1
ATOM 10605 O O . LYS C 1 481 ? -50.163 -79.071 0.006 1.00 35.65 481 LYS C O 1
ATOM 10611 N N . ARG C 1 482 ? -49.713 -77.538 1.628 1.00 32.77 482 ARG C N 1
ATOM 10612 C CA . ARG C 1 482 ? -49.677 -78.492 2.744 1.00 34.23 482 ARG C CA 1
ATOM 10613 C C . ARG C 1 482 ? -51.063 -78.829 3.253 1.00 40.03 482 ARG C C 1
ATOM 10614 O O . ARG C 1 482 ? -51.271 -79.926 3.751 1.00 40.39 482 ARG C O 1
ATOM 10622 N N . THR C 1 483 ? -52.022 -77.895 3.092 1.00 37.98 483 THR C N 1
ATOM 10623 C CA . THR C 1 483 ? -53.434 -78.097 3.446 1.00 38.11 483 THR C CA 1
ATOM 10624 C C . THR C 1 483 ? -54.008 -79.127 2.451 1.00 43.82 483 THR C C 1
ATOM 10625 O O . THR C 1 483 ? -54.849 -79.941 2.844 1.00 45.41 483 THR C O 1
ATOM 10629 N N . PHE C 1 484 ? -53.517 -79.107 1.175 1.00 38.65 484 PHE C N 1
ATOM 10630 C CA . PHE C 1 484 ? -53.919 -80.043 0.117 1.00 38.37 484 PHE C CA 1
ATOM 10631 C C . PHE C 1 484 ? -53.372 -81.434 0.412 1.00 42.60 484 PHE C C 1
ATOM 10632 O O . PHE C 1 484 ? -54.031 -82.424 0.089 1.00 42.78 484 PHE C O 1
ATOM 10640 N N . GLU C 1 485 ? -52.184 -81.510 1.044 1.00 39.13 485 GLU C N 1
ATOM 10641 C CA . GLU C 1 485 ? -51.547 -82.781 1.428 1.00 39.92 485 GLU C CA 1
ATOM 10642 C C . GLU C 1 485 ? -52.301 -83.407 2.604 1.00 43.23 485 GLU C C 1
ATOM 10643 O O . GLU C 1 485 ? -52.553 -84.618 2.604 1.00 43.41 485 GLU C O 1
ATOM 10649 N N . LEU C 1 486 ? -52.672 -82.571 3.599 1.00 38.33 486 LEU C N 1
ATOM 10650 C CA . LEU C 1 486 ? -53.430 -83.002 4.769 1.00 38.21 486 LEU C CA 1
ATOM 10651 C C . LEU C 1 486 ? -54.800 -83.481 4.370 1.00 43.42 486 LEU C C 1
ATOM 10652 O O . LEU C 1 486 ? -55.278 -84.468 4.939 1.00 44.80 486 LEU C O 1
ATOM 10657 N N . TYR C 1 487 ? -55.411 -82.821 3.356 1.00 39.51 487 TYR C N 1
ATOM 10658 C CA . TYR C 1 487 ? -56.708 -83.229 2.815 1.00 39.42 487 TYR C CA 1
ATOM 10659 C C . TYR C 1 487 ? -56.558 -84.625 2.226 1.00 43.43 487 TYR C C 1
ATOM 10660 O O . TYR C 1 487 ? -57.363 -85.494 2.543 1.00 43.68 487 TYR C O 1
ATOM 10669 N N . TYR C 1 488 ? -55.519 -84.833 1.386 1.00 40.04 488 TYR C N 1
ATOM 10670 C CA . TYR C 1 488 ? -55.227 -86.105 0.740 1.00 40.57 488 TYR C CA 1
ATOM 10671 C C . TYR C 1 488 ? -55.048 -87.221 1.755 1.00 46.99 488 TYR C C 1
ATOM 10672 O O . TYR C 1 488 ? -55.574 -88.310 1.541 1.00 47.53 488 TYR C O 1
ATOM 10681 N N . ASN C 1 489 ? -54.315 -86.959 2.852 1.00 44.52 489 ASN C N 1
ATOM 10682 C CA . ASN C 1 489 ? -54.101 -87.948 3.906 1.00 45.49 489 ASN C CA 1
ATOM 10683 C C . ASN C 1 489 ? -55.433 -88.461 4.450 1.00 50.39 489 ASN C C 1
ATOM 10684 O O . ASN C 1 489 ? -55.640 -89.673 4.495 1.00 51.61 489 ASN C O 1
ATOM 10689 N N . LYS C 1 490 ? -56.350 -87.537 4.790 1.00 46.44 490 LYS C N 1
ATOM 10690 C CA . LYS C 1 490 ? -57.670 -87.823 5.359 1.00 46.63 490 LYS C CA 1
ATOM 10691 C C . LYS C 1 490 ? -58.670 -88.376 4.339 1.00 49.88 490 LYS C C 1
ATOM 10692 O O . LYS C 1 490 ? -59.104 -89.517 4.468 1.00 49.98 490 LYS C O 1
ATOM 10698 N N . TYR C 1 491 ? -59.054 -87.559 3.357 1.00 46.45 491 TYR C N 1
ATOM 10699 C CA . TYR C 1 491 ? -60.084 -87.889 2.373 1.00 47.22 491 TYR C CA 1
ATOM 10700 C C . TYR C 1 491 ? -59.637 -88.747 1.181 1.00 52.18 491 TYR C C 1
ATOM 10701 O O . TYR C 1 491 ? -60.470 -89.109 0.342 1.00 51.62 491 TYR C O 1
ATOM 10710 N N . LYS C 1 492 ? -58.335 -89.096 1.127 1.00 49.00 492 LYS C N 1
ATOM 10711 C CA . LYS C 1 492 ? -57.721 -89.917 0.077 1.00 49.34 492 LYS C CA 1
ATOM 10712 C C . LYS C 1 492 ? -57.995 -89.456 -1.364 1.00 53.32 492 LYS C C 1
ATOM 10713 O O . LYS C 1 492 ? -57.958 -90.260 -2.300 1.00 54.16 492 LYS C O 1
ATOM 10719 N N . GLN C 1 493 ? -58.247 -88.139 -1.526 1.00 47.18 493 GLN C N 1
ATOM 10720 C CA . GLN C 1 493 ? -58.501 -87.473 -2.795 1.00 45.39 493 GLN C CA 1
ATOM 10721 C C . GLN C 1 493 ? -57.440 -86.404 -2.948 1.00 48.97 493 GLN C C 1
ATOM 10722 O O . GLN C 1 493 ? -57.220 -85.618 -2.024 1.00 49.16 493 GLN C O 1
ATOM 10728 N N . GLN C 1 494 ? -56.771 -86.393 -4.104 1.00 44.33 494 GLN C N 1
ATOM 10729 C CA . GLN C 1 494 ? -55.740 -85.425 -4.395 1.00 43.41 494 GLN C CA 1
ATOM 10730 C C . GLN C 1 494 ? -56.335 -84.118 -4.934 1.00 47.38 494 GLN C C 1
ATOM 10731 O O . GLN C 1 494 ? -57.234 -84.130 -5.785 1.00 48.19 494 GLN C O 1
ATOM 10737 N N . ILE C 1 495 ? -55.820 -82.992 -4.421 1.00 41.14 495 ILE C N 1
ATOM 10738 C CA . ILE C 1 495 ? -56.150 -81.659 -4.906 1.00 38.34 495 ILE C CA 1
ATOM 10739 C C . ILE C 1 495 ? -54.953 -81.297 -5.799 1.00 42.42 495 ILE C C 1
ATOM 10740 O O . ILE C 1 495 ? -53.848 -81.011 -5.301 1.00 42.37 495 ILE C O 1
ATOM 10745 N N . LYS C 1 496 ? -55.158 -81.434 -7.119 1.00 37.00 496 LYS C N 1
ATOM 10746 C CA . LYS C 1 496 ? -54.140 -81.136 -8.113 1.00 35.57 496 LYS C CA 1
ATOM 10747 C C . LYS C 1 496 ? -53.928 -79.630 -8.165 1.00 39.05 496 LYS C C 1
ATOM 10748 O O . LYS C 1 496 ? -54.885 -78.877 -7.972 1.00 36.85 496 LYS C O 1
ATOM 10754 N N . TYR C 1 497 ? -52.661 -79.202 -8.346 1.00 36.54 497 TYR C N 1
ATOM 10755 C CA . TYR C 1 497 ? -52.273 -77.797 -8.486 1.00 35.60 497 TYR C CA 1
ATOM 10756 C C . TYR C 1 497 ? -51.290 -77.618 -9.645 1.00 38.31 497 TYR C C 1
ATOM 10757 O O . TYR C 1 497 ? -50.679 -78.592 -10.120 1.00 39.03 497 TYR C O 1
ATOM 10766 N N . GLN C 1 498 ? -51.152 -76.370 -10.109 1.00 32.10 498 GLN C N 1
ATOM 10767 C CA . GLN C 1 498 ? -50.248 -76.003 -11.197 1.00 30.76 498 GLN C CA 1
ATOM 10768 C C . GLN C 1 498 ? -49.910 -74.514 -11.106 1.00 33.78 498 GLN C C 1
ATOM 10769 O O . GLN C 1 498 ? -50.807 -73.685 -10.998 1.00 32.33 498 GLN C O 1
ATOM 10775 N N . ASN C 1 499 ? -48.613 -74.190 -11.109 1.00 31.17 499 ASN C N 1
ATOM 10776 C CA . ASN C 1 499 ? -48.093 -72.824 -11.010 1.00 30.78 499 ASN C CA 1
ATOM 10777 C C . ASN C 1 499 ? -48.267 -72.002 -12.290 1.00 35.94 499 ASN C C 1
ATOM 10778 O O . ASN C 1 499 ? -48.036 -72.506 -13.397 1.00 36.14 499 ASN C O 1
ATOM 10783 N N . PHE C 1 500 ? -48.688 -70.735 -12.137 1.00 32.25 500 PHE C N 1
ATOM 10784 C CA . PHE C 1 500 ? -48.908 -69.843 -13.274 1.00 31.56 500 PHE C CA 1
ATOM 10785 C C . PHE C 1 500 ? -48.130 -68.547 -13.130 1.00 37.68 500 PHE C C 1
ATOM 10786 O O . PHE C 1 500 ? -47.939 -68.036 -12.027 1.00 36.94 500 PHE C O 1
ATOM 10794 N N . MET C 1 501 ? -47.734 -67.993 -14.281 1.00 36.04 501 MET C N 1
ATOM 10795 C CA . MET C 1 501 ? -47.007 -66.750 -14.434 1.00 35.83 501 MET C CA 1
ATOM 10796 C C . MET C 1 501 ? -47.078 -66.345 -15.885 1.00 39.02 501 MET C C 1
ATOM 10797 O O . MET C 1 501 ? -47.082 -67.211 -16.772 1.00 38.91 501 MET C O 1
ATOM 10802 N N . VAL C 1 502 ? -47.106 -65.033 -16.139 1.00 34.94 502 VAL C N 1
ATOM 10803 C CA . VAL C 1 502 ? -47.046 -64.511 -17.502 1.00 34.85 502 VAL C CA 1
ATOM 10804 C C . VAL C 1 502 ? -45.564 -64.268 -17.828 1.00 41.00 502 VAL C C 1
ATOM 10805 O O . VAL C 1 502 ? -44.740 -64.285 -16.908 1.00 40.35 502 VAL C O 1
ATOM 10809 N N . LYS C 1 503 ? -45.220 -64.071 -19.123 1.00 39.59 503 LYS C N 1
ATOM 10810 C CA . LYS C 1 503 ? -43.854 -63.768 -19.573 1.00 40.02 503 LYS C CA 1
ATOM 10811 C C . LYS C 1 503 ? -43.405 -62.412 -18.967 1.00 46.81 503 LYS C C 1
ATOM 10812 O O . LYS C 1 503 ? -44.236 -61.519 -18.791 1.00 45.66 503 LYS C O 1
ATOM 10818 N N . ASN C 1 504 ? -42.103 -62.272 -18.648 1.00 46.02 504 ASN C N 1
ATOM 10819 C CA . ASN C 1 504 ? -41.511 -61.073 -18.044 1.00 46.62 504 ASN C CA 1
ATOM 10820 C C . ASN C 1 504 ? -41.741 -59.775 -18.806 1.00 54.30 504 ASN C C 1
ATOM 10821 O O . ASN C 1 504 ? -41.933 -58.725 -18.194 1.00 53.57 504 ASN C O 1
ATOM 10826 N N . ASP C 1 505 ? -41.689 -59.832 -20.127 1.00 54.83 505 ASP C N 1
ATOM 10827 C CA . ASP C 1 505 ? -41.865 -58.641 -20.960 1.00 56.73 505 ASP C CA 1
ATOM 10828 C C . ASP C 1 505 ? -43.359 -58.305 -21.224 1.00 62.19 505 ASP C C 1
ATOM 10829 O O . ASP C 1 505 ? -43.652 -57.329 -21.920 1.00 61.41 505 ASP C O 1
ATOM 10834 N N . THR C 1 506 ? -44.287 -59.121 -20.682 1.00 60.07 506 THR C N 1
ATOM 10835 C CA . THR C 1 506 ? -45.720 -58.979 -20.927 1.00 60.79 506 THR C CA 1
ATOM 10836 C C . THR C 1 506 ? -46.541 -58.571 -19.695 1.00 68.26 506 THR C C 1
ATOM 10837 O O . THR C 1 506 ? -46.350 -59.134 -18.615 1.00 67.27 506 THR C O 1
ATOM 10841 N N . PRO C 1 507 ? -47.493 -57.622 -19.837 1.00 68.77 507 PRO C N 1
ATOM 10842 C CA . PRO C 1 507 ? -48.324 -57.252 -18.679 1.00 69.44 507 PRO C CA 1
ATOM 10843 C C . PRO C 1 507 ? -49.550 -58.157 -18.528 1.00 75.73 507 PRO C C 1
ATOM 10844 O O . PRO C 1 507 ? -50.004 -58.801 -19.489 1.00 75.09 507 PRO C O 1
ATOM 10848 N N . CYS C 1 508 ? -50.069 -58.223 -17.298 1.00 73.55 508 CYS C N 1
ATOM 10849 C CA . CYS C 1 508 ? -51.265 -58.997 -16.988 1.00 73.66 508 CYS C CA 1
ATOM 10850 C C . CYS C 1 508 ? -52.152 -58.236 -16.012 1.00 75.13 508 CYS C C 1
ATOM 10851 O O . CYS C 1 508 ? -51.694 -57.284 -15.358 1.00 75.00 508 CYS C O 1
ATOM 10854 N N . GLY C 1 509 ? -53.416 -58.639 -15.955 1.00 68.69 509 GLY C N 1
ATOM 10855 C CA . GLY C 1 509 ? -54.395 -58.030 -15.071 1.00 67.04 509 GLY C CA 1
ATOM 10856 C C . GLY C 1 509 ? -54.133 -58.334 -13.614 1.00 67.78 509 GLY C C 1
ATOM 10857 O O . GLY C 1 509 ? -53.524 -59.357 -13.286 1.00 67.18 509 GLY C O 1
ATOM 10858 N N . SER C 1 510 ? -54.590 -57.434 -12.732 1.00 62.14 510 SER C N 1
ATOM 10859 C CA . SER C 1 510 ? -54.471 -57.587 -11.288 1.00 60.77 510 SER C CA 1
ATOM 10860 C C . SER C 1 510 ? -55.719 -58.271 -10.691 1.00 61.22 510 SER C C 1
ATOM 10861 O O . SER C 1 510 ? -56.719 -58.497 -11.395 1.00 60.91 510 SER C O 1
ATOM 10864 N N . THR C 1 511 ? -55.614 -58.645 -9.392 1.00 53.01 511 THR C N 1
ATOM 10865 C CA . THR C 1 511 ? -56.672 -59.239 -8.584 1.00 50.05 511 THR C CA 1
ATOM 10866 C C . THR C 1 511 ? -56.819 -58.393 -7.319 1.00 47.97 511 THR C C 1
ATOM 10867 O O . THR C 1 511 ? -56.025 -57.478 -7.063 1.00 45.87 511 THR C O 1
ATOM 10871 N N . VAL C 1 512 ? -57.831 -58.726 -6.518 1.00 41.78 512 VAL C N 1
ATOM 10872 C CA . VAL C 1 512 ? -58.123 -58.057 -5.261 1.00 39.75 512 VAL C CA 1
ATOM 10873 C C . VAL C 1 512 ? -57.185 -58.514 -4.148 1.00 39.32 512 VAL C C 1
ATOM 10874 O O . VAL C 1 512 ? -57.004 -57.788 -3.175 1.00 39.40 512 VAL C O 1
ATOM 10878 N N . GLY C 1 513 ? -56.563 -59.678 -4.342 1.00 33.05 513 GLY C N 1
ATOM 10879 C CA . GLY C 1 513 ? -55.616 -60.290 -3.417 1.00 32.40 513 GLY C CA 1
ATOM 10880 C C . GLY C 1 513 ? -54.746 -59.322 -2.634 1.00 34.58 513 GLY C C 1
ATOM 10881 O O . GLY C 1 513 ? -54.815 -59.289 -1.404 1.00 33.46 513 GLY C O 1
ATOM 10882 N N . SER C 1 514 ? -53.933 -58.518 -3.344 1.00 31.34 514 SER C N 1
ATOM 10883 C CA . SER C 1 514 ? -53.015 -57.547 -2.740 1.00 31.51 514 SER C CA 1
ATOM 10884 C C . SER C 1 514 ? -53.724 -56.367 -2.050 1.00 37.11 514 SER C C 1
ATOM 10885 O O . SER C 1 514 ? -53.285 -55.971 -0.967 1.00 36.58 514 SER C O 1
ATOM 10888 N N . MET C 1 515 ? -54.848 -55.854 -2.636 1.00 34.55 515 MET C N 1
ATOM 10889 C CA . MET C 1 515 ? -55.676 -54.786 -2.046 1.00 34.96 515 MET C CA 1
ATOM 10890 C C . MET C 1 515 ? -56.155 -55.232 -0.663 1.00 37.08 515 MET C C 1
ATOM 10891 O O . MET C 1 515 ? -55.968 -54.512 0.319 1.00 36.87 515 MET C O 1
ATOM 10896 N N . VAL C 1 516 ? -56.767 -56.426 -0.586 1.00 31.79 516 VAL C N 1
ATOM 10897 C CA . VAL C 1 516 ? -57.274 -56.958 0.679 1.00 31.22 516 VAL C CA 1
ATOM 10898 C C . VAL C 1 516 ? -56.138 -57.241 1.695 1.00 35.75 516 VAL C C 1
ATOM 10899 O O . VAL C 1 516 ? -56.271 -56.863 2.865 1.00 37.03 516 VAL C O 1
ATOM 10903 N N . ALA C 1 517 ? -55.000 -57.791 1.229 1.00 30.50 517 ALA C N 1
ATOM 10904 C CA . ALA C 1 517 ? -53.826 -58.054 2.066 1.00 30.57 517 ALA C CA 1
ATOM 10905 C C . ALA C 1 517 ? -53.288 -56.763 2.711 1.00 35.65 517 ALA C C 1
ATOM 10906 O O . ALA C 1 517 ? -53.012 -56.770 3.914 1.00 36.47 517 ALA C O 1
ATOM 10908 N N . ALA C 1 518 ? -53.199 -55.643 1.938 1.00 30.61 518 ALA C N 1
ATOM 10909 C CA . ALA C 1 518 ? -52.754 -54.336 2.460 1.00 29.47 518 ALA C CA 1
ATOM 10910 C C . ALA C 1 518 ? -53.766 -53.775 3.490 1.00 33.25 518 ALA C C 1
ATOM 10911 O O . ALA C 1 518 ? -53.376 -53.407 4.596 1.00 34.68 518 ALA C O 1
ATOM 10913 N N . ASN C 1 519 ? -55.062 -53.767 3.133 1.00 27.81 519 ASN C N 1
ATOM 10914 C CA . ASN C 1 519 ? -56.162 -53.284 3.955 1.00 27.79 519 ASN C CA 1
ATOM 10915 C C . ASN C 1 519 ? -56.268 -53.973 5.304 1.00 31.92 519 ASN C C 1
ATOM 10916 O O . ASN C 1 519 ? -56.574 -53.327 6.312 1.00 32.81 519 ASN C O 1
ATOM 10921 N N . LEU C 1 520 ? -56.103 -55.293 5.297 1.00 27.38 520 LEU C N 1
ATOM 10922 C CA . LEU C 1 520 ? -56.290 -56.129 6.463 1.00 27.10 520 LEU C CA 1
ATOM 10923 C C . LEU C 1 520 ? -55.009 -56.475 7.164 1.00 31.12 520 LEU C C 1
ATOM 10924 O O . LEU C 1 520 ? -55.061 -57.015 8.273 1.00 30.68 520 LEU C O 1
ATOM 10929 N N . SER C 1 521 ? -53.850 -56.167 6.537 1.00 27.77 521 SER C N 1
ATOM 10930 C CA . SER C 1 521 ? -52.536 -56.463 7.119 1.00 28.39 521 SER C CA 1
ATOM 10931 C C . SER C 1 521 ? -52.352 -57.996 7.261 1.00 31.10 521 SER C C 1
ATOM 10932 O O . SER C 1 521 ? -51.702 -58.462 8.197 1.00 30.93 521 SER C O 1
ATOM 10935 N N . MET C 1 522 ? -52.908 -58.766 6.301 1.00 26.31 522 MET C N 1
ATOM 10936 C CA . MET C 1 522 ? -52.879 -60.232 6.320 1.00 26.35 522 MET C CA 1
ATOM 10937 C C . MET C 1 522 ? -52.102 -60.868 5.156 1.00 30.82 522 MET C C 1
ATOM 10938 O O . MET C 1 522 ? -52.183 -60.385 4.026 1.00 30.42 522 MET C O 1
ATOM 10943 N N . PRO C 1 523 ? -51.480 -62.048 5.368 1.00 27.55 523 PRO C N 1
ATOM 10944 C CA . PRO C 1 523 ? -50.851 -62.748 4.239 1.00 27.12 523 PRO C CA 1
ATOM 10945 C C . PRO C 1 523 ? -51.907 -63.438 3.365 1.00 31.19 523 PRO C C 1
ATOM 10946 O O . PRO C 1 523 ? -53.047 -63.656 3.790 1.00 31.73 523 PRO C O 1
ATOM 10950 N N . GLY C 1 524 ? -51.525 -63.821 2.165 1.00 27.52 524 GLY C N 1
ATOM 10951 C CA . GLY C 1 524 ? -52.472 -64.518 1.307 1.00 27.46 524 GLY C CA 1
ATOM 10952 C C . GLY C 1 524 ? -51.914 -65.039 0.009 1.00 31.46 524 GLY C C 1
ATOM 10953 O O . GLY C 1 524 ? -50.731 -64.864 -0.279 1.00 30.11 524 GLY C O 1
ATOM 10954 N N . ILE C 1 525 ? -52.769 -65.722 -0.760 1.00 29.95 525 ILE C N 1
ATOM 10955 C CA . ILE C 1 525 ? -52.432 -66.231 -2.088 1.00 30.04 525 ILE C CA 1
ATOM 10956 C C . ILE C 1 525 ? -53.546 -66.026 -3.128 1.00 31.76 525 ILE C C 1
ATOM 10957 O O . ILE C 1 525 ? -54.717 -65.781 -2.791 1.00 28.66 525 ILE C O 1
ATOM 10962 N N . ASP C 1 526 ? -53.144 -66.117 -4.402 1.00 29.18 526 ASP C N 1
ATOM 10963 C CA . ASP C 1 526 ? -54.026 -65.971 -5.541 1.00 28.81 526 ASP C CA 1
ATOM 10964 C C . ASP C 1 526 ? -54.160 -67.280 -6.284 1.00 34.45 526 ASP C C 1
ATOM 10965 O O . ASP C 1 526 ? -53.204 -67.769 -6.895 1.00 34.83 526 ASP C O 1
ATOM 10970 N N . ILE C 1 527 ? -55.339 -67.885 -6.181 1.00 31.32 527 ILE C N 1
ATOM 10971 C CA . ILE C 1 527 ? -55.605 -69.159 -6.840 1.00 31.24 527 ILE C CA 1
ATOM 10972 C C . ILE C 1 527 ? -56.773 -69.050 -7.803 1.00 36.06 527 ILE C C 1
ATOM 10973 O O . ILE C 1 527 ? -57.530 -68.083 -7.760 1.00 35.59 527 ILE C O 1
ATOM 10978 N N . GLY C 1 528 ? -56.908 -70.041 -8.663 1.00 33.49 528 GLY C N 1
ATOM 10979 C CA . GLY C 1 528 ? -58.012 -70.089 -9.607 1.00 33.16 528 GLY C CA 1
ATOM 10980 C C . GLY C 1 528 ? -58.039 -71.356 -10.411 1.00 36.07 528 GLY C C 1
ATOM 10981 O O . GLY C 1 528 ? -57.340 -72.320 -10.095 1.00 36.42 528 GLY C O 1
ATOM 10982 N N . ILE C 1 529 ? -58.858 -71.359 -11.445 1.00 32.47 529 ILE C N 1
ATOM 10983 C CA . ILE C 1 529 ? -58.959 -72.489 -12.352 1.00 33.36 529 ILE C CA 1
ATOM 10984 C C . ILE C 1 529 ? -58.723 -72.047 -13.794 1.00 38.93 529 ILE C C 1
ATOM 10985 O O . ILE C 1 529 ? -59.053 -70.905 -14.135 1.00 37.85 529 ILE C O 1
ATOM 10990 N N . PRO C 1 530 ? -58.042 -72.874 -14.625 1.00 37.00 530 PRO C N 1
ATOM 10991 C CA . PRO C 1 530 ? -57.770 -72.433 -16.008 1.00 36.59 530 PRO C CA 1
ATOM 10992 C C . PRO C 1 530 ? -59.007 -72.338 -16.915 1.00 39.41 530 PRO C C 1
ATOM 10993 O O . PRO C 1 530 ? -59.879 -73.209 -16.902 1.00 39.42 530 PRO C O 1
ATOM 10997 N N . GLN C 1 531 ? -59.096 -71.238 -17.672 1.00 34.54 531 GLN C N 1
ATOM 10998 C CA . GLN C 1 531 ? -60.163 -70.989 -18.638 1.00 33.87 531 GLN C CA 1
ATOM 10999 C C . GLN C 1 531 ? -59.617 -70.296 -19.883 1.00 36.19 531 GLN C C 1
ATOM 11000 O O . GLN C 1 531 ? -58.519 -69.716 -19.838 1.00 35.06 531 GLN C O 1
ATOM 11006 N N . LEU C 1 532 ? -60.373 -70.360 -20.988 1.00 31.70 532 LEU C N 1
ATOM 11007 C CA . LEU C 1 532 ? -60.016 -69.660 -22.224 1.00 31.38 532 LEU C CA 1
ATOM 11008 C C . LEU C 1 532 ? -61.106 -68.617 -22.509 1.00 36.56 532 LEU C C 1
ATOM 11009 O O . LEU C 1 532 ? -62.217 -68.731 -21.971 1.00 36.54 532 LEU C O 1
ATOM 11014 N N . ALA C 1 533 ? -60.785 -67.606 -23.351 1.00 33.04 533 ALA C N 1
ATOM 11015 C CA . ALA C 1 533 ? -61.697 -66.536 -23.774 1.00 32.26 533 ALA C CA 1
ATOM 11016 C C . ALA C 1 533 ? -62.179 -65.650 -22.613 1.00 37.37 533 ALA C C 1
ATOM 11017 O O . ALA C 1 533 ? -63.347 -65.266 -22.579 1.00 37.74 533 ALA C O 1
ATOM 11019 N N . MET C 1 534 ? -61.289 -65.334 -21.655 1.00 33.91 534 MET C N 1
ATOM 11020 C CA . MET C 1 534 ? -61.659 -64.487 -20.516 1.00 33.58 534 MET C CA 1
ATOM 11021 C C . MET C 1 534 ? -62.050 -63.095 -20.983 1.00 37.90 534 MET C C 1
ATOM 11022 O O . MET C 1 534 ? -61.371 -62.514 -21.841 1.00 36.61 534 MET C O 1
ATOM 11027 N N . HIS C 1 535 ? -63.177 -62.581 -20.421 1.00 35.07 535 HIS C N 1
ATOM 11028 C CA . HIS C 1 535 ? -63.812 -61.283 -20.692 1.00 34.27 535 HIS C CA 1
ATOM 11029 C C . HIS C 1 535 ? -64.654 -61.281 -21.956 1.00 38.22 535 HIS C C 1
ATOM 11030 O O . HIS C 1 535 ? -65.169 -60.234 -22.361 1.00 38.50 535 HIS C O 1
ATOM 11037 N N . SER C 1 536 ? -64.829 -62.466 -22.554 1.00 33.94 536 SER C N 1
ATOM 11038 C CA . SER C 1 536 ? -65.702 -62.683 -23.703 1.00 33.25 536 SER C CA 1
ATOM 11039 C C . SER C 1 536 ? -67.104 -62.908 -23.119 1.00 36.55 536 SER C C 1
ATOM 11040 O O . SER C 1 536 ? -67.236 -63.126 -21.907 1.00 36.53 536 SER C O 1
ATOM 11043 N N . ILE C 1 537 ? -68.148 -62.858 -23.966 1.00 31.63 537 ILE C N 1
ATOM 11044 C CA . ILE C 1 537 ? -69.523 -63.107 -23.529 1.00 30.60 537 ILE C CA 1
ATOM 11045 C C . ILE C 1 537 ? -69.752 -64.619 -23.283 1.00 36.17 537 ILE C C 1
ATOM 11046 O O . ILE C 1 537 ? -70.793 -64.990 -22.725 1.00 37.38 537 ILE C O 1
ATOM 11051 N N . ARG C 1 538 ? -68.824 -65.491 -23.759 1.00 31.11 538 ARG C N 1
ATOM 11052 C CA . ARG C 1 538 ? -68.942 -66.935 -23.578 1.00 31.22 538 ARG C CA 1
ATOM 11053 C C . ARG C 1 538 ? -67.566 -67.534 -23.371 1.00 36.25 538 ARG C C 1
ATOM 11054 O O . ARG C 1 538 ? -66.770 -67.638 -24.296 1.00 36.12 538 ARG C O 1
ATOM 11062 N N . GLU C 1 539 ? -67.287 -67.911 -22.140 1.00 33.48 539 GLU C N 1
ATOM 11063 C CA . GLU C 1 539 ? -65.999 -68.461 -21.734 1.00 32.95 539 GLU C CA 1
ATOM 11064 C C . GLU C 1 539 ? -66.097 -69.986 -21.621 1.00 37.27 539 GLU C C 1
ATOM 11065 O O . GLU C 1 539 ? -67.203 -70.528 -21.520 1.00 37.94 539 GLU C O 1
ATOM 11071 N N . ILE C 1 540 ? -64.942 -70.672 -21.663 1.00 32.15 540 ILE C N 1
ATOM 11072 C CA . ILE C 1 540 ? -64.854 -72.125 -21.567 1.00 31.80 540 ILE C CA 1
ATOM 11073 C C . ILE C 1 540 ? -63.917 -72.547 -20.413 1.00 36.57 540 ILE C C 1
ATOM 11074 O O . ILE C 1 540 ? -62.846 -71.970 -20.246 1.00 36.00 540 ILE C O 1
ATOM 11079 N N . ALA C 1 541 ? -64.341 -73.546 -19.628 1.00 33.56 541 ALA C N 1
ATOM 11080 C CA . ALA C 1 541 ? -63.597 -74.121 -18.513 1.00 33.79 541 ALA C CA 1
ATOM 11081 C C . ALA C 1 541 ? -63.815 -75.645 -18.482 1.00 39.23 541 ALA C C 1
ATOM 11082 O O . ALA C 1 541 ? -64.626 -76.159 -19.251 1.00 39.82 541 ALA C O 1
ATOM 11084 N N . ALA C 1 542 ? -63.076 -76.357 -17.621 1.00 35.39 542 ALA C N 1
ATOM 11085 C CA . ALA C 1 542 ? -63.130 -77.806 -17.511 1.00 36.24 542 ALA C CA 1
ATOM 11086 C C . ALA C 1 542 ? -63.797 -78.257 -16.218 1.00 41.09 542 ALA C C 1
ATOM 11087 O O . ALA C 1 542 ? -63.635 -77.617 -15.179 1.00 41.08 542 ALA C O 1
ATOM 11089 N N . VAL C 1 543 ? -64.536 -79.373 -16.301 1.00 37.23 543 VAL C N 1
ATOM 11090 C CA . VAL C 1 543 ? -65.318 -79.997 -15.241 1.00 37.12 543 VAL C CA 1
ATOM 11091 C C . VAL C 1 543 ? -64.525 -80.345 -13.953 1.00 43.28 543 VAL C C 1
ATOM 11092 O O . VAL C 1 543 ? -64.972 -79.976 -12.868 1.00 43.49 543 VAL C O 1
ATOM 11096 N N . HIS C 1 544 ? -63.381 -81.056 -14.072 1.00 40.80 544 HIS C N 1
ATOM 11097 C CA . HIS C 1 544 ? -62.552 -81.506 -12.940 1.00 40.47 544 HIS C CA 1
ATOM 11098 C C . HIS C 1 544 ? -62.002 -80.396 -12.081 1.00 45.54 544 HIS C C 1
ATOM 11099 O O . HIS C 1 544 ? -61.843 -80.586 -10.877 1.00 47.16 544 HIS C O 1
ATOM 11106 N N . ASP C 1 545 ? -61.652 -79.265 -12.708 1.00 40.69 545 ASP C N 1
ATOM 11107 C CA . ASP C 1 545 ? -61.087 -78.083 -12.077 1.00 39.19 545 ASP C CA 1
ATOM 11108 C C . ASP C 1 545 ? -62.061 -77.486 -11.062 1.00 45.00 545 ASP C C 1
ATOM 11109 O O . ASP C 1 545 ? -61.643 -77.106 -9.967 1.00 45.52 545 ASP C O 1
ATOM 11114 N N . VAL C 1 546 ? -63.370 -77.452 -11.407 1.00 41.46 546 VAL C N 1
ATOM 11115 C CA . VAL C 1 546 ? -64.448 -76.965 -10.539 1.00 40.98 546 VAL C CA 1
ATOM 11116 C C . VAL C 1 546 ? -64.374 -77.765 -9.223 1.00 44.04 546 VAL C C 1
ATOM 11117 O O . VAL C 1 546 ? -64.286 -77.154 -8.147 1.00 43.21 546 VAL C O 1
ATOM 11121 N N . PHE C 1 547 ? -64.311 -79.128 -9.340 1.00 38.75 547 PHE C N 1
ATOM 11122 C CA . PHE C 1 547 ? -64.147 -80.072 -8.240 1.00 38.02 547 PHE C CA 1
ATOM 11123 C C . PHE C 1 547 ? -62.886 -79.746 -7.406 1.00 42.03 547 PHE C C 1
ATOM 11124 O O . PHE C 1 547 ? -62.981 -79.704 -6.176 1.00 42.36 547 PHE C O 1
ATOM 11132 N N . PHE C 1 548 ? -61.706 -79.550 -8.070 1.00 36.49 548 PHE C N 1
ATOM 11133 C CA . PHE C 1 548 ? -60.449 -79.269 -7.370 1.00 34.57 548 PHE C CA 1
ATOM 11134 C C . PHE C 1 548 ? -60.511 -77.971 -6.582 1.00 37.95 548 PHE C C 1
ATOM 11135 O O . PHE C 1 548 ? -60.079 -77.947 -5.428 1.00 38.56 548 PHE C O 1
ATOM 11143 N N . LEU C 1 549 ? -61.087 -76.909 -7.181 1.00 32.50 549 LEU C N 1
ATOM 11144 C CA . LEU C 1 549 ? -61.224 -75.605 -6.544 1.00 30.59 549 LEU C CA 1
ATOM 11145 C C . LEU C 1 549 ? -62.054 -75.669 -5.241 1.00 35.41 549 LEU C C 1
ATOM 11146 O O . LEU C 1 549 ? -61.546 -75.253 -4.193 1.00 35.48 549 LEU C O 1
ATOM 11151 N N . ILE C 1 550 ? -63.277 -76.247 -5.290 1.00 32.01 550 ILE C N 1
ATOM 11152 C CA . ILE C 1 550 ? -64.157 -76.420 -4.117 1.00 31.90 550 ILE C CA 1
ATOM 11153 C C . ILE C 1 550 ? -63.415 -77.196 -2.997 1.00 37.15 550 ILE C C 1
ATOM 11154 O O . ILE C 1 550 ? -63.337 -76.721 -1.851 1.00 36.52 550 ILE C O 1
ATOM 11159 N N . LYS C 1 551 ? -62.801 -78.341 -3.365 1.00 34.21 551 LYS C N 1
ATOM 11160 C CA . LYS C 1 551 ? -62.003 -79.153 -2.448 1.00 34.45 551 LYS C CA 1
ATOM 11161 C C . LYS C 1 551 ? -60.782 -78.408 -1.874 1.00 39.89 551 LYS C C 1
ATOM 11162 O O . LYS C 1 551 ? -60.433 -78.637 -0.717 1.00 40.62 551 LYS C O 1
ATOM 11168 N N . GLY C 1 552 ? -60.193 -77.501 -2.660 1.00 35.87 552 GLY C N 1
ATOM 11169 C CA . GLY C 1 552 ? -59.054 -76.685 -2.248 1.00 34.96 552 GLY C CA 1
ATOM 11170 C C . GLY C 1 552 ? -59.428 -75.611 -1.243 1.00 37.77 552 GLY C C 1
ATOM 11171 O O . GLY C 1 552 ? -58.676 -75.354 -0.302 1.00 37.29 552 GLY C O 1
ATOM 11172 N N . VAL C 1 553 ? -60.598 -74.974 -1.441 1.00 33.49 553 VAL C N 1
ATOM 11173 C CA . VAL C 1 553 ? -61.149 -73.932 -0.564 1.00 31.99 553 VAL C CA 1
ATOM 11174 C C . VAL C 1 553 ? -61.495 -74.572 0.793 1.00 35.58 553 VAL C C 1
ATOM 11175 O O . VAL C 1 553 ? -61.106 -74.049 1.837 1.00 34.33 553 VAL C O 1
ATOM 11179 N N . PHE C 1 554 ? -62.162 -75.743 0.763 1.00 33.31 554 PHE C N 1
ATOM 11180 C CA . PHE C 1 554 ? -62.497 -76.516 1.958 1.00 33.21 554 PHE C CA 1
ATOM 11181 C C . PHE C 1 554 ? -61.194 -76.898 2.717 1.00 38.36 554 PHE C C 1
ATOM 11182 O O . PHE C 1 554 ? -61.108 -76.656 3.921 1.00 40.25 554 PHE C O 1
ATOM 11190 N N . ALA C 1 555 ? -60.174 -77.422 1.996 1.00 32.69 555 ALA C N 1
ATOM 11191 C CA . ALA C 1 555 ? -58.872 -77.805 2.545 1.00 31.87 555 ALA C CA 1
ATOM 11192 C C . ALA C 1 555 ? -58.177 -76.610 3.183 1.00 34.96 555 ALA C C 1
ATOM 11193 O O . ALA C 1 555 ? -57.669 -76.740 4.302 1.00 35.59 555 ALA C O 1
ATOM 11195 N N . PHE C 1 556 ? -58.191 -75.439 2.509 1.00 29.99 556 PHE C N 1
ATOM 11196 C CA . PHE C 1 556 ? -57.622 -74.219 3.070 1.00 29.56 556 PHE C CA 1
ATOM 11197 C C . PHE C 1 556 ? -58.250 -73.941 4.456 1.00 35.23 556 PHE C C 1
ATOM 11198 O O . PHE C 1 556 ? -57.527 -73.881 5.450 1.00 35.67 556 PHE C O 1
ATOM 11206 N N . TYR C 1 557 ? -59.583 -73.799 4.506 1.00 31.91 557 TYR C N 1
ATOM 11207 C CA . TYR C 1 557 ? -60.342 -73.494 5.710 1.00 32.67 557 TYR C CA 1
ATOM 11208 C C . TYR C 1 557 ? -60.111 -74.498 6.835 1.00 40.23 557 TYR C C 1
ATOM 11209 O O . TYR C 1 557 ? -59.969 -74.097 7.990 1.00 41.01 557 TYR C O 1
ATOM 11218 N N . THR C 1 558 ? -60.088 -75.800 6.498 1.00 37.44 558 THR C N 1
ATOM 11219 C CA . THR C 1 558 ? -59.914 -76.905 7.444 1.00 37.78 558 THR C CA 1
ATOM 11220 C C . THR C 1 558 ? -58.505 -77.009 8.034 1.00 42.02 558 THR C C 1
ATOM 11221 O O . THR C 1 558 ? -58.358 -77.219 9.241 1.00 42.32 558 THR C O 1
ATOM 11225 N N . TYR C 1 559 ? -57.478 -76.949 7.178 1.00 38.34 559 TYR C N 1
ATOM 11226 C CA . TYR C 1 559 ? -56.116 -77.204 7.624 1.00 37.91 559 TYR C CA 1
ATOM 11227 C C . TYR C 1 559 ? -55.167 -76.046 7.839 1.00 39.59 559 TYR C C 1
ATOM 11228 O O . TYR C 1 559 ? -54.098 -76.291 8.395 1.00 39.98 559 TYR C O 1
ATOM 11237 N N . TYR C 1 560 ? -55.519 -74.803 7.439 1.00 33.97 560 TYR C N 1
ATOM 11238 C CA . TYR C 1 560 ? -54.588 -73.689 7.619 1.00 32.84 560 TYR C CA 1
ATOM 11239 C C . TYR C 1 560 ? -53.947 -73.565 9.006 1.00 38.51 560 TYR C C 1
ATOM 11240 O O . TYR C 1 560 ? -52.711 -73.561 9.098 1.00 37.50 560 TYR C O 1
ATOM 11249 N N . ASN C 1 561 ? -54.784 -73.447 10.067 1.00 36.81 561 ASN C N 1
ATOM 11250 C CA . ASN C 1 561 ? -54.345 -73.316 11.461 1.00 37.68 561 ASN C CA 1
ATOM 11251 C C . ASN C 1 561 ? -53.451 -74.503 11.867 1.00 43.81 561 ASN C C 1
ATOM 11252 O O . ASN C 1 561 ? -52.398 -74.307 12.487 1.00 44.56 561 ASN C O 1
ATOM 11257 N N . GLN C 1 562 ? -53.846 -75.727 11.448 1.00 39.62 562 GLN C N 1
ATOM 11258 C CA . GLN C 1 562 ? -53.097 -76.956 11.674 1.00 39.07 562 GLN C CA 1
ATOM 11259 C C . GLN C 1 562 ? -51.698 -76.813 11.060 1.00 40.30 562 GLN C C 1
ATOM 11260 O O . GLN C 1 562 ? -50.719 -76.931 11.781 1.00 39.92 562 GLN C O 1
ATOM 11266 N N . VAL C 1 563 ? -51.609 -76.485 9.760 1.00 36.37 563 VAL C N 1
ATOM 11267 C CA . VAL C 1 563 ? -50.339 -76.323 9.026 1.00 36.22 563 VAL C CA 1
ATOM 11268 C C . VAL C 1 563 ? -49.367 -75.366 9.746 1.00 40.54 563 VAL C C 1
ATOM 11269 O O . VAL C 1 563 ? -48.195 -75.708 9.970 1.00 39.39 563 VAL C O 1
ATOM 11273 N N . LEU C 1 564 ? -49.897 -74.200 10.152 1.00 37.01 564 LEU C N 1
ATOM 11274 C CA . LEU C 1 564 ? -49.198 -73.127 10.845 1.00 36.70 564 LEU C CA 1
ATOM 11275 C C . LEU C 1 564 ? -48.483 -73.624 12.102 1.00 42.31 564 LEU C C 1
ATOM 11276 O O . LEU C 1 564 ? -47.343 -73.234 12.365 1.00 42.51 564 LEU C O 1
ATOM 11281 N N . SER C 1 565 ? -49.115 -74.536 12.835 1.00 40.41 565 SER C N 1
ATOM 11282 C CA . SER C 1 565 ? -48.541 -75.122 14.044 1.00 41.27 565 SER C CA 1
ATOM 11283 C C . SER C 1 565 ? -47.289 -76.016 13.787 1.00 47.04 565 SER C C 1
ATOM 11284 O O . SER C 1 565 ? -46.562 -76.311 14.736 1.00 47.94 565 SER C O 1
ATOM 11287 N N . THR C 1 566 ? -47.031 -76.424 12.517 1.00 43.38 566 THR C N 1
ATOM 11288 C CA . THR C 1 566 ? -45.871 -77.258 12.130 1.00 43.26 566 THR C CA 1
ATOM 11289 C C . THR C 1 566 ? -44.701 -76.420 11.581 1.00 46.82 566 THR C C 1
ATOM 11290 O O . THR C 1 566 ? -43.677 -76.974 11.179 1.00 46.29 566 THR C O 1
ATOM 11294 N N . CYS C 1 567 ? -44.860 -75.090 11.558 1.00 43.23 567 CYS C N 1
ATOM 11295 C CA . CYS C 1 567 ? -43.854 -74.169 11.055 1.00 42.82 567 CYS C CA 1
ATOM 11296 C C . CYS C 1 567 ? -42.760 -73.861 12.040 1.00 47.62 567 CYS C C 1
ATOM 11297 O O . CYS C 1 567 ? -43.020 -73.591 13.226 1.00 47.62 567 CYS C O 1
ATOM 11300 N N . VAL C 1 568 ? -41.527 -73.861 11.529 1.00 43.91 568 VAL C N 1
ATOM 11301 C CA . VAL C 1 568 ? -40.348 -73.540 12.312 1.00 44.69 568 VAL C CA 1
ATOM 11302 C C . VAL C 1 568 ? -39.698 -72.297 11.721 1.00 52.03 568 VAL C C 1
ATOM 11303 O O . VAL C 1 568 ? -39.231 -72.293 10.581 1.00 51.59 568 VAL C O 1
ATOM 11307 N N . HIS C 1 569 ? -39.723 -71.233 12.511 1.00 51.71 569 HIS C N 1
ATOM 11308 C CA . HIS C 1 569 ? -39.191 -69.906 12.225 1.00 53.05 569 HIS C CA 1
ATOM 11309 C C . HIS C 1 569 ? -37.658 -69.923 12.154 1.00 54.08 569 HIS C C 1
ATOM 11310 O O . HIS C 1 569 ? -37.030 -70.836 12.705 1.00 53.81 569 HIS C O 1
ATOM 11317 N N . ASP C 1 570 ? -37.064 -68.918 11.467 1.00 48.96 570 ASP C N 1
ATOM 11318 C CA . ASP C 1 570 ? -35.611 -68.773 11.294 1.00 61.40 570 ASP C CA 1
ATOM 11319 C C . ASP C 1 570 ? -34.882 -68.463 12.622 1.00 101.99 570 ASP C C 1
ATOM 11320 O O . ASP C 1 570 ? -33.784 -68.976 12.876 1.00 62.35 570 ASP C O 1
ATOM 11325 N N . VAL D 1 2 ? -103.175 -60.680 -42.432 1.00 74.45 2 VAL D N 1
ATOM 11326 C CA . VAL D 1 2 ? -101.973 -60.041 -42.962 1.00 73.39 2 VAL D CA 1
ATOM 11327 C C . VAL D 1 2 ? -100.824 -60.090 -41.950 1.00 77.79 2 VAL D C 1
ATOM 11328 O O . VAL D 1 2 ? -99.723 -60.518 -42.309 1.00 77.06 2 VAL D O 1
ATOM 11330 N N . ASP D 1 3 ? -101.079 -59.653 -40.688 1.00 74.39 3 ASP D N 1
ATOM 11331 C CA . ASP D 1 3 ? -100.097 -59.677 -39.594 1.00 72.93 3 ASP D CA 1
ATOM 11332 C C . ASP D 1 3 ? -99.990 -61.098 -38.996 1.00 74.63 3 ASP D C 1
ATOM 11333 O O . ASP D 1 3 ? -98.894 -61.506 -38.603 1.00 73.11 3 ASP D O 1
ATOM 11338 N N . LYS D 1 4 ? -101.116 -61.858 -38.967 1.00 70.77 4 LYS D N 1
ATOM 11339 C CA . LYS D 1 4 ? -101.152 -63.244 -38.481 1.00 69.90 4 LYS D CA 1
ATOM 11340 C C . LYS D 1 4 ? -100.329 -64.160 -39.409 1.00 71.64 4 LYS D C 1
ATOM 11341 O O . LYS D 1 4 ? -99.496 -64.932 -38.918 1.00 71.78 4 LYS D O 1
ATOM 11343 N N . LYS D 1 5 ? -100.529 -64.033 -40.745 1.00 64.99 5 LYS D N 1
ATOM 11344 C CA . LYS D 1 5 ? -99.817 -64.804 -41.764 1.00 63.07 5 LYS D CA 1
ATOM 11345 C C . LYS D 1 5 ? -98.323 -64.463 -41.808 1.00 63.66 5 LYS D C 1
ATOM 11346 O O . LYS D 1 5 ? -97.524 -65.349 -42.109 1.00 63.65 5 LYS D O 1
ATOM 11348 N N . ALA D 1 6 ? -97.940 -63.201 -41.500 1.00 56.70 6 ALA D N 1
ATOM 11349 C CA . ALA D 1 6 ? -96.535 -62.771 -41.499 1.00 54.48 6 ALA D CA 1
ATOM 11350 C C . ALA D 1 6 ? -95.707 -63.551 -40.464 1.00 55.78 6 ALA D C 1
ATOM 11351 O O . ALA D 1 6 ? -94.705 -64.171 -40.836 1.00 53.84 6 ALA D O 1
ATOM 11353 N N . ARG D 1 7 ? -96.174 -63.584 -39.190 1.00 51.94 7 ARG D N 1
ATOM 11354 C CA . ARG D 1 7 ? -95.528 -64.319 -38.096 1.00 50.95 7 ARG D CA 1
ATOM 11355 C C . ARG D 1 7 ? -95.515 -65.822 -38.377 1.00 54.60 7 ARG D C 1
ATOM 11356 O O . ARG D 1 7 ? -94.515 -66.473 -38.077 1.00 53.68 7 ARG D O 1
ATOM 11364 N N . GLU D 1 8 ? -96.603 -66.359 -38.993 1.00 51.12 8 GLU D N 1
ATOM 11365 C CA . GLU D 1 8 ? -96.708 -67.772 -39.366 1.00 50.93 8 GLU D CA 1
ATOM 11366 C C . GLU D 1 8 ? -95.613 -68.164 -40.341 1.00 52.26 8 GLU D C 1
ATOM 11367 O O . GLU D 1 8 ? -94.951 -69.176 -40.127 1.00 51.25 8 GLU D O 1
ATOM 11373 N N . TYR D 1 9 ? -95.386 -67.337 -41.378 1.00 48.10 9 TYR D N 1
ATOM 11374 C CA . TYR D 1 9 ? -94.322 -67.549 -42.361 1.00 47.46 9 TYR D CA 1
ATOM 11375 C C . TYR D 1 9 ? -92.945 -67.513 -41.691 1.00 50.73 9 TYR D C 1
ATOM 11376 O O . TYR D 1 9 ? -92.103 -68.353 -41.998 1.00 50.39 9 TYR D O 1
ATOM 11385 N N . ALA D 1 10 ? -92.720 -66.537 -40.786 1.00 46.57 10 ALA D N 1
ATOM 11386 C CA . ALA D 1 10 ? -91.453 -66.380 -40.079 1.00 45.50 10 ALA D CA 1
ATOM 11387 C C . ALA D 1 10 ? -91.201 -67.562 -39.137 1.00 49.70 10 ALA D C 1
ATOM 11388 O O . ALA D 1 10 ? -90.070 -68.039 -39.060 1.00 48.36 10 ALA D O 1
ATOM 11390 N N . GLN D 1 11 ? -92.264 -68.074 -38.473 1.00 47.23 11 GLN D N 1
ATOM 11391 C CA . GLN D 1 11 ? -92.180 -69.240 -37.587 1.00 47.07 11 GLN D CA 1
ATOM 11392 C C . GLN D 1 11 ? -91.749 -70.471 -38.389 1.00 52.03 11 GLN D C 1
ATOM 11393 O O . GLN D 1 11 ? -90.824 -71.172 -37.966 1.00 51.45 11 GLN D O 1
ATOM 11399 N N . ASP D 1 12 ? -92.374 -70.676 -39.581 1.00 49.70 12 ASP D N 1
ATOM 11400 C CA . ASP D 1 12 ? -92.084 -71.769 -40.522 1.00 50.45 12 ASP D CA 1
ATOM 11401 C C . ASP D 1 12 ? -90.692 -71.638 -41.095 1.00 52.83 12 ASP D C 1
ATOM 11402 O O . ASP D 1 12 ? -89.993 -72.645 -41.235 1.00 52.23 12 ASP D O 1
ATOM 11407 N N . ALA D 1 13 ? -90.289 -70.389 -41.404 1.00 48.49 13 ALA D N 1
ATOM 11408 C CA . ALA D 1 13 ? -88.968 -70.042 -41.917 1.00 48.01 13 ALA D CA 1
ATOM 11409 C C . ALA D 1 13 ? -87.885 -70.412 -40.894 1.00 50.13 13 ALA D C 1
ATOM 11410 O O . ALA D 1 13 ? -86.892 -71.038 -41.273 1.00 49.09 13 ALA D O 1
ATOM 11412 N N . LEU D 1 14 ? -88.110 -70.087 -39.595 1.00 46.00 14 LEU D N 1
ATOM 11413 C CA . LEU D 1 14 ? -87.174 -70.417 -38.514 1.00 45.16 14 LEU D CA 1
ATOM 11414 C C . LEU D 1 14 ? -87.009 -71.927 -38.323 1.00 48.92 14 LEU D C 1
ATOM 11415 O O . LEU D 1 14 ? -85.880 -72.383 -38.128 1.00 49.13 14 LEU D O 1
ATOM 11420 N N . LYS D 1 15 ? -88.119 -72.700 -38.402 1.00 44.09 15 LYS D N 1
ATOM 11421 C CA . LYS D 1 15 ? -88.089 -74.155 -38.273 1.00 43.47 15 LYS D CA 1
ATOM 11422 C C . LYS D 1 15 ? -87.267 -74.754 -39.413 1.00 45.87 15 LYS D C 1
ATOM 11423 O O . LYS D 1 15 ? -86.415 -75.614 -39.170 1.00 44.99 15 LYS D O 1
ATOM 11425 N N . PHE D 1 16 ? -87.489 -74.259 -40.649 1.00 42.00 16 PHE D N 1
ATOM 11426 C CA . PHE D 1 16 ? -86.763 -74.701 -41.835 1.00 41.77 16 PHE D CA 1
ATOM 11427 C C . PHE D 1 16 ? -85.242 -74.425 -41.702 1.00 47.79 16 PHE D C 1
ATOM 11428 O O . PHE D 1 16 ? -84.440 -75.322 -41.982 1.00 48.68 16 PHE D O 1
ATOM 11436 N N . ILE D 1 17 ? -84.855 -73.200 -41.268 1.00 43.22 17 ILE D N 1
ATOM 11437 C CA . ILE D 1 17 ? -83.451 -72.830 -41.074 1.00 42.52 17 ILE D CA 1
ATOM 11438 C C . ILE D 1 17 ? -82.795 -73.706 -40.000 1.00 46.63 17 ILE D C 1
ATOM 11439 O O . ILE D 1 17 ? -81.724 -74.245 -40.260 1.00 46.31 17 ILE D O 1
ATOM 11444 N N . GLN D 1 18 ? -83.466 -73.931 -38.846 1.00 43.56 18 GLN D N 1
ATOM 11445 C CA . GLN D 1 18 ? -82.917 -74.808 -37.804 1.00 43.59 18 GLN D CA 1
ATOM 11446 C C . GLN D 1 18 ? -82.659 -76.244 -38.311 1.00 49.66 18 GLN D C 1
ATOM 11447 O O . GLN D 1 18 ? -81.646 -76.849 -37.950 1.00 50.00 18 GLN D O 1
ATOM 11453 N N . ARG D 1 19 ? -83.553 -76.768 -39.160 1.00 46.95 19 ARG D N 1
ATOM 11454 C CA . ARG D 1 19 ? -83.413 -78.120 -39.694 1.00 47.42 19 ARG D CA 1
ATOM 11455 C C . ARG D 1 19 ? -82.401 -78.192 -40.831 1.00 50.87 19 ARG D C 1
ATOM 11456 O O . ARG D 1 19 ? -81.866 -79.269 -41.085 1.00 51.64 19 ARG D O 1
ATOM 11464 N N . SER D 1 20 ? -82.124 -77.055 -41.502 1.00 45.56 20 SER D N 1
ATOM 11465 C CA . SER D 1 20 ? -81.188 -76.992 -42.628 1.00 44.64 20 SER D CA 1
ATOM 11466 C C . SER D 1 20 ? -79.875 -76.326 -42.211 1.00 47.00 20 SER D C 1
ATOM 11467 O O . SER D 1 20 ? -79.641 -75.180 -42.578 1.00 47.20 20 SER D O 1
ATOM 11470 N N . GLY D 1 21 ? -79.035 -77.040 -41.464 1.00 41.97 21 GLY D N 1
ATOM 11471 C CA . GLY D 1 21 ? -77.760 -76.513 -40.987 1.00 41.41 21 GLY D CA 1
ATOM 11472 C C . GLY D 1 21 ? -76.636 -76.465 -42.005 1.00 46.53 21 GLY D C 1
ATOM 11473 O O . GLY D 1 21 ? -75.560 -75.946 -41.711 1.00 44.76 21 GLY D O 1
ATOM 11474 N N . SER D 1 22 ? -76.860 -77.039 -43.197 1.00 45.22 22 SER D N 1
ATOM 11475 C CA . SER D 1 22 ? -75.882 -77.104 -44.285 1.00 44.87 22 SER D CA 1
ATOM 11476 C C . SER D 1 22 ? -76.608 -77.067 -45.631 1.00 49.93 22 SER D C 1
ATOM 11477 O O . SER D 1 22 ? -77.843 -77.045 -45.656 1.00 49.93 22 SER D O 1
ATOM 11480 N N . ASN D 1 23 ? -75.842 -77.044 -46.748 1.00 46.93 23 ASN D N 1
ATOM 11481 C CA . ASN D 1 23 ? -76.381 -77.042 -48.117 1.00 46.75 23 ASN D CA 1
ATOM 11482 C C . ASN D 1 23 ? -77.145 -78.357 -48.366 1.00 51.19 23 ASN D C 1
ATOM 11483 O O . ASN D 1 23 ? -78.242 -78.336 -48.926 1.00 51.68 23 ASN D O 1
ATOM 11488 N N . PHE D 1 24 ? -76.587 -79.485 -47.875 1.00 47.10 24 PHE D N 1
ATOM 11489 C CA . PHE D 1 24 ? -77.161 -80.824 -47.998 1.00 47.54 24 PHE D CA 1
ATOM 11490 C C . PHE D 1 24 ? -78.506 -80.931 -47.303 1.00 54.86 24 PHE D C 1
ATOM 11491 O O . PHE D 1 24 ? -79.439 -81.524 -47.854 1.00 55.54 24 PHE D O 1
ATOM 11499 N N . LEU D 1 25 ? -78.604 -80.375 -46.088 1.00 53.20 25 LEU D N 1
ATOM 11500 C CA . LEU D 1 25 ? -79.845 -80.435 -45.340 1.00 54.30 25 LEU D CA 1
ATOM 11501 C C . LEU D 1 25 ? -80.908 -79.476 -45.828 1.00 60.13 25 LEU D C 1
ATOM 11502 O O . LEU D 1 25 ? -82.099 -79.763 -45.687 1.00 60.27 25 LEU D O 1
ATOM 11507 N N . ALA D 1 26 ? -80.476 -78.414 -46.530 1.00 57.27 26 ALA D N 1
ATOM 11508 C CA . ALA D 1 26 ? -81.359 -77.457 -47.191 1.00 57.54 26 ALA D CA 1
ATOM 11509 C C . ALA D 1 26 ? -82.040 -78.154 -48.384 1.00 62.77 26 ALA D C 1
ATOM 11510 O O . ALA D 1 26 ? -83.245 -77.960 -48.561 1.00 62.04 26 ALA D O 1
ATOM 11512 N N . CYS D 1 27 ? -81.254 -78.975 -49.172 1.00 61.65 27 CYS D N 1
ATOM 11513 C CA A CYS D 1 27 ? -81.747 -79.734 -50.327 0.50 62.66 27 CYS D CA 1
ATOM 11514 C CA C CYS D 1 27 ? -81.745 -79.736 -50.326 0.50 62.73 27 CYS D CA 1
ATOM 11515 C C . CYS D 1 27 ? -82.823 -80.712 -49.864 1.00 65.65 27 CYS D C 1
ATOM 11516 O O . CYS D 1 27 ? -83.930 -80.691 -50.397 1.00 66.28 27 CYS D O 1
ATOM 11521 N N . LYS D 1 28 ? -82.495 -81.561 -48.849 1.00 58.27 28 LYS D N 1
ATOM 11522 C CA . LYS D 1 28 ? -83.365 -82.579 -48.253 1.00 57.28 28 LYS D CA 1
ATOM 11523 C C . LYS D 1 28 ? -84.696 -81.992 -47.773 1.00 60.02 28 LYS D C 1
ATOM 11524 O O . LYS D 1 28 ? -85.757 -82.525 -48.103 1.00 60.22 28 LYS D O 1
ATOM 11530 N N . ASN D 1 29 ? -84.630 -80.887 -47.018 1.00 54.92 29 ASN D N 1
ATOM 11531 C CA . ASN D 1 29 ? -85.797 -80.212 -46.467 1.00 54.21 29 ASN D CA 1
ATOM 11532 C C . ASN D 1 29 ? -86.697 -79.569 -47.504 1.00 57.96 29 ASN D C 1
ATOM 11533 O O . ASN D 1 29 ? -87.918 -79.654 -47.376 1.00 58.50 29 ASN D O 1
ATOM 11538 N N . LEU D 1 30 ? -86.109 -78.941 -48.530 1.00 53.68 30 LEU D N 1
ATOM 11539 C CA . LEU D 1 30 ? -86.879 -78.331 -49.610 1.00 53.47 30 LEU D CA 1
ATOM 11540 C C . LEU D 1 30 ? -87.448 -79.417 -50.525 1.00 59.33 30 LEU D C 1
ATOM 11541 O O . LEU D 1 30 ? -88.548 -79.251 -51.047 1.00 59.84 30 LEU D O 1
ATOM 11546 N N . LYS D 1 31 ? -86.722 -80.546 -50.677 1.00 56.71 31 LYS D N 1
ATOM 11547 C CA . LYS D 1 31 ? -87.158 -81.689 -51.478 1.00 58.01 31 LYS D CA 1
ATOM 11548 C C . LYS D 1 31 ? -88.372 -82.341 -50.812 1.00 64.68 31 LYS D C 1
ATOM 11549 O O . LYS D 1 31 ? -89.378 -82.567 -51.489 1.00 65.85 31 LYS D O 1
ATOM 11555 N N . GLU D 1 32 ? -88.295 -82.599 -49.485 1.00 61.73 32 GLU D N 1
ATOM 11556 C CA . GLU D 1 32 ? -89.385 -83.192 -48.704 1.00 62.74 32 GLU D CA 1
ATOM 11557 C C . GLU D 1 32 ? -90.611 -82.286 -48.680 1.00 66.49 32 GLU D C 1
ATOM 11558 O O . GLU D 1 32 ? -91.730 -82.790 -48.776 1.00 67.67 32 GLU D O 1
ATOM 11564 N N . ARG D 1 33 ? -90.401 -80.953 -48.612 1.00 61.26 33 ARG D N 1
ATOM 11565 C CA . ARG D 1 33 ? -91.468 -79.948 -48.630 1.00 61.16 33 ARG D CA 1
ATOM 11566 C C . ARG D 1 33 ? -92.249 -80.037 -49.955 1.00 65.62 33 ARG D C 1
ATOM 11567 O O . ARG D 1 33 ? -93.485 -79.996 -49.941 1.00 66.86 33 ARG D O 1
ATOM 11575 N N . LEU D 1 34 ? -91.528 -80.214 -51.082 1.00 59.98 34 LEU D N 1
ATOM 11576 C CA . LEU D 1 34 ? -92.145 -80.353 -52.398 1.00 59.47 34 LEU D CA 1
ATOM 11577 C C . LEU D 1 34 ? -92.840 -81.704 -52.555 1.00 64.66 34 LEU D C 1
ATOM 11578 O O . LEU D 1 34 ? -93.971 -81.731 -53.050 1.00 65.10 34 LEU D O 1
ATOM 11583 N N . GLU D 1 35 ? -92.206 -82.814 -52.069 1.00 60.95 35 GLU D N 1
ATOM 11584 C CA . GLU D 1 35 ? -92.764 -84.185 -52.087 1.00 61.07 35 GLU D CA 1
ATOM 11585 C C . GLU D 1 35 ? -94.143 -84.194 -51.420 1.00 66.75 35 GLU D C 1
ATOM 11586 O O . GLU D 1 35 ? -95.068 -84.832 -51.925 1.00 67.82 35 GLU D O 1
ATOM 11592 N N . ASN D 1 36 ? -94.273 -83.458 -50.292 1.00 63.44 36 ASN D N 1
ATOM 11593 C CA . ASN D 1 36 ? -95.499 -83.313 -49.508 1.00 63.47 36 ASN D CA 1
ATOM 11594 C C . ASN D 1 36 ? -96.598 -82.531 -50.226 1.00 68.34 36 ASN D C 1
ATOM 11595 O O . ASN D 1 36 ? -97.753 -82.605 -49.816 1.00 69.51 36 ASN D O 1
ATOM 11600 N N . ASN D 1 37 ? -96.255 -81.796 -51.291 1.00 64.60 37 ASN D N 1
ATOM 11601 C CA . ASN D 1 37 ? -97.224 -81.050 -52.091 1.00 64.69 37 ASN D CA 1
ATOM 11602 C C . ASN D 1 37 ? -97.515 -81.746 -53.434 1.00 68.27 37 ASN D C 1
ATOM 11603 O O . ASN D 1 37 ? -98.081 -81.139 -54.348 1.00 68.64 37 ASN D O 1
ATOM 11608 N N . GLY D 1 38 ? -97.158 -83.029 -53.508 1.00 64.04 38 GLY D N 1
ATOM 11609 C CA . GLY D 1 38 ? -97.398 -83.892 -54.659 1.00 64.75 38 GLY D CA 1
ATOM 11610 C C . GLY D 1 38 ? -96.382 -83.852 -55.782 1.00 68.50 38 GLY D C 1
ATOM 11611 O O . GLY D 1 38 ? -96.689 -84.277 -56.903 1.00 69.00 38 GLY D O 1
ATOM 11612 N N . PHE D 1 39 ? -95.171 -83.351 -55.500 1.00 63.84 39 PHE D N 1
ATOM 11613 C CA . PHE D 1 39 ? -94.103 -83.293 -56.491 1.00 63.14 39 PHE D CA 1
ATOM 11614 C C . PHE D 1 39 ? -93.449 -84.663 -56.630 1.00 67.63 39 PHE D C 1
ATOM 11615 O O . PHE D 1 39 ? -93.238 -85.358 -55.629 1.00 67.50 39 PHE D O 1
ATOM 11623 N N . ILE D 1 40 ? -93.186 -85.063 -57.885 1.00 64.23 40 ILE D N 1
ATOM 11624 C CA . ILE D 1 40 ? -92.608 -86.356 -58.266 1.00 64.12 40 ILE D CA 1
ATOM 11625 C C . ILE D 1 40 ? -91.077 -86.295 -58.279 1.00 67.11 40 ILE D C 1
ATOM 11626 O O . ILE D 1 40 ? -90.504 -85.417 -58.933 1.00 65.37 40 ILE D O 1
ATOM 11631 N N . ASN D 1 41 ? -90.424 -87.248 -57.577 1.00 64.49 41 ASN D N 1
ATOM 11632 C CA . ASN D 1 41 ? -88.962 -87.353 -57.508 1.00 64.03 41 ASN D CA 1
ATOM 11633 C C . ASN D 1 41 ? -88.371 -87.805 -58.841 1.00 69.45 41 ASN D C 1
ATOM 11634 O O . ASN D 1 41 ? -88.371 -88.996 -59.191 1.00 69.75 41 ASN D O 1
ATOM 11639 N N . LEU D 1 42 ? -87.899 -86.816 -59.595 1.00 65.76 42 LEU D N 1
ATOM 11640 C CA . LEU D 1 42 ? -87.285 -86.980 -60.901 1.00 65.42 42 LEU D CA 1
ATOM 11641 C C . LEU D 1 42 ? -85.778 -87.089 -60.689 1.00 66.92 42 LEU D C 1
ATOM 11642 O O . LEU D 1 42 ? -85.226 -86.351 -59.871 1.00 65.71 42 LEU D O 1
ATOM 11647 N N . SER D 1 43 ? -85.128 -88.043 -61.379 1.00 62.88 43 SER D N 1
ATOM 11648 C CA . SER D 1 43 ? -83.671 -88.250 -61.317 1.00 61.65 43 SER D CA 1
ATOM 11649 C C . SER D 1 43 ? -83.026 -87.844 -62.661 1.00 64.79 43 SER D C 1
ATOM 11650 O O . SER D 1 43 ? -83.732 -87.748 -63.671 1.00 65.24 43 SER D O 1
ATOM 11653 N N . GLU D 1 44 ? -81.704 -87.584 -62.662 1.00 59.65 44 GLU D N 1
ATOM 11654 C CA . GLU D 1 44 ? -80.948 -87.204 -63.859 1.00 59.40 44 GLU D CA 1
ATOM 11655 C C . GLU D 1 44 ? -80.625 -88.417 -64.711 1.00 64.69 44 GLU D C 1
ATOM 11656 O O . GLU D 1 44 ? -80.641 -88.316 -65.937 1.00 64.52 44 GLU D O 1
ATOM 11662 N N . GLY D 1 45 ? -80.338 -89.543 -64.048 1.00 62.21 45 GLY D N 1
ATOM 11663 C CA . GLY D 1 45 ? -79.970 -90.812 -64.673 1.00 62.93 45 GLY D CA 1
ATOM 11664 C C . GLY D 1 45 ? -81.130 -91.716 -65.009 1.00 67.84 45 GLY D C 1
ATOM 11665 O O . GLY D 1 45 ? -81.035 -92.939 -64.859 1.00 69.06 45 GLY D O 1
ATOM 11666 N N . GLU D 1 46 ? -82.230 -91.108 -65.468 1.00 63.49 46 GLU D N 1
ATOM 11667 C CA . GLU D 1 46 ? -83.447 -91.785 -65.891 1.00 63.85 46 GLU D CA 1
ATOM 11668 C C . GLU D 1 46 ? -84.105 -90.979 -67.007 1.00 68.13 46 GLU D C 1
ATOM 11669 O O . GLU D 1 46 ? -83.970 -89.754 -67.047 1.00 66.40 46 GLU D O 1
ATOM 11675 N N . THR D 1 47 ? -84.793 -91.671 -67.917 1.00 67.01 47 THR D N 1
ATOM 11676 C CA . THR D 1 47 ? -85.508 -91.060 -69.037 1.00 67.98 47 THR D CA 1
ATOM 11677 C C . THR D 1 47 ? -86.658 -90.195 -68.503 1.00 72.80 47 THR D C 1
ATOM 11678 O O . THR D 1 47 ? -87.468 -90.663 -67.698 1.00 72.93 47 THR D O 1
ATOM 11682 N N . TRP D 1 48 ? -86.699 -88.929 -68.927 1.00 69.36 48 TRP D N 1
ATOM 11683 C CA . TRP D 1 48 ? -87.726 -87.992 -68.485 1.00 69.22 48 TRP D CA 1
ATOM 11684 C C . TRP D 1 48 ? -88.976 -88.082 -69.351 1.00 73.48 48 TRP D C 1
ATOM 11685 O O . TRP D 1 48 ? -88.976 -87.628 -70.498 1.00 72.97 48 TRP D O 1
ATOM 11696 N N . ASN D 1 49 ? -90.034 -88.690 -68.798 1.00 70.52 49 ASN D N 1
ATOM 11697 C CA . ASN D 1 49 ? -91.338 -88.801 -69.442 1.00 71.20 49 ASN D CA 1
ATOM 11698 C C . ASN D 1 49 ? -92.288 -87.942 -68.617 1.00 73.97 49 ASN D C 1
ATOM 11699 O O . ASN D 1 49 ? -92.969 -88.413 -67.701 1.00 74.03 49 ASN D O 1
ATOM 11704 N N . LEU D 1 50 ? -92.233 -86.635 -68.900 1.00 69.05 50 LEU D N 1
ATOM 11705 C CA . LEU D 1 50 ? -92.976 -85.598 -68.194 1.00 67.71 50 LEU D CA 1
ATOM 11706 C C . LEU D 1 50 ? -94.358 -85.354 -68.761 1.00 72.50 50 LEU D C 1
ATOM 11707 O O . LEU D 1 50 ? -94.569 -85.423 -69.978 1.00 72.39 50 LEU D O 1
ATOM 11712 N N . ASN D 1 51 ? -95.293 -85.057 -67.857 1.00 69.40 51 ASN D N 1
ATOM 11713 C CA . ASN D 1 51 ? -96.684 -84.761 -68.179 1.00 70.15 51 ASN D CA 1
ATOM 11714 C C . ASN D 1 51 ? -97.029 -83.328 -67.759 1.00 73.51 51 ASN D C 1
ATOM 11715 O O . ASN D 1 51 ? -96.474 -82.808 -66.779 1.00 72.14 51 ASN D O 1
ATOM 11720 N N . LYS D 1 52 ? -97.943 -82.692 -68.512 1.00 70.03 52 LYS D N 1
ATOM 11721 C CA . LYS D 1 52 ? -98.415 -81.341 -68.224 1.00 68.77 52 LYS D CA 1
ATOM 11722 C C . LYS D 1 52 ? -99.371 -81.395 -67.026 1.00 74.01 52 LYS D C 1
ATOM 11723 O O . LYS D 1 52 ? -99.975 -82.441 -66.767 1.00 74.16 52 LYS D O 1
ATOM 11729 N N . ASN D 1 53 ? -99.468 -80.281 -66.276 1.00 70.87 53 ASN D N 1
ATOM 11730 C CA . ASN D 1 53 ? -100.264 -80.131 -65.048 1.00 70.75 53 ASN D CA 1
ATOM 11731 C C . ASN D 1 53 ? -99.742 -81.016 -63.895 1.00 74.39 53 ASN D C 1
ATOM 11732 O O . ASN D 1 53 ? -100.507 -81.429 -63.013 1.00 74.02 53 ASN D O 1
ATOM 11737 N N . GLU D 1 54 ? -98.410 -81.264 -63.897 1.00 70.33 54 GLU D N 1
ATOM 11738 C CA . GLU D 1 54 ? -97.705 -82.067 -62.892 1.00 69.50 54 GLU D CA 1
ATOM 11739 C C . GLU D 1 54 ? -96.422 -81.373 -62.431 1.00 71.37 54 GLU D C 1
ATOM 11740 O O . GLU D 1 54 ? -95.756 -80.718 -63.234 1.00 70.93 54 GLU D O 1
ATOM 11742 N N . GLY D 1 55 ? -96.100 -81.522 -61.146 1.00 66.20 55 GLY D N 1
ATOM 11743 C CA . GLY D 1 55 ? -94.905 -80.950 -60.532 1.00 64.09 55 GLY D CA 1
ATOM 11744 C C . GLY D 1 55 ? -93.794 -81.964 -60.339 1.00 66.44 55 GLY D C 1
ATOM 11745 O O . GLY D 1 55 ? -94.058 -83.121 -60.012 1.00 66.67 55 GLY D O 1
ATOM 11746 N N . TYR D 1 56 ? -92.538 -81.540 -60.540 1.00 61.81 56 TYR D N 1
ATOM 11747 C CA . TYR D 1 56 ? -91.366 -82.414 -60.397 1.00 60.89 56 TYR D CA 1
ATOM 11748 C C . TYR D 1 56 ? -90.293 -81.805 -59.480 1.00 62.91 56 TYR D C 1
ATOM 11749 O O . TYR D 1 56 ? -90.101 -80.583 -59.471 1.00 61.29 56 TYR D O 1
ATOM 11758 N N . VAL D 1 57 ? -89.598 -82.674 -58.714 1.00 59.25 57 VAL D N 1
ATOM 11759 C CA . VAL D 1 57 ? -88.542 -82.307 -57.762 1.00 57.66 57 VAL D CA 1
ATOM 11760 C C . VAL D 1 57 ? -87.203 -83.048 -58.008 1.00 61.21 57 VAL D C 1
ATOM 11761 O O . VAL D 1 57 ? -87.188 -84.273 -58.143 1.00 60.15 57 VAL D O 1
ATOM 11765 N N . LEU D 1 58 ? -86.080 -82.293 -58.051 1.00 59.31 58 LEU D N 1
ATOM 11766 C CA . LEU D 1 58 ? -84.734 -82.854 -58.261 1.00 59.51 58 LEU D CA 1
ATOM 11767 C C . LEU D 1 58 ? -83.577 -82.197 -57.503 1.00 64.50 58 LEU D C 1
ATOM 11768 O O . LEU D 1 58 ? -83.329 -81.002 -57.657 1.00 63.30 58 LEU D O 1
ATOM 11773 N N . CYS D 1 59 ? -82.894 -82.993 -56.654 1.00 63.49 59 CYS D N 1
ATOM 11774 C CA . CYS D 1 59 ? -81.714 -82.588 -55.894 1.00 63.79 59 CYS D CA 1
ATOM 11775 C C . CYS D 1 59 ? -80.473 -83.205 -56.588 1.00 65.17 59 CYS D C 1
ATOM 11776 O O . CYS D 1 59 ? -80.128 -84.361 -56.329 1.00 64.87 59 CYS D O 1
ATOM 11779 N N . LYS D 1 60 ? -79.839 -82.447 -57.509 1.00 60.04 60 LYS D N 1
ATOM 11780 C CA . LYS D 1 60 ? -78.602 -82.850 -58.198 1.00 59.04 60 LYS D CA 1
ATOM 11781 C C . LYS D 1 60 ? -77.467 -82.900 -57.148 1.00 61.23 60 LYS D C 1
ATOM 11782 O O . LYS D 1 60 ? -77.153 -81.877 -56.535 1.00 59.50 60 LYS D O 1
ATOM 11788 N N . GLU D 1 61 ? -76.906 -84.108 -56.925 1.00 57.55 61 GLU D N 1
ATOM 11789 C CA . GLU D 1 61 ? -75.852 -84.439 -55.954 1.00 56.56 61 GLU D CA 1
ATOM 11790 C C . GLU D 1 61 ? -76.250 -84.146 -54.494 1.00 59.34 61 GLU D C 1
ATOM 11791 O O . GLU D 1 61 ? -75.379 -83.956 -53.646 1.00 58.27 61 GLU D O 1
ATOM 11797 N N . ASN D 1 62 ? -77.569 -84.125 -54.205 1.00 56.32 62 ASN D N 1
ATOM 11798 C CA . ASN D 1 62 ? -78.168 -83.834 -52.895 1.00 55.87 62 ASN D CA 1
ATOM 11799 C C . ASN D 1 62 ? -77.732 -82.464 -52.361 1.00 59.02 62 ASN D C 1
ATOM 11800 O O . ASN D 1 62 ? -77.737 -82.231 -51.149 1.00 58.58 62 ASN D O 1
ATOM 11805 N N . ARG D 1 63 ? -77.381 -81.548 -53.290 1.00 54.85 63 ARG D N 1
ATOM 11806 C CA . ARG D 1 63 ? -76.875 -80.208 -52.989 1.00 53.29 63 ARG D CA 1
ATOM 11807 C C . ARG D 1 63 ? -77.356 -79.115 -53.960 1.00 58.18 63 ARG D C 1
ATOM 11808 O O . ARG D 1 63 ? -76.900 -77.978 -53.890 1.00 58.08 63 ARG D O 1
ATOM 11816 N N . ASN D 1 64 ? -78.270 -79.451 -54.854 1.00 55.39 64 ASN D N 1
ATOM 11817 C CA . ASN D 1 64 ? -78.829 -78.481 -55.786 1.00 55.28 64 ASN D CA 1
ATOM 11818 C C . ASN D 1 64 ? -80.314 -78.789 -55.836 1.00 58.53 64 ASN D C 1
ATOM 11819 O O . ASN D 1 64 ? -80.671 -79.912 -56.188 1.00 59.06 64 ASN D O 1
ATOM 11824 N N . ILE D 1 65 ? -81.176 -77.840 -55.424 1.00 52.49 65 ILE D N 1
ATOM 11825 C CA . ILE D 1 65 ? -82.619 -78.073 -55.441 1.00 52.21 65 ILE D CA 1
ATOM 11826 C C . ILE D 1 65 ? -83.329 -77.411 -56.612 1.00 55.79 65 ILE D C 1
ATOM 11827 O O . ILE D 1 65 ? -83.241 -76.198 -56.780 1.00 55.39 65 ILE D O 1
ATOM 11832 N N . CYS D 1 66 ? -84.024 -78.215 -57.423 1.00 52.38 66 CYS D N 1
ATOM 11833 C CA . CYS D 1 66 ? -84.822 -77.715 -58.531 1.00 52.83 66 CYS D CA 1
ATOM 11834 C C . CYS D 1 66 ? -86.226 -78.270 -58.450 1.00 57.16 66 CYS D C 1
ATOM 11835 O O . CYS D 1 66 ? -86.418 -79.487 -58.402 1.00 56.90 66 CYS D O 1
ATOM 11838 N N . GLY D 1 67 ? -87.186 -77.358 -58.439 1.00 53.83 67 GLY D N 1
ATOM 11839 C CA . GLY D 1 67 ? -88.602 -77.672 -58.449 1.00 54.74 67 GLY D CA 1
ATOM 11840 C C . GLY D 1 67 ? -89.243 -77.036 -59.661 1.00 59.57 67 GLY D C 1
ATOM 11841 O O . GLY D 1 67 ? -89.042 -75.847 -59.909 1.00 58.21 67 GLY D O 1
ATOM 11842 N N . PHE D 1 68 ? -89.977 -77.818 -60.454 1.00 58.45 68 PHE D N 1
ATOM 11843 C CA . PHE D 1 68 ? -90.657 -77.260 -61.626 1.00 59.20 68 PHE D CA 1
ATOM 11844 C C . PHE D 1 68 ? -92.062 -77.811 -61.837 1.00 63.65 68 PHE D C 1
ATOM 11845 O O . PHE D 1 68 ? -92.313 -78.983 -61.554 1.00 62.76 68 PHE D O 1
ATOM 11853 N N . PHE D 1 69 ? -92.964 -76.956 -62.350 1.00 61.14 69 PHE D N 1
ATOM 11854 C CA . PHE D 1 69 ? -94.345 -77.301 -62.658 1.00 62.09 69 PHE D CA 1
ATOM 11855 C C . PHE D 1 69 ? -94.662 -76.953 -64.109 1.00 67.12 69 PHE D C 1
ATOM 11856 O O . PHE D 1 69 ? -94.613 -75.776 -64.493 1.00 66.58 69 PHE D O 1
ATOM 11864 N N . VAL D 1 70 ? -94.991 -77.985 -64.912 1.00 64.65 70 VAL D N 1
ATOM 11865 C CA . VAL D 1 70 ? -95.353 -77.810 -66.318 1.00 65.12 70 VAL D CA 1
ATOM 11866 C C . VAL D 1 70 ? -96.831 -77.509 -66.370 1.00 70.97 70 VAL D C 1
ATOM 11867 O O . VAL D 1 70 ? -97.639 -78.318 -65.910 1.00 72.15 70 VAL D O 1
ATOM 11871 N N . GLY D 1 71 ? -97.163 -76.347 -66.920 1.00 67.35 71 GLY D N 1
ATOM 11872 C CA . GLY D 1 71 ? -98.537 -75.888 -67.059 1.00 67.87 71 GLY D CA 1
ATOM 11873 C C . GLY D 1 71 ? -99.394 -76.778 -67.937 1.00 72.75 71 GLY D C 1
ATOM 11874 O O . GLY D 1 71 ? -98.905 -77.359 -68.913 1.00 72.35 71 GLY D O 1
ATOM 11875 N N . LYS D 1 72 ? -100.687 -76.875 -67.579 1.00 69.96 72 LYS D N 1
ATOM 11876 C CA . LYS D 1 72 ? -101.748 -77.631 -68.255 1.00 70.97 72 LYS D CA 1
ATOM 11877 C C . LYS D 1 72 ? -101.716 -77.424 -69.785 1.00 76.36 72 LYS D C 1
ATOM 11878 O O . LYS D 1 72 ? -101.767 -78.402 -70.536 1.00 76.91 72 LYS D O 1
ATOM 11884 N N . ASN D 1 73 ? -101.610 -76.148 -70.230 1.00 72.92 73 ASN D N 1
ATOM 11885 C CA . ASN D 1 73 ? -101.595 -75.745 -71.642 1.00 73.09 73 ASN D CA 1
ATOM 11886 C C . ASN D 1 73 ? -100.315 -74.976 -72.039 1.00 75.84 73 ASN D C 1
ATOM 11887 O O . ASN D 1 73 ? -100.381 -74.037 -72.841 1.00 76.03 73 ASN D O 1
ATOM 11892 N N . PHE D 1 74 ? -99.150 -75.406 -71.504 1.00 70.67 74 PHE D N 1
ATOM 11893 C CA . PHE D 1 74 ? -97.839 -74.826 -71.807 1.00 69.39 74 PHE D CA 1
ATOM 11894 C C . PHE D 1 74 ? -97.530 -74.976 -73.311 1.00 73.96 74 PHE D C 1
ATOM 11895 O O . PHE D 1 74 ? -97.450 -76.103 -73.812 1.00 73.95 74 PHE D O 1
ATOM 11903 N N . ASN D 1 75 ? -97.440 -73.829 -74.034 1.00 70.33 75 ASN D N 1
ATOM 11904 C CA . ASN D 1 75 ? -97.215 -73.768 -75.487 1.00 70.43 75 ASN D CA 1
ATOM 11905 C C . ASN D 1 75 ? -96.001 -72.933 -75.911 1.00 72.56 75 ASN D C 1
ATOM 11906 O O . ASN D 1 75 ? -95.606 -71.995 -75.218 1.00 70.57 75 ASN D O 1
ATOM 11911 N N . ILE D 1 76 ? -95.452 -73.274 -77.085 1.00 69.57 76 ILE D N 1
ATOM 11912 C CA . ILE D 1 76 ? -94.285 -72.666 -77.726 1.00 68.92 76 ILE D CA 1
ATOM 11913 C C . ILE D 1 76 ? -94.513 -71.201 -78.156 1.00 73.77 76 ILE D C 1
ATOM 11914 O O . ILE D 1 76 ? -93.576 -70.397 -78.098 1.00 72.58 76 ILE D O 1
ATOM 11919 N N . ASP D 1 77 ? -95.740 -70.872 -78.593 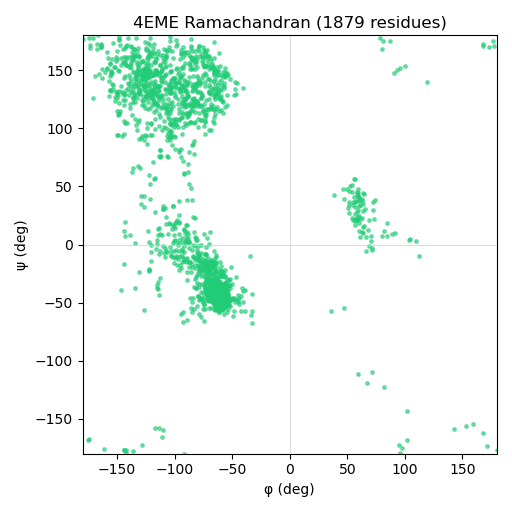1.00 71.56 77 ASP D N 1
ATOM 11920 C CA . ASP D 1 77 ? -96.112 -69.563 -79.134 1.00 72.20 77 ASP D CA 1
ATOM 11921 C C . ASP D 1 77 ? -96.393 -68.430 -78.143 1.00 75.91 77 ASP D C 1
ATOM 11922 O O . ASP D 1 77 ? -95.971 -67.295 -78.399 1.00 75.66 77 ASP D O 1
ATOM 11927 N N . THR D 1 78 ? -97.152 -68.703 -77.061 1.00 71.73 78 THR D N 1
ATOM 11928 C CA . THR D 1 78 ? -97.538 -67.666 -76.091 1.00 70.50 78 THR D CA 1
ATOM 11929 C C . THR D 1 78 ? -97.077 -67.918 -74.653 1.00 73.67 78 THR D C 1
ATOM 11930 O O . THR D 1 78 ? -97.253 -67.044 -73.798 1.00 73.57 78 THR D O 1
ATOM 11934 N N . GLY D 1 79 ? -96.500 -69.090 -74.396 1.00 69.39 79 GLY D N 1
ATOM 11935 C CA . GLY D 1 79 ? -96.016 -69.466 -73.067 1.00 67.72 79 GLY D CA 1
ATOM 11936 C C . GLY D 1 79 ? -94.745 -68.793 -72.582 1.00 67.74 79 GLY D C 1
ATOM 11937 O O . GLY D 1 79 ? -94.017 -68.184 -73.369 1.00 66.44 79 GLY D O 1
ATOM 11938 N N . SER D 1 80 ? -94.462 -68.926 -71.269 1.00 62.88 80 SER D N 1
ATOM 11939 C CA . SER D 1 80 ? -93.280 -68.364 -70.585 1.00 60.94 80 SER D CA 1
ATOM 11940 C C . SER D 1 80 ? -92.585 -69.394 -69.681 1.00 63.55 80 SER D C 1
ATOM 11941 O O . SER D 1 80 ? -93.253 -70.243 -69.083 1.00 63.62 80 SER D O 1
ATOM 11944 N N . ILE D 1 81 ? -91.253 -69.284 -69.545 1.00 57.93 81 ILE D N 1
ATOM 11945 C CA . ILE D 1 81 ? -90.479 -70.097 -68.609 1.00 56.39 81 ILE D CA 1
ATOM 11946 C C . ILE D 1 81 ? -90.186 -69.122 -67.466 1.00 59.36 81 ILE D C 1
ATOM 11947 O O . ILE D 1 81 ? -89.378 -68.202 -67.637 1.00 58.80 81 ILE D O 1
ATOM 11952 N N . LEU D 1 82 ? -90.910 -69.263 -66.343 1.00 55.10 82 LEU D N 1
ATOM 11953 C CA . LEU D 1 82 ? -90.760 -68.362 -65.202 1.00 54.17 82 LEU D CA 1
ATOM 11954 C C . LEU D 1 82 ? -89.900 -68.943 -64.085 1.00 57.98 82 LEU D C 1
ATOM 11955 O O . LEU D 1 82 ? -90.326 -69.867 -63.386 1.00 58.16 82 LEU D O 1
ATOM 11960 N N . ILE D 1 83 ? -88.675 -68.393 -63.931 1.00 53.54 83 ILE D N 1
ATOM 11961 C CA . ILE D 1 83 ? -87.679 -68.855 -62.954 1.00 52.07 83 ILE D CA 1
ATOM 11962 C C . ILE D 1 83 ? -87.436 -67.884 -61.798 1.00 55.72 83 ILE D C 1
ATOM 11963 O O . ILE D 1 83 ? -87.093 -66.721 -62.016 1.00 54.53 83 ILE D O 1
ATOM 11968 N N . SER D 1 84 ? -87.593 -68.382 -60.563 1.00 52.93 84 SER D N 1
ATOM 11969 C CA . SER D 1 84 ? -87.281 -67.636 -59.343 1.00 51.85 84 SER D CA 1
ATOM 11970 C C . SER D 1 84 ? -86.161 -68.413 -58.655 1.00 53.08 84 SER D C 1
ATOM 11971 O O . SER D 1 84 ? -86.279 -69.622 -58.442 1.00 51.87 84 SER D O 1
ATOM 11974 N N . ILE D 1 85 ? -85.033 -67.738 -58.421 1.00 48.32 85 ILE D N 1
ATOM 11975 C CA . ILE D 1 85 ? -83.807 -68.352 -57.911 1.00 47.04 85 ILE D CA 1
ATOM 11976 C C . ILE D 1 85 ? -83.421 -67.923 -56.497 1.00 49.24 85 ILE D C 1
ATOM 11977 O O . ILE D 1 85 ? -83.672 -66.793 -56.083 1.00 48.43 85 ILE D O 1
ATOM 11982 N N . GLY D 1 86 ? -82.771 -68.848 -55.805 1.00 45.41 86 GLY D N 1
ATOM 11983 C CA . GLY D 1 86 ? -82.182 -68.685 -54.485 1.00 44.80 86 GLY D CA 1
ATOM 11984 C C . GLY D 1 86 ? -80.876 -69.457 -54.427 1.00 48.54 86 GLY D C 1
ATOM 11985 O O . GLY D 1 86 ? -80.463 -70.069 -55.422 1.00 49.31 86 GLY D O 1
ATOM 11986 N N . HIS D 1 87 ? -80.208 -69.426 -53.284 1.00 43.27 87 HIS D N 1
ATOM 11987 C CA . HIS D 1 87 ? -79.001 -70.208 -53.103 1.00 43.04 87 HIS D CA 1
ATOM 11988 C C . HIS D 1 87 ? -78.981 -70.826 -51.719 1.00 47.66 87 HIS D C 1
ATOM 11989 O O . HIS D 1 87 ? -79.112 -70.129 -50.707 1.00 47.38 87 HIS D O 1
ATOM 11996 N N . ILE D 1 88 ? -78.909 -72.155 -51.698 1.00 44.93 88 ILE D N 1
ATOM 11997 C CA . ILE D 1 88 ? -78.961 -72.994 -50.503 1.00 45.10 88 ILE D CA 1
ATOM 11998 C C . ILE D 1 88 ? -77.631 -73.135 -49.715 1.00 48.99 88 ILE D C 1
ATOM 11999 O O . ILE D 1 88 ? -77.592 -73.852 -48.714 1.00 48.43 88 ILE D O 1
ATOM 12004 N N . ASP D 1 89 ? -76.562 -72.415 -50.140 1.00 45.61 89 ASP D N 1
ATOM 12005 C CA . ASP D 1 89 ? -75.270 -72.386 -49.441 1.00 44.44 89 ASP D CA 1
ATOM 12006 C C . ASP D 1 89 ? -75.093 -71.058 -48.666 1.00 47.74 89 ASP D C 1
ATOM 12007 O O . ASP D 1 89 ? -75.714 -70.042 -49.017 1.00 48.48 89 ASP D O 1
ATOM 12012 N N . SER D 1 90 ? -74.265 -71.093 -47.600 1.00 41.61 90 SER D N 1
ATOM 12013 C CA . SER D 1 90 ? -73.941 -69.976 -46.704 1.00 40.00 90 SER D CA 1
ATOM 12014 C C . SER D 1 90 ? -72.503 -70.110 -46.212 1.00 43.71 90 SER D C 1
ATOM 12015 O O . SER D 1 90 ? -71.924 -71.205 -46.278 1.00 43.64 90 SER D O 1
ATOM 12018 N N . CYS D 1 91 ? -71.928 -68.995 -45.721 1.00 39.47 91 CYS D N 1
ATOM 12019 C CA . CYS D 1 91 ? -70.580 -68.968 -45.168 1.00 39.14 91 CYS D CA 1
ATOM 12020 C C . CYS D 1 91 ? -70.520 -69.917 -43.983 1.00 44.36 91 CYS D C 1
ATOM 12021 O O . CYS D 1 91 ? -71.451 -69.930 -43.165 1.00 45.46 91 CYS D O 1
ATOM 12024 N N . ALA D 1 92 ? -69.469 -70.748 -43.918 1.00 39.83 92 ALA D N 1
ATOM 12025 C CA . ALA D 1 92 ? -69.306 -71.712 -42.835 1.00 39.29 92 ALA D CA 1
ATOM 12026 C C . ALA D 1 92 ? -67.870 -72.147 -42.641 1.00 44.66 92 ALA D C 1
ATOM 12027 O O . ALA D 1 92 ? -67.034 -72.013 -43.540 1.00 45.44 92 ALA D O 1
ATOM 12029 N N . LEU D 1 93 ? -67.592 -72.692 -41.455 1.00 40.28 93 LEU D N 1
ATOM 12030 C CA . LEU D 1 93 ? -66.335 -73.341 -41.139 1.00 38.72 93 LEU D CA 1
ATOM 12031 C C . LEU D 1 93 ? -66.647 -74.811 -41.448 1.00 41.74 93 LEU D C 1
ATOM 12032 O O . LEU D 1 93 ? -67.641 -75.350 -40.954 1.00 41.10 93 LEU D O 1
ATOM 12037 N N . LYS D 1 94 ? -65.868 -75.415 -42.341 1.00 37.02 94 LYS D N 1
ATOM 12038 C CA . LYS D 1 94 ? -66.081 -76.791 -42.766 1.00 36.53 94 LYS D CA 1
ATOM 12039 C C . LYS D 1 94 ? -64.869 -77.637 -42.416 1.00 39.80 94 LYS D C 1
ATOM 12040 O O . LYS D 1 94 ? -63.755 -77.168 -42.551 1.00 38.06 94 LYS D O 1
ATOM 12046 N N . ILE D 1 95 ? -65.084 -78.875 -41.953 1.00 37.62 95 ILE D N 1
ATOM 12047 C CA . ILE D 1 95 ? -63.995 -79.776 -41.559 1.00 37.31 95 ILE D CA 1
ATOM 12048 C C . ILE D 1 95 ? -63.087 -80.143 -42.744 1.00 43.59 95 ILE D C 1
ATOM 12049 O O . ILE D 1 95 ? -63.574 -80.534 -43.813 1.00 45.60 95 ILE D O 1
ATOM 12054 N N . SER D 1 96 ? -61.772 -79.977 -42.543 1.00 39.41 96 SER D N 1
ATOM 12055 C CA . SER D 1 96 ? -60.710 -80.273 -43.506 1.00 39.71 96 SER D CA 1
ATOM 12056 C C . SER D 1 96 ? -60.532 -81.799 -43.709 1.00 45.24 96 SER D C 1
ATOM 12057 O O . SER D 1 96 ? -60.862 -82.565 -42.792 1.00 45.23 96 SER D O 1
ATOM 12060 N N . PRO D 1 97 ? -59.991 -82.266 -44.873 1.00 42.01 97 PRO D N 1
ATOM 12061 C CA . PRO D 1 97 ? -59.808 -83.718 -45.078 1.00 42.71 97 PRO D CA 1
ATOM 12062 C C . PRO D 1 97 ? -58.920 -84.369 -44.022 1.00 47.61 97 PRO D C 1
ATOM 12063 O O . PRO D 1 97 ? -59.243 -85.468 -43.549 1.00 50.11 97 PRO D O 1
ATOM 12067 N N . ASN D 1 98 ? -57.814 -83.691 -43.654 1.00 40.75 98 ASN D N 1
ATOM 12068 C CA . ASN D 1 98 ? -56.902 -84.101 -42.594 1.00 39.88 98 ASN D CA 1
ATOM 12069 C C . ASN D 1 98 ? -57.115 -83.064 -41.494 1.00 44.07 98 ASN D C 1
ATOM 12070 O O . ASN D 1 98 ? -56.651 -81.928 -41.591 1.00 44.12 98 ASN D O 1
ATOM 12075 N N . ASN D 1 99 ? -57.930 -83.427 -40.504 1.00 40.22 99 ASN D N 1
ATOM 12076 C CA . ASN D 1 99 ? -58.388 -82.547 -39.429 1.00 38.70 99 ASN D CA 1
ATOM 12077 C C . ASN D 1 99 ? -57.799 -82.817 -38.041 1.00 43.71 99 ASN D C 1
ATOM 12078 O O . ASN D 1 99 ? -57.974 -81.992 -37.139 1.00 42.74 99 ASN D O 1
ATOM 12083 N N . ASN D 1 100 ? -57.096 -83.950 -37.862 1.00 41.46 100 ASN D N 1
ATOM 12084 C CA . ASN D 1 100 ? -56.510 -84.301 -36.571 1.00 40.92 100 ASN D CA 1
ATOM 12085 C C . ASN D 1 100 ? -55.397 -83.340 -36.154 1.00 42.72 100 ASN D C 1
ATOM 12086 O O . ASN D 1 100 ? -54.313 -83.347 -36.731 1.00 42.09 100 ASN D O 1
ATOM 12091 N N . VAL D 1 101 ? -55.703 -82.476 -35.180 1.00 37.96 101 VAL D N 1
ATOM 12092 C CA . VAL D 1 101 ? -54.777 -81.487 -34.633 1.00 36.80 101 VAL D CA 1
ATOM 12093 C C . VAL D 1 101 ? -54.714 -81.694 -33.112 1.00 43.15 101 VAL D C 1
ATOM 12094 O O . VAL D 1 101 ? -55.752 -81.766 -32.458 1.00 43.46 101 VAL D O 1
ATOM 12098 N N . ILE D 1 102 ? -53.503 -81.826 -32.557 1.00 40.41 102 ILE D N 1
ATOM 12099 C CA . ILE D 1 102 ? -53.307 -81.988 -31.116 1.00 39.73 102 ILE D CA 1
ATOM 12100 C C . ILE D 1 102 ? -52.226 -81.000 -30.687 1.00 43.18 102 ILE D C 1
ATOM 12101 O O . ILE D 1 102 ? -51.054 -81.204 -30.995 1.00 43.62 102 ILE D O 1
ATOM 12106 N N . LYS D 1 103 ? -52.630 -79.912 -30.023 1.00 39.22 103 LYS D N 1
ATOM 12107 C CA . LYS D 1 103 ? -51.741 -78.850 -29.525 1.00 38.44 103 LYS D CA 1
ATOM 12108 C C . LYS D 1 103 ? -52.125 -78.489 -28.093 1.00 42.54 103 LYS D C 1
ATOM 12109 O O . LYS D 1 103 ? -53.310 -78.485 -27.764 1.00 42.90 103 LYS D O 1
ATOM 12115 N N . LYS D 1 104 ? -51.129 -78.202 -27.242 1.00 38.45 104 LYS D N 1
ATOM 12116 C CA . LYS D 1 104 ? -51.315 -77.841 -25.824 1.00 37.27 104 LYS D CA 1
ATOM 12117 C C . LYS D 1 104 ? -52.294 -78.764 -25.078 1.00 41.26 104 LYS D C 1
ATOM 12118 O O . LYS D 1 104 ? -53.215 -78.293 -24.393 1.00 41.46 104 LYS D O 1
ATOM 12124 N N . LYS D 1 105 ? -52.097 -80.090 -25.253 1.00 37.16 105 LYS D N 1
ATOM 12125 C CA . LYS D 1 105 ? -52.882 -81.178 -24.644 1.00 36.67 105 LYS D CA 1
ATOM 12126 C C . LYS D 1 105 ? -54.377 -81.214 -25.058 1.00 41.01 105 LYS D C 1
ATOM 12127 O O . LYS D 1 105 ? -55.154 -81.997 -24.506 1.00 42.00 105 LYS D O 1
ATOM 12133 N N . ILE D 1 106 ? -54.750 -80.424 -26.068 1.00 36.35 106 ILE D N 1
ATOM 12134 C CA . ILE D 1 106 ? -56.117 -80.332 -26.566 1.00 36.36 106 ILE D CA 1
ATOM 12135 C C . ILE D 1 106 ? -56.255 -80.901 -27.988 1.00 42.19 106 ILE D C 1
ATOM 12136 O O . ILE D 1 106 ? -55.426 -80.615 -28.854 1.00 42.91 106 ILE D O 1
ATOM 12141 N N . HIS D 1 107 ? -57.324 -81.678 -28.224 1.00 39.18 107 HIS D N 1
ATOM 12142 C CA . HIS D 1 107 ? -57.687 -82.202 -29.538 1.00 39.46 107 HIS D CA 1
ATOM 12143 C C . HIS D 1 107 ? -58.465 -81.099 -30.281 1.00 40.13 107 HIS D C 1
ATOM 12144 O O . HIS D 1 107 ? -59.444 -80.541 -29.762 1.00 38.02 107 HIS D O 1
ATOM 12151 N N . GLN D 1 108 ? -57.996 -80.764 -31.479 1.00 36.05 108 GLN D N 1
ATOM 12152 C CA . GLN D 1 108 ? -58.597 -79.734 -32.317 1.00 35.85 108 GLN D CA 1
ATOM 12153 C C . GLN D 1 108 ? -58.944 -80.299 -33.691 1.00 42.74 108 GLN D C 1
ATOM 12154 O O . GLN D 1 108 ? -58.529 -81.405 -34.047 1.00 43.06 108 GLN D O 1
ATOM 12160 N N . ILE D 1 109 ? -59.726 -79.541 -34.445 1.00 41.02 109 ILE D N 1
ATOM 12161 C CA . ILE D 1 109 ? -60.180 -79.892 -35.778 1.00 42.25 109 ILE D CA 1
ATOM 12162 C C . ILE D 1 109 ? -59.677 -78.821 -36.735 1.00 46.16 109 ILE D C 1
ATOM 12163 O O . ILE D 1 109 ? -59.898 -77.636 -36.510 1.00 45.45 109 ILE D O 1
ATOM 12168 N N . ASN D 1 110 ? -59.027 -79.235 -37.813 1.00 43.69 110 ASN D N 1
ATOM 12169 C CA . ASN D 1 110 ? -58.586 -78.336 -38.871 1.00 43.05 110 ASN D CA 1
ATOM 12170 C C . ASN D 1 110 ? -59.853 -77.978 -39.688 1.00 46.68 110 ASN D C 1
ATOM 12171 O O . ASN D 1 110 ? -60.622 -78.877 -40.048 1.00 46.07 110 ASN D O 1
ATOM 12176 N N . VAL D 1 111 ? -60.112 -76.672 -39.906 1.00 42.89 111 VAL D N 1
ATOM 12177 C CA . VAL D 1 111 ? -61.296 -76.218 -40.649 1.00 42.19 111 VAL D CA 1
ATOM 12178 C C . VAL D 1 111 ? -60.962 -75.276 -41.794 1.00 44.50 111 VAL D C 1
ATOM 12179 O O . VAL D 1 111 ? -60.094 -74.422 -41.649 1.00 44.17 111 VAL D O 1
ATOM 12183 N N . GLU D 1 112 ? -61.687 -75.417 -42.911 1.00 40.74 112 GLU D N 1
ATOM 12184 C CA . GLU D 1 112 ? -61.636 -74.579 -44.108 1.00 40.76 112 GLU D CA 1
ATOM 12185 C C . GLU D 1 112 ? -62.560 -73.365 -43.862 1.00 44.59 112 GLU D C 1
ATOM 12186 O O . GLU D 1 112 ? -63.548 -73.489 -43.137 1.00 43.87 112 GLU D O 1
ATOM 12192 N N . CYS D 1 113 ? -62.273 -72.214 -44.497 1.00 41.39 113 CYS D N 1
ATOM 12193 C CA . CYS D 1 113 ? -63.099 -71.009 -44.370 1.00 40.98 113 CYS D CA 1
ATOM 12194 C C . CYS D 1 113 ? -63.983 -70.844 -45.623 1.00 44.68 113 CYS D C 1
ATOM 12195 O O . CYS D 1 113 ? -63.576 -70.155 -46.558 1.00 45.47 113 CYS D O 1
ATOM 12198 N N . TYR D 1 114 ? -65.167 -71.496 -45.663 1.00 40.69 114 TYR D N 1
ATOM 12199 C CA . TYR D 1 114 ? -66.074 -71.437 -46.825 1.00 40.66 114 TYR D CA 1
ATOM 12200 C C . TYR D 1 114 ? -66.837 -70.112 -46.940 1.00 45.39 114 TYR D C 1
ATOM 12201 O O . TYR D 1 114 ? -67.690 -69.820 -46.098 1.00 44.62 114 TYR D O 1
ATOM 12210 N N . GLY D 1 115 ? -66.564 -69.370 -48.016 1.00 42.75 115 GLY D N 1
ATOM 12211 C CA . GLY D 1 115 ? -67.174 -68.071 -48.284 1.00 42.87 115 GLY D CA 1
ATOM 12212 C C . GLY D 1 115 ? -66.509 -66.933 -47.526 1.00 48.05 115 GLY D C 1
ATOM 12213 O O . GLY D 1 115 ? -65.617 -67.158 -46.699 1.00 46.55 115 GLY D O 1
ATOM 12214 N N . SER D 1 116 ? -66.943 -65.692 -47.793 1.00 46.31 116 SER D N 1
ATOM 12215 C CA . SER D 1 116 ? -66.388 -64.502 -47.126 1.00 45.76 116 SER D CA 1
ATOM 12216 C C . SER D 1 116 ? -67.131 -64.177 -45.804 1.00 48.58 116 SER D C 1
ATOM 12217 O O . SER D 1 116 ? -67.751 -63.124 -45.678 1.00 47.94 116 SER D O 1
ATOM 12220 N N . GLY D 1 117 ? -67.073 -65.099 -44.843 1.00 44.48 117 GLY D N 1
ATOM 12221 C CA . GLY D 1 117 ? -67.763 -64.938 -43.566 1.00 43.83 117 GLY D CA 1
ATOM 12222 C C . GLY D 1 117 ? -67.106 -63.976 -42.595 1.00 46.08 117 GLY D C 1
ATOM 12223 O O . GLY D 1 117 ? -65.900 -63.708 -42.697 1.00 46.40 117 GLY D O 1
ATOM 12224 N N . LEU D 1 118 ? -67.903 -63.449 -41.632 1.00 39.46 118 LEU D N 1
ATOM 12225 C CA . LEU D 1 118 ? -67.402 -62.596 -40.547 1.00 37.48 118 LEU D CA 1
ATOM 12226 C C . LEU D 1 118 ? -67.005 -63.587 -39.462 1.00 39.76 118 LEU D C 1
ATOM 12227 O O . LEU D 1 118 ? -67.790 -63.871 -38.554 1.00 38.58 118 LEU D O 1
ATOM 12232 N N . TRP D 1 119 ? -65.817 -64.194 -39.634 1.00 35.99 119 TRP D N 1
ATOM 12233 C CA . TRP D 1 119 ? -65.322 -65.283 -38.796 1.00 35.76 119 TRP D CA 1
ATOM 12234 C C . TRP D 1 119 ? -65.157 -64.996 -37.333 1.00 37.71 119 TRP D C 1
ATOM 12235 O O . TRP D 1 119 ? -65.288 -65.919 -36.535 1.00 36.41 119 TRP D O 1
ATOM 12246 N N . HIS D 1 120 ? -64.919 -63.732 -36.957 1.00 35.19 120 HIS D N 1
ATOM 12247 C CA . HIS D 1 120 ? -64.796 -63.373 -35.546 1.00 35.33 120 HIS D CA 1
ATOM 12248 C C . HIS D 1 120 ? -66.073 -63.692 -34.781 1.00 38.69 120 HIS D C 1
ATOM 12249 O O . HIS D 1 120 ? -65.998 -63.967 -33.590 1.00 39.29 120 HIS D O 1
ATOM 12256 N N . THR D 1 121 ? -67.234 -63.697 -35.473 1.00 34.59 121 THR D N 1
ATOM 12257 C CA . THR D 1 121 ? -68.548 -64.014 -34.895 1.00 34.30 121 THR D CA 1
ATOM 12258 C C . THR D 1 121 ? -68.667 -65.500 -34.545 1.00 39.57 121 THR D C 1
ATOM 12259 O O . THR D 1 121 ? -69.426 -65.850 -33.647 1.00 40.34 121 THR D O 1
ATOM 12263 N N . TRP D 1 122 ? -67.912 -66.366 -35.237 1.00 36.48 122 TRP D N 1
ATOM 12264 C CA . TRP D 1 122 ? -67.896 -67.812 -35.007 1.00 36.89 122 TRP D CA 1
ATOM 12265 C C . TRP D 1 122 ? -67.211 -68.204 -33.689 1.00 40.57 122 TRP D C 1
ATOM 12266 O O . TRP D 1 122 ? -67.395 -69.331 -33.195 1.00 40.01 122 TRP D O 1
ATOM 12277 N N . PHE D 1 123 ? -66.409 -67.263 -33.130 1.00 35.65 123 PHE D N 1
ATOM 12278 C CA . PHE D 1 123 ? -65.683 -67.433 -31.879 1.00 34.13 123 PHE D CA 1
ATOM 12279 C C . PHE D 1 123 ? -66.645 -67.450 -30.699 1.00 38.44 123 PHE D C 1
ATOM 12280 O O . PHE D 1 123 ? -67.589 -66.655 -30.658 1.00 38.44 123 PHE D O 1
ATOM 12288 N N . ASP D 1 124 ? -66.404 -68.370 -29.751 1.00 34.77 124 ASP D N 1
ATOM 12289 C CA . ASP D 1 124 ? -67.155 -68.522 -28.506 1.00 35.17 124 ASP D CA 1
ATOM 12290 C C . ASP D 1 124 ? -68.653 -68.798 -28.701 1.00 37.74 124 ASP D C 1
ATOM 12291 O O . ASP D 1 124 ? -69.512 -68.154 -28.075 1.00 35.67 124 ASP D O 1
ATOM 12296 N N . ARG D 1 125 ? -68.952 -69.764 -29.589 1.00 34.41 125 ARG D N 1
ATOM 12297 C CA . ARG D 1 125 ? -70.314 -70.186 -29.921 1.00 33.76 125 ARG D CA 1
ATOM 12298 C C . ARG D 1 125 ? -70.417 -71.684 -29.728 1.00 38.02 125 ARG D C 1
ATOM 12299 O O . ARG D 1 125 ? -69.460 -72.407 -29.993 1.00 37.79 125 ARG D O 1
ATOM 12307 N N . SER D 1 126 ? -71.581 -72.151 -29.298 1.00 35.66 126 SER D N 1
ATOM 12308 C CA . SER D 1 126 ? -71.833 -73.573 -29.100 1.00 36.88 126 SER D CA 1
ATOM 12309 C C . SER D 1 126 ? -71.967 -74.215 -30.499 1.00 43.29 126 SER D C 1
ATOM 12310 O O . SER D 1 126 ? -72.946 -73.962 -31.212 1.00 43.80 126 SER D O 1
ATOM 12313 N N . LEU D 1 127 ? -70.939 -74.969 -30.927 1.00 40.28 127 LEU D N 1
ATOM 12314 C CA . LEU D 1 127 ? -70.933 -75.531 -32.280 1.00 40.24 127 LEU D CA 1
ATOM 12315 C C . LEU D 1 127 ? -71.269 -77.007 -32.427 1.00 44.65 127 LEU D C 1
ATOM 12316 O O . LEU D 1 127 ? -70.675 -77.859 -31.769 1.00 45.75 127 LEU D O 1
ATOM 12321 N N . GLY D 1 128 ? -72.195 -77.270 -33.344 1.00 39.77 128 GLY D N 1
ATOM 12322 C CA . GLY D 1 128 ? -72.640 -78.587 -33.768 1.00 39.40 128 GLY D CA 1
ATOM 12323 C C . GLY D 1 128 ? -72.186 -78.868 -35.191 1.00 41.59 128 GLY D C 1
ATOM 12324 O O . GLY D 1 128 ? -71.324 -78.164 -35.729 1.00 38.14 128 GLY D O 1
ATOM 12325 N N . LEU D 1 129 ? -72.758 -79.902 -35.813 1.00 39.95 129 LEU D N 1
ATOM 12326 C CA . LEU D 1 129 ? -72.347 -80.315 -37.152 1.00 40.70 129 LEU D CA 1
ATOM 12327 C C . LEU D 1 129 ? -73.510 -80.549 -38.069 1.00 47.84 129 LEU D C 1
ATOM 12328 O O . LEU D 1 129 ? -74.574 -80.960 -37.616 1.00 49.41 129 LEU D O 1
ATOM 12333 N N . SER D 1 130 ? -73.314 -80.309 -39.361 1.00 45.01 130 SER D N 1
ATOM 12334 C CA . SER D 1 130 ? -74.353 -80.559 -40.352 1.00 46.05 130 SER D CA 1
ATOM 12335 C C . SER D 1 130 ? -73.721 -80.880 -41.704 1.00 50.31 130 SER D C 1
ATOM 12336 O O . SER D 1 130 ? -72.901 -80.102 -42.215 1.00 49.52 130 SER D O 1
ATOM 12339 N N . GLY D 1 131 ? -74.073 -82.039 -42.250 1.00 46.61 131 GLY D N 1
ATOM 12340 C CA . GLY D 1 131 ? -73.553 -82.423 -43.550 1.00 46.89 131 GLY D CA 1
ATOM 12341 C C . GLY D 1 131 ? -73.752 -83.848 -44.012 1.00 51.78 131 GLY D C 1
ATOM 12342 O O . GLY D 1 131 ? -74.612 -84.588 -43.516 1.00 52.29 131 GLY D O 1
ATOM 12343 N N . GLN D 1 132 ? -72.946 -84.202 -45.011 1.00 47.78 132 GLN D N 1
ATOM 12344 C CA . GLN D 1 132 ? -72.927 -85.483 -45.695 1.00 48.26 132 GLN D CA 1
ATOM 12345 C C . GLN D 1 132 ? -71.733 -86.292 -45.207 1.00 53.41 132 GLN D C 1
ATOM 12346 O O . GLN D 1 132 ? -70.626 -85.757 -45.097 1.00 52.13 132 GLN D O 1
ATOM 12352 N N . VAL D 1 133 ? -71.967 -87.576 -44.886 1.00 51.78 133 VAL D N 1
ATOM 12353 C CA . VAL D 1 133 ? -70.917 -88.501 -44.448 1.00 51.88 133 VAL D CA 1
ATOM 12354 C C . VAL D 1 133 ? -70.957 -89.725 -45.361 1.00 57.05 133 VAL D C 1
ATOM 12355 O O . VAL D 1 133 ? -72.018 -90.055 -45.908 1.00 56.48 133 VAL D O 1
ATOM 12359 N N . LEU D 1 134 ? -69.793 -90.375 -45.536 1.00 54.73 134 LEU D N 1
ATOM 12360 C CA . LEU D 1 134 ? -69.638 -91.593 -46.321 1.00 56.11 134 LEU D CA 1
ATOM 12361 C C . LEU D 1 134 ? -68.932 -92.649 -45.519 1.00 60.15 134 LEU D C 1
ATOM 12362 O O . LEU D 1 134 ? -67.821 -92.433 -45.032 1.00 59.11 134 LEU D O 1
ATOM 12367 N N . TYR D 1 135 ? -69.612 -93.775 -45.325 1.00 58.44 135 TYR D N 1
ATOM 12368 C CA . TYR D 1 135 ? -69.091 -94.874 -44.534 1.00 59.46 135 TYR D CA 1
ATOM 12369 C C . TYR D 1 135 ? -69.321 -96.226 -45.190 1.00 65.31 135 TYR D C 1
ATOM 12370 O O . TYR D 1 135 ? -70.314 -96.410 -45.898 1.00 66.40 135 TYR D O 1
ATOM 12379 N N . LYS D 1 136 ? -68.395 -97.164 -44.962 1.00 61.39 136 LYS D N 1
ATOM 12380 C CA . LYS D 1 136 ? -68.488 -98.516 -45.492 1.00 61.95 136 LYS D CA 1
ATOM 12381 C C . LYS D 1 136 ? -69.470 -99.330 -44.651 1.00 66.77 136 LYS D C 1
ATOM 12382 O O . LYS D 1 136 ? -69.414 -99.293 -43.419 1.00 66.16 136 LYS D O 1
ATOM 12384 N N . LYS D 1 137 ? -70.398 -100.026 -45.325 1.00 64.20 137 LYS D N 1
ATOM 12385 C CA . LYS D 1 137 ? -71.362 -100.941 -44.715 1.00 64.63 137 LYS D CA 1
ATOM 12386 C C . LYS D 1 137 ? -71.318 -102.182 -45.578 1.00 71.08 137 LYS D C 1
ATOM 12387 O O . LYS D 1 137 ? -71.802 -102.164 -46.716 1.00 71.38 137 LYS D O 1
ATOM 12393 N N . GLY D 1 138 ? -70.639 -103.209 -45.072 1.00 68.67 138 GLY D N 1
ATOM 12394 C CA . GLY D 1 138 ? -70.435 -104.464 -45.782 1.00 69.62 138 GLY D CA 1
ATOM 12395 C C . GLY D 1 138 ? -69.709 -104.235 -47.091 1.00 72.97 138 GLY D C 1
ATOM 12396 O O . GLY D 1 138 ? -68.554 -103.798 -47.100 1.00 71.84 138 GLY D O 1
ATOM 12397 N N . ASN D 1 139 ? -70.425 -104.451 -48.201 1.00 69.82 139 ASN D N 1
ATOM 12398 C CA . ASN D 1 139 ? -69.927 -104.287 -49.568 1.00 69.47 139 ASN D CA 1
ATOM 12399 C C . ASN D 1 139 ? -70.379 -102.948 -50.206 1.00 71.31 139 ASN D C 1
ATOM 12400 O O . ASN D 1 139 ? -70.057 -102.685 -51.372 1.00 71.05 139 ASN D O 1
ATOM 12405 N N . LYS D 1 140 ? -71.099 -102.100 -49.442 1.00 65.55 140 LYS D N 1
ATOM 12406 C CA . LYS D 1 140 ? -71.625 -100.838 -49.967 1.00 63.84 140 LYS D CA 1
ATOM 12407 C C . LYS D 1 140 ? -70.925 -99.552 -49.480 1.00 66.24 140 LYS D C 1
ATOM 12408 O O . LYS D 1 140 ? -70.121 -99.586 -48.544 1.00 66.43 140 LYS D O 1
ATOM 12414 N N . LEU D 1 141 ? -71.220 -98.424 -50.154 1.00 60.75 141 LEU D N 1
ATOM 12415 C CA . LEU D 1 141 ? -70.743 -97.081 -49.821 1.00 58.80 141 LEU D CA 1
ATOM 12416 C C . LEU D 1 141 ? -71.988 -96.272 -49.490 1.00 60.42 141 LEU D C 1
ATOM 12417 O O . LEU D 1 141 ? -72.728 -95.854 -50.388 1.00 59.34 141 LEU D O 1
ATOM 12422 N N . VAL D 1 142 ? -72.259 -96.129 -48.188 1.00 56.08 142 VAL D N 1
ATOM 12423 C CA . VAL D 1 142 ? -73.451 -95.461 -47.686 1.00 55.17 142 VAL D CA 1
ATOM 12424 C C . VAL D 1 142 ? -73.240 -93.964 -47.498 1.00 57.84 142 VAL D C 1
ATOM 12425 O O . VAL D 1 142 ? -72.281 -93.550 -46.850 1.00 55.69 142 VAL D O 1
ATOM 12429 N N . GLU D 1 143 ? -74.147 -93.166 -48.096 1.00 55.25 143 GLU D N 1
ATOM 12430 C CA . GLU D 1 143 ? -74.213 -91.709 -47.990 1.00 54.58 143 GLU D CA 1
ATOM 12431 C C . GLU D 1 143 ? -75.371 -91.412 -47.046 1.00 57.69 143 GLU D C 1
ATOM 12432 O O . GLU D 1 143 ? -76.500 -91.830 -47.308 1.00 59.42 143 GLU D O 1
ATOM 12438 N N . LYS D 1 144 ? -75.090 -90.711 -45.952 1.00 50.73 144 LYS D N 1
ATOM 12439 C CA . LYS D 1 144 ? -76.098 -90.346 -44.972 1.00 49.03 144 LYS D CA 1
ATOM 12440 C C . LYS D 1 144 ? -75.948 -88.864 -44.650 1.00 51.77 144 LYS D C 1
ATOM 12441 O O . LYS D 1 144 ? -74.824 -88.368 -44.512 1.00 51.27 144 LYS D O 1
ATOM 12447 N N . LEU D 1 145 ? -77.084 -88.153 -44.590 1.00 47.77 145 LEU D N 1
ATOM 12448 C CA . LEU D 1 145 ? -77.136 -86.744 -44.225 1.00 46.31 145 LEU D CA 1
ATOM 12449 C C . LEU D 1 145 ? -77.378 -86.692 -42.728 1.00 50.94 145 LEU D C 1
ATOM 12450 O O . LEU D 1 145 ? -78.292 -87.357 -42.227 1.00 51.97 145 LEU D O 1
ATOM 12455 N N . ILE D 1 146 ? -76.504 -85.981 -42.001 1.00 46.25 146 ILE D N 1
ATOM 12456 C CA . ILE D 1 146 ? -76.595 -85.889 -40.548 1.00 45.51 146 ILE D CA 1
ATOM 12457 C C . ILE D 1 146 ? -76.565 -84.456 -40.056 1.00 47.99 146 ILE D C 1
ATOM 12458 O O . ILE D 1 146 ? -76.058 -83.569 -40.751 1.00 47.66 146 ILE D O 1
ATOM 12463 N N . GLN D 1 147 ? -77.091 -84.245 -38.832 1.00 42.87 147 GLN D N 1
ATOM 12464 C CA . GLN D 1 147 ? -77.074 -82.977 -38.110 1.00 40.64 147 GLN D CA 1
ATOM 12465 C C . GLN D 1 147 ? -76.985 -83.227 -36.604 1.00 43.83 147 GLN D C 1
ATOM 12466 O O . GLN D 1 147 ? -77.885 -83.827 -36.017 1.00 44.30 147 GLN D O 1
ATOM 12472 N N . ILE D 1 148 ? -75.874 -82.810 -35.996 1.00 39.71 148 ILE D N 1
ATOM 12473 C CA . ILE D 1 148 ? -75.662 -82.925 -34.553 1.00 39.17 148 ILE D CA 1
ATOM 12474 C C . ILE D 1 148 ? -76.055 -81.570 -33.958 1.00 43.37 148 ILE D C 1
ATOM 12475 O O . ILE D 1 148 ? -75.386 -80.565 -34.209 1.00 41.80 148 ILE D O 1
ATOM 12480 N N . ASN D 1 149 ? -77.193 -81.532 -33.250 1.00 41.95 149 ASN D N 1
ATOM 12481 C CA . ASN D 1 149 ? -77.715 -80.303 -32.644 1.00 42.13 149 ASN D CA 1
ATOM 12482 C C . ASN D 1 149 ? -77.234 -80.051 -31.211 1.00 47.98 149 ASN D C 1
ATOM 12483 O O . ASN D 1 149 ? -77.746 -79.143 -30.553 1.00 48.86 149 ASN D O 1
ATOM 12488 N N . LYS D 1 150 ? -76.244 -80.840 -30.736 1.00 44.61 150 LYS D N 1
ATOM 12489 C CA . LYS D 1 150 ? -75.622 -80.712 -29.412 1.00 43.93 150 LYS D CA 1
ATOM 12490 C C . LYS D 1 150 ? -74.311 -79.947 -29.584 1.00 47.34 150 LYS D C 1
ATOM 12491 O O . LYS D 1 150 ? -73.705 -80.019 -30.655 1.00 47.05 150 LYS D O 1
ATOM 12493 N N . SER D 1 151 ? -73.878 -79.206 -28.551 1.00 43.62 151 SER D N 1
ATOM 12494 C CA . SER D 1 151 ? -72.627 -78.444 -28.598 1.00 42.49 151 SER D CA 1
ATOM 12495 C C . SER D 1 151 ? -71.468 -79.400 -28.360 1.00 47.40 151 SER D C 1
ATOM 12496 O O . SER D 1 151 ? -71.355 -79.976 -27.274 1.00 49.19 151 SER D O 1
ATOM 12499 N N . VAL D 1 152 ? -70.636 -79.607 -29.391 1.00 42.16 152 VAL D N 1
ATOM 12500 C CA . VAL D 1 152 ? -69.510 -80.551 -29.348 1.00 41.32 152 VAL D CA 1
ATOM 12501 C C . VAL D 1 152 ? -68.168 -79.878 -29.633 1.00 44.68 152 VAL D C 1
ATOM 12502 O O . VAL D 1 152 ? -67.119 -80.416 -29.278 1.00 44.68 152 VAL D O 1
ATOM 12506 N N . LEU D 1 153 ? -68.213 -78.710 -30.284 1.00 40.54 153 LEU D N 1
ATOM 12507 C CA . LEU D 1 153 ? -67.046 -77.916 -30.670 1.00 39.48 153 LEU D CA 1
ATOM 12508 C C . LEU D 1 153 ? -67.125 -76.498 -30.121 1.00 42.45 153 LEU D C 1
ATOM 12509 O O . LEU D 1 153 ? -68.223 -75.970 -29.913 1.00 42.27 153 LEU D O 1
ATOM 12514 N N . PHE D 1 154 ? -65.955 -75.875 -29.909 1.00 37.46 154 PHE D N 1
ATOM 12515 C CA . PHE D 1 154 ? -65.853 -74.516 -29.401 1.00 36.45 154 PHE D CA 1
ATOM 12516 C C . PHE D 1 154 ? -64.594 -73.856 -29.955 1.00 39.11 154 PHE D C 1
ATOM 12517 O O . PHE D 1 154 ? -63.505 -74.431 -29.893 1.00 38.90 154 PHE D O 1
ATOM 12525 N N . LEU D 1 155 ? -64.753 -72.660 -30.526 1.00 34.08 155 LEU D N 1
ATOM 12526 C CA . LEU D 1 155 ? -63.664 -71.903 -31.128 1.00 33.12 155 LEU D CA 1
ATOM 12527 C C . LEU D 1 155 ? -63.332 -70.773 -30.137 1.00 37.67 155 LEU D C 1
ATOM 12528 O O . LEU D 1 155 ? -64.016 -69.741 -30.120 1.00 36.46 155 LEU D O 1
ATOM 12533 N N . PRO D 1 156 ? -62.361 -70.999 -29.212 1.00 35.32 156 PRO D N 1
ATOM 12534 C CA . PRO D 1 156 ? -62.150 -70.018 -28.145 1.00 34.42 156 PRO D CA 1
ATOM 12535 C C . PRO D 1 156 ? -61.306 -68.822 -28.508 1.00 38.27 156 PRO D C 1
ATOM 12536 O O . PRO D 1 156 ? -60.267 -68.958 -29.168 1.00 39.14 156 PRO D O 1
ATOM 12540 N N . SER D 1 157 ? -61.758 -67.649 -28.033 1.00 32.28 157 SER D N 1
ATOM 12541 C CA . SER D 1 157 ? -61.050 -66.388 -28.163 1.00 31.13 157 SER D CA 1
ATOM 12542 C C . SER D 1 157 ? -59.844 -66.415 -27.219 1.00 35.93 157 SER D C 1
ATOM 12543 O O . SER D 1 157 ? -59.775 -67.234 -26.293 1.00 36.04 157 SER D O 1
ATOM 12546 N N . LEU D 1 158 ? -58.891 -65.521 -27.452 1.00 32.98 158 LEU D N 1
ATOM 12547 C CA . LEU D 1 158 ? -57.778 -65.359 -26.538 1.00 32.16 158 LEU D CA 1
ATOM 12548 C C . LEU D 1 158 ? -58.208 -64.205 -25.615 1.00 36.74 158 LEU D C 1
ATOM 12549 O O . LEU D 1 158 ? -58.748 -63.188 -26.086 1.00 36.55 158 LEU D O 1
ATOM 12554 N N . ALA D 1 159 ? -58.022 -64.388 -24.308 1.00 33.05 159 ALA D N 1
ATOM 12555 C CA . ALA D 1 159 ? -58.342 -63.382 -23.297 1.00 32.95 159 ALA D CA 1
ATOM 12556 C C . ALA D 1 159 ? -57.713 -62.010 -23.611 1.00 37.06 159 ALA D C 1
ATOM 12557 O O . ALA D 1 159 ? -56.574 -61.924 -24.088 1.00 35.09 159 ALA D O 1
ATOM 12559 N N . ILE D 1 160 ? -58.472 -60.944 -23.316 1.00 35.34 160 ILE D N 1
ATOM 12560 C CA . ILE D 1 160 ? -58.074 -59.546 -23.502 1.00 34.81 160 ILE D CA 1
ATOM 12561 C C . ILE D 1 160 ? -56.745 -59.273 -22.773 1.00 39.29 160 ILE D C 1
ATOM 12562 O O . ILE D 1 160 ? -55.835 -58.676 -23.359 1.00 38.48 160 ILE D O 1
ATOM 12567 N N . HIS D 1 161 ? -56.624 -59.837 -21.545 1.00 36.40 161 HIS D N 1
ATOM 12568 C CA . HIS D 1 161 ? -55.494 -59.791 -20.612 1.00 36.53 161 HIS D CA 1
ATOM 12569 C C . HIS D 1 161 ? -54.164 -60.153 -21.256 1.00 42.59 161 HIS D C 1
ATOM 12570 O O . HIS D 1 161 ? -53.132 -59.624 -20.856 1.00 42.94 161 HIS D O 1
ATOM 12577 N N . LEU D 1 162 ? -54.192 -61.071 -22.222 1.00 40.50 162 LEU D N 1
ATOM 12578 C CA . LEU D 1 162 ? -53.014 -61.581 -22.904 1.00 40.85 162 LEU D CA 1
ATOM 12579 C C . LEU D 1 162 ? -52.733 -60.873 -24.237 1.00 48.11 162 LEU D C 1
ATOM 12580 O O . LEU D 1 162 ? -51.989 -61.391 -25.074 1.00 48.30 162 LEU D O 1
ATOM 12585 N N . GLN D 1 163 ? -53.316 -59.680 -24.422 1.00 46.94 163 GLN D N 1
ATOM 12586 C CA . GLN D 1 163 ? -53.149 -58.851 -25.631 1.00 47.57 163 GLN D CA 1
ATOM 12587 C C . GLN D 1 163 ? -52.786 -57.387 -25.265 1.00 54.65 163 GLN D C 1
ATOM 12588 O O . GLN D 1 163 ? -53.158 -56.897 -24.187 1.00 54.61 163 GLN D O 1
ATOM 12594 N N . ASN D 1 164 ? -52.108 -56.705 -26.188 1.00 52.70 164 ASN D N 1
ATOM 12595 C CA . ASN D 1 164 ? -51.699 -55.311 -26.033 1.00 85.29 164 ASN D CA 1
ATOM 12596 C C . ASN D 1 164 ? -52.655 -54.326 -26.680 1.00 102.45 164 ASN D C 1
ATOM 12597 O O . ASN D 1 164 ? -53.709 -54.003 -26.125 1.00 63.24 164 ASN D O 1
ATOM 12599 N N . VAL D 1 172 ? -58.660 -56.236 -33.500 1.00 72.32 172 VAL D N 1
ATOM 12600 C CA . VAL D 1 172 ? -58.049 -57.568 -33.529 1.00 71.84 172 VAL D CA 1
ATOM 12601 C C . VAL D 1 172 ? -57.972 -58.183 -34.943 1.00 72.71 172 VAL D C 1
ATOM 12602 O O . VAL D 1 172 ? -58.972 -58.221 -35.669 1.00 72.35 172 VAL D O 1
ATOM 12604 N N . LYS D 1 173 ? -56.776 -58.672 -35.321 1.00 66.12 173 LYS D N 1
ATOM 12605 C CA . LYS D 1 173 ? -56.545 -59.314 -36.616 1.00 64.15 173 LYS D CA 1
ATOM 12606 C C . LYS D 1 173 ? -56.482 -60.833 -36.434 1.00 61.84 173 LYS D C 1
ATOM 12607 O O . LYS D 1 173 ? -55.615 -61.339 -35.709 1.00 61.89 173 LYS D O 1
ATOM 12609 N N . ILE D 1 174 ? -57.430 -61.551 -37.051 1.00 53.19 174 ILE D N 1
ATOM 12610 C CA . ILE D 1 174 ? -57.502 -63.018 -36.974 1.00 50.71 174 ILE D CA 1
ATOM 12611 C C . ILE D 1 174 ? -56.679 -63.616 -38.115 1.00 52.27 174 ILE D C 1
ATOM 12612 O O . ILE D 1 174 ? -56.849 -63.226 -39.277 1.00 52.47 174 ILE D O 1
ATOM 12617 N N . ASN D 1 175 ? -55.794 -64.562 -37.785 1.00 46.24 175 ASN D N 1
ATOM 12618 C CA . ASN D 1 175 ? -55.080 -65.323 -38.797 1.00 45.00 175 ASN D CA 1
ATOM 12619 C C . ASN D 1 175 ? -56.012 -66.513 -39.067 1.00 46.26 175 ASN D C 1
ATOM 12620 O O . ASN D 1 175 ? -56.268 -67.316 -38.167 1.00 45.32 175 ASN D O 1
ATOM 12625 N N . TYR D 1 176 ? -56.583 -66.567 -40.279 1.00 41.88 176 TYR D N 1
ATOM 12626 C CA . TYR D 1 176 ? -57.547 -67.595 -40.709 1.00 41.38 176 TYR D CA 1
ATOM 12627 C C . TYR D 1 176 ? -57.002 -69.016 -40.620 1.00 41.50 176 TYR D C 1
ATOM 12628 O O . TYR D 1 176 ? -57.779 -69.969 -40.497 1.00 41.37 176 TYR D O 1
ATOM 12637 N N . GLU D 1 177 ? -55.673 -69.157 -40.683 1.00 34.96 177 GLU D N 1
ATOM 12638 C CA . GLU D 1 177 ? -55.026 -70.447 -40.582 1.00 34.40 177 GLU D CA 1
ATOM 12639 C C . GLU D 1 177 ? -54.792 -70.893 -39.134 1.00 38.57 177 GLU D C 1
ATOM 12640 O O . GLU D 1 177 ? -55.267 -71.955 -38.739 1.00 38.66 177 GLU D O 1
ATOM 12646 N N . ASN D 1 178 ? -54.065 -70.099 -38.361 1.00 35.05 178 ASN D N 1
ATOM 12647 C CA . ASN D 1 178 ? -53.689 -70.446 -37.005 1.00 34.82 178 ASN D CA 1
ATOM 12648 C C . ASN D 1 178 ? -54.748 -70.192 -35.955 1.00 39.21 178 ASN D C 1
ATOM 12649 O O . ASN D 1 178 ? -54.855 -70.984 -35.018 1.00 39.55 178 ASN D O 1
ATOM 12654 N N . HIS D 1 179 ? -55.522 -69.104 -36.080 1.00 35.55 179 HIS D N 1
ATOM 12655 C CA . HIS D 1 179 ? -56.496 -68.768 -35.044 1.00 35.25 179 HIS D CA 1
ATOM 12656 C C . HIS D 1 179 ? -57.840 -69.449 -35.167 1.00 41.87 179 HIS D C 1
ATOM 12657 O O . HIS D 1 179 ? -58.535 -69.563 -34.150 1.00 41.97 179 HIS D O 1
ATOM 12664 N N . ILE D 1 180 ? -58.221 -69.890 -36.394 1.00 39.22 180 ILE D N 1
ATOM 12665 C CA . ILE D 1 180 ? -59.493 -70.576 -36.627 1.00 39.73 180 ILE D CA 1
ATOM 12666 C C . ILE D 1 180 ? -59.253 -72.085 -36.603 1.00 46.67 180 ILE D C 1
ATOM 12667 O O . ILE D 1 180 ? -59.099 -72.731 -37.647 1.00 47.92 180 ILE D O 1
ATOM 12672 N N . LYS D 1 181 ? -59.166 -72.629 -35.384 1.00 43.44 181 LYS D N 1
ATOM 12673 C CA . LYS D 1 181 ? -58.926 -74.047 -35.126 1.00 43.27 181 LYS D CA 1
ATOM 12674 C C . LYS D 1 181 ? -59.740 -74.426 -33.880 1.00 46.23 181 LYS D C 1
ATOM 12675 O O . LYS D 1 181 ? -59.307 -74.139 -32.760 1.00 45.37 181 LYS D O 1
ATOM 12681 N N . PRO D 1 182 ? -60.974 -74.966 -34.069 1.00 42.24 182 PRO D N 1
ATOM 12682 C CA . PRO D 1 182 ? -61.846 -75.260 -32.916 1.00 41.55 182 PRO D CA 1
ATOM 12683 C C . PRO D 1 182 ? -61.420 -76.456 -32.089 1.00 46.15 182 PRO D C 1
ATOM 12684 O O . PRO D 1 182 ? -60.916 -77.436 -32.634 1.00 47.34 182 PRO D O 1
ATOM 12688 N N . ILE D 1 183 ? -61.654 -76.385 -30.772 1.00 41.79 183 ILE D N 1
ATOM 12689 C CA . ILE D 1 183 ? -61.336 -77.471 -29.833 1.00 41.09 183 ILE D CA 1
ATOM 12690 C C . ILE D 1 183 ? -62.507 -78.465 -29.725 1.00 42.75 183 ILE D C 1
ATOM 12691 O O . ILE D 1 183 ? -63.667 -78.052 -29.744 1.00 42.72 183 ILE D O 1
ATOM 12696 N N . ILE D 1 184 ? -62.205 -79.771 -29.659 1.00 37.67 184 ILE D N 1
ATOM 12697 C CA . ILE D 1 184 ? -63.210 -80.839 -29.552 1.00 36.29 184 ILE D CA 1
ATOM 12698 C C . ILE D 1 184 ? -63.130 -81.593 -28.212 1.00 39.44 184 ILE D C 1
ATOM 12699 O O . ILE D 1 184 ? -64.160 -81.959 -27.656 1.00 40.72 184 ILE D O 1
ATOM 12704 N N . SER D 1 185 ? -61.916 -81.823 -27.700 1.00 34.92 185 SER D N 1
ATOM 12705 C CA . SER D 1 185 ? -61.677 -82.528 -26.437 1.00 35.33 185 SER D CA 1
ATOM 12706 C C . SER D 1 185 ? -60.260 -82.230 -25.915 1.00 39.82 185 SER D C 1
ATOM 12707 O O . SER D 1 185 ? -59.546 -81.423 -26.501 1.00 39.27 185 SER D O 1
ATOM 12710 N N . THR D 1 186 ? -59.874 -82.882 -24.811 1.00 36.78 186 THR D N 1
ATOM 12711 C CA . THR D 1 186 ? -58.532 -82.843 -24.233 1.00 36.33 186 THR D CA 1
ATOM 12712 C C . THR D 1 186 ? -57.935 -84.231 -24.462 1.00 41.18 186 THR D C 1
ATOM 12713 O O . THR D 1 186 ? -58.680 -85.185 -24.715 1.00 40.84 186 THR D O 1
ATOM 12717 N N . THR D 1 187 ? -56.602 -84.357 -24.345 1.00 38.77 187 THR D N 1
ATOM 12718 C CA . THR D 1 187 ? -55.915 -85.648 -24.482 1.00 38.92 187 THR D CA 1
ATOM 12719 C C . THR D 1 187 ? -56.330 -86.565 -23.341 1.00 43.12 187 THR D C 1
ATOM 12720 O O . THR D 1 187 ? -56.472 -87.765 -23.567 1.00 44.71 187 THR D O 1
ATOM 12724 N N . LEU D 1 188 ? -56.595 -85.991 -22.143 1.00 38.51 188 LEU D N 1
ATOM 12725 C CA . LEU D 1 188 ? -57.038 -86.733 -20.962 1.00 39.31 188 LEU D CA 1
ATOM 12726 C C . LEU D 1 188 ? -58.373 -87.434 -21.186 1.00 45.69 188 LEU D C 1
ATOM 12727 O O . LEU D 1 188 ? -58.445 -88.662 -21.016 1.00 46.36 188 LEU D O 1
ATOM 12732 N N . PHE D 1 189 ? -59.424 -86.672 -21.570 1.00 42.03 189 PHE D N 1
ATOM 12733 C CA . PHE D 1 189 ? -60.732 -87.278 -21.820 1.00 42.52 189 PHE D CA 1
ATOM 12734 C C . PHE D 1 189 ? -60.772 -88.230 -23.006 1.00 48.22 189 PHE D C 1
ATOM 12735 O O . PHE D 1 189 ? -61.491 -89.233 -22.951 1.00 49.49 189 PHE D O 1
ATOM 12743 N N . ASN D 1 190 ? -59.929 -87.971 -24.028 1.00 44.86 190 ASN D N 1
ATOM 12744 C CA . ASN D 1 190 ? -59.752 -88.846 -25.190 1.00 45.43 190 ASN D CA 1
ATOM 12745 C C . ASN D 1 190 ? -59.154 -90.194 -24.739 1.00 50.70 190 ASN D C 1
ATOM 12746 O O . ASN D 1 190 ? -59.583 -91.237 -25.216 1.00 50.56 190 ASN D O 1
ATOM 12751 N N . GLN D 1 191 ? -58.209 -90.159 -23.783 1.00 48.68 191 GLN D N 1
ATOM 12752 C CA . GLN D 1 191 ? -57.564 -91.337 -23.211 1.00 49.92 191 GLN D CA 1
ATOM 12753 C C . GLN D 1 191 ? -58.507 -92.134 -22.300 1.00 56.10 191 GLN D C 1
ATOM 12754 O O . GLN D 1 191 ? -58.470 -93.365 -22.325 1.00 56.18 191 GLN D O 1
ATOM 12760 N N . LEU D 1 192 ? -59.337 -91.439 -21.492 1.00 54.29 192 LEU D N 1
ATOM 12761 C CA . LEU D 1 192 ? -60.303 -92.092 -20.603 1.00 55.57 192 LEU D CA 1
ATOM 12762 C C . LEU D 1 192 ? -61.382 -92.787 -21.426 1.00 63.50 192 LEU D C 1
ATOM 12763 O O . LEU D 1 192 ? -61.760 -93.916 -21.108 1.00 64.89 192 LEU D O 1
ATOM 12768 N N . ASN D 1 193 ? -61.838 -92.143 -22.510 1.00 61.40 193 ASN D N 1
ATOM 12769 C CA . ASN D 1 193 ? -62.846 -92.740 -23.375 1.00 62.95 193 ASN D CA 1
ATOM 12770 C C . ASN D 1 193 ? -62.329 -93.865 -24.262 1.00 69.38 193 ASN D C 1
ATOM 12771 O O . ASN D 1 193 ? -63.128 -94.712 -24.665 1.00 70.25 193 ASN D O 1
ATOM 12776 N N . LYS D 1 194 ? -60.998 -93.909 -24.528 1.00 66.30 194 LYS D N 1
ATOM 12777 C CA . LYS D 1 194 ? -60.362 -94.977 -25.310 1.00 66.82 194 LYS D CA 1
ATOM 12778 C C . LYS D 1 194 ? -60.276 -96.244 -24.448 1.00 73.78 194 LYS D C 1
ATOM 12779 O O . LYS D 1 194 ? -60.647 -97.329 -24.912 1.00 75.19 194 LYS D O 1
ATOM 12781 N N . CYS D 1 195 ? -59.839 -96.090 -23.174 1.00 70.44 195 CYS D N 1
ATOM 12782 C CA . CYS D 1 195 ? -59.711 -97.171 -22.192 1.00 93.11 195 CYS D CA 1
ATOM 12783 C C . CYS D 1 195 ? -61.042 -97.430 -21.474 1.00 114.81 195 CYS D C 1
ATOM 12784 O O . CYS D 1 195 ? -62.065 -97.673 -22.116 1.00 74.74 195 CYS D O 1
ATOM 12786 N N . ASN D 1 274 ? -56.607 -92.525 -42.343 1.00 72.65 274 ASN D N 1
ATOM 12787 C CA . ASN D 1 274 ? -57.176 -92.956 -41.066 1.00 73.00 274 ASN D CA 1
ATOM 12788 C C . ASN D 1 274 ? -56.780 -92.029 -39.908 1.00 76.73 274 ASN D C 1
ATOM 12789 O O . ASN D 1 274 ? -57.671 -91.479 -39.250 1.00 76.13 274 ASN D O 1
ATOM 12791 N N . THR D 1 275 ? -55.447 -91.836 -39.674 1.00 72.35 275 THR D N 1
ATOM 12792 C CA . THR D 1 275 ? -54.908 -90.954 -38.617 1.00 70.75 275 THR D CA 1
ATOM 12793 C C . THR D 1 275 ? -55.089 -89.477 -38.984 1.00 71.92 275 THR D C 1
ATOM 12794 O O . THR D 1 275 ? -54.827 -88.593 -38.164 1.00 70.68 275 THR D O 1
ATOM 12798 N N . ASP D 1 276 ? -55.534 -89.223 -40.226 1.00 67.24 276 ASP D N 1
ATOM 12799 C CA . ASP D 1 276 ? -55.813 -87.903 -40.776 1.00 65.72 276 ASP D CA 1
ATOM 12800 C C . ASP D 1 276 ? -57.084 -87.328 -40.144 1.00 64.25 276 ASP D C 1
ATOM 12801 O O . ASP D 1 276 ? -57.247 -86.113 -40.094 1.00 62.61 276 ASP D O 1
ATOM 12806 N N . ASN D 1 277 ? -57.967 -88.206 -39.642 1.00 58.51 277 ASN D N 1
ATOM 12807 C CA . ASN D 1 277 ? -59.193 -87.824 -38.950 1.00 56.74 277 ASN D CA 1
ATOM 12808 C C . ASN D 1 277 ? -58.961 -87.798 -37.444 1.00 57.91 277 ASN D C 1
ATOM 12809 O O . ASN D 1 277 ? -58.190 -88.606 -36.914 1.00 59.35 277 ASN D O 1
ATOM 12814 N N . SER D 1 278 ? -59.617 -86.851 -36.765 1.00 49.68 278 SER D N 1
ATOM 12815 C CA . SER D 1 278 ? -59.553 -86.653 -35.323 1.00 47.47 278 SER D CA 1
ATOM 12816 C C . SER D 1 278 ? -60.274 -87.807 -34.638 1.00 50.45 278 SER D C 1
ATOM 12817 O O . SER D 1 278 ? -61.382 -88.154 -35.066 1.00 51.32 278 SER D O 1
ATOM 12820 N N . TYR D 1 279 ? -59.651 -88.440 -33.618 1.00 44.97 279 TYR D N 1
ATOM 12821 C CA . TYR D 1 279 ? -60.331 -89.548 -32.943 1.00 45.69 279 TYR D CA 1
ATOM 12822 C C . TYR D 1 279 ? -61.631 -89.147 -32.220 1.00 48.84 279 TYR D C 1
ATOM 12823 O O . TYR D 1 279 ? -62.633 -89.859 -32.395 1.00 48.54 279 TYR D O 1
ATOM 12832 N N . PRO D 1 280 ? -61.676 -88.011 -31.459 1.00 43.76 280 PRO D N 1
ATOM 12833 C CA . PRO D 1 280 ? -62.941 -87.615 -30.819 1.00 43.29 280 PRO D CA 1
ATOM 12834 C C . PRO D 1 280 ? -64.050 -87.299 -31.836 1.00 46.83 280 PRO D C 1
ATOM 12835 O O . PRO D 1 280 ? -65.232 -87.494 -31.537 1.00 46.98 280 PRO D O 1
ATOM 12839 N N . LEU D 1 281 ? -63.662 -86.858 -33.051 1.00 42.23 281 LEU D N 1
ATOM 12840 C CA . LEU D 1 281 ? -64.591 -86.567 -34.146 1.00 41.79 281 LEU D CA 1
ATOM 12841 C C . LEU D 1 281 ? -65.205 -87.881 -34.692 1.00 47.98 281 LEU D C 1
ATOM 12842 O O . LEU D 1 281 ? -66.423 -87.958 -34.879 1.00 47.35 281 LEU D O 1
ATOM 12847 N N . LEU D 1 282 ? -64.351 -88.909 -34.911 1.00 45.61 282 LEU D N 1
ATOM 12848 C CA . LEU D 1 282 ? -64.760 -90.225 -35.387 1.00 46.75 282 LEU D CA 1
ATOM 12849 C C . LEU D 1 282 ? -65.638 -90.929 -34.359 1.00 51.48 282 LEU D C 1
ATOM 12850 O O . LEU D 1 282 ? -66.547 -91.650 -34.754 1.00 51.71 282 LEU D O 1
ATOM 12855 N N . TYR D 1 283 ? -65.369 -90.720 -33.047 1.00 47.99 283 TYR D N 1
ATOM 12856 C CA . TYR D 1 283 ? -66.165 -91.284 -31.956 1.00 48.38 283 TYR D CA 1
ATOM 12857 C C . TYR D 1 283 ? -67.586 -90.719 -32.048 1.00 51.35 283 TYR D C 1
ATOM 12858 O O . TYR D 1 283 ? -68.552 -91.474 -31.976 1.00 50.80 283 TYR D O 1
ATOM 12867 N N . LEU D 1 284 ? -67.695 -89.391 -32.247 1.00 47.73 284 LEU D N 1
ATOM 12868 C CA . LEU D 1 284 ? -68.958 -88.672 -32.380 1.00 47.28 284 LEU D CA 1
ATOM 12869 C C . LEU D 1 284 ? -69.727 -89.153 -33.623 1.00 53.13 284 LEU D C 1
ATOM 12870 O O . LEU D 1 284 ? -70.911 -89.506 -33.513 1.00 53.48 284 LEU D O 1
ATOM 12875 N N . LEU D 1 285 ? -69.036 -89.207 -34.783 1.00 49.68 285 LEU D N 1
ATOM 12876 C CA . LEU D 1 285 ? -69.620 -89.639 -36.053 1.00 50.10 285 LEU D CA 1
ATOM 12877 C C . LEU D 1 285 ? -70.072 -91.092 -36.030 1.00 57.22 285 LEU D C 1
ATOM 12878 O O . LEU D 1 285 ? -71.141 -91.386 -36.563 1.00 58.37 285 LEU D O 1
ATOM 12883 N N . SER D 1 286 ? -69.277 -91.996 -35.409 1.00 54.49 286 SER D N 1
ATOM 12884 C CA . SER D 1 286 ? -69.603 -93.422 -35.300 1.00 55.07 286 SER D CA 1
ATOM 12885 C C . SER D 1 286 ? -70.880 -93.632 -34.480 1.00 59.16 286 SER D C 1
ATOM 12886 O O . SER D 1 286 ? -71.743 -94.397 -34.905 1.00 59.38 286 SER D O 1
ATOM 12889 N N . LYS D 1 287 ? -71.021 -92.911 -33.337 1.00 55.39 287 LYS D N 1
ATOM 12890 C CA . LYS D 1 287 ? -72.207 -92.985 -32.472 1.00 55.45 287 LYS D CA 1
ATOM 12891 C C . LYS D 1 287 ? -73.450 -92.527 -33.229 1.00 60.44 287 LYS D C 1
ATOM 12892 O O . LYS D 1 287 ? -74.492 -93.175 -33.124 1.00 61.95 287 LYS D O 1
ATOM 12898 N N . GLU D 1 288 ? -73.318 -91.454 -34.039 1.00 56.01 288 GLU D N 1
ATOM 12899 C CA . GLU D 1 288 ? -74.393 -90.879 -34.854 1.00 55.64 288 GLU D CA 1
ATOM 12900 C C . GLU D 1 288 ? -74.871 -91.826 -35.965 1.00 61.98 288 GLU D C 1
ATOM 12901 O O . GLU D 1 288 ? -76.073 -92.035 -36.107 1.00 62.15 288 GLU D O 1
ATOM 12907 N N . LEU D 1 289 ? -73.933 -92.376 -36.755 1.00 59.96 289 LEU D N 1
ATOM 12908 C CA . LEU D 1 289 ? -74.240 -93.249 -37.886 1.00 61.09 289 LEU D CA 1
ATOM 12909 C C . LEU D 1 289 ? -74.500 -94.679 -37.466 1.00 67.73 289 LEU D C 1
ATOM 12910 O O . LEU D 1 289 ? -74.987 -95.463 -38.291 1.00 68.66 289 LEU D O 1
ATOM 12915 N N . ASN D 1 290 ? -74.185 -95.024 -36.186 1.00 64.41 290 ASN D N 1
ATOM 12916 C CA . ASN D 1 290 ? -74.323 -96.379 -35.623 1.00 65.14 290 ASN D CA 1
ATOM 12917 C C . ASN D 1 290 ? -73.399 -97.367 -36.380 1.00 68.89 290 ASN D C 1
ATOM 12918 O O . ASN D 1 290 ? -73.764 -98.518 -36.635 1.00 70.48 290 ASN D O 1
ATOM 12923 N N . CYS D 1 291 ? -72.199 -96.877 -36.759 1.00 63.44 291 CYS D N 1
ATOM 12924 C CA . CYS D 1 291 ? -71.157 -97.638 -37.450 1.00 63.09 291 CYS D CA 1
ATOM 12925 C C . CYS D 1 291 ? -69.863 -97.622 -36.612 1.00 65.93 291 CYS D C 1
ATOM 12926 O O . CYS D 1 291 ? -69.845 -97.016 -35.537 1.00 64.04 291 CYS D O 1
ATOM 12929 N N . LYS D 1 292 ? -68.804 -98.313 -37.075 1.00 63.21 292 LYS D N 1
ATOM 12930 C CA . LYS D 1 292 ? -67.512 -98.333 -36.380 1.00 62.50 292 LYS D CA 1
ATOM 12931 C C . LYS D 1 292 ? -66.695 -97.139 -36.851 1.00 63.93 292 LYS D C 1
ATOM 12932 O O . LYS D 1 292 ? -66.906 -96.676 -37.976 1.00 62.64 292 LYS D O 1
ATOM 12938 N N . GLU D 1 293 ? -65.749 -96.650 -36.011 1.00 60.02 293 GLU D N 1
ATOM 12939 C CA . GLU D 1 293 ? -64.877 -95.512 -36.351 1.00 58.96 293 GLU D CA 1
ATOM 12940 C C . GLU D 1 293 ? -64.156 -95.759 -37.674 1.00 63.18 293 GLU D C 1
ATOM 12941 O O . GLU D 1 293 ? -64.165 -94.891 -38.545 1.00 62.93 293 GLU D O 1
ATOM 12947 N N . GLU D 1 294 ? -63.619 -96.981 -37.841 1.00 60.51 294 GLU D N 1
ATOM 12948 C CA . GLU D 1 294 ? -62.924 -97.518 -39.014 1.00 60.66 294 GLU D CA 1
ATOM 12949 C C . GLU D 1 294 ? -63.764 -97.440 -40.287 1.00 62.84 294 GLU D C 1
ATOM 12950 O O . GLU D 1 294 ? -63.199 -97.315 -41.371 1.00 62.39 294 GLU D O 1
ATOM 12956 N N . ASP D 1 295 ? -65.098 -97.583 -40.168 1.00 59.01 295 ASP D N 1
ATOM 12957 C CA . ASP D 1 295 ? -66.026 -97.552 -41.308 1.00 58.58 295 ASP D CA 1
ATOM 12958 C C . ASP D 1 295 ? -66.169 -96.168 -41.967 1.00 58.73 295 ASP D C 1
ATOM 12959 O O . ASP D 1 295 ? -66.492 -96.114 -43.152 1.00 58.29 295 ASP D O 1
ATOM 12964 N N . ILE D 1 296 ? -65.910 -95.068 -41.219 1.00 52.32 296 ILE D N 1
ATOM 12965 C CA . ILE D 1 296 ? -66.013 -93.688 -41.722 1.00 50.53 296 ILE D CA 1
ATOM 12966 C C . ILE D 1 296 ? -64.912 -93.406 -42.749 1.00 52.77 296 ILE D C 1
ATOM 12967 O O . ILE D 1 296 ? -63.726 -93.472 -42.418 1.00 52.30 296 ILE D O 1
ATOM 12972 N N . LEU D 1 297 ? -65.322 -93.131 -44.001 1.00 47.97 297 LEU D N 1
ATOM 12973 C CA . LEU D 1 297 ? -64.413 -92.907 -45.121 1.00 47.35 297 LEU D CA 1
ATOM 12974 C C . LEU D 1 297 ? -64.088 -91.433 -45.318 1.00 52.66 297 LEU D C 1
ATOM 12975 O O . LEU D 1 297 ? -62.938 -91.016 -45.125 1.00 52.29 297 LEU D O 1
ATOM 12980 N N . ASP D 1 298 ? -65.111 -90.652 -45.702 1.00 49.66 298 ASP D N 1
ATOM 12981 C CA . ASP D 1 298 ? -65.033 -89.221 -45.993 1.00 48.50 298 ASP D CA 1
ATOM 12982 C C . ASP D 1 298 ? -66.296 -88.522 -45.528 1.00 50.65 298 ASP D C 1
ATOM 12983 O O . ASP D 1 298 ? -67.339 -89.168 -45.361 1.00 50.67 298 ASP D O 1
ATOM 12988 N N . PHE D 1 299 ? -66.215 -87.191 -45.367 1.00 45.09 299 PHE D N 1
ATOM 12989 C CA . PHE D 1 299 ? -67.353 -86.377 -44.959 1.00 44.25 299 PHE D CA 1
ATOM 12990 C C . PHE D 1 299 ? -67.224 -84.940 -45.401 1.00 47.85 299 PHE D C 1
ATOM 12991 O O . PHE D 1 299 ? -66.113 -84.407 -45.451 1.00 47.91 299 PHE D O 1
ATOM 12999 N N . GLU D 1 300 ? -68.369 -84.298 -45.686 1.00 44.05 300 GLU D N 1
ATOM 13000 C CA . GLU D 1 300 ? -68.447 -82.873 -46.006 1.00 42.74 300 GLU D CA 1
ATOM 13001 C C . GLU D 1 300 ? -69.387 -82.276 -44.963 1.00 45.85 300 GLU D C 1
ATOM 13002 O O . GLU D 1 300 ? -70.604 -82.366 -45.106 1.00 45.09 300 GLU D O 1
ATOM 13008 N N . LEU D 1 301 ? -68.810 -81.752 -43.864 1.00 42.41 301 LEU D N 1
ATOM 13009 C CA . LEU D 1 301 ? -69.567 -81.220 -42.729 1.00 41.89 301 LEU D CA 1
ATOM 13010 C C . LEU D 1 301 ? -69.290 -79.745 -42.405 1.00 45.65 301 LEU D C 1
ATOM 13011 O O . LEU D 1 301 ? -68.135 -79.330 -42.306 1.00 44.09 301 LEU D O 1
ATOM 13016 N N . CYS D 1 302 ? -70.362 -78.976 -42.185 1.00 43.75 302 CYS D N 1
ATOM 13017 C CA . CYS D 1 302 ? -70.293 -77.574 -41.778 1.00 43.71 302 CYS D CA 1
ATOM 13018 C C . CYS D 1 302 ? -70.407 -77.524 -40.280 1.00 46.17 302 CYS D C 1
ATOM 13019 O O . CYS D 1 302 ? -71.199 -78.262 -39.688 1.00 46.74 302 CYS D O 1
ATOM 13022 N N . LEU D 1 303 ? -69.695 -76.589 -39.669 1.00 41.84 303 LEU D N 1
ATOM 13023 C CA . LEU D 1 303 ? -69.819 -76.315 -38.240 1.00 41.07 303 LEU D CA 1
ATOM 13024 C C . LEU D 1 303 ? -71.089 -75.504 -38.173 1.00 45.18 303 LEU D C 1
ATOM 13025 O O . LEU D 1 303 ? -71.384 -74.761 -39.112 1.00 45.99 303 LEU D O 1
ATOM 13030 N N . MET D 1 304 ? -71.913 -75.740 -37.164 1.00 41.28 304 MET D N 1
ATOM 13031 C CA . MET D 1 304 ? -73.205 -75.075 -37.118 1.00 40.61 304 MET D CA 1
ATOM 13032 C C . MET D 1 304 ? -73.546 -74.625 -35.711 1.00 45.75 304 MET D C 1
ATOM 13033 O O . MET D 1 304 ? -73.493 -75.435 -34.787 1.00 46.02 304 MET D O 1
ATOM 13038 N N . ASP D 1 305 ? -73.915 -73.342 -35.548 1.00 42.52 305 ASP D N 1
ATOM 13039 C CA . ASP D 1 305 ? -74.329 -72.825 -34.242 1.00 41.97 305 ASP D CA 1
ATOM 13040 C C . ASP D 1 305 ? -75.560 -73.620 -33.758 1.00 46.30 305 ASP D C 1
ATOM 13041 O O . ASP D 1 305 ? -76.529 -73.793 -34.504 1.00 45.57 305 ASP D O 1
ATOM 13046 N N . THR D 1 306 ? -75.479 -74.150 -32.529 1.00 43.42 306 THR D N 1
ATOM 13047 C CA . THR D 1 306 ? -76.564 -74.929 -31.932 1.00 43.27 306 THR D CA 1
ATOM 13048 C C . THR D 1 306 ? -77.669 -74.025 -31.380 1.00 46.23 306 THR D C 1
ATOM 13049 O O . THR D 1 306 ? -78.737 -74.511 -31.015 1.00 46.35 306 THR D O 1
ATOM 13053 N N . GLN D 1 307 ? -77.424 -72.714 -31.328 1.00 42.52 307 GLN D N 1
ATOM 13054 C CA . GLN D 1 307 ? -78.433 -71.773 -30.862 1.00 41.96 307 GLN D CA 1
ATOM 13055 C C . GLN D 1 307 ? -79.454 -71.556 -31.966 1.00 45.96 307 GLN D C 1
ATOM 13056 O O . GLN D 1 307 ? -79.163 -70.929 -32.996 1.00 44.50 307 GLN D O 1
ATOM 13062 N N . GLU D 1 308 ? -80.636 -72.133 -31.758 1.00 43.89 308 GLU D N 1
ATOM 13063 C CA . GLU D 1 308 ? -81.737 -72.096 -32.712 1.00 45.11 308 GLU D CA 1
ATOM 13064 C C . GLU D 1 308 ? -82.149 -70.668 -33.052 1.00 50.56 308 GLU D C 1
ATOM 13065 O O . GLU D 1 308 ? -82.138 -69.801 -32.163 1.00 48.56 308 GLU D O 1
ATOM 13071 N N . PRO D 1 309 ? -82.562 -70.416 -34.327 1.00 48.99 309 PRO D N 1
ATOM 13072 C CA . PRO D 1 309 ? -83.056 -69.078 -34.687 1.00 48.37 309 PRO D CA 1
ATOM 13073 C C . PRO D 1 309 ? -84.308 -68.754 -33.872 1.00 50.85 309 PRO D C 1
ATOM 13074 O O . PRO D 1 309 ? -85.032 -69.672 -33.495 1.00 50.57 309 PRO D O 1
ATOM 13078 N N . CYS D 1 310 ? -84.529 -67.478 -33.543 1.00 46.87 310 CYS D N 1
ATOM 13079 C CA . CYS D 1 310 ? -85.669 -67.081 -32.713 1.00 47.06 310 CYS D CA 1
ATOM 13080 C C . CYS D 1 310 ? -86.185 -65.692 -33.061 1.00 50.70 310 CYS D C 1
ATOM 13081 O O . CYS D 1 310 ? -85.618 -65.030 -33.924 1.00 50.01 310 CYS D O 1
ATOM 13084 N N . PHE D 1 311 ? -87.257 -65.245 -32.378 1.00 48.12 311 PHE D N 1
ATOM 13085 C CA . PHE D 1 311 ? -87.803 -63.895 -32.531 1.00 47.69 311 PHE D CA 1
ATOM 13086 C C . PHE D 1 311 ? -87.108 -62.942 -31.544 1.00 53.04 311 PHE D C 1
ATOM 13087 O O . PHE D 1 311 ? -86.823 -63.323 -30.404 1.00 53.92 311 PHE D O 1
ATOM 13095 N N . THR D 1 312 ? -86.803 -61.721 -31.985 1.00 49.22 312 THR D N 1
ATOM 13096 C CA . THR D 1 312 ? -86.148 -60.737 -31.120 1.00 48.75 312 THR D CA 1
ATOM 13097 C C . THR D 1 312 ? -86.826 -59.379 -31.141 1.00 52.48 312 THR D C 1
ATOM 13098 O O . THR D 1 312 ? -87.645 -59.097 -32.023 1.00 53.53 312 THR D O 1
ATOM 13102 N N . GLY D 1 313 ? -86.517 -58.577 -30.137 1.00 47.31 313 GLY D N 1
ATOM 13103 C CA . GLY D 1 313 ? -87.127 -57.269 -29.966 1.00 46.97 313 GLY D CA 1
ATOM 13104 C C . GLY D 1 313 ? -88.298 -57.328 -29.008 1.00 49.88 313 GLY D C 1
ATOM 13105 O O . GLY D 1 313 ? -88.960 -58.369 -28.882 1.00 50.65 313 GLY D O 1
ATOM 13106 N N . VAL D 1 314 ? -88.567 -56.201 -28.337 1.00 44.40 314 VAL D N 1
ATOM 13107 C CA . VAL D 1 314 ? -89.660 -56.074 -27.371 1.00 44.16 314 VAL D CA 1
ATOM 13108 C C . VAL D 1 314 ? -91.047 -56.467 -27.974 1.00 45.87 314 VAL D C 1
ATOM 13109 O O . VAL D 1 314 ? -91.883 -57.071 -27.293 1.00 46.13 314 VAL D O 1
ATOM 13113 N N . TYR D 1 315 ? -91.225 -56.215 -29.269 1.00 39.12 315 TYR D N 1
ATOM 13114 C CA . TYR D 1 315 ? -92.455 -56.531 -29.967 1.00 37.97 315 TYR D CA 1
ATOM 13115 C C . TYR D 1 315 ? -92.373 -57.832 -30.792 1.00 41.76 315 TYR D C 1
ATOM 13116 O O . TYR D 1 315 ? -93.313 -58.147 -31.528 1.00 41.64 315 TYR D O 1
ATOM 13125 N N . GLU D 1 316 ? -91.272 -58.606 -30.637 1.00 38.38 316 GLU D N 1
ATOM 13126 C CA . GLU D 1 316 ? -91.029 -59.852 -31.372 1.00 39.34 316 GLU D CA 1
ATOM 13127 C C . GLU D 1 316 ? -91.197 -59.636 -32.895 1.00 44.71 316 GLU D C 1
ATOM 13128 O O . GLU D 1 316 ? -91.720 -60.502 -33.594 1.00 45.03 316 GLU D O 1
ATOM 13134 N N . GLU D 1 317 ? -90.775 -58.466 -33.384 1.00 41.46 317 GLU D N 1
ATOM 13135 C CA . GLU D 1 317 ? -90.875 -58.037 -34.781 1.00 41.66 317 GLU D CA 1
ATOM 13136 C C . GLU D 1 317 ? -89.690 -58.499 -35.631 1.00 45.91 317 GLU D C 1
ATOM 13137 O O . GLU D 1 317 ? -89.724 -58.399 -36.872 1.00 46.82 317 GLU D O 1
ATOM 13143 N N . PHE D 1 318 ? -88.613 -58.925 -34.955 1.00 39.94 318 PHE D N 1
ATOM 13144 C CA . PHE D 1 318 ? -87.399 -59.374 -35.618 1.00 37.84 318 PHE D CA 1
ATOM 13145 C C . PHE D 1 318 ? -87.226 -60.882 -35.517 1.00 41.47 318 PHE D C 1
ATOM 13146 O O . PHE D 1 318 ? -87.745 -61.516 -34.598 1.00 42.03 318 PHE D O 1
ATOM 13154 N N . ILE D 1 319 ? -86.520 -61.447 -36.489 1.00 36.21 319 ILE D N 1
ATOM 13155 C CA . ILE D 1 319 ? -86.107 -62.837 -36.514 1.00 35.67 319 ILE D CA 1
ATOM 13156 C C . ILE D 1 319 ? -84.580 -62.825 -36.501 1.00 41.27 319 ILE D C 1
ATOM 13157 O O . ILE D 1 319 ? -83.950 -61.994 -37.176 1.00 41.62 319 ILE D O 1
ATOM 13162 N N . GLU D 1 320 ? -83.979 -63.691 -35.690 1.00 37.57 320 GLU D N 1
ATOM 13163 C CA . GLU D 1 320 ? -82.519 -63.764 -35.603 1.00 36.21 320 GLU D CA 1
ATOM 13164 C C . GLU D 1 320 ? -82.072 -65.199 -35.704 1.00 37.81 320 GLU D C 1
ATOM 13165 O O . GLU D 1 320 ? -82.711 -66.068 -35.131 1.00 36.28 320 GLU D O 1
ATOM 13171 N N . GLY D 1 321 ? -81.005 -65.430 -36.457 1.00 34.42 321 GLY D N 1
ATOM 13172 C CA . GLY D 1 321 ? -80.457 -66.762 -36.673 1.00 34.25 321 GLY D CA 1
ATOM 13173 C C . GLY D 1 321 ? -79.432 -66.814 -37.787 1.00 37.95 321 GLY D C 1
ATOM 13174 O O . GLY D 1 321 ? -79.246 -65.839 -38.521 1.00 36.29 321 GLY D O 1
ATOM 13175 N N . ALA D 1 322 ? -78.753 -67.966 -37.900 1.00 36.04 322 ALA D N 1
ATOM 13176 C CA . ALA D 1 322 ? -77.737 -68.262 -38.911 1.00 36.33 322 ALA D CA 1
ATOM 13177 C C . ALA D 1 322 ? -78.385 -68.531 -40.256 1.00 42.01 322 ALA D C 1
ATOM 13178 O O . ALA D 1 322 ? -79.573 -68.854 -40.311 1.00 42.29 322 ALA D O 1
ATOM 13180 N N . ARG D 1 323 ? -77.588 -68.415 -41.341 1.00 38.30 323 ARG D N 1
ATOM 13181 C CA . ARG D 1 323 ? -77.967 -68.763 -42.711 1.00 37.70 323 ARG D CA 1
ATOM 13182 C C . ARG D 1 323 ? -79.185 -68.012 -43.297 1.00 41.49 323 ARG D C 1
ATOM 13183 O O . ARG D 1 323 ? -79.811 -68.511 -44.242 1.00 41.70 323 ARG D O 1
ATOM 13191 N N . PHE D 1 324 ? -79.513 -66.810 -42.770 1.00 37.65 324 PHE D N 1
ATOM 13192 C CA . PHE D 1 324 ? -80.623 -65.999 -43.311 1.00 37.20 324 PHE D CA 1
ATOM 13193 C C . PHE D 1 324 ? -80.290 -65.665 -44.755 1.00 42.77 324 PHE D C 1
ATOM 13194 O O . PHE D 1 324 ? -81.160 -65.685 -45.619 1.00 44.71 324 PHE D O 1
ATOM 13202 N N . ASP D 1 325 ? -78.994 -65.508 -45.019 1.00 38.40 325 ASP D N 1
ATOM 13203 C CA . ASP D 1 325 ? -78.417 -65.363 -46.332 1.00 38.00 325 ASP D CA 1
ATOM 13204 C C . ASP D 1 325 ? -77.853 -66.755 -46.676 1.00 42.55 325 ASP D C 1
ATOM 13205 O O . ASP D 1 325 ? -76.822 -67.129 -46.120 1.00 42.66 325 ASP D O 1
ATOM 13210 N N . ASN D 1 326 ? -78.519 -67.541 -47.556 1.00 38.87 326 ASN D N 1
ATOM 13211 C CA . ASN D 1 326 ? -79.778 -67.203 -48.232 1.00 37.82 326 ASN D CA 1
ATOM 13212 C C . ASN D 1 326 ? -80.829 -68.303 -48.027 1.00 40.66 326 ASN D C 1
ATOM 13213 O O . ASN D 1 326 ? -81.561 -68.647 -48.956 1.00 40.96 326 ASN D O 1
ATOM 13218 N N . LEU D 1 327 ? -80.929 -68.844 -46.802 1.00 36.47 327 LEU D N 1
ATOM 13219 C CA . LEU D 1 327 ? -81.972 -69.841 -46.534 1.00 37.31 327 LEU D CA 1
ATOM 13220 C C . LEU D 1 327 ? -83.313 -69.152 -46.275 1.00 43.20 327 LEU D C 1
ATOM 13221 O O . LEU D 1 327 ? -84.358 -69.724 -46.577 1.00 41.25 327 LEU D O 1
ATOM 13226 N N . LEU D 1 328 ? -83.274 -67.883 -45.792 1.00 42.27 328 LEU D N 1
ATOM 13227 C CA . LEU D 1 328 ? -84.489 -67.096 -45.599 1.00 43.01 328 LEU D CA 1
ATOM 13228 C C . LEU D 1 328 ? -85.034 -66.684 -46.975 1.00 48.94 328 LEU D C 1
ATOM 13229 O O . LEU D 1 328 ? -86.241 -66.753 -47.195 1.00 49.64 328 LEU D O 1
ATOM 13234 N N . GLY D 1 329 ? -84.135 -66.364 -47.903 1.00 45.33 329 GLY D N 1
ATOM 13235 C CA . GLY D 1 329 ? -84.500 -66.025 -49.272 1.00 45.86 329 GLY D CA 1
ATOM 13236 C C . GLY D 1 329 ? -85.014 -67.217 -50.060 1.00 50.42 329 GLY D C 1
ATOM 13237 O O . GLY D 1 329 ? -86.026 -67.093 -50.752 1.00 51.35 329 GLY D O 1
ATOM 13238 N N . SER D 1 330 ? -84.326 -68.387 -49.949 1.00 45.57 330 SER D N 1
ATOM 13239 C CA . SER D 1 330 ? -84.696 -69.639 -50.620 1.00 45.50 330 SER D CA 1
ATOM 13240 C C . SER D 1 330 ? -86.031 -70.167 -50.110 1.00 49.96 330 SER D C 1
ATOM 13241 O O . SER D 1 330 ? -86.803 -70.719 -50.894 1.00 51.11 330 SER D O 1
ATOM 13244 N N . PHE D 1 331 ? -86.321 -69.973 -48.808 1.00 45.96 331 PHE D N 1
ATOM 13245 C CA . PHE D 1 331 ? -87.595 -70.371 -48.200 1.00 45.72 331 PHE D CA 1
ATOM 13246 C C . PHE D 1 331 ? -88.739 -69.646 -48.905 1.00 50.10 331 PHE D C 1
ATOM 13247 O O . PHE D 1 331 ? -89.710 -70.284 -49.312 1.00 50.49 331 PHE D O 1
ATOM 13255 N N . CYS D 1 332 ? -88.599 -68.319 -49.070 1.00 46.59 332 CYS D N 1
ATOM 13256 C CA . CYS D 1 332 ? -89.586 -67.460 -49.709 1.00 47.36 332 CYS D CA 1
ATOM 13257 C C . CYS D 1 332 ? -89.782 -67.771 -51.191 1.00 53.19 332 CYS D C 1
ATOM 13258 O O . CYS D 1 332 ? -90.921 -67.701 -51.690 1.00 53.53 332 CYS D O 1
ATOM 13261 N N . VAL D 1 333 ? -88.686 -68.179 -51.880 1.00 49.30 333 VAL D N 1
ATOM 13262 C CA . VAL D 1 333 ? -88.740 -68.597 -53.285 1.00 49.44 333 VAL D CA 1
ATOM 13263 C C . VAL D 1 333 ? -89.661 -69.824 -53.366 1.00 55.31 333 VAL D C 1
ATOM 13264 O O . VAL D 1 333 ? -90.688 -69.766 -54.043 1.00 56.38 333 VAL D O 1
ATOM 13268 N N . PHE D 1 334 ? -89.324 -70.892 -52.617 1.00 51.60 334 PHE D N 1
ATOM 13269 C CA . PHE D 1 334 ? -90.094 -72.131 -52.603 1.00 52.47 334 PHE D CA 1
ATOM 13270 C C . PHE D 1 334 ? -91.508 -72.021 -52.045 1.00 58.73 334 PHE D C 1
ATOM 13271 O O . PHE D 1 334 ? -92.388 -72.721 -52.556 1.00 59.37 334 PHE D O 1
ATOM 13279 N N . GLU D 1 335 ? -91.750 -71.123 -51.049 1.00 55.13 335 GLU D N 1
ATOM 13280 C CA . GLU D 1 335 ? -93.100 -70.930 -50.499 1.00 55.24 335 GLU D CA 1
ATOM 13281 C C . GLU D 1 335 ? -94.012 -70.283 -51.520 1.00 60.71 335 GLU D C 1
ATOM 13282 O O . GLU D 1 335 ? -95.129 -70.766 -51.714 1.00 62.16 335 GLU D O 1
ATOM 13288 N N . GLY D 1 336 ? -93.510 -69.241 -52.193 1.00 56.52 336 GLY D N 1
ATOM 13289 C CA . GLY D 1 336 ? -94.216 -68.525 -53.252 1.00 56.46 336 GLY D CA 1
ATOM 13290 C C . GLY D 1 336 ? -94.502 -69.401 -54.458 1.00 60.03 336 GLY D C 1
ATOM 13291 O O . GLY D 1 336 ? -95.547 -69.258 -55.096 1.00 61.06 336 GLY D O 1
ATOM 13292 N N . PHE D 1 337 ? -93.578 -70.330 -54.764 1.00 54.94 337 PHE D N 1
ATOM 13293 C CA . PHE D 1 337 ? -93.690 -71.285 -55.861 1.00 54.72 337 PHE D CA 1
ATOM 13294 C C . PHE D 1 337 ? -94.762 -72.312 -55.517 1.00 59.63 337 PHE D C 1
ATOM 13295 O O . PHE D 1 337 ? -95.641 -72.551 -56.344 1.00 60.33 337 PHE D O 1
ATOM 13303 N N . ILE D 1 338 ? -94.702 -72.892 -54.285 1.00 56.04 338 ILE D N 1
ATOM 13304 C CA . ILE D 1 338 ? -95.669 -73.864 -53.753 1.00 56.35 338 ILE D CA 1
ATOM 13305 C C . ILE D 1 338 ? -97.060 -73.242 -53.771 1.00 59.78 338 ILE D C 1
ATOM 13306 O O . ILE D 1 338 ? -98.000 -73.871 -54.265 1.00 59.78 338 ILE D O 1
ATOM 13311 N N . GLU D 1 339 ? -97.163 -71.977 -53.311 1.00 55.54 339 GLU D N 1
ATOM 13312 C CA . GLU D 1 339 ? -98.414 -71.228 -53.297 1.00 56.11 339 GLU D CA 1
ATOM 13313 C C . GLU D 1 339 ? -99.042 -71.077 -54.682 1.00 61.71 339 GLU D C 1
ATOM 13314 O O . GLU D 1 339 ? -100.256 -71.283 -54.817 1.00 62.22 339 GLU D O 1
ATOM 13320 N N . LEU D 1 340 ? -98.206 -70.816 -55.717 1.00 58.03 340 LEU D N 1
ATOM 13321 C CA . LEU D 1 340 ? -98.671 -70.717 -57.105 1.00 58.61 340 LEU D CA 1
ATOM 13322 C C . LEU D 1 340 ? -99.137 -72.091 -57.613 1.00 62.83 340 LEU D C 1
ATOM 13323 O O . LEU D 1 340 ? -100.197 -72.177 -58.242 1.00 63.12 340 LEU D O 1
ATOM 13328 N N . VAL D 1 341 ? -98.347 -73.156 -57.333 1.00 58.13 341 VAL D N 1
ATOM 13329 C CA . VAL D 1 341 ? -98.675 -74.525 -57.741 1.00 58.40 341 VAL D CA 1
ATOM 13330 C C . VAL D 1 341 ? -100.063 -74.917 -57.148 1.00 62.65 341 VAL D C 1
ATOM 13331 O O . VAL D 1 341 ? -100.914 -75.443 -57.868 1.00 61.73 341 VAL D O 1
ATOM 13335 N N . ASN D 1 342 ? -100.312 -74.519 -55.883 1.00 59.43 342 ASN D N 1
ATOM 13336 C CA . ASN D 1 342 ? -101.566 -74.729 -55.165 1.00 59.95 342 ASN D CA 1
ATOM 13337 C C . ASN D 1 342 ? -102.692 -73.853 -55.713 1.00 64.72 342 ASN D C 1
ATOM 13338 O O . ASN D 1 342 ? -103.863 -74.209 -55.571 1.00 65.05 342 ASN D O 1
ATOM 13343 N N . SER D 1 343 ? -102.348 -72.695 -56.309 1.00 61.32 343 SER D N 1
ATOM 13344 C CA . SER D 1 343 ? -103.350 -71.809 -56.907 1.00 61.83 343 SER D CA 1
ATOM 13345 C C . SER D 1 343 ? -103.827 -72.425 -58.220 1.00 67.14 343 SER D C 1
ATOM 13346 O O . SER D 1 343 ? -105.008 -72.320 -58.549 1.00 67.25 343 SER D O 1
ATOM 13349 N N . ILE D 1 344 ? -102.907 -73.107 -58.939 1.00 64.86 344 ILE D N 1
ATOM 13350 C CA . ILE D 1 344 ? -103.180 -73.812 -60.194 1.00 66.23 344 ILE D CA 1
ATOM 13351 C C . ILE D 1 344 ? -104.000 -75.069 -59.883 1.00 73.81 344 ILE D C 1
ATOM 13352 O O . ILE D 1 344 ? -105.028 -75.293 -60.529 1.00 75.19 344 ILE D O 1
ATOM 13357 N N . LYS D 1 345 ? -103.564 -75.857 -58.868 1.00 71.50 345 LYS D N 1
ATOM 13358 C CA . LYS D 1 345 ? -104.250 -77.053 -58.379 1.00 72.89 345 LYS D CA 1
ATOM 13359 C C . LYS D 1 345 ? -105.664 -76.680 -57.886 1.00 80.98 345 LYS D C 1
ATOM 13360 O O . LYS D 1 345 ? -106.629 -77.372 -58.229 1.00 81.90 345 LYS D O 1
ATOM 13362 N N . ASN D 1 346 ? -105.761 -75.560 -57.153 1.00 79.16 346 ASN D N 1
ATOM 13363 C CA . ASN D 1 346 ? -107.005 -74.990 -56.639 1.00 80.59 346 ASN D CA 1
ATOM 13364 C C . ASN D 1 346 ? -107.971 -74.559 -57.731 1.00 88.03 346 ASN D C 1
ATOM 13365 O O . ASN D 1 346 ? -109.175 -74.817 -57.618 1.00 88.65 346 ASN D O 1
ATOM 13367 N N . HIS D 1 347 ? -107.449 -73.910 -58.810 1.00 85.99 347 HIS D N 1
ATOM 13368 C CA . HIS D 1 347 ? -108.232 -73.462 -59.975 1.00 87.58 347 HIS D CA 1
ATOM 13369 C C . HIS D 1 347 ? -108.733 -74.668 -60.777 1.00 95.55 347 HIS D C 1
ATOM 13370 O O . HIS D 1 347 ? -109.816 -74.608 -61.371 1.00 96.26 347 HIS D O 1
ATOM 13372 N N . THR D 1 348 ? -107.941 -75.769 -60.772 1.00 93.57 348 THR D N 1
ATOM 13373 C CA . THR D 1 348 ? -108.271 -77.043 -61.420 1.00 94.70 348 THR D CA 1
ATOM 13374 C C . THR D 1 348 ? -109.383 -77.769 -60.627 1.00 99.82 348 THR D C 1
ATOM 13375 O O . THR D 1 348 ? -110.203 -78.470 -61.224 1.00 100.58 348 THR D O 1
ATOM 13377 N N . SER D 1 349 ? -109.413 -77.574 -59.287 1.00 96.01 349 SER D N 1
ATOM 13378 C CA . SER D 1 349 ? -110.402 -78.157 -58.374 1.00 123.61 349 SER D CA 1
ATOM 13379 C C . SER D 1 349 ? -111.575 -77.196 -58.141 1.00 142.19 349 SER D C 1
ATOM 13380 O O . SER D 1 349 ? -112.358 -76.927 -59.054 1.00 97.79 349 SER D O 1
ATOM 13382 N N . ASP D 1 365 ? -106.998 -67.938 -66.294 1.00 80.68 365 ASP D N 1
ATOM 13383 C CA . ASP D 1 365 ? -106.847 -68.990 -67.307 1.00 81.32 365 ASP D CA 1
ATOM 13384 C C . ASP D 1 365 ? -105.462 -68.970 -67.969 1.00 85.09 365 ASP D C 1
ATOM 13385 O O . ASP D 1 365 ? -105.015 -70.000 -68.479 1.00 85.40 365 ASP D O 1
ATOM 13387 N N . ASN D 1 366 ? -104.787 -67.802 -67.946 1.00 80.32 366 ASN D N 1
ATOM 13388 C CA . ASN D 1 366 ? -103.444 -67.583 -68.496 1.00 79.13 366 ASN D CA 1
ATOM 13389 C C . ASN D 1 366 ? -102.349 -68.300 -67.670 1.00 80.14 366 ASN D C 1
ATOM 13390 O O . ASN D 1 366 ? -101.236 -68.507 -68.167 1.00 78.86 366 ASN D O 1
ATOM 13392 N N . ILE D 1 367 ? -102.678 -68.670 -66.411 1.00 74.99 367 ILE D N 1
ATOM 13393 C CA . ILE D 1 367 ? -101.802 -69.348 -65.449 1.00 73.21 367 ILE D CA 1
ATOM 13394 C C . ILE D 1 367 ? -101.403 -70.792 -65.875 1.00 75.38 367 ILE D C 1
ATOM 13395 O O . ILE D 1 367 ? -100.495 -71.378 -65.277 1.00 74.34 367 ILE D O 1
ATOM 13400 N N . HIS D 1 368 ? -102.082 -71.348 -66.904 1.00 70.83 368 HIS D N 1
ATOM 13401 C CA . HIS D 1 368 ? -101.872 -72.706 -67.411 1.00 69.41 368 HIS D CA 1
ATOM 13402 C C . HIS D 1 368 ? -100.899 -72.850 -68.586 1.00 70.68 368 HIS D C 1
ATOM 13403 O O . HIS D 1 368 ? -100.543 -73.978 -68.919 1.00 69.77 368 HIS D O 1
ATOM 13410 N N . ASN D 1 369 ? -100.462 -71.741 -69.216 1.00 66.13 369 ASN D N 1
ATOM 13411 C CA . ASN D 1 369 ? -99.548 -71.833 -70.365 1.00 65.37 369 ASN D CA 1
ATOM 13412 C C . ASN D 1 369 ? -98.070 -71.586 -70.073 1.00 64.89 369 ASN D C 1
ATOM 13413 O O . ASN D 1 369 ? -97.291 -71.380 -71.003 1.00 63.14 369 ASN D O 1
ATOM 13418 N N . ASN D 1 370 ? -97.665 -71.680 -68.796 1.00 59.80 370 ASN D N 1
ATOM 13419 C CA . ASN D 1 370 ? -96.278 -71.424 -68.416 1.00 57.93 370 ASN D CA 1
ATOM 13420 C C . ASN D 1 370 ? -95.563 -72.581 -67.750 1.00 61.77 370 ASN D C 1
ATOM 13421 O O . ASN D 1 370 ? -96.191 -73.414 -67.094 1.00 61.69 370 ASN D O 1
ATOM 13426 N N . LEU D 1 371 ? -94.220 -72.580 -67.872 1.00 57.83 371 LEU D N 1
ATOM 13427 C CA . LEU D 1 371 ? -93.324 -73.506 -67.188 1.00 56.84 371 LEU D CA 1
ATOM 13428 C C . LEU D 1 371 ? -92.847 -72.726 -65.958 1.00 60.06 371 LEU D C 1
ATOM 13429 O O . LEU D 1 371 ? -92.310 -71.621 -66.106 1.00 59.57 371 LEU D O 1
ATOM 13434 N N . TYR D 1 372 ? -93.103 -73.260 -64.749 1.00 55.38 372 TYR D N 1
ATOM 13435 C CA . TYR D 1 372 ? -92.727 -72.584 -63.506 1.00 53.42 372 TYR D CA 1
ATOM 13436 C C . TYR D 1 372 ? -91.541 -73.283 -62.838 1.00 55.17 372 TYR D C 1
ATOM 13437 O O . TYR D 1 372 ? -91.616 -74.476 -62.567 1.00 54.35 372 TYR D O 1
ATOM 13446 N N . ILE D 1 373 ? -90.425 -72.559 -62.635 1.00 50.92 373 ILE D N 1
ATOM 13447 C CA . ILE D 1 373 ? -89.203 -73.131 -62.046 1.00 50.30 373 ILE D CA 1
ATOM 13448 C C . ILE D 1 373 ? -88.717 -72.370 -60.806 1.00 53.26 373 ILE D C 1
ATOM 13449 O O . ILE D 1 373 ? -88.632 -71.150 -60.845 1.00 53.03 373 ILE D O 1
ATOM 13454 N N . SER D 1 374 ? -88.391 -73.097 -59.722 1.00 50.06 374 SER D N 1
ATOM 13455 C CA . SER D 1 374 ? -87.778 -72.562 -58.499 1.00 50.10 374 SER D CA 1
ATOM 13456 C C . SER D 1 374 ? -86.476 -73.328 -58.277 1.00 55.12 374 SER D C 1
ATOM 13457 O O . SER D 1 374 ? -86.471 -74.563 -58.267 1.00 54.00 374 SER D O 1
ATOM 13460 N N . ILE D 1 375 ? -85.356 -72.599 -58.199 1.00 53.83 375 ILE D N 1
ATOM 13461 C CA . ILE D 1 375 ? -84.048 -73.237 -58.080 1.00 54.22 375 ILE D CA 1
ATOM 13462 C C . ILE D 1 375 ? -83.150 -72.656 -57.001 1.00 55.98 375 ILE D C 1
ATOM 13463 O O . ILE D 1 375 ? -82.917 -71.455 -56.975 1.00 55.80 375 ILE D O 1
ATOM 13468 N N . GLY D 1 376 ? -82.665 -73.528 -56.127 1.00 51.24 376 GLY D N 1
ATOM 13469 C CA . GLY D 1 376 ? -81.723 -73.189 -55.068 1.00 49.67 376 GLY D CA 1
ATOM 13470 C C . GLY D 1 376 ? -80.365 -73.784 -55.379 1.00 51.43 376 GLY D C 1
ATOM 13471 O O . GLY D 1 376 ? -80.168 -74.989 -55.215 1.00 50.84 376 GLY D O 1
ATOM 13472 N N . TYR D 1 377 ? -79.442 -72.960 -55.891 1.00 47.62 377 TYR D N 1
ATOM 13473 C CA . TYR D 1 377 ? -78.084 -73.386 -56.257 1.00 47.16 377 TYR D CA 1
ATOM 13474 C C . TYR D 1 377 ? -77.167 -73.540 -55.059 1.00 51.11 377 TYR D C 1
ATOM 13475 O O . TYR D 1 377 ? -77.428 -72.982 -53.992 1.00 50.12 377 TYR D O 1
ATOM 13484 N N . ASP D 1 378 ? -76.058 -74.267 -55.260 1.00 48.69 378 ASP D N 1
ATOM 13485 C CA . ASP D 1 378 ? -74.988 -74.412 -54.278 1.00 48.38 378 ASP D CA 1
ATOM 13486 C C . ASP D 1 378 ? -73.845 -73.503 -54.770 1.00 51.59 378 ASP D C 1
ATOM 13487 O O . ASP D 1 378 ? -73.996 -72.843 -55.795 1.00 49.98 378 ASP D O 1
ATOM 13492 N N . HIS D 1 379 ? -72.742 -73.428 -54.027 1.00 49.95 379 HIS D N 1
ATOM 13493 C CA . HIS D 1 379 ? -71.526 -72.694 -54.401 1.00 50.33 379 HIS D CA 1
ATOM 13494 C C . HIS D 1 379 ? -71.589 -71.173 -54.726 1.00 54.53 379 HIS D C 1
ATOM 13495 O O . HIS D 1 379 ? -70.614 -70.638 -55.264 1.00 54.35 379 HIS D O 1
ATOM 13502 N N . GLU D 1 380 ? -72.678 -70.471 -54.330 1.00 50.63 380 GLU D N 1
ATOM 13503 C CA . GLU D 1 380 ? -72.827 -69.028 -54.561 1.00 50.02 380 GLU D CA 1
ATOM 13504 C C . GLU D 1 380 ? -71.773 -68.232 -53.819 1.00 51.42 380 GLU D C 1
ATOM 13505 O O . GLU D 1 380 ? -71.141 -67.359 -54.420 1.00 52.51 380 GLU D O 1
ATOM 13511 N N . GLU D 1 381 ? -71.596 -68.520 -52.517 1.00 43.57 381 GLU D N 1
ATOM 13512 C CA . GLU D 1 381 ? -70.654 -67.822 -51.643 1.00 40.60 381 GLU D CA 1
ATOM 13513 C C . GLU D 1 381 ? -69.207 -67.932 -52.109 1.00 42.15 381 GLU D C 1
ATOM 13514 O O . GLU D 1 381 ? -68.365 -67.162 -51.654 1.00 40.79 381 GLU D O 1
ATOM 13520 N N . ILE D 1 382 ? -68.922 -68.867 -53.029 1.00 39.31 382 ILE D N 1
ATOM 13521 C CA . ILE D 1 382 ? -67.581 -69.072 -53.566 1.00 38.89 382 ILE D CA 1
ATOM 13522 C C . ILE D 1 382 ? -67.395 -68.723 -55.064 1.00 43.37 382 ILE D C 1
ATOM 13523 O O . ILE D 1 382 ? -66.338 -69.014 -55.622 1.00 43.81 382 ILE D O 1
ATOM 13528 N N . GLY D 1 383 ? -68.389 -68.094 -55.689 1.00 40.02 383 GLY D N 1
ATOM 13529 C CA . GLY D 1 383 ? -68.283 -67.666 -57.082 1.00 40.54 383 GLY D CA 1
ATOM 13530 C C . GLY D 1 383 ? -69.018 -68.458 -58.148 1.00 46.88 383 GLY D C 1
ATOM 13531 O O . GLY D 1 383 ? -68.842 -68.176 -59.341 1.00 47.57 383 GLY D O 1
ATOM 13532 N N . SER D 1 384 ? -69.825 -69.473 -57.724 1.00 43.15 384 SER D N 1
ATOM 13533 C CA . SER D 1 384 ? -70.704 -70.336 -58.532 1.00 42.60 384 SER D CA 1
ATOM 13534 C C . SER D 1 384 ? -70.107 -71.327 -59.556 1.00 45.29 384 SER D C 1
ATOM 13535 O O . SER D 1 384 ? -70.856 -72.125 -60.136 1.00 45.51 384 SER D O 1
ATOM 13538 N N . LEU D 1 385 ? -68.793 -71.300 -59.774 1.00 40.54 385 LEU D N 1
ATOM 13539 C CA . LEU D 1 385 ? -68.149 -72.174 -60.754 1.00 40.41 385 LEU D CA 1
ATOM 13540 C C . LEU D 1 385 ? -68.064 -73.628 -60.265 1.00 45.69 385 LEU D C 1
ATOM 13541 O O . LEU D 1 385 ? -67.164 -73.978 -59.504 1.00 45.12 385 LEU D O 1
ATOM 13546 N N . SER D 1 386 ? -69.066 -74.445 -60.668 1.00 43.33 386 SER D N 1
ATOM 13547 C CA . SER D 1 386 ? -69.249 -75.871 -60.348 1.00 43.69 386 SER D CA 1
ATOM 13548 C C . SER D 1 386 ? -70.435 -76.451 -61.146 1.00 49.28 386 SER D C 1
ATOM 13549 O O . SER D 1 386 ? -71.186 -75.691 -61.768 1.00 48.66 386 SER D O 1
ATOM 13552 N N . GLU D 1 387 ? -70.620 -77.793 -61.082 1.00 46.68 387 GLU D N 1
ATOM 13553 C CA . GLU D 1 387 ? -71.737 -78.509 -61.725 1.00 46.97 387 GLU D CA 1
ATOM 13554 C C . GLU D 1 387 ? -73.077 -78.271 -61.002 1.00 49.83 387 GLU D C 1
ATOM 13555 O O . GLU D 1 387 ? -74.130 -78.475 -61.612 1.00 49.41 387 GLU D O 1
ATOM 13561 N N . VAL D 1 388 ? -73.035 -77.828 -59.712 1.00 44.92 388 VAL D N 1
ATOM 13562 C CA . VAL D 1 388 ? -74.233 -77.562 -58.894 1.00 44.07 388 VAL D CA 1
ATOM 13563 C C . VAL D 1 388 ? -74.491 -76.066 -58.632 1.00 48.21 388 VAL D C 1
ATOM 13564 O O . VAL D 1 388 ? -75.542 -75.705 -58.093 1.00 47.57 388 VAL D O 1
ATOM 13568 N N . GLY D 1 389 ? -73.534 -75.224 -59.040 1.00 44.89 389 GLY D N 1
ATOM 13569 C CA . GLY D 1 389 ? -73.603 -73.769 -58.931 1.00 43.65 389 GLY D CA 1
ATOM 13570 C C . GLY D 1 389 ? -74.323 -73.142 -60.110 1.00 47.61 389 GLY D C 1
ATOM 13571 O O . GLY D 1 389 ? -74.554 -73.806 -61.126 1.00 47.35 389 GLY D O 1
ATOM 13572 N N . ALA D 1 390 ? -74.645 -71.842 -59.999 1.00 43.56 390 ALA D N 1
ATOM 13573 C CA . ALA D 1 390 ? -75.371 -71.056 -61.009 1.00 42.80 390 ALA D CA 1
ATOM 13574 C C . ALA D 1 390 ? -74.731 -70.991 -62.384 1.00 46.72 390 ALA D C 1
ATOM 13575 O O . ALA D 1 390 ? -75.431 -70.729 -63.363 1.00 47.46 390 ALA D O 1
ATOM 13577 N N . ARG D 1 391 ? -73.407 -71.201 -62.459 1.00 42.92 391 ARG D N 1
ATOM 13578 C CA . ARG D 1 391 ? -72.639 -71.160 -63.707 1.00 42.60 391 ARG D CA 1
ATOM 13579 C C . ARG D 1 391 ? -72.697 -72.496 -64.463 1.00 47.80 391 ARG D C 1
ATOM 13580 O O . ARG D 1 391 ? -72.292 -72.554 -65.626 1.00 47.70 391 ARG D O 1
ATOM 13588 N N . SER D 1 392 ? -73.244 -73.557 -63.813 1.00 45.34 392 SER D N 1
ATOM 13589 C CA . SER D 1 392 ? -73.405 -74.892 -64.395 1.00 45.97 392 SER D CA 1
ATOM 13590 C C . SER D 1 392 ? -74.375 -74.912 -65.559 1.00 52.53 392 SER D C 1
ATOM 13591 O O . SER D 1 392 ? -75.359 -74.159 -65.560 1.00 53.38 392 SER D O 1
ATOM 13594 N N . TYR D 1 393 ? -74.141 -75.851 -66.506 1.00 49.12 393 TYR D N 1
ATOM 13595 C CA . TYR D 1 393 ? -74.997 -76.092 -67.662 1.00 49.19 393 TYR D CA 1
ATOM 13596 C C . TYR D 1 393 ? -76.299 -76.793 -67.216 1.00 55.37 393 TYR D C 1
ATOM 13597 O O . TYR D 1 393 ? -77.260 -76.819 -67.993 1.00 56.59 393 TYR D O 1
ATOM 13606 N N . CYS D 1 394 ? -76.343 -77.338 -65.971 1.00 52.58 394 CYS D N 1
ATOM 13607 C CA . CYS D 1 394 ? -77.501 -78.076 -65.454 1.00 54.58 394 CYS D CA 1
ATOM 13608 C C . CYS D 1 394 ? -78.880 -77.466 -65.719 1.00 58.43 394 CYS D C 1
ATOM 13609 O O . CYS D 1 394 ? -79.730 -78.161 -66.281 1.00 59.47 394 CYS D O 1
ATOM 13612 N N . THR D 1 395 ? -79.071 -76.165 -65.393 1.00 52.82 395 THR D N 1
ATOM 13613 C CA . THR D 1 395 ? -80.332 -75.422 -65.595 1.00 51.83 395 THR D CA 1
ATOM 13614 C C . THR D 1 395 ? -80.774 -75.462 -67.061 1.00 53.31 395 THR D C 1
ATOM 13615 O O . THR D 1 395 ? -81.906 -75.869 -67.344 1.00 54.08 395 THR D O 1
ATOM 13619 N N . LYS D 1 396 ? -79.870 -75.063 -67.986 1.00 47.22 396 LYS D N 1
ATOM 13620 C CA . LYS D 1 396 ? -80.118 -75.059 -69.431 1.00 46.92 396 LYS D CA 1
ATOM 13621 C C . LYS D 1 396 ? -80.491 -76.468 -69.905 1.00 51.63 396 LYS D C 1
ATOM 13622 O O . LYS D 1 396 ? -81.468 -76.617 -70.646 1.00 50.80 396 LYS D O 1
ATOM 13628 N N . ASN D 1 397 ? -79.757 -77.494 -69.413 1.00 48.90 397 ASN D N 1
ATOM 13629 C CA . ASN D 1 397 ? -80.027 -78.890 -69.741 1.00 49.77 397 ASN D CA 1
ATOM 13630 C C . ASN D 1 397 ? -81.402 -79.318 -69.259 1.00 53.44 397 ASN D C 1
ATOM 13631 O O . ASN D 1 397 ? -82.136 -79.934 -70.036 1.00 53.53 397 ASN D O 1
ATOM 13636 N N . PHE D 1 398 ? -81.764 -78.966 -68.005 1.00 49.79 398 PHE D N 1
ATOM 13637 C CA . PHE D 1 398 ? -83.076 -79.288 -67.444 1.00 50.82 398 PHE D CA 1
ATOM 13638 C C . PHE D 1 398 ? -84.189 -78.742 -68.351 1.00 54.63 398 PHE D C 1
ATOM 13639 O O . PHE D 1 398 ? -85.062 -79.506 -68.759 1.00 53.57 398 PHE D O 1
ATOM 13647 N N . ILE D 1 399 ? -84.099 -77.445 -68.726 1.00 51.61 399 ILE D N 1
ATOM 13648 C CA . ILE D 1 399 ? -85.053 -76.777 -69.613 1.00 52.18 399 ILE D CA 1
ATOM 13649 C C . ILE D 1 399 ? -85.132 -77.512 -70.958 1.00 57.68 399 ILE D C 1
ATOM 13650 O O . ILE D 1 399 ? -86.238 -77.835 -71.402 1.00 58.65 399 ILE D O 1
ATOM 13655 N N . ASP D 1 400 ? -83.974 -77.826 -71.567 1.00 54.64 400 ASP D N 1
ATOM 13656 C CA . ASP D 1 400 ? -83.909 -78.557 -72.838 1.00 56.16 400 ASP D CA 1
ATOM 13657 C C . ASP D 1 400 ? -84.591 -79.922 -72.736 1.00 60.90 400 ASP D C 1
ATOM 13658 O O . ASP D 1 400 ? -85.388 -80.269 -73.612 1.00 61.78 400 ASP D O 1
ATOM 13663 N N . ARG D 1 401 ? -84.326 -80.659 -71.633 1.00 56.50 401 ARG D N 1
ATOM 13664 C CA . ARG D 1 401 ? -84.917 -81.968 -71.327 1.00 56.36 401 ARG D CA 1
ATOM 13665 C C . ARG D 1 401 ? -86.455 -81.880 -71.145 1.00 60.03 401 ARG D C 1
ATOM 13666 O O . ARG D 1 401 ? -87.175 -82.762 -71.629 1.00 60.44 401 ARG D O 1
ATOM 13674 N N . ILE D 1 402 ? -86.945 -80.800 -70.474 1.00 55.70 402 ILE D N 1
ATOM 13675 C CA . ILE D 1 402 ? -88.376 -80.521 -70.258 1.00 55.72 402 ILE D CA 1
ATOM 13676 C C . ILE D 1 402 ? -89.038 -80.269 -71.610 1.00 60.16 402 ILE D C 1
ATOM 13677 O O . ILE D 1 402 ? -90.019 -80.938 -71.928 1.00 61.09 402 ILE D O 1
ATOM 13682 N N . ILE D 1 403 ? -88.466 -79.345 -72.413 1.00 56.04 403 ILE D N 1
ATOM 13683 C CA . ILE D 1 403 ? -88.912 -78.991 -73.766 1.00 56.72 403 ILE D CA 1
ATOM 13684 C C . ILE D 1 403 ? -89.044 -80.267 -74.653 1.00 62.41 403 ILE D C 1
ATOM 13685 O O . ILE D 1 403 ? -90.096 -80.493 -75.271 1.00 62.21 403 ILE D O 1
ATOM 13690 N N . SER D 1 404 ? -87.989 -81.112 -74.645 1.00 59.19 404 SER D N 1
ATOM 13691 C CA . SER D 1 404 ? -87.894 -82.367 -75.388 1.00 59.79 404 SER D CA 1
ATOM 13692 C C . SER D 1 404 ? -89.014 -83.340 -75.036 1.00 65.86 404 SER D C 1
ATOM 13693 O O . SER D 1 404 ? -89.591 -83.950 -75.934 1.00 66.19 404 SER D O 1
ATOM 13696 N N . SER D 1 405 ? -89.313 -83.497 -73.737 1.00 63.80 405 SER D N 1
ATOM 13697 C CA . SER D 1 405 ? -90.348 -84.420 -73.272 1.00 64.96 405 SER D CA 1
ATOM 13698 C C . SER D 1 405 ? -91.759 -83.894 -73.531 1.00 71.09 405 SER D C 1
ATOM 13699 O O . SER D 1 405 ? -92.564 -84.599 -74.127 1.00 72.37 405 SER D O 1
ATOM 13702 N N . VAL D 1 406 ? -92.042 -82.657 -73.099 1.00 67.96 406 VAL D N 1
ATOM 13703 C CA . VAL D 1 406 ? -93.330 -81.971 -73.216 1.00 68.41 406 VAL D CA 1
ATOM 13704 C C . VAL D 1 406 ? -93.760 -81.744 -74.677 1.00 73.30 406 VAL D C 1
ATOM 13705 O O . VAL D 1 406 ? -94.945 -81.886 -74.985 1.00 73.54 406 VAL D O 1
ATOM 13709 N N . PHE D 1 407 ? -92.809 -81.398 -75.565 1.00 70.53 407 PHE D N 1
ATOM 13710 C CA . PHE D 1 407 ? -93.099 -81.139 -76.981 1.00 71.59 407 PHE D CA 1
ATOM 13711 C C . PHE D 1 407 ? -92.533 -82.217 -77.909 1.00 78.09 407 PHE D C 1
ATOM 13712 O O . PHE D 1 407 ? -92.200 -81.918 -79.062 1.00 77.97 407 PHE D O 1
ATOM 13720 N N . LYS D 1 408 ? -92.449 -83.479 -77.416 1.00 76.50 408 LYS D N 1
ATOM 13721 C CA . LYS D 1 408 ? -91.946 -84.634 -78.172 1.00 77.54 408 LYS D CA 1
ATOM 13722 C C . LYS D 1 408 ? -92.660 -84.743 -79.518 1.00 85.06 408 LYS D C 1
ATOM 13723 O O . LYS D 1 408 ? -91.988 -84.833 -80.552 1.00 85.16 408 LYS D O 1
ATOM 13725 N N . LYS D 1 409 ? -94.014 -84.633 -79.507 1.00 83.52 409 LYS D N 1
ATOM 13726 C CA . LYS D 1 409 ? -94.850 -84.683 -80.710 1.00 85.17 409 LYS D CA 1
ATOM 13727 C C . LYS D 1 409 ? -94.679 -83.437 -81.593 1.00 89.55 409 LYS D C 1
ATOM 13728 O O . LYS D 1 409 ? -94.537 -83.575 -82.808 1.00 89.34 409 LYS D O 1
ATOM 13730 N N . GLU D 1 410 ? -94.655 -82.235 -80.975 1.00 86.10 410 GLU D N 1
ATOM 13731 C CA . GLU D 1 410 ? -94.505 -80.936 -81.650 1.00 85.92 410 GLU D CA 1
ATOM 13732 C C . GLU D 1 410 ? -93.196 -80.805 -82.455 1.00 90.89 410 GLU D C 1
ATOM 13733 O O . GLU D 1 410 ? -93.233 -80.323 -83.590 1.00 91.21 410 GLU D O 1
ATOM 13739 N N . ILE D 1 411 ? -92.055 -81.246 -81.876 1.00 87.03 411 ILE D N 1
ATOM 13740 C CA . ILE D 1 411 ? -90.736 -81.200 -82.520 1.00 86.69 411 ILE D CA 1
ATOM 13741 C C . ILE D 1 411 ? -90.657 -82.148 -83.728 1.00 92.65 411 ILE D C 1
ATOM 13742 O O . ILE D 1 411 ? -90.032 -81.800 -84.734 1.00 92.83 411 ILE D O 1
ATOM 13744 N N . HIS D 1 412 ? -91.310 -83.330 -83.628 1.00 89.68 412 HIS D N 1
ATOM 13745 C CA . HIS D 1 412 ? -91.343 -84.353 -84.677 1.00 90.70 412 HIS D CA 1
ATOM 13746 C C . HIS D 1 412 ? -92.382 -84.072 -85.775 1.00 94.99 412 HIS D C 1
ATOM 13747 O O . HIS D 1 412 ? -92.116 -84.352 -86.945 1.00 94.87 412 HIS D O 1
ATOM 13749 N N . GLU D 1 413 ? -93.558 -83.530 -85.396 1.00 91.58 413 GLU D N 1
ATOM 13750 C CA . GLU D 1 413 ? -94.658 -83.225 -86.321 1.00 92.42 413 GLU D CA 1
ATOM 13751 C C . GLU D 1 413 ? -94.522 -81.869 -87.032 1.00 95.75 413 GLU D C 1
ATOM 13752 O O . GLU D 1 413 ? -94.745 -81.806 -88.242 1.00 96.56 413 GLU D O 1
ATOM 13758 N N . LYS D 1 414 ? -94.180 -80.792 -86.292 1.00 90.30 414 LYS D N 1
ATOM 13759 C CA . LYS D 1 414 ? -94.026 -79.443 -86.858 1.00 89.40 414 LYS D CA 1
ATOM 13760 C C . LYS D 1 414 ? -92.588 -79.137 -87.351 1.00 91.43 414 LYS D C 1
ATOM 13761 O O . LYS D 1 414 ? -92.327 -78.020 -87.813 1.00 90.79 414 LYS D O 1
ATOM 13763 N N . ASN D 1 415 ? -91.674 -80.144 -87.276 1.00 86.32 415 ASN D N 1
ATOM 13764 C CA . ASN D 1 415 ? -90.257 -80.082 -87.677 1.00 84.81 415 ASN D CA 1
ATOM 13765 C C . ASN D 1 415 ? -89.415 -79.014 -86.945 1.00 85.83 415 ASN D C 1
ATOM 13766 O O . ASN D 1 415 ? -88.433 -78.500 -87.497 1.00 84.60 415 ASN D O 1
ATOM 13771 N N . LEU D 1 416 ? -89.798 -78.702 -85.690 1.00 80.54 416 LEU D N 1
ATOM 13772 C CA . LEU D 1 416 ? -89.106 -77.719 -84.851 1.00 78.24 416 LEU D CA 1
ATOM 13773 C C . LEU D 1 416 ? -87.971 -78.384 -84.091 1.00 79.13 416 LEU D C 1
ATOM 13774 O O . LEU D 1 416 ? -88.010 -79.597 -83.861 1.00 79.74 416 LEU D O 1
ATOM 13779 N N . SER D 1 417 ? -86.960 -77.592 -83.710 1.00 71.87 417 SER D N 1
ATOM 13780 C CA . SER D 1 417 ? -85.832 -78.064 -82.919 1.00 69.85 417 SER D CA 1
ATOM 13781 C C . SER D 1 417 ? -85.954 -77.501 -81.495 1.00 71.72 417 SER D C 1
ATOM 13782 O O . SER D 1 417 ? -86.686 -76.519 -81.282 1.00 70.99 417 SER D O 1
ATOM 13785 N N . VAL D 1 418 ? -85.243 -78.121 -80.519 1.00 66.01 418 VAL D N 1
ATOM 13786 C CA . VAL D 1 418 ? -85.235 -77.672 -79.121 1.00 64.05 418 VAL D CA 1
ATOM 13787 C C . VAL D 1 418 ? -84.776 -76.203 -79.096 1.00 65.38 418 VAL D C 1
ATOM 13788 O O . VAL D 1 418 ? -85.410 -75.364 -78.450 1.00 63.70 418 VAL D O 1
ATOM 13792 N N . GLN D 1 419 ? -83.739 -75.894 -79.893 1.00 61.50 419 GLN D N 1
ATOM 13793 C CA . GLN D 1 419 ? -83.137 -74.567 -80.031 1.00 60.36 419 GLN D CA 1
ATOM 13794 C C . GLN D 1 419 ? -84.128 -73.526 -80.560 1.00 63.33 419 GLN D C 1
ATOM 13795 O O . GLN D 1 419 ? -84.146 -72.394 -80.072 1.00 62.42 419 GLN D O 1
ATOM 13801 N N . GLU D 1 420 ? -84.982 -73.933 -81.508 1.00 60.39 420 GLU D N 1
ATOM 13802 C CA . GLU D 1 420 ? -86.020 -73.083 -82.088 1.00 60.76 420 GLU D CA 1
ATOM 13803 C C . GLU D 1 420 ? -87.113 -72.777 -81.067 1.00 65.06 420 GLU D C 1
ATOM 13804 O O . GLU D 1 420 ? -87.495 -71.612 -80.931 1.00 64.00 420 GLU D O 1
ATOM 13810 N N . ILE D 1 421 ? -87.602 -73.817 -80.348 1.00 62.56 421 ILE D N 1
ATOM 13811 C CA . ILE D 1 421 ? -88.616 -73.685 -79.293 1.00 62.43 421 ILE D CA 1
ATOM 13812 C C . ILE D 1 421 ? -88.065 -72.784 -78.172 1.00 65.64 421 ILE D C 1
ATOM 13813 O O . ILE D 1 421 ? -88.724 -71.813 -77.792 1.00 65.71 421 ILE D O 1
ATOM 13818 N N . TYR D 1 422 ? -86.851 -73.104 -77.668 1.00 60.73 422 TYR D N 1
ATOM 13819 C CA . TYR D 1 422 ? -86.199 -72.376 -76.586 1.00 58.92 422 TYR D CA 1
ATOM 13820 C C . TYR D 1 422 ? -86.057 -70.876 -76.862 1.00 60.63 422 TYR D C 1
ATOM 13821 O O . TYR D 1 422 ? -86.364 -70.072 -75.984 1.00 59.42 422 TYR D O 1
ATOM 13830 N N . GLY D 1 423 ? -85.612 -70.522 -78.066 1.00 56.79 423 GLY D N 1
ATOM 13831 C CA . GLY D 1 423 ? -85.458 -69.133 -78.484 1.00 56.60 423 GLY D CA 1
ATOM 13832 C C . GLY D 1 423 ? -86.753 -68.339 -78.429 1.00 61.26 423 GLY D C 1
ATOM 13833 O O . GLY D 1 423 ? -86.752 -67.178 -78.001 1.00 61.21 423 GLY D O 1
ATOM 13834 N N . ASN D 1 424 ? -87.871 -68.973 -78.855 1.00 57.69 424 ASN D N 1
ATOM 13835 C CA . ASN D 1 424 ? -89.211 -68.389 -78.851 1.00 57.71 424 ASN D CA 1
ATOM 13836 C C . ASN D 1 424 ? -89.645 -68.109 -77.403 1.00 60.14 424 ASN D C 1
ATOM 13837 O O . ASN D 1 424 ? -89.931 -66.956 -77.067 1.00 59.07 424 ASN D O 1
ATOM 13842 N N . LEU D 1 425 ? -89.620 -69.151 -76.541 1.00 56.25 425 LEU D N 1
ATOM 13843 C CA . LEU D 1 425 ? -89.992 -69.088 -75.119 1.00 55.53 425 LEU D CA 1
ATOM 13844 C C . LEU D 1 425 ? -89.233 -68.016 -74.320 1.00 57.46 425 LEU D C 1
ATOM 13845 O O . LEU D 1 425 ? -89.829 -67.357 -73.468 1.00 56.69 425 LEU D O 1
ATOM 13850 N N . VAL D 1 426 ? -87.933 -67.845 -74.617 1.00 52.83 426 VAL D N 1
ATOM 13851 C CA . VAL D 1 426 ? -87.020 -66.870 -74.013 1.00 51.74 426 VAL D CA 1
ATOM 13852 C C . VAL D 1 426 ? -87.545 -65.419 -74.118 1.00 56.24 426 VAL D C 1
ATOM 13853 O O . VAL D 1 426 ? -87.356 -64.645 -73.181 1.00 55.26 426 VAL D O 1
ATOM 13857 N N . ASN D 1 427 ? -88.254 -65.083 -75.229 1.00 54.31 427 ASN D N 1
ATOM 13858 C CA . ASN D 1 427 ? -88.839 -63.756 -75.490 1.00 54.45 427 ASN D CA 1
ATOM 13859 C C . ASN D 1 427 ? -89.937 -63.376 -74.487 1.00 58.10 427 ASN D C 1
ATOM 13860 O O . ASN D 1 427 ? -90.211 -62.192 -74.289 1.00 57.77 427 ASN D O 1
ATOM 13865 N N . ARG D 1 428 ? -90.554 -64.382 -73.863 1.00 54.54 428 ARG D N 1
ATOM 13866 C CA . ARG D 1 428 ? -91.604 -64.204 -72.869 1.00 54.12 428 ARG D CA 1
ATOM 13867 C C . ARG D 1 428 ? -91.147 -64.643 -71.463 1.00 58.06 428 ARG D C 1
ATOM 13868 O O . ARG D 1 428 ? -91.875 -64.428 -70.490 1.00 58.05 428 ARG D O 1
ATOM 13876 N N . SER D 1 429 ? -89.930 -65.225 -71.363 1.00 53.81 429 SER D N 1
ATOM 13877 C CA . SER D 1 429 ? -89.329 -65.744 -70.133 1.00 52.62 429 SER D CA 1
ATOM 13878 C C . SER D 1 429 ? -88.679 -64.672 -69.259 1.00 56.07 429 SER D C 1
ATOM 13879 O O . SER D 1 429 ? -88.318 -63.618 -69.763 1.00 55.89 429 SER D O 1
ATOM 13882 N N . PHE D 1 430 ? -88.536 -64.946 -67.942 1.00 51.87 430 PHE D N 1
ATOM 13883 C CA . PHE D 1 430 ? -87.959 -64.015 -66.969 1.00 50.50 430 PHE D CA 1
ATOM 13884 C C . PHE D 1 430 ? -87.375 -64.737 -65.749 1.00 52.87 430 PHE D C 1
ATOM 13885 O O . PHE D 1 430 ? -87.904 -65.771 -65.326 1.00 52.47 430 PHE D O 1
ATOM 13893 N N . ILE D 1 431 ? -86.317 -64.144 -65.155 1.00 47.90 431 ILE D N 1
ATOM 13894 C CA . ILE D 1 431 ? -85.647 -64.633 -63.946 1.00 46.45 431 ILE D CA 1
ATOM 13895 C C . ILE D 1 431 ? -85.811 -63.642 -62.771 1.00 48.64 431 ILE D C 1
ATOM 13896 O O . ILE D 1 431 ? -85.354 -62.495 -62.835 1.00 47.48 431 ILE D O 1
ATOM 13901 N N . LEU D 1 432 ? -86.423 -64.109 -61.685 1.00 44.79 432 LEU D N 1
ATOM 13902 C CA . LEU D 1 432 ? -86.539 -63.318 -60.469 1.00 43.90 432 LEU D CA 1
ATOM 13903 C C . LEU D 1 432 ? -85.516 -63.859 -59.442 1.00 48.63 432 LEU D C 1
ATOM 13904 O O . LEU D 1 432 ? -85.818 -64.793 -58.691 1.00 48.87 432 LEU D O 1
ATOM 13909 N N . ASN D 1 433 ? -84.286 -63.307 -59.454 1.00 44.60 433 ASN D N 1
ATOM 13910 C CA . ASN D 1 433 ? -83.254 -63.728 -58.507 1.00 43.50 433 ASN D CA 1
ATOM 13911 C C . ASN D 1 433 ? -83.520 -63.120 -57.139 1.00 46.37 433 ASN D C 1
ATOM 13912 O O . ASN D 1 433 ? -83.784 -61.921 -57.033 1.00 45.54 433 ASN D O 1
ATOM 13917 N N . VAL D 1 434 ? -83.487 -63.969 -56.102 1.00 41.89 434 VAL D N 1
ATOM 13918 C CA . VAL D 1 434 ? -83.796 -63.610 -54.724 1.00 40.51 434 VAL D CA 1
ATOM 13919 C C . VAL D 1 434 ? -82.603 -63.915 -53.844 1.00 45.17 434 VAL D C 1
ATOM 13920 O O . VAL D 1 434 ? -82.197 -65.073 -53.714 1.00 44.72 434 VAL D O 1
ATOM 13924 N N . ASP D 1 435 ? -82.049 -62.869 -53.232 1.00 42.49 435 ASP D N 1
ATOM 13925 C CA . ASP D 1 435 ? -80.935 -62.954 -52.295 1.00 41.54 435 ASP D CA 1
ATOM 13926 C C . ASP D 1 435 ? -81.067 -61.823 -51.289 1.00 47.29 435 ASP D C 1
ATOM 13927 O O . ASP D 1 435 ? -81.609 -60.764 -51.619 1.00 48.04 435 ASP D O 1
ATOM 13932 N N . MET D 1 436 ? -80.573 -62.041 -50.064 1.00 43.46 436 MET D N 1
ATOM 13933 C CA . MET D 1 436 ? -80.640 -61.067 -48.976 1.00 42.60 436 MET D CA 1
ATOM 13934 C C . MET D 1 436 ? -80.036 -59.703 -49.309 1.00 45.68 436 MET D C 1
ATOM 13935 O O . MET D 1 436 ? -79.074 -59.600 -50.068 1.00 43.93 436 MET D O 1
ATOM 13940 N N . ALA D 1 437 ? -80.641 -58.656 -48.747 1.00 43.15 437 ALA D N 1
ATOM 13941 C CA . ALA D 1 437 ? -80.253 -57.270 -48.957 1.00 42.39 437 ALA D CA 1
ATOM 13942 C C . ALA D 1 437 ? -79.803 -56.611 -47.654 1.00 45.16 437 ALA D C 1
ATOM 13943 O O . ALA D 1 437 ? -80.163 -57.075 -46.569 1.00 43.86 437 ALA D O 1
ATOM 13945 N N . HIS D 1 438 ? -79.004 -55.539 -47.765 1.00 41.80 438 HIS D N 1
ATOM 13946 C CA . HIS D 1 438 ? -78.487 -54.838 -46.601 1.00 41.91 438 HIS D CA 1
ATOM 13947 C C . HIS D 1 438 ? -79.451 -53.785 -46.114 1.00 47.30 438 HIS D C 1
ATOM 13948 O O . HIS D 1 438 ? -79.680 -52.781 -46.800 1.00 48.15 438 HIS D O 1
ATOM 13955 N N . CYS D 1 439 ? -79.981 -53.986 -44.902 1.00 42.75 439 CYS D N 1
ATOM 13956 C CA . CYS D 1 439 ? -80.852 -53.013 -44.264 1.00 42.22 439 CYS D CA 1
ATOM 13957 C C . CYS D 1 439 ? -79.972 -51.821 -43.880 1.00 46.28 439 CYS D C 1
ATOM 13958 O O . CYS D 1 439 ? -78.770 -51.999 -43.665 1.00 45.95 439 CYS D O 1
ATOM 13961 N N . SER D 1 440 ? -80.540 -50.614 -43.838 1.00 43.52 440 SER D N 1
ATOM 13962 C CA . SER D 1 440 ? -79.777 -49.413 -43.485 1.00 43.29 440 SER D CA 1
ATOM 13963 C C . SER D 1 440 ? -79.313 -49.502 -42.006 1.00 46.16 440 SER D C 1
ATOM 13964 O O . SER D 1 440 ? -80.141 -49.490 -41.092 1.00 47.01 440 SER D O 1
ATOM 13967 N N . HIS D 1 441 ? -77.997 -49.678 -41.792 1.00 40.53 441 HIS D N 1
ATOM 13968 C CA . HIS D 1 441 ? -77.414 -49.834 -40.458 1.00 38.87 441 HIS D CA 1
ATOM 13969 C C . HIS D 1 441 ? -77.384 -48.543 -39.663 1.00 41.63 441 HIS D C 1
ATOM 13970 O O . HIS D 1 441 ? -76.631 -47.631 -40.037 1.00 41.63 441 HIS D O 1
ATOM 13977 N N . PRO D 1 442 ? -78.119 -48.474 -38.519 1.00 36.25 442 PRO D N 1
ATOM 13978 C CA . PRO D 1 442 ? -78.105 -47.236 -37.706 1.00 35.75 442 PRO D CA 1
ATOM 13979 C C . PRO D 1 442 ? -76.749 -46.823 -37.092 1.00 38.69 442 PRO D C 1
ATOM 13980 O O . PRO D 1 442 ? -76.546 -45.641 -36.824 1.00 37.76 442 PRO D O 1
ATOM 13984 N N . ASN D 1 443 ? -75.826 -47.783 -36.881 1.00 35.64 443 ASN D N 1
ATOM 13985 C CA . ASN D 1 443 ? -74.509 -47.532 -36.280 1.00 35.20 443 ASN D CA 1
ATOM 13986 C C . ASN D 1 443 ? -73.372 -47.280 -37.294 1.00 40.62 443 ASN D C 1
ATOM 13987 O O . ASN D 1 443 ? -72.262 -46.937 -36.889 1.00 40.53 443 ASN D O 1
ATOM 13992 N N . TYR D 1 444 ? -73.655 -47.424 -38.604 1.00 37.85 444 TYR D N 1
ATOM 13993 C CA . TYR D 1 444 ? -72.703 -47.227 -39.702 1.00 37.10 444 TYR D CA 1
ATOM 13994 C C . TYR D 1 444 ? -73.398 -46.413 -40.811 1.00 42.23 444 TYR D C 1
ATOM 13995 O O . TYR D 1 444 ? -73.603 -46.949 -41.907 1.00 41.46 444 TYR D O 1
ATOM 14004 N N . PRO D 1 445 ? -73.771 -45.120 -40.562 1.00 40.28 445 PRO D N 1
ATOM 14005 C CA . PRO D 1 445 ? -74.480 -44.335 -41.608 1.00 40.66 445 PRO D CA 1
ATOM 14006 C C . PRO D 1 445 ? -73.692 -44.015 -42.894 1.00 44.45 445 PRO D C 1
ATOM 14007 O O . PRO D 1 445 ? -74.297 -43.648 -43.913 1.00 45.30 445 PRO D O 1
ATOM 14011 N N . GLU D 1 446 ? -72.351 -44.170 -42.850 1.00 38.74 446 GLU D N 1
ATOM 14012 C CA . GLU D 1 446 ? -71.438 -43.918 -43.969 1.00 37.84 446 GLU D CA 1
ATOM 14013 C C . GLU D 1 446 ? -71.514 -45.001 -45.048 1.00 42.39 446 GLU D C 1
ATOM 14014 O O . GLU D 1 446 ? -70.895 -44.857 -46.102 1.00 42.43 446 GLU D O 1
ATOM 14020 N N . THR D 1 447 ? -72.239 -46.092 -44.779 1.00 39.36 447 THR D N 1
ATOM 14021 C CA . THR D 1 447 ? -72.334 -47.206 -45.713 1.00 39.95 447 THR D CA 1
ATOM 14022 C C . THR D 1 447 ? -73.558 -47.145 -46.614 1.00 47.02 447 THR D C 1
ATOM 14023 O O . THR D 1 447 ? -73.637 -47.917 -47.559 1.00 48.01 447 THR D O 1
ATOM 14027 N N . VAL D 1 448 ? -74.505 -46.239 -46.339 1.00 45.01 448 VAL D N 1
ATOM 14028 C CA . VAL D 1 448 ? -75.742 -46.124 -47.126 1.00 45.54 448 VAL D CA 1
ATOM 14029 C C . VAL D 1 448 ? -75.735 -45.000 -48.173 1.00 50.17 448 VAL D C 1
ATOM 14030 O O . VAL D 1 448 ? -75.187 -43.925 -47.937 1.00 50.21 448 VAL D O 1
ATOM 14034 N N . GLN D 1 449 ? -76.349 -45.261 -49.327 1.00 47.22 449 GLN D N 1
ATOM 14035 C CA . GLN D 1 449 ? -76.506 -44.265 -50.377 1.00 47.06 449 GLN D CA 1
ATOM 14036 C C . GLN D 1 449 ? -77.818 -43.584 -50.012 1.00 51.62 449 GLN D C 1
ATOM 14037 O O . GLN D 1 449 ? -78.874 -44.222 -50.053 1.00 51.03 449 GLN D O 1
ATOM 14043 N N . ASP D 1 450 ? -77.729 -42.312 -49.576 1.00 49.17 450 ASP D N 1
ATOM 14044 C CA . ASP D 1 450 ? -78.835 -41.461 -49.112 1.00 49.90 450 ASP D CA 1
ATOM 14045 C C . ASP D 1 450 ? -80.197 -41.671 -49.774 1.00 52.40 450 ASP D C 1
ATOM 14046 O O . ASP D 1 450 ? -81.206 -41.684 -49.070 1.00 52.14 450 ASP D O 1
ATOM 14051 N N . ASN D 1 451 ? -80.231 -41.845 -51.111 1.00 47.26 451 ASN D N 1
ATOM 14052 C CA . ASN D 1 451 ? -81.474 -42.000 -51.868 1.00 46.66 451 ASN D CA 1
ATOM 14053 C C . ASN D 1 451 ? -81.985 -43.431 -52.083 1.00 48.10 451 ASN D C 1
ATOM 14054 O O . ASN D 1 451 ? -83.147 -43.616 -52.449 1.00 47.67 451 ASN D O 1
ATOM 14059 N N . HIS D 1 452 ? -81.142 -44.433 -51.821 1.00 42.68 452 HIS D N 1
ATOM 14060 C CA . HIS D 1 452 ? -81.499 -45.840 -51.991 1.00 41.74 452 HIS D CA 1
ATOM 14061 C C . HIS D 1 452 ? -81.317 -46.579 -50.660 1.00 45.72 452 HIS D C 1
ATOM 14062 O O . HIS D 1 452 ? -80.524 -47.525 -50.547 1.00 45.00 452 HIS D O 1
ATOM 14069 N N . GLN D 1 453 ? -82.052 -46.109 -49.641 1.00 42.03 453 GLN D N 1
ATOM 14070 C CA . GLN D 1 453 ? -81.992 -46.660 -48.289 1.00 41.07 453 GLN D CA 1
ATOM 14071 C C . GLN D 1 453 ? -83.077 -47.703 -48.028 1.00 44.18 453 GLN D C 1
ATOM 14072 O O . GLN D 1 453 ? -84.243 -47.484 -48.362 1.00 45.26 453 GLN D O 1
ATOM 14078 N N . LEU D 1 454 ? -82.683 -48.833 -47.417 1.00 38.43 454 LEU D N 1
ATOM 14079 C CA . LEU D 1 454 ? -83.583 -49.932 -47.081 1.00 36.99 454 LEU D CA 1
ATOM 14080 C C . LEU D 1 454 ? -83.914 -49.951 -45.599 1.00 40.18 454 LEU D C 1
ATOM 14081 O O . LEU D 1 454 ? -83.020 -49.887 -44.755 1.00 37.40 454 LEU D O 1
ATOM 14086 N N . PHE D 1 455 ? -85.203 -50.075 -45.284 1.00 39.41 455 PHE D N 1
ATOM 14087 C CA . PHE D 1 455 ? -85.657 -50.118 -43.896 1.00 39.47 455 PHE D CA 1
ATOM 14088 C C . PHE D 1 455 ? -86.452 -51.375 -43.598 1.00 44.68 455 PHE D C 1
ATOM 14089 O O . PHE D 1 455 ? -87.186 -51.858 -44.469 1.00 45.03 455 PHE D O 1
ATOM 14097 N N . PHE D 1 456 ? -86.286 -51.919 -42.367 1.00 40.63 456 PHE D N 1
ATOM 14098 C CA . PHE D 1 456 ? -87.001 -53.109 -41.885 1.00 39.94 456 PHE D CA 1
ATOM 14099 C C . PHE D 1 456 ? -88.527 -52.895 -41.972 1.00 44.73 456 PHE D C 1
ATOM 14100 O O . PHE D 1 456 ? -89.009 -51.802 -41.642 1.00 44.77 456 PHE D O 1
ATOM 14108 N N . HIS D 1 457 ? -89.267 -53.913 -42.491 1.00 41.52 457 HIS D N 1
ATOM 14109 C CA . HIS D 1 457 ? -90.729 -53.924 -42.728 1.00 41.92 457 HIS D CA 1
ATOM 14110 C C . HIS D 1 457 ? -91.182 -53.020 -43.907 1.00 47.28 457 HIS D C 1
ATOM 14111 O O . HIS D 1 457 ? -92.361 -53.033 -44.284 1.00 48.46 457 HIS D O 1
ATOM 14118 N N . GLU D 1 458 ? -90.246 -52.268 -44.510 1.00 42.67 458 GLU D N 1
ATOM 14119 C CA . GLU D 1 458 ? -90.547 -51.398 -45.642 1.00 42.41 458 GLU D CA 1
ATOM 14120 C C . GLU D 1 458 ? -90.638 -52.115 -47.006 1.00 46.37 458 GLU D C 1
ATOM 14121 O O . GLU D 1 458 ? -90.833 -51.457 -48.036 1.00 46.75 458 GLU D O 1
ATOM 14127 N N . GLY D 1 459 ? -90.522 -53.448 -46.988 1.00 41.63 459 GLY D N 1
ATOM 14128 C CA . GLY D 1 459 ? -90.725 -54.299 -48.153 1.00 41.09 459 GLY D CA 1
ATOM 14129 C C . GLY D 1 459 ? -89.544 -54.851 -48.910 1.00 42.91 459 GLY D C 1
ATOM 14130 O O . GLY D 1 459 ? -88.403 -54.799 -48.452 1.00 41.29 459 GLY D O 1
ATOM 14131 N N . ILE D 1 460 ? -89.845 -55.409 -50.089 1.00 40.07 460 ILE D N 1
ATOM 14132 C CA . ILE D 1 460 ? -88.876 -56.024 -50.995 1.00 39.17 460 ILE D CA 1
ATOM 14133 C C . ILE D 1 460 ? -87.884 -54.992 -51.525 1.00 43.00 460 ILE D C 1
ATOM 14134 O O . ILE D 1 460 ? -88.276 -53.942 -52.042 1.00 42.13 460 ILE D O 1
ATOM 14139 N N . ALA D 1 461 ? -86.597 -55.327 -51.415 1.00 39.88 461 ALA D N 1
ATOM 14140 C CA . ALA D 1 461 ? -85.509 -54.522 -51.935 1.00 39.19 461 ALA D CA 1
ATOM 14141 C C . ALA D 1 461 ? -85.341 -54.840 -53.422 1.00 44.00 461 ALA D C 1
ATOM 14142 O O . ALA D 1 461 ? -85.135 -56.004 -53.783 1.00 43.87 461 ALA D O 1
ATOM 14144 N N . ILE D 1 462 ? -85.494 -53.826 -54.285 1.00 39.82 462 ILE D N 1
ATOM 14145 C CA . ILE D 1 462 ? -85.232 -53.996 -55.709 1.00 39.10 462 ILE D CA 1
ATOM 14146 C C . ILE D 1 462 ? -83.782 -53.476 -55.861 1.00 43.50 462 ILE D C 1
ATOM 14147 O O . ILE D 1 462 ? -83.499 -52.292 -55.648 1.00 42.29 462 ILE D O 1
ATOM 14152 N N . LYS D 1 463 ? -82.856 -54.423 -56.072 1.00 39.84 463 LYS D N 1
ATOM 14153 C CA . LYS D 1 463 ? -81.421 -54.192 -56.083 1.00 38.93 463 LYS D CA 1
ATOM 14154 C C . LYS D 1 463 ? -80.847 -53.715 -57.417 1.00 43.05 463 LYS D C 1
ATOM 14155 O O . LYS D 1 463 ? -80.898 -54.449 -58.390 1.00 42.99 463 LYS D O 1
ATOM 14161 N N . TYR D 1 464 ? -80.290 -52.497 -57.457 1.00 40.63 464 TYR D N 1
ATOM 14162 C CA . TYR D 1 464 ? -79.691 -51.936 -58.676 1.00 41.76 464 TYR D CA 1
ATOM 14163 C C . TYR D 1 464 ? -78.171 -51.799 -58.543 1.00 48.21 464 TYR D C 1
ATOM 14164 O O . TYR D 1 464 ? -77.674 -51.438 -57.475 1.00 46.87 464 TYR D O 1
ATOM 14173 N N . ASN D 1 465 ? -77.443 -52.103 -59.633 1.00 47.53 465 ASN D N 1
ATOM 14174 C CA . ASN D 1 465 ? -75.990 -51.994 -59.731 1.00 48.23 465 ASN D CA 1
ATOM 14175 C C . ASN D 1 465 ? -75.555 -51.684 -61.151 1.00 55.71 465 ASN D C 1
ATOM 14176 O O . ASN D 1 465 ? -75.906 -52.411 -62.090 1.00 56.60 465 ASN D O 1
ATOM 14181 N N . THR D 1 466 ? -74.770 -50.610 -61.297 1.00 54.06 466 THR D N 1
ATOM 14182 C CA . THR D 1 466 ? -74.252 -50.156 -62.590 1.00 55.25 466 THR D CA 1
ATOM 14183 C C . THR D 1 466 ? -73.377 -51.221 -63.289 1.00 59.54 466 THR D C 1
ATOM 14184 O O . THR D 1 466 ? -73.626 -51.549 -64.455 1.00 58.95 466 THR D O 1
ATOM 14188 N N . ASN D 1 467 ? -72.421 -51.815 -62.529 1.00 55.84 467 ASN D N 1
ATOM 14189 C CA . ASN D 1 467 ? -71.484 -52.858 -62.969 1.00 55.57 467 ASN D CA 1
ATOM 14190 C C . ASN D 1 467 ? -72.159 -54.224 -63.125 1.00 58.21 467 ASN D C 1
ATOM 14191 O O . ASN D 1 467 ? -71.474 -55.230 -63.340 1.00 57.64 467 ASN D O 1
ATOM 14196 N N . LYS D 1 468 ? -73.504 -54.241 -63.028 1.00 53.61 468 LYS D N 1
ATOM 14197 C CA . LYS D 1 468 ? -74.374 -55.408 -63.148 1.00 52.69 468 LYS D CA 1
ATOM 14198 C C . LYS D 1 468 ? -74.077 -56.561 -62.191 1.00 54.17 468 LYS D C 1
ATOM 14199 O O . LYS D 1 468 ? -74.255 -57.725 -62.550 1.00 53.62 468 LYS D O 1
ATOM 14205 N N . ASN D 1 469 ? -73.671 -56.217 -60.940 1.00 49.50 469 ASN D N 1
ATOM 14206 C CA . ASN D 1 469 ? -73.460 -57.154 -59.825 1.00 48.32 469 ASN D CA 1
ATOM 14207 C C . ASN D 1 469 ? -74.839 -57.693 -59.421 1.00 52.76 469 ASN D C 1
ATOM 14208 O O . ASN D 1 469 ? -74.950 -58.753 -58.800 1.00 52.77 469 ASN D O 1
ATOM 14213 N N . TYR D 1 470 ? -75.886 -56.921 -59.794 1.00 49.36 470 TYR D N 1
ATOM 14214 C CA . TYR D 1 470 ? -77.312 -57.186 -59.691 1.00 49.06 470 TYR D CA 1
ATOM 14215 C C . TYR D 1 470 ? -77.808 -57.091 -61.129 1.00 53.26 470 TYR D C 1
ATOM 14216 O O . TYR D 1 470 ? -77.428 -56.150 -61.829 1.00 52.77 470 TYR D O 1
ATOM 14225 N N . VAL D 1 471 ? -78.607 -58.083 -61.586 1.00 50.23 471 VAL D N 1
ATOM 14226 C CA . VAL D 1 471 ? -79.129 -58.169 -62.965 1.00 50.12 471 VAL D CA 1
ATOM 14227 C C . VAL D 1 471 ? -80.169 -57.080 -63.340 1.00 56.75 471 VAL D C 1
ATOM 14228 O O . VAL D 1 471 ? -80.304 -56.744 -64.522 1.00 57.78 471 VAL D O 1
ATOM 14232 N N . THR D 1 472 ? -80.865 -56.518 -62.328 1.00 53.20 472 THR D N 1
ATOM 14233 C CA . THR D 1 472 ? -81.919 -55.497 -62.447 1.00 53.08 472 THR D CA 1
ATOM 14234 C C . THR D 1 472 ? -81.645 -54.410 -63.479 1.00 56.60 472 THR D C 1
ATOM 14235 O O . THR D 1 472 ? -80.542 -53.858 -63.544 1.00 55.44 472 THR D O 1
ATOM 14239 N N . SER D 1 473 ? -82.669 -54.114 -64.279 1.00 53.23 473 SER D N 1
ATOM 14240 C CA . SER D 1 473 ? -82.668 -53.038 -65.258 1.00 52.83 473 SER D CA 1
ATOM 14241 C C . SER D 1 473 ? -83.988 -52.262 -65.034 1.00 56.47 473 SER D C 1
ATOM 14242 O O . SER D 1 473 ? -84.931 -52.860 -64.509 1.00 55.69 473 SER D O 1
ATOM 14245 N N . PRO D 1 474 ? -84.085 -50.947 -65.350 1.00 53.10 474 PRO D N 1
ATOM 14246 C CA . PRO D 1 474 ? -85.344 -50.221 -65.096 1.00 53.58 474 PRO D CA 1
ATOM 14247 C C . PRO D 1 474 ? -86.634 -50.795 -65.717 1.00 57.98 474 PRO D C 1
ATOM 14248 O O . PRO D 1 474 ? -87.654 -50.821 -65.020 1.00 57.20 474 PRO D O 1
ATOM 14252 N N . LEU D 1 475 ? -86.596 -51.266 -66.997 1.00 55.09 475 LEU D N 1
ATOM 14253 C CA . LEU D 1 475 ? -87.772 -51.819 -67.700 1.00 55.55 475 LEU D CA 1
ATOM 14254 C C . LEU D 1 475 ? -88.286 -53.087 -67.042 1.00 58.61 475 LEU D C 1
ATOM 14255 O O . LEU D 1 475 ? -89.494 -53.220 -66.851 1.00 58.08 475 LEU D O 1
ATOM 14260 N N . HIS D 1 476 ? -87.370 -54.028 -66.740 1.00 54.72 476 HIS D N 1
ATOM 14261 C CA . HIS D 1 476 ? -87.678 -55.316 -66.121 1.00 54.37 476 HIS D CA 1
ATOM 14262 C C . HIS D 1 476 ? -88.225 -55.142 -64.714 1.00 56.89 476 HIS D C 1
ATOM 14263 O O . HIS D 1 476 ? -89.135 -55.868 -64.310 1.00 57.05 476 HIS D O 1
ATOM 14270 N N . ALA D 1 477 ? -87.715 -54.135 -63.992 1.00 52.23 477 ALA D N 1
ATOM 14271 C CA . ALA D 1 477 ? -88.199 -53.803 -62.659 1.00 51.50 477 ALA D CA 1
ATOM 14272 C C . ALA D 1 477 ? -89.591 -53.149 -62.764 1.00 55.71 477 ALA D C 1
ATOM 14273 O O . ALA D 1 477 ? -90.439 -53.392 -61.906 1.00 56.05 477 ALA D O 1
ATOM 14275 N N . SER D 1 478 ? -89.843 -52.377 -63.847 1.00 52.00 478 SER D N 1
ATOM 14276 C CA . SER D 1 478 ? -91.140 -51.733 -64.106 1.00 52.26 478 SER D CA 1
ATOM 14277 C C . SER D 1 478 ? -92.222 -52.805 -64.316 1.00 55.40 478 SER D C 1
ATOM 14278 O O . SER D 1 478 ? -93.350 -52.644 -63.843 1.00 55.70 478 SER D O 1
ATOM 14281 N N . LEU D 1 479 ? -91.843 -53.930 -64.961 1.00 49.99 479 LEU D N 1
ATOM 14282 C CA . LEU D 1 479 ? -92.717 -55.071 -65.189 1.00 49.26 479 LEU D CA 1
ATOM 14283 C C . LEU D 1 479 ? -93.049 -55.761 -63.865 1.00 52.91 479 LEU D C 1
ATOM 14284 O O . LEU D 1 479 ? -94.226 -56.004 -63.596 1.00 53.77 479 LEU D O 1
ATOM 14289 N N . ILE D 1 480 ? -92.031 -56.054 -63.029 1.00 48.32 480 ILE D N 1
ATOM 14290 C CA . ILE D 1 480 ? -92.243 -56.717 -61.730 1.00 47.81 480 ILE D CA 1
ATOM 14291 C C . ILE D 1 480 ? -93.091 -55.874 -60.763 1.00 51.88 480 ILE D C 1
ATOM 14292 O O . ILE D 1 480 ? -93.953 -56.423 -60.078 1.00 51.18 480 ILE D O 1
ATOM 14297 N N . LYS D 1 481 ? -92.906 -54.539 -60.775 1.00 48.84 481 LYS D N 1
ATOM 14298 C CA . LYS D 1 481 ? -93.710 -53.615 -59.974 1.00 48.83 481 LYS D CA 1
ATOM 14299 C C . LYS D 1 481 ? -95.171 -53.655 -60.443 1.00 54.88 481 LYS D C 1
ATOM 14300 O O . LYS D 1 481 ? -96.079 -53.495 -59.627 1.00 55.20 481 LYS D O 1
ATOM 14306 N N . ARG D 1 482 ? -95.393 -53.913 -61.745 1.00 52.56 482 ARG D N 1
ATOM 14307 C CA . ARG D 1 482 ? -96.739 -54.028 -62.309 1.00 54.00 482 ARG D CA 1
ATOM 14308 C C . ARG D 1 482 ? -97.459 -55.305 -61.909 1.00 55.85 482 ARG D C 1
ATOM 14309 O O . ARG D 1 482 ? -98.680 -55.272 -61.783 1.00 56.33 482 ARG D O 1
ATOM 14317 N N . THR D 1 483 ? -96.712 -56.411 -61.662 1.00 50.05 483 THR D N 1
ATOM 14318 C CA . THR D 1 483 ? -97.280 -57.677 -61.178 1.00 49.17 483 THR D CA 1
ATOM 14319 C C . THR D 1 483 ? -97.776 -57.503 -59.748 1.00 53.04 483 THR D C 1
ATOM 14320 O O . THR D 1 483 ? -98.786 -58.101 -59.390 1.00 53.79 483 THR D O 1
ATOM 14324 N N . PHE D 1 484 ? -97.070 -56.676 -58.939 1.00 49.44 484 PHE D N 1
ATOM 14325 C CA . PHE D 1 484 ? -97.417 -56.343 -57.555 1.00 48.97 484 PHE D CA 1
ATOM 14326 C C . PHE D 1 484 ? -98.689 -55.483 -57.525 1.00 54.79 484 PHE D C 1
ATOM 14327 O O . PHE D 1 484 ? -99.501 -55.634 -56.606 1.00 55.29 484 PHE D O 1
ATOM 14335 N N . GLU D 1 485 ? -98.862 -54.588 -58.536 1.00 51.91 485 GLU D N 1
ATOM 14336 C CA . GLU D 1 485 ? -100.044 -53.722 -58.703 1.00 52.62 485 GLU D CA 1
ATOM 14337 C C . GLU D 1 485 ? -101.264 -54.583 -59.059 1.00 56.08 485 GLU D C 1
ATOM 14338 O O . GLU D 1 485 ? -102.381 -54.287 -58.632 1.00 55.95 485 GLU D O 1
ATOM 14344 N N . LEU D 1 486 ? -101.032 -55.655 -59.831 1.00 52.06 486 LEU D N 1
ATOM 14345 C CA . LEU D 1 486 ? -102.053 -56.609 -60.228 1.00 52.56 486 LEU D CA 1
ATOM 14346 C C . LEU D 1 486 ? -102.489 -57.439 -59.027 1.00 57.21 486 LEU D C 1
ATOM 14347 O O . LEU D 1 486 ? -103.695 -57.583 -58.809 1.00 57.94 486 LEU D O 1
ATOM 14352 N N . TYR D 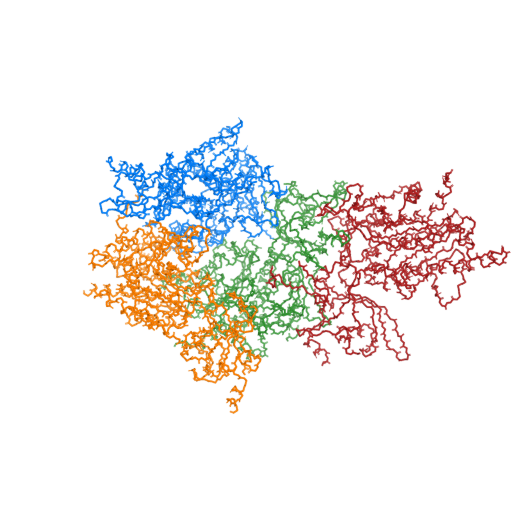1 487 ? -101.513 -57.922 -58.212 1.00 53.36 487 TYR D N 1
ATOM 14353 C CA . TYR D 1 487 ? -101.750 -58.665 -56.968 1.00 52.95 487 TYR D CA 1
ATOM 14354 C C . TYR D 1 487 ? -102.627 -57.813 -56.045 1.00 58.68 487 TYR D C 1
ATOM 14355 O O . TYR D 1 487 ? -103.588 -58.336 -55.476 1.00 58.85 487 TYR D O 1
ATOM 14364 N N . TYR D 1 488 ? -102.301 -56.503 -55.914 1.00 56.02 488 TYR D N 1
ATOM 14365 C CA . TYR D 1 488 ? -103.067 -55.565 -55.097 1.00 56.41 488 TYR D CA 1
ATOM 14366 C C . TYR D 1 488 ? -104.528 -55.396 -55.562 1.00 60.69 488 TYR D C 1
ATOM 14367 O O . TYR D 1 488 ? -105.407 -55.250 -54.715 1.00 60.33 488 TYR D O 1
ATOM 14376 N N . ASN D 1 489 ? -104.783 -55.378 -56.887 1.00 57.60 489 ASN D N 1
ATOM 14377 C CA . ASN D 1 489 ? -106.144 -55.210 -57.418 1.00 58.31 489 ASN D CA 1
ATOM 14378 C C . ASN D 1 489 ? -107.060 -56.374 -57.050 1.00 63.36 489 ASN D C 1
ATOM 14379 O O . ASN D 1 489 ? -108.189 -56.141 -56.609 1.00 63.98 489 ASN D O 1
ATOM 14384 N N . LYS D 1 490 ? -106.545 -57.614 -57.147 1.00 59.91 490 LYS D N 1
ATOM 14385 C CA . LYS D 1 490 ? -107.288 -58.819 -56.789 1.00 60.59 490 LYS D CA 1
ATOM 14386 C C . LYS D 1 490 ? -107.336 -59.054 -55.279 1.00 65.17 490 LYS D C 1
ATOM 14387 O O . LYS D 1 490 ? -108.425 -59.135 -54.708 1.00 65.98 490 LYS D O 1
ATOM 14393 N N . TYR D 1 491 ? -106.165 -59.195 -54.646 1.00 60.77 491 TYR D N 1
ATOM 14394 C CA . TYR D 1 491 ? -106.043 -59.540 -53.233 1.00 60.33 491 TYR D CA 1
ATOM 14395 C C . TYR D 1 491 ? -106.262 -58.418 -52.237 1.00 64.45 491 TYR D C 1
ATOM 14396 O O . TYR D 1 491 ? -106.364 -58.701 -51.041 1.00 63.33 491 TYR D O 1
ATOM 14405 N N . LYS D 1 492 ? -106.361 -57.151 -52.723 1.00 62.02 492 LYS D N 1
ATOM 14406 C CA . LYS D 1 492 ? -106.548 -55.923 -51.919 1.00 61.71 492 LYS D CA 1
ATOM 14407 C C . LYS D 1 492 ? -105.462 -55.760 -50.813 1.00 64.11 492 LYS D C 1
ATOM 14408 O O . LYS D 1 492 ? -105.637 -55.020 -49.836 1.00 63.54 492 LYS D O 1
ATOM 14410 N N . GLN D 1 493 ? -104.328 -56.455 -51.021 1.00 58.98 493 GLN D N 1
ATOM 14411 C CA . GLN D 1 493 ? -103.151 -56.511 -50.166 1.00 57.36 493 GLN D CA 1
ATOM 14412 C C . GLN D 1 493 ? -101.946 -55.966 -50.959 1.00 61.00 493 GLN D C 1
ATOM 14413 O O . GLN D 1 493 ? -101.670 -56.424 -52.071 1.00 61.12 493 GLN D O 1
ATOM 14419 N N . GLN D 1 494 ? -101.263 -54.962 -50.396 1.00 56.49 494 GLN D N 1
ATOM 14420 C CA . GLN D 1 494 ? -100.101 -54.325 -51.015 1.00 55.39 494 GLN D CA 1
ATOM 14421 C C . GLN D 1 494 ? -98.820 -55.132 -50.825 1.00 56.45 494 GLN D C 1
ATOM 14422 O O . GLN D 1 494 ? -98.617 -55.737 -49.770 1.00 55.22 494 GLN D O 1
ATOM 14428 N N . ILE D 1 495 ? -97.946 -55.105 -51.845 1.00 51.54 495 ILE D N 1
ATOM 14429 C CA . ILE D 1 495 ? -96.615 -55.709 -51.800 1.00 49.79 495 ILE D CA 1
ATOM 14430 C C . ILE D 1 495 ? -95.664 -54.526 -51.765 1.00 51.22 495 ILE D C 1
ATOM 14431 O O . ILE D 1 495 ? -95.529 -53.787 -52.753 1.00 51.19 495 ILE D O 1
ATOM 14436 N N . LYS D 1 496 ? -95.085 -54.294 -50.586 1.00 45.10 496 LYS D N 1
ATOM 14437 C CA . LYS D 1 496 ? -94.189 -53.175 -50.366 1.00 43.45 496 LYS D CA 1
ATOM 14438 C C . LYS D 1 496 ? -92.832 -53.389 -51.029 1.00 47.16 496 LYS D C 1
ATOM 14439 O O . LYS D 1 496 ? -92.310 -54.511 -51.034 1.00 45.79 496 LYS D O 1
ATOM 14445 N N . TYR D 1 497 ? -92.282 -52.307 -51.620 1.00 44.24 497 TYR D N 1
ATOM 14446 C CA . TYR D 1 497 ? -90.958 -52.322 -52.240 1.00 43.18 497 TYR D CA 1
ATOM 14447 C C . TYR D 1 497 ? -90.130 -51.082 -51.917 1.00 46.20 497 TYR D C 1
ATOM 14448 O O . TYR D 1 497 ? -90.666 -50.065 -51.479 1.00 45.63 497 TYR D O 1
ATOM 14457 N N . GLN D 1 498 ? -88.813 -51.186 -52.122 1.00 42.27 498 GLN D N 1
ATOM 14458 C CA . GLN D 1 498 ? -87.832 -50.131 -51.885 1.00 41.25 498 GLN D CA 1
ATOM 14459 C C . GLN D 1 498 ? -86.598 -50.392 -52.755 1.00 45.54 498 GLN D C 1
ATOM 14460 O O . GLN D 1 498 ? -86.125 -51.526 -52.796 1.00 44.50 498 GLN D O 1
ATOM 14466 N N . ASN D 1 499 ? -86.090 -49.359 -53.468 1.00 42.87 499 ASN D N 1
ATOM 14467 C CA . ASN D 1 499 ? -84.920 -49.506 -54.345 1.00 42.38 499 ASN D CA 1
ATOM 14468 C C . ASN D 1 499 ? -83.592 -49.428 -53.612 1.00 44.14 499 ASN D C 1
ATOM 14469 O O . ASN D 1 499 ? -83.401 -48.534 -52.801 1.00 43.33 499 ASN D O 1
ATOM 14474 N N . PHE D 1 500 ? -82.667 -50.344 -53.934 1.00 40.84 500 PHE D N 1
ATOM 14475 C CA . PHE D 1 500 ? -81.337 -50.412 -53.332 1.00 40.71 500 PHE D CA 1
ATOM 14476 C C . PHE D 1 500 ? -80.225 -50.157 -54.341 1.00 46.50 500 PHE D C 1
ATOM 14477 O O . PHE D 1 500 ? -80.301 -50.571 -55.499 1.00 47.00 500 PHE D O 1
ATOM 14485 N N . MET D 1 501 ? -79.160 -49.531 -53.853 1.00 43.98 501 MET D N 1
ATOM 14486 C CA . MET D 1 501 ? -77.942 -49.234 -54.583 1.00 44.80 501 MET D CA 1
ATOM 14487 C C . MET D 1 501 ? -76.851 -48.896 -53.573 1.00 46.79 501 MET D C 1
ATOM 14488 O O . MET D 1 501 ? -77.144 -48.279 -52.545 1.00 45.66 501 MET D O 1
ATOM 14493 N N . VAL D 1 502 ? -75.605 -49.300 -53.840 1.00 43.59 502 VAL D N 1
ATOM 14494 C CA . VAL D 1 502 ? -74.489 -48.882 -52.981 1.00 43.45 502 VAL D CA 1
ATOM 14495 C C . VAL D 1 502 ? -73.961 -47.535 -53.525 1.00 51.31 502 VAL D C 1
ATOM 14496 O O . VAL D 1 502 ? -74.286 -47.151 -54.669 1.00 51.72 502 VAL D O 1
ATOM 14500 N N . LYS D 1 503 ? -73.131 -46.834 -52.714 1.00 48.54 503 LYS D N 1
ATOM 14501 C CA . LYS D 1 503 ? -72.473 -45.582 -53.103 1.00 48.68 503 LYS D CA 1
ATOM 14502 C C . LYS D 1 503 ? -71.615 -45.841 -54.362 1.00 55.20 503 LYS D C 1
ATOM 14503 O O . LYS D 1 503 ? -71.138 -46.964 -54.552 1.00 54.25 503 LYS D O 1
ATOM 14509 N N . ASN D 1 504 ? -71.470 -44.833 -55.238 1.00 54.13 504 ASN D N 1
ATOM 14510 C CA . ASN D 1 504 ? -70.719 -44.975 -56.482 1.00 55.14 504 ASN D CA 1
ATOM 14511 C C . ASN D 1 504 ? -69.253 -45.345 -56.280 1.00 63.63 504 ASN D C 1
ATOM 14512 O O . ASN D 1 504 ? -68.733 -46.175 -57.025 1.00 64.58 504 ASN D O 1
ATOM 14517 N N . ASP D 1 505 ? -68.593 -44.743 -55.284 1.00 62.33 505 ASP D N 1
ATOM 14518 C CA . ASP D 1 505 ? -67.179 -44.988 -54.985 1.00 63.46 505 ASP D CA 1
ATOM 14519 C C . ASP D 1 505 ? -66.923 -46.319 -54.245 1.00 68.73 505 ASP D C 1
ATOM 14520 O O . ASP D 1 505 ? -65.777 -46.779 -54.178 1.00 67.91 505 ASP D O 1
ATOM 14525 N N . THR D 1 506 ? -67.985 -46.918 -53.682 1.00 66.66 506 THR D N 1
ATOM 14526 C CA . THR D 1 506 ? -67.902 -48.141 -52.884 1.00 66.23 506 THR D CA 1
ATOM 14527 C C . THR D 1 506 ? -68.276 -49.405 -53.648 1.00 71.66 506 THR D C 1
ATOM 14528 O O . THR D 1 506 ? -69.279 -49.403 -54.355 1.00 71.53 506 THR D O 1
ATOM 14532 N N . PRO D 1 507 ? -67.529 -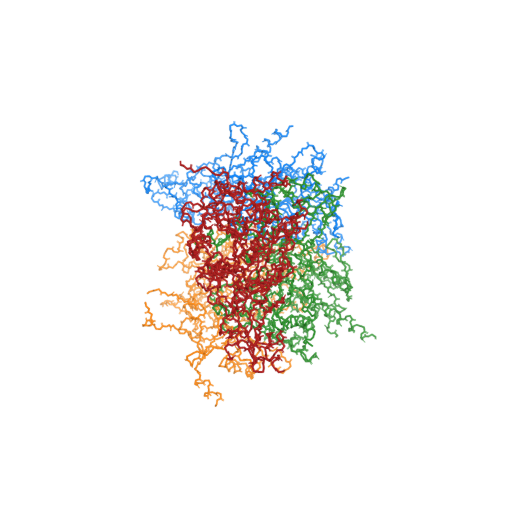50.518 -53.485 1.00 70.20 507 PRO D N 1
ATOM 14533 C CA . PRO D 1 507 ? -67.920 -51.754 -54.176 1.00 71.00 507 PRO D CA 1
ATOM 14534 C C . PRO D 1 507 ? -68.945 -52.548 -53.350 1.00 77.25 507 PRO D C 1
ATOM 14535 O O . PRO D 1 507 ? -69.236 -52.203 -52.196 1.00 76.14 507 PRO D O 1
ATOM 14539 N N . CYS D 1 508 ? -69.516 -53.599 -53.958 1.00 76.30 508 CYS D N 1
ATOM 14540 C CA . CYS D 1 508 ? -70.508 -54.470 -53.320 1.00 76.74 508 CYS D CA 1
ATOM 14541 C C . CYS D 1 508 ? -70.402 -55.913 -53.827 1.00 79.34 508 CYS D C 1
ATOM 14542 O O . CYS D 1 508 ? -69.674 -56.194 -54.791 1.00 78.86 508 CYS D O 1
ATOM 14545 N N . GLY D 1 509 ? -71.155 -56.801 -53.181 1.00 74.41 509 GLY D N 1
ATOM 14546 C CA . GLY D 1 509 ? -71.231 -58.204 -53.562 1.00 73.53 509 GLY D CA 1
ATOM 14547 C C . GLY D 1 509 ? -71.964 -58.427 -54.874 1.00 74.36 509 GLY D C 1
ATOM 14548 O O . GLY D 1 509 ? -72.681 -57.545 -55.363 1.00 72.78 509 GLY D O 1
ATOM 14549 N N . SER D 1 510 ? -71.757 -59.615 -55.458 1.00 69.85 510 SER D N 1
ATOM 14550 C CA . SER D 1 510 ? -72.394 -60.043 -56.697 1.00 69.46 510 SER D CA 1
ATOM 14551 C C . SER D 1 510 ? -73.388 -61.163 -56.426 1.00 71.40 510 SER D C 1
ATOM 14552 O O . SER D 1 510 ? -73.224 -61.936 -55.474 1.00 70.65 510 SER D O 1
ATOM 14555 N N . THR D 1 511 ? -74.431 -61.227 -57.265 1.00 66.28 511 THR D N 1
ATOM 14556 C CA . THR D 1 511 ? -75.477 -62.243 -57.202 1.00 64.83 511 THR D CA 1
ATOM 14557 C C . THR D 1 511 ? -75.400 -63.111 -58.451 1.00 66.00 511 THR D C 1
ATOM 14558 O O . THR D 1 511 ? -74.754 -62.739 -59.440 1.00 65.57 511 THR D O 1
ATOM 14562 N N . VAL D 1 512 ? -76.097 -64.249 -58.414 1.00 60.57 512 VAL D N 1
ATOM 14563 C CA . VAL D 1 512 ? -76.170 -65.205 -59.518 1.00 59.64 512 VAL D CA 1
ATOM 14564 C C . VAL D 1 512 ? -77.005 -64.701 -60.712 1.00 61.91 512 VAL D C 1
ATOM 14565 O O . VAL D 1 512 ? -76.869 -65.242 -61.809 1.00 63.41 512 VAL D O 1
ATOM 14569 N N . GLY D 1 513 ? -77.847 -63.687 -60.485 1.00 55.37 513 GLY D N 1
ATOM 14570 C CA . GLY D 1 513 ? -78.721 -63.080 -61.486 1.00 54.94 513 GLY D CA 1
ATOM 14571 C C . GLY D 1 513 ? -78.130 -62.926 -62.877 1.00 57.40 513 GLY D C 1
ATOM 14572 O O . GLY D 1 513 ? -78.670 -63.468 -63.843 1.00 56.60 513 GLY D O 1
ATOM 14573 N N . SER D 1 514 ? -76.994 -62.216 -62.982 1.00 53.52 514 SER D N 1
ATOM 14574 C CA . SER D 1 514 ? -76.305 -61.976 -64.253 1.00 53.53 514 SER D CA 1
ATOM 14575 C C . SER D 1 514 ? -75.736 -63.250 -64.908 1.00 57.40 514 SER D C 1
ATOM 14576 O O . SER D 1 514 ? -75.836 -63.391 -66.134 1.00 57.49 514 SER D O 1
ATOM 14579 N N . MET D 1 515 ? -75.179 -64.185 -64.094 1.00 53.05 515 MET D N 1
ATOM 14580 C CA . MET D 1 515 ? -74.639 -65.470 -64.570 1.00 53.02 515 MET D CA 1
ATOM 14581 C C . MET D 1 515 ? -75.751 -66.250 -65.271 1.00 54.76 515 MET D C 1
ATOM 14582 O O . MET D 1 515 ? -75.589 -66.642 -66.429 1.00 55.13 515 MET D O 1
ATOM 14587 N N . VAL D 1 516 ? -76.892 -66.432 -64.571 1.00 48.34 516 VAL D N 1
ATOM 14588 C CA . VAL D 1 516 ? -78.063 -67.168 -65.056 1.00 47.85 516 VAL D CA 1
ATOM 14589 C C . VAL D 1 516 ? -78.710 -66.477 -66.271 1.00 52.27 516 VAL D C 1
ATOM 14590 O O . VAL D 1 516 ? -79.103 -67.161 -67.217 1.00 52.81 516 VAL D O 1
ATOM 14594 N N . ALA D 1 517 ? -78.761 -65.131 -66.262 1.00 48.07 517 ALA D N 1
ATOM 14595 C CA . ALA D 1 517 ? -79.303 -64.335 -67.363 1.00 48.39 517 ALA D CA 1
ATOM 14596 C C . ALA D 1 517 ? -78.468 -64.527 -68.621 1.00 51.07 517 ALA D C 1
ATOM 14597 O O . ALA D 1 517 ? -79.035 -64.662 -69.695 1.00 51.06 517 ALA D O 1
ATOM 14599 N N . ALA D 1 518 ? -77.128 -64.552 -68.484 1.00 46.75 518 ALA D N 1
ATOM 14600 C CA . ALA D 1 518 ? -76.211 -64.755 -69.606 1.00 46.48 518 ALA D CA 1
ATOM 14601 C C . ALA D 1 518 ? -76.327 -66.189 -70.157 1.00 51.02 518 ALA D C 1
ATOM 14602 O O . ALA D 1 518 ? -76.412 -66.373 -71.373 1.00 51.35 518 ALA D O 1
ATOM 14604 N N . ASN D 1 519 ? -76.347 -67.191 -69.256 1.00 46.59 519 ASN D N 1
ATOM 14605 C CA . ASN D 1 519 ? -76.413 -68.610 -69.585 1.00 46.49 519 ASN D CA 1
ATOM 14606 C C . ASN D 1 519 ? -77.715 -69.010 -70.266 1.00 50.58 519 ASN D C 1
ATOM 14607 O O . ASN D 1 519 ? -77.702 -69.833 -71.182 1.00 49.89 519 ASN D O 1
ATOM 14612 N N . LEU D 1 520 ? -78.831 -68.439 -69.807 1.00 47.43 520 LEU D N 1
ATOM 14613 C CA . LEU D 1 520 ? -80.143 -68.750 -70.347 1.00 47.93 520 LEU D CA 1
ATOM 14614 C C . LEU D 1 520 ? -80.628 -67.755 -71.399 1.00 52.32 520 LEU D C 1
ATOM 14615 O O . LEU D 1 520 ? -81.594 -68.057 -72.109 1.00 52.07 520 LEU D O 1
ATOM 14620 N N . SER D 1 521 ? -79.944 -66.580 -71.524 1.00 48.57 521 SER D N 1
ATOM 14621 C CA . SER D 1 521 ? -80.292 -65.500 -72.469 1.00 48.85 521 SER D CA 1
ATOM 14622 C C . SER D 1 521 ? -81.741 -64.968 -72.208 1.00 53.26 521 SER D C 1
ATOM 14623 O O . SER D 1 521 ? -82.518 -64.708 -73.136 1.00 53.71 521 SER D O 1
ATOM 14626 N N . MET D 1 522 ? -82.072 -64.812 -70.908 1.00 48.11 522 MET D N 1
ATOM 14627 C CA . MET D 1 522 ? -83.368 -64.358 -70.412 1.00 47.45 522 MET D CA 1
ATOM 14628 C C . MET D 1 522 ? -83.243 -63.052 -69.644 1.00 50.41 522 MET D C 1
ATOM 14629 O O . MET D 1 522 ? -82.240 -62.846 -68.947 1.00 48.06 522 MET D O 1
ATOM 14634 N N . PRO D 1 523 ? -84.285 -62.186 -69.692 1.00 48.40 523 PRO D N 1
ATOM 14635 C CA . PRO D 1 523 ? -84.240 -60.951 -68.890 1.00 47.66 523 PRO D CA 1
ATOM 14636 C C . PRO D 1 523 ? -84.441 -61.272 -67.405 1.00 51.50 523 PRO D C 1
ATOM 14637 O O . PRO D 1 523 ? -84.871 -62.375 -67.054 1.00 50.63 523 PRO D O 1
ATOM 14641 N N . GLY D 1 524 ? -84.100 -60.328 -66.543 1.00 48.86 524 GLY D N 1
ATOM 14642 C CA . GLY D 1 524 ? -84.255 -60.538 -65.114 1.00 48.55 524 GLY D CA 1
ATOM 14643 C C . GLY D 1 524 ? -83.973 -59.344 -64.239 1.00 52.37 524 GLY D C 1
ATOM 14644 O O . GLY D 1 524 ? -83.453 -58.323 -64.707 1.00 52.19 524 GLY D O 1
ATOM 14645 N N . ILE D 1 525 ? -84.336 -59.488 -62.950 1.00 48.69 525 ILE D N 1
ATOM 14646 C CA . ILE D 1 525 ? -84.104 -58.519 -61.869 1.00 47.81 525 ILE D CA 1
ATOM 14647 C C . ILE D 1 525 ? -83.614 -59.223 -60.594 1.00 51.18 525 ILE D C 1
ATOM 14648 O O . ILE D 1 525 ? -83.843 -60.427 -60.418 1.00 50.35 525 ILE D O 1
ATOM 14653 N N . ASP D 1 526 ? -82.961 -58.454 -59.705 1.00 47.39 526 ASP D N 1
ATOM 14654 C CA . ASP D 1 526 ? -82.452 -58.925 -58.415 1.00 46.66 526 ASP D CA 1
ATOM 14655 C C . ASP D 1 526 ? -83.235 -58.296 -57.262 1.00 49.67 526 ASP D C 1
ATOM 14656 O O . ASP D 1 526 ? -83.265 -57.071 -57.106 1.00 48.41 526 ASP D O 1
ATOM 14661 N N . ILE D 1 527 ? -83.912 -59.146 -56.491 1.00 46.94 527 ILE D N 1
ATOM 14662 C CA . ILE D 1 527 ? -84.701 -58.751 -55.323 1.00 46.65 527 ILE D CA 1
ATOM 14663 C C . ILE D 1 527 ? -84.231 -59.480 -54.069 1.00 50.32 527 ILE D C 1
ATOM 14664 O O . ILE D 1 527 ? -83.388 -60.369 -54.134 1.00 49.81 527 ILE D O 1
ATOM 14669 N N . GLY D 1 528 ? -84.796 -59.094 -52.945 1.00 47.34 528 GLY D N 1
ATOM 14670 C CA . GLY D 1 528 ? -84.511 -59.693 -51.655 1.00 47.05 528 GLY D CA 1
ATOM 14671 C C . GLY D 1 528 ? -85.147 -58.900 -50.548 1.00 51.74 528 GLY D C 1
ATOM 14672 O O . GLY D 1 528 ? -85.906 -57.965 -50.813 1.00 51.97 528 GLY D O 1
ATOM 14673 N N . ILE D 1 529 ? -84.852 -59.272 -49.304 1.00 48.36 529 ILE D N 1
ATOM 14674 C CA . ILE D 1 529 ? -85.383 -58.565 -48.144 1.00 48.01 529 ILE D CA 1
ATOM 14675 C C . ILE D 1 529 ? -84.281 -58.008 -47.251 1.00 50.60 529 ILE D C 1
ATOM 14676 O O . ILE D 1 529 ? -83.206 -58.626 -47.148 1.00 49.55 529 ILE D O 1
ATOM 14681 N N . PRO D 1 530 ? -84.493 -56.807 -46.649 1.00 45.94 530 PRO D N 1
ATOM 14682 C CA . PRO D 1 530 ? -83.415 -56.207 -45.850 1.00 44.34 530 PRO D CA 1
ATOM 14683 C C . PRO D 1 530 ? -83.041 -56.964 -44.583 1.00 46.54 530 PRO D C 1
ATOM 14684 O O . PRO D 1 530 ? -83.905 -57.418 -43.843 1.00 46.03 530 PRO D O 1
ATOM 14688 N N . GLN D 1 531 ? -81.734 -57.117 -44.361 1.00 42.48 531 GLN D N 1
ATOM 14689 C CA . GLN D 1 531 ? -81.163 -57.749 -43.173 1.00 41.76 531 GLN D CA 1
ATOM 14690 C C . GLN D 1 531 ? -79.885 -57.029 -42.731 1.00 45.21 531 GLN D C 1
ATOM 14691 O O . GLN D 1 531 ? -79.264 -56.308 -43.523 1.00 45.93 531 GLN D O 1
ATOM 14697 N N . LEU D 1 532 ? -79.500 -57.217 -41.463 1.00 39.50 532 LEU D N 1
ATOM 14698 C CA . LEU D 1 532 ? -78.265 -56.655 -40.919 1.00 37.12 532 LEU D CA 1
ATOM 14699 C C . LEU D 1 532 ? -77.312 -57.819 -40.608 1.00 40.41 532 LEU D C 1
ATOM 14700 O O . LEU D 1 532 ? -77.760 -58.965 -40.520 1.00 39.47 532 LEU D O 1
ATOM 14705 N N . ALA D 1 533 ? -76.002 -57.518 -40.422 1.00 36.86 533 ALA D N 1
ATOM 14706 C CA . ALA D 1 533 ? -74.949 -58.480 -40.093 1.00 35.62 533 ALA D CA 1
ATOM 14707 C C . ALA D 1 533 ? -74.791 -59.624 -41.106 1.00 43.28 533 ALA D C 1
ATOM 14708 O O . ALA D 1 533 ? -74.496 -60.749 -40.705 1.00 44.95 533 ALA D O 1
ATOM 14710 N N . MET D 1 534 ? -74.954 -59.345 -42.419 1.00 40.88 534 MET D N 1
ATOM 14711 C CA . MET D 1 534 ? -74.793 -60.381 -43.455 1.00 41.00 534 MET D CA 1
ATOM 14712 C C . MET D 1 534 ? -73.380 -60.982 -43.454 1.00 43.03 534 MET D C 1
ATOM 14713 O O . MET D 1 534 ? -72.383 -60.256 -43.520 1.00 40.70 534 MET D O 1
ATOM 14718 N N . HIS D 1 535 ? -73.334 -62.323 -43.356 1.00 39.69 535 HIS D N 1
ATOM 14719 C CA . HIS D 1 535 ? -72.157 -63.197 -43.292 1.00 38.74 535 HIS D CA 1
ATOM 14720 C C . HIS D 1 535 ? -71.683 -63.496 -41.874 1.00 42.67 535 HIS D C 1
ATOM 14721 O O . HIS D 1 535 ? -70.626 -64.114 -41.680 1.00 43.46 535 HIS D O 1
ATOM 14728 N N . SER D 1 536 ? -72.506 -63.107 -40.888 1.00 36.80 536 SER D N 1
ATOM 14729 C CA . SER D 1 536 ? -72.281 -63.421 -39.486 1.00 35.19 536 SER D CA 1
ATOM 14730 C C . SER D 1 536 ? -72.895 -64.809 -39.210 1.00 37.96 536 SER D C 1
ATOM 14731 O O . SER D 1 536 ? -73.768 -65.273 -39.963 1.00 36.76 536 SER D O 1
ATOM 14734 N N . ILE D 1 537 ? -72.467 -65.452 -38.106 1.00 34.24 537 ILE D N 1
ATOM 14735 C CA . ILE D 1 537 ? -73.002 -66.747 -37.651 1.00 34.18 537 ILE D CA 1
ATOM 14736 C C . ILE D 1 537 ? -74.454 -66.542 -37.180 1.00 40.22 537 ILE D C 1
ATOM 14737 O O . ILE D 1 537 ? -75.163 -67.514 -36.973 1.00 40.27 537 ILE D O 1
ATOM 14742 N N . ARG D 1 538 ? -74.873 -65.268 -36.984 1.00 38.15 538 ARG D N 1
ATOM 14743 C CA . ARG D 1 538 ? -76.212 -64.874 -36.546 1.00 38.62 538 ARG D CA 1
ATOM 14744 C C . ARG D 1 538 ? -76.604 -63.509 -37.156 1.00 42.43 538 ARG D C 1
ATOM 14745 O O . ARG D 1 538 ? -76.009 -62.485 -36.836 1.00 41.52 538 ARG D O 1
ATOM 14753 N N . GLU D 1 539 ? -77.593 -63.521 -38.055 1.00 39.47 539 GLU D N 1
ATOM 14754 C CA . GLU D 1 539 ? -78.073 -62.355 -38.788 1.00 39.29 539 GLU D CA 1
ATOM 14755 C C . GLU D 1 539 ? -79.469 -61.975 -38.284 1.00 43.26 539 GLU D C 1
ATOM 14756 O O . GLU D 1 539 ? -80.069 -62.756 -37.546 1.00 44.90 539 GLU D O 1
ATOM 14762 N N . ILE D 1 540 ? -79.979 -60.780 -38.660 1.00 38.04 540 ILE D N 1
ATOM 14763 C CA . ILE D 1 540 ? -81.281 -60.242 -38.217 1.00 37.38 540 ILE D CA 1
ATOM 14764 C C . ILE D 1 540 ? -82.113 -59.628 -39.365 1.00 42.15 540 ILE D C 1
ATOM 14765 O O . ILE D 1 540 ? -81.635 -58.758 -40.101 1.00 41.80 540 ILE D O 1
ATOM 14770 N N . ALA D 1 541 ? -83.365 -60.088 -39.489 1.00 38.86 541 ALA D N 1
ATOM 14771 C CA . ALA D 1 541 ? -84.312 -59.651 -40.506 1.00 38.64 541 ALA D CA 1
ATOM 14772 C C . ALA D 1 541 ? -85.682 -59.328 -39.868 1.00 42.24 541 ALA D C 1
ATOM 14773 O O . ALA D 1 541 ? -85.904 -59.658 -38.697 1.00 41.08 541 ALA D O 1
ATOM 14775 N N . ALA D 1 542 ? -86.579 -58.651 -40.623 1.00 38.84 542 ALA D N 1
ATOM 14776 C CA . ALA D 1 542 ? -87.872 -58.217 -40.110 1.00 39.63 542 ALA D CA 1
ATOM 14777 C C . ALA D 1 542 ? -89.058 -59.015 -40.655 1.00 46.42 542 ALA D C 1
ATOM 14778 O O . ALA D 1 542 ? -89.175 -59.188 -41.870 1.00 47.50 542 ALA D O 1
ATOM 14780 N N . VAL D 1 543 ? -89.936 -59.495 -39.733 1.00 42.66 543 VAL D N 1
ATOM 14781 C CA . VAL D 1 543 ? -91.142 -60.320 -39.942 1.00 42.43 543 VAL D CA 1
ATOM 14782 C C . VAL D 1 543 ? -92.029 -59.960 -41.170 1.00 48.43 543 VAL D C 1
ATOM 14783 O O . VAL D 1 543 ? -92.372 -60.866 -41.939 1.00 49.46 543 VAL D O 1
ATOM 14787 N N . HIS D 1 544 ? -92.401 -58.667 -41.352 1.00 44.45 544 HIS D N 1
ATOM 14788 C CA . HIS D 1 544 ? -93.244 -58.254 -42.484 1.00 45.01 544 HIS D CA 1
ATOM 14789 C C . HIS D 1 544 ? -92.575 -58.437 -43.864 1.00 48.91 544 HIS D C 1
ATOM 14790 O O . HIS D 1 544 ? -93.270 -58.660 -44.861 1.00 48.96 544 HIS D O 1
ATOM 14797 N N . ASP D 1 545 ? -91.237 -58.359 -43.915 1.00 44.16 545 ASP D N 1
ATOM 14798 C CA . ASP D 1 545 ? -90.478 -58.523 -45.155 1.00 43.24 545 ASP D CA 1
ATOM 14799 C C . ASP D 1 545 ? -90.503 -59.959 -45.668 1.00 46.62 545 ASP D C 1
ATOM 14800 O O . ASP D 1 545 ? -90.478 -60.159 -46.880 1.00 46.84 545 ASP D O 1
ATOM 14805 N N . VAL D 1 546 ? -90.625 -60.949 -44.752 1.00 42.02 546 VAL D N 1
ATOM 14806 C CA . VAL D 1 546 ? -90.753 -62.379 -45.065 1.00 41.65 546 VAL D CA 1
ATOM 14807 C C . VAL D 1 546 ? -92.093 -62.545 -45.805 1.00 47.80 546 VAL D C 1
ATOM 14808 O O . VAL D 1 546 ? -92.153 -63.215 -46.841 1.00 48.23 546 VAL D O 1
ATOM 14812 N N . PHE D 1 547 ? -93.158 -61.901 -45.270 1.00 44.83 547 PHE D N 1
ATOM 14813 C CA . PHE D 1 547 ? -94.493 -61.902 -45.859 1.00 45.34 547 PHE D CA 1
ATOM 14814 C C . PHE D 1 547 ? -94.468 -61.290 -47.267 1.00 47.92 547 PHE D C 1
ATOM 14815 O O . PHE D 1 547 ? -94.993 -61.911 -48.184 1.00 47.75 547 PHE D O 1
ATOM 14823 N N . PHE D 1 548 ? -93.878 -60.077 -47.423 1.00 44.08 548 PHE D N 1
ATOM 14824 C CA . PHE D 1 548 ? -93.770 -59.357 -48.701 1.00 44.06 548 PHE D CA 1
ATOM 14825 C C . PHE D 1 548 ? -93.049 -60.132 -49.796 1.00 49.32 548 PHE D C 1
ATOM 14826 O O . PHE D 1 548 ? -93.533 -60.146 -50.929 1.00 49.63 548 PHE D O 1
ATOM 14834 N N . LEU D 1 549 ? -91.937 -60.822 -49.449 1.00 46.09 549 LEU D N 1
ATOM 14835 C CA . LEU D 1 549 ? -91.159 -61.641 -50.383 1.00 46.29 549 LEU D CA 1
ATOM 14836 C C . LEU D 1 549 ? -91.961 -62.836 -50.900 1.00 51.77 549 LEU D C 1
ATOM 14837 O O . LEU D 1 549 ? -92.053 -62.988 -52.121 1.00 53.19 549 LEU D O 1
ATOM 14842 N N . ILE D 1 550 ? -92.582 -63.648 -49.994 1.00 46.85 550 ILE D N 1
ATOM 14843 C CA . ILE D 1 550 ? -93.414 -64.802 -50.375 1.00 46.42 550 ILE D CA 1
ATOM 14844 C C . ILE D 1 550 ? -94.489 -64.389 -51.384 1.00 51.73 550 ILE D C 1
ATOM 14845 O O . ILE D 1 550 ? -94.563 -64.970 -52.471 1.00 51.81 550 ILE D O 1
ATOM 14850 N N . LYS D 1 551 ? -95.262 -63.337 -51.058 1.00 49.38 551 LYS D N 1
ATOM 14851 C CA . LYS D 1 551 ? -96.317 -62.806 -51.938 1.00 49.65 551 LYS D CA 1
ATOM 14852 C C . LYS D 1 551 ? -95.745 -62.119 -53.200 1.00 53.89 551 LYS D C 1
ATOM 14853 O O . LYS D 1 551 ? -96.436 -62.066 -54.222 1.00 53.84 551 LYS D O 1
ATOM 14859 N N . GLY D 1 552 ? -94.493 -61.636 -53.108 1.00 49.36 552 GLY D N 1
ATOM 14860 C CA . GLY D 1 552 ? -93.765 -60.986 -54.197 1.00 48.64 552 GLY D CA 1
ATOM 14861 C C . GLY D 1 552 ? -93.408 -61.955 -55.305 1.00 52.23 552 GLY D C 1
ATOM 14862 O O . GLY D 1 552 ? -93.631 -61.665 -56.484 1.00 51.27 552 GLY D O 1
ATOM 14863 N N . VAL D 1 553 ? -92.862 -63.127 -54.914 1.00 49.65 553 VAL D N 1
ATOM 14864 C CA . VAL D 1 553 ? -92.495 -64.249 -55.794 1.00 49.87 553 VAL D CA 1
ATOM 14865 C C . VAL D 1 553 ? -93.783 -64.824 -56.429 1.00 55.50 553 VAL D C 1
ATOM 14866 O O . VAL D 1 553 ? -93.798 -65.102 -57.628 1.00 56.66 553 VAL D O 1
ATOM 14870 N N . PHE D 1 554 ? -94.863 -64.947 -55.634 1.00 51.87 554 PHE D N 1
ATOM 14871 C CA . PHE D 1 554 ? -96.162 -65.432 -56.095 1.00 52.72 554 PHE D CA 1
ATOM 14872 C C . PHE D 1 554 ? -96.741 -64.507 -57.179 1.00 57.12 554 PHE D C 1
ATOM 14873 O O . PHE D 1 554 ? -97.118 -64.997 -58.248 1.00 57.77 554 PHE D O 1
ATOM 14881 N N . ALA D 1 555 ? -96.783 -63.174 -56.908 1.00 52.14 555 ALA D N 1
ATOM 14882 C CA . ALA D 1 555 ? -97.297 -62.149 -57.824 1.00 51.50 555 ALA D CA 1
ATOM 14883 C C . ALA D 1 555 ? -96.562 -62.142 -59.162 1.00 53.99 555 ALA D C 1
ATOM 14884 O O . ALA D 1 555 ? -97.187 -61.892 -60.194 1.00 55.29 555 ALA D O 1
ATOM 14886 N N . PHE D 1 556 ? -95.250 -62.442 -59.143 1.00 48.17 556 PHE D N 1
ATOM 14887 C CA . PHE D 1 556 ? -94.390 -62.539 -60.321 1.00 47.20 556 PHE D CA 1
ATOM 14888 C C . PHE D 1 556 ? -94.860 -63.714 -61.209 1.00 51.54 556 PHE D C 1
ATOM 14889 O O . PHE D 1 556 ? -95.178 -63.502 -62.379 1.00 51.23 556 PHE D O 1
ATOM 14897 N N . TYR D 1 557 ? -94.921 -64.937 -60.636 1.00 48.05 557 TYR D N 1
ATOM 14898 C CA . TYR D 1 557 ? -95.331 -66.167 -61.322 1.00 47.81 557 TYR D CA 1
ATOM 14899 C C . TYR D 1 557 ? -96.735 -66.039 -61.923 1.00 52.76 557 TYR D C 1
ATOM 14900 O O . TYR D 1 557 ? -96.958 -66.444 -63.068 1.00 53.27 557 TYR D O 1
ATOM 14909 N N . THR D 1 558 ? -97.667 -65.457 -61.151 1.00 49.38 558 THR D N 1
ATOM 14910 C CA . THR D 1 558 ? -99.077 -65.281 -61.519 1.00 50.23 558 THR D CA 1
ATOM 14911 C C . THR D 1 558 ? -99.320 -64.244 -62.615 1.00 54.64 558 THR D C 1
ATOM 14912 O O . THR D 1 558 ? -100.173 -64.469 -63.476 1.00 55.15 558 THR D O 1
ATOM 14916 N N . TYR D 1 559 ? -98.617 -63.100 -62.557 1.00 50.41 559 TYR D N 1
ATOM 14917 C CA . TYR D 1 559 ? -98.896 -61.976 -63.444 1.00 51.12 559 TYR D CA 1
ATOM 14918 C C . TYR D 1 559 ? -97.877 -61.539 -64.505 1.00 55.21 559 TYR D C 1
ATOM 14919 O O . TYR D 1 559 ? -98.228 -60.669 -65.305 1.00 55.28 559 TYR D O 1
ATOM 14928 N N . TYR D 1 560 ? -96.639 -62.093 -64.524 1.00 51.04 560 TYR D N 1
ATOM 14929 C CA . TYR D 1 560 ? -95.639 -61.671 -65.508 1.00 51.03 560 TYR D CA 1
ATOM 14930 C C . TYR D 1 560 ? -96.138 -61.719 -66.942 1.00 57.27 560 TYR D C 1
ATOM 14931 O O . TYR D 1 560 ? -96.053 -60.713 -67.651 1.00 56.85 560 TYR D O 1
ATOM 14940 N N . ASN D 1 561 ? -96.670 -62.883 -67.355 1.00 56.21 561 ASN D N 1
ATOM 14941 C CA . ASN D 1 561 ? -97.203 -63.127 -68.686 1.00 57.28 561 ASN D CA 1
ATOM 14942 C C . ASN D 1 561 ? -98.339 -62.146 -69.027 1.00 62.42 561 ASN D C 1
ATOM 14943 O O . ASN D 1 561 ? -98.379 -61.642 -70.151 1.00 63.16 561 ASN D O 1
ATOM 14948 N N . GLN D 1 562 ? -99.208 -61.824 -68.042 1.00 58.70 562 GLN D N 1
ATOM 14949 C CA . GLN D 1 562 ? -100.321 -60.881 -68.199 1.00 59.75 562 GLN D CA 1
ATOM 14950 C C . GLN D 1 562 ? -99.835 -59.438 -68.428 1.00 65.22 562 GLN D C 1
ATOM 14951 O O . GLN D 1 562 ? -100.373 -58.769 -69.309 1.00 66.07 562 GLN D O 1
ATOM 14957 N N . VAL D 1 563 ? -98.828 -58.965 -67.644 1.00 61.75 563 VAL D N 1
ATOM 14958 C CA . VAL D 1 563 ? -98.214 -57.624 -67.749 1.00 61.70 563 VAL D CA 1
ATOM 14959 C C . VAL D 1 563 ? -97.563 -57.495 -69.129 1.00 67.17 563 VAL D C 1
ATOM 14960 O O . VAL D 1 563 ? -97.687 -56.457 -69.783 1.00 67.63 563 VAL D O 1
ATOM 14964 N N . LEU D 1 564 ? -96.889 -58.576 -69.564 1.00 63.86 564 LEU D N 1
ATOM 14965 C CA . LEU D 1 564 ? -96.195 -58.711 -70.843 1.00 63.61 564 LEU D CA 1
ATOM 14966 C C . LEU D 1 564 ? -97.098 -58.409 -72.036 1.00 66.58 564 LEU D C 1
ATOM 14967 O O . LEU D 1 564 ? -96.625 -57.868 -73.036 1.00 66.75 564 LEU D O 1
ATOM 14972 N N . SER D 1 565 ? -98.396 -58.730 -71.917 1.00 62.36 565 SER D N 1
ATOM 14973 C CA . SER D 1 565 ? -99.380 -58.456 -72.957 1.00 62.81 565 SER D CA 1
ATOM 14974 C C . SER D 1 565 ? -99.806 -56.975 -72.969 1.00 66.23 565 SER D C 1
ATOM 14975 O O . SER D 1 565 ? -100.321 -56.513 -73.991 1.00 66.96 565 SER D O 1
ATOM 14978 N N . THR D 1 566 ? -99.570 -56.228 -71.861 1.00 61.01 566 THR D N 1
ATOM 14979 C CA . THR D 1 566 ? -99.931 -54.805 -71.782 1.00 61.29 566 THR D CA 1
ATOM 14980 C C . THR D 1 566 ? -98.825 -53.889 -72.321 1.00 65.82 566 THR D C 1
ATOM 14981 O O . THR D 1 566 ? -98.984 -52.665 -72.305 1.00 65.45 566 THR D O 1
ATOM 14985 N N . CYS D 1 567 ? -97.722 -54.477 -72.821 1.00 62.74 567 CYS D N 1
ATOM 14986 C CA . CYS D 1 567 ? -96.572 -53.740 -73.348 1.00 62.71 567 CYS D CA 1
ATOM 14987 C C . CYS D 1 567 ? -96.682 -53.295 -74.798 1.00 66.85 567 CYS D C 1
ATOM 14988 O O . CYS D 1 567 ? -97.139 -54.053 -75.653 1.00 67.16 567 CYS D O 1
ATOM 14991 N N . VAL D 1 568 ? -96.233 -52.055 -75.055 1.00 62.93 568 VAL D N 1
ATOM 14992 C CA . VAL D 1 568 ? -96.172 -51.391 -76.357 1.00 63.45 568 VAL D CA 1
ATOM 14993 C C . VAL D 1 568 ? -94.703 -50.990 -76.555 1.00 68.76 568 VAL D C 1
ATOM 14994 O O . VAL D 1 568 ? -94.152 -50.224 -75.756 1.00 67.91 568 VAL D O 1
ATOM 14998 N N . HIS D 1 569 ? -94.063 -51.559 -77.587 1.00 66.61 569 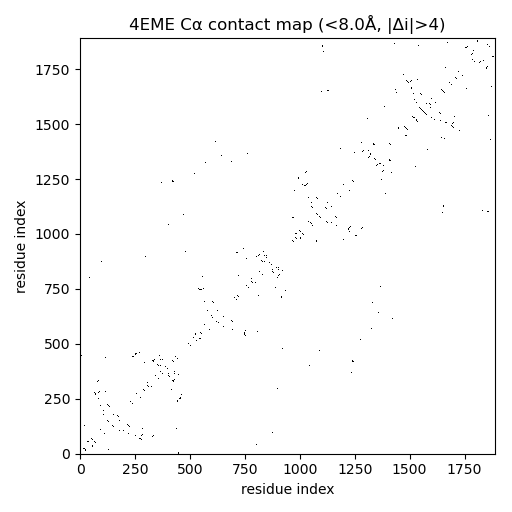HIS D N 1
ATOM 14999 C CA . HIS D 1 569 ? -92.662 -51.316 -77.922 1.00 66.08 569 HIS D CA 1
ATOM 15000 C C . HIS D 1 569 ? -92.501 -50.021 -78.741 1.00 70.70 569 HIS D C 1
ATOM 15001 O O . HIS D 1 569 ? -93.499 -49.472 -79.235 1.00 71.50 569 HIS D O 1
ATOM 15003 N N . ASP D 1 570 ? -91.241 -49.538 -78.874 1.00 65.47 570 ASP D N 1
ATOM 15004 C CA . ASP D 1 570 ? -90.892 -48.327 -79.619 1.00 71.78 570 ASP D CA 1
ATOM 15005 C C . ASP D 1 570 ? -91.079 -48.510 -81.132 1.00 96.04 570 ASP D C 1
ATOM 15006 O O . ASP D 1 570 ? -91.855 -47.786 -81.755 1.00 60.25 570 ASP D O 1
#

Solvent-accessible surface area: 64427 Å² total; per-residue (Å²): 115,71,92,51,76,1,81,86,6,0,82,80,0,14,56,17,0,42,118,0,3,7,9,1,18,0,1,54,8,4,55,54,94,0,54,128,40,54,11,74,77,22,49,10,20,77,60,6,120,17,94,78,52,58,3,10,1,3,26,11,49,40,9,1,0,3,0,0,6,0,0,108,86,1,42,27,74,74,0,0,0,0,0,0,0,1,2,1,4,16,15,8,0,23,8,0,23,12,0,43,12,92,101,189,165,50,9,18,0,2,0,23,13,10,10,87,9,70,6,98,22,13,27,75,67,48,0,0,0,0,0,5,0,5,18,96,136,83,117,85,16,19,16,86,11,6,30,13,78,156,61,35,3,81,0,58,59,110,48,86,130,134,52,154,178,143,106,100,103,46,68,71,10,87,94,0,15,0,57,28,28,59,36,110,122,13,103,95,78,110,120,115,102,80,108,51,11,0,62,14,0,6,85,35,0,3,138,87,16,142,28,120,33,76,16,12,28,13,12,11,0,10,3,4,10,27,106,109,19,50,35,42,32,141,180,85,56,46,0,38,0,8,32,0,5,0,0,0,0,0,8,0,0,1,12,0,0,3,40,0,8,42,44,8,65,142,108,132,66,55,22,58,29,3,0,0,5,0,0,0,0,1,4,26,25,21,39,0,37,0,9,1,0,2,76,2,38,0,8,17,2,5,0,7,0,1,0,11,24,22,4,32,132,50,20,49,108,143,59,38,20,8,15,9,0,1,0,5,0,2,72,29,0,0,0,0,2,1,10,6,2,82,11,16,54,104,115,119,89,107,78,23,5,110,47,2,60,1,85,40,36,89,0,0,0,0,4,8,19,26,85,20,30,9,2,7,6,24,36,11,0,0,4,0,13,23,0,7,86,44,9,97,90,136,88,144,41,97,8,83,91,21,13,14,6,26,45,33,66,61,133,24,53,65,8,3,0,3,33,2,0,2,50,0,2,0,11,1,0,0,0,0,0,0,1,29,47,40,35,13,5,32,5,42,0,0,10,68,0,0,10,11,0,0,24,0,0,12,0,0,1,17,15,4,27,54,3,42,94,35,53,64,79,72,115,58,90,64,68,0,85,87,6,0,63,63,0,13,120,16,0,48,116,0,3,7,12,1,18,0,1,56,12,4,62,62,96,0,56,126,31,48,8,76,83,22,52,9,22,75,52,2,102,15,92,76,51,63,2,9,1,4,31,9,48,42,12,1,0,3,0,0,0,0,0,73,79,0,39,14,92,82,0,0,0,0,0,0,0,2,2,2,4,17,14,9,0,25,8,0,25,12,0,42,13,91,103,190,167,52,11,19,0,1,0,22,13,8,12,81,9,70,7,105,24,10,26,74,68,51,0,0,0,0,0,5,0,4,16,82,130,78,116,80,11,18,16,90,13,7,29,13,76,62,66,37,2,83,1,58,59,105,52,144,156,131,99,158,171,117,91,196,44,47,90,10,94,98,0,16,0,53,28,30,60,36,111,132,12,110,108,86,118,117,102,61,115,62,16,0,59,17,0,7,80,40,0,6,138,85,17,132,31,114,37,86,16,13,34,14,12,12,0,13,3,5,9,31,103,109,16,49,37,41,33,141,182,86,52,45,0,40,0,8,31,0,7,0,1,0,0,0,12,0,0,2,18,0,0,2,38,0,1,56,34,0,79,112,97,70,117,102,47,19,10,22,0,0,0,5,0,0,0,1,1,8,24,23,27,32,1,40,0,8,0,0,2,75,3,37,0,7,15,1,4,1,4,0,1,0,10,12,19,0,61,131,34,19,91,131,142,74,24,11,13,13,9,0,0,0,4,0,2,75,29,1,0,0,0,2,1,10,7,1,78,9,16,53,106,112,117,89,108,72,18,5,106,43,1,58,1,89,41,36,91,0,0,0,0,3,7,14,33,79,23,32,9,3,5,6,20,38,10,0,0,6,0,13,20,0,8,86,46,8,100,91,142,91,151,38,99,5,85,90,18,14,15,9,26,46,16,125,45,126,38,46,65,10,4,0,2,34,2,0,2,50,1,1,0,12,0,0,0,0,0,0,0,1,27,49,38,38,13,5,28,4,43,0,0,10,59,0,0,8,11,0,0,26,0,0,12,0,0,0,21,18,5,23,83,2,43,92,42,50,56,81,61,70,100,75,78,2,81,90,2,0,83,74,0,14,52,16,0,61,118,0,4,5,10,1,17,0,2,54,12,5,55,60,94,0,60,124,34,46,9,75,79,16,51,10,22,73,63,5,116,18,85,74,51,53,1,7,0,5,30,10,48,35,11,1,0,3,0,0,0,0,0,80,75,0,41,12,88,82,0,0,0,0,0,0,0,0,3,2,4,18,15,8,0,22,7,0,27,12,0,45,10,91,75,56,92,3,12,0,0,0,1,20,15,8,12,59,1,11,8,32,4,11,6,0,2,0,0,0,0,0,0,10,0,4,19,87,147,75,119,83,15,21,13,83,10,6,27,14,76,63,16,8,0,1,0,0,6,11,4,45,39,30,88,158,74,88,34,99,44,47,82,9,70,26,0,13,0,2,0,0,4,37,73,20,5,103,82,46,112,114,117,107,119,60,18,0,62,0,0,17,49,25,0,6,133,83,21,140,26,44,45,126,31,11,32,14,15,14,0,11,3,6,7,31,27,52,16,40,29,1,4,22,24,92,0,1,0,0,0,10,30,0,6,0,1,0,0,0,10,0,0,2,16,0,0,5,39,0,1,51,30,0,79,96,56,42,74,138,135,121,91,53,23,8,18,3,0,0,5,0,0,0,0,2,4,23,24,24,38,1,40,0,4,0,0,1,72,4,40,0,7,16,2,6,0,6,0,0,0,8,18,20,0,91,57,47,22,78,145,130,53,23,17,10,12,8,0,0,0,2,0,1,71,28,0,0,0,0,1,2,11,7,1,13,3,0,3,3,6,26,72,100,20,14,4,102,47,2,42,1,27,9,2,59,0,0,0,0,3,10,19,26,83,24,29,9,2,6,7,22,36,11,0,0,3,0,13,28,0,8,86,48,9,100,92,144,96,148,49,94,6,78,94,20,13,11,7,13,45,33,69,51,116,18,33,65,11,4,0,2,33,1,0,2,50,0,1,0,11,0,0,0,0,0,0,0,1,5,0,6,12,8,3,0,4,0,0,0,7,29,0,0,11,14,0,0,31,0,0,13,0,0,1,24,17,4,26,81,2,42,88,45,43,52,152,64,84,90,76,36,1,83,106,23,0,83,77,0,14,53,18,0,48,114,0,4,6,12,1,18,0,1,62,10,4,54,56,91,0,56,122,48,56,11,87,82,18,56,68,81,80,109,14,118,15,97,77,56,21,6,10,0,8,25,38,91,48,28,1,0,3,0,0,12,0,0,82,82,1,44,18,105,82,0,0,0,0,0,0,0,1,3,3,4,18,15,7,0,25,7,9,106,96,0,59,23,91,76,54,92,4,7,0,0,35,10,89,44,27,13,63,1,9,6,24,6,13,9,0,1,0,0,0,0,0,0,30,0,48,24,34,136,82,138,134,131,47,79,90,21,8,28,10,78,61,17,9,0,1,0,0,6,15,3,46,38,32,79,156,72,78,25,66,88,105,80,30,1,10,0,2,0,0,6,36,71,22,16,114,93,66,68,124,111,124,68,20,0,88,0,0,17,54,24,0,7,139,85,16,144,26,117,37,131,27,11,78,96,30,48,0,12,2,5,9,26,30,110,16,39,26,1,4,24,27,85,1,2,0,0,0,13,29,0,7,0,1,0,0,0,11,0,0,3,16,0,0,3,42,0,8,60,30,0,56,67,73,54,119,126,52,28,19,23,3,0,0,3,0,0,0,0,2,32,22,26,86,35,0,129,31,91,0,0,2,121,16,137,8,6,45,41,5,0,22,62,1,1,53,26,17,2,61,54,62,30,79,149,68,140,57,55,37,137,95,1,18,40,53,0,25,120,38,0,0,0,0,2,1,12,6,1,14,3,1,2,2,6,23,75,102,24,14,44,109,126,48,41,2,28,7,3,60,0,0,0,0,5,41,17,128,124,91,30,8,13,6,22,104,118,43,0,44,17,0,37,79,0,7,94,45,7,108,119,145,89,81,50,92,5,79,95,19,56,14,54,12,68,146,131,51,117,22,28,66,11,4,0,35,55,2,16,81,71,2,80,7,38,2,0,0,0,0,0,0,1,5,0,6,10,8,5,0,4,0,0,0,8,26,0,0,13,16,0,0,38,0,0,14,0,0,1,27,17,4,25,83,6,41,94,105,70,147,101,202

Foldseek 3Di:
DLLVVLVVLLVVLLVLVLQQQFLLRNLVSLQVVVVVLPADEDEPPDQDQDDALHKHWYQDVSRKIKIKHAFNAADLAQAAAEEEEAARGAWFWKFDFQQADADPQFTKGFTDGFFPFPVVLQAFFQKWKWWWWWFDDPPDTDIDTDTGLGRQKHQHDDDCVVDPDDDDDDDCRPRRIITRGGNVVLVVVVVCDDNSDHQSVLVVVCVRVVHHSVGTDGIIMTIAGSPRWAFDDPVSFKIKFFPVFPSLQLSLLSLLVSVLSCVSVVLLFCLSHYMYMYIHAYCFSPPQPDCRGLLHCVVVVVQLSCLCNVCVCCCVPVVDDSVNSLVSNQVLYEYEYEGADAACDPVCNVWADVQQHHHALQAKEFEDDPVPLWLDDVVQVVLLVVLQVVLCVVVVDHLGYTYHDTDPVDDDHHGSHVSNCVSSVHHYTYIYFHWHDGSRRMIMGGSNHSSSSSSSSNSCSRCNSSSVVVDDDD/DLLVVLVVLLVVLLVLCLQQQFLLRNQVSLQVVVVVLVADEDEPPDQDQDDALHKHWYDDVSRKIKIKHHFPAADLAQAAAEEEEAASGAWFWKFDFQFFDADPQFTWGFTDGFFPFPVVLQAFFQKWKWWWWWFDDPPDTDIDTDTGLGRQKHQHDDDPVPDPVDDDDDCGPRRIITRGGNVVLVVVVLADNSDHPSVLVVVCVRVVHHSNGTDGIIMTIAGS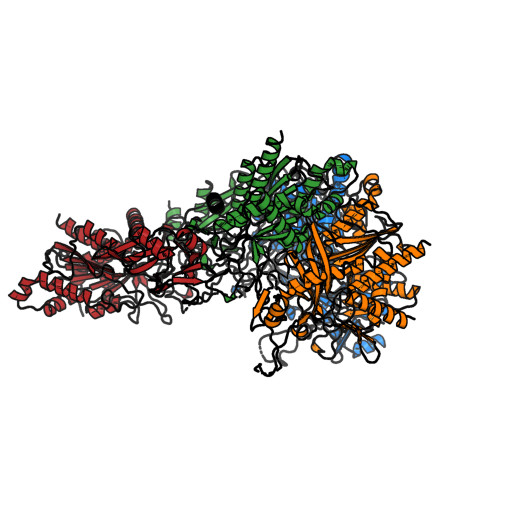PRWAFDDPVSFKIKFFPVFPSLQLSLLSLLVSVLSVVSVVVVCPSLRHYMYMYIYAYCFSPPQPDCRGLLHLVVVVVQLSCCCNHCVVVCVVVVHDSVSSLVSNQVLYEYEYEGEDAACDPVCNVWADVQQHHHALQAKEFEDDPVPLWLDDVVQVVLLLVLQVVLCVVVVDGLGYTYHDTDPPHDDHHGSQVSNCVSSVHGYTYMYFHKPDGSRRMIMGGSNHSSSSSSSSNSCSRCNSVSVVVDDDD/DVVVLVVLLVVLLVLCLQQQFLLRNQVSLQVVCVVLVADEDEPPDQDQDDALHKHWYADVSRKTKIKHHFPAADLAQAAAEEEEAASGAWFWKFDQQFFDADPQFTWGFTDTFFDFPCVLQAAFQKWKWFWWWFDDDPDTDIDTDTGLGRQKHQHDDDPVPDPVDDDDDCRPRVIITRGGNVVLVVVVVCLSSDGPSVLVVVCVRVVHHSNGTDDIIMGIAGSPRWAFDDPVSFKIKFFPVFPSLQLSLLSLLQSVLSVVSVVVVVVVCDVLRHYMYMYIHAYCFSPPQPDCRGLLHLVVVVVLLSCCCNHCVVVCVPVVNHSVRSLVSNQVLYEYEYEGEDAACDPVCNVWADVQQHHHALQAKEFEDDPVPLWLDDPVQVVLLCVLQVVLCVPVVDGLGYTYHDTDPVDDDHHGSRVSNCVSSVHHYTYIYAHWPSGSRRMIMGGSNHSVSSSSSSNSCSRCSSVSVVPDDDD/DLVVLVVLLVVLLVLCLQQQFLLSNLVSLQVVVVVLQADEDEPPDADQDDALHKHWYCDVSRKTKIKHHFPAADLAQAAAEEEEAASHAWFWKFDFQFFDADPQFTWGFTDGQFDFPCVLQAFFQKWKWWWWWFDDPPDTDIDTDTGLGRQKHQHDDDPVPDVDDDDCGPRRIITRGGNVVLVVVVCLNSDHSSVLVVVCVRVVHHSVGTDDIIMGIAGSPRWAFDDPVSFKIKFAPVFPSLQLSLLSLLLSVLSVVSVVVVLPSLRRYMYMYIHAYCFSPPQPDCRGLLHCVVVVVLLSCLCNHCVVVCVPVVNDSVRSLVSNQVLYEYEYEGEDAACDPVCNVWADVQQHHHALQAKEFEDDPVPLWLDDVVQVVLLVVLQVVCCVVVVDGQGYTYHDTDPVDDDHHGSNVSNCVSSVHHYTYMYFHWHSGSRSMIMHGSNHSVSSSVSSNSCSPPSSVSVVVDDDD

CATH classification: 3.40.630.10 (+1 more: 2.30.250.10)